Protein 6DZS (pdb70)

Sequence (1712 aa):
DQKPIGVAVLGLGNVGSEVVRIIDESATDLAARIGAPLQLRGIGVRRVSADRGVPVELLTDNIEELVSRDDVDIVVELMGPVEPARKAILTALEQGKSVVTANKALMSVSTGELAQAAEAAHVDLYFEAAVAGAIPVIRPLTQSLAGDTVTRVAGIVNGTTNYILSAMDSTGADYGDALAEASALGYAEADPTADVEGYDAAAKAAILASIAFHTRVTADDVYREGITKVTAADFASARALGCTIKLLAICERLTSDDGHQSVSARVYPALVPLTHPLAAVNGAFNAVVVEAEAAGRLMFYGQGAGGAPTASAVMGDVVMAARNRVQGGRGPRESKYAKLPISPIGDIPTRYYVSMRVADRPGVLAAVATEFGNRSVSIAEVRQEGIDPRGARLVVVTHKATDAALSETVKALASLDVVQSVDSVIRMEGTKPIGVAVLGLGNVGSEVVRIIDESATDLAARIGAPLQLRGIGVRRVSADRGVPVELLTDNIEELVSRDDVDIVVELMGPVEPARKAILTALEQGKSVVTANKALMSVSTGELAQAAEAAHVDLYFEAAVAGAIPVIRPLTQSLAGDTVTRVAGIVNGTTNYILSAMDSTGADYGDALAEASALGYAEADPTADVEGYDAAAKAAILASIAFHTRVTADDVYREGITKVTAADFASARALGCTIKLLAICERLTSDDGHQSVSARVYPALVPLTHPLAAVNGAFNAVVVEAEAAGRLMFYGQGAGGAPTASAVMGDVVMAARNRVQGGRGPRESKYAKLPISPIGDIPTRYYVSMRVADRPGVLAAVATEFGNRSVSIAEVRQEGIDDARLVVVTHKATDAALSETVKALASLDVVQSVDSVIRMEGTKPIGVAVLGLGNVGSEVVRIIDESATDLAARIGAPLQLRGIGVRRVSADRGVPVELLTDNIEELVSRDDVDIVVELMGPVEPARKAILTALEQGKSVVTANKALMSVSTGELAQAAEAAHVDLYFEAAVAGAIPVIRPLTQSLAGDTVTRVAGIVNGTTNYILSAMDSTGADYGDALAEASALGYAEADPTADVEGYDAAAKAAILASIAFHTRVTADDVYREGITKVTAADFASARALGCTIKLLAICERLTSDDGHQSVSARVYPALVPLTHPLAAVNGAFNAVVVEAEAAGRLMFYGQGAGGAPTASAVMGDVVMAARNRVQGGRGPRESKYAKLPISPIGDIPTRYYVSMRVADRPGVLAAVATEFGNRSVSIAEVRQEGIDDGARLVVVTHKATDAALSETVKALASLDVVQSVDSVIRMEGTKPIGVAVLGLGNVGSEVVRIIDESATDLAARIGAPLQLRGIGVRRVSADRGVPVELLTDNIEELVSRDDVDIVVELMGPVEPARKAILTALEQGKSVVTANKALMSVSTGELAQAAEAAHVDLYFEAAVAGAIPVIRPLTQSLAGDTVTRVAGIVNGTTNYILSAMDSTGADYGDALAEASALGYAEADPTADVEGYDAAAKAAILASIAFHTRVTADDVYREGITKVTAADFASARALGCTIKLLAICERLTSDDGHQSVSARVYPALVPLTHPLAAVNGAFNAVVVEAEAAGRLMFYGQGAGGAPTASAVMGDVVMAARNRVQGGRGPRESKYAKLPISPIGDIPTRYYVSMRVADRPGVLAAVATEFGNRSVSIAEVRQEGIGARLVVVTHKATDAALSETVKALASLDVVQSVDSVIRMEGT

InterPro domains:
  IPR001342 Homoserine dehydrogenase, catalytic [PF00742] (139-322)
  IPR002912 ACT domain [PF01842] (355-423)
  IPR002912 ACT domain [PS51671] (356-434)
  IPR005106 Aspartate/homoserine dehydrogenase, NAD-binding [PF03447] (14-131)
  IPR016204 Homoserine dehydrogenase [PIRSF000098] (6-436)
  IPR019811 Homoserine dehydrogenase, conserved site [PS01042] (185-207)
  IPR036291 NAD(P)-binding domain superfamily [SSF51735] (5-160)
  IPR045865 ACT-like domain [SSF55021] (352-429)

Nearest PDB structures (foldseek):
  6dzs-assembly1_B  TM=1.002E+00  e=1.565E-95  Mycolicibacterium hassiacum DSM 44199
  3mtj-assembly1_A  TM=9.420E-01  e=3.955E-48  Thiobacillus denitrificans ATCC 25259
  4pg8-assembly1_A  TM=8.430E-01  e=2.591E-35  Staphylococcus aureus M1064
  4pg8-assembly1_B  TM=8.427E-01  e=1.920E-34  Staphylococcus aureus M1064
  3do5-assembly1_A-2  TM=8.781E-01  e=8.152E-29  Archaeoglobus fulgidus

B-factor: mean 76.74, std 19.99, range [28.53, 183.16]

CATH classification: 3.40.50.720 (+1 more: 3.30.360.10)

Solvent-accessible surface area: 65840 Å² total; per-residue (Å²): 192,129,150,42,14,0,0,0,0,0,10,18,44,126,30,1,47,44,0,12,100,9,7,105,118,25,40,113,46,1,25,47,11,5,21,4,50,10,71,39,49,1,0,0,17,212,161,71,36,85,136,48,84,20,72,52,155,41,12,34,98,69,36,85,107,5,0,34,93,131,62,1,16,0,0,0,1,25,36,58,71,55,112,64,0,54,122,5,0,46,28,0,0,129,82,24,12,1,0,0,0,15,14,80,47,3,4,2,79,44,20,7,77,0,12,106,23,4,55,76,31,129,8,8,25,19,28,8,5,2,0,1,5,4,1,2,2,13,12,4,3,26,5,7,5,0,3,9,28,4,41,48,1,2,2,2,2,9,7,15,0,1,38,0,0,10,20,1,40,96,98,47,22,83,38,46,81,1,37,58,97,0,46,88,112,66,103,9,129,116,103,20,60,57,24,9,62,0,108,21,1,6,12,12,0,0,6,2,0,8,17,2,1,7,4,114,9,41,31,141,54,12,68,96,58,10,0,51,171,3,63,25,70,5,10,65,28,0,126,62,34,33,6,3,0,3,5,4,2,0,0,23,41,32,91,51,163,93,37,36,73,5,1,1,6,2,0,0,7,0,1,1,25,83,133,20,34,2,13,80,4,80,22,35,77,0,0,0,3,0,43,8,131,11,0,20,82,0,22,4,38,0,65,4,64,41,15,33,10,14,0,1,7,0,0,0,3,0,0,14,0,0,11,19,84,65,56,39,31,63,16,44,116,48,26,25,72,32,167,24,61,59,19,82,39,19,87,1,48,4,39,10,3,0,7,0,110,0,16,92,135,144,44,2,65,63,29,0,40,74,37,2,43,115,85,108,6,67,49,41,68,48,101,77,125,48,74,159,153,171,6,3,66,0,10,0,7,0,85,132,18,58,8,45,22,0,33,83,0,26,127,18,0,58,102,44,124,18,7,90,35,39,65,14,52,12,20,14,15,30,102,196,45,12,0,0,0,0,0,8,28,37,117,32,0,53,44,0,17,98,10,7,108,119,29,43,114,51,0,26,53,14,5,62,8,62,11,71,36,48,2,0,0,18,221,128,66,28,78,109,64,90,17,72,61,147,42,14,36,95,71,38,102,106,4,0,36,87,136,56,1,18,0,0,0,0,25,39,61,71,49,110,64,0,38,143,7,0,38,24,0,0,124,88,25,14,1,0,0,0,13,14,63,42,0,6,2,68,35,30,14,75,0,12,111,23,4,52,79,37,135,10,6,27,23,35,8,4,1,0,0,4,4,1,3,1,10,16,3,3,33,8,8,4,0,2,8,20,5,42,58,0,7,1,2,2,6,2,9,0,2,32,0,1,14,12,1,38,96,99,50,27,83,37,48,91,0,36,59,69,0,47,87,107,59,98,7,119,113,105,20,53,56,22,9,64,0,103,16,1,5,9,11,0,0,5,1,0,7,12,2,1,9,1,105,9,45,34,140,46,14,60,90,57,13,0,57,166,3,65,22,72,6,8,67,26,0,116,59,32,37,6,6,1,3,5,7,1,1,0,31,32,50,89,50,154,110,46,127,70,19,1,2,5,5,0,2,6,0,1,2,25,71,132,41,58,9,14,76,5,77,19,18,60,0,0,0,12,0,64,9,127,7,0,24,76,1,15,2,40,0,50,6,40,38,17,28,7,16,0,2,6,0,0,1,3,0,0,14,0,0,12,16,87,66,52,57,24,62,17,35,113,39,24,23,68,33,170,21,85,62,18,75,48,22,93,2,62,5,38,11,3,0,10,0,103,0,11,112,150,144,45,3,73,65,29,1,38,75,37,2,41,125,75,106,8,75,52,42,70,52,104,79,123,50,95,137,201,14,58,0,13,0,8,0,85,142,16,59,11,47,24,1,46,94,0,24,150,14,0,54,95,36,130,24,8,130,38,52,59,16,49,11,16,13,21,40,101,211,47,4,0,0,0,0,0,10,21,43,111,30,1,50,42,0,18,99,14,6,104,122,23,38,112,49,3,25,48,11,0,50,11,61,8,71,40,54,2,0,0,18,220,161,71,36,80,123,53,90,14,83,60,172,43,10,42,94,73,41,90,100,5,0,31,85,136,60,1,28,0,0,0,1,28,34,60,78,47,114,60,0,52,130,5,0,46,28,0,0,119,92,31,13,2,0,0,0,14,14,71,46,0,26,5,69,32,98,10,68,2,19,131,20,3,49,76,37,137,9,9,28,19,40,7,6,1,0,1,3,5,1,2,0,10,12,3,3,28,5,8,4,0,3,9,33,4,40,55,1,6,1,2,3,7,9,16,0,2,44,0,0,11,25,0,36,100,99,51,27,82,38,46,82,4,37,58,119,0,44,88,115,62,91,4,130,107,101,22,66,54,27,8,55,0,111,20,1,5,10,8,0,0,9,4,0,6,18,2,1,7,2,123,14,36,26,136,52,10,60,82,56,11,0,50,172,4,63,24,69,3,10,63,25,0,124,62,28,35,7,3,0,3,6,7,3,0,1,33,47,34,87,56,162,123,49,54,76,19,1,2,6,4,0,2,5,0,0,1,26,70,130,45,56,7,12,78,5,74,19,32,75,0,0,0,8,0,60,10,128,12,0,17,64,1,18,4,48,0,63,2,45,51,20,34,5,13,0,2,6,0,0,0,2,0,0,16,1,0,10,14,86,58,36,30,32,40,9,38,113,53,23,39,67,35,177,28,51,59,16,71,57,22,78,4,54,5,36,8,2,0,8,0,104,0,12,98,142,144,42,3,66,64,30,0,40,80,32,2,41,109,74,105,7,76,50,42,73,48,97,75,125,52,65,146,182,55,0,67,0,9,0,6,0,85,141,18,60,12,39,19,1,30,92,0,18,139,21,0,60,103,38,126,27,9,105,39,45,61,14,52,12,21,14,22,36,100,206,49,11,0,0,0,0,0,10,20,47,128,33,1,50,48,0,13,98,10,6,106,118,27,43,110,57,1,24,53,18,8,55,10,60,9,70,39,48,1,0,0,18,224,158,63,35,89,121,51,80,27,80,75,168,43,9,39,98,77,39,85,103,4,0,32,89,144,61,1,23,0,0,0,1,27,35,58,80,43,116,64,0,47,126,5,0,45,17,0,0,122,91,28,14,2,0,0,0,16,13,79,46,0,19,2,72,38,95,13,71,2,17,128,18,5,56,73,33,125,14,6,27,18,37,8,6,2,0,0,5,6,1,3,2,10,13,3,4,27,7,8,4,0,2,9,28,3,41,55,0,5,1,2,2,7,1,16,1,2,31,0,1,13,13,1,40,93,102,44,26,80,37,46,90,1,34,60,74,0,50,86,113,62,96,6,126,114,102,18,58,51,22,7,66,0,107,16,0,7,10,10,0,0,5,3,0,9,13,1,1,9,1,115,13,34,29,132,48,14,73,95,32,9,0,56,135,5,63,30,72,6,10,64,24,0,118,65,33,33,8,6,1,3,5,7,2,0,0,31,36,44,89,63,166,105,48,124,73,17,0,2,6,4,0,1,6,0,1,1,27,75,132,28,53,7,15,78,5,79,20,24,70,0,0,1,2,1,40,11,128,10,0,20,82,1,31,3,40,0,61,5,60,39,17,36,9,13,0,2,7,0,0,0,2,0,0,9,0,0,12,7,88,67,41,60,13,57,12,44,81,53,26,33,77,29,160,26,89,64,21,79,41,16,88,2,54,6,40,7,3,0,6,0,108,0,18,98,134,143,43,1,66,63,29,0,39,76,34,1,43,124,71,104,5,73,42,42,70,52,99,77,112,51,153,58,3,55,0,13,0,7,0,84,141,15,58,8,40,18,1,42,96,0,22,167,18,0,60,98,37,128,14,9,111,38,39,57,20,45,15,20,14,20,34,108

Radius of gyration: 43.53 Å; Cα contacts (8 Å, |Δi|>4): 4108; chains: 4; bounding box: 102×83×154 Å

Organism: Mycolicibacterium hassiacum (strain DSM 44199 / CIP 105218 / JCM 12690 / 3849) (NCBI:txid1122247)

Secondary structure (DSSP, 8-state):
--PPEEEEEE--SHHHHHHHHHHHHTHHHHHHHHSS-EEEEEEE-SS--S-SSS-GGGEES-HHHHHH-TT--EEEE--S-HHHHHHHHHHHHHTT-EEEE--HHHHHH-SHHHHHHHHHTT--EE-GGGSSTTS--HHIIIIITTTS-EEEEEEE--HHHHHHHHHHHHH---HHHHHHHHHHTTSS-SSTHHHHTSHHHHHHHHHHHHHHHTS---GGGSEE--STT--HHHHHHHHHTTEEEEEEEEEEEEE-TTS-EEEEEEEEEEEEETTSGGGG--TT-EEEEEEETTTEEEEEEE--SSHHHHHHHHHHHHHHHHHHHHH-S-------TT-PPBPPGGGSEEEEEEEEEEES-TTHHHHHHHHHHTTTPPEEEEEEEE----EEEEEEEE-SEEHHHHHHHHHHHHH-SSEEEEEEEEEE---/--EEEEEE--HHHHHHHHHHHHHTHHHHHHHHSS-EEEEEEE-SS--S-SSS-GGGEES-HHHHHH-TT--EEEE--S-HHHHHHHHHHHHHTT-EEEE--HHHHHH--HHHHHHHHHTT--EE-GGGSSTTS--HHIIIIITTTS-EEEEEEE--HHHHHHHHHHHHH---HHHHHHHHHHHTSS-SSTHHHHTSHHHHHHHHHHHHHHHTS---GGGSEE--STT--HHHHHHHHHTTEEEEEEEEEEEEE-TT--EEEEEEEEEEEEETTSGGGG--TTEEEEEEEETTTEEEEEEEE-S-HHHHHHHHHHHHHHHHHHHHHT---PPP-----PPBP-STTSEEEEEEEEEE-SSTTHHHHHHHHHHHTT--EEEEEEEPPP--EEEEEE-SEEHHHHHHHHHHHHT-SSEEEEEEEEEE---/--EEEEEE--SHHHHHHHHHHHHTHHHHHHHHSS-EEEEEEE-SS--S-SSS-GGGEES-HHHHHH-TT--EEEE--S-HHHHHHHHHHHHHTT-EEEE--HHHHHH--SHHHHHHHHTT--EE-GGGSSTTS--HHIIIIITTTS-EEEEEEE--HHHHHHHHHHHHH---HHHHHHHHHHTTSS-SSTHHHHTSHHHHHHHHHHHHHHHTS---GGGSEE--STT--HHHHHHHHHTTEEEEEEEEEEEEE-TTS-EEEEEEEEEEEEETTSGGGG--TTEEEEEEEETTTEEEEEEEE-S-HHHHHHHHHHHHHHHHHHHHH----PPP-----PPBP-STTSEEEEEEEEEE-SSTTHHHHHHHHHHTTT--EEEEEEEE----EEEEEEE-SEEHHHHHHHHHHHHT-SSEEEEEEEEEE---/--EEEEEE--STTHHHHHHHHHHTHHHHHHHHSS-EEEEEEE-SS--SSSSS-TTTEES-HHHHHT-SS--EEEE--S-HHHHHHHHHHHHHTT-EEEE--HHHHHH--SHHHHHHHHTT--EE-GGGSSTTS--HHIIIIITTTS-EEEEEEE--HHHHHHHHHHHHH---HHHHHHHHHHHTSS-SSTHHHHTSHHHHHHHHHHHHHHTTS---GGGSEE--STT--HHHHHHHHHTTEEEEEEEEEEEEE-TTS-EEEEEEEEEEEEETTSGGGG--TTEEEEEEEETTTEEEEEEEE-S-HHHHHHHHHHHHHHHHHHHHHT-------------B--GGGSEEEEEEEEEE--STTHHHHHHHHHHTTT--EEEEEEEE--EEEEEEE-SEEHHHHHHHHHHHHT-SSEEEEEEEEEE---

Structure (mmCIF, N/CA/C/O backbone):
data_6DZS
#
_entry.id   6DZS
#
_cell.length_a   93.800
_cell.length_b   110.320
_cell.length_c   97.530
_cell.angle_alpha   90.000
_cell.angle_beta   91.830
_cell.angle_gamma   90.000
#
_symmetry.space_group_name_H-M   'P 1 21 1'
#
loop_
_entity.id
_entity.type
_entity.pdbx_description
1 polymer 'Homoserine dehydrogenase'
2 non-polymer 'NADP NICOTINAMIDE-ADENINE-DINUCLEOTIDE PHOSPHATE'
3 water water
#
loop_
_atom_site.group_PDB
_atom_site.id
_atom_site.type_symbol
_atom_site.label_atom_id
_atom_site.label_alt_id
_atom_site.label_comp_id
_atom_site.label_asym_id
_atom_site.label_entity_id
_atom_site.label_seq_id
_atom_site.pdbx_PDB_ins_code
_atom_site.Cartn_x
_atom_site.Cartn_y
_atom_site.Cartn_z
_atom_site.occupancy
_atom_site.B_iso_or_equiv
_atom_site.auth_seq_id
_atom_site.auth_comp_id
_atom_site.auth_asym_id
_atom_site.auth_atom_id
_atom_site.pdbx_PDB_model_num
ATOM 1 N N . ASP A 1 5 ? 36.908 -14.779 0.429 1.00 122.04 4 ASP A N 1
ATOM 2 C CA . ASP A 1 5 ? 36.259 -15.959 0.990 1.00 121.34 4 ASP A CA 1
ATOM 3 C C . ASP A 1 5 ? 34.762 -15.941 0.690 1.00 117.76 4 ASP A C 1
ATOM 4 O O . ASP A 1 5 ? 33.994 -15.246 1.358 1.00 118.69 4 ASP A O 1
ATOM 12 N N . GLN A 1 6 ? 34.354 -16.711 -0.316 1.00 111.71 5 GLN A N 1
ATOM 13 C CA . GLN A 1 6 ? 32.968 -16.754 -0.781 1.00 107.01 5 GLN A CA 1
ATOM 14 C C . GLN A 1 6 ? 32.421 -18.159 -0.545 1.00 101.60 5 GLN A C 1
ATOM 15 O O . GLN A 1 6 ? 32.553 -19.045 -1.394 1.00 103.17 5 GLN A O 1
ATOM 29 N N . LYS A 1 7 ? 31.799 -18.352 0.607 1.00 91.63 6 LYS A N 1
ATOM 30 C CA . LYS A 1 7 ? 31.244 -19.655 0.952 1.00 87.33 6 LYS A CA 1
ATOM 31 C C . LYS A 1 7 ? 30.062 -19.975 0.044 1.00 82.90 6 LYS A C 1
ATOM 32 O O . LYS A 1 7 ? 29.172 -19.135 -0.121 1.00 82.22 6 LYS A O 1
ATOM 51 N N . PRO A 1 8 ? 30.007 -21.169 -0.551 1.00 79.87 7 PRO A N 1
ATOM 52 C CA . PRO A 1 8 ? 28.871 -21.496 -1.421 1.00 77.21 7 PRO A CA 1
ATOM 53 C C . PRO A 1 8 ? 27.543 -21.397 -0.685 1.00 74.04 7 PRO A C 1
ATOM 54 O O . PRO A 1 8 ? 27.467 -21.555 0.535 1.00 77.00 7 PRO A O 1
ATOM 65 N N . ILE A 1 9 ? 26.490 -21.128 -1.450 1.00 65.56 8 ILE A N 1
ATOM 66 C CA . ILE A 1 9 ? 25.128 -21.063 -0.933 1.00 62.46 8 ILE A CA 1
ATOM 67 C C . ILE A 1 9 ? 24.418 -22.350 -1.333 1.00 63.94 8 ILE A C 1
ATOM 68 O O . ILE A 1 9 ? 24.270 -22.641 -2.527 1.00 61.06 8 ILE A O 1
ATOM 84 N N . GLY A 1 10 ? 23.976 -23.117 -0.339 1.00 70.33 9 GLY A N 1
ATOM 85 C CA . GLY A 1 10 ? 23.300 -24.378 -0.594 1.00 72.49 9 GLY A CA 1
ATOM 86 C C . GLY A 1 10 ? 21.813 -24.179 -0.841 1.00 71.45 9 GLY A C 1
ATOM 87 O O . GLY A 1 10 ? 21.179 -23.316 -0.238 1.00 70.58 9 GLY A O 1
ATOM 91 N N . VAL A 1 11 ? 21.267 -24.994 -1.743 1.00 71.93 10 VAL A N 1
ATOM 92 C CA . VAL A 1 11 ? 19.858 -24.928 -2.115 1.00 70.45 10 VAL A CA 1
ATOM 93 C C . VAL A 1 11 ? 19.258 -26.321 -1.997 1.00 71.15 10 VAL A C 1
ATOM 94 O O . VAL A 1 11 ? 19.851 -27.300 -2.464 1.00 71.57 10 VAL A O 1
ATOM 107 N N . ALA A 1 12 ? 18.083 -26.402 -1.383 1.00 71.74 11 ALA A N 1
ATOM 108 C CA . ALA A 1 12 ? 17.296 -27.626 -1.321 1.00 71.64 11 ALA A CA 1
ATOM 109 C C . ALA A 1 12 ? 15.971 -27.363 -2.020 1.00 67.82 11 ALA A C 1
ATOM 110 O O . ALA A 1 12 ? 15.221 -26.470 -1.615 1.00 70.32 11 ALA A O 1
ATOM 117 N N . VAL A 1 13 ? 15.691 -28.125 -3.071 1.00 59.60 12 VAL A N 1
ATOM 118 C CA . VAL A 1 13 ? 14.464 -27.973 -3.843 1.00 54.21 12 VAL A CA 1
ATOM 119 C C . VAL A 1 13 ? 13.508 -29.089 -3.447 1.00 53.77 12 VAL A C 1
ATOM 120 O O . VAL A 1 13 ? 13.850 -30.275 -3.534 1.00 53.29 12 VAL A O 1
ATOM 133 N N . LEU A 1 14 ? 12.312 -28.708 -3.008 1.00 54.79 13 LEU A N 1
ATOM 134 C CA . LEU A 1 14 ? 11.274 -29.654 -2.618 1.00 55.81 13 LEU A CA 1
ATOM 135 C C . LEU A 1 14 ? 10.281 -29.764 -3.766 1.00 53.49 13 LEU A C 1
ATOM 136 O O . LEU A 1 14 ? 9.512 -28.833 -4.022 1.00 52.91 13 LEU A O 1
ATOM 152 N N . GLY A 1 15 ? 10.299 -30.894 -4.448 1.00 51.00 14 GLY A N 1
ATOM 153 C CA . GLY A 1 15 ? 9.436 -31.103 -5.595 1.00 48.61 14 GLY A CA 1
ATOM 154 C C . GLY A 1 15 ? 10.254 -31.144 -6.872 1.00 49.32 14 GLY A C 1
ATOM 155 O O . GLY A 1 15 ? 11.186 -30.352 -7.069 1.00 47.71 14 GLY A O 1
ATOM 159 N N . LEU A 1 16 ? 9.904 -32.078 -7.748 1.00 51.65 15 LEU A N 1
ATOM 160 C CA . LEU A 1 16 ? 10.570 -32.256 -9.030 1.00 52.51 15 LEU A CA 1
ATOM 161 C C . LEU A 1 16 ? 9.533 -32.437 -10.123 1.00 51.36 15 LEU A C 1
ATOM 162 O O . LEU A 1 16 ? 9.712 -33.219 -11.062 1.00 52.94 15 LEU A O 1
ATOM 178 N N . GLY A 1 17 ? 8.418 -31.719 -10.000 1.00 47.07 16 GLY A N 1
ATOM 179 C CA . GLY A 1 17 ? 7.349 -31.781 -10.974 1.00 46.08 16 GLY A CA 1
ATOM 180 C C . GLY A 1 17 ? 7.500 -30.756 -12.080 1.00 46.62 16 GLY A C 1
ATOM 181 O O . GLY A 1 17 ? 8.607 -30.527 -12.575 1.00 45.73 16 GLY A O 1
ATOM 185 N N . ASN A 1 18 ? 6.394 -30.125 -12.475 1.00 50.14 17 ASN A N 1
ATOM 186 C CA . ASN A 1 18 ? 6.441 -29.183 -13.589 1.00 52.41 17 ASN A CA 1
ATOM 187 C C . ASN A 1 18 ? 7.395 -28.031 -13.299 1.00 51.23 17 ASN A C 1
ATOM 188 O O . ASN A 1 18 ? 8.211 -27.658 -14.150 1.00 52.24 17 ASN A O 1
ATOM 199 N N . VAL A 1 19 ? 7.303 -27.450 -12.106 1.00 47.64 18 VAL A N 1
ATOM 200 C CA . VAL A 1 19 ? 8.136 -26.304 -11.752 1.00 46.66 18 VAL A CA 1
ATOM 201 C C . VAL A 1 19 ? 9.493 -26.749 -11.227 1.00 48.57 18 VAL A C 1
ATOM 202 O O . VAL A 1 19 ? 10.532 -26.262 -11.679 1.00 48.21 18 VAL A O 1
ATOM 215 N N . GLY A 1 20 ? 9.507 -27.681 -10.272 1.00 51.64 19 GLY A N 1
ATOM 216 C CA . GLY A 1 20 ? 10.762 -28.077 -9.657 1.00 53.64 19 GLY A CA 1
ATOM 217 C C . GLY A 1 20 ? 11.757 -28.639 -10.654 1.00 54.79 19 GLY A C 1
ATOM 218 O O . GLY A 1 20 ? 12.959 -28.375 -10.563 1.00 56.55 19 GLY A O 1
ATOM 222 N N . SER A 1 21 ? 11.277 -29.433 -11.612 1.00 52.18 20 SER A N 1
ATOM 223 C CA . SER A 1 21 ? 12.167 -29.942 -12.649 1.00 51.95 20 SER A CA 1
ATOM 224 C C . SER A 1 21 ? 12.864 -28.796 -13.369 1.00 52.21 20 SER A C 1
ATOM 225 O O . SER A 1 21 ? 14.078 -28.833 -13.592 1.00 51.85 20 SER A O 1
ATOM 233 N N . GLU A 1 22 ? 12.110 -27.753 -13.723 1.00 55.93 21 GLU A N 1
ATOM 234 C CA . GLU A 1 22 ? 12.698 -26.612 -14.416 1.00 57.23 21 GLU A CA 1
ATOM 235 C C . GLU A 1 22 ? 13.653 -25.843 -13.511 1.00 55.74 21 GLU A C 1
ATOM 236 O O . GLU A 1 22 ? 14.708 -25.383 -13.962 1.00 57.74 21 GLU A O 1
ATOM 248 N N . VAL A 1 23 ? 13.302 -25.693 -12.231 1.00 49.94 22 VAL A N 1
ATOM 249 C CA . VAL A 1 23 ? 14.174 -24.994 -11.290 1.00 47.50 22 VAL A CA 1
ATOM 250 C C . VAL A 1 23 ? 15.521 -25.702 -11.188 1.00 49.18 22 VAL A C 1
ATOM 251 O O . VAL A 1 23 ? 16.579 -25.065 -11.244 1.00 50.27 22 VAL A O 1
ATOM 264 N N . VAL A 1 24 ? 15.505 -27.033 -11.051 1.00 49.57 23 VAL A N 1
ATOM 265 C CA . VAL A 1 24 ? 16.757 -27.777 -10.927 1.00 50.28 23 VAL A CA 1
ATOM 266 C C . VAL A 1 24 ? 17.560 -27.696 -12.223 1.00 51.69 23 VAL A C 1
ATOM 267 O O . VAL A 1 24 ? 18.788 -27.551 -12.200 1.00 52.45 23 VAL A O 1
ATOM 280 N N . ARG A 1 25 ? 16.888 -27.790 -13.373 1.00 52.82 24 ARG A N 1
ATOM 281 C CA . ARG A 1 25 ? 17.593 -27.663 -14.646 1.00 54.95 24 ARG A CA 1
ATOM 282 C C . ARG A 1 25 ? 18.320 -26.327 -14.738 1.00 56.30 24 ARG A C 1
ATOM 283 O O . ARG A 1 25 ? 19.450 -26.258 -15.238 1.00 57.54 24 ARG A O 1
ATOM 304 N N . ILE A 1 26 ? 17.688 -25.253 -14.255 1.00 53.96 25 ILE A N 1
ATOM 305 C CA . ILE A 1 26 ? 18.298 -23.928 -14.328 1.00 53.19 25 ILE A CA 1
ATOM 306 C C . ILE A 1 26 ? 19.486 -23.834 -13.375 1.00 53.48 25 ILE A C 1
ATOM 307 O O . ILE A 1 26 ? 20.571 -23.379 -13.758 1.00 53.76 25 ILE A O 1
ATOM 323 N N . ILE A 1 27 ? 19.309 -24.269 -12.122 1.00 52.46 26 ILE A N 1
ATOM 324 C CA . ILE A 1 27 ? 20.421 -24.246 -11.173 1.00 53.70 26 ILE A CA 1
ATOM 325 C C . ILE A 1 27 ? 21.617 -24.980 -11.752 1.00 57.05 26 ILE A C 1
ATOM 326 O O . ILE A 1 27 ? 22.771 -24.650 -11.451 1.00 56.57 26 ILE A O 1
ATOM 342 N N . ASP A 1 28 ? 21.367 -25.991 -12.584 1.00 62.59 27 ASP A N 1
ATOM 343 C CA . ASP A 1 28 ? 22.436 -26.711 -13.261 1.00 66.13 27 ASP A CA 1
ATOM 344 C C . ASP A 1 28 ? 22.969 -25.907 -14.441 1.00 66.09 27 ASP A C 1
ATOM 345 O O . ASP A 1 28 ? 24.122 -25.461 -14.437 1.00 66.86 27 ASP A O 1
ATOM 354 N N . GLU A 1 29 ? 22.126 -25.685 -15.451 1.00 65.61 28 GLU A N 1
ATOM 355 C CA . GLU A 1 29 ? 22.600 -25.167 -16.728 1.00 66.55 28 GLU A CA 1
ATOM 356 C C . GLU A 1 29 ? 23.060 -23.715 -16.657 1.00 65.67 28 GLU A C 1
ATOM 357 O O . GLU A 1 29 ? 23.838 -23.291 -17.517 1.00 69.08 28 GLU A O 1
ATOM 369 N N . SER A 1 30 ? 22.612 -22.945 -15.666 1.00 59.98 29 SER A N 1
ATOM 370 C CA . SER A 1 30 ? 22.998 -21.542 -15.540 1.00 58.92 29 SER A CA 1
ATOM 371 C C . SER A 1 30 ? 23.841 -21.289 -14.294 1.00 57.57 29 SER A C 1
ATOM 372 O O . SER A 1 30 ? 23.850 -20.180 -13.756 1.00 57.62 29 SER A O 1
ATOM 380 N N . ALA A 1 31 ? 24.568 -22.307 -13.834 1.00 54.22 30 ALA A N 1
ATOM 381 C CA . ALA A 1 31 ? 25.307 -22.185 -12.584 1.00 54.06 30 ALA A CA 1
ATOM 382 C C . ALA A 1 31 ? 26.339 -21.065 -12.647 1.00 57.72 30 ALA A C 1
ATOM 383 O O . ALA A 1 31 ? 26.567 -20.368 -11.652 1.00 54.72 30 ALA A O 1
ATOM 390 N N . THR A 1 32 ? 26.983 -20.880 -13.800 1.00 69.77 31 THR A N 1
ATOM 391 C CA . THR A 1 32 ? 28.003 -19.840 -13.901 1.00 74.75 31 THR A CA 1
ATOM 392 C C . THR A 1 32 ? 27.382 -18.457 -13.751 1.00 72.49 31 THR A C 1
ATOM 393 O O . THR A 1 32 ? 27.824 -17.656 -12.919 1.00 74.74 31 THR A O 1
ATOM 404 N N . ASP A 1 33 ? 26.352 -18.158 -14.547 1.00 64.80 32 ASP A N 1
ATOM 405 C CA . ASP A 1 33 ? 25.674 -16.872 -14.418 1.00 61.92 32 ASP A CA 1
ATOM 406 C C . ASP A 1 33 ? 25.118 -16.691 -13.011 1.00 58.61 32 ASP A C 1
ATOM 407 O O . ASP A 1 33 ? 25.331 -15.654 -12.375 1.00 57.94 32 ASP A O 1
ATOM 416 N N . LEU A 1 34 ? 24.401 -17.697 -12.506 1.00 55.88 33 LEU A N 1
ATOM 417 C CA . LEU A 1 34 ? 23.802 -17.586 -11.180 1.00 55.34 33 LEU A CA 1
ATOM 418 C C . LEU A 1 34 ? 24.858 -17.256 -10.135 1.00 58.69 33 LEU A C 1
ATOM 419 O O . LEU A 1 34 ? 24.692 -16.326 -9.337 1.00 57.85 33 LEU A O 1
ATOM 435 N N . ALA A 1 35 ? 25.956 -18.009 -10.125 1.00 65.06 34 ALA A N 1
ATOM 436 C CA . ALA A 1 35 ? 27.022 -17.738 -9.168 1.00 67.37 34 ALA A CA 1
ATOM 437 C C . ALA A 1 35 ? 27.534 -16.310 -9.319 1.00 66.17 34 ALA A C 1
ATOM 438 O O . ALA A 1 35 ? 27.687 -15.582 -8.331 1.00 68.24 34 ALA A O 1
ATOM 445 N N . ALA A 1 36 ? 27.786 -15.884 -10.557 1.00 59.66 35 ALA A N 1
ATOM 446 C CA . ALA A 1 36 ? 28.321 -14.547 -10.781 1.00 57.56 35 ALA A CA 1
ATOM 447 C C . ALA A 1 36 ? 27.349 -13.467 -10.327 1.00 57.61 35 ALA A C 1
ATOM 448 O O . ALA A 1 36 ? 27.775 -12.411 -9.847 1.00 56.89 35 ALA A O 1
ATOM 455 N N . ARG A 1 37 ? 26.046 -13.709 -10.462 1.00 60.42 36 ARG A N 1
ATOM 456 C CA . ARG A 1 37 ? 25.055 -12.722 -10.053 1.00 60.40 36 ARG A CA 1
ATOM 457 C C . ARG A 1 37 ? 24.806 -12.748 -8.550 1.00 60.76 36 ARG A C 1
ATOM 458 O O . ARG A 1 37 ? 24.396 -11.732 -7.976 1.00 59.65 36 ARG A O 1
ATOM 479 N N . ILE A 1 38 ? 25.035 -13.886 -7.902 1.00 61.50 37 ILE A N 1
ATOM 480 C CA . ILE A 1 38 ? 24.816 -13.985 -6.465 1.00 61.85 37 ILE A CA 1
ATOM 481 C C . ILE A 1 38 ? 26.042 -13.531 -5.679 1.00 64.39 37 ILE A C 1
ATOM 482 O O . ILE A 1 38 ? 25.905 -13.036 -4.555 1.00 63.57 37 ILE A O 1
ATOM 498 N N . GLY A 1 39 ? 27.237 -13.679 -6.251 1.00 67.96 38 GLY A N 1
ATOM 499 C CA . GLY A 1 39 ? 28.474 -13.409 -5.553 1.00 69.59 38 GLY A CA 1
ATOM 500 C C . GLY A 1 39 ? 29.169 -14.648 -5.036 1.00 69.17 38 GLY A C 1
ATOM 501 O O . GLY A 1 39 ? 30.342 -14.570 -4.651 1.00 71.72 38 GLY A O 1
ATOM 505 N N . ALA A 1 40 ? 28.482 -15.783 -5.023 1.00 64.62 39 ALA A N 1
ATOM 506 C CA . ALA A 1 40 ? 29.043 -17.042 -4.561 1.00 63.70 39 ALA A CA 1
ATOM 507 C C . ALA A 1 40 ? 28.399 -18.162 -5.359 1.00 62.81 39 ALA A C 1
ATOM 508 O O . ALA A 1 40 ? 27.362 -17.957 -5.999 1.00 61.00 39 ALA A O 1
ATOM 515 N N . PRO A 1 41 ? 28.989 -19.355 -5.352 1.00 64.12 40 PRO A N 1
ATOM 516 C CA . PRO A 1 41 ? 28.369 -20.476 -6.066 1.00 63.76 40 PRO A CA 1
ATOM 517 C C . PRO A 1 41 ? 27.019 -20.841 -5.467 1.00 63.60 40 PRO A C 1
ATOM 518 O O . PRO A 1 41 ? 26.804 -20.746 -4.257 1.00 62.85 40 PRO A O 1
ATOM 529 N N . LEU A 1 42 ? 26.100 -21.258 -6.337 1.00 66.13 41 LEU A N 1
ATOM 530 C CA . LEU A 1 42 ? 24.790 -21.762 -5.933 1.00 66.44 41 LEU A CA 1
ATOM 531 C C . LEU A 1 42 ? 24.784 -23.272 -6.134 1.00 66.24 41 LEU A C 1
ATOM 532 O O . LEU A 1 42 ? 24.679 -23.748 -7.270 1.00 67.27 41 LEU A O 1
ATOM 548 N N . GLN A 1 43 ? 24.874 -24.023 -5.039 1.00 64.24 42 GLN A N 1
ATOM 549 C CA . GLN A 1 43 ? 25.099 -25.463 -5.093 1.00 64.10 42 GLN A CA 1
ATOM 550 C C . GLN A 1 43 ? 23.868 -26.214 -4.604 1.00 63.60 42 GLN A C 1
ATOM 551 O O . GLN A 1 43 ? 23.426 -26.021 -3.465 1.00 61.49 42 GLN A O 1
ATOM 565 N N . LEU A 1 44 ? 23.334 -27.081 -5.461 1.00 66.14 43 LEU A N 1
ATOM 566 C CA . LEU A 1 44 ? 22.180 -27.890 -5.097 1.00 66.20 43 LEU A CA 1
ATOM 567 C C . LEU A 1 44 ? 22.608 -29.001 -4.147 1.00 67.07 43 LEU A C 1
ATOM 568 O O . LEU A 1 44 ? 23.534 -29.763 -4.438 1.00 68.28 43 LEU A O 1
ATOM 584 N N . ARG A 1 45 ? 21.932 -29.088 -3.006 1.00 65.11 44 ARG A N 1
ATOM 585 C CA . ARG A 1 45 ? 22.266 -30.068 -1.982 1.00 64.73 44 ARG A CA 1
ATOM 586 C C . ARG A 1 45 ? 21.412 -31.323 -2.063 1.00 63.54 44 ARG A C 1
ATOM 587 O O . ARG A 1 45 ? 21.923 -32.425 -1.851 1.00 65.24 44 ARG A O 1
ATOM 608 N N . GLY A 1 46 ? 20.130 -31.185 -2.373 1.00 61.19 45 GLY A N 1
ATOM 609 C CA . GLY A 1 46 ? 19.246 -32.331 -2.450 1.00 61.10 45 GLY A CA 1
ATOM 610 C C . GLY A 1 46 ? 17.899 -31.930 -3.003 1.00 59.02 45 GLY A C 1
ATOM 611 O O . GLY A 1 46 ? 17.547 -30.746 -3.037 1.00 58.60 45 GLY A O 1
ATOM 615 N N . ILE A 1 47 ? 17.146 -32.936 -3.437 1.00 57.73 46 ILE A N 1
ATOM 616 C CA . ILE A 1 47 ? 15.843 -32.734 -4.063 1.00 55.94 46 ILE A CA 1
ATOM 617 C C . ILE A 1 47 ? 14.819 -33.552 -3.289 1.00 57.26 46 ILE A C 1
ATOM 618 O O . ILE A 1 47 ? 14.921 -34.784 -3.225 1.00 56.19 46 ILE A O 1
ATOM 634 N N . GLY A 1 48 ? 13.838 -32.868 -2.704 1.00 59.79 47 GLY A N 1
ATOM 635 C CA . GLY A 1 48 ? 12.751 -33.554 -2.026 1.00 60.47 47 GLY A CA 1
ATOM 636 C C . GLY A 1 48 ? 11.731 -34.044 -3.042 1.00 61.54 47 GLY A C 1
ATOM 637 O O . GLY A 1 48 ? 11.349 -33.337 -3.964 1.00 59.00 47 GLY A O 1
ATOM 641 N N . VAL A 1 49 ? 11.294 -35.290 -2.849 1.00 67.30 48 VAL A N 1
ATOM 642 C CA . VAL A 1 49 ? 10.372 -35.943 -3.770 1.00 68.44 48 VAL A CA 1
ATOM 643 C C . VAL A 1 49 ? 9.626 -37.001 -2.969 1.00 69.75 48 VAL A C 1
ATOM 644 O O . VAL A 1 49 ? 9.917 -37.213 -1.787 1.00 70.09 48 VAL A O 1
ATOM 657 N N . ARG A 1 50 ? 8.652 -37.659 -3.594 1.00 71.53 49 ARG A N 1
ATOM 658 C CA . ARG A 1 50 ? 8.040 -38.855 -3.026 1.00 73.26 49 ARG A CA 1
ATOM 659 C C . ARG A 1 50 ? 8.592 -40.133 -3.652 1.00 75.03 49 ARG A C 1
ATOM 660 O O . ARG A 1 50 ? 9.046 -41.022 -2.932 1.00 75.82 49 ARG A O 1
ATOM 681 N N . ARG A 1 51 ? 8.574 -40.231 -4.982 1.00 78.98 50 ARG A N 1
ATOM 682 C CA . ARG A 1 51 ? 9.175 -41.361 -5.680 1.00 81.22 50 ARG A CA 1
ATOM 683 C C . ARG A 1 51 ? 10.661 -41.100 -5.887 1.00 75.20 50 ARG A C 1
ATOM 684 O O . ARG A 1 51 ? 11.049 -40.068 -6.442 1.00 79.36 50 ARG A O 1
ATOM 705 N N . VAL A 1 52 ? 11.492 -42.034 -5.434 1.00 58.42 51 VAL A N 1
ATOM 706 C CA . VAL A 1 52 ? 12.928 -41.999 -5.684 1.00 59.03 51 VAL A CA 1
ATOM 707 C C . VAL A 1 52 ? 13.231 -43.002 -6.789 1.00 60.64 51 VAL A C 1
ATOM 708 O O . VAL A 1 52 ? 12.959 -44.200 -6.643 1.00 62.53 51 VAL A O 1
ATOM 721 N N . SER A 1 53 ? 13.785 -42.517 -7.897 1.00 76.22 52 SER A N 1
ATOM 722 C CA . SER A 1 53 ? 14.125 -43.379 -9.017 1.00 82.19 52 SER A CA 1
ATOM 723 C C . SER A 1 53 ? 15.246 -42.730 -9.811 1.00 80.92 52 SER A C 1
ATOM 724 O O . SER A 1 53 ? 15.506 -41.529 -9.690 1.00 82.85 52 SER A O 1
ATOM 732 N N . ALA A 1 54 ? 15.905 -43.542 -10.631 1.00 74.01 53 ALA A N 1
ATOM 733 C CA . ALA A 1 54 ? 16.971 -43.066 -11.498 1.00 71.50 53 ALA A CA 1
ATOM 734 C C . ALA A 1 54 ? 16.453 -42.520 -12.820 1.00 73.03 53 ALA A C 1
ATOM 735 O O . ALA A 1 54 ? 17.257 -42.102 -13.658 1.00 71.97 53 ALA A O 1
ATOM 742 N N . ASP A 1 55 ? 15.140 -42.502 -13.020 1.00 78.70 54 ASP A N 1
ATOM 743 C CA . ASP A 1 55 ? 14.534 -42.081 -14.277 1.00 81.71 54 ASP A CA 1
ATOM 744 C C . ASP A 1 55 ? 13.900 -40.700 -14.148 1.00 77.39 54 ASP A C 1
ATOM 745 O O . ASP A 1 55 ? 12.845 -40.428 -14.722 1.00 77.58 54 ASP A O 1
ATOM 754 N N . ARG A 1 56 ? 14.541 -39.809 -13.390 1.00 72.95 55 ARG A N 1
ATOM 755 C CA . ARG A 1 56 ? 14.002 -38.480 -13.122 1.00 70.78 55 ARG A CA 1
ATOM 756 C C . ARG A 1 56 ? 14.984 -37.377 -13.512 1.00 69.45 55 ARG A C 1
ATOM 757 O O . ARG A 1 56 ? 14.988 -36.299 -12.917 1.00 67.19 55 ARG A O 1
ATOM 778 N N . GLY A 1 57 ? 15.826 -37.638 -14.506 1.00 71.33 56 GLY A N 1
ATOM 779 C CA . GLY A 1 57 ? 16.744 -36.638 -15.005 1.00 70.86 56 GLY A CA 1
ATOM 780 C C . GLY A 1 57 ? 17.798 -36.172 -14.022 1.00 69.92 56 GLY A C 1
ATOM 781 O O . GLY A 1 57 ? 18.545 -35.245 -14.336 1.00 70.60 56 GLY A O 1
ATOM 785 N N . VAL A 1 58 ? 17.877 -36.788 -12.844 1.00 66.93 57 VAL A N 1
ATOM 786 C CA . VAL A 1 58 ? 18.879 -36.400 -11.847 1.00 66.01 57 VAL A CA 1
ATOM 787 C C . VAL A 1 58 ? 19.484 -37.648 -11.235 1.00 69.94 57 VAL A C 1
ATOM 788 O O . VAL A 1 58 ? 18.865 -38.721 -11.204 1.00 69.11 57 VAL A O 1
ATOM 801 N N . PRO A 1 59 ? 20.713 -37.533 -10.732 1.00 76.97 58 PRO A N 1
ATOM 802 C CA . PRO A 1 59 ? 21.312 -38.660 -10.003 1.00 79.61 58 PRO A CA 1
ATOM 803 C C . PRO A 1 59 ? 20.505 -38.985 -8.756 1.00 77.83 58 PRO A C 1
ATOM 804 O O . PRO A 1 59 ? 20.092 -38.093 -8.012 1.00 77.28 58 PRO A O 1
ATOM 815 N N . VAL A 1 60 ? 20.285 -40.283 -8.528 1.00 74.79 59 VAL A N 1
ATOM 816 C CA . VAL A 1 60 ? 19.371 -40.689 -7.467 1.00 73.32 59 VAL A CA 1
ATOM 817 C C . VAL A 1 60 ? 19.873 -40.231 -6.107 1.00 73.12 59 VAL A C 1
ATOM 818 O O . VAL A 1 60 ? 19.074 -39.943 -5.209 1.00 72.65 59 VAL A O 1
ATOM 831 N N . GLU A 1 61 ? 21.194 -40.165 -5.922 1.00 73.80 60 GLU A N 1
ATOM 832 C CA . GLU A 1 61 ? 21.729 -39.771 -4.625 1.00 74.72 60 GLU A CA 1
ATOM 833 C C . GLU A 1 61 ? 21.226 -38.400 -4.189 1.00 72.36 60 GLU A C 1
ATOM 834 O O . GLU A 1 61 ? 21.232 -38.105 -2.991 1.00 72.34 60 GLU A O 1
ATOM 846 N N . LEU A 1 62 ? 20.782 -37.560 -5.127 1.00 70.43 61 LEU A N 1
ATOM 847 C CA . LEU A 1 62 ? 20.176 -36.288 -4.756 1.00 69.63 61 LEU A CA 1
ATOM 848 C C . LEU A 1 62 ? 18.750 -36.463 -4.254 1.00 68.45 61 LEU A C 1
ATOM 849 O O . LEU A 1 62 ? 18.308 -35.709 -3.380 1.00 68.34 61 LEU A O 1
ATOM 865 N N . LEU A 1 63 ? 18.019 -37.432 -4.797 1.00 67.20 62 LEU A N 1
ATOM 866 C CA . LEU A 1 63 ? 16.615 -37.594 -4.454 1.00 65.26 62 LEU A CA 1
ATOM 867 C C . LEU A 1 63 ? 16.462 -38.121 -3.034 1.00 65.42 62 LEU A C 1
ATOM 868 O O . LEU A 1 63 ? 17.219 -38.987 -2.588 1.00 67.97 62 LEU A O 1
ATOM 884 N N . THR A 1 64 ? 15.470 -37.590 -2.323 1.00 61.73 63 THR A N 1
ATOM 885 C CA . THR A 1 64 ? 15.145 -38.062 -0.987 1.00 61.83 63 THR A CA 1
ATOM 886 C C . THR A 1 64 ? 13.652 -37.894 -0.759 1.00 63.87 63 THR A C 1
ATOM 887 O O . THR A 1 64 ? 13.025 -36.987 -1.316 1.00 59.91 63 THR A O 1
ATOM 898 N N . ASP A 1 65 ? 13.086 -38.778 0.065 1.00 73.36 64 ASP A N 1
ATOM 899 C CA . ASP A 1 65 ? 11.708 -38.619 0.511 1.00 76.14 64 ASP A CA 1
ATOM 900 C C . ASP A 1 65 ? 11.614 -38.089 1.935 1.00 75.17 64 ASP A C 1
ATOM 901 O O . ASP A 1 65 ? 10.509 -37.777 2.391 1.00 76.36 64 ASP A O 1
ATOM 910 N N . ASN A 1 66 ? 12.741 -37.951 2.632 1.00 70.39 65 ASN A N 1
ATOM 911 C CA . ASN A 1 66 ? 12.763 -37.368 3.973 1.00 69.62 65 ASN A CA 1
ATOM 912 C C . ASN A 1 66 ? 12.939 -35.864 3.819 1.00 68.42 65 ASN A C 1
ATOM 913 O O . ASN A 1 66 ? 14.055 -35.355 3.708 1.00 67.51 65 ASN A O 1
ATOM 924 N N . ILE A 1 67 ? 11.817 -35.142 3.812 1.00 70.04 66 ILE A N 1
ATOM 925 C CA . ILE A 1 67 ? 11.859 -33.702 3.576 1.00 69.70 66 ILE A CA 1
ATOM 926 C C . ILE A 1 67 ? 12.416 -32.975 4.792 1.00 73.21 66 ILE A C 1
ATOM 927 O O . ILE A 1 67 ? 13.162 -31.997 4.657 1.00 70.01 66 ILE A O 1
ATOM 943 N N . GLU A 1 68 ? 12.067 -33.436 5.995 1.00 83.46 67 GLU A N 1
ATOM 944 C CA . GLU A 1 68 ? 12.522 -32.754 7.202 1.00 87.32 67 GLU A CA 1
ATOM 945 C C . GLU A 1 68 ? 14.039 -32.806 7.323 1.00 87.47 67 GLU A C 1
ATOM 946 O O . GLU A 1 68 ? 14.667 -31.835 7.760 1.00 87.73 67 GLU A O 1
ATOM 958 N N . GLU A 1 69 ? 14.647 -33.928 6.931 1.00 86.58 68 GLU A N 1
ATOM 959 C CA . GLU A 1 69 ? 16.102 -34.026 6.948 1.00 86.95 68 GLU A CA 1
ATOM 960 C C . GLU A 1 69 ? 16.731 -33.124 5.892 1.00 81.89 68 GLU A C 1
ATOM 961 O O . GLU A 1 69 ? 17.807 -32.556 6.116 1.00 85.74 68 GLU A O 1
ATOM 973 N N . LEU A 1 70 ? 16.081 -32.982 4.734 1.00 68.10 69 LEU A N 1
ATOM 974 C CA . LEU A 1 70 ? 16.667 -32.212 3.642 1.00 62.68 69 LEU A CA 1
ATOM 975 C C . LEU A 1 70 ? 16.677 -30.723 3.958 1.00 64.04 69 LEU A C 1
ATOM 976 O O . LEU A 1 70 ? 17.657 -30.027 3.663 1.00 61.94 69 LEU A O 1
ATOM 992 N N . VAL A 1 71 ? 15.596 -30.210 4.552 1.00 71.27 70 VAL A N 1
ATOM 993 C CA . VAL A 1 71 ? 15.554 -28.794 4.907 1.00 73.44 70 VAL A CA 1
ATOM 994 C C . VAL A 1 71 ? 16.307 -28.502 6.194 1.00 75.86 70 VAL A C 1
ATOM 995 O O . VAL A 1 71 ? 16.485 -27.328 6.543 1.00 76.93 70 VAL A O 1
ATOM 1008 N N . SER A 1 72 ? 16.767 -29.534 6.905 1.00 75.66 71 SER A N 1
ATOM 1009 C CA . SER A 1 72 ? 17.483 -29.345 8.160 1.00 77.17 71 SER A CA 1
ATOM 1010 C C . SER A 1 72 ? 18.998 -29.366 8.004 1.00 79.61 71 SER A C 1
ATOM 1011 O O . SER A 1 72 ? 19.704 -28.923 8.918 1.00 79.85 71 SER A O 1
ATOM 1019 N N . ARG A 1 73 ? 19.510 -29.859 6.876 1.00 81.63 72 ARG A N 1
ATOM 1020 C CA . ARG A 1 73 ? 20.950 -29.907 6.656 1.00 83.75 72 ARG A CA 1
ATOM 1021 C C . ARG A 1 73 ? 21.572 -28.534 6.882 1.00 84.77 72 ARG A C 1
ATOM 1022 O O . ARG A 1 73 ? 20.983 -27.504 6.545 1.00 84.03 72 ARG A O 1
ATOM 1043 N N . ASP A 1 74 ? 22.774 -28.524 7.463 1.00 88.63 73 ASP A N 1
ATOM 1044 C CA . ASP A 1 74 ? 23.447 -27.262 7.750 1.00 88.86 73 ASP A CA 1
ATOM 1045 C C . ASP A 1 74 ? 24.045 -26.632 6.498 1.00 85.21 73 ASP A C 1
ATOM 1046 O O . ASP A 1 74 ? 24.073 -25.402 6.386 1.00 86.92 73 ASP A O 1
ATOM 1055 N N . ASP A 1 75 ? 24.517 -27.438 5.549 1.00 76.43 74 ASP A N 1
ATOM 1056 C CA . ASP A 1 75 ? 25.029 -26.898 4.296 1.00 72.79 74 ASP A CA 1
ATOM 1057 C C . ASP A 1 75 ? 23.914 -26.440 3.356 1.00 69.63 74 ASP A C 1
ATOM 1058 O O . ASP A 1 75 ? 24.196 -26.113 2.198 1.00 70.22 74 ASP A O 1
ATOM 1067 N N . VAL A 1 76 ? 22.668 -26.411 3.826 1.00 65.90 75 VAL A N 1
ATOM 1068 C CA . VAL A 1 76 ? 21.546 -25.856 3.076 1.00 62.97 75 VAL A CA 1
ATOM 1069 C C . VAL A 1 76 ? 21.263 -24.460 3.610 1.00 64.98 75 VAL A C 1
ATOM 1070 O O . VAL A 1 76 ? 21.169 -24.260 4.827 1.00 62.65 75 VAL A O 1
ATOM 1083 N N . ASP A 1 77 ? 21.132 -23.496 2.702 1.00 72.00 76 ASP A N 1
ATOM 1084 C CA . ASP A 1 77 ? 20.849 -22.106 3.044 1.00 73.57 76 ASP A CA 1
ATOM 1085 C C . ASP A 1 77 ? 19.466 -21.656 2.604 1.00 67.39 76 ASP A C 1
ATOM 1086 O O . ASP A 1 77 ? 18.796 -20.925 3.336 1.00 69.56 76 ASP A O 1
ATOM 1095 N N . ILE A 1 78 ? 19.026 -22.080 1.426 1.00 55.67 77 ILE A N 1
ATOM 1096 C CA . ILE A 1 78 ? 17.719 -21.729 0.891 1.00 50.92 77 ILE A CA 1
ATOM 1097 C C . ILE A 1 78 ? 16.937 -23.014 0.670 1.00 51.88 77 ILE A C 1
ATOM 1098 O O . ILE A 1 78 ? 17.504 -24.038 0.273 1.00 49.01 77 ILE A O 1
ATOM 1114 N N . VAL A 1 79 ? 15.637 -22.959 0.943 1.00 58.62 78 VAL A N 1
ATOM 1115 C CA . VAL A 1 79 ? 14.723 -24.070 0.706 1.00 60.66 78 VAL A CA 1
ATOM 1116 C C . VAL A 1 79 ? 13.650 -23.579 -0.255 1.00 57.79 78 VAL A C 1
ATOM 1117 O O . VAL A 1 79 ? 12.987 -22.569 0.011 1.00 57.52 78 VAL A O 1
ATOM 1130 N N . VAL A 1 80 ? 13.491 -24.285 -1.370 1.00 55.03 79 VAL A N 1
ATOM 1131 C CA . VAL A 1 80 ? 12.551 -23.921 -2.423 1.00 53.13 79 VAL A CA 1
ATOM 1132 C C . VAL A 1 80 ? 11.400 -24.917 -2.365 1.00 53.46 79 VAL A C 1
ATOM 1133 O O . VAL A 1 80 ? 11.545 -26.073 -2.782 1.00 54.64 79 VAL A O 1
ATOM 1146 N N . GLU A 1 81 ? 10.255 -24.478 -1.847 1.00 53.66 80 GLU A N 1
ATOM 1147 C CA . GLU A 1 81 ? 9.081 -25.336 -1.703 1.00 53.34 80 GLU A CA 1
ATOM 1148 C C . GLU A 1 81 ? 8.291 -25.310 -3.006 1.00 51.72 80 GLU A C 1
ATOM 1149 O O . GLU A 1 81 ? 7.700 -24.287 -3.363 1.00 50.25 80 GLU A O 1
ATOM 1161 N N . LEU A 1 82 ? 8.275 -26.441 -3.711 1.00 52.57 81 LEU A N 1
ATOM 1162 C CA . LEU A 1 82 ? 7.528 -26.586 -4.954 1.00 52.00 81 LEU A CA 1
ATOM 1163 C C . LEU A 1 82 ? 6.749 -27.896 -4.954 1.00 55.11 81 LEU A C 1
ATOM 1164 O O . LEU A 1 82 ? 6.547 -28.513 -6.006 1.00 54.65 81 LEU A O 1
ATOM 1180 N N . MET A 1 83 ? 6.325 -28.337 -3.773 1.00 59.74 82 MET A N 1
ATOM 1181 C CA . MET A 1 83 ? 5.378 -29.431 -3.632 1.00 60.72 82 MET A CA 1
ATOM 1182 C C . MET A 1 83 ? 3.964 -28.866 -3.677 1.00 61.58 82 MET A C 1
ATOM 1183 O O . MET A 1 83 ? 3.728 -27.700 -3.355 1.00 60.28 82 MET A O 1
ATOM 1197 N N . GLY A 1 84 ? 3.017 -29.705 -4.070 1.00 63.67 83 GLY A N 1
ATOM 1198 C CA . GLY A 1 84 ? 1.642 -29.277 -4.121 1.00 64.45 83 GLY A CA 1
ATOM 1199 C C . GLY A 1 84 ? 1.055 -29.039 -2.742 1.00 63.11 83 GLY A C 1
ATOM 1200 O O . GLY A 1 84 ? 0.803 -27.902 -2.325 1.00 61.56 83 GLY A O 1
ATOM 1204 N N . PRO A 1 85 ? 0.851 -30.126 -2.001 1.00 62.89 84 PRO A N 1
ATOM 1205 C CA . PRO A 1 85 ? 0.008 -30.070 -0.800 1.00 63.09 84 PRO A CA 1
ATOM 1206 C C . PRO A 1 85 ? 0.409 -28.974 0.177 1.00 63.29 84 PRO A C 1
ATOM 1207 O O . PRO A 1 85 ? 1.576 -28.595 0.282 1.00 62.96 84 PRO A O 1
ATOM 1218 N N . VAL A 1 86 ? -0.587 -28.489 0.919 1.00 64.55 85 VAL A N 1
ATOM 1219 C CA . VAL A 1 86 ? -0.399 -27.344 1.799 1.00 65.27 85 VAL A CA 1
ATOM 1220 C C . VAL A 1 86 ? 0.074 -27.749 3.193 1.00 68.62 85 VAL A C 1
ATOM 1221 O O . VAL A 1 86 ? 0.840 -27.011 3.819 1.00 67.40 85 VAL A O 1
ATOM 1234 N N . GLU A 1 87 ? -0.372 -28.898 3.709 1.00 76.29 86 GLU A N 1
ATOM 1235 C CA . GLU A 1 87 ? 0.081 -29.309 5.037 1.00 79.61 86 GLU A CA 1
ATOM 1236 C C . GLU A 1 87 ? 1.543 -29.732 5.008 1.00 74.28 86 GLU A C 1
ATOM 1237 O O . GLU A 1 87 ? 2.321 -29.252 5.852 1.00 77.61 86 GLU A O 1
ATOM 1249 N N . PRO A 1 88 ? 1.988 -30.601 4.096 1.00 59.96 87 PRO A N 1
ATOM 1250 C CA . PRO A 1 88 ? 3.437 -30.806 3.955 1.00 56.20 87 PRO A CA 1
ATOM 1251 C C . PRO A 1 88 ? 4.181 -29.517 3.669 1.00 56.35 87 PRO A C 1
ATOM 1252 O O . PRO A 1 88 ? 5.282 -29.311 4.194 1.00 55.24 87 PRO A O 1
ATOM 1263 N N . ALA A 1 89 ? 3.604 -28.635 2.846 1.00 59.81 88 ALA A N 1
ATOM 1264 C CA . ALA A 1 89 ? 4.271 -27.377 2.530 1.00 60.35 88 ALA A CA 1
ATOM 1265 C C . ALA A 1 89 ? 4.484 -26.544 3.788 1.00 60.93 88 ALA A C 1
ATOM 1266 O O . ALA A 1 89 ? 5.609 -26.133 4.087 1.00 61.33 88 ALA A O 1
ATOM 1273 N N . ARG A 1 90 ? 3.414 -26.305 4.553 1.00 61.80 89 ARG A N 1
ATOM 1274 C CA . ARG A 1 90 ? 3.542 -25.502 5.765 1.00 62.39 89 ARG A CA 1
ATOM 1275 C C . ARG A 1 90 ? 4.551 -26.115 6.730 1.00 63.61 89 ARG A C 1
ATOM 1276 O O . ARG A 1 90 ? 5.370 -25.398 7.315 1.00 64.95 89 ARG A O 1
ATOM 1297 N N . LYS A 1 91 ? 4.515 -27.441 6.909 1.00 62.39 90 LYS A N 1
ATOM 1298 C CA . LYS A 1 91 ? 5.452 -28.075 7.831 1.00 63.12 90 LYS A CA 1
ATOM 1299 C C . LYS A 1 91 ? 6.889 -27.862 7.381 1.00 62.54 90 LYS A C 1
ATOM 1300 O O . LYS A 1 91 ? 7.775 -27.612 8.205 1.00 64.57 90 LYS A O 1
ATOM 1319 N N . ALA A 1 92 ? 7.146 -27.983 6.078 1.00 58.63 91 ALA A N 1
ATOM 1320 C CA . ALA A 1 92 ? 8.497 -27.765 5.575 1.00 57.80 91 ALA A CA 1
ATOM 1321 C C . ALA A 1 92 ? 8.902 -26.304 5.721 1.00 56.83 91 ALA A C 1
ATOM 1322 O O . ALA A 1 92 ? 10.003 -26.000 6.197 1.00 57.97 91 ALA A O 1
ATOM 1329 N N . ILE A 1 93 ? 8.014 -25.382 5.328 1.00 53.26 92 ILE A N 1
ATOM 1330 C CA . ILE A 1 93 ? 8.325 -23.956 5.399 1.00 52.35 92 ILE A CA 1
ATOM 1331 C C . ILE A 1 93 ? 8.704 -23.569 6.825 1.00 55.81 92 ILE A C 1
ATOM 1332 O O . ILE A 1 93 ? 9.690 -22.859 7.056 1.00 53.82 92 ILE A O 1
ATOM 1348 N N . LEU A 1 94 ? 7.923 -24.031 7.804 1.00 62.75 93 LEU A N 1
ATOM 1349 C CA . LEU A 1 94 ? 8.154 -23.627 9.188 1.00 66.91 93 LEU A CA 1
ATOM 1350 C C . LEU A 1 94 ? 9.458 -24.205 9.726 1.00 73.17 93 LEU A C 1
ATOM 1351 O O . LEU A 1 94 ? 10.304 -23.467 10.244 1.00 70.32 93 LEU A O 1
ATOM 1367 N N . THR A 1 95 ? 9.643 -25.525 9.620 1.00 86.88 94 THR A N 1
ATOM 1368 C CA . THR A 1 95 ? 10.871 -26.123 10.134 1.00 92.60 94 THR A CA 1
ATOM 1369 C C . THR A 1 95 ? 12.097 -25.488 9.488 1.00 87.19 94 THR A C 1
ATOM 1370 O O . THR A 1 95 ? 13.129 -25.312 10.148 1.00 93.77 94 THR A O 1
ATOM 1381 N N . ALA A 1 96 ? 11.998 -25.110 8.213 1.00 68.56 95 ALA A N 1
ATOM 1382 C CA . ALA A 1 96 ? 13.144 -24.521 7.528 1.00 62.61 95 ALA A CA 1
ATOM 1383 C C . ALA A 1 96 ? 13.435 -23.118 8.048 1.00 61.29 95 ALA A C 1
ATOM 1384 O O . ALA A 1 96 ? 14.591 -22.777 8.325 1.00 63.68 95 ALA A O 1
ATOM 1391 N N . LEU A 1 97 ? 12.402 -22.284 8.189 1.00 56.90 96 LEU A N 1
ATOM 1392 C CA . LEU A 1 97 ? 12.617 -20.951 8.741 1.00 56.53 96 LEU A CA 1
ATOM 1393 C C . LEU A 1 97 ? 13.166 -21.034 10.159 1.00 64.74 96 LEU A C 1
ATOM 1394 O O . LEU A 1 97 ? 14.101 -20.305 10.515 1.00 60.81 96 LEU A O 1
ATOM 1410 N N . GLU A 1 98 ? 12.601 -21.922 10.981 1.00 84.26 97 GLU A N 1
ATOM 1411 C CA . GLU A 1 98 ? 13.055 -22.051 12.360 1.00 92.92 97 GLU A CA 1
ATOM 1412 C C . GLU A 1 98 ? 14.556 -22.281 12.436 1.00 92.70 97 GLU A C 1
ATOM 1413 O O . GLU A 1 98 ? 15.207 -21.833 13.388 1.00 94.60 97 GLU A O 1
ATOM 1425 N N . GLN A 1 99 ? 15.125 -22.962 11.444 1.00 87.62 98 GLN A N 1
ATOM 1426 C CA . GLN A 1 99 ? 16.551 -23.249 11.412 1.00 87.20 98 GLN A CA 1
ATOM 1427 C C . GLN A 1 99 ? 17.352 -22.185 10.671 1.00 83.76 98 GLN A C 1
ATOM 1428 O O . GLN A 1 99 ? 18.518 -22.424 10.336 1.00 86.52 98 GLN A O 1
ATOM 1442 N N . GLY A 1 100 ? 16.760 -21.020 10.417 1.00 74.31 99 GLY A N 1
ATOM 1443 C CA . GLY A 1 100 ? 17.476 -19.936 9.773 1.00 70.58 99 GLY A CA 1
ATOM 1444 C C . GLY A 1 100 ? 17.709 -20.127 8.293 1.00 69.57 99 GLY A C 1
ATOM 1445 O O . GLY A 1 100 ? 18.733 -19.674 7.773 1.00 68.35 99 GLY A O 1
ATOM 1449 N N . LYS A 1 101 ? 16.784 -20.783 7.597 1.00 72.27 100 LYS A N 1
ATOM 1450 C CA . LYS A 1 101 ? 16.901 -21.045 6.168 1.00 72.30 100 LYS A CA 1
ATOM 1451 C C . LYS A 1 101 ? 15.933 -20.146 5.407 1.00 69.43 100 LYS A C 1
ATOM 1452 O O . LYS A 1 101 ? 14.738 -20.112 5.722 1.00 70.05 100 LYS A O 1
ATOM 1471 N N . SER A 1 102 ? 16.448 -19.419 4.413 1.00 64.00 101 SER A N 1
ATOM 1472 C CA . SER A 1 102 ? 15.590 -18.625 3.541 1.00 60.04 101 SER A CA 1
ATOM 1473 C C . SER A 1 102 ? 14.690 -19.539 2.719 1.00 57.61 101 SER A C 1
ATOM 1474 O O . SER A 1 102 ? 15.105 -20.613 2.281 1.00 57.92 101 SER A O 1
ATOM 1482 N N . VAL A 1 103 ? 13.457 -19.101 2.494 1.00 56.51 102 VAL A N 1
ATOM 1483 C CA . VAL A 1 103 ? 12.438 -19.931 1.866 1.00 55.56 102 VAL A CA 1
ATOM 1484 C C . VAL A 1 103 ? 11.904 -19.223 0.631 1.00 53.87 102 VAL A C 1
ATOM 1485 O O . VAL A 1 103 ? 11.561 -18.038 0.685 1.00 52.37 102 VAL A O 1
ATOM 1498 N N . VAL A 1 104 ? 11.823 -19.959 -0.472 1.00 54.91 103 VAL A N 1
ATOM 1499 C CA . VAL A 1 104 ? 11.196 -19.496 -1.701 1.00 54.47 103 VAL A CA 1
ATOM 1500 C C . VAL A 1 104 ? 10.104 -20.493 -2.056 1.00 55.20 103 VAL A C 1
ATOM 1501 O O . VAL A 1 104 ? 10.349 -21.705 -2.078 1.00 54.86 103 VAL A O 1
ATOM 1514 N N . THR A 1 105 ? 8.902 -19.991 -2.321 1.00 55.04 104 THR A N 1
ATOM 1515 C CA . THR A 1 105 ? 7.771 -20.862 -2.597 1.00 54.26 104 THR A CA 1
ATOM 1516 C C . THR A 1 105 ? 6.939 -20.280 -3.726 1.00 51.87 104 THR A C 1
ATOM 1517 O O . THR A 1 105 ? 7.061 -19.106 -4.079 1.00 53.52 104 THR A O 1
ATOM 1528 N N . ALA A 1 106 ? 6.080 -21.131 -4.289 1.00 46.61 105 ALA A N 1
ATOM 1529 C CA . ALA A 1 106 ? 5.137 -20.729 -5.326 1.00 43.47 105 ALA A CA 1
ATOM 1530 C C . ALA A 1 106 ? 3.717 -21.151 -4.973 1.00 44.77 105 ALA A C 1
ATOM 1531 O O . ALA A 1 106 ? 2.861 -21.234 -5.858 1.00 42.71 105 ALA A O 1
ATOM 1538 N N . ASN A 1 107 ? 3.449 -21.401 -3.694 1.00 51.38 106 ASN A N 1
ATOM 1539 C CA . ASN A 1 107 ? 2.229 -22.077 -3.257 1.00 53.44 106 ASN A CA 1
ATOM 1540 C C . ASN A 1 107 ? 1.105 -21.058 -3.103 1.00 55.44 106 ASN A C 1
ATOM 1541 O O . ASN A 1 107 ? 1.015 -20.364 -2.088 1.00 53.41 106 ASN A O 1
ATOM 1552 N N . LYS A 1 108 ? 0.233 -20.982 -4.116 1.00 62.98 107 LYS A N 1
ATOM 1553 C CA . LYS A 1 108 ? -0.900 -20.061 -4.073 1.00 65.45 107 LYS A CA 1
ATOM 1554 C C . LYS A 1 108 ? -1.751 -20.289 -2.833 1.00 62.03 107 LYS A C 1
ATOM 1555 O O . LYS A 1 108 ? -2.063 -19.349 -2.095 1.00 64.79 107 LYS A O 1
ATOM 1574 N N . ALA A 1 109 ? -2.159 -21.539 -2.605 1.00 53.01 108 ALA A N 1
ATOM 1575 C CA . ALA A 1 109 ? -3.149 -21.820 -1.571 1.00 51.56 108 ALA A CA 1
ATOM 1576 C C . ALA A 1 109 ? -2.588 -21.564 -0.181 1.00 52.67 108 ALA A C 1
ATOM 1577 O O . ALA A 1 109 ? -3.313 -21.107 0.710 1.00 53.54 108 ALA A O 1
ATOM 1584 N N . LEU A 1 110 ? -1.306 -21.859 0.030 1.00 54.13 109 LEU A N 1
ATOM 1585 C CA . LEU A 1 110 ? -0.703 -21.603 1.332 1.00 55.76 109 LEU A CA 1
ATOM 1586 C C . LEU A 1 110 ? -0.639 -20.103 1.609 1.00 56.07 109 LEU A C 1
ATOM 1587 O O . LEU A 1 110 ? -1.035 -19.643 2.687 1.00 55.44 109 LEU A O 1
ATOM 1603 N N . MET A 1 111 ? -0.173 -19.319 0.634 1.00 57.87 110 MET A N 1
ATOM 1604 C CA . MET A 1 111 ? -0.059 -17.879 0.841 1.00 58.92 110 MET A CA 1
ATOM 1605 C C . MET A 1 111 ? -1.430 -17.221 0.944 1.00 56.99 110 MET A C 1
ATOM 1606 O O . MET A 1 111 ? -1.609 -16.267 1.707 1.00 59.22 110 MET A O 1
ATOM 1620 N N . SER A 1 112 ? -2.410 -17.713 0.190 1.00 51.60 111 SER A N 1
ATOM 1621 C CA . SER A 1 112 ? -3.734 -17.107 0.208 1.00 49.20 111 SER A CA 1
ATOM 1622 C C . SER A 1 112 ? -4.487 -17.366 1.506 1.00 51.28 111 SER A C 1
ATOM 1623 O O . SER A 1 112 ? -5.510 -16.714 1.743 1.00 49.43 111 SER A O 1
ATOM 1631 N N . VAL A 1 113 ? -4.017 -18.287 2.342 1.00 56.68 112 VAL A N 1
ATOM 1632 C CA . VAL A 1 113 ? -4.727 -18.673 3.553 1.00 61.09 112 VAL A CA 1
ATOM 1633 C C . VAL A 1 113 ? -4.138 -18.015 4.796 1.00 66.05 112 VAL A C 1
ATOM 1634 O O . VAL A 1 113 ? -4.879 -17.679 5.720 1.00 65.58 112 VAL A O 1
ATOM 1647 N N . SER A 1 114 ? -2.813 -17.866 4.863 1.00 72.73 113 SER A N 1
ATOM 1648 C CA . SER A 1 114 ? -2.197 -17.071 5.922 1.00 78.11 113 SER A CA 1
ATOM 1649 C C . SER A 1 114 ? -0.700 -16.889 5.705 1.00 82.10 113 SER A C 1
ATOM 1650 O O . SER A 1 114 ? 0.092 -17.794 5.993 1.00 79.85 113 SER A O 1
ATOM 1658 N N . THR A 1 115 ? -0.303 -15.718 5.205 1.00 90.62 114 THR A N 1
ATOM 1659 C CA . THR A 1 115 ? 1.099 -15.322 5.237 1.00 94.19 114 THR A CA 1
ATOM 1660 C C . THR A 1 115 ? 1.506 -14.762 6.596 1.00 90.46 114 THR A C 1
ATOM 1661 O O . THR A 1 115 ? 2.702 -14.564 6.834 1.00 95.68 114 THR A O 1
ATOM 1672 N N . GLY A 1 116 ? 0.545 -14.513 7.486 1.00 74.86 115 GLY A N 1
ATOM 1673 C CA . GLY A 1 116 ? 0.828 -13.961 8.795 1.00 69.64 115 GLY A CA 1
ATOM 1674 C C . GLY A 1 116 ? 1.798 -14.800 9.598 1.00 72.36 115 GLY A C 1
ATOM 1675 O O . GLY A 1 116 ? 2.849 -14.304 10.014 1.00 70.78 115 GLY A O 1
ATOM 1679 N N . GLU A 1 117 ? 1.469 -16.078 9.814 1.00 82.51 116 GLU A N 1
ATOM 1680 C CA . GLU A 1 117 ? 2.306 -16.919 10.666 1.00 85.14 116 GLU A CA 1
ATOM 1681 C C . GLU A 1 117 ? 3.662 -17.190 10.027 1.00 79.25 116 GLU A C 1
ATOM 1682 O O . GLU A 1 117 ? 4.678 -17.267 10.726 1.00 83.46 116 GLU A O 1
ATOM 1694 N N . LEU A 1 118 ? 3.703 -17.344 8.702 1.00 63.98 117 LEU A N 1
ATOM 1695 C CA . LEU A 1 118 ? 4.966 -17.655 8.042 1.00 59.24 117 LEU A CA 1
ATOM 1696 C C . LEU A 1 118 ? 5.869 -16.430 7.981 1.00 57.68 117 LEU A C 1
ATOM 1697 O O . LEU A 1 118 ? 7.085 -16.538 8.178 1.00 58.85 117 LEU A O 1
ATOM 1713 N N . ALA A 1 119 ? 5.294 -15.255 7.719 1.00 53.47 118 ALA A N 1
ATOM 1714 C CA . ALA A 1 119 ? 6.097 -14.039 7.683 1.00 52.57 118 ALA A CA 1
ATOM 1715 C C . ALA A 1 119 ? 6.679 -13.729 9.056 1.00 58.49 118 ALA A C 1
ATOM 1716 O O . ALA A 1 119 ? 7.857 -13.376 9.171 1.00 52.94 118 ALA A O 1
ATOM 1723 N N . GLN A 1 120 ? 5.872 -13.862 10.109 1.00 78.46 119 GLN A N 1
ATOM 1724 C CA . GLN A 1 120 ? 6.391 -13.669 11.458 1.00 87.32 119 GLN A CA 1
ATOM 1725 C C . GLN A 1 120 ? 7.542 -14.630 11.745 1.00 83.63 119 GLN A C 1
ATOM 1726 O O . GLN A 1 120 ? 8.551 -14.237 12.341 1.00 90.02 119 GLN A O 1
ATOM 1740 N N . ALA A 1 121 ? 7.420 -15.889 11.306 1.00 66.75 120 ALA A N 1
ATOM 1741 C CA . ALA A 1 121 ? 8.471 -16.874 11.554 1.00 61.45 120 ALA A CA 1
ATOM 1742 C C . ALA A 1 121 ? 9.757 -16.518 10.818 1.00 62.37 120 ALA A C 1
ATOM 1743 O O . ALA A 1 121 ? 10.857 -16.694 11.356 1.00 62.08 120 ALA A O 1
ATOM 1750 N N . ALA A 1 122 ? 9.640 -16.036 9.579 1.00 64.80 121 ALA A N 1
ATOM 1751 C CA . ALA A 1 122 ? 10.822 -15.622 8.832 1.00 66.50 121 ALA A CA 1
ATOM 1752 C C . ALA A 1 122 ? 11.465 -14.393 9.460 1.00 72.50 121 ALA A C 1
ATOM 1753 O O . ALA A 1 122 ? 12.695 -14.277 9.493 1.00 67.98 121 ALA A O 1
ATOM 1760 N N . GLU A 1 123 ? 10.648 -13.462 9.961 1.00 90.09 122 GLU A N 1
ATOM 1761 C CA . GLU A 1 123 ? 11.187 -12.289 10.642 1.00 96.75 122 GLU A CA 1
ATOM 1762 C C . GLU A 1 123 ? 11.939 -12.690 11.905 1.00 93.92 122 GLU A C 1
ATOM 1763 O O . GLU A 1 123 ? 13.018 -12.158 12.192 1.00 98.35 122 GLU A O 1
ATOM 1775 N N . ALA A 1 124 ? 11.385 -13.634 12.668 1.00 80.71 123 ALA A N 1
ATOM 1776 C CA . ALA A 1 124 ? 12.039 -14.090 13.888 1.00 77.25 123 ALA A CA 1
ATOM 1777 C C . ALA A 1 124 ? 13.412 -14.677 13.587 1.00 77.20 123 ALA A C 1
ATOM 1778 O O . ALA A 1 124 ? 14.414 -14.294 14.202 1.00 78.50 123 ALA A O 1
ATOM 1785 N N . ALA A 1 125 ? 13.477 -15.613 12.639 1.00 75.09 124 ALA A N 1
ATOM 1786 C CA . ALA A 1 125 ? 14.738 -16.249 12.283 1.00 75.98 124 ALA A CA 1
ATOM 1787 C C . ALA A 1 125 ? 15.667 -15.322 11.515 1.00 78.59 124 ALA A C 1
ATOM 1788 O O . ALA A 1 125 ? 16.784 -15.735 11.181 1.00 75.63 124 ALA A O 1
ATOM 1795 N N . HIS A 1 126 ? 15.241 -14.091 11.235 1.00 90.18 125 HIS A N 1
ATOM 1796 C CA . HIS A 1 126 ? 16.046 -13.126 10.488 1.00 94.13 125 HIS A CA 1
ATOM 1797 C C . HIS A 1 126 ? 16.470 -13.713 9.139 1.00 89.58 125 HIS A C 1
ATOM 1798 O O . HIS A 1 126 ? 17.653 -13.884 8.840 1.00 92.93 125 HIS A O 1
ATOM 1812 N N . VAL A 1 127 ? 15.462 -13.999 8.313 1.00 76.39 126 VAL A N 1
ATOM 1813 C CA . VAL A 1 127 ? 15.665 -14.702 7.052 1.00 71.54 126 VAL A CA 1
ATOM 1814 C C . VAL A 1 127 ? 14.514 -14.344 6.118 1.00 68.55 126 VAL A C 1
ATOM 1815 O O . VAL A 1 127 ? 13.487 -13.821 6.548 1.00 67.28 126 VAL A O 1
ATOM 1828 N N . ASP A 1 128 ? 14.688 -14.626 4.826 1.00 68.94 127 ASP A N 1
ATOM 1829 C CA . ASP A 1 128 ? 13.751 -14.198 3.795 1.00 67.57 127 ASP A CA 1
ATOM 1830 C C . ASP A 1 128 ? 12.617 -15.200 3.591 1.00 63.88 127 ASP A C 1
ATOM 1831 O O . ASP A 1 128 ? 12.750 -16.396 3.857 1.00 65.79 127 ASP A O 1
ATOM 1840 N N . LEU A 1 129 ? 11.495 -14.690 3.079 1.00 57.99 128 LEU A N 1
ATOM 1841 C CA . LEU A 1 129 ? 10.375 -15.522 2.635 1.00 54.83 128 LEU A CA 1
ATOM 1842 C C . LEU A 1 129 ? 9.795 -14.890 1.370 1.00 55.49 128 LEU A C 1
ATOM 1843 O O . LEU A 1 129 ? 9.057 -13.903 1.444 1.00 55.41 128 LEU A O 1
ATOM 1859 N N . TYR A 1 130 ? 10.119 -15.468 0.218 1.00 57.54 129 TYR A N 1
ATOM 1860 C CA . TYR A 1 130 ? 9.705 -14.942 -1.076 1.00 57.27 129 TYR A CA 1
ATOM 1861 C C . TYR A 1 130 ? 8.693 -15.875 -1.730 1.00 55.43 129 TYR A C 1
ATOM 1862 O O . TYR A 1 130 ? 8.861 -17.099 -1.715 1.00 57.06 129 TYR A O 1
ATOM 1880 N N . PHE A 1 131 ? 7.641 -15.290 -2.307 1.00 50.79 130 PHE A N 1
ATOM 1881 C CA . PHE A 1 131 ? 6.573 -16.059 -2.941 1.00 48.23 130 PHE A CA 1
ATOM 1882 C C . PHE A 1 131 ? 6.072 -15.359 -4.200 1.00 46.87 130 PHE A C 1
ATOM 1883 O O . PHE A 1 131 ? 4.871 -15.351 -4.491 1.00 46.91 130 PHE A O 1
ATOM 1900 N N . GLU A 1 132 ? 6.990 -14.778 -4.979 1.00 44.40 131 GLU A N 1
ATOM 1901 C CA . GLU A 1 132 ? 6.601 -14.125 -6.227 1.00 42.99 131 GLU A CA 1
ATOM 1902 C C . GLU A 1 132 ? 5.933 -15.108 -7.181 1.00 44.24 131 GLU A C 1
ATOM 1903 O O . GLU A 1 132 ? 4.939 -14.774 -7.837 1.00 41.33 131 GLU A O 1
ATOM 1915 N N . ALA A 1 133 ? 6.467 -16.327 -7.276 1.00 52.17 132 ALA A N 1
ATOM 1916 C CA . ALA A 1 133 ? 5.937 -17.315 -8.207 1.00 53.06 132 ALA A CA 1
ATOM 1917 C C . ALA A 1 133 ? 4.510 -17.725 -7.882 1.00 52.68 132 ALA A C 1
ATOM 1918 O O . ALA A 1 133 ? 3.887 -18.430 -8.684 1.00 51.27 132 ALA A O 1
ATOM 1925 N N . ALA A 1 134 ? 3.979 -17.300 -6.734 1.00 54.77 133 ALA A N 1
ATOM 1926 C CA . ALA A 1 134 ? 2.626 -17.676 -6.354 1.00 55.47 133 ALA A CA 1
ATOM 1927 C C . ALA A 1 134 ? 1.584 -16.991 -7.223 1.00 56.43 133 ALA A C 1
ATOM 1928 O O . ALA A 1 134 ? 0.514 -17.557 -7.461 1.00 55.96 133 ALA A O 1
ATOM 1935 N N . VAL A 1 135 ? 1.867 -15.785 -7.704 1.00 58.84 134 VAL A N 1
ATOM 1936 C CA . VAL A 1 135 ? 0.876 -14.998 -8.425 1.00 59.40 134 VAL A CA 1
ATOM 1937 C C . VAL A 1 135 ? 1.460 -14.544 -9.752 1.00 58.70 134 VAL A C 1
ATOM 1938 O O . VAL A 1 135 ? 2.517 -13.898 -9.784 1.00 60.86 134 VAL A O 1
ATOM 1951 N N . ALA A 1 136 ? 0.760 -14.870 -10.839 1.00 53.04 135 ALA A N 1
ATOM 1952 C CA . ALA A 1 136 ? 1.039 -14.398 -12.187 1.00 50.42 135 ALA A CA 1
ATOM 1953 C C . ALA A 1 136 ? 2.194 -15.140 -12.841 1.00 52.30 135 ALA A C 1
ATOM 1954 O O . ALA A 1 136 ? 2.806 -14.621 -13.778 1.00 51.76 135 ALA A O 1
ATOM 1961 N N . GLY A 1 137 ? 2.496 -16.355 -12.389 1.00 58.61 136 GLY A N 1
ATOM 1962 C CA . GLY A 1 137 ? 3.582 -17.123 -12.962 1.00 60.35 136 GLY A CA 1
ATOM 1963 C C . GLY A 1 137 ? 4.827 -16.287 -13.169 1.00 58.62 136 GLY A C 1
ATOM 1964 O O . GLY A 1 137 ? 5.423 -15.806 -12.201 1.00 61.78 136 GLY A O 1
ATOM 1968 N N . ALA A 1 138 ? 5.216 -16.077 -14.428 1.00 49.69 137 ALA A N 1
ATOM 1969 C CA . ALA A 1 138 ? 6.433 -15.329 -14.714 1.00 48.52 137 ALA A CA 1
ATOM 1970 C C . ALA A 1 138 ? 6.245 -13.822 -14.637 1.00 49.31 137 ALA A C 1
ATOM 1971 O O . ALA A 1 138 ? 7.239 -13.094 -14.564 1.00 48.80 137 ALA A O 1
ATOM 1978 N N . ILE A 1 139 ? 5.010 -13.335 -14.664 1.00 53.14 138 ILE A N 1
ATOM 1979 C CA . ILE A 1 139 ? 4.759 -11.897 -14.670 1.00 54.27 138 ILE A CA 1
ATOM 1980 C C . ILE A 1 139 ? 5.149 -11.326 -13.313 1.00 54.01 138 ILE A C 1
ATOM 1981 O O . ILE A 1 139 ? 4.530 -11.680 -12.299 1.00 54.10 138 ILE A O 1
ATOM 1997 N N . PRO A 1 140 ? 6.153 -10.450 -13.235 1.00 53.65 139 PRO A N 1
ATOM 1998 C CA . PRO A 1 140 ? 6.482 -9.828 -11.943 1.00 52.89 139 PRO A CA 1
ATOM 1999 C C . PRO A 1 140 ? 5.357 -8.940 -11.448 1.00 50.19 139 PRO A C 1
ATOM 2000 O O . PRO A 1 140 ? 5.103 -7.888 -12.039 1.00 50.92 139 PRO A O 1
ATOM 2011 N N . VAL A 1 141 ? 4.679 -9.341 -10.376 1.00 47.83 140 VAL A N 1
ATOM 2012 C CA . VAL A 1 141 ? 3.557 -8.568 -9.860 1.00 47.39 140 VAL A CA 1
ATOM 2013 C C . VAL A 1 141 ? 3.772 -8.268 -8.386 1.00 46.91 140 VAL A C 1
ATOM 2014 O O . VAL A 1 141 ? 3.532 -7.144 -7.931 1.00 46.85 140 VAL A O 1
ATOM 2027 N N . ILE A 1 142 ? 4.236 -9.262 -7.628 1.00 46.91 141 ILE A N 1
ATOM 2028 C CA . ILE A 1 142 ? 4.370 -9.074 -6.188 1.00 47.84 141 ILE A CA 1
ATOM 2029 C C . ILE A 1 142 ? 5.513 -8.117 -5.878 1.00 49.72 141 ILE A C 1
ATOM 2030 O O . ILE A 1 142 ? 5.383 -7.239 -5.018 1.00 49.91 141 ILE A O 1
ATOM 2046 N N . ARG A 1 143 ? 6.639 -8.257 -6.571 1.00 52.99 142 ARG A N 1
ATOM 2047 C CA . ARG A 1 143 ? 7.775 -7.396 -6.271 1.00 54.78 142 ARG A CA 1
ATOM 2048 C C . ARG A 1 143 ? 7.459 -5.961 -6.684 1.00 54.27 142 ARG A C 1
ATOM 2049 O O . ARG A 1 143 ? 7.787 -5.030 -5.940 1.00 54.98 142 ARG A O 1
ATOM 2070 N N . PRO A 1 144 ? 6.829 -5.727 -7.844 1.00 53.15 143 PRO A N 1
ATOM 2071 C CA . PRO A 1 144 ? 6.431 -4.344 -8.168 1.00 52.93 143 PRO A CA 1
ATOM 2072 C C . PRO A 1 144 ? 5.457 -3.734 -7.172 1.00 50.55 143 PRO A C 1
ATOM 2073 O O . PRO A 1 144 ? 5.536 -2.529 -6.899 1.00 51.63 143 PRO A O 1
ATOM 2084 N N . LEU A 1 145 ? 4.530 -4.525 -6.627 1.00 45.31 144 LEU A N 1
ATOM 2085 C CA . LEU A 1 145 ? 3.529 -3.973 -5.721 1.00 44.09 144 LEU A CA 1
ATOM 2086 C C . LEU A 1 145 ? 4.075 -3.749 -4.316 1.00 45.17 144 LEU A C 1
ATOM 2087 O O . LEU A 1 145 ? 3.565 -2.882 -3.596 1.00 45.89 144 LEU A O 1
ATOM 2103 N N . THR A 1 146 ? 5.093 -4.513 -3.906 1.00 44.44 145 THR A N 1
ATOM 2104 C CA . THR A 1 146 ? 5.680 -4.364 -2.580 1.00 46.16 145 THR A CA 1
ATOM 2105 C C . THR A 1 146 ? 6.862 -3.406 -2.546 1.00 49.55 145 THR A C 1
ATOM 2106 O O . THR A 1 146 ? 7.173 -2.871 -1.477 1.00 47.25 145 THR A O 1
ATOM 2117 N N . GLN A 1 147 ? 7.535 -3.194 -3.677 1.00 58.03 146 GLN A N 1
ATOM 2118 C CA . GLN A 1 147 ? 8.752 -2.391 -3.710 1.00 62.08 146 GLN A CA 1
ATOM 2119 C C . GLN A 1 147 ? 8.622 -1.195 -4.643 1.00 59.97 146 GLN A C 1
ATOM 2120 O O . GLN A 1 147 ? 8.719 -0.051 -4.185 1.00 61.43 146 GLN A O 1
ATOM 2134 N N . SER A 1 148 ? 8.399 -1.420 -5.939 1.00 54.19 147 SER A N 1
ATOM 2135 C CA . SER A 1 148 ? 8.414 -0.315 -6.891 1.00 53.57 147 SER A CA 1
ATOM 2136 C C . SER A 1 148 ? 7.297 0.684 -6.622 1.00 51.49 147 SER A C 1
ATOM 2137 O O . SER A 1 148 ? 7.476 1.886 -6.844 1.00 51.98 147 SER A O 1
ATOM 2145 N N . LEU A 1 149 ? 6.146 0.210 -6.147 1.00 49.61 148 LEU A N 1
ATOM 2146 C CA . LEU A 1 149 ? 5.010 1.061 -5.825 1.00 49.75 148 LEU A CA 1
ATOM 2147 C C . LEU A 1 149 ? 4.866 1.293 -4.325 1.00 52.75 148 LEU A C 1
ATOM 2148 O O . LEU A 1 149 ? 3.757 1.537 -3.836 1.00 50.62 148 LEU A O 1
ATOM 2164 N N . ALA A 1 150 ? 5.966 1.214 -3.578 1.00 59.78 149 ALA A N 1
ATOM 2165 C CA . ALA A 1 150 ? 5.885 1.415 -2.138 1.00 61.94 149 ALA A CA 1
ATOM 2166 C C . ALA A 1 150 ? 5.743 2.888 -1.785 1.00 61.13 149 ALA A C 1
ATOM 2167 O O . ALA A 1 150 ? 5.193 3.219 -0.729 1.00 63.67 149 ALA A O 1
ATOM 2174 N N . GLY A 1 151 ? 6.220 3.780 -2.645 1.00 54.39 150 GLY A N 1
ATOM 2175 C CA . GLY A 1 151 ? 6.073 5.197 -2.414 1.00 52.23 150 GLY A CA 1
ATOM 2176 C C . GLY A 1 151 ? 4.799 5.792 -2.958 1.00 51.27 150 GLY A C 1
ATOM 2177 O O . GLY A 1 151 ? 4.600 7.008 -2.866 1.00 52.00 150 GLY A O 1
ATOM 2181 N N . ASP A 1 152 ? 3.924 4.969 -3.519 1.00 50.90 151 ASP A N 1
ATOM 2182 C CA . ASP A 1 152 ? 2.699 5.418 -4.162 1.00 50.24 151 ASP A CA 1
ATOM 2183 C C . ASP A 1 152 ? 1.495 4.886 -3.389 1.00 47.84 151 ASP A C 1
ATOM 2184 O O . ASP A 1 152 ? 1.631 4.193 -2.379 1.00 49.61 151 ASP A O 1
ATOM 2193 N N . THR A 1 153 ? 0.306 5.223 -3.878 1.00 43.20 152 THR A N 1
ATOM 2194 C CA . THR A 1 153 ? -0.953 4.757 -3.305 1.00 41.00 152 THR A CA 1
ATOM 2195 C C . THR A 1 153 ? -1.705 3.972 -4.372 1.00 41.09 152 THR A C 1
ATOM 2196 O O . THR A 1 153 ? -2.272 4.560 -5.301 1.00 38.97 152 THR A O 1
ATOM 2207 N N . VAL A 1 154 ? -1.715 2.658 -4.238 1.00 44.23 153 VAL A N 1
ATOM 2208 C CA . VAL A 1 154 ? -2.463 1.807 -5.152 1.00 44.45 153 VAL A CA 1
ATOM 2209 C C . VAL A 1 154 ? -3.934 1.850 -4.764 1.00 43.79 153 VAL A C 1
ATOM 2210 O O . VAL A 1 154 ? -4.280 1.806 -3.577 1.00 46.05 153 VAL A O 1
ATOM 2223 N N . THR A 1 155 ? -4.811 1.966 -5.766 1.00 38.56 154 THR A N 1
ATOM 2224 C CA . THR A 1 155 ? -6.245 2.025 -5.527 1.00 38.69 154 THR A CA 1
ATOM 2225 C C . THR A 1 155 ? -7.012 0.869 -6.141 1.00 41.92 154 THR A C 1
ATOM 2226 O O . THR A 1 155 ? -8.107 0.555 -5.663 1.00 39.05 154 THR A O 1
ATOM 2237 N N . ARG A 1 156 ? -6.475 0.232 -7.175 1.00 52.15 155 ARG A N 1
ATOM 2238 C CA . ARG A 1 156 ? -7.175 -0.826 -7.886 1.00 53.68 155 ARG A CA 1
ATOM 2239 C C . ARG A 1 156 ? -6.137 -1.765 -8.475 1.00 51.89 155 ARG A C 1
ATOM 2240 O O . ARG A 1 156 ? -5.184 -1.317 -9.118 1.00 52.85 155 ARG A O 1
ATOM 2261 N N . VAL A 1 157 ? -6.304 -3.056 -8.224 1.00 46.47 156 VAL A N 1
ATOM 2262 C CA . VAL A 1 157 ? -5.562 -4.095 -8.925 1.00 44.42 156 VAL A CA 1
ATOM 2263 C C . VAL A 1 157 ? -6.599 -4.980 -9.594 1.00 44.68 156 VAL A C 1
ATOM 2264 O O . VAL A 1 157 ? -7.458 -5.560 -8.919 1.00 44.99 156 VAL A O 1
ATOM 2277 N N . ALA A 1 158 ? -6.542 -5.063 -10.916 1.00 45.88 157 ALA A N 1
ATOM 2278 C CA . ALA A 1 158 ? -7.539 -5.822 -11.650 1.00 46.85 157 ALA A CA 1
ATOM 2279 C C . ALA A 1 158 ? -6.890 -6.445 -12.872 1.00 47.04 157 ALA A C 1
ATOM 2280 O O . ALA A 1 158 ? -6.081 -5.806 -13.550 1.00 47.75 157 ALA A O 1
ATOM 2287 N N . GLY A 1 159 ? -7.243 -7.694 -13.148 1.00 44.63 158 GLY A N 1
ATOM 2288 C CA . GLY A 1 159 ? -6.746 -8.323 -14.351 1.00 44.86 158 GLY A CA 1
ATOM 2289 C C . GLY A 1 159 ? -7.125 -9.787 -14.441 1.00 43.70 158 GLY A C 1
ATOM 2290 O O . GLY A 1 159 ? -7.904 -10.315 -13.641 1.00 42.31 158 GLY A O 1
ATOM 2294 N N . ILE A 1 160 ? -6.538 -10.421 -15.449 1.00 42.27 159 ILE A N 1
ATOM 2295 C CA . ILE A 1 160 ? -6.824 -11.796 -15.831 1.00 41.38 159 ILE A CA 1
ATOM 2296 C C . ILE A 1 160 ? -5.711 -12.664 -15.262 1.00 41.28 159 ILE A C 1
ATOM 2297 O O . ILE A 1 160 ? -4.570 -12.610 -15.734 1.00 40.22 159 ILE A O 1
ATOM 2313 N N . VAL A 1 161 ? -6.039 -13.479 -14.261 1.00 42.07 160 VAL A N 1
ATOM 2314 C CA . VAL A 1 161 ? -5.031 -14.215 -13.512 1.00 42.80 160 VAL A CA 1
ATOM 2315 C C . VAL A 1 161 ? -5.258 -15.724 -13.586 1.00 45.18 160 VAL A C 1
ATOM 2316 O O . VAL A 1 161 ? -4.745 -16.470 -12.761 1.00 44.20 160 VAL A O 1
ATOM 2329 N N . ASN A 1 162 ? -6.024 -16.183 -14.570 1.00 50.07 161 ASN A N 1
ATOM 2330 C CA . ASN A 1 162 ? -6.302 -17.605 -14.735 1.00 53.29 161 ASN A CA 1
ATOM 2331 C C . ASN A 1 162 ? -6.302 -17.914 -16.225 1.00 53.70 161 ASN A C 1
ATOM 2332 O O . ASN A 1 162 ? -7.175 -17.439 -16.958 1.00 55.30 161 ASN A O 1
ATOM 2343 N N . GLY A 1 163 ? -5.327 -18.710 -16.670 1.00 50.16 162 GLY A N 1
ATOM 2344 C CA . GLY A 1 163 ? -5.174 -18.952 -18.094 1.00 49.25 162 GLY A CA 1
ATOM 2345 C C . GLY A 1 163 ? -6.276 -19.818 -18.673 1.00 49.57 162 GLY A C 1
ATOM 2346 O O . GLY A 1 163 ? -6.739 -19.584 -19.792 1.00 50.52 162 GLY A O 1
ATOM 2350 N N . THR A 1 164 ? -6.708 -20.835 -17.927 1.00 49.11 163 THR A N 1
ATOM 2351 C CA . THR A 1 164 ? -7.715 -21.755 -18.443 1.00 48.94 163 THR A CA 1
ATOM 2352 C C . THR A 1 164 ? -9.011 -21.022 -18.757 1.00 48.04 163 THR A C 1
ATOM 2353 O O . THR A 1 164 ? -9.581 -21.175 -19.843 1.00 47.95 163 THR A O 1
ATOM 2364 N N . THR A 1 165 ? -9.496 -20.222 -17.807 1.00 48.26 164 THR A N 1
ATOM 2365 C CA . THR A 1 165 ? -10.754 -19.517 -18.010 1.00 48.15 164 THR A CA 1
ATOM 2366 C C . THR A 1 165 ? -10.640 -18.466 -19.108 1.00 46.87 164 THR A C 1
ATOM 2367 O O . THR A 1 165 ? -11.623 -18.200 -19.808 1.00 49.06 164 THR A O 1
ATOM 2378 N N . ASN A 1 166 ? -9.461 -17.869 -19.289 1.00 41.40 165 ASN A N 1
ATOM 2379 C CA . ASN A 1 166 ? -9.308 -16.888 -20.357 1.00 42.02 165 ASN A CA 1
ATOM 2380 C C . ASN A 1 166 ? -9.258 -17.564 -21.723 1.00 44.88 165 ASN A C 1
ATOM 2381 O O . ASN A 1 166 ? -9.779 -17.024 -22.709 1.00 44.55 165 ASN A O 1
ATOM 2392 N N . TYR A 1 167 ? -8.638 -18.746 -21.802 1.00 47.54 166 TYR A N 1
ATOM 2393 C CA . TYR A 1 167 ? -8.622 -19.489 -23.058 1.00 49.02 166 TYR A CA 1
ATOM 2394 C C . TYR A 1 167 ? -10.028 -19.916 -23.459 1.00 48.73 166 TYR A C 1
ATOM 2395 O O . TYR A 1 167 ? -10.406 -19.819 -24.632 1.00 49.82 166 TYR A O 1
ATOM 2413 N N . ILE A 1 168 ? -10.814 -20.402 -22.497 1.00 47.79 167 ILE A N 1
ATOM 2414 C CA . ILE A 1 168 ? -12.178 -20.832 -22.789 1.00 47.40 167 ILE A CA 1
ATOM 2415 C C . ILE A 1 168 ? -13.007 -19.651 -23.277 1.00 46.27 167 ILE A C 1
ATOM 2416 O O . ILE A 1 168 ? -13.677 -19.727 -24.314 1.00 46.96 167 ILE A O 1
ATOM 2432 N N . LEU A 1 169 ? -12.976 -18.541 -22.534 1.00 44.32 168 LEU A N 1
ATOM 2433 C CA . LEU A 1 169 ? -13.776 -17.380 -22.915 1.00 43.68 168 LEU A CA 1
ATOM 2434 C C . LEU A 1 169 ? -13.269 -16.762 -24.212 1.00 43.15 168 LEU A C 1
ATOM 2435 O O . LEU A 1 169 ? -14.067 -16.383 -25.075 1.00 42.91 168 LEU A O 1
ATOM 2451 N N . SER A 1 170 ? -11.949 -16.656 -24.375 1.00 42.76 169 SER A N 1
ATOM 2452 C CA . SER A 1 170 ? -11.416 -16.179 -25.646 1.00 44.21 169 SER A CA 1
ATOM 2453 C C . SER A 1 170 ? -11.913 -17.039 -26.801 1.00 45.27 169 SER A C 1
ATOM 2454 O O . SER A 1 170 ? -12.262 -16.519 -27.868 1.00 44.39 169 SER A O 1
ATOM 2462 N N . ALA A 1 171 ? -11.963 -18.361 -26.601 1.00 47.39 170 ALA A N 1
ATOM 2463 C CA . ALA A 1 171 ? -12.412 -19.266 -27.654 1.00 48.56 170 ALA A CA 1
ATOM 2464 C C . ALA A 1 171 ? -13.899 -19.092 -27.942 1.00 49.96 170 ALA A C 1
ATOM 2465 O O . ALA A 1 171 ? -14.313 -19.073 -29.108 1.00 49.69 170 ALA A O 1
ATOM 2472 N N . MET A 1 172 ? -14.721 -18.975 -26.897 1.00 51.76 171 MET A N 1
ATOM 2473 C CA . MET A 1 172 ? -16.139 -18.707 -27.105 1.00 53.64 171 MET A CA 1
ATOM 2474 C C . MET A 1 172 ? -16.352 -17.393 -27.840 1.00 56.43 171 MET A C 1
ATOM 2475 O O . MET A 1 172 ? -17.307 -17.260 -28.613 1.00 56.62 171 MET A O 1
ATOM 2489 N N . ASP A 1 173 ? -15.475 -16.413 -27.611 1.00 60.62 172 ASP A N 1
ATOM 2490 C CA . ASP A 1 173 ? -15.622 -15.105 -28.240 1.00 62.27 172 ASP A CA 1
ATOM 2491 C C . ASP A 1 173 ? -15.231 -15.155 -29.713 1.00 62.35 172 ASP A C 1
ATOM 2492 O O . ASP A 1 173 ? -15.848 -14.485 -30.547 1.00 63.61 172 ASP A O 1
ATOM 2501 N N . SER A 1 174 ? -14.223 -15.960 -30.056 1.00 60.04 173 SER A N 1
ATOM 2502 C CA . SER A 1 174 ? -13.754 -16.040 -31.434 1.00 60.24 173 SER A CA 1
ATOM 2503 C C . SER A 1 174 ? -14.679 -16.887 -32.295 1.00 62.21 173 SER A C 1
ATOM 2504 O O . SER A 1 174 ? -15.081 -16.470 -33.386 1.00 63.69 173 SER A O 1
ATOM 2512 N N . THR A 1 175 ? -15.014 -18.086 -31.823 1.00 62.41 174 THR A N 1
ATOM 2513 C CA . THR A 1 175 ? -15.698 -19.086 -32.629 1.00 62.84 174 THR A CA 1
ATOM 2514 C C . THR A 1 175 ? -17.192 -19.162 -32.353 1.00 60.78 174 THR A C 1
ATOM 2515 O O . THR A 1 175 ? -17.894 -19.911 -33.042 1.00 63.39 174 THR A O 1
ATOM 2526 N N . GLY A 1 176 ? -17.690 -18.419 -31.369 1.00 54.81 175 GLY A N 1
ATOM 2527 C CA . GLY A 1 176 ? -19.082 -18.509 -30.979 1.00 53.56 175 GLY A CA 1
ATOM 2528 C C . GLY A 1 176 ? -19.445 -19.862 -30.403 1.00 55.68 175 GLY A C 1
ATOM 2529 O O . GLY A 1 176 ? -20.628 -20.189 -30.269 1.00 53.72 175 GLY A O 1
ATOM 2533 N N . ALA A 1 177 ? -18.437 -20.657 -30.053 1.00 62.22 176 ALA A N 1
ATOM 2534 C CA . ALA A 1 177 ? -18.693 -21.974 -29.494 1.00 65.59 176 ALA A CA 1
ATOM 2535 C C . ALA A 1 177 ? -19.472 -21.860 -28.190 1.00 67.00 176 ALA A C 1
ATOM 2536 O O . ALA A 1 177 ? -19.425 -20.841 -27.494 1.00 64.35 176 ALA A O 1
ATOM 2543 N N . ASP A 1 178 ? -20.204 -22.923 -27.870 1.00 72.58 177 ASP A N 1
ATOM 2544 C CA . ASP A 1 178 ? -20.866 -23.018 -26.582 1.00 73.26 177 ASP A CA 1
ATOM 2545 C C . ASP A 1 178 ? -19.838 -23.328 -25.503 1.00 68.77 177 ASP A C 1
ATOM 2546 O O . ASP A 1 178 ? -18.756 -23.856 -25.773 1.00 70.80 177 ASP A O 1
ATOM 2555 N N . TYR A 1 179 ? -20.191 -22.991 -24.264 1.00 59.51 178 TYR A N 1
ATOM 2556 C CA . TYR A 1 179 ? -19.290 -23.244 -23.147 1.00 55.30 178 TYR A CA 1
ATOM 2557 C C . TYR A 1 179 ? -18.802 -24.690 -23.154 1.00 55.24 178 TYR A C 1
ATOM 2558 O O . TYR A 1 179 ? -17.604 -24.956 -23.005 1.00 53.59 178 TYR A O 1
ATOM 2576 N N . GLY A 1 180 ? -19.720 -25.638 -23.360 1.00 57.23 179 GLY A N 1
ATOM 2577 C CA . GLY A 1 180 ? -19.350 -27.044 -23.303 1.00 58.61 179 GLY A CA 1
ATOM 2578 C C . GLY A 1 180 ? -18.343 -27.447 -24.365 1.00 60.36 179 GLY A C 1
ATOM 2579 O O . GLY A 1 180 ? -17.400 -28.193 -24.088 1.00 59.48 179 GLY A O 1
ATOM 2583 N N . ASP A 1 181 ? -18.539 -26.979 -25.600 1.00 64.48 180 ASP A N 1
ATOM 2584 C CA . ASP A 1 181 ? -17.612 -27.325 -26.673 1.00 65.37 180 ASP A CA 1
ATOM 2585 C C . ASP A 1 181 ? -16.269 -26.635 -26.480 1.00 61.89 180 ASP A C 1
ATOM 2586 O O . ASP A 1 181 ? -15.218 -27.211 -26.786 1.00 63.43 180 ASP A O 1
ATOM 2595 N N . ALA A 1 182 ? -16.284 -25.404 -25.966 1.00 54.76 181 ALA A N 1
ATOM 2596 C CA . ALA A 1 182 ? -15.041 -24.692 -25.695 1.00 52.18 181 ALA A CA 1
ATOM 2597 C C . ALA A 1 182 ? -14.251 -25.364 -24.580 1.00 52.02 181 ALA A C 1
ATOM 2598 O O . ALA A 1 182 ? -13.029 -25.523 -24.687 1.00 51.15 181 ALA A O 1
ATOM 2605 N N . LEU A 1 183 ? -14.927 -25.758 -23.497 1.00 54.66 182 LEU A N 1
ATOM 2606 C CA . LEU A 1 183 ? -14.248 -26.472 -22.420 1.00 54.82 182 LEU A CA 1
ATOM 2607 C C . LEU A 1 183 ? -13.674 -27.791 -22.917 1.00 55.79 182 LEU A C 1
ATOM 2608 O O . LEU A 1 183 ? -12.536 -28.149 -22.586 1.00 55.94 182 LEU A O 1
ATOM 2624 N N . ALA A 1 184 ? -14.451 -28.530 -23.710 1.00 55.79 183 ALA A N 1
ATOM 2625 C CA . ALA A 1 184 ? -13.954 -29.769 -24.296 1.00 56.82 183 ALA A CA 1
ATOM 2626 C C . ALA A 1 184 ? -12.671 -29.526 -25.081 1.00 60.60 183 ALA A C 1
ATOM 2627 O O . ALA A 1 184 ? -11.651 -30.182 -24.842 1.00 57.24 183 ALA A O 1
ATOM 2634 N N . GLU A 1 185 ? -12.704 -28.585 -26.029 1.00 73.03 184 GLU A N 1
ATOM 2635 C CA . GLU A 1 185 ? -11.504 -28.274 -26.799 1.00 78.00 184 GLU A CA 1
ATOM 2636 C C . GLU A 1 185 ? -10.360 -27.867 -25.882 1.00 74.84 184 GLU A C 1
ATOM 2637 O O . GLU A 1 185 ? -9.211 -28.276 -26.090 1.00 77.48 184 GLU A O 1
ATOM 2649 N N . ALA A 1 186 ? -10.655 -27.067 -24.856 1.00 65.44 185 ALA A N 1
ATOM 2650 C CA . ALA A 1 186 ? -9.628 -26.669 -23.902 1.00 61.40 185 ALA A CA 1
ATOM 2651 C C . ALA A 1 186 ? -8.996 -27.888 -23.240 1.00 61.43 185 ALA A C 1
ATOM 2652 O O . ALA A 1 186 ? -7.766 -28.008 -23.177 1.00 61.33 185 ALA A O 1
ATOM 2659 N N . SER A 1 187 ? -9.828 -28.804 -22.734 1.00 62.38 186 SER A N 1
ATOM 2660 C CA . SER A 1 187 ? -9.307 -30.014 -22.104 1.00 62.71 186 SER A CA 1
ATOM 2661 C C . SER A 1 187 ? -8.479 -30.835 -23.086 1.00 65.30 186 SER A C 1
ATOM 2662 O O . SER A 1 187 ? -7.401 -31.333 -22.738 1.00 63.75 186 SER A O 1
ATOM 2670 N N . ALA A 1 188 ? -8.966 -30.985 -24.320 1.00 70.95 187 ALA A N 1
ATOM 2671 C CA . ALA A 1 188 ? -8.279 -31.831 -25.291 1.00 74.53 187 ALA A CA 1
ATOM 2672 C C . ALA A 1 188 ? -6.899 -31.282 -25.631 1.00 74.81 187 ALA A C 1
ATOM 2673 O O . ALA A 1 188 ? -5.928 -32.042 -25.728 1.00 75.87 187 ALA A O 1
ATOM 2680 N N . LEU A 1 189 ? -6.790 -29.968 -25.813 1.00 74.43 188 LEU A N 1
ATOM 2681 C CA . LEU A 1 189 ? -5.533 -29.337 -26.196 1.00 74.83 188 LEU A CA 1
ATOM 2682 C C . LEU A 1 189 ? -4.601 -29.091 -25.012 1.00 76.50 188 LEU A C 1
ATOM 2683 O O . LEU A 1 189 ? -3.593 -28.397 -25.174 1.00 73.60 188 LEU A O 1
ATOM 2699 N N . GLY A 1 190 ? -4.904 -29.634 -23.836 1.00 85.03 189 GLY A N 1
ATOM 2700 C CA . GLY A 1 190 ? -4.006 -29.526 -22.706 1.00 87.85 189 GLY A CA 1
ATOM 2701 C C . GLY A 1 190 ? -4.047 -28.214 -21.957 1.00 85.26 189 GLY A C 1
ATOM 2702 O O . GLY A 1 190 ? -3.179 -27.981 -21.107 1.00 87.99 189 GLY A O 1
ATOM 2706 N N . TYR A 1 191 ? -5.017 -27.344 -22.240 1.00 76.14 190 TYR A N 1
ATOM 2707 C CA . TYR A 1 191 ? -5.146 -26.096 -21.497 1.00 72.27 190 TYR A CA 1
ATOM 2708 C C . TYR A 1 191 ? -5.973 -26.252 -20.228 1.00 72.94 190 TYR A C 1
ATOM 2709 O O . TYR A 1 191 ? -5.778 -25.490 -19.274 1.00 71.37 190 TYR A O 1
ATOM 2727 N N . ALA A 1 192 ? -6.892 -27.212 -20.200 1.00 79.08 191 ALA A N 1
ATOM 2728 C CA . ALA A 1 192 ? -7.675 -27.528 -19.016 1.00 80.07 191 ALA A CA 1
ATOM 2729 C C . ALA A 1 192 ? -7.360 -28.946 -18.557 1.00 82.76 191 ALA A C 1
ATOM 2730 O O . ALA A 1 192 ? -6.873 -29.778 -19.327 1.00 82.57 191 ALA A O 1
ATOM 2737 N N . GLU A 1 193 ? -7.660 -29.219 -17.295 1.00 87.12 192 GLU A N 1
ATOM 2738 C CA . GLU A 1 193 ? -7.405 -30.525 -16.710 1.00 89.85 192 GLU A CA 1
ATOM 2739 C C . GLU A 1 193 ? -8.684 -31.353 -16.650 1.00 86.32 192 GLU A C 1
ATOM 2740 O O . GLU A 1 193 ? -9.790 -30.869 -16.904 1.00 89.22 192 GLU A O 1
ATOM 2752 N N . ALA A 1 194 ? -8.510 -32.636 -16.317 1.00 74.27 193 ALA A N 1
ATOM 2753 C CA . ALA A 1 194 ? -9.644 -33.551 -16.260 1.00 70.69 193 ALA A CA 1
ATOM 2754 C C . ALA A 1 194 ? -10.722 -33.037 -15.317 1.00 70.10 193 ALA A C 1
ATOM 2755 O O . ALA A 1 194 ? -11.919 -33.227 -15.565 1.00 69.07 193 ALA A O 1
ATOM 2762 N N . ASP A 1 195 ? -10.317 -32.401 -14.217 1.00 73.06 194 ASP A N 1
ATOM 2763 C CA . ASP A 1 195 ? -11.236 -31.732 -13.298 1.00 73.51 194 ASP A CA 1
ATOM 2764 C C . ASP A 1 195 ? -10.856 -30.259 -13.282 1.00 69.23 194 ASP A C 1
ATOM 2765 O O . ASP A 1 195 ? -10.016 -29.834 -12.474 1.00 70.65 194 ASP A O 1
ATOM 2774 N N . PRO A 1 196 ? -11.438 -29.445 -14.159 1.00 62.25 195 PRO A N 1
ATOM 2775 C CA . PRO A 1 196 ? -11.052 -28.030 -14.217 1.00 58.44 195 PRO A CA 1
ATOM 2776 C C . PRO A 1 196 ? -11.773 -27.174 -13.189 1.00 56.40 195 PRO A C 1
ATOM 2777 O O . PRO A 1 196 ? -11.787 -25.947 -13.308 1.00 57.15 195 PRO A O 1
ATOM 2788 N N . THR A 1 197 ? -12.361 -27.809 -12.170 1.00 54.49 196 THR A N 1
ATOM 2789 C CA . THR A 1 197 ? -13.196 -27.083 -11.216 1.00 51.91 196 THR A CA 1
ATOM 2790 C C . THR A 1 197 ? -12.455 -25.903 -10.597 1.00 49.20 196 THR A C 1
ATOM 2791 O O . THR A 1 197 ? -13.011 -24.804 -10.486 1.00 50.19 196 THR A O 1
ATOM 2802 N N . ALA A 1 198 ? -11.200 -26.104 -10.187 1.00 43.79 197 ALA A N 1
ATOM 2803 C CA . ALA A 1 198 ? -10.460 -25.022 -9.544 1.00 42.06 197 ALA A CA 1
ATOM 2804 C C . ALA A 1 198 ? -10.364 -23.788 -10.430 1.00 43.70 197 ALA A C 1
ATOM 2805 O O . ALA A 1 198 ? -10.201 -22.676 -9.913 1.00 39.58 197 ALA A O 1
ATOM 2812 N N . ASP A 1 199 ? -10.475 -23.957 -11.746 1.00 52.16 198 ASP A N 1
ATOM 2813 C CA . ASP A 1 199 ? -10.405 -22.838 -12.676 1.00 55.05 198 ASP A CA 1
ATOM 2814 C C . ASP A 1 199 ? -11.790 -22.287 -13.012 1.00 54.49 198 ASP A C 1
ATOM 2815 O O . ASP A 1 199 ? -12.097 -21.130 -12.708 1.00 54.11 198 ASP A O 1
ATOM 2824 N N . VAL A 1 200 ? -12.641 -23.109 -13.630 1.00 52.60 199 VAL A N 1
ATOM 2825 C CA . VAL A 1 200 ? -13.898 -22.613 -14.173 1.00 51.68 199 VAL A CA 1
ATOM 2826 C C . VAL A 1 200 ? -14.819 -22.077 -13.087 1.00 51.88 199 VAL A C 1
ATOM 2827 O O . VAL A 1 200 ? -15.725 -21.289 -13.381 1.00 51.18 199 VAL A O 1
ATOM 2840 N N . GLU A 1 201 ? -14.626 -22.498 -11.840 1.00 53.87 200 GLU A N 1
ATOM 2841 C CA . GLU A 1 201 ? -15.412 -21.984 -10.729 1.00 54.95 200 GLU A CA 1
ATOM 2842 C C . GLU A 1 201 ? -14.754 -20.796 -10.042 1.00 53.03 200 GLU A C 1
ATOM 2843 O O . GLU A 1 201 ? -15.405 -20.133 -9.229 1.00 53.74 200 GLU A O 1
ATOM 2855 N N . GLY A 1 202 ? -13.483 -20.527 -10.333 1.00 50.29 201 GLY A N 1
ATOM 2856 C CA . GLY A 1 202 ? -12.830 -19.316 -9.884 1.00 49.04 201 GLY A CA 1
ATOM 2857 C C . GLY A 1 202 ? -12.040 -19.424 -8.602 1.00 48.71 201 GLY A C 1
ATOM 2858 O O . GLY A 1 202 ? -11.604 -18.390 -8.082 1.00 49.04 201 GLY A O 1
ATOM 2862 N N . TYR A 1 203 ? -11.837 -20.637 -8.076 1.00 47.37 202 TYR A N 1
ATOM 2863 C CA . TYR A 1 203 ? -11.066 -20.795 -6.847 1.00 45.62 202 TYR A CA 1
ATOM 2864 C C . TYR A 1 203 ? -9.627 -20.332 -7.034 1.00 44.51 202 TYR A C 1
ATOM 2865 O O . TYR A 1 203 ? -9.077 -19.640 -6.171 1.00 44.64 202 TYR A O 1
ATOM 2883 N N . ASP A 1 204 ? -8.994 -20.713 -8.147 1.00 44.91 203 ASP A N 1
ATOM 2884 C CA . ASP A 1 204 ? -7.626 -20.271 -8.398 1.00 45.48 203 ASP A CA 1
ATOM 2885 C C . ASP A 1 204 ? -7.544 -18.752 -8.440 1.00 44.12 203 ASP A C 1
ATOM 2886 O O . ASP A 1 204 ? -6.615 -18.157 -7.884 1.00 43.98 203 ASP A O 1
ATOM 2895 N N . ALA A 1 205 ? -8.511 -18.109 -9.101 1.00 42.19 204 ALA A N 1
ATOM 2896 C CA . ALA A 1 205 ? -8.520 -16.655 -9.192 1.00 40.98 204 ALA A CA 1
ATOM 2897 C C . ALA A 1 205 ? -8.700 -16.017 -7.823 1.00 40.02 204 ALA A C 1
ATOM 2898 O O . ALA A 1 205 ? -8.030 -15.030 -7.496 1.00 39.06 204 ALA A O 1
ATOM 2905 N N . ALA A 1 206 ? -9.606 -16.565 -7.010 1.00 39.17 205 ALA A N 1
ATOM 2906 C CA . ALA A 1 206 ? -9.888 -15.971 -5.709 1.00 39.27 205 ALA A CA 1
ATOM 2907 C C . ALA A 1 206 ? -8.653 -15.978 -4.816 1.00 40.64 205 ALA A C 1
ATOM 2908 O O . ALA A 1 206 ? -8.351 -14.976 -4.154 1.00 40.32 205 ALA A O 1
ATOM 2915 N N . ALA A 1 207 ? -7.922 -17.095 -4.785 1.00 41.10 206 ALA A N 1
ATOM 2916 C CA . ALA A 1 207 ? -6.704 -17.153 -3.983 1.00 42.75 206 ALA A CA 1
ATOM 2917 C C . ALA A 1 207 ? -5.705 -16.094 -4.431 1.00 43.55 206 ALA A C 1
ATOM 2918 O O . ALA A 1 207 ? -5.146 -15.361 -3.607 1.00 43.76 206 ALA A O 1
ATOM 2925 N N . LYS A 1 208 ? -5.460 -16.002 -5.739 1.00 45.88 207 LYS A N 1
ATOM 2926 C CA . LYS A 1 208 ? -4.535 -14.992 -6.242 1.00 47.35 207 LYS A CA 1
ATOM 2927 C C . LYS A 1 208 ? -5.020 -13.586 -5.900 1.00 44.58 207 LYS A C 1
ATOM 2928 O O . LYS A 1 208 ? -4.215 -12.706 -5.576 1.00 45.75 207 LYS A O 1
ATOM 2947 N N . ALA A 1 209 ? -6.336 -13.361 -5.948 1.00 37.58 208 ALA A N 1
ATOM 2948 C CA . ALA A 1 209 ? -6.873 -12.041 -5.639 1.00 35.55 208 ALA A CA 1
ATOM 2949 C C . ALA A 1 209 ? -6.644 -11.682 -4.177 1.00 37.76 208 ALA A C 1
ATOM 2950 O O . ALA A 1 209 ? -6.322 -10.532 -3.858 1.00 36.52 208 ALA A O 1
ATOM 2957 N N . ALA A 1 210 ? -6.810 -12.648 -3.273 1.00 44.94 209 ALA A N 1
ATOM 2958 C CA . ALA A 1 210 ? -6.510 -12.398 -1.868 1.00 47.96 209 ALA A CA 1
ATOM 2959 C C . ALA A 1 210 ? -5.060 -11.968 -1.687 1.00 47.25 209 ALA A C 1
ATOM 2960 O O . ALA A 1 210 ? -4.773 -11.023 -0.943 1.00 48.17 209 ALA A O 1
ATOM 2967 N N . ILE A 1 211 ? -4.129 -12.646 -2.364 1.00 43.58 210 ILE A N 1
ATOM 2968 C CA . ILE A 1 211 ? -2.717 -12.294 -2.239 1.00 42.15 210 ILE A CA 1
ATOM 2969 C C . ILE A 1 211 ? -2.474 -10.895 -2.792 1.00 42.12 210 ILE A C 1
ATOM 2970 O O . ILE A 1 211 ? -1.814 -10.064 -2.156 1.00 40.61 210 ILE A O 1
ATOM 2986 N N . LEU A 1 212 ? -3.005 -10.615 -3.988 1.00 42.64 211 LEU A N 1
ATOM 2987 C CA . LEU A 1 212 ? -2.796 -9.309 -4.606 1.00 43.12 211 LEU A CA 1
ATOM 2988 C C . LEU A 1 212 ? -3.374 -8.191 -3.749 1.00 43.67 211 LEU A C 1
ATOM 2989 O O . LEU A 1 212 ? -2.740 -7.146 -3.565 1.00 43.50 211 LEU A O 1
ATOM 3005 N N . ALA A 1 213 ? -4.582 -8.384 -3.222 1.00 43.53 212 ALA A N 1
ATOM 3006 C CA . ALA A 1 213 ? -5.184 -7.357 -2.383 1.00 45.36 212 ALA A CA 1
ATOM 3007 C C . ALA A 1 213 ? -4.321 -7.090 -1.161 1.00 49.18 212 ALA A C 1
ATOM 3008 O O . ALA A 1 213 ? -4.045 -5.935 -0.819 1.00 49.47 212 ALA A O 1
ATOM 3015 N N . SER A 1 214 ? -3.882 -8.155 -0.490 1.00 54.69 213 SER A N 1
ATOM 3016 C CA . SER A 1 214 ? -3.042 -7.994 0.691 1.00 57.85 213 SER A CA 1
ATOM 3017 C C . SER A 1 214 ? -1.789 -7.194 0.366 1.00 58.90 213 SER A C 1
ATOM 3018 O O . SER A 1 214 ? -1.405 -6.289 1.115 1.00 59.10 213 SER A O 1
ATOM 3026 N N . ILE A 1 215 ? -1.144 -7.516 -0.752 1.00 59.77 214 ILE A N 1
ATOM 3027 C CA . ILE A 1 215 ? 0.115 -6.882 -1.113 1.00 59.88 214 ILE A CA 1
ATOM 3028 C C . ILE A 1 215 ? -0.112 -5.433 -1.514 1.00 58.61 214 ILE A C 1
ATOM 3029 O O . ILE A 1 215 ? 0.693 -4.550 -1.193 1.00 60.81 214 ILE A O 1
ATOM 3045 N N . ALA A 1 216 ? -1.214 -5.162 -2.210 1.00 54.41 215 ALA A N 1
ATOM 3046 C CA . ALA A 1 216 ? -1.415 -3.852 -2.809 1.00 51.96 215 ALA A CA 1
ATOM 3047 C C . ALA A 1 216 ? -1.854 -2.824 -1.779 1.00 52.41 215 ALA A C 1
ATOM 3048 O O . ALA A 1 216 ? -1.442 -1.661 -1.845 1.00 53.28 215 ALA A O 1
ATOM 3055 N N . PHE A 1 217 ? -2.685 -3.234 -0.823 1.00 50.08 216 PHE A N 1
ATOM 3056 C CA . PHE A 1 217 ? -3.290 -2.314 0.127 1.00 48.95 216 PHE A CA 1
ATOM 3057 C C . PHE A 1 217 ? -2.751 -2.471 1.539 1.00 50.20 216 PHE A C 1
ATOM 3058 O O . PHE A 1 217 ? -3.251 -1.810 2.452 1.00 52.30 216 PHE A O 1
ATOM 3075 N N . HIS A 1 218 ? -1.748 -3.323 1.746 1.00 50.75 217 HIS A N 1
ATOM 3076 C CA . HIS A 1 218 ? -1.062 -3.412 3.034 1.00 53.21 217 HIS A CA 1
ATOM 3077 C C . HIS A 1 218 ? -2.001 -3.904 4.136 1.00 57.32 217 HIS A C 1
ATOM 3078 O O . HIS A 1 218 ? -1.930 -3.457 5.280 1.00 55.86 217 HIS A O 1
ATOM 3092 N N . THR A 1 219 ? -2.888 -4.839 3.794 1.00 67.04 218 THR A N 1
ATOM 3093 C CA . THR A 1 219 ? -3.833 -5.417 4.741 1.00 71.53 218 THR A CA 1
ATOM 3094 C C . THR A 1 219 ? -3.827 -6.929 4.580 1.00 69.32 218 THR A C 1
ATOM 3095 O O . THR A 1 219 ? -3.437 -7.458 3.538 1.00 70.22 218 THR A O 1
ATOM 3106 N N . ARG A 1 220 ? -4.245 -7.629 5.630 1.00 64.85 219 ARG A N 1
ATOM 3107 C CA . ARG A 1 220 ? -4.394 -9.075 5.557 1.00 61.16 219 ARG A CA 1
ATOM 3108 C C . ARG A 1 220 ? -5.717 -9.404 4.885 1.00 56.99 219 ARG A C 1
ATOM 3109 O O . ARG A 1 220 ? -6.782 -8.989 5.352 1.00 57.89 219 ARG A O 1
ATOM 3130 N N . VAL A 1 221 ? -5.643 -10.128 3.774 1.00 50.72 220 VAL A N 1
ATOM 3131 C CA . VAL A 1 221 ? -6.811 -10.639 3.074 1.00 47.28 220 VAL A CA 1
ATOM 3132 C C . VAL A 1 221 ? -6.559 -12.108 2.782 1.00 47.74 220 VAL A C 1
ATOM 3133 O O . VAL A 1 221 ? -5.474 -12.470 2.312 1.00 46.57 220 VAL A O 1
ATOM 3146 N N . THR A 1 222 ? -7.551 -12.951 3.058 1.00 51.54 221 THR A N 1
ATOM 3147 C CA . THR A 1 222 ? -7.438 -14.381 2.817 1.00 52.72 221 THR A CA 1
ATOM 3148 C C . THR A 1 222 ? -8.455 -14.812 1.770 1.00 50.35 221 THR A C 1
ATOM 3149 O O . THR A 1 222 ? -9.420 -14.100 1.479 1.00 50.22 221 THR A O 1
ATOM 3160 N N . ALA A 1 223 ? -8.223 -16.006 1.216 1.00 47.04 222 ALA A N 1
ATOM 3161 C CA . ALA A 1 223 ? -9.123 -16.553 0.208 1.00 45.32 222 ALA A CA 1
ATOM 3162 C C . ALA A 1 223 ? -10.566 -16.565 0.684 1.00 45.75 222 ALA A C 1
ATOM 3163 O O . ALA A 1 223 ? -11.487 -16.414 -0.127 1.00 46.30 222 ALA A O 1
ATOM 3170 N N . ASP A 1 224 ? -10.790 -16.744 1.986 1.00 46.02 223 ASP A N 1
ATOM 3171 C CA . ASP A 1 224 ? -12.149 -16.740 2.507 1.00 46.97 223 ASP A CA 1
ATOM 3172 C C . ASP A 1 224 ? -12.791 -15.358 2.471 1.00 47.48 223 ASP A C 1
ATOM 3173 O O . ASP A 1 224 ? -14.005 -15.253 2.671 1.00 48.20 223 ASP A O 1
ATOM 3182 N N . ASP A 1 225 ? -12.022 -14.303 2.227 1.00 48.47 224 ASP A N 1
ATOM 3183 C CA . ASP A 1 225 ? -12.582 -12.961 2.151 1.00 50.62 224 ASP A CA 1
ATOM 3184 C C . ASP A 1 225 ? -13.033 -12.583 0.744 1.00 49.96 224 ASP A C 1
ATOM 3185 O O . ASP A 1 225 ? -13.670 -11.538 0.580 1.00 49.92 224 ASP A O 1
ATOM 3194 N N . VAL A 1 226 ? -12.746 -13.411 -0.260 1.00 48.06 225 VAL A N 1
ATOM 3195 C CA . VAL A 1 226 ? -12.911 -13.048 -1.664 1.00 45.63 225 VAL A CA 1
ATOM 3196 C C . VAL A 1 226 ? -14.223 -13.620 -2.181 1.00 45.55 225 VAL A C 1
ATOM 3197 O O . VAL A 1 226 ? -14.444 -14.833 -2.124 1.00 45.95 225 VAL A O 1
ATOM 3210 N N . TYR A 1 227 ? -15.084 -12.754 -2.714 1.00 47.38 226 TYR A N 1
ATOM 3211 C CA . TYR A 1 227 ? -16.285 -13.217 -3.397 1.00 48.09 226 TYR A CA 1
ATOM 3212 C C . TYR A 1 227 ? -15.902 -13.948 -4.680 1.00 49.16 226 TYR A C 1
ATOM 3213 O O . TYR A 1 227 ? -15.115 -13.438 -5.483 1.00 47.60 226 TYR A O 1
ATOM 3231 N N . ARG A 1 228 ? -16.475 -15.134 -4.881 1.00 53.65 227 ARG A N 1
ATOM 3232 C CA . ARG A 1 228 ? -16.091 -16.014 -5.977 1.00 54.39 227 ARG A CA 1
ATOM 3233 C C . ARG A 1 228 ? -17.296 -16.377 -6.832 1.00 53.10 227 ARG A C 1
ATOM 3234 O O . ARG A 1 228 ? -18.300 -16.881 -6.319 1.00 53.95 227 ARG A O 1
ATOM 3255 N N . GLU A 1 229 ? -17.175 -16.148 -8.138 1.00 49.79 228 GLU A N 1
ATOM 3256 C CA . GLU A 1 229 ? -18.136 -16.628 -9.123 1.00 49.80 228 GLU A CA 1
ATOM 3257 C C . GLU A 1 229 ? -17.365 -17.037 -10.368 1.00 49.61 228 GLU A C 1
ATOM 3258 O O . GLU A 1 229 ? -16.465 -16.313 -10.804 1.00 48.09 228 GLU A O 1
ATOM 3270 N N . GLY A 1 230 ? -17.704 -18.198 -10.925 1.00 52.66 229 GLY A N 1
ATOM 3271 C CA . GLY A 1 230 ? -17.011 -18.759 -12.067 1.00 52.74 229 GLY A CA 1
ATOM 3272 C C . GLY A 1 230 ? -17.673 -18.427 -13.391 1.00 51.79 229 GLY A C 1
ATOM 3273 O O . GLY A 1 230 ? -18.519 -17.531 -13.491 1.00 52.75 229 GLY A O 1
ATOM 3277 N N . ILE A 1 231 ? -17.296 -19.182 -14.426 1.00 47.86 230 ILE A N 1
ATOM 3278 C CA . ILE A 1 231 ? -17.730 -18.910 -15.793 1.00 46.17 230 ILE A CA 1
ATOM 3279 C C . ILE A 1 231 ? -18.733 -19.924 -16.313 1.00 46.52 230 ILE A C 1
ATOM 3280 O O . ILE A 1 231 ? -19.116 -19.843 -17.488 1.00 47.54 230 ILE A O 1
ATOM 3296 N N . THR A 1 232 ? -19.174 -20.880 -15.494 1.00 47.08 231 THR A N 1
ATOM 3297 C CA . THR A 1 232 ? -19.984 -21.966 -16.037 1.00 49.30 231 THR A CA 1
ATOM 3298 C C . THR A 1 232 ? -21.350 -21.496 -16.524 1.00 51.09 231 THR A C 1
ATOM 3299 O O . THR A 1 232 ? -21.976 -22.192 -17.330 1.00 51.99 231 THR A O 1
ATOM 3310 N N . LYS A 1 233 ? -21.824 -20.339 -16.072 1.00 53.33 232 LYS A N 1
ATOM 3311 C CA . LYS A 1 233 ? -23.104 -19.814 -16.531 1.00 54.96 232 LYS A CA 1
ATOM 3312 C C . LYS A 1 233 ? -22.958 -18.873 -17.720 1.00 52.58 232 LYS A C 1
ATOM 3313 O O . LYS A 1 233 ? -23.956 -18.293 -18.161 1.00 55.00 232 LYS A O 1
ATOM 3332 N N . VAL A 1 234 ? -21.754 -18.715 -18.254 1.00 46.25 233 VAL A N 1
ATOM 3333 C CA . VAL A 1 234 ? -21.547 -17.867 -19.422 1.00 45.83 233 VAL A CA 1
ATOM 3334 C C . VAL A 1 234 ? -21.868 -18.671 -20.673 1.00 48.73 233 VAL A C 1
ATOM 3335 O O . VAL A 1 234 ? -21.346 -19.775 -20.869 1.00 48.21 233 VAL A O 1
ATOM 3348 N N . THR A 1 235 ? -22.726 -18.118 -21.522 1.00 54.51 234 THR A N 1
ATOM 3349 C CA . THR A 1 235 ? -23.213 -18.797 -22.713 1.00 56.83 234 THR A CA 1
ATOM 3350 C C . THR A 1 235 ? -22.712 -18.091 -23.965 1.00 54.50 234 THR A C 1
ATOM 3351 O O . THR A 1 235 ? -22.163 -16.990 -23.914 1.00 55.02 234 THR A O 1
ATOM 3362 N N . ALA A 1 236 ? -22.909 -18.747 -25.107 1.00 51.23 235 ALA A N 1
ATOM 3363 C CA . ALA A 1 236 ? -22.602 -18.101 -26.376 1.00 50.44 235 ALA A CA 1
ATOM 3364 C C . ALA A 1 236 ? -23.548 -16.942 -26.639 1.00 51.11 235 ALA A C 1
ATOM 3365 O O . ALA A 1 236 ? -23.166 -15.965 -27.292 1.00 50.82 235 ALA A O 1
ATOM 3372 N N . ALA A 1 237 ? -24.784 -17.037 -26.141 1.00 53.34 236 ALA A N 1
ATOM 3373 C CA . ALA A 1 237 ? -25.721 -15.926 -26.251 1.00 54.20 236 ALA A CA 1
ATOM 3374 C C . ALA A 1 237 ? -25.217 -14.710 -25.490 1.00 53.55 236 ALA A C 1
ATOM 3375 O O . ALA A 1 237 ? -25.369 -13.573 -25.952 1.00 54.22 236 ALA A O 1
ATOM 3382 N N . ASP A 1 238 ? -24.627 -14.929 -24.312 1.00 52.91 237 ASP A N 1
ATOM 3383 C CA . ASP A 1 238 ? -24.027 -13.830 -23.563 1.00 52.22 237 ASP A CA 1
ATOM 3384 C C . ASP A 1 238 ? -22.995 -13.093 -24.411 1.00 51.25 237 ASP A C 1
ATOM 3385 O O . ASP A 1 238 ? -22.995 -11.859 -24.475 1.00 51.89 237 ASP A O 1
ATOM 3394 N N . PHE A 1 239 ? -22.112 -13.835 -25.082 1.00 49.66 238 PHE A N 1
ATOM 3395 C CA . PHE A 1 239 ? -21.095 -13.192 -25.908 1.00 49.79 238 PHE A CA 1
ATOM 3396 C C . PHE A 1 239 ? -21.723 -12.430 -27.069 1.00 51.59 238 PHE A C 1
ATOM 3397 O O . PHE A 1 239 ? -21.227 -11.368 -27.464 1.00 51.23 238 PHE A O 1
ATOM 3414 N N . ALA A 1 240 ? -22.814 -12.951 -27.629 1.00 53.83 239 ALA A N 1
ATOM 3415 C CA . ALA A 1 240 ? -23.492 -12.247 -28.713 1.00 55.15 239 ALA A CA 1
ATOM 3416 C C . ALA A 1 240 ? -24.060 -10.918 -28.228 1.00 54.50 239 ALA A C 1
ATOM 3417 O O . ALA A 1 240 ? -23.914 -9.887 -28.895 1.00 54.30 239 ALA A O 1
ATOM 3424 N N . SER A 1 241 ? -24.728 -10.924 -27.071 1.00 53.83 240 SER A N 1
ATOM 3425 C CA . SER A 1 241 ? -25.228 -9.676 -26.506 1.00 53.65 240 SER A CA 1
ATOM 3426 C C . SER A 1 241 ? -24.080 -8.746 -26.148 1.00 51.40 240 SER A C 1
ATOM 3427 O O . SER A 1 241 ? -24.150 -7.538 -26.396 1.00 52.90 240 SER A O 1
ATOM 3435 N N . ALA A 1 242 ? -23.015 -9.291 -25.561 1.00 47.16 241 ALA A N 1
ATOM 3436 C CA . ALA A 1 242 ? -21.863 -8.472 -25.207 1.00 45.87 241 ALA A CA 1
ATOM 3437 C C . ALA A 1 242 ? -21.302 -7.770 -26.435 1.00 49.04 241 ALA A C 1
ATOM 3438 O O . ALA A 1 242 ? -21.072 -6.555 -26.422 1.00 45.26 241 ALA A O 1
ATOM 3445 N N . ARG A 1 243 ? -21.077 -8.525 -27.511 1.00 60.71 242 ARG A N 1
ATOM 3446 C CA . ARG A 1 243 ? -20.591 -7.933 -28.753 1.00 65.39 242 ARG A CA 1
ATOM 3447 C C . ARG A 1 243 ? -21.521 -6.821 -29.221 1.00 63.34 242 ARG A C 1
ATOM 3448 O O . ARG A 1 243 ? -21.068 -5.732 -29.592 1.00 63.60 242 ARG A O 1
ATOM 3469 N N . ALA A 1 244 ? -22.834 -7.073 -29.188 1.00 58.83 243 ALA A N 1
ATOM 3470 C CA . ALA A 1 244 ? -23.809 -6.053 -29.560 1.00 56.71 243 ALA A CA 1
ATOM 3471 C C . ALA A 1 244 ? -23.683 -4.804 -28.693 1.00 55.25 243 ALA A C 1
ATOM 3472 O O . ALA A 1 244 ? -24.029 -3.702 -29.136 1.00 56.28 243 ALA A O 1
ATOM 3479 N N . LEU A 1 245 ? -23.200 -4.954 -27.462 1.00 52.05 244 LEU A N 1
ATOM 3480 C CA . LEU A 1 245 ? -23.012 -3.839 -26.546 1.00 49.24 244 LEU A CA 1
ATOM 3481 C C . LEU A 1 245 ? -21.579 -3.323 -26.546 1.00 47.32 244 LEU A C 1
ATOM 3482 O O . LEU A 1 245 ? -21.236 -2.474 -25.718 1.00 48.07 244 LEU A O 1
ATOM 3498 N N . GLY A 1 246 ? -20.739 -3.815 -27.454 1.00 43.41 245 GLY A N 1
ATOM 3499 C CA . GLY A 1 246 ? -19.364 -3.367 -27.532 1.00 40.81 245 GLY A CA 1
ATOM 3500 C C . GLY A 1 246 ? -18.449 -3.960 -26.489 1.00 42.90 245 GLY A C 1
ATOM 3501 O O . GLY A 1 246 ? -17.509 -3.292 -26.048 1.00 39.89 245 GLY A O 1
ATOM 3505 N N . CYS A 1 247 ? -18.684 -5.205 -26.086 1.00 52.70 246 CYS A N 1
ATOM 3506 C CA . CYS A 1 247 ? -17.915 -5.808 -25.012 1.00 55.16 246 CYS A CA 1
ATOM 3507 C C . CYS A 1 247 ? -17.539 -7.237 -25.361 1.00 53.82 246 CYS A C 1
ATOM 3508 O O . CYS A 1 247 ? -18.114 -7.860 -26.255 1.00 56.05 246 CYS A O 1
ATOM 3516 N N . THR A 1 248 ? -16.538 -7.733 -24.650 1.00 48.60 247 THR A N 1
ATOM 3517 C CA . THR A 1 248 ? -16.264 -9.153 -24.518 1.00 47.58 247 THR A CA 1
ATOM 3518 C C . THR A 1 248 ? -16.491 -9.520 -23.058 1.00 47.78 247 THR A C 1
ATOM 3519 O O . THR A 1 248 ? -16.858 -8.677 -22.235 1.00 47.49 247 THR A O 1
ATOM 3530 N N . ILE A 1 249 ? -16.265 -10.784 -22.730 1.00 49.56 248 ILE A N 1
ATOM 3531 C CA . ILE A 1 249 ? -16.457 -11.276 -21.373 1.00 49.09 248 ILE A CA 1
ATOM 3532 C C . ILE A 1 249 ? -15.142 -11.873 -20.899 1.00 47.28 248 ILE A C 1
ATOM 3533 O O . ILE A 1 249 ? -14.481 -12.609 -21.642 1.00 48.46 248 ILE A O 1
ATOM 3549 N N . LYS A 1 250 ? -14.761 -11.540 -19.670 1.00 44.03 249 LYS A N 1
ATOM 3550 C CA . LYS A 1 250 ? -13.516 -11.998 -19.079 1.00 41.94 249 LYS A CA 1
ATOM 3551 C C . LYS A 1 250 ? -13.781 -12.369 -17.630 1.00 41.39 249 LYS A C 1
ATOM 3552 O O . LYS A 1 250 ? -14.701 -11.838 -17.002 1.00 41.49 249 LYS A O 1
ATOM 3571 N N . LEU A 1 251 ? -12.983 -13.302 -17.109 1.00 41.52 250 LEU A N 1
ATOM 3572 C CA . LEU A 1 251 ? -13.024 -13.650 -15.688 1.00 41.25 250 LEU A CA 1
ATOM 3573 C C . LEU A 1 251 ? -12.003 -12.773 -14.976 1.00 40.81 250 LEU A C 1
ATOM 3574 O O . LEU A 1 251 ? -10.797 -13.029 -15.031 1.00 40.96 250 LEU A O 1
ATOM 3590 N N . LEU A 1 252 ? -12.485 -11.746 -14.294 1.00 40.94 251 LEU A N 1
ATOM 3591 C CA . LEU A 1 252 ? -11.619 -10.742 -13.700 1.00 40.57 251 LEU A CA 1
ATOM 3592 C C . LEU A 1 252 ? -11.410 -11.006 -12.215 1.00 39.80 251 LEU A C 1
ATOM 3593 O O . LEU A 1 252 ? -12.322 -11.446 -11.511 1.00 38.23 251 LEU A O 1
ATOM 3609 N N . ALA A 1 253 ? -10.197 -10.746 -11.750 1.00 41.65 252 ALA A N 1
ATOM 3610 C CA . ALA A 1 253 ? -9.927 -10.575 -10.331 1.00 41.90 252 ALA A CA 1
ATOM 3611 C C . ALA A 1 253 ? -9.787 -9.085 -10.073 1.00 39.93 252 ALA A C 1
ATOM 3612 O O . ALA A 1 253 ? -9.018 -8.412 -10.763 1.00 40.78 252 ALA A O 1
ATOM 3619 N N . ILE A 1 254 ? -10.543 -8.568 -9.109 1.00 39.38 253 ILE A N 1
ATOM 3620 C CA . ILE A 1 254 ? -10.575 -7.137 -8.834 1.00 40.35 253 ILE A CA 1
ATOM 3621 C C . ILE A 1 254 ? -10.291 -6.898 -7.359 1.00 42.20 253 ILE A C 1
ATOM 3622 O O . ILE A 1 254 ? -10.933 -7.497 -6.489 1.00 41.25 253 ILE A O 1
ATOM 3638 N N . CYS A 1 255 ? -9.346 -6.004 -7.084 1.00 47.66 254 CYS A N 1
ATOM 3639 C CA . CYS A 1 255 ? -9.017 -5.585 -5.727 1.00 50.31 254 CYS A CA 1
ATOM 3640 C C . CYS A 1 255 ? -9.074 -4.068 -5.679 1.00 51.21 254 CYS A C 1
ATOM 3641 O O . CYS A 1 255 ? -8.294 -3.399 -6.363 1.00 50.52 254 CYS A O 1
ATOM 3649 N N . GLU A 1 256 ? -9.993 -3.527 -4.885 1.00 54.65 255 GLU A N 1
ATOM 3650 C CA . GLU A 1 256 ? -10.222 -2.090 -4.828 1.00 56.77 255 GLU A CA 1
ATOM 3651 C C . GLU A 1 256 ? -10.068 -1.578 -3.404 1.00 57.44 255 GLU A C 1
ATOM 3652 O O . GLU A 1 256 ? -10.486 -2.233 -2.444 1.00 57.53 255 GLU A O 1
ATOM 3664 N N . ARG A 1 257 ? -9.458 -0.405 -3.284 1.00 58.40 256 ARG A N 1
ATOM 3665 C CA . ARG A 1 257 ? -9.476 0.379 -2.054 1.00 58.11 256 ARG A CA 1
ATOM 3666 C C . ARG A 1 257 ? -10.693 1.290 -2.132 1.00 55.05 256 ARG A C 1
ATOM 3667 O O . ARG A 1 257 ? -10.724 2.214 -2.947 1.00 58.44 256 ARG A O 1
ATOM 3688 N N . LEU A 1 258 ? -11.702 1.020 -1.313 1.00 48.57 257 LEU A N 1
ATOM 3689 C CA . LEU A 1 258 ? -12.942 1.781 -1.342 1.00 47.42 257 LEU A CA 1
ATOM 3690 C C . LEU A 1 258 ? -12.972 2.817 -0.227 1.00 50.39 257 LEU A C 1
ATOM 3691 O O . LEU A 1 258 ? -12.337 2.651 0.817 1.00 49.56 257 LEU A O 1
ATOM 3707 N N . THR A 1 259 ? -13.737 3.884 -0.458 1.00 57.33 258 THR A N 1
ATOM 3708 C CA . THR A 1 259 ? -13.958 4.937 0.526 1.00 59.87 258 THR A CA 1
ATOM 3709 C C . THR A 1 259 ? -15.452 5.193 0.649 1.00 60.47 258 THR A C 1
ATOM 3710 O O . THR A 1 259 ? -16.134 5.409 -0.356 1.00 59.30 258 THR A O 1
ATOM 3721 N N . SER A 1 260 ? -15.954 5.165 1.877 1.00 62.74 259 SER A N 1
ATOM 3722 C CA . SER A 1 260 ? -17.366 5.386 2.133 1.00 65.75 259 SER A CA 1
ATOM 3723 C C . SER A 1 260 ? -17.660 6.876 2.274 1.00 71.77 259 SER A C 1
ATOM 3724 O O . SER A 1 260 ? -16.761 7.716 2.345 1.00 68.29 259 SER A O 1
ATOM 3732 N N . ASP A 1 261 ? -18.953 7.200 2.323 1.00 86.44 260 ASP A N 1
ATOM 3733 C CA . ASP A 1 261 ? -19.354 8.593 2.470 1.00 92.09 260 ASP A CA 1
ATOM 3734 C C . ASP A 1 261 ? -18.840 9.177 3.780 1.00 88.57 260 ASP A C 1
ATOM 3735 O O . ASP A 1 261 ? -18.446 10.349 3.832 1.00 94.02 260 ASP A O 1
ATOM 3744 N N . ASP A 1 262 ? -18.823 8.382 4.851 1.00 73.90 261 ASP A N 1
ATOM 3745 C CA . ASP A 1 262 ? -18.294 8.868 6.120 1.00 68.97 261 ASP A CA 1
ATOM 3746 C C . ASP A 1 262 ? -16.768 8.936 6.139 1.00 65.22 261 ASP A C 1
ATOM 3747 O O . ASP A 1 262 ? -16.194 9.337 7.158 1.00 66.82 261 ASP A O 1
ATOM 3756 N N . GLY A 1 263 ? -16.103 8.555 5.045 1.00 59.20 262 GLY A N 1
ATOM 3757 C CA . GLY A 1 263 ? -14.677 8.750 4.891 1.00 57.65 262 GLY A CA 1
ATOM 3758 C C . GLY A 1 263 ? -13.816 7.538 5.175 1.00 58.14 262 GLY A C 1
ATOM 3759 O O . GLY A 1 263 ? -12.635 7.538 4.798 1.00 55.85 262 GLY A O 1
ATOM 3763 N N . HIS A 1 264 ? -14.355 6.509 5.820 1.00 62.06 263 HIS A N 1
ATOM 3764 C CA . HIS A 1 264 ? -13.524 5.381 6.212 1.00 63.08 263 HIS A CA 1
ATOM 3765 C C . HIS A 1 264 ? -13.177 4.535 4.993 1.00 60.98 263 HIS A C 1
ATOM 3766 O O . HIS A 1 264 ? -13.956 4.421 4.045 1.00 59.09 263 HIS A O 1
ATOM 3780 N N . GLN A 1 265 ? -11.976 3.969 5.013 1.00 62.96 264 GLN A N 1
ATOM 3781 C CA . GLN A 1 265 ? -11.486 3.143 3.922 1.00 62.40 264 GLN A CA 1
ATOM 3782 C C . GLN A 1 265 ? -11.713 1.668 4.225 1.00 58.60 264 GLN A C 1
ATOM 3783 O O . GLN A 1 265 ? -11.739 1.244 5.384 1.00 61.11 264 GLN A O 1
ATOM 3797 N N . SER A 1 266 ? -11.887 0.893 3.159 1.00 50.01 265 SER A N 1
ATOM 3798 C CA . SER A 1 266 ? -12.035 -0.550 3.250 1.00 47.46 265 SER A CA 1
ATOM 3799 C C . SER A 1 266 ? -11.431 -1.156 1.993 1.00 46.46 265 SER A C 1
ATOM 3800 O O . SER A 1 266 ? -11.023 -0.444 1.073 1.00 44.17 265 SER A O 1
ATOM 3808 N N . VAL A 1 267 ? -11.389 -2.481 1.946 1.00 49.98 266 VAL A N 1
ATOM 3809 C CA . VAL A 1 267 ? -10.793 -3.187 0.822 1.00 51.15 266 VAL A CA 1
ATOM 3810 C C . VAL A 1 267 ? -11.783 -4.213 0.292 1.00 51.37 266 VAL A C 1
ATOM 3811 O O . VAL A 1 267 ? -12.475 -4.885 1.065 1.00 51.48 266 VAL A O 1
ATOM 3824 N N . SER A 1 268 ? -11.849 -4.325 -1.030 1.00 52.85 267 SER A N 1
ATOM 3825 C CA . SER A 1 268 ? -12.679 -5.306 -1.709 1.00 53.43 267 SER A CA 1
ATOM 3826 C C . SER A 1 268 ? -11.795 -6.224 -2.539 1.00 49.49 267 SER A C 1
ATOM 3827 O O . SER A 1 268 ? -10.842 -5.772 -3.181 1.00 50.74 267 SER A O 1
ATOM 3835 N N . ALA A 1 269 ? -12.112 -7.514 -2.517 1.00 40.75 268 ALA A N 1
ATOM 3836 C CA . ALA A 1 269 ? -11.416 -8.502 -3.331 1.00 38.61 268 ALA A CA 1
ATOM 3837 C C . ALA A 1 269 ? -12.451 -9.487 -3.847 1.00 40.50 268 ALA A C 1
ATOM 3838 O O . ALA A 1 269 ? -13.126 -10.151 -3.054 1.00 39.69 268 ALA A O 1
ATOM 3845 N N . ARG A 1 270 ? -12.576 -9.580 -5.169 1.00 43.78 269 ARG A N 1
ATOM 3846 C CA . ARG A 1 270 ? -13.662 -10.330 -5.775 1.00 45.53 269 ARG A CA 1
ATOM 3847 C C . ARG A 1 270 ? -13.231 -10.827 -7.144 1.00 46.15 269 ARG A C 1
ATOM 3848 O O . ARG A 1 270 ? -12.416 -10.196 -7.822 1.00 44.94 269 ARG A O 1
ATOM 3869 N N . VAL A 1 271 ? -13.774 -11.980 -7.534 1.00 48.83 270 VAL A N 1
ATOM 3870 C CA . VAL A 1 271 ? -13.584 -12.540 -8.866 1.00 49.25 270 VAL A CA 1
ATOM 3871 C C . VAL A 1 271 ? -14.957 -12.902 -9.412 1.00 45.84 270 VAL A C 1
ATOM 3872 O O . VAL A 1 271 ? -15.785 -13.467 -8.690 1.00 48.22 270 VAL A O 1
ATOM 3885 N N . TYR A 1 272 ? -15.206 -12.572 -10.673 1.00 37.90 271 TYR A N 1
ATOM 3886 C CA . TYR A 1 272 ? -16.453 -12.955 -11.320 1.00 35.30 271 TYR A CA 1
ATOM 3887 C C . TYR A 1 272 ? -16.353 -12.642 -12.808 1.00 36.66 271 TYR A C 1
ATOM 3888 O O . TYR A 1 272 ? -15.488 -11.869 -13.225 1.00 33.29 271 TYR A O 1
ATOM 3906 N N . PRO A 1 273 ? -17.217 -13.253 -13.620 1.00 45.48 272 PRO A N 1
ATOM 3907 C CA . PRO A 1 273 ? -17.313 -12.859 -15.028 1.00 47.95 272 PRO A CA 1
ATOM 3908 C C . PRO A 1 273 ? -17.752 -11.413 -15.141 1.00 47.91 272 PRO A C 1
ATOM 3909 O O . PRO A 1 273 ? -18.593 -10.940 -14.373 1.00 48.79 272 PRO A O 1
ATOM 3920 N N . ALA A 1 274 ? -17.190 -10.714 -16.117 1.00 45.44 273 ALA A N 1
ATOM 3921 C CA . ALA A 1 274 ? -17.495 -9.307 -16.299 1.00 45.94 273 ALA A CA 1
ATOM 3922 C C . ALA A 1 274 ? -17.497 -8.974 -17.778 1.00 46.40 273 ALA A C 1
ATOM 3923 O O . ALA A 1 274 ? -16.588 -9.374 -18.512 1.00 47.56 273 ALA A O 1
ATOM 3930 N N . LEU A 1 275 ? -18.520 -8.252 -18.215 1.00 43.45 274 LEU A N 1
ATOM 3931 C CA . LEU A 1 275 ? -18.463 -7.624 -19.522 1.00 42.54 274 LEU A CA 1
ATOM 3932 C C . LEU A 1 275 ? -17.411 -6.525 -19.481 1.00 42.79 274 LEU A C 1
ATOM 3933 O O . LEU A 1 275 ? -17.435 -5.667 -18.595 1.00 41.43 274 LEU A O 1
ATOM 3949 N N . VAL A 1 276 ? -16.462 -6.578 -20.408 1.00 46.37 275 VAL A N 1
ATOM 3950 C CA . VAL A 1 276 ? -15.377 -5.609 -20.493 1.00 47.32 275 VAL A CA 1
ATOM 3951 C C . VAL A 1 276 ? -15.431 -4.985 -21.880 1.00 49.42 275 VAL A C 1
ATOM 3952 O O . VAL A 1 276 ? -15.428 -5.713 -22.873 1.00 50.11 275 VAL A O 1
ATOM 3965 N N . PRO A 1 277 ? -15.487 -3.662 -21.998 1.00 51.44 276 PRO A N 1
ATOM 3966 C CA . PRO A 1 277 ? -15.550 -3.053 -23.330 1.00 53.78 276 PRO A CA 1
ATOM 3967 C C . PRO A 1 277 ? -14.322 -3.387 -24.161 1.00 52.87 276 PRO A C 1
ATOM 3968 O O . PRO A 1 277 ? -13.205 -3.494 -23.652 1.00 52.88 276 PRO A O 1
ATOM 3979 N N . LEU A 1 278 ? -14.546 -3.539 -25.467 1.00 52.39 277 LEU A N 1
ATOM 3980 C CA . LEU A 1 278 ? -13.480 -3.936 -26.376 1.00 51.87 277 LEU A CA 1
ATOM 3981 C C . LEU A 1 278 ? -12.323 -2.949 -26.386 1.00 51.14 277 LEU A C 1
ATOM 3982 O O . LEU A 1 278 ? -11.206 -3.324 -26.759 1.00 51.99 277 LEU A O 1
ATOM 3998 N N . THR A 1 279 ? -12.557 -1.702 -25.984 1.00 49.13 278 THR A N 1
ATOM 3999 C CA . THR A 1 279 ? -11.486 -0.717 -25.930 1.00 49.03 278 THR A CA 1
ATOM 4000 C C . THR A 1 279 ? -10.563 -0.924 -24.737 1.00 50.82 278 THR A C 1
ATOM 4001 O O . THR A 1 279 ? -9.431 -0.430 -24.754 1.00 49.44 278 THR A O 1
ATOM 4012 N N . HIS A 1 280 ? -11.020 -1.636 -23.709 1.00 54.35 279 HIS A N 1
ATOM 4013 C CA . HIS A 1 280 ? -10.215 -1.829 -22.516 1.00 54.29 279 HIS A CA 1
ATOM 4014 C C . HIS A 1 280 ? -8.996 -2.692 -22.840 1.00 54.42 279 HIS A C 1
ATOM 4015 O O . HIS A 1 280 ? -9.059 -3.568 -23.706 1.00 54.50 279 HIS A O 1
ATOM 4029 N N . PRO A 1 281 ? -7.866 -2.457 -22.167 1.00 56.04 280 PRO A N 1
ATOM 4030 C CA . PRO A 1 281 ? -6.681 -3.287 -22.451 1.00 56.58 280 PRO A CA 1
ATOM 4031 C C . PRO A 1 281 ? -6.896 -4.768 -22.186 1.00 54.18 280 PRO A C 1
ATOM 4032 O O . PRO A 1 281 ? -6.383 -5.609 -22.935 1.00 56.64 280 PRO A O 1
ATOM 4043 N N . LEU A 1 282 ? -7.634 -5.115 -21.131 1.00 46.20 281 LEU A N 1
ATOM 4044 C CA . LEU A 1 282 ? -7.826 -6.518 -20.794 1.00 44.41 281 LEU A CA 1
ATOM 4045 C C . LEU A 1 282 ? -8.603 -7.266 -21.868 1.00 45.82 281 LEU A C 1
ATOM 4046 O O . LEU A 1 282 ? -8.498 -8.494 -21.954 1.00 46.11 281 LEU A O 1
ATOM 4062 N N . ALA A 1 283 ? -9.371 -6.557 -22.696 1.00 47.11 282 ALA A N 1
ATOM 4063 C CA . ALA A 1 283 ? -10.163 -7.233 -23.715 1.00 47.95 282 ALA A CA 1
ATOM 4064 C C . ALA A 1 283 ? -9.282 -7.860 -24.786 1.00 47.57 282 ALA A C 1
ATOM 4065 O O . ALA A 1 283 ? -9.684 -8.843 -25.418 1.00 49.66 282 ALA A O 1
ATOM 4072 N N . ALA A 1 284 ? -8.086 -7.315 -24.999 1.00 44.29 283 ALA A N 1
ATOM 4073 C CA . ALA A 1 284 ? -7.167 -7.804 -26.018 1.00 43.69 283 ALA A CA 1
ATOM 4074 C C . ALA A 1 284 ? -6.298 -8.954 -25.532 1.00 44.26 283 ALA A C 1
ATOM 4075 O O . ALA A 1 284 ? -5.531 -9.509 -26.323 1.00 44.14 283 ALA A O 1
ATOM 4082 N N . VAL A 1 285 ? -6.392 -9.315 -24.256 1.00 47.33 284 VAL A N 1
ATOM 4083 C CA . VAL A 1 285 ? -5.630 -10.426 -23.694 1.00 49.24 284 VAL A CA 1
ATOM 4084 C C . VAL A 1 285 ? -6.403 -11.714 -23.963 1.00 49.61 284 VAL A C 1
ATOM 4085 O O . VAL A 1 285 ? -7.461 -11.945 -23.375 1.00 49.18 284 VAL A O 1
ATOM 4098 N N . ASN A 1 286 ? -5.872 -12.559 -24.837 1.00 52.05 285 ASN A N 1
ATOM 4099 C CA . ASN A 1 286 ? -6.570 -13.764 -25.265 1.00 53.81 285 ASN A CA 1
ATOM 4100 C C . ASN A 1 286 ? -5.757 -15.008 -24.919 1.00 53.35 285 ASN A C 1
ATOM 4101 O O . ASN A 1 286 ? -4.689 -14.942 -24.308 1.00 51.90 285 ASN A O 1
ATOM 4112 N N . GLY A 1 287 ? -6.292 -16.159 -25.310 1.00 54.72 286 GLY A N 1
ATOM 4113 C CA . GLY A 1 287 ? -5.600 -17.408 -25.058 1.00 55.49 286 GLY A CA 1
ATOM 4114 C C . GLY A 1 287 ? -5.437 -17.653 -23.576 1.00 56.02 286 GLY A C 1
ATOM 4115 O O . GLY A 1 287 ? -6.310 -17.327 -22.765 1.00 54.47 286 GLY A O 1
ATOM 4119 N N . ALA A 1 288 ? -4.298 -18.235 -23.211 1.00 60.85 287 ALA A N 1
ATOM 4120 C CA . ALA A 1 288 ? -4.008 -18.582 -21.829 1.00 61.51 287 ALA A CA 1
ATOM 4121 C C . ALA A 1 288 ? -3.112 -17.561 -21.140 1.00 59.89 287 ALA A C 1
ATOM 4122 O O . ALA A 1 288 ? -2.585 -17.842 -20.061 1.00 62.12 287 ALA A O 1
ATOM 4129 N N . PHE A 1 289 ? -2.930 -16.386 -21.726 1.00 54.71 288 PHE A N 1
ATOM 4130 C CA . PHE A 1 289 ? -2.043 -15.405 -21.124 1.00 52.96 288 PHE A CA 1
ATOM 4131 C C . PHE A 1 289 ? -2.735 -14.692 -19.965 1.00 50.86 288 PHE A C 1
ATOM 4132 O O . PHE A 1 289 ? -3.953 -14.770 -19.791 1.00 51.02 288 PHE A O 1
ATOM 4149 N N . ASN A 1 290 ? -1.932 -14.010 -19.153 1.00 49.74 289 ASN A N 1
ATOM 4150 C CA . ASN A 1 290 ? -2.436 -13.231 -18.034 1.00 48.84 289 ASN A CA 1
ATOM 4151 C C . ASN A 1 290 ? -2.024 -11.772 -18.191 1.00 46.43 289 ASN A C 1
ATOM 4152 O O . ASN A 1 290 ? -1.053 -11.441 -18.877 1.00 46.23 289 ASN A O 1
ATOM 4163 N N . ALA A 1 291 ? -2.784 -10.896 -17.547 1.00 44.28 290 ALA A N 1
ATOM 4164 C CA . ALA A 1 291 ? -2.451 -9.480 -17.508 1.00 44.79 290 ALA A CA 1
ATOM 4165 C C . ALA A 1 291 ? -3.004 -8.899 -16.219 1.00 44.00 290 ALA A C 1
ATOM 4166 O O . ALA A 1 291 ? -4.097 -9.267 -15.781 1.00 43.77 290 ALA A O 1
ATOM 4173 N N . VAL A 1 292 ? -2.239 -7.997 -15.616 1.00 43.88 291 VAL A N 1
ATOM 4174 C CA . VAL A 1 292 ? -2.599 -7.382 -14.346 1.00 43.98 291 VAL A CA 1
ATOM 4175 C C . VAL A 1 292 ? -2.563 -5.870 -14.518 1.00 44.17 291 VAL A C 1
ATOM 4176 O O . VAL A 1 292 ? -1.546 -5.313 -14.947 1.00 44.97 291 VAL A O 1
ATOM 4189 N N . VAL A 1 293 ? -3.672 -5.211 -14.189 1.00 43.68 292 VAL A N 1
ATOM 4190 C CA . VAL A 1 293 ? -3.778 -3.755 -14.257 1.00 43.31 292 VAL A CA 1
ATOM 4191 C C . VAL A 1 293 ? -3.702 -3.190 -12.845 1.00 41.65 292 VAL A C 1
ATOM 4192 O O . VAL A 1 293 ? -4.406 -3.656 -11.940 1.00 41.58 292 VAL A O 1
ATOM 4205 N N . VAL A 1 294 ? -2.858 -2.181 -12.656 1.00 41.18 293 VAL A N 1
ATOM 4206 C CA . VAL A 1 294 ? -2.662 -1.543 -11.357 1.00 41.12 293 VAL A CA 1
ATOM 4207 C C . VAL A 1 294 ? -2.913 -0.050 -11.521 1.00 43.46 293 VAL A C 1
ATOM 4208 O O . VAL A 1 294 ? -2.264 0.607 -12.343 1.00 41.50 293 VAL A O 1
ATOM 4221 N N . GLU A 1 295 ? -3.862 0.478 -10.750 1.00 51.23 294 GLU A N 1
ATOM 4222 C CA . GLU A 1 295 ? -4.142 1.909 -10.706 1.00 54.65 294 GLU A CA 1
ATOM 4223 C C . GLU A 1 295 ? -3.504 2.490 -9.449 1.00 53.21 294 GLU A C 1
ATOM 4224 O O . GLU A 1 295 ? -3.823 2.066 -8.333 1.00 53.57 294 GLU A O 1
ATOM 4236 N N . ALA A 1 296 ? -2.609 3.451 -9.629 1.00 50.65 295 ALA A N 1
ATOM 4237 C CA . ALA A 1 296 ? -2.043 4.200 -8.518 1.00 51.00 295 ALA A CA 1
ATOM 4238 C C . ALA A 1 296 ? -2.254 5.684 -8.775 1.00 52.68 295 ALA A C 1
ATOM 4239 O O . ALA A 1 296 ? -2.547 6.106 -9.898 1.00 51.66 295 ALA A O 1
ATOM 4246 N N . GLU A 1 297 ? -2.093 6.478 -7.716 1.00 56.48 296 GLU A N 1
ATOM 4247 C CA . GLU A 1 297 ? -2.465 7.886 -7.787 1.00 57.98 296 GLU A CA 1
ATOM 4248 C C . GLU A 1 297 ? -1.434 8.702 -8.555 1.00 54.93 296 GLU A C 1
ATOM 4249 O O . GLU A 1 297 ? -1.795 9.505 -9.420 1.00 57.11 296 GLU A O 1
ATOM 4261 N N . ALA A 1 298 ? -0.151 8.505 -8.271 1.00 47.61 297 ALA A N 1
ATOM 4262 C CA . ALA A 1 298 ? 0.880 9.256 -8.977 1.00 46.87 297 ALA A CA 1
ATOM 4263 C C . ALA A 1 298 ? 1.271 8.613 -10.300 1.00 46.28 297 ALA A C 1
ATOM 4264 O O . ALA A 1 298 ? 1.588 9.325 -11.263 1.00 46.44 297 ALA A O 1
ATOM 4271 N N . ALA A 1 299 ? 1.263 7.286 -10.368 1.00 46.49 298 ALA A N 1
ATOM 4272 C CA . ALA A 1 299 ? 1.740 6.576 -11.544 1.00 47.00 298 ALA A CA 1
ATOM 4273 C C . ALA A 1 299 ? 0.661 6.377 -12.592 1.00 46.55 298 ALA A C 1
ATOM 4274 O O . ALA A 1 299 ? 0.988 6.173 -13.766 1.00 47.74 298 ALA A O 1
ATOM 4281 N N . GLY A 1 300 ? -0.607 6.420 -12.200 1.00 44.75 299 GLY A N 1
ATOM 4282 C CA . GLY A 1 300 ? -1.680 6.189 -13.138 1.00 43.91 299 GLY A CA 1
ATOM 4283 C C . GLY A 1 300 ? -1.892 4.713 -13.377 1.00 44.77 299 GLY A C 1
ATOM 4284 O O . GLY A 1 300 ? -1.851 3.914 -12.436 1.00 42.75 299 GLY A O 1
ATOM 4288 N N . ARG A 1 301 ? -2.100 4.339 -14.634 1.00 49.26 300 ARG A N 1
ATOM 4289 C CA . ARG A 1 301 ? -2.435 2.971 -14.999 1.00 49.67 300 ARG A CA 1
ATOM 4290 C C . ARG A 1 301 ? -1.200 2.244 -15.514 1.00 47.93 300 ARG A C 1
ATOM 4291 O O . ARG A 1 301 ? -0.533 2.715 -16.439 1.00 50.52 300 ARG A O 1
ATOM 4312 N N . LEU A 1 302 ? -0.906 1.098 -14.910 1.00 42.93 301 LEU A N 1
ATOM 4313 C CA . LEU A 1 302 ? 0.155 0.205 -15.349 1.00 41.07 301 LEU A CA 1
ATOM 4314 C C . LEU A 1 302 ? -0.455 -1.138 -15.724 1.00 41.00 301 LEU A C 1
ATOM 4315 O O . LEU A 1 302 ? -1.457 -1.560 -15.139 1.00 39.38 301 LEU A O 1
ATOM 4331 N N . MET A 1 303 ? 0.145 -1.812 -16.704 1.00 45.72 302 MET A N 1
ATOM 4332 C CA . MET A 1 303 ? -0.298 -3.153 -17.071 1.00 47.58 302 MET A CA 1
ATOM 4333 C C . MET A 1 303 ? 0.907 -4.065 -17.248 1.00 45.37 302 MET A C 1
ATOM 4334 O O . MET A 1 303 ? 1.870 -3.707 -17.932 1.00 45.50 302 MET A O 1
ATOM 4348 N N . PHE A 1 304 ? 0.838 -5.244 -16.633 1.00 42.39 303 PHE A N 1
ATOM 4349 C CA . PHE A 1 304 ? 1.878 -6.263 -16.723 1.00 41.90 303 PHE A CA 1
ATOM 4350 C C . PHE A 1 304 ? 1.288 -7.480 -17.425 1.00 44.22 303 PHE A C 1
ATOM 4351 O O . PHE A 1 304 ? 0.301 -8.050 -16.949 1.00 43.36 303 PHE A O 1
ATOM 4368 N N . TYR A 1 305 ? 1.897 -7.885 -18.542 1.00 48.30 304 TYR A N 1
ATOM 4369 C CA . TYR A 1 305 ? 1.370 -8.945 -19.394 1.00 49.91 304 TYR A CA 1
ATOM 4370 C C . TYR A 1 305 ? 2.396 -10.053 -19.591 1.00 51.11 304 TYR A C 1
ATOM 4371 O O . TYR A 1 305 ? 3.596 -9.790 -19.705 1.00 49.43 304 TYR A O 1
ATOM 4389 N N . GLY A 1 306 ? 1.914 -11.293 -19.650 1.00 55.80 305 GLY A N 1
ATOM 4390 C CA . GLY A 1 306 ? 2.778 -12.417 -19.963 1.00 57.68 305 GLY A CA 1
ATOM 4391 C C . GLY A 1 306 ? 2.081 -13.740 -19.697 1.00 56.81 305 GLY A C 1
ATOM 4392 O O . GLY A 1 306 ? 0.851 -13.826 -19.712 1.00 57.17 305 GLY A O 1
ATOM 4396 N N . GLN A 1 307 ? 2.893 -14.770 -19.459 1.00 53.64 306 GLN A N 1
ATOM 4397 C CA . GLN A 1 307 ? 2.389 -16.096 -19.124 1.00 52.62 306 GLN A CA 1
ATOM 4398 C C . GLN A 1 307 ? 2.291 -16.230 -17.610 1.00 51.87 306 GLN A C 1
ATOM 4399 O O . GLN A 1 307 ? 3.287 -16.049 -16.900 1.00 51.24 306 GLN A O 1
ATOM 4413 N N . GLY A 1 308 ? 1.101 -16.555 -17.117 1.00 52.82 307 GLY A N 1
ATOM 4414 C CA . GLY A 1 308 ? 0.896 -16.645 -15.686 1.00 52.73 307 GLY A CA 1
ATOM 4415 C C . GLY A 1 308 ? 0.665 -18.068 -15.235 1.00 52.73 307 GLY A C 1
ATOM 4416 O O . GLY A 1 308 ? -0.087 -18.323 -14.289 1.00 53.06 307 GLY A O 1
ATOM 4420 N N . ALA A 1 309 ? 1.310 -19.005 -15.921 1.00 51.45 308 ALA A N 1
ATOM 4421 C CA . ALA A 1 309 ? 1.222 -20.418 -15.589 1.00 50.88 308 ALA A CA 1
ATOM 4422 C C . ALA A 1 309 ? 2.217 -21.166 -16.460 1.00 50.95 308 ALA A C 1
ATOM 4423 O O . ALA A 1 309 ? 2.616 -20.687 -17.527 1.00 50.26 308 ALA A O 1
ATOM 4430 N N . GLY A 1 310 ? 2.617 -22.344 -15.986 1.00 51.31 309 GLY A N 1
ATOM 4431 C CA . GLY A 1 310 ? 3.562 -23.177 -16.703 1.00 51.95 309 GLY A CA 1
ATOM 4432 C C . GLY A 1 310 ? 4.847 -23.397 -15.936 1.00 52.74 309 GLY A C 1
ATOM 4433 O O . GLY A 1 310 ? 5.251 -22.553 -15.132 1.00 53.91 309 GLY A O 1
ATOM 4437 N N . GLY A 1 311 ? 5.506 -24.529 -16.181 1.00 53.69 310 GLY A N 1
ATOM 4438 C CA . GLY A 1 311 ? 6.724 -24.836 -15.449 1.00 53.78 310 GLY A CA 1
ATOM 4439 C C . GLY A 1 311 ? 7.825 -23.822 -15.691 1.00 53.15 310 GLY A C 1
ATOM 4440 O O . GLY A 1 311 ? 8.445 -23.323 -14.748 1.00 53.66 310 GLY A O 1
ATOM 4444 N N . ALA A 1 312 ? 8.079 -23.499 -16.964 1.00 50.37 311 ALA A N 1
ATOM 4445 C CA . ALA A 1 312 ? 9.201 -22.620 -17.289 1.00 50.02 311 ALA A CA 1
ATOM 4446 C C . ALA A 1 312 ? 8.979 -21.198 -16.794 1.00 49.64 311 ALA A C 1
ATOM 4447 O O . ALA A 1 312 ? 9.894 -20.633 -16.167 1.00 48.53 311 ALA A O 1
ATOM 4454 N N . PRO A 1 313 ? 7.835 -20.553 -17.048 1.00 49.96 312 PRO A N 1
ATOM 4455 C CA . PRO A 1 313 ? 7.663 -19.178 -16.551 1.00 49.74 312 PRO A CA 1
ATOM 4456 C C . PRO A 1 313 ? 7.581 -19.083 -15.038 1.00 49.73 312 PRO A C 1
ATOM 4457 O O . PRO A 1 313 ? 8.117 -18.130 -14.456 1.00 49.82 312 PRO A O 1
ATOM 4468 N N . THR A 1 314 ? 6.920 -20.037 -14.378 1.00 49.89 313 THR A N 1
ATOM 4469 C CA . THR A 1 314 ? 6.915 -20.047 -12.919 1.00 48.97 313 THR A CA 1
ATOM 4470 C C . THR A 1 314 ? 8.331 -20.196 -12.374 1.00 48.75 313 THR A C 1
ATOM 4471 O O . THR A 1 314 ? 8.718 -19.498 -11.428 1.00 49.98 313 THR A O 1
ATOM 4482 N N . ALA A 1 315 ? 9.125 -21.092 -12.969 1.00 43.82 314 ALA A N 1
ATOM 4483 C CA . ALA A 1 315 ? 10.504 -21.274 -12.529 1.00 42.78 314 ALA A CA 1
ATOM 4484 C C . ALA A 1 315 ? 11.302 -19.985 -12.661 1.00 43.63 314 ALA A C 1
ATOM 4485 O O . ALA A 1 315 ? 12.125 -19.663 -11.796 1.00 43.70 314 ALA A O 1
ATOM 4492 N N . SER A 1 316 ? 11.091 -19.247 -13.753 1.00 46.34 315 SER A N 1
ATOM 4493 C CA . SER A 1 316 ? 11.719 -17.940 -13.905 1.00 47.41 315 SER A CA 1
ATOM 4494 C C . SER A 1 316 ? 11.514 -17.097 -12.654 1.00 46.32 315 SER A C 1
ATOM 4495 O O . SER A 1 316 ? 12.458 -16.494 -12.130 1.00 46.79 315 SER A O 1
ATOM 4503 N N . ALA A 1 317 ? 10.276 -17.061 -12.153 1.00 44.20 316 ALA A N 1
ATOM 4504 C CA . ALA A 1 317 ? 9.967 -16.262 -10.971 1.00 43.53 316 ALA A CA 1
ATOM 4505 C C . ALA A 1 317 ? 10.613 -16.845 -9.722 1.00 44.09 316 ALA A C 1
ATOM 4506 O O . ALA A 1 317 ? 11.162 -16.103 -8.898 1.00 45.53 316 ALA A O 1
ATOM 4513 N N . VAL A 1 318 ? 10.542 -18.170 -9.555 1.00 41.48 317 VAL A N 1
ATOM 4514 C CA . VAL A 1 318 ? 11.209 -18.824 -8.431 1.00 40.44 317 VAL A CA 1
ATOM 4515 C C . VAL A 1 318 ? 12.684 -18.446 -8.409 1.00 42.92 317 VAL A C 1
ATOM 4516 O O . VAL A 1 318 ? 13.229 -18.039 -7.375 1.00 41.20 317 VAL A O 1
ATOM 4529 N N . MET A 1 319 ? 13.350 -18.568 -9.560 1.00 48.67 318 MET A N 1
ATOM 4530 C CA . MET A 1 319 ? 14.791 -18.349 -9.613 1.00 52.12 318 MET A CA 1
ATOM 4531 C C . MET A 1 319 ? 15.149 -16.900 -9.313 1.00 51.76 318 MET A C 1
ATOM 4532 O O . MET A 1 319 ? 16.198 -16.633 -8.714 1.00 53.04 318 MET A O 1
ATOM 4546 N N . GLY A 1 320 ? 14.310 -15.955 -9.732 1.00 48.49 319 GLY A N 1
ATOM 4547 C CA . GLY A 1 320 ? 14.522 -14.577 -9.330 1.00 47.35 319 GLY A CA 1
ATOM 4548 C C . GLY A 1 320 ? 14.503 -14.428 -7.823 1.00 49.37 319 GLY A C 1
ATOM 4549 O O . GLY A 1 320 ? 15.369 -13.776 -7.235 1.00 48.62 319 GLY A O 1
ATOM 4553 N N . ASP A 1 321 ? 13.517 -15.053 -7.176 1.00 53.61 320 ASP A N 1
ATOM 4554 C CA . ASP A 1 321 ? 13.468 -15.046 -5.719 1.00 56.41 320 ASP A CA 1
ATOM 4555 C C . ASP A 1 321 ? 14.685 -15.743 -5.121 1.00 56.24 320 ASP A C 1
ATOM 4556 O O . ASP A 1 321 ? 15.228 -15.294 -4.105 1.00 57.74 320 ASP A O 1
ATOM 4565 N N . VAL A 1 322 ? 15.128 -16.845 -5.731 1.00 52.49 321 VAL A N 1
ATOM 4566 C CA . VAL A 1 322 ? 16.275 -17.575 -5.197 1.00 52.58 321 VAL A CA 1
ATOM 4567 C C . VAL A 1 322 ? 17.530 -16.717 -5.271 1.00 53.98 321 VAL A C 1
ATOM 4568 O O . VAL A 1 322 ? 18.296 -16.621 -4.305 1.00 55.39 321 VAL A O 1
ATOM 4581 N N . VAL A 1 323 ? 17.766 -16.086 -6.424 1.00 55.09 322 VAL A N 1
ATOM 4582 C CA . VAL A 1 323 ? 18.949 -15.244 -6.577 1.00 56.12 322 VAL A CA 1
ATOM 4583 C C . VAL A 1 323 ? 18.934 -14.119 -5.552 1.00 57.74 322 VAL A C 1
ATOM 4584 O O . VAL A 1 323 ? 19.961 -13.803 -4.939 1.00 57.42 322 VAL A O 1
ATOM 4597 N N . MET A 1 324 ? 17.772 -13.496 -5.347 1.00 60.50 323 MET A N 1
ATOM 4598 C CA . MET A 1 324 ? 17.682 -12.428 -4.359 1.00 63.21 323 MET A CA 1
ATOM 4599 C C . MET A 1 324 ? 17.955 -12.959 -2.958 1.00 64.93 323 MET A C 1
ATOM 4600 O O . MET A 1 324 ? 18.704 -12.345 -2.189 1.00 65.64 323 MET A O 1
ATOM 4614 N N . ALA A 1 325 ? 17.372 -14.109 -2.613 1.00 65.76 324 ALA A N 1
ATOM 4615 C CA . ALA A 1 325 ? 17.593 -14.677 -1.289 1.00 66.72 324 ALA A CA 1
ATOM 4616 C C . ALA A 1 325 ? 19.059 -15.020 -1.079 1.00 67.92 324 ALA A C 1
ATOM 4617 O O . ALA A 1 325 ? 19.602 -14.821 0.016 1.00 70.02 324 ALA A O 1
ATOM 4624 N N . ALA A 1 326 ? 19.718 -15.544 -2.115 1.00 65.75 325 ALA A N 1
ATOM 4625 C CA . ALA A 1 326 ? 21.142 -15.835 -2.009 1.00 65.94 325 ALA A CA 1
ATOM 4626 C C . ALA A 1 326 ? 21.956 -14.552 -1.887 1.00 64.71 325 ALA A C 1
ATOM 4627 O O . ALA A 1 326 ? 22.876 -14.471 -1.065 1.00 67.19 325 ALA A O 1
ATOM 4634 N N . ARG A 1 327 ? 21.626 -13.535 -2.689 1.00 59.16 326 ARG A N 1
ATOM 4635 C CA . ARG A 1 327 ? 22.310 -12.250 -2.585 1.00 58.19 326 ARG A CA 1
ATOM 4636 C C . ARG A 1 327 ? 22.207 -11.688 -1.172 1.00 57.32 326 ARG A C 1
ATOM 4637 O O . ARG A 1 327 ? 23.196 -11.203 -0.610 1.00 57.80 326 ARG A O 1
ATOM 4658 N N . ASN A 1 328 ? 21.010 -11.738 -0.582 1.00 56.28 327 ASN A N 1
ATOM 4659 C CA . ASN A 1 328 ? 20.827 -11.189 0.756 1.00 58.06 327 ASN A CA 1
ATOM 4660 C C . ASN A 1 328 ? 21.685 -11.926 1.775 1.00 63.71 327 ASN A C 1
ATOM 4661 O O . ASN A 1 328 ? 22.227 -11.311 2.701 1.00 63.07 327 ASN A O 1
ATOM 4672 N N . ARG A 1 329 ? 21.824 -13.244 1.626 1.00 73.85 328 ARG A N 1
ATOM 4673 C CA . ARG A 1 329 ? 22.656 -13.997 2.558 1.00 78.80 328 ARG A CA 1
ATOM 4674 C C . ARG A 1 329 ? 24.132 -13.684 2.353 1.00 80.21 328 ARG A C 1
ATOM 4675 O O . ARG A 1 329 ? 24.900 -13.634 3.320 1.00 82.96 328 ARG A O 1
ATOM 4696 N N . VAL A 1 330 ? 24.549 -13.454 1.106 1.00 76.12 329 VAL A N 1
ATOM 4697 C CA . VAL A 1 330 ? 25.943 -13.112 0.844 1.00 77.05 329 VAL A CA 1
ATOM 4698 C C . VAL A 1 330 ? 26.287 -11.769 1.476 1.00 82.65 329 VAL A C 1
ATOM 4699 O O . VAL A 1 330 ? 27.245 -11.654 2.248 1.00 80.90 329 VAL A O 1
ATOM 4712 N N . GLN A 1 331 ? 25.510 -10.734 1.160 1.00 96.08 330 GLN A N 1
ATOM 4713 C CA . GLN A 1 331 ? 25.779 -9.392 1.658 1.00 101.72 330 GLN A CA 1
ATOM 4714 C C . GLN A 1 331 ? 25.215 -9.140 3.049 1.00 95.80 330 GLN A C 1
ATOM 4715 O O . GLN A 1 331 ? 25.442 -8.057 3.600 1.00 102.59 330 GLN A O 1
ATOM 4729 N N . GLY A 1 332 ? 24.492 -10.090 3.631 1.00 122.84 331 GLY A N 1
ATOM 4730 C CA . GLY A 1 332 ? 23.815 -9.833 4.886 1.00 114.12 331 GLY A CA 1
ATOM 4731 C C . GLY A 1 332 ? 22.671 -8.856 4.703 1.00 109.79 331 GLY A C 1
ATOM 4732 O O . GLY A 1 332 ? 22.583 -8.181 3.671 1.00 111.02 331 GLY A O 1
ATOM 4736 N N . GLY A 1 333 ? 21.790 -8.762 5.694 1.00 101.80 332 GLY A N 1
ATOM 4737 C CA . GLY A 1 333 ? 20.604 -7.940 5.560 1.00 97.96 332 GLY A CA 1
ATOM 4738 C C . GLY A 1 333 ? 19.541 -8.618 4.721 1.00 104.27 332 GLY A C 1
ATOM 4739 O O . GLY A 1 333 ? 19.836 -9.161 3.652 1.00 96.94 332 GLY A O 1
ATOM 4743 N N . ARG A 1 334 ? 18.298 -8.592 5.195 1.00 127.47 333 ARG A N 1
ATOM 4744 C CA . ARG A 1 334 ? 17.207 -9.287 4.529 1.00 134.70 333 ARG A CA 1
ATOM 4745 C C . ARG A 1 334 ? 16.657 -8.435 3.387 1.00 128.26 333 ARG A C 1
ATOM 4746 O O . ARG A 1 334 ? 17.239 -7.421 2.992 1.00 135.59 333 ARG A O 1
ATOM 4767 N N . GLY A 1 335 ? 15.516 -8.852 2.845 1.00 104.77 334 GLY A N 1
ATOM 4768 C CA . GLY A 1 335 ? 14.805 -8.083 1.855 1.00 97.54 334 GLY A CA 1
ATOM 4769 C C . GLY A 1 335 ? 13.684 -7.306 2.508 1.00 105.16 334 GLY A C 1
ATOM 4770 O O . GLY A 1 335 ? 13.803 -6.861 3.655 1.00 95.97 334 GLY A O 1
ATOM 4774 N N . PRO A 1 336 ? 12.556 -7.136 1.801 1.00 136.21 335 PRO A N 1
ATOM 4775 C CA . PRO A 1 336 ? 11.436 -6.383 2.385 1.00 140.26 335 PRO A CA 1
ATOM 4776 C C . PRO A 1 336 ? 10.900 -7.035 3.650 1.00 133.89 335 PRO A C 1
ATOM 4777 O O . PRO A 1 336 ? 11.350 -8.117 4.039 1.00 141.59 335 PRO A O 1
ATOM 4788 N N . ARG A 1 337 ? 9.942 -6.381 4.301 1.00 112.45 336 ARG A N 1
ATOM 4789 C CA . ARG A 1 337 ? 9.287 -6.918 5.485 1.00 103.84 336 ARG A CA 1
ATOM 4790 C C . ARG A 1 337 ? 7.780 -6.821 5.300 1.00 102.52 336 ARG A C 1
ATOM 4791 O O . ARG A 1 337 ? 7.279 -5.897 4.654 1.00 98.31 336 ARG A O 1
ATOM 4812 N N . GLU A 1 338 ? 7.061 -7.788 5.868 1.00 108.65 337 GLU A N 1
ATOM 4813 C CA . GLU A 1 338 ? 5.608 -7.811 5.750 1.00 108.95 337 GLU A CA 1
ATOM 4814 C C . GLU A 1 338 ? 5.020 -6.472 6.181 1.00 104.87 337 GLU A C 1
ATOM 4815 O O . GLU A 1 338 ? 5.312 -5.973 7.271 1.00 108.02 337 GLU A O 1
ATOM 4827 N N . SER A 1 339 ? 4.194 -5.890 5.313 1.00 94.57 338 SER A N 1
ATOM 4828 C CA . SER A 1 339 ? 3.555 -4.598 5.561 1.00 88.91 338 SER A CA 1
ATOM 4829 C C . SER A 1 339 ? 2.043 -4.810 5.544 1.00 85.90 338 SER A C 1
ATOM 4830 O O . SER A 1 339 ? 1.395 -4.673 4.505 1.00 83.93 338 SER A O 1
ATOM 4838 N N . LYS A 1 340 ? 1.489 -5.157 6.703 1.00 87.69 339 LYS A N 1
ATOM 4839 C CA . LYS A 1 340 ? 0.051 -5.300 6.898 1.00 85.72 339 LYS A CA 1
ATOM 4840 C C . LYS A 1 340 ? -0.443 -4.256 7.895 1.00 81.20 339 LYS A C 1
ATOM 4841 O O . LYS A 1 340 ? -1.341 -4.507 8.700 1.00 81.44 339 LYS A O 1
ATOM 4860 N N . TYR A 1 341 ? 0.144 -3.058 7.834 1.00 75.90 340 TYR A N 1
ATOM 4861 C CA . TYR A 1 341 ? -0.057 -2.052 8.870 1.00 72.58 340 TYR A CA 1
ATOM 4862 C C . TYR A 1 341 ? -1.444 -1.422 8.838 1.00 70.17 340 TYR A C 1
ATOM 4863 O O . TYR A 1 341 ? -1.845 -0.801 9.827 1.00 69.16 340 TYR A O 1
ATOM 4881 N N . ALA A 1 342 ? -2.192 -1.579 7.744 1.00 68.81 341 ALA A N 1
ATOM 4882 C CA . ALA A 1 342 ? -3.391 -0.770 7.542 1.00 66.98 341 ALA A CA 1
ATOM 4883 C C . ALA A 1 342 ? -4.612 -1.312 8.279 1.00 66.95 341 ALA A C 1
ATOM 4884 O O . ALA A 1 342 ? -5.466 -0.524 8.702 1.00 64.41 341 ALA A O 1
ATOM 4891 N N . LYS A 1 343 ? -4.728 -2.632 8.428 1.00 70.70 342 LYS A N 1
ATOM 4892 C CA . LYS A 1 343 ? -5.847 -3.244 9.145 1.00 70.26 342 LYS A CA 1
ATOM 4893 C C . LYS A 1 343 ? -7.187 -2.757 8.596 1.00 66.42 342 LYS A C 1
ATOM 4894 O O . LYS A 1 343 ? -8.099 -2.389 9.342 1.00 66.23 342 LYS A O 1
ATOM 4913 N N . LEU A 1 344 ? -7.304 -2.765 7.273 1.00 61.15 343 LEU A N 1
ATOM 4914 C CA . LEU A 1 344 ? -8.526 -2.284 6.644 1.00 56.99 343 LEU A CA 1
ATOM 4915 C C . LEU A 1 344 ? -9.636 -3.326 6.769 1.00 56.45 343 LEU A C 1
ATOM 4916 O O . LEU A 1 344 ? -9.390 -4.521 6.588 1.00 56.86 343 LEU A O 1
ATOM 4932 N N . PRO A 1 345 ? -10.862 -2.904 7.067 1.00 55.91 344 PRO A N 1
ATOM 4933 C CA . PRO A 1 345 ? -11.983 -3.847 7.054 1.00 54.23 344 PRO A CA 1
ATOM 4934 C C . PRO A 1 345 ? -12.293 -4.306 5.640 1.00 52.44 344 PRO A C 1
ATOM 4935 O O . PRO A 1 345 ? -12.000 -3.628 4.654 1.00 53.66 344 PRO A O 1
ATOM 4946 N N . ILE A 1 346 ? -12.900 -5.483 5.558 1.00 48.21 345 ILE A N 1
ATOM 4947 C CA . ILE A 1 346 ? -13.226 -6.109 4.284 1.00 46.13 345 ILE A CA 1
ATOM 4948 C C . ILE A 1 346 ? -14.651 -5.736 3.908 1.00 46.01 345 ILE A C 1
ATOM 4949 O O . ILE A 1 346 ? -15.579 -5.911 4.706 1.00 44.43 345 ILE A O 1
ATOM 4965 N N . SER A 1 347 ? -14.831 -5.227 2.691 1.00 52.23 346 SER A N 1
ATOM 4966 C CA . SER A 1 347 ? -16.166 -4.918 2.192 1.00 53.72 346 SER A CA 1
ATOM 4967 C C . SER A 1 347 ? -16.770 -6.157 1.549 1.00 53.32 346 SER A C 1
ATOM 4968 O O . SER A 1 347 ? -16.176 -6.704 0.609 1.00 55.24 346 SER A O 1
ATOM 4976 N N . PRO A 1 348 ? -17.926 -6.628 2.002 1.00 48.53 347 PRO A N 1
ATOM 4977 C CA . PRO A 1 348 ? -18.581 -7.747 1.319 1.00 48.21 347 PRO A CA 1
ATOM 4978 C C . PRO A 1 348 ? -19.099 -7.312 -0.043 1.00 47.77 347 PRO A C 1
ATOM 4979 O O . PRO A 1 348 ? -19.143 -6.126 -0.381 1.00 47.86 347 PRO A O 1
ATOM 4990 N N . ILE A 1 349 ? -19.510 -8.309 -0.829 1.00 45.02 348 ILE A N 1
ATOM 4991 C CA . ILE A 1 349 ? -19.858 -8.062 -2.224 1.00 44.39 348 ILE A CA 1
ATOM 4992 C C . ILE A 1 349 ? -21.051 -7.121 -2.340 1.00 45.09 348 ILE A C 1
ATOM 4993 O O . ILE A 1 349 ? -21.136 -6.333 -3.287 1.00 43.54 348 ILE A O 1
ATOM 5009 N N . GLY A 1 350 ? -21.985 -7.174 -1.389 1.00 49.24 349 GLY A N 1
ATOM 5010 C CA . GLY A 1 350 ? -23.193 -6.376 -1.494 1.00 50.63 349 GLY A CA 1
ATOM 5011 C C . GLY A 1 350 ? -22.969 -4.884 -1.365 1.00 53.62 349 GLY A C 1
ATOM 5012 O O . GLY A 1 350 ? -23.779 -4.100 -1.872 1.00 51.45 349 GLY A O 1
ATOM 5016 N N . ASP A 1 351 ? -21.894 -4.472 -0.693 1.00 60.68 350 ASP A N 1
ATOM 5017 C CA . ASP A 1 351 ? -21.576 -3.059 -0.549 1.00 62.79 350 ASP A CA 1
ATOM 5018 C C . ASP A 1 351 ? -20.824 -2.493 -1.748 1.00 61.60 350 ASP A C 1
ATOM 5019 O O . ASP A 1 351 ? -20.600 -1.280 -1.801 1.00 63.78 350 ASP A O 1
ATOM 5028 N N . ILE A 1 352 ? -20.438 -3.324 -2.703 1.00 56.34 351 ILE A N 1
ATOM 5029 C CA . ILE A 1 352 ? -19.524 -2.888 -3.760 1.00 54.34 351 ILE A CA 1
ATOM 5030 C C . ILE A 1 352 ? -20.328 -2.198 -4.858 1.00 52.33 351 ILE A C 1
ATOM 5031 O O . ILE A 1 352 ? -21.336 -2.754 -5.319 1.00 52.18 351 ILE A O 1
ATOM 5047 N N . PRO A 1 353 ? -19.923 -1.009 -5.307 1.00 50.94 352 PRO A N 1
ATOM 5048 C CA . PRO A 1 353 ? -20.567 -0.414 -6.488 1.00 49.82 352 PRO A CA 1
ATOM 5049 C C . PRO A 1 353 ? -20.093 -1.094 -7.767 1.00 49.69 352 PRO A C 1
ATOM 5050 O O . PRO A 1 353 ? -18.890 -1.206 -8.018 1.00 50.60 352 PRO A O 1
ATOM 5061 N N . THR A 1 354 ? -21.051 -1.553 -8.571 1.00 46.94 353 THR A N 1
ATOM 5062 C CA . THR A 1 354 ? -20.781 -2.233 -9.835 1.00 46.14 353 THR A CA 1
ATOM 5063 C C . THR A 1 354 ? -21.944 -1.943 -10.784 1.00 47.80 353 THR A C 1
ATOM 5064 O O . THR A 1 354 ? -22.821 -1.127 -10.483 1.00 43.89 353 THR A O 1
ATOM 5075 N N . ARG A 1 355 ? -21.954 -2.621 -11.933 1.00 51.09 354 ARG A N 1
ATOM 5076 C CA . ARG A 1 355 ? -23.017 -2.491 -12.922 1.00 52.22 354 ARG A CA 1
ATOM 5077 C C . ARG A 1 355 ? -23.479 -3.878 -13.349 1.00 50.64 354 ARG A C 1
ATOM 5078 O O . ARG A 1 355 ? -22.678 -4.811 -13.429 1.00 50.43 354 ARG A O 1
ATOM 5099 N N . TYR A 1 356 ? -24.773 -4.003 -13.642 1.00 49.91 355 TYR A N 1
ATOM 5100 C CA . TYR A 1 356 ? -25.373 -5.279 -14.012 1.00 49.31 355 TYR A CA 1
ATOM 5101 C C . TYR A 1 356 ? -25.832 -5.263 -15.464 1.00 48.51 355 TYR A C 1
ATOM 5102 O O . TYR A 1 356 ? -26.510 -4.325 -15.895 1.00 48.25 355 TYR A O 1
ATOM 5120 N N . TYR A 1 357 ? -25.455 -6.304 -16.205 1.00 49.03 356 TYR A N 1
ATOM 5121 C CA . TYR A 1 357 ? -26.135 -6.697 -17.432 1.00 48.51 356 TYR A CA 1
ATOM 5122 C C . TYR A 1 357 ? -27.147 -7.778 -17.076 1.00 47.39 356 TYR A C 1
ATOM 5123 O O . TYR A 1 357 ? -26.804 -8.758 -16.406 1.00 48.77 356 TYR A O 1
ATOM 5141 N N . VAL A 1 358 ? -28.392 -7.587 -17.504 1.00 43.71 357 VAL A N 1
ATOM 5142 C CA . VAL A 1 358 ? -29.478 -8.512 -17.210 1.00 42.94 357 VAL A CA 1
ATOM 5143 C C . VAL A 1 358 ? -30.192 -8.844 -18.509 1.00 44.37 357 VAL A C 1
ATOM 5144 O O . VAL A 1 358 ? -30.615 -7.939 -19.237 1.00 43.85 357 VAL A O 1
ATOM 5157 N N . SER A 1 359 ? -30.327 -10.137 -18.797 1.00 47.99 358 SER A N 1
ATOM 5158 C CA . SER A 1 359 ? -31.032 -10.615 -19.981 1.00 50.47 358 SER A CA 1
ATOM 5159 C C . SER A 1 359 ? -32.242 -11.417 -19.525 1.00 53.52 358 SER A C 1
ATOM 5160 O O . SER A 1 359 ? -32.100 -12.371 -18.754 1.00 54.52 358 SER A O 1
ATOM 5168 N N . MET A 1 360 ? -33.427 -11.027 -19.994 1.00 55.87 359 MET A N 1
ATOM 5169 C CA . MET A 1 360 ? -34.669 -11.669 -19.594 1.00 58.59 359 MET A CA 1
ATOM 5170 C C . MET A 1 360 ? -35.507 -12.016 -20.816 1.00 62.11 359 MET A C 1
ATOM 5171 O O . MET A 1 360 ? -35.344 -11.439 -21.895 1.00 60.62 359 MET A O 1
ATOM 5185 N N . ARG A 1 361 ? -36.415 -12.969 -20.624 1.00 68.32 360 ARG A N 1
ATOM 5186 C CA . ARG A 1 361 ? -37.507 -13.233 -21.551 1.00 71.17 360 ARG A CA 1
ATOM 5187 C C . ARG A 1 361 ? -38.791 -12.731 -20.907 1.00 70.00 360 ARG A C 1
ATOM 5188 O O . ARG A 1 361 ? -39.109 -13.107 -19.774 1.00 72.02 360 ARG A O 1
ATOM 5209 N N . VAL A 1 362 ? -39.513 -11.864 -21.616 1.00 65.46 361 VAL A N 1
ATOM 5210 C CA . VAL A 1 362 ? -40.665 -11.175 -21.056 1.00 64.72 361 VAL A CA 1
ATOM 5211 C C . VAL A 1 362 ? -41.829 -11.266 -22.032 1.00 66.40 361 VAL A C 1
ATOM 5212 O O . VAL A 1 362 ? -41.661 -11.568 -23.215 1.00 67.60 361 VAL A O 1
ATOM 5225 N N . ALA A 1 363 ? -43.024 -10.993 -21.516 1.00 66.49 362 ALA A N 1
ATOM 5226 C CA . ALA A 1 363 ? -44.198 -10.904 -22.369 1.00 68.77 362 ALA A CA 1
ATOM 5227 C C . ALA A 1 363 ? -44.012 -9.798 -23.400 1.00 69.94 362 ALA A C 1
ATOM 5228 O O . ALA A 1 363 ? -43.372 -8.776 -23.139 1.00 66.82 362 ALA A O 1
ATOM 5235 N N . ASP A 1 364 ? -44.582 -10.007 -24.584 1.00 77.07 363 ASP A N 1
ATOM 5236 C CA . ASP A 1 364 ? -44.461 -9.035 -25.669 1.00 78.74 363 ASP A CA 1
ATOM 5237 C C . ASP A 1 364 ? -45.624 -8.041 -25.622 1.00 81.30 363 ASP A C 1
ATOM 5238 O O . ASP A 1 364 ? -46.447 -7.947 -26.531 1.00 82.18 363 ASP A O 1
ATOM 5247 N N . ARG A 1 365 ? -45.674 -7.291 -24.521 1.00 84.03 364 ARG A N 1
ATOM 5248 C CA . ARG A 1 365 ? -46.669 -6.253 -24.308 1.00 87.39 364 ARG A CA 1
ATOM 5249 C C . ARG A 1 365 ? -45.989 -4.900 -24.114 1.00 88.80 364 ARG A C 1
ATOM 5250 O O . ARG A 1 365 ? -44.845 -4.834 -23.654 1.00 84.28 364 ARG A O 1
ATOM 5271 N N . PRO A 1 366 ? -46.673 -3.802 -24.449 1.00 97.39 365 PRO A N 1
ATOM 5272 C CA . PRO A 1 366 ? -46.014 -2.485 -24.432 1.00 98.37 365 PRO A CA 1
ATOM 5273 C C . PRO A 1 366 ? -45.769 -1.915 -23.039 1.00 92.59 365 PRO A C 1
ATOM 5274 O O . PRO A 1 366 ? -45.125 -0.863 -22.934 1.00 96.62 365 PRO A O 1
ATOM 5285 N N . GLY A 1 367 ? -46.241 -2.563 -21.978 1.00 76.77 366 GLY A N 1
ATOM 5286 C CA . GLY A 1 367 ? -46.085 -2.024 -20.641 1.00 69.62 366 GLY A CA 1
ATOM 5287 C C . GLY A 1 367 ? -45.016 -2.707 -19.811 1.00 68.88 366 GLY A C 1
ATOM 5288 O O . GLY A 1 367 ? -44.717 -2.261 -18.698 1.00 65.46 366 GLY A O 1
ATOM 5292 N N . VAL A 1 368 ? -44.422 -3.782 -20.335 1.00 76.37 367 VAL A N 1
ATOM 5293 C CA . VAL A 1 368 ? -43.476 -4.557 -19.538 1.00 77.76 367 VAL A CA 1
ATOM 5294 C C . VAL A 1 368 ? -42.231 -3.734 -19.231 1.00 73.85 367 VAL A C 1
ATOM 5295 O O . VAL A 1 368 ? -41.686 -3.801 -18.122 1.00 76.08 367 VAL A O 1
ATOM 5308 N N . LEU A 1 369 ? -41.757 -2.951 -20.201 1.00 64.11 368 LEU A N 1
ATOM 5309 C CA . LEU A 1 369 ? -40.544 -2.175 -19.976 1.00 58.60 368 LEU A CA 1
ATOM 5310 C C . LEU A 1 369 ? -40.742 -1.174 -18.847 1.00 59.78 368 LEU A C 1
ATOM 5311 O O . LEU A 1 369 ? -39.816 -0.909 -18.072 1.00 56.89 368 LEU A O 1
ATOM 5327 N N . ALA A 1 370 ? -41.943 -0.603 -18.737 1.00 66.76 369 ALA A N 1
ATOM 5328 C CA . ALA A 1 370 ? -42.224 0.300 -17.627 1.00 68.99 369 ALA A CA 1
ATOM 5329 C C . ALA A 1 370 ? -42.164 -0.442 -16.299 1.00 68.79 369 ALA A C 1
ATOM 5330 O O . ALA A 1 370 ? -41.668 0.091 -15.298 1.00 68.34 369 ALA A O 1
ATOM 5337 N N . ALA A 1 371 ? -42.656 -1.682 -16.274 1.00 67.61 370 ALA A N 1
ATOM 5338 C CA . ALA A 1 371 ? -42.648 -2.460 -15.041 1.00 67.68 370 ALA A CA 1
ATOM 5339 C C . ALA A 1 371 ? -41.225 -2.712 -14.560 1.00 67.03 370 ALA A C 1
ATOM 5340 O O . ALA A 1 371 ? -40.895 -2.445 -13.399 1.00 67.64 370 ALA A O 1
ATOM 5347 N N . VAL A 1 372 ? -40.363 -3.231 -15.437 1.00 66.32 371 VAL A N 1
ATOM 5348 C CA . VAL A 1 372 ? -38.988 -3.497 -15.027 1.00 65.53 371 VAL A CA 1
ATOM 5349 C C . VAL A 1 372 ? -38.282 -2.195 -14.662 1.00 64.06 371 VAL A C 1
ATOM 5350 O O . VAL A 1 372 ? -37.499 -2.147 -13.706 1.00 65.12 371 VAL A O 1
ATOM 5363 N N . ALA A 1 373 ? -38.557 -1.115 -15.400 1.00 60.42 372 ALA A N 1
ATOM 5364 C CA . ALA A 1 373 ? -37.926 0.167 -15.093 1.00 58.83 372 ALA A CA 1
ATOM 5365 C C . ALA A 1 373 ? -38.265 0.610 -13.676 1.00 60.20 372 ALA A C 1
ATOM 5366 O O . ALA A 1 373 ? -37.388 1.044 -12.920 1.00 59.02 372 ALA A O 1
ATOM 5373 N N . THR A 1 374 ? -39.541 0.504 -13.297 1.00 63.90 373 THR A N 1
ATOM 5374 C CA . THR A 1 374 ? -39.938 0.855 -11.939 1.00 66.37 373 THR A CA 1
ATOM 5375 C C . THR A 1 374 ? -39.193 0.008 -10.911 1.00 65.44 373 THR A C 1
ATOM 5376 O O . THR A 1 374 ? -38.765 0.519 -9.869 1.00 65.51 373 THR A O 1
ATOM 5387 N N . GLU A 1 375 ? -39.016 -1.286 -11.189 1.00 65.19 374 GLU A N 1
ATOM 5388 C CA . GLU A 1 375 ? -38.329 -2.158 -10.239 1.00 65.97 374 GLU A CA 1
ATOM 5389 C C . GLU A 1 375 ? -36.889 -1.709 -10.022 1.00 63.65 374 GLU A C 1
ATOM 5390 O O . GLU A 1 375 ? -36.356 -1.817 -8.911 1.00 64.99 374 GLU A O 1
ATOM 5402 N N . PHE A 1 376 ? -36.237 -1.211 -11.074 1.00 58.22 375 PHE A N 1
ATOM 5403 C CA . PHE A 1 376 ? -34.889 -0.675 -10.922 1.00 56.58 375 PHE A CA 1
ATOM 5404 C C . PHE A 1 376 ? -34.915 0.650 -10.168 1.00 59.54 375 PHE A C 1
ATOM 5405 O O . PHE A 1 376 ? -34.117 0.871 -9.248 1.00 58.12 375 PHE A O 1
ATOM 5422 N N . GLY A 1 377 ? -35.833 1.543 -10.545 1.00 64.48 376 GLY A N 1
ATOM 5423 C CA . GLY A 1 377 ? -35.877 2.858 -9.933 1.00 67.15 376 GLY A CA 1
ATOM 5424 C C . GLY A 1 377 ? -36.299 2.834 -8.478 1.00 67.89 376 GLY A C 1
ATOM 5425 O O . GLY A 1 377 ? -35.811 3.636 -7.676 1.00 70.96 376 GLY A O 1
ATOM 5429 N N . ASN A 1 378 ? -37.205 1.923 -8.111 1.00 63.03 377 ASN A N 1
ATOM 5430 C CA . ASN A 1 378 ? -37.665 1.855 -6.729 1.00 62.32 377 ASN A CA 1
ATOM 5431 C C . ASN A 1 378 ? -36.542 1.513 -5.761 1.00 61.84 377 ASN A C 1
ATOM 5432 O O . ASN A 1 378 ? -36.710 1.688 -4.551 1.00 63.07 377 ASN A O 1
ATOM 5443 N N . ARG A 1 379 ? -35.409 1.024 -6.261 1.00 61.86 378 ARG A N 1
ATOM 5444 C CA . ARG A 1 379 ? -34.229 0.785 -5.441 1.00 62.47 378 ARG A CA 1
ATOM 5445 C C . ARG A 1 379 ? -33.095 1.738 -5.803 1.00 60.71 378 ARG A C 1
ATOM 5446 O O . ARG A 1 379 ? -31.931 1.465 -5.495 1.00 60.39 378 ARG A O 1
ATOM 5467 N N . SER A 1 380 ? -33.429 2.861 -6.446 1.00 57.79 379 SER A N 1
ATOM 5468 C CA . SER A 1 380 ? -32.490 3.940 -6.746 1.00 56.33 379 SER A CA 1
ATOM 5469 C C . SER A 1 380 ? -31.424 3.515 -7.747 1.00 52.77 379 SER A C 1
ATOM 5470 O O . SER A 1 380 ? -30.315 4.049 -7.748 1.00 54.58 379 SER A O 1
ATOM 5478 N N . VAL A 1 381 ? -31.754 2.566 -8.613 1.00 47.65 380 VAL A N 1
ATOM 5479 C CA . VAL A 1 381 ? -30.859 2.117 -9.670 1.00 46.19 380 VAL A CA 1
ATOM 5480 C C . VAL A 1 381 ? -31.295 2.774 -10.972 1.00 48.27 380 VAL A C 1
ATOM 5481 O O . VAL A 1 381 ? -32.471 2.706 -11.351 1.00 47.08 380 VAL A O 1
ATOM 5494 N N . SER A 1 382 ? -30.351 3.413 -11.650 1.00 53.05 381 SER A N 1
ATOM 5495 C CA . SER A 1 382 ? -30.607 4.075 -12.918 1.00 54.66 381 SER A CA 1
ATOM 5496 C C . SER A 1 382 ? -30.195 3.157 -14.060 1.00 52.24 381 SER A C 1
ATOM 5497 O O . SER A 1 382 ? -29.201 2.432 -13.959 1.00 52.28 381 SER A O 1
ATOM 5505 N N . ILE A 1 383 ? -30.963 3.195 -15.145 1.00 49.11 382 ILE A N 1
ATOM 5506 C CA . ILE A 1 383 ? -30.728 2.345 -16.305 1.00 45.95 382 ILE A CA 1
ATOM 5507 C C . ILE A 1 383 ? -29.952 3.131 -17.352 1.00 45.43 382 ILE A C 1
ATOM 5508 O O . ILE A 1 383 ? -30.288 4.281 -17.658 1.00 47.33 382 ILE A O 1
ATOM 5524 N N . ALA A 1 384 ? -28.918 2.500 -17.905 1.00 42.02 383 ALA A N 1
ATOM 5525 C CA . ALA A 1 384 ? -28.054 3.097 -18.912 1.00 42.01 383 ALA A CA 1
ATOM 5526 C C . ALA A 1 384 ? -28.417 2.673 -20.325 1.00 44.90 383 ALA A C 1
ATOM 5527 O O . ALA A 1 384 ? -28.300 3.474 -21.258 1.00 44.69 383 ALA A O 1
ATOM 5534 N N . GLU A 1 385 ? -28.847 1.431 -20.511 1.00 50.50 384 GLU A N 1
ATOM 5535 C CA . GLU A 1 385 ? -29.151 0.948 -21.847 1.00 53.56 384 GLU A CA 1
ATOM 5536 C C . GLU A 1 385 ? -30.184 -0.165 -21.765 1.00 49.03 384 GLU A C 1
ATOM 5537 O O . GLU A 1 385 ? -30.244 -0.910 -20.785 1.00 49.19 384 GLU A O 1
ATOM 5549 N N . VAL A 1 386 ? -31.005 -0.256 -22.806 1.00 43.34 385 VAL A N 1
ATOM 5550 C CA . VAL A 1 386 ? -32.053 -1.264 -22.904 1.00 41.85 385 VAL A CA 1
ATOM 5551 C C . VAL A 1 386 ? -32.165 -1.693 -24.360 1.00 45.04 385 VAL A C 1
ATOM 5552 O O . VAL A 1 386 ? -32.016 -0.875 -25.273 1.00 43.72 385 VAL A O 1
ATOM 5565 N N . ARG A 1 387 ? -32.417 -2.985 -24.570 1.00 53.02 386 ARG A N 1
ATOM 5566 C CA . ARG A 1 387 ? -32.602 -3.557 -25.900 1.00 56.76 386 ARG A CA 1
ATOM 5567 C C . ARG A 1 387 ? -33.749 -4.554 -25.816 1.00 56.07 386 ARG A C 1
ATOM 5568 O O . ARG A 1 387 ? -33.690 -5.490 -25.013 1.00 56.97 386 ARG A O 1
ATOM 5589 N N . GLN A 1 388 ? -34.780 -4.369 -26.640 1.00 54.04 387 GLN A N 1
ATOM 5590 C CA . GLN A 1 388 ? -35.974 -5.208 -26.577 1.00 55.09 387 GLN A CA 1
ATOM 5591 C C . GLN A 1 388 ? -36.408 -5.603 -27.981 1.00 59.39 387 GLN A C 1
ATOM 5592 O O . GLN A 1 388 ? -36.506 -4.748 -28.864 1.00 57.63 387 GLN A O 1
ATOM 5606 N N . GLU A 1 389 ? -36.668 -6.895 -28.183 1.00 70.51 388 GLU A N 1
ATOM 5607 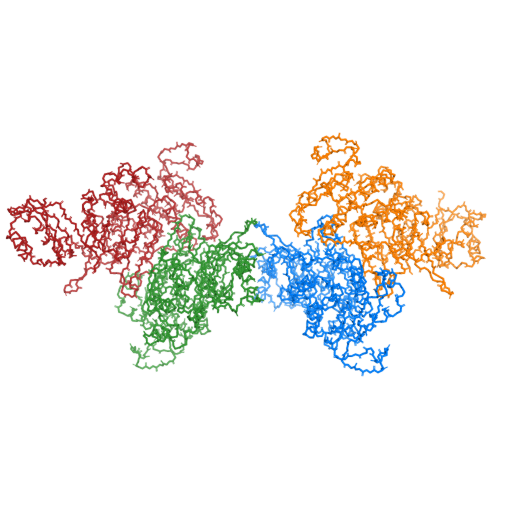C CA . GLU A 1 389 ? -37.149 -7.387 -29.469 1.00 77.45 388 GLU A CA 1
ATOM 5608 C C . GLU A 1 389 ? -37.835 -8.731 -29.263 1.00 77.98 388 GLU A C 1
ATOM 5609 O O . GLU A 1 389 ? -37.637 -9.404 -28.249 1.00 77.40 388 GLU A O 1
ATOM 5621 N N . GLY A 1 390 ? -38.642 -9.115 -30.255 1.00 77.99 389 GLY A N 1
ATOM 5622 C CA . GLY A 1 390 ? -39.439 -10.319 -30.160 1.00 79.78 389 GLY A CA 1
ATOM 5623 C C . GLY A 1 390 ? -38.661 -11.584 -30.472 1.00 81.78 389 GLY A C 1
ATOM 5624 O O . GLY A 1 390 ? -37.490 -11.560 -30.852 1.00 80.31 389 GLY A O 1
ATOM 5628 N N . ILE A 1 391 ? -39.344 -12.716 -30.292 1.00 85.80 390 ILE A N 1
ATOM 5629 C CA . ILE A 1 391 ? -38.807 -14.032 -30.614 1.00 88.39 390 ILE A CA 1
ATOM 5630 C C . ILE A 1 391 ? -39.831 -14.766 -31.469 1.00 94.70 390 ILE A C 1
ATOM 5631 O O . ILE A 1 391 ? -41.035 -14.502 -31.391 1.00 94.12 390 ILE A O 1
ATOM 5647 N N . ASP A 1 392 ? -39.342 -15.692 -32.293 1.00 104.65 391 ASP A N 1
ATOM 5648 C CA . ASP A 1 392 ? -40.208 -16.540 -33.108 1.00 110.00 391 ASP A CA 1
ATOM 5649 C C . ASP A 1 392 ? -40.161 -17.996 -32.650 1.00 110.98 391 ASP A C 1
ATOM 5650 O O . ASP A 1 392 ? -39.605 -18.313 -31.599 1.00 109.07 391 ASP A O 1
ATOM 5659 N N . PRO A 1 397 ? -44.208 -14.495 -32.513 1.00 110.44 396 PRO A N 1
ATOM 5660 C CA . PRO A 1 397 ? -45.475 -14.004 -31.953 1.00 111.48 396 PRO A CA 1
ATOM 5661 C C . PRO A 1 397 ? -45.729 -14.535 -30.548 1.00 114.46 396 PRO A C 1
ATOM 5662 O O . PRO A 1 397 ? -46.881 -14.679 -30.133 1.00 112.18 396 PRO A O 1
ATOM 5673 N N . ARG A 1 398 ? -44.648 -14.814 -29.821 1.00 124.49 397 ARG A N 1
ATOM 5674 C CA . ARG A 1 398 ? -44.729 -15.447 -28.511 1.00 127.90 397 ARG A CA 1
ATOM 5675 C C . ARG A 1 398 ? -44.274 -14.518 -27.393 1.00 118.34 397 ARG A C 1
ATOM 5676 O O . ARG A 1 398 ? -45.064 -14.185 -26.505 1.00 123.80 397 ARG A O 1
ATOM 5697 N N . GLY A 1 399 ? -43.016 -14.083 -27.412 1.00 97.22 398 GLY A N 1
ATOM 5698 C CA . GLY A 1 399 ? -42.485 -13.276 -26.333 1.00 87.26 398 GLY A CA 1
ATOM 5699 C C . GLY A 1 399 ? -41.443 -12.280 -26.795 1.00 82.73 398 GLY A C 1
ATOM 5700 O O . GLY A 1 399 ? -41.340 -11.995 -27.991 1.00 84.60 398 GLY A O 1
ATOM 5704 N N . ALA A 1 400 ? -40.657 -11.751 -25.857 1.00 75.19 399 ALA A N 1
ATOM 5705 C CA . ALA A 1 400 ? -39.688 -10.709 -26.155 1.00 70.42 399 ALA A CA 1
ATOM 5706 C C . ALA A 1 400 ? -38.407 -10.950 -25.372 1.00 65.77 399 ALA A C 1
ATOM 5707 O O . ALA A 1 400 ? -38.427 -11.495 -24.266 1.00 66.21 399 ALA A O 1
ATOM 5714 N N . ARG A 1 401 ? -37.289 -10.547 -25.971 1.00 60.28 400 ARG A N 1
ATOM 5715 C CA . ARG A 1 401 ? -35.980 -10.592 -25.329 1.00 55.77 400 ARG A CA 1
ATOM 5716 C C . ARG A 1 401 ? -35.641 -9.195 -24.828 1.00 55.32 400 ARG A C 1
ATOM 5717 O O . ARG A 1 401 ? -35.518 -8.261 -25.628 1.00 53.64 400 ARG A O 1
ATOM 5738 N N . LEU A 1 402 ? -35.481 -9.054 -23.515 1.00 58.76 401 LEU A N 1
ATOM 5739 C CA . LEU A 1 402 ? -35.261 -7.756 -22.884 1.00 59.23 401 LEU A CA 1
ATOM 5740 C C . LEU A 1 402 ? -33.903 -7.764 -22.194 1.00 56.50 401 LEU A C 1
ATOM 5741 O O . LEU A 1 402 ? -33.705 -8.487 -21.211 1.00 57.69 401 LEU A O 1
ATOM 5757 N N . VAL A 1 403 ? -32.974 -6.963 -22.712 1.00 51.18 402 VAL A N 1
ATOM 5758 C CA . VAL A 1 403 ? -31.651 -6.789 -22.126 1.00 48.53 402 VAL A CA 1
ATOM 5759 C C . VAL A 1 403 ? -31.610 -5.426 -21.455 1.00 47.83 402 VAL A C 1
ATOM 5760 O O . VAL A 1 403 ? -32.154 -4.448 -21.981 1.00 47.88 402 VAL A O 1
ATOM 5773 N N . VAL A 1 404 ? -30.963 -5.362 -20.296 1.00 48.50 403 VAL A N 1
ATOM 5774 C CA . VAL A 1 404 ? -30.873 -4.131 -19.518 1.00 48.04 403 VAL A CA 1
ATOM 5775 C C . VAL A 1 404 ? -29.459 -4.008 -18.974 1.00 46.90 403 VAL A C 1
ATOM 5776 O O . VAL A 1 404 ? -28.906 -4.977 -18.444 1.00 47.01 403 VAL A O 1
ATOM 5789 N N . VAL A 1 405 ? -28.877 -2.819 -19.107 1.00 44.75 404 VAL A N 1
ATOM 5790 C CA . VAL A 1 405 ? -27.572 -2.501 -18.539 1.00 44.05 404 VAL A CA 1
ATOM 5791 C C . VAL A 1 405 ? -27.761 -1.329 -17.592 1.00 45.39 404 VAL A C 1
ATOM 5792 O O . VAL A 1 405 ? -28.246 -0.269 -18.005 1.00 46.13 404 VAL A O 1
ATOM 5805 N N . THR A 1 406 ? -27.361 -1.503 -16.341 1.00 47.17 405 THR A N 1
ATOM 5806 C CA . THR A 1 406 ? -27.547 -0.457 -15.349 1.00 49.25 405 THR A CA 1
ATOM 5807 C C . THR A 1 406 ? -26.332 0.465 -15.292 1.00 48.73 405 THR A C 1
ATOM 5808 O O . THR A 1 406 ? -25.253 0.152 -15.800 1.00 51.28 405 THR A O 1
ATOM 5819 N N . HIS A 1 407 ? -26.533 1.631 -14.686 1.00 42.20 406 HIS A N 1
ATOM 5820 C CA . HIS A 1 407 ? -25.416 2.435 -14.221 1.00 41.24 406 HIS A CA 1
ATOM 5821 C C . HIS A 1 407 ? -24.924 1.867 -12.893 1.00 44.03 406 HIS A C 1
ATOM 5822 O O . HIS A 1 407 ? -25.450 0.875 -12.380 1.00 40.64 406 HIS A O 1
ATOM 5836 N N . LYS A 1 408 ? -23.917 2.508 -12.310 1.00 54.12 407 LYS A N 1
ATOM 5837 C CA . LYS A 1 408 ? -23.314 1.966 -11.101 1.00 58.76 407 LYS A CA 1
ATOM 5838 C C . LYS A 1 408 ? -24.278 2.066 -9.923 1.00 57.07 407 LYS A C 1
ATOM 5839 O O . LYS A 1 408 ? -25.059 3.014 -9.806 1.00 58.28 407 LYS A O 1
ATOM 5858 N N . ALA A 1 409 ? -24.231 1.048 -9.068 1.00 53.40 408 ALA A N 1
ATOM 5859 C CA . ALA A 1 409 ? -25.005 0.963 -7.836 1.00 51.51 408 ALA A CA 1
ATOM 5860 C C . ALA A 1 409 ? -24.401 -0.184 -7.039 1.00 50.35 408 ALA A C 1
ATOM 5861 O O . ALA A 1 409 ? -23.583 -0.950 -7.555 1.00 51.39 408 ALA A O 1
ATOM 5868 N N . THR A 1 410 ? -24.803 -0.297 -5.775 1.00 47.58 409 THR A N 1
ATOM 5869 C CA . THR A 1 410 ? -24.283 -1.373 -4.940 1.00 47.61 409 THR A CA 1
ATOM 5870 C C . THR A 1 410 ? -24.774 -2.720 -5.457 1.00 46.66 409 THR A C 1
ATOM 5871 O O . THR A 1 410 ? -25.901 -2.844 -5.946 1.00 45.10 409 THR A O 1
ATOM 5882 N N . ASP A 1 411 ? -23.915 -3.736 -5.360 1.00 52.32 410 ASP A N 1
ATOM 5883 C CA . ASP A 1 411 ? -24.330 -5.074 -5.757 1.00 53.97 410 ASP A CA 1
ATOM 5884 C C . ASP A 1 411 ? -25.582 -5.495 -5.007 1.00 54.92 410 ASP A C 1
ATOM 5885 O O . ASP A 1 411 ? -26.419 -6.224 -5.549 1.00 54.29 410 ASP A O 1
ATOM 5894 N N . ALA A 1 412 ? -25.728 -5.039 -3.762 1.00 57.04 411 ALA A N 1
ATOM 5895 C CA . ALA A 1 412 ? -26.918 -5.358 -2.985 1.00 56.75 411 ALA A CA 1
ATOM 5896 C C . ALA A 1 412 ? -28.178 -4.897 -3.706 1.00 55.18 411 ALA A C 1
ATOM 5897 O O . ALA A 1 412 ? -29.092 -5.692 -3.952 1.00 55.53 411 ALA A O 1
ATOM 5904 N N . ALA A 1 413 ? -28.237 -3.612 -4.069 1.00 52.08 412 ALA A N 1
ATOM 5905 C CA . ALA A 1 413 ? -29.428 -3.079 -4.721 1.00 51.99 412 ALA A CA 1
ATOM 5906 C C . ALA A 1 413 ? -29.719 -3.807 -6.026 1.00 53.51 412 ALA A C 1
ATOM 5907 O O . ALA A 1 413 ? -30.881 -4.076 -6.350 1.00 51.95 412 ALA A O 1
ATOM 5914 N N . LEU A 1 414 ? -28.677 -4.130 -6.791 1.00 61.05 413 LEU A N 1
ATOM 5915 C CA . LEU A 1 414 ? -28.881 -4.801 -8.070 1.00 62.63 413 LEU A CA 1
ATOM 5916 C C . LEU A 1 414 ? -29.276 -6.261 -7.870 1.00 62.42 413 LEU A C 1
ATOM 5917 O O . LEU A 1 414 ? -30.097 -6.797 -8.623 1.00 63.84 413 LEU A O 1
ATOM 5933 N N . SER A 1 415 ? -28.711 -6.920 -6.857 1.00 59.56 414 SER A N 1
ATOM 5934 C CA . SER A 1 415 ? -29.132 -8.277 -6.534 1.00 59.01 414 SER A CA 1
ATOM 5935 C C . SER A 1 415 ? -30.607 -8.319 -6.154 1.00 60.61 414 SER A C 1
ATOM 5936 O O . SER A 1 415 ? -31.347 -9.202 -6.603 1.00 59.70 414 SER A O 1
ATOM 5944 N N . GLU A 1 416 ? -31.050 -7.375 -5.319 1.00 65.23 415 GLU A N 1
ATOM 5945 C CA . GLU A 1 416 ? -32.452 -7.336 -4.920 1.00 67.73 415 GLU A CA 1
ATOM 5946 C C . GLU A 1 416 ? -33.349 -6.998 -6.102 1.00 66.33 415 GLU A C 1
ATOM 5947 O O . GLU A 1 416 ? -34.474 -7.501 -6.197 1.00 68.84 415 GLU A O 1
ATOM 5959 N N . THR A 1 417 ? -32.875 -6.144 -7.011 1.00 61.45 416 THR A N 1
ATOM 5960 C CA . THR A 1 417 ? -33.657 -5.849 -8.205 1.00 59.61 416 THR A CA 1
ATOM 5961 C C . THR A 1 417 ? -33.866 -7.110 -9.033 1.00 58.28 416 THR A C 1
ATOM 5962 O O . THR A 1 417 ? -34.969 -7.359 -9.532 1.00 60.94 416 THR A O 1
ATOM 5973 N N . VAL A 1 418 ? -32.820 -7.925 -9.177 1.00 52.67 417 VAL A N 1
ATOM 5974 C CA . VAL A 1 418 ? -32.931 -9.140 -9.978 1.00 50.79 417 VAL A CA 1
ATOM 5975 C C . VAL A 1 418 ? -33.959 -10.080 -9.365 1.00 54.34 417 VAL A C 1
ATOM 5976 O O . VAL A 1 418 ? -34.856 -10.583 -10.051 1.00 52.80 417 VAL A O 1
ATOM 5989 N N . LYS A 1 419 ? -33.839 -10.336 -8.061 1.00 61.38 418 LYS A N 1
ATOM 5990 C CA . LYS A 1 419 ? -34.832 -11.152 -7.376 1.00 66.25 418 LYS A CA 1
ATOM 5991 C C . LYS A 1 419 ? -36.236 -10.640 -7.653 1.00 65.79 418 LYS A C 1
ATOM 5992 O O . LYS A 1 419 ? -37.152 -11.424 -7.928 1.00 68.48 418 LYS A O 1
ATOM 6011 N N . ALA A 1 420 ? -36.422 -9.321 -7.599 1.00 61.21 419 ALA A N 1
ATOM 6012 C CA . ALA A 1 420 ? -37.734 -8.744 -7.870 1.00 60.63 419 ALA A CA 1
ATOM 6013 C C . ALA A 1 420 ? -38.185 -9.051 -9.294 1.00 62.11 419 ALA A C 1
ATOM 6014 O O . ALA A 1 420 ? -39.315 -9.501 -9.518 1.00 61.88 419 ALA A O 1
ATOM 6021 N N . LEU A 1 421 ? -37.308 -8.815 -10.274 1.00 66.42 420 LEU A N 1
ATOM 6022 C CA . LEU A 1 421 ? -37.665 -9.072 -11.665 1.00 67.94 420 LEU A CA 1
ATOM 6023 C C . LEU A 1 421 ? -38.090 -10.519 -11.869 1.00 68.08 420 LEU A C 1
ATOM 6024 O O . LEU A 1 421 ? -39.026 -10.799 -12.627 1.00 71.30 420 LEU A O 1
ATOM 6040 N N . ALA A 1 422 ? -37.417 -11.456 -11.200 1.00 62.08 421 ALA A N 1
ATOM 6041 C CA . ALA A 1 422 ? -37.775 -12.863 -11.347 1.00 61.50 421 ALA A CA 1
ATOM 6042 C C . ALA A 1 422 ? -39.217 -13.113 -10.920 1.00 65.18 421 ALA A C 1
ATOM 6043 O O . ALA A 1 422 ? -39.925 -13.918 -11.538 1.00 63.40 421 ALA A O 1
ATOM 6050 N N . SER A 1 423 ? -39.674 -12.424 -9.871 1.00 73.62 422 SER A N 1
ATOM 6051 C CA . SER A 1 423 ? -41.006 -12.646 -9.320 1.00 77.90 422 SER A CA 1
ATOM 6052 C C . SER A 1 423 ? -42.110 -11.945 -10.101 1.00 76.38 422 SER A C 1
ATOM 6053 O O . SER A 1 423 ? -43.290 -12.186 -9.818 1.00 79.90 422 SER A O 1
ATOM 6061 N N . LEU A 1 424 ? -41.768 -11.095 -11.066 1.00 68.52 423 LEU A N 1
ATOM 6062 C CA . LEU A 1 424 ? -42.782 -10.420 -11.862 1.00 67.58 423 LEU A CA 1
ATOM 6063 C C . LEU A 1 424 ? -43.487 -11.400 -12.793 1.00 73.84 423 LEU A C 1
ATOM 6064 O O . LEU A 1 424 ? -42.914 -12.393 -13.250 1.00 69.66 423 LEU A O 1
ATOM 6080 N N . ASP A 1 425 ? -44.753 -11.096 -13.082 1.00 91.03 424 ASP A N 1
ATOM 6081 C CA . ASP A 1 425 ? -45.541 -11.937 -13.973 1.00 98.01 424 ASP A CA 1
ATOM 6082 C C . ASP A 1 425 ? -45.110 -11.764 -15.424 1.00 91.66 424 ASP A C 1
ATOM 6083 O O . ASP A 1 425 ? -45.026 -12.744 -16.174 1.00 96.51 424 ASP A O 1
ATOM 6092 N N . VAL A 1 426 ? -44.833 -10.523 -15.836 1.00 74.35 425 VAL A N 1
ATOM 6093 C CA . VAL A 1 426 ? -44.440 -10.256 -17.213 1.00 67.16 425 VAL A CA 1
ATOM 6094 C C . VAL A 1 426 ? -43.064 -10.820 -17.531 1.00 63.69 425 VAL A C 1
ATOM 6095 O O . VAL A 1 426 ? -42.704 -10.936 -18.708 1.00 63.49 425 VAL A O 1
ATOM 6108 N N . VAL A 1 427 ? -42.277 -11.159 -16.514 1.00 61.10 426 VAL A N 1
ATOM 6109 C CA . VAL A 1 427 ? -40.944 -11.715 -16.714 1.00 58.88 426 VAL A CA 1
ATOM 6110 C C . VAL A 1 427 ? -41.068 -13.233 -16.676 1.00 62.46 426 VAL A C 1
ATOM 6111 O O . VAL A 1 427 ? -41.381 -13.814 -15.634 1.00 61.26 426 VAL A O 1
ATOM 6124 N N . GLN A 1 428 ? -40.820 -13.875 -17.817 1.00 72.20 427 GLN A N 1
ATOM 6125 C CA . GLN A 1 428 ? -40.895 -15.330 -17.874 1.00 77.90 427 GLN A CA 1
ATOM 6126 C C . GLN A 1 428 ? -39.700 -15.969 -17.182 1.00 73.81 427 GLN A C 1
ATOM 6127 O O . GLN A 1 428 ? -39.840 -17.004 -16.519 1.00 78.43 427 GLN A O 1
ATOM 6141 N N . SER A 1 429 ? -38.522 -15.366 -17.315 1.00 60.93 428 SER A N 1
ATOM 6142 C CA . SER A 1 429 ? -37.311 -15.894 -16.703 1.00 57.10 428 SER A CA 1
ATOM 6143 C C . SER A 1 429 ? -36.207 -14.857 -16.818 1.00 55.44 428 SER A C 1
ATOM 6144 O O . SER A 1 429 ? -36.216 -14.024 -17.728 1.00 53.12 428 SER A O 1
ATOM 6152 N N . VAL A 1 430 ? -35.259 -14.921 -15.890 1.00 58.51 429 VAL A N 1
ATOM 6153 C CA . VAL A 1 430 ? -34.040 -14.126 -15.957 1.00 57.83 429 VAL A CA 1
ATOM 6154 C C . VAL A 1 430 ? -32.947 -15.075 -16.428 1.00 57.35 429 VAL A C 1
ATOM 6155 O O . VAL A 1 430 ? -32.438 -15.892 -15.656 1.00 59.16 429 VAL A O 1
ATOM 6168 N N . ASP A 1 431 ? -32.582 -14.967 -17.701 1.00 55.62 430 ASP A N 1
ATOM 6169 C CA . ASP A 1 431 ? -31.685 -15.945 -18.298 1.00 55.62 430 ASP A CA 1
ATOM 6170 C C . ASP A 1 431 ? -30.225 -15.670 -17.960 1.00 53.40 430 ASP A C 1
ATOM 6171 O O . ASP A 1 431 ? -29.449 -16.612 -17.763 1.00 53.38 430 ASP A O 1
ATOM 6180 N N . SER A 1 432 ? -29.822 -14.403 -17.879 1.00 50.62 431 SER A N 1
ATOM 6181 C CA . SER A 1 432 ? -28.427 -14.087 -17.615 1.00 48.57 431 SER A CA 1
ATOM 6182 C C . SER A 1 432 ? -28.304 -12.857 -16.733 1.00 45.28 431 SER A C 1
ATOM 6183 O O . SER A 1 432 ? -29.081 -11.907 -16.856 1.00 44.32 431 SER A O 1
ATOM 6191 N N . VAL A 1 433 ? -27.311 -12.889 -15.848 1.00 42.38 432 VAL A N 1
ATOM 6192 C CA . VAL A 1 433 ? -26.934 -11.742 -15.032 1.00 40.81 432 VAL A CA 1
ATOM 6193 C C . VAL A 1 433 ? -25.417 -11.749 -14.917 1.00 42.27 432 VAL A C 1
ATOM 6194 O O . VAL A 1 433 ? -24.838 -12.700 -14.378 1.00 41.23 432 VAL A O 1
ATOM 6207 N N . ILE A 1 434 ? -24.773 -10.707 -15.438 1.00 46.10 433 ILE A N 1
ATOM 6208 C CA . ILE A 1 434 ? -23.317 -10.609 -15.464 1.00 47.38 433 ILE A CA 1
ATOM 6209 C C . ILE A 1 434 ? -22.934 -9.178 -15.123 1.00 46.21 433 ILE A C 1
ATOM 6210 O O . ILE A 1 434 ? -23.523 -8.230 -15.651 1.00 45.92 433 ILE A O 1
ATOM 6226 N N . ARG A 1 435 ? -21.950 -9.016 -14.246 1.00 44.87 434 ARG A N 1
ATOM 6227 C CA . ARG A 1 435 ? -21.497 -7.682 -13.897 1.00 45.04 434 ARG A CA 1
ATOM 6228 C C . ARG A 1 435 ? -20.724 -7.066 -15.058 1.00 46.99 434 ARG A C 1
ATOM 6229 O O . ARG A 1 435 ? -20.308 -7.748 -15.998 1.00 46.03 434 ARG A O 1
ATOM 6250 N N . MET A 1 436 ? -20.534 -5.753 -14.983 1.00 50.28 435 MET A N 1
ATOM 6251 C CA . MET A 1 436 ? -19.832 -5.015 -16.019 1.00 52.61 435 MET A CA 1
ATOM 6252 C C . MET A 1 436 ? -18.774 -4.138 -15.374 1.00 52.48 435 MET A C 1
ATOM 6253 O O . MET A 1 436 ? -19.067 -3.388 -14.439 1.00 54.68 435 MET A O 1
ATOM 6267 N N . GLU A 1 437 ? -17.548 -4.242 -15.875 1.00 48.77 436 GLU A N 1
ATOM 6268 C CA . GLU A 1 437 ? -16.401 -3.526 -15.344 1.00 49.76 436 GLU A CA 1
ATOM 6269 C C . GLU A 1 437 ? -15.699 -2.820 -16.494 1.00 52.48 436 GLU A C 1
ATOM 6270 O O . GLU A 1 437 ? -16.042 -3.005 -17.664 1.00 50.80 436 GLU A O 1
ATOM 6282 N N . GLY A 1 438 ? -14.711 -2.013 -16.158 1.00 59.24 437 GLY A N 1
ATOM 6283 C CA . GLY A 1 438 ? -14.049 -1.169 -17.153 1.00 63.36 437 GLY A CA 1
ATOM 6284 C C . GLY A 1 438 ? -14.777 0.166 -17.321 1.00 65.73 437 GLY A C 1
ATOM 6285 O O . GLY A 1 438 ? -14.780 0.984 -16.408 1.00 68.83 437 GLY A O 1
ATOM 6289 N N . THR A 1 439 ? -15.391 0.361 -18.482 1.00 66.06 438 THR A N 1
ATOM 6290 C CA . THR A 1 439 ? -16.238 1.529 -18.717 1.00 67.56 438 THR A CA 1
ATOM 6291 C C . THR A 1 439 ? -15.491 2.832 -18.450 1.00 69.02 438 THR A C 1
ATOM 6292 O O . THR A 1 439 ? -15.904 3.628 -17.609 1.00 68.93 438 THR A O 1
ATOM 6303 N N . LYS B 1 7 ? 14.561 6.245 14.836 1.00 79.78 6 LYS B N 1
ATOM 6304 C CA . LYS B 1 7 ? 15.069 7.556 14.445 1.00 79.46 6 LYS B CA 1
ATOM 6305 C C . LYS B 1 7 ? 14.579 7.959 13.052 1.00 77.46 6 LYS B C 1
ATOM 6306 O O . LYS B 1 7 ? 14.433 7.110 12.179 1.00 77.42 6 LYS B O 1
ATOM 6324 N N . PRO B 1 8 ? 14.340 9.254 12.835 1.00 75.35 7 PRO B N 1
ATOM 6325 C CA . PRO B 1 8 ? 13.881 9.702 11.513 1.00 73.02 7 PRO B CA 1
ATOM 6326 C C . PRO B 1 8 ? 14.913 9.460 10.420 1.00 71.37 7 PRO B C 1
ATOM 6327 O O . PRO B 1 8 ? 16.107 9.287 10.671 1.00 72.76 7 PRO B O 1
ATOM 6338 N N . ILE B 1 9 ? 14.424 9.454 9.181 1.00 68.33 8 ILE B N 1
ATOM 6339 C CA . ILE B 1 9 ? 15.258 9.335 7.988 1.00 67.13 8 ILE B CA 1
ATOM 6340 C C . ILE B 1 9 ? 15.183 10.658 7.236 1.00 67.02 8 ILE B C 1
ATOM 6341 O O . ILE B 1 9 ? 14.095 11.090 6.831 1.00 65.73 8 ILE B O 1
ATOM 6357 N N . GLY B 1 10 ? 16.336 11.292 7.035 1.00 68.20 9 GLY B N 1
ATOM 6358 C CA . GLY B 1 10 ? 16.383 12.603 6.415 1.00 67.78 9 GLY B CA 1
ATOM 6359 C C . GLY B 1 10 ? 16.482 12.510 4.907 1.00 65.40 9 GLY B C 1
ATOM 6360 O O . GLY B 1 10 ? 17.284 11.739 4.374 1.00 65.63 9 GLY B O 1
ATOM 6364 N N . VAL B 1 11 ? 15.669 13.310 4.221 1.00 62.55 10 VAL B N 1
ATOM 6365 C CA . VAL B 1 11 ? 15.647 13.356 2.766 1.00 60.06 10 VAL B CA 1
ATOM 6366 C C . VAL B 1 11 ? 16.097 14.736 2.319 1.00 58.75 10 VAL B C 1
ATOM 6367 O O . VAL B 1 11 ? 15.711 15.751 2.910 1.00 58.41 10 VAL B O 1
ATOM 6380 N N . ALA B 1 12 ? 16.912 14.765 1.271 1.00 58.07 11 ALA B N 1
ATOM 6381 C CA . ALA B 1 12 ? 17.352 15.997 0.633 1.00 58.33 11 ALA B CA 1
ATOM 6382 C C . ALA B 1 12 ? 17.086 15.862 -0.857 1.00 58.86 11 ALA B C 1
ATOM 6383 O O . ALA B 1 12 ? 17.663 14.990 -1.516 1.00 58.00 11 ALA B O 1
ATOM 6390 N N . VAL B 1 13 ? 16.208 16.705 -1.383 1.00 62.87 12 VAL B N 1
ATOM 6391 C CA . VAL B 1 13 ? 15.829 16.663 -2.789 1.00 63.08 12 VAL B CA 1
ATOM 6392 C C . VAL B 1 13 ? 16.640 17.723 -3.518 1.00 63.24 12 VAL B C 1
ATOM 6393 O O . VAL B 1 13 ? 16.442 18.924 -3.310 1.00 64.48 12 VAL B O 1
ATOM 6406 N N . LEU B 1 14 ? 17.560 17.283 -4.370 1.00 61.20 13 LEU B N 1
ATOM 6407 C CA . LEU B 1 14 ? 18.311 18.184 -5.235 1.00 61.19 13 LEU B CA 1
ATOM 6408 C C . LEU B 1 14 ? 17.486 18.406 -6.494 1.00 61.12 13 LEU B C 1
ATOM 6409 O O . LEU B 1 14 ? 17.284 17.479 -7.282 1.00 59.72 13 LEU B O 1
ATOM 6425 N N . GLY B 1 15 ? 16.998 19.615 -6.673 1.00 65.19 14 GLY B N 1
ATOM 6426 C CA . GLY B 1 15 ? 16.236 19.932 -7.860 1.00 66.08 14 GLY B CA 1
ATOM 6427 C C . GLY B 1 15 ? 14.752 20.046 -7.565 1.00 65.30 14 GLY B C 1
ATOM 6428 O O . GLY B 1 15 ? 14.201 19.351 -6.700 1.00 66.04 14 GLY B O 1
ATOM 6432 N N . LEU B 1 16 ? 14.093 20.936 -8.300 1.00 62.36 15 LEU B N 1
ATOM 6433 C CA . LEU B 1 16 ? 12.653 21.126 -8.184 1.00 62.03 15 LEU B CA 1
ATOM 6434 C C . LEU B 1 16 ? 12.037 20.924 -9.564 1.00 65.03 15 LEU B C 1
ATOM 6435 O O . LEU B 1 16 ? 12.548 20.130 -10.363 1.00 65.58 15 LEU B O 1
ATOM 6451 N N . GLY B 1 17 ? 10.940 21.614 -9.858 1.00 67.00 16 GLY B N 1
ATOM 6452 C CA . GLY B 1 17 ? 10.322 21.467 -11.162 1.00 68.12 16 GLY B CA 1
ATOM 6453 C C . GLY B 1 17 ? 9.406 20.256 -11.246 1.00 67.92 16 GLY B C 1
ATOM 6454 O O . GLY B 1 17 ? 8.849 19.793 -10.249 1.00 67.50 16 GLY B O 1
ATOM 6458 N N . ASN B 1 18 ? 9.258 19.736 -12.469 1.00 69.92 17 ASN B N 1
ATOM 6459 C CA . ASN B 1 18 ? 8.251 18.715 -12.743 1.00 70.19 17 ASN B CA 1
ATOM 6460 C C . ASN B 1 18 ? 8.350 17.555 -11.761 1.00 65.66 17 ASN B C 1
ATOM 6461 O O . ASN B 1 18 ? 7.381 17.216 -11.074 1.00 66.69 17 ASN B O 1
ATOM 6472 N N . VAL B 1 19 ? 9.527 16.939 -11.675 1.00 58.28 18 VAL B N 1
ATOM 6473 C CA . VAL B 1 19 ? 9.697 15.779 -10.809 1.00 54.98 18 VAL B CA 1
ATOM 6474 C C . VAL B 1 19 ? 9.858 16.209 -9.357 1.00 53.94 18 VAL B C 1
ATOM 6475 O O . VAL B 1 19 ? 9.175 15.695 -8.463 1.00 54.06 18 VAL B O 1
ATOM 6488 N N . GLY B 1 20 ? 10.755 17.164 -9.102 1.00 52.00 19 GLY B N 1
ATOM 6489 C CA . GLY B 1 20 ? 11.055 17.541 -7.730 1.00 51.60 19 GLY B CA 1
ATOM 6490 C C . GLY B 1 20 ? 9.846 18.063 -6.979 1.00 50.78 19 GLY B C 1
ATOM 6491 O O . GLY B 1 20 ? 9.690 17.811 -5.782 1.00 51.73 19 GLY B O 1
ATOM 6495 N N . SER B 1 21 ? 8.976 18.804 -7.664 1.00 49.56 20 SER B N 1
ATOM 6496 C CA . SER B 1 21 ? 7.774 19.311 -7.011 1.00 49.91 20 SER B CA 1
ATOM 6497 C C . SER B 1 21 ? 6.882 18.167 -6.554 1.00 50.58 20 SER B C 1
ATOM 6498 O O . SER B 1 21 ? 6.394 18.156 -5.418 1.00 49.60 20 SER B O 1
ATOM 6506 N N . GLU B 1 22 ? 6.656 17.190 -7.432 1.00 55.15 21 GLU B N 1
ATOM 6507 C CA . GLU B 1 22 ? 5.807 16.062 -7.069 1.00 56.13 21 GLU B CA 1
ATOM 6508 C C . GLU B 1 22 ? 6.431 15.249 -5.942 1.00 53.32 21 GLU B C 1
ATOM 6509 O O . GLU B 1 22 ? 5.734 14.834 -5.010 1.00 54.74 21 GLU B O 1
ATOM 6521 N N . VAL B 1 23 ? 7.746 15.027 -5.998 1.00 48.00 22 VAL B N 1
ATOM 6522 C CA . VAL B 1 23 ? 8.430 14.303 -4.929 1.00 47.98 22 VAL B CA 1
ATOM 6523 C C . VAL B 1 23 ? 8.172 14.975 -3.584 1.00 50.82 22 VAL B C 1
ATOM 6524 O O . VAL B 1 23 ? 7.701 14.341 -2.632 1.00 50.67 22 VAL B O 1
ATOM 6537 N N . VAL B 1 24 ? 8.480 16.273 -3.484 1.00 53.38 23 VAL B N 1
ATOM 6538 C CA . VAL B 1 24 ? 8.263 16.994 -2.231 1.00 54.77 23 VAL B CA 1
ATOM 6539 C C . VAL B 1 24 ? 6.803 16.890 -1.804 1.00 55.23 23 VAL B C 1
ATOM 6540 O O . VAL B 1 24 ? 6.499 16.648 -0.630 1.00 57.12 23 VAL B O 1
ATOM 6553 N N . ARG B 1 25 ? 5.876 17.084 -2.746 1.00 52.18 24 ARG B N 1
ATOM 6554 C CA . ARG B 1 25 ? 4.461 17.055 -2.392 1.00 52.77 24 ARG B CA 1
ATOM 6555 C C . ARG B 1 25 ? 4.076 15.704 -1.806 1.00 52.87 24 ARG B C 1
ATOM 6556 O O . ARG B 1 25 ? 3.264 15.629 -0.877 1.00 54.79 24 ARG B O 1
ATOM 6577 N N . ILE B 1 26 ? 4.659 14.623 -2.328 1.00 51.14 25 ILE B N 1
ATOM 6578 C CA . ILE B 1 26 ? 4.318 13.287 -1.851 1.00 51.25 25 ILE B CA 1
ATOM 6579 C C . ILE B 1 26 ? 4.913 13.046 -0.470 1.00 52.27 25 ILE B C 1
ATOM 6580 O O . ILE B 1 26 ? 4.262 12.469 0.409 1.00 52.67 25 ILE B O 1
ATOM 6596 N N . ILE B 1 27 ? 6.158 13.478 -0.257 1.00 53.81 26 ILE B N 1
ATOM 6597 C CA . ILE B 1 27 ? 6.784 13.334 1.053 1.00 54.58 26 ILE B CA 1
ATOM 6598 C C . ILE B 1 27 ? 5.943 14.014 2.127 1.00 56.23 26 ILE B C 1
ATOM 6599 O O . ILE B 1 27 ? 5.899 13.555 3.275 1.00 57.12 26 ILE B O 1
ATOM 6615 N N . ASP B 1 28 ? 5.255 15.102 1.775 1.00 56.73 27 ASP B N 1
ATOM 6616 C CA . ASP B 1 28 ? 4.444 15.831 2.743 1.00 59.57 27 ASP B CA 1
ATOM 6617 C C . ASP B 1 28 ? 3.063 15.206 2.904 1.00 61.87 27 ASP B C 1
ATOM 6618 O O . ASP B 1 28 ? 2.634 14.916 4.026 1.00 62.16 27 ASP B O 1
ATOM 6627 N N . GLU B 1 29 ? 2.356 14.984 1.794 1.00 65.30 28 GLU B N 1
ATOM 6628 C CA . GLU B 1 29 ? 0.970 14.531 1.871 1.00 68.38 28 GLU B CA 1
ATOM 6629 C C . GLU B 1 29 ? 0.849 13.056 2.249 1.00 66.61 28 GLU B C 1
ATOM 6630 O O . GLU B 1 29 ? -0.171 12.654 2.821 1.00 69.24 28 GLU B O 1
ATOM 6642 N N . SER B 1 30 ? 1.862 12.237 1.959 1.00 60.03 29 SER B N 1
ATOM 6643 C CA . SER B 1 30 ? 1.828 10.812 2.272 1.00 58.29 29 SER B CA 1
ATOM 6644 C C . SER B 1 30 ? 2.713 10.467 3.467 1.00 59.46 29 SER B C 1
ATOM 6645 O O . SER B 1 30 ? 3.207 9.343 3.578 1.00 57.26 29 SER B O 1
ATOM 6653 N N . ALA B 1 31 ? 2.899 11.423 4.379 1.00 64.88 30 ALA B N 1
ATOM 6654 C CA . ALA B 1 31 ? 3.851 11.245 5.471 1.00 66.51 30 ALA B CA 1
ATOM 6655 C C . ALA B 1 31 ? 3.517 10.020 6.314 1.00 67.23 30 ALA B C 1
ATOM 6656 O O . ALA B 1 31 ? 4.401 9.224 6.651 1.00 67.78 30 ALA B O 1
ATOM 6663 N N . THR B 1 32 ? 2.244 9.855 6.676 1.00 66.89 31 THR B N 1
ATOM 6664 C CA . THR B 1 32 ? 1.862 8.750 7.550 1.00 67.60 31 THR B CA 1
ATOM 6665 C C . THR B 1 32 ? 2.145 7.404 6.891 1.00 66.66 31 THR B C 1
ATOM 6666 O O . THR B 1 32 ? 2.799 6.537 7.483 1.00 66.08 31 THR B O 1
ATOM 6677 N N . ASP B 1 33 ? 1.661 7.208 5.661 1.00 67.39 32 ASP B N 1
ATOM 6678 C CA . ASP B 1 33 ? 1.865 5.929 4.988 1.00 67.04 32 ASP B CA 1
ATOM 6679 C C . ASP B 1 33 ? 3.345 5.667 4.739 1.00 63.53 32 ASP B C 1
ATOM 6680 O O . ASP B 1 33 ? 3.830 4.549 4.952 1.00 64.55 32 ASP B O 1
ATOM 6689 N N . LEU B 1 34 ? 4.083 6.686 4.292 1.00 57.73 33 LEU B N 1
ATOM 6690 C CA . LEU B 1 34 ? 5.507 6.501 4.032 1.00 55.22 33 LEU B CA 1
ATOM 6691 C C . LEU B 1 34 ? 6.248 6.101 5.301 1.00 57.75 33 LEU B C 1
ATOM 6692 O O . LEU B 1 34 ? 7.077 5.185 5.282 1.00 55.78 33 LEU B O 1
ATOM 6708 N N . ALA B 1 35 ? 5.957 6.770 6.419 1.00 65.59 34 ALA B N 1
ATOM 6709 C CA . ALA B 1 35 ? 6.622 6.434 7.674 1.00 69.78 34 ALA B CA 1
ATOM 6710 C C . ALA B 1 35 ? 6.286 5.014 8.116 1.00 69.66 34 ALA B C 1
ATOM 6711 O O . ALA B 1 35 ? 7.150 4.295 8.634 1.00 72.31 34 ALA B O 1
ATOM 6718 N N . ALA B 1 36 ? 5.034 4.593 7.925 1.00 62.60 35 ALA B N 1
ATOM 6719 C CA . ALA B 1 36 ? 4.612 3.265 8.353 1.00 61.16 35 ALA B CA 1
ATOM 6720 C C . ALA B 1 36 ? 5.066 2.167 7.402 1.00 58.83 35 ALA B C 1
ATOM 6721 O O . ALA B 1 36 ? 5.127 1.004 7.811 1.00 58.92 35 ALA B O 1
ATOM 6728 N N . ARG B 1 37 ? 5.378 2.504 6.151 1.00 58.83 36 ARG B N 1
ATOM 6729 C CA . ARG B 1 37 ? 5.958 1.544 5.225 1.00 58.28 36 ARG B CA 1
ATOM 6730 C C . ARG B 1 37 ? 7.470 1.443 5.351 1.00 58.39 36 ARG B C 1
ATOM 6731 O O . ARG B 1 37 ? 8.047 0.430 4.939 1.00 58.34 36 ARG B O 1
ATOM 6752 N N . ILE B 1 38 ? 8.119 2.464 5.904 1.00 58.10 37 ILE B N 1
ATOM 6753 C CA . ILE B 1 38 ? 9.565 2.444 6.085 1.00 57.68 37 ILE B CA 1
ATOM 6754 C C . ILE B 1 38 ? 9.942 1.897 7.453 1.00 60.38 37 ILE B C 1
ATOM 6755 O O . ILE B 1 38 ? 10.938 1.185 7.586 1.00 58.98 37 ILE B O 1
ATOM 6771 N N . GLY B 1 39 ? 9.159 2.228 8.479 1.00 67.59 38 GLY B N 1
ATOM 6772 C CA . GLY B 1 39 ? 9.492 1.911 9.849 1.00 72.00 38 GLY B CA 1
ATOM 6773 C C . GLY B 1 39 ? 9.991 3.090 10.656 1.00 72.43 38 GLY B C 1
ATOM 6774 O O . GLY B 1 39 ? 10.206 2.947 11.867 1.00 75.52 38 GLY B O 1
ATOM 6778 N N . ALA B 1 40 ? 10.184 4.243 10.022 1.00 66.70 39 ALA B N 1
ATOM 6779 C CA . ALA B 1 40 ? 10.632 5.455 10.688 1.00 65.61 39 ALA B CA 1
ATOM 6780 C C . ALA B 1 40 ? 10.116 6.642 9.894 1.00 64.87 39 ALA B C 1
ATOM 6781 O O . ALA B 1 40 ? 9.861 6.512 8.690 1.00 62.71 39 ALA B O 1
ATOM 6788 N N . PRO B 1 41 ? 9.935 7.801 10.530 1.00 67.15 40 PRO B N 1
ATOM 6789 C CA . PRO B 1 41 ? 9.431 8.966 9.793 1.00 65.70 40 PRO B CA 1
ATOM 6790 C C . PRO B 1 41 ? 10.388 9.405 8.694 1.00 62.93 40 PRO B C 1
ATOM 6791 O O . PRO B 1 41 ? 11.610 9.288 8.815 1.00 63.97 40 PRO B O 1
ATOM 6802 N N . LEU B 1 42 ? 9.811 9.906 7.603 1.00 57.50 41 LEU B N 1
ATOM 6803 C CA . LEU B 1 42 ? 10.565 10.428 6.467 1.00 55.97 41 LEU B CA 1
ATOM 6804 C C . LEU B 1 42 ? 10.419 11.944 6.475 1.00 59.41 41 LEU B C 1
ATOM 6805 O O . LEU B 1 42 ? 9.329 12.467 6.222 1.00 58.12 41 LEU B O 1
ATOM 6821 N N . GLN B 1 43 ? 11.508 12.650 6.758 1.00 68.46 42 GLN B N 1
ATOM 6822 C CA . GLN B 1 43 ? 11.462 14.089 6.973 1.00 72.18 42 GLN B CA 1
ATOM 6823 C C . GLN B 1 43 ? 12.347 14.802 5.965 1.00 67.83 42 GLN B C 1
ATOM 6824 O O . GLN B 1 43 ? 13.536 14.492 5.841 1.00 70.89 42 GLN B O 1
ATOM 6838 N N . LEU B 1 44 ? 11.761 15.762 5.257 1.00 56.02 43 LEU B N 1
ATOM 6839 C CA . LEU B 1 44 ? 12.496 16.559 4.289 1.00 52.11 43 LEU B CA 1
ATOM 6840 C C . LEU B 1 44 ? 13.357 17.590 5.010 1.00 56.07 43 LEU B C 1
ATOM 6841 O O . LEU B 1 44 ? 12.856 18.376 5.823 1.00 53.57 43 LEU B O 1
ATOM 6857 N N . ARG B 1 45 ? 14.654 17.580 4.711 1.00 64.94 44 ARG B N 1
ATOM 6858 C CA . ARG B 1 45 ? 15.622 18.458 5.352 1.00 68.98 44 ARG B CA 1
ATOM 6859 C C . ARG B 1 45 ? 15.915 19.714 4.546 1.00 67.71 44 ARG B C 1
ATOM 6860 O O . ARG B 1 45 ? 16.132 20.781 5.130 1.00 72.29 44 ARG B O 1
ATOM 6881 N N . GLY B 1 46 ? 15.931 19.615 3.222 1.00 57.26 45 GLY B N 1
ATOM 6882 C CA . GLY B 1 46 ? 16.231 20.762 2.390 1.00 53.79 45 GLY B CA 1
ATOM 6883 C C . GLY B 1 46 ? 16.029 20.432 0.930 1.00 51.87 45 GLY B C 1
ATOM 6884 O O . GLY B 1 46 ? 15.971 19.261 0.538 1.00 49.87 45 GLY B O 1
ATOM 6888 N N . ILE B 1 47 ? 15.927 21.490 0.127 1.00 52.05 46 ILE B N 1
ATOM 6889 C CA . ILE B 1 47 ? 15.719 21.373 -1.311 1.00 51.21 46 ILE B CA 1
ATOM 6890 C C . ILE B 1 47 ? 16.825 22.149 -2.010 1.00 52.97 46 ILE B C 1
ATOM 6891 O O . ILE B 1 47 ? 16.935 23.370 -1.839 1.00 53.03 46 ILE B O 1
ATOM 6907 N N . GLY B 1 48 ? 17.635 21.445 -2.797 1.00 55.02 47 GLY B N 1
ATOM 6908 C CA . GLY B 1 48 ? 18.669 22.098 -3.576 1.00 56.43 47 GLY B CA 1
ATOM 6909 C C . GLY B 1 48 ? 18.090 22.727 -4.831 1.00 57.22 47 GLY B C 1
ATOM 6910 O O . GLY B 1 48 ? 17.200 22.177 -5.477 1.00 53.87 47 GLY B O 1
ATOM 6914 N N . VAL B 1 49 ? 18.608 23.902 -5.170 1.00 64.32 48 VAL B N 1
ATOM 6915 C CA . VAL B 1 49 ? 18.132 24.644 -6.332 1.00 65.76 48 VAL B CA 1
ATOM 6916 C C . VAL B 1 49 ? 19.204 25.664 -6.691 1.00 67.20 48 VAL B C 1
ATOM 6917 O O . VAL B 1 49 ? 20.167 25.848 -5.940 1.00 67.13 48 VAL B O 1
ATOM 6930 N N . ARG B 1 50 ? 19.072 26.308 -7.849 1.00 70.99 49 ARG B N 1
ATOM 6931 C CA . ARG B 1 50 ? 19.987 27.379 -8.231 1.00 74.35 49 ARG B CA 1
ATOM 6932 C C . ARG B 1 50 ? 19.447 28.752 -7.845 1.00 73.63 49 ARG B C 1
ATOM 6933 O O . ARG B 1 50 ? 20.150 29.544 -7.214 1.00 76.20 49 ARG B O 1
ATOM 6954 N N . ARG B 1 51 ? 18.208 29.045 -8.236 1.00 70.60 50 ARG B N 1
ATOM 6955 C CA . ARG B 1 51 ? 17.552 30.310 -7.932 1.00 70.00 50 ARG B CA 1
ATOM 6956 C C . ARG B 1 51 ? 16.690 30.116 -6.692 1.00 66.15 50 ARG B C 1
ATOM 6957 O O . ARG B 1 51 ? 15.667 29.424 -6.741 1.00 66.34 50 ARG B O 1
ATOM 6978 N N . VAL B 1 52 ? 17.102 30.721 -5.584 1.00 60.13 51 VAL B N 1
ATOM 6979 C CA . VAL B 1 52 ? 16.336 30.672 -4.345 1.00 57.92 51 VAL B CA 1
ATOM 6980 C C . VAL B 1 52 ? 15.362 31.840 -4.354 1.00 60.33 51 VAL B C 1
ATOM 6981 O O . VAL B 1 52 ? 15.772 32.997 -4.493 1.00 60.81 51 VAL B O 1
ATOM 6994 N N . SER B 1 53 ? 14.073 31.543 -4.219 1.00 66.13 52 SER B N 1
ATOM 6995 C CA . SER B 1 53 ? 13.066 32.591 -4.139 1.00 70.24 52 SER B CA 1
ATOM 6996 C C . SER B 1 53 ? 11.810 32.009 -3.512 1.00 66.75 52 SER B C 1
ATOM 6997 O O . SER B 1 53 ? 11.679 30.795 -3.340 1.00 67.55 52 SER B O 1
ATOM 7005 N N . ALA B 1 54 ? 10.881 32.903 -3.181 1.00 59.13 53 ALA B N 1
ATOM 7006 C CA . ALA B 1 54 ? 9.646 32.545 -2.502 1.00 58.33 53 ALA B CA 1
ATOM 7007 C C . ALA B 1 54 ? 8.493 32.278 -3.454 1.00 59.70 53 ALA B C 1
ATOM 7008 O O . ALA B 1 54 ? 7.383 32.017 -2.984 1.00 57.34 53 ALA B O 1
ATOM 7015 N N . ASP B 1 55 ? 8.715 32.345 -4.767 1.00 74.67 54 ASP B N 1
ATOM 7016 C CA . ASP B 1 55 ? 7.674 32.088 -5.758 1.00 80.44 54 ASP B CA 1
ATOM 7017 C C . ASP B 1 55 ? 7.867 30.731 -6.430 1.00 74.94 54 ASP B C 1
ATOM 7018 O O . ASP B 1 55 ? 7.746 30.603 -7.648 1.00 78.52 54 ASP B O 1
ATOM 7027 N N . ARG B 1 56 ? 8.175 29.702 -5.642 1.00 63.27 55 ARG B N 1
ATOM 7028 C CA . ARG B 1 56 ? 8.439 28.375 -6.184 1.00 59.80 55 ARG B CA 1
ATOM 7029 C C . ARG B 1 56 ? 7.566 27.320 -5.519 1.00 58.87 55 ARG B C 1
ATOM 7030 O O . ARG B 1 56 ? 7.970 26.163 -5.398 1.00 59.07 55 ARG B O 1
ATOM 7051 N N . GLY B 1 57 ? 6.375 27.704 -5.070 1.00 58.11 56 GLY B N 1
ATOM 7052 C CA . GLY B 1 57 ? 5.402 26.752 -4.574 1.00 56.46 56 GLY B CA 1
ATOM 7053 C C . GLY B 1 57 ? 5.842 25.922 -3.386 1.00 57.23 56 GLY B C 1
ATOM 7054 O O . GLY B 1 57 ? 5.194 24.925 -3.065 1.00 55.35 56 GLY B O 1
ATOM 7058 N N . VAL B 1 58 ? 6.923 26.313 -2.717 1.00 62.06 57 VAL B N 1
ATOM 7059 C CA . VAL B 1 58 ? 7.449 25.521 -1.598 1.00 64.32 57 VAL B CA 1
ATOM 7060 C C . VAL B 1 58 ? 8.006 26.477 -0.546 1.00 64.00 57 VAL B C 1
ATOM 7061 O O . VAL B 1 58 ? 8.490 27.554 -0.866 1.00 66.64 57 VAL B O 1
ATOM 7074 N N . PRO B 1 59 ? 7.902 26.099 0.743 1.00 59.77 58 PRO B N 1
ATOM 7075 C CA . PRO B 1 59 ? 8.446 26.984 1.796 1.00 58.65 58 PRO B CA 1
ATOM 7076 C C . PRO B 1 59 ? 9.892 27.381 1.532 1.00 61.33 58 PRO B C 1
ATOM 7077 O O . PRO B 1 59 ? 10.726 26.555 1.152 1.00 59.80 58 PRO B O 1
ATOM 7088 N N . VAL B 1 60 ? 10.185 28.663 1.764 1.00 68.68 59 VAL B N 1
ATOM 7089 C CA . VAL B 1 60 ? 11.457 29.244 1.348 1.00 71.16 59 VAL B CA 1
ATOM 7090 C C . VAL B 1 60 ? 12.590 28.781 2.253 1.00 71.16 59 VAL B C 1
ATOM 7091 O O . VAL B 1 60 ? 13.726 28.594 1.800 1.00 71.57 59 VAL B O 1
ATOM 7104 N N . GLU B 1 61 ? 12.313 28.612 3.550 1.00 71.49 60 GLU B N 1
ATOM 7105 C CA . GLU B 1 61 ? 13.354 28.181 4.476 1.00 71.91 60 GLU B CA 1
ATOM 7106 C C . GLU B 1 61 ? 14.009 26.883 4.019 1.00 69.44 60 GLU B C 1
ATOM 7107 O O . GLU B 1 61 ? 15.178 26.631 4.333 1.00 70.76 60 GLU B O 1
ATOM 7119 N N . LEU B 1 62 ? 13.279 26.055 3.268 1.00 64.34 61 LEU B N 1
ATOM 7120 C CA . LEU B 1 62 ? 13.840 24.806 2.774 1.00 62.10 61 LEU B CA 1
ATOM 7121 C C . LEU B 1 62 ? 14.817 25.031 1.628 1.00 60.91 61 LEU B C 1
ATOM 7122 O O . LEU B 1 62 ? 15.737 24.228 1.438 1.00 60.44 61 LEU B O 1
ATOM 7138 N N . LEU B 1 63 ? 14.640 26.101 0.858 1.00 60.07 62 LEU B N 1
ATOM 7139 C CA . LEU B 1 63 ? 15.459 26.303 -0.328 1.00 59.24 62 LEU B CA 1
ATOM 7140 C C . LEU B 1 63 ? 16.883 26.694 0.048 1.00 60.03 62 LEU B C 1
ATOM 7141 O O . LEU B 1 63 ? 17.125 27.384 1.041 1.00 61.28 62 LEU B O 1
ATOM 7157 N N . THR B 1 64 ? 17.830 26.234 -0.767 1.00 61.18 63 THR B N 1
ATOM 7158 C CA . THR B 1 64 ? 19.246 26.495 -0.562 1.00 62.58 63 THR B CA 1
ATOM 7159 C C . THR B 1 64 ? 19.964 26.285 -1.886 1.00 63.50 63 THR B C 1
ATOM 7160 O O . THR B 1 64 ? 19.628 25.363 -2.636 1.00 62.01 63 THR B O 1
ATOM 7171 N N . ASP B 1 65 ? 20.946 27.137 -2.168 1.00 68.64 64 ASP B N 1
ATOM 7172 C CA . ASP B 1 65 ? 21.742 27.013 -3.382 1.00 70.58 64 ASP B CA 1
ATOM 7173 C C . ASP B 1 65 ? 23.096 26.353 -3.142 1.00 71.62 64 ASP B C 1
ATOM 7174 O O . ASP B 1 65 ? 23.839 26.137 -4.105 1.00 72.79 64 ASP B O 1
ATOM 7183 N N . ASN B 1 66 ? 23.426 26.009 -1.896 1.00 71.11 65 ASN B N 1
ATOM 7184 C CA . ASN B 1 66 ? 24.673 25.307 -1.587 1.00 71.44 65 ASN B CA 1
ATOM 7185 C C . ASN B 1 66 ? 24.382 23.811 -1.569 1.00 69.62 65 ASN B C 1
ATOM 7186 O O . ASN B 1 66 ? 24.000 23.239 -0.547 1.00 69.27 65 ASN B O 1
ATOM 7197 N N . ILE B 1 67 ? 24.577 23.167 -2.721 1.00 68.02 66 ILE B N 1
ATOM 7198 C CA . ILE B 1 67 ? 24.246 21.753 -2.852 1.00 66.82 66 ILE B CA 1
ATOM 7199 C C . ILE B 1 67 ? 25.166 20.902 -1.985 1.00 68.96 66 ILE B C 1
ATOM 7200 O O . ILE B 1 67 ? 24.732 19.916 -1.378 1.00 65.78 66 ILE B O 1
ATOM 7216 N N . GLU B 1 68 ? 26.450 21.260 -1.922 1.00 76.68 67 GLU B N 1
ATOM 7217 C CA . GLU B 1 68 ? 27.406 20.439 -1.188 1.00 80.30 67 GLU B CA 1
ATOM 7218 C C . GLU B 1 68 ? 27.098 20.434 0.304 1.00 83.78 67 GLU B C 1
ATOM 7219 O O . GLU B 1 68 ? 27.217 19.395 0.963 1.00 81.17 67 GLU B O 1
ATOM 7231 N N . GLU B 1 69 ? 26.698 21.583 0.856 1.00 93.64 68 GLU B N 1
ATOM 7232 C CA . GLU B 1 69 ? 26.294 21.620 2.256 1.00 97.96 68 GLU B CA 1
ATOM 7233 C C . GLU B 1 69 ? 25.064 20.751 2.493 1.00 92.67 68 GLU B C 1
ATOM 7234 O O . GLU B 1 69 ? 24.986 20.033 3.496 1.00 96.71 68 GLU B O 1
ATOM 7246 N N . LEU B 1 70 ? 24.093 20.797 1.577 1.00 77.62 69 LEU B N 1
ATOM 7247 C CA . LEU B 1 70 ? 22.848 20.063 1.785 1.00 71.34 69 LEU B CA 1
ATOM 7248 C C . LEU B 1 70 ? 23.084 18.557 1.791 1.00 69.61 69 LEU B C 1
ATOM 7249 O O . LEU B 1 70 ? 22.534 17.843 2.636 1.00 70.12 69 LEU B O 1
ATOM 7265 N N . VAL B 1 71 ? 23.899 18.050 0.860 1.00 67.43 70 VAL B N 1
ATOM 7266 C CA . VAL B 1 71 ? 24.136 16.610 0.791 1.00 65.92 70 VAL B CA 1
ATOM 7267 C C . VAL B 1 71 ? 25.059 16.112 1.892 1.00 67.71 70 VAL B C 1
ATOM 7268 O O . VAL B 1 71 ? 25.163 14.896 2.094 1.00 67.49 70 VAL B O 1
ATOM 7281 N N . SER B 1 72 ? 25.725 17.011 2.617 1.00 70.87 71 SER B N 1
ATOM 7282 C CA . SER B 1 72 ? 26.671 16.621 3.655 1.00 73.62 71 SER B CA 1
ATOM 7283 C C . SER B 1 72 ? 26.089 16.684 5.063 1.00 76.62 71 SER B C 1
ATOM 7284 O O . SER B 1 72 ? 26.762 16.262 6.011 1.00 76.61 71 SER B O 1
ATOM 7292 N N . ARG B 1 73 ? 24.868 17.191 5.226 1.00 80.73 72 ARG B N 1
ATOM 7293 C CA . ARG B 1 73 ? 24.273 17.309 6.552 1.00 82.64 72 ARG B CA 1
ATOM 7294 C C . ARG B 1 73 ? 24.181 15.946 7.229 1.00 80.81 72 ARG B C 1
ATOM 7295 O O . ARG B 1 73 ? 23.973 14.915 6.582 1.00 81.70 72 ARG B O 1
ATOM 7316 N N . ASP B 1 74 ? 24.333 15.950 8.557 1.00 77.65 73 ASP B N 1
ATOM 7317 C CA . ASP B 1 74 ? 24.227 14.712 9.323 1.00 76.66 73 ASP B CA 1
ATOM 7318 C C . ASP B 1 74 ? 22.793 14.195 9.351 1.00 76.03 73 ASP B C 1
ATOM 7319 O O . ASP B 1 74 ? 22.561 12.986 9.226 1.00 74.15 73 ASP B O 1
ATOM 7328 N N . ASP B 1 75 ? 21.817 15.090 9.516 1.00 78.30 74 ASP B N 1
ATOM 7329 C CA . ASP B 1 75 ? 20.415 14.697 9.598 1.00 78.34 74 ASP B CA 1
ATOM 7330 C C . ASP B 1 75 ? 19.807 14.395 8.237 1.00 75.21 74 ASP B C 1
ATOM 7331 O O . ASP B 1 75 ? 18.584 14.257 8.136 1.00 75.35 74 ASP B O 1
ATOM 7340 N N . VAL B 1 76 ? 20.627 14.314 7.201 1.00 69.87 75 VAL B N 1
ATOM 7341 C CA . VAL B 1 76 ? 20.217 13.790 5.906 1.00 67.27 75 VAL B CA 1
ATOM 7342 C C . VAL B 1 76 ? 20.612 12.321 5.872 1.00 69.61 75 VAL B C 1
ATOM 7343 O O . VAL B 1 76 ? 21.517 11.879 6.588 1.00 68.64 75 VAL B O 1
ATOM 7356 N N . ASP B 1 77 ? 19.881 11.546 5.084 1.00 75.23 76 ASP B N 1
ATOM 7357 C CA . ASP B 1 77 ? 20.179 10.131 4.892 1.00 77.50 76 ASP B CA 1
ATOM 7358 C C . ASP B 1 77 ? 20.064 9.693 3.444 1.00 73.85 76 ASP B C 1
ATOM 7359 O O . ASP B 1 77 ? 20.812 8.805 3.024 1.00 76.32 76 ASP B O 1
ATOM 7368 N N . ILE B 1 78 ? 19.167 10.292 2.674 1.00 65.09 77 ILE B N 1
ATOM 7369 C CA . ILE B 1 78 ? 18.969 9.973 1.272 1.00 60.39 77 ILE B CA 1
ATOM 7370 C C . ILE B 1 78 ? 19.044 11.275 0.495 1.00 57.77 77 ILE B C 1
ATOM 7371 O O . ILE B 1 78 ? 18.498 12.298 0.923 1.00 57.89 77 ILE B O 1
ATOM 7387 N N . VAL B 1 79 ? 19.734 11.239 -0.637 1.00 54.22 78 VAL B N 1
ATOM 7388 C CA . VAL B 1 79 ? 19.868 12.384 -1.526 1.00 52.81 78 VAL B CA 1
ATOM 7389 C C . VAL B 1 79 ? 19.145 12.044 -2.817 1.00 53.51 78 VAL B C 1
ATOM 7390 O O . VAL B 1 79 ? 19.520 11.093 -3.514 1.00 54.02 78 VAL B O 1
ATOM 7403 N N . VAL B 1 80 ? 18.113 12.813 -3.134 1.00 54.36 79 VAL B N 1
ATOM 7404 C CA . VAL B 1 80 ? 17.298 12.580 -4.318 1.00 54.37 79 VAL B CA 1
ATOM 7405 C C . VAL B 1 80 ? 17.781 13.561 -5.378 1.00 57.52 79 VAL B C 1
ATOM 7406 O O . VAL B 1 80 ? 17.399 14.733 -5.377 1.00 57.17 79 VAL B O 1
ATOM 7419 N N . GLU B 1 81 ? 18.627 13.084 -6.286 1.00 62.82 80 GLU B N 1
ATOM 7420 C CA . GLU B 1 81 ? 19.176 13.929 -7.339 1.00 65.87 80 GLU B CA 1
ATOM 7421 C C . GLU B 1 81 ? 18.180 14.025 -8.490 1.00 63.54 80 GLU B C 1
ATOM 7422 O O . GLU B 1 81 ? 17.857 13.017 -9.128 1.00 65.57 80 GLU B O 1
ATOM 7434 N N . LEU B 1 82 ? 17.694 15.237 -8.751 1.00 57.83 81 LEU B N 1
ATOM 7435 C CA . LEU B 1 82 ? 16.725 15.497 -9.812 1.00 55.19 81 LEU B CA 1
ATOM 7436 C C . LEU B 1 82 ? 17.077 16.790 -10.540 1.00 58.95 81 LEU B C 1
ATOM 7437 O O . LEU B 1 82 ? 16.198 17.558 -10.946 1.00 55.95 81 LEU B O 1
ATOM 7453 N N . MET B 1 83 ? 18.374 17.045 -10.704 1.00 68.86 82 MET B N 1
ATOM 7454 C CA . MET B 1 83 ? 18.876 18.154 -11.502 1.00 73.38 82 MET B CA 1
ATOM 7455 C C . MET B 1 83 ? 19.155 17.684 -12.927 1.00 76.64 82 MET B C 1
ATOM 7456 O O . MET B 1 83 ? 19.442 16.509 -13.170 1.00 77.08 82 MET B O 1
ATOM 7470 N N . GLY B 1 84 ? 19.082 18.616 -13.871 1.00 80.05 83 GLY B N 1
ATOM 7471 C CA . GLY B 1 84 ? 19.258 18.289 -15.267 1.00 82.55 83 GLY B CA 1
ATOM 7472 C C . GLY B 1 84 ? 20.673 17.886 -15.647 1.00 83.25 83 GLY B C 1
ATOM 7473 O O . GLY B 1 84 ? 20.946 16.727 -15.982 1.00 83.40 83 GLY B O 1
ATOM 7477 N N . PRO B 1 85 ? 21.602 18.841 -15.592 1.00 82.62 84 PRO B N 1
ATOM 7478 C CA . PRO B 1 85 ? 22.921 18.635 -16.204 1.00 83.19 84 PRO B CA 1
ATOM 7479 C C . PRO B 1 85 ? 23.715 17.516 -15.547 1.00 81.88 84 PRO B C 1
ATOM 7480 O O . PRO B 1 85 ? 23.529 17.178 -14.376 1.00 81.99 84 PRO B O 1
ATOM 7491 N N . VAL B 1 86 ? 24.645 16.961 -16.326 1.00 78.73 85 VAL B N 1
ATOM 7492 C CA . VAL B 1 86 ? 25.310 15.721 -15.944 1.00 77.59 85 VAL B CA 1
ATOM 7493 C C . VAL B 1 86 ? 26.496 15.984 -15.021 1.00 79.96 85 VAL B C 1
ATOM 7494 O O . VAL B 1 86 ? 26.764 15.196 -14.108 1.00 76.83 85 VAL B O 1
ATOM 7507 N N . GLU B 1 87 ? 27.224 17.079 -15.232 1.00 89.65 86 GLU B N 1
ATOM 7508 C CA . GLU B 1 87 ? 28.440 17.310 -14.456 1.00 92.98 86 GLU B CA 1
ATOM 7509 C C . GLU B 1 87 ? 28.114 17.759 -13.035 1.00 86.76 86 GLU B C 1
ATOM 7510 O O . GLU B 1 87 ? 28.709 17.242 -12.081 1.00 90.42 86 GLU B O 1
ATOM 7522 N N . PRO B 1 88 ? 27.194 18.707 -12.837 1.00 71.95 87 PRO B N 1
ATOM 7523 C CA . PRO B 1 88 ? 26.751 18.992 -11.464 1.00 67.25 87 PRO B CA 1
ATOM 7524 C C . PRO B 1 88 ? 26.067 17.804 -10.817 1.00 66.44 87 PRO B C 1
ATOM 7525 O O . PRO B 1 88 ? 26.159 17.632 -9.595 1.00 65.34 87 PRO B O 1
ATOM 7536 N N . ALA B 1 89 ? 25.378 16.978 -11.607 1.00 68.68 88 ALA B N 1
ATOM 7537 C CA . ALA B 1 89 ? 24.773 15.766 -11.069 1.00 68.74 88 ALA B CA 1
ATOM 7538 C C . ALA B 1 89 ? 25.839 14.787 -10.591 1.00 68.99 88 ALA B C 1
ATOM 7539 O O . ALA B 1 89 ? 25.792 14.313 -9.450 1.00 68.81 88 ALA B O 1
ATOM 7546 N N . ARG B 1 90 ? 26.816 14.474 -11.447 1.00 69.70 89 ARG B N 1
ATOM 7547 C CA . ARG B 1 90 ? 27.873 13.548 -11.048 1.00 69.75 89 ARG B CA 1
ATOM 7548 C C . ARG B 1 90 ? 28.579 14.037 -9.792 1.00 68.60 89 ARG B C 1
ATOM 7549 O O . ARG B 1 90 ? 28.872 13.249 -8.886 1.00 67.49 89 ARG B O 1
ATOM 7570 N N . LYS B 1 91 ? 28.859 15.339 -9.721 1.00 71.07 90 LYS B N 1
ATOM 7571 C CA . LYS B 1 91 ? 29.543 15.895 -8.560 1.00 72.33 90 LYS B CA 1
ATOM 7572 C C . LYS B 1 91 ? 28.720 15.685 -7.294 1.00 68.68 90 LYS B C 1
ATOM 7573 O O . LYS B 1 91 ? 29.222 15.166 -6.290 1.00 71.17 90 LYS B O 1
ATOM 7592 N N . ALA B 1 92 ? 27.443 16.069 -7.327 1.00 59.80 91 ALA B N 1
ATOM 7593 C CA . ALA B 1 92 ? 26.606 15.941 -6.139 1.00 57.59 91 ALA B CA 1
ATOM 7594 C C . ALA B 1 92 ? 26.415 14.479 -5.750 1.00 58.67 91 ALA B C 1
ATOM 7595 O O . ALA B 1 92 ? 26.480 14.134 -4.564 1.00 57.62 91 ALA B O 1
ATOM 7602 N N . ILE B 1 93 ? 26.172 13.606 -6.731 1.00 62.04 92 ILE B N 1
ATOM 7603 C CA . ILE B 1 93 ? 26.025 12.181 -6.444 1.00 63.86 92 ILE B CA 1
ATOM 7604 C C . ILE B 1 93 ? 27.257 11.663 -5.709 1.00 67.11 92 ILE B C 1
ATOM 7605 O O . ILE B 1 93 ? 27.154 11.016 -4.659 1.00 67.35 92 ILE B O 1
ATOM 7621 N N . LEU B 1 94 ? 28.446 11.940 -6.252 1.00 69.35 93 LEU B N 1
ATOM 7622 C CA . LEU B 1 94 ? 29.670 11.406 -5.666 1.00 71.65 93 LEU B CA 1
ATOM 7623 C C . LEU B 1 94 ? 29.878 11.933 -4.254 1.00 74.22 93 LEU B C 1
ATOM 7624 O O . LEU B 1 94 ? 30.217 11.173 -3.339 1.00 73.88 93 LEU B O 1
ATOM 7640 N N . THR B 1 95 ? 29.688 13.239 -4.057 1.00 79.42 94 THR B N 1
ATOM 7641 C CA . THR B 1 95 ? 29.850 13.812 -2.726 1.00 81.33 94 THR B CA 1
ATOM 7642 C C . THR B 1 95 ? 28.860 13.198 -1.743 1.00 78.60 94 THR B C 1
ATOM 7643 O O . THR B 1 95 ? 29.222 12.873 -0.607 1.00 81.45 94 THR B O 1
ATOM 7654 N N . ALA B 1 96 ? 27.606 13.018 -2.164 1.00 70.46 95 ALA B N 1
ATOM 7655 C CA . ALA B 1 96 ? 26.614 12.425 -1.274 1.00 67.04 95 ALA B CA 1
ATOM 7656 C C . ALA B 1 96 ? 27.001 11.002 -0.892 1.00 67.58 95 ALA B C 1
ATOM 7657 O O . ALA B 1 96 ? 26.909 10.617 0.280 1.00 68.69 95 ALA B O 1
ATOM 7664 N N . LEU B 1 97 ? 27.437 10.204 -1.869 1.00 65.38 96 LEU B N 1
ATOM 7665 C CA . LEU B 1 97 ? 27.840 8.834 -1.574 1.00 65.61 96 LEU B CA 1
ATOM 7666 C C . LEU B 1 97 ? 29.044 8.817 -0.642 1.00 73.70 96 LEU B C 1
ATOM 7667 O O . LEU B 1 97 ? 29.074 8.068 0.342 1.00 68.89 96 LEU B O 1
ATOM 7683 N N . GLU B 1 98 ? 30.043 9.657 -0.928 1.00 93.38 97 GLU B N 1
ATOM 7684 C CA . GLU B 1 98 ? 31.232 9.737 -0.086 1.00 102.19 97 GLU B CA 1
ATOM 7685 C C . GLU B 1 98 ? 30.913 10.210 1.328 1.00 99.25 97 GLU B C 1
ATOM 7686 O O . GLU B 1 98 ? 31.697 9.951 2.247 1.00 104.16 97 GLU B O 1
ATOM 7698 N N . GLN B 1 99 ? 29.789 10.895 1.523 1.00 87.22 98 GLN B N 1
ATOM 7699 C CA . GLN B 1 99 ? 29.328 11.289 2.847 1.00 83.61 98 GLN B CA 1
ATOM 7700 C C . GLN B 1 99 ? 28.450 10.225 3.498 1.00 83.30 98 GLN B C 1
ATOM 7701 O O . GLN B 1 99 ? 27.875 10.479 4.562 1.00 83.05 98 GLN B O 1
ATOM 7715 N N . GLY B 1 100 ? 28.328 9.052 2.883 1.00 83.52 99 GLY B N 1
ATOM 7716 C CA . GLY B 1 100 ? 27.518 7.984 3.441 1.00 82.44 99 GLY B CA 1
ATOM 7717 C C . GLY B 1 100 ? 26.030 8.217 3.312 1.00 79.15 99 GLY B C 1
ATOM 7718 O O . GLY B 1 100 ? 25.272 7.876 4.229 1.00 79.75 99 GLY B O 1
ATOM 7722 N N . LYS B 1 101 ? 25.592 8.790 2.196 1.00 75.03 100 LYS B N 1
ATOM 7723 C CA . LYS B 1 101 ? 24.185 9.061 1.942 1.00 72.55 100 LYS B CA 1
ATOM 7724 C C . LYS B 1 101 ? 23.698 8.188 0.794 1.00 70.61 100 LYS B C 1
ATOM 7725 O O . LYS B 1 101 ? 24.340 8.131 -0.261 1.00 72.02 100 LYS B O 1
ATOM 7744 N N . SER B 1 102 ? 22.580 7.499 0.998 1.00 66.41 101 SER B N 1
ATOM 7745 C CA . SER B 1 102 ? 21.946 6.796 -0.107 1.00 64.15 101 SER B CA 1
ATOM 7746 C C . SER B 1 102 ? 21.458 7.802 -1.141 1.00 62.40 101 SER B C 1
ATOM 7747 O O . SER B 1 102 ? 21.044 8.917 -0.811 1.00 61.72 101 SER B O 1
ATOM 7755 N N . VAL B 1 103 ? 21.518 7.401 -2.407 1.00 61.31 102 VAL B N 1
ATOM 7756 C CA . VAL B 1 103 ? 21.227 8.286 -3.527 1.00 59.91 102 VAL B CA 1
ATOM 7757 C C . VAL B 1 103 ? 20.134 7.666 -4.383 1.00 59.04 102 VAL B C 1
ATOM 7758 O O . VAL B 1 103 ? 20.206 6.485 -4.741 1.00 59.00 102 VAL B O 1
ATOM 7771 N N . VAL B 1 104 ? 19.131 8.473 -4.711 1.00 58.40 103 VAL B N 1
ATOM 7772 C CA . VAL B 1 104 ? 18.093 8.130 -5.674 1.00 56.28 103 VAL B CA 1
ATOM 7773 C C . VAL B 1 104 ? 18.160 9.165 -6.785 1.00 54.65 103 VAL B C 1
ATOM 7774 O O . VAL B 1 104 ? 18.114 10.370 -6.514 1.00 55.94 103 VAL B O 1
ATOM 7787 N N . THR B 1 105 ? 18.287 8.706 -8.027 1.00 50.38 104 THR B N 1
ATOM 7788 C CA . THR B 1 105 ? 18.415 9.611 -9.159 1.00 48.77 104 THR B CA 1
ATOM 7789 C C . THR B 1 105 ? 17.466 9.197 -10.274 1.00 47.75 104 THR B C 1
ATOM 7790 O O . THR B 1 105 ? 16.918 8.092 -10.286 1.00 48.26 104 THR B O 1
ATOM 7801 N N . ALA B 1 106 ? 17.279 10.117 -11.221 1.00 45.79 105 ALA B N 1
ATOM 7802 C CA . ALA B 1 106 ? 16.491 9.860 -12.419 1.00 45.44 105 ALA B CA 1
ATOM 7803 C C . ALA B 1 106 ? 17.236 10.283 -13.680 1.00 49.50 105 ALA B C 1
ATOM 7804 O O . ALA B 1 106 ? 16.624 10.384 -14.745 1.00 46.12 105 ALA B O 1
ATOM 7811 N N . ASN B 1 107 ? 18.543 10.514 -13.580 1.00 60.99 106 ASN B N 1
ATOM 7812 C CA . ASN B 1 107 ? 19.316 11.105 -14.668 1.00 66.22 106 ASN B CA 1
ATOM 7813 C C . ASN B 1 107 ? 19.686 10.030 -15.682 1.00 69.20 106 ASN B C 1
ATOM 7814 O O . ASN B 1 107 ? 20.539 9.177 -15.415 1.00 69.03 106 ASN B O 1
ATOM 7825 N N . LYS B 1 108 ? 19.054 10.081 -16.857 1.00 73.34 107 LYS B N 1
ATOM 7826 C CA . LYS B 1 108 ? 19.363 9.130 -17.920 1.00 75.73 107 LYS B CA 1
ATOM 7827 C C . LYS B 1 108 ? 20.779 9.322 -18.441 1.00 74.07 107 LYS B C 1
ATOM 7828 O O . LYS B 1 108 ? 21.519 8.351 -18.633 1.00 77.71 107 LYS B O 1
ATOM 7847 N N . ALA B 1 109 ? 21.165 10.573 -18.700 1.00 64.41 108 ALA B N 1
ATOM 7848 C CA . ALA B 1 109 ? 22.455 10.827 -19.326 1.00 63.54 108 ALA B CA 1
ATOM 7849 C C . ALA B 1 109 ? 23.608 10.456 -18.408 1.00 66.29 108 ALA B C 1
ATOM 7850 O O . ALA B 1 109 ? 24.655 10.006 -18.886 1.00 67.38 108 ALA B O 1
ATOM 7857 N N . LEU B 1 110 ? 23.445 10.638 -17.095 1.00 69.16 109 LEU B N 1
ATOM 7858 C CA . LEU B 1 110 ? 24.516 10.286 -16.169 1.00 70.81 109 LEU B CA 1
ATOM 7859 C C . LEU B 1 110 ? 24.689 8.775 -16.080 1.00 70.96 109 LEU B C 1
ATOM 7860 O O . LEU B 1 110 ? 25.818 8.271 -16.100 1.00 72.68 109 LEU B O 1
ATOM 7876 N N . MET B 1 111 ? 23.583 8.032 -15.993 1.00 69.41 110 MET B N 1
ATOM 7877 C CA . MET B 1 111 ? 23.679 6.580 -15.907 1.00 69.82 110 MET B CA 1
ATOM 7878 C C . MET B 1 111 ? 24.129 5.960 -17.226 1.00 67.89 110 MET B C 1
ATOM 7879 O O . MET B 1 111 ? 24.786 4.914 -17.222 1.00 72.01 110 MET B O 1
ATOM 7893 N N . SER B 1 112 ? 23.799 6.583 -18.357 1.00 57.37 111 SER B N 1
ATOM 7894 C CA . SER B 1 112 ? 24.113 5.986 -19.648 1.00 56.52 111 SER B CA 1
ATOM 7895 C C . SER B 1 112 ? 25.552 6.225 -20.090 1.00 61.69 111 SER B C 1
ATOM 7896 O O . SER B 1 112 ? 26.024 5.535 -21.001 1.00 60.68 111 SER B O 1
ATOM 7904 N N . VAL B 1 113 ? 26.259 7.173 -19.482 1.00 72.99 112 VAL B N 1
ATOM 7905 C CA . VAL B 1 113 ? 27.621 7.498 -19.889 1.00 80.36 112 VAL B CA 1
ATOM 7906 C C . VAL B 1 113 ? 28.654 6.817 -18.999 1.00 89.97 112 VAL B C 1
ATOM 7907 O O . VAL B 1 113 ? 29.682 6.348 -19.489 1.00 84.65 112 VAL B O 1
ATOM 7920 N N . SER B 1 114 ? 28.408 6.755 -17.691 1.00 112.80 113 SER B N 1
ATOM 7921 C CA . SER B 1 114 ? 29.365 6.130 -16.782 1.00 123.84 113 SER B CA 1
ATOM 7922 C C . SER B 1 114 ? 28.633 5.691 -15.523 1.00 125.67 113 SER B C 1
ATOM 7923 O O . SER B 1 114 ? 28.282 6.529 -14.686 1.00 123.32 113 SER B O 1
ATOM 7931 N N . THR B 1 115 ? 28.412 4.384 -15.393 1.00 131.35 114 THR B N 1
ATOM 7932 C CA . THR B 1 115 ? 27.939 3.808 -14.144 1.00 131.57 114 THR B CA 1
ATOM 7933 C C . THR B 1 115 ? 29.076 3.294 -13.273 1.00 125.09 114 THR B C 1
ATOM 7934 O O . THR B 1 115 ? 28.888 3.141 -12.060 1.00 131.83 114 THR B O 1
ATOM 7945 N N . GLY B 1 116 ? 30.247 3.040 -13.859 1.00 101.59 115 GLY B N 1
ATOM 7946 C CA . GLY B 1 116 ? 31.350 2.415 -13.157 1.00 93.48 115 GLY B CA 1
ATOM 7947 C C . GLY B 1 116 ? 31.761 3.113 -11.878 1.00 93.61 115 GLY B C 1
ATOM 7948 O O . GLY B 1 116 ? 31.703 2.517 -10.799 1.00 90.04 115 GLY B O 1
ATOM 7952 N N . GLU B 1 117 ? 32.175 4.379 -11.981 1.00 103.32 116 GLU B N 1
ATOM 7953 C CA . GLU B 1 117 ? 32.683 5.083 -10.807 1.00 105.36 116 GLU B CA 1
ATOM 7954 C C . GLU B 1 117 ? 31.591 5.278 -9.760 1.00 98.79 116 GLU B C 1
ATOM 7955 O O . GLU B 1 117 ? 31.832 5.089 -8.562 1.00 102.05 116 GLU B O 1
ATOM 7967 N N . LEU B 1 118 ? 30.381 5.642 -10.191 1.00 84.37 117 LEU B N 1
ATOM 7968 C CA . LEU B 1 118 ? 29.311 5.929 -9.240 1.00 77.95 117 LEU B CA 1
ATOM 7969 C C . LEU B 1 118 ? 28.943 4.689 -8.435 1.00 77.51 117 LEU B C 1
ATOM 7970 O O . LEU B 1 118 ? 28.858 4.737 -7.202 1.00 75.79 117 LEU B O 1
ATOM 7986 N N . ALA B 1 119 ? 28.713 3.566 -9.119 1.00 80.55 118 ALA B N 1
ATOM 7987 C CA . ALA B 1 119 ? 28.348 2.335 -8.426 1.00 80.80 118 ALA B CA 1
ATOM 7988 C C . ALA B 1 119 ? 29.462 1.878 -7.494 1.00 82.14 118 ALA B C 1
ATOM 7989 O O . ALA B 1 119 ? 29.197 1.402 -6.383 1.00 80.31 118 ALA B O 1
ATOM 7996 N N . GLN B 1 120 ? 30.716 2.007 -7.930 1.00 87.82 119 GLN B N 1
ATOM 7997 C CA . GLN B 1 120 ? 31.833 1.636 -7.070 1.00 90.93 119 GLN B CA 1
ATOM 7998 C C . GLN B 1 120 ? 31.880 2.522 -5.832 1.00 90.37 119 GLN B C 1
ATOM 7999 O O . GLN B 1 120 ? 32.133 2.040 -4.722 1.00 91.50 119 GLN B O 1
ATOM 8013 N N . ALA B 1 121 ? 31.628 3.823 -6.000 1.00 87.88 120 ALA B N 1
ATOM 8014 C CA . ALA B 1 121 ? 31.614 4.723 -4.853 1.00 87.43 120 ALA B CA 1
ATOM 8015 C C . ALA B 1 121 ? 30.479 4.387 -3.895 1.00 84.90 120 ALA B C 1
ATOM 8016 O O . ALA B 1 121 ? 30.628 4.547 -2.678 1.00 86.13 120 ALA B O 1
ATOM 8023 N N . ALA B 1 122 ? 29.345 3.920 -4.418 1.00 79.31 121 ALA B N 1
ATOM 8024 C CA . ALA B 1 122 ? 28.228 3.556 -3.555 1.00 77.34 121 ALA B CA 1
ATOM 8025 C C . ALA B 1 122 ? 28.485 2.231 -2.842 1.00 81.35 121 ALA B C 1
ATOM 8026 O O . ALA B 1 122 ? 28.154 2.081 -1.660 1.00 78.17 121 ALA B O 1
ATOM 8033 N N . GLU B 1 123 ? 29.073 1.258 -3.539 1.00 92.66 122 GLU B N 1
ATOM 8034 C CA . GLU B 1 123 ? 29.363 -0.022 -2.904 1.00 97.43 122 GLU B CA 1
ATOM 8035 C C . GLU B 1 123 ? 30.425 0.121 -1.823 1.00 97.01 122 GLU B C 1
ATOM 8036 O O . GLU B 1 123 ? 30.394 -0.606 -0.823 1.00 99.61 122 GLU B O 1
ATOM 8048 N N . ALA B 1 124 ? 31.365 1.052 -2.001 1.00 90.39 123 ALA B N 1
ATOM 8049 C CA . ALA B 1 124 ? 32.412 1.260 -1.007 1.00 89.25 123 ALA B CA 1
ATOM 8050 C C . ALA B 1 124 ? 31.839 1.828 0.285 1.00 86.55 123 ALA B C 1
ATOM 8051 O O . ALA B 1 124 ? 32.156 1.352 1.381 1.00 90.05 123 ALA B O 1
ATOM 8058 N N . ALA B 1 125 ? 30.994 2.849 0.177 1.00 78.24 124 ALA B N 1
ATOM 8059 C CA . ALA B 1 125 ? 30.385 3.478 1.339 1.00 76.02 124 ALA B CA 1
ATOM 8060 C C . ALA B 1 125 ? 29.234 2.665 1.923 1.00 79.64 124 ALA B C 1
ATOM 8061 O O . ALA B 1 125 ? 28.490 3.197 2.756 1.00 74.11 124 ALA B O 1
ATOM 8068 N N . HIS B 1 126 ? 29.077 1.402 1.517 1.00 95.73 125 HIS B N 1
ATOM 8069 C CA . HIS B 1 126 ? 27.970 0.567 1.974 1.00 100.83 125 HIS B CA 1
ATOM 8070 C C . HIS B 1 126 ? 26.676 1.365 1.928 1.00 98.02 125 HIS B C 1
ATOM 8071 O O . HIS B 1 126 ? 26.101 1.690 2.972 1.00 98.66 125 HIS B O 1
ATOM 8085 N N . VAL B 1 127 ? 26.218 1.687 0.719 1.00 92.24 126 VAL B N 1
ATOM 8086 C CA . VAL B 1 127 ? 25.107 2.611 0.528 1.00 88.97 126 VAL B CA 1
ATOM 8087 C C . VAL B 1 127 ? 24.430 2.294 -0.799 1.00 85.36 126 VAL B C 1
ATOM 8088 O O . VAL B 1 127 ? 25.017 1.675 -1.688 1.00 87.12 126 VAL B O 1
ATOM 8101 N N . ASP B 1 128 ? 23.172 2.719 -0.923 1.00 78.63 127 ASP B N 1
ATOM 8102 C CA . ASP B 1 128 ? 22.368 2.439 -2.104 1.00 75.02 127 ASP B CA 1
ATOM 8103 C C . ASP B 1 128 ? 22.555 3.510 -3.171 1.00 70.96 127 ASP B C 1
ATOM 8104 O O . ASP B 1 128 ? 22.878 4.665 -2.878 1.00 71.75 127 ASP B O 1
ATOM 8113 N N . LEU B 1 129 ? 22.323 3.111 -4.424 1.00 64.79 128 LEU B N 1
ATOM 8114 C CA . LEU B 1 129 ? 22.320 4.022 -5.574 1.00 62.62 128 LEU B CA 1
ATOM 8115 C C . LEU B 1 129 ? 21.217 3.532 -6.510 1.00 62.98 128 LEU B C 1
ATOM 8116 O O . LEU B 1 129 ? 21.474 2.742 -7.421 1.00 62.78 128 LEU B O 1
ATOM 8132 N N . TYR B 1 130 ? 19.997 4.000 -6.278 1.00 66.60 129 TYR B N 1
ATOM 8133 C CA . TYR B 1 130 ? 18.843 3.580 -7.058 1.00 67.37 129 TYR B CA 1
ATOM 8134 C C . TYR B 1 130 ? 18.561 4.588 -8.166 1.00 64.26 129 TYR B C 1
ATOM 8135 O O . TYR B 1 130 ? 18.786 5.790 -8.007 1.00 65.64 129 TYR B O 1
ATOM 8153 N N . PHE B 1 131 ? 18.064 4.080 -9.299 1.00 57.20 130 PHE B N 1
ATOM 8154 C CA . PHE B 1 131 ? 17.821 4.921 -10.468 1.00 54.77 130 PHE B CA 1
ATOM 8155 C C . PHE B 1 131 ? 16.690 4.347 -11.321 1.00 54.91 130 PHE B C 1
ATOM 8156 O O . PHE B 1 131 ? 16.760 4.351 -12.554 1.00 55.51 130 PHE B O 1
ATOM 8173 N N . GLU B 1 132 ? 15.623 3.867 -10.673 1.00 54.52 131 GLU B N 1
ATOM 8174 C CA . GLU B 1 132 ? 14.479 3.345 -11.416 1.00 53.24 131 GLU B CA 1
ATOM 8175 C C . GLU B 1 132 ? 13.854 4.417 -12.299 1.00 53.37 131 GLU B C 1
ATOM 8176 O O . GLU B 1 132 ? 13.467 4.143 -13.442 1.00 53.07 131 GLU B O 1
ATOM 8188 N N . ALA B 1 133 ? 13.733 5.641 -11.781 1.00 54.82 132 ALA B N 1
ATOM 8189 C CA . ALA B 1 133 ? 13.038 6.699 -12.502 1.00 54.88 132 ALA B CA 1
ATOM 8190 C C . ALA B 1 133 ? 13.738 7.095 -13.792 1.00 55.69 132 ALA B C 1
ATOM 8191 O O . ALA B 1 133 ? 13.165 7.860 -14.576 1.00 55.42 132 ALA B O 1
ATOM 8198 N N . ALA B 1 134 ? 14.948 6.593 -14.036 1.00 57.91 133 ALA B N 1
ATOM 8199 C CA . ALA B 1 134 ? 15.666 6.954 -15.250 1.00 60.05 133 ALA B CA 1
ATOM 8200 C C . ALA B 1 134 ? 15.041 6.334 -16.492 1.00 59.01 133 ALA B C 1
ATOM 8201 O O . ALA B 1 134 ? 15.171 6.893 -17.586 1.00 63.24 133 ALA B O 1
ATOM 8208 N N . VAL B 1 135 ? 14.366 5.196 -16.363 1.00 51.35 134 VAL B N 1
ATOM 8209 C CA . VAL B 1 135 ? 13.893 4.457 -17.526 1.00 49.69 134 VAL B CA 1
ATOM 8210 C C . VAL B 1 135 ? 12.419 4.119 -17.355 1.00 54.37 134 VAL B C 1
ATOM 8211 O O . VAL B 1 135 ? 12.040 3.434 -16.397 1.00 48.85 134 VAL B O 1
ATOM 8224 N N . ALA B 1 136 ? 11.597 4.609 -18.290 1.00 69.01 135 ALA B N 1
ATOM 8225 C CA . ALA B 1 136 ? 10.205 4.217 -18.474 1.00 73.62 135 ALA B CA 1
ATOM 8226 C C . ALA B 1 136 ? 9.262 4.959 -17.537 1.00 72.80 135 ALA B C 1
ATOM 8227 O O . ALA B 1 136 ? 8.180 4.456 -17.223 1.00 72.30 135 ALA B O 1
ATOM 8234 N N . GLY B 1 137 ? 9.649 6.154 -17.103 1.00 73.38 136 GLY B N 1
ATOM 8235 C CA . GLY B 1 137 ? 8.795 6.945 -16.243 1.00 72.40 136 GLY B CA 1
ATOM 8236 C C . GLY B 1 137 ? 8.248 6.123 -15.099 1.00 69.32 136 GLY B C 1
ATOM 8237 O O . GLY B 1 137 ? 9.013 5.635 -14.262 1.00 72.82 136 GLY B O 1
ATOM 8241 N N . ALA B 1 138 ? 6.930 5.927 -15.069 1.00 57.88 137 ALA B N 1
ATOM 8242 C CA . ALA B 1 138 ? 6.307 5.207 -13.966 1.00 53.89 137 ALA B CA 1
ATOM 8243 C C . ALA B 1 138 ? 6.375 3.695 -14.115 1.00 52.56 137 ALA B C 1
ATOM 8244 O O . ALA B 1 138 ? 6.108 2.985 -13.139 1.00 51.35 137 ALA B O 1
ATOM 8251 N N . ILE B 1 139 ? 6.709 3.186 -15.295 1.00 54.25 138 ILE B N 1
ATOM 8252 C CA . ILE B 1 139 ? 6.740 1.745 -15.522 1.00 55.25 138 ILE B CA 1
ATOM 8253 C C . ILE B 1 139 ? 7.914 1.148 -14.755 1.00 55.48 138 ILE B C 1
ATOM 8254 O O . ILE B 1 139 ? 9.072 1.473 -15.055 1.00 55.67 138 ILE B O 1
ATOM 8270 N N . PRO B 1 140 ? 7.682 0.280 -13.773 1.00 56.13 139 PRO B N 1
ATOM 8271 C CA . PRO B 1 140 ? 8.810 -0.413 -13.140 1.00 56.63 139 PRO B CA 1
ATOM 8272 C C . PRO B 1 140 ? 9.490 -1.348 -14.124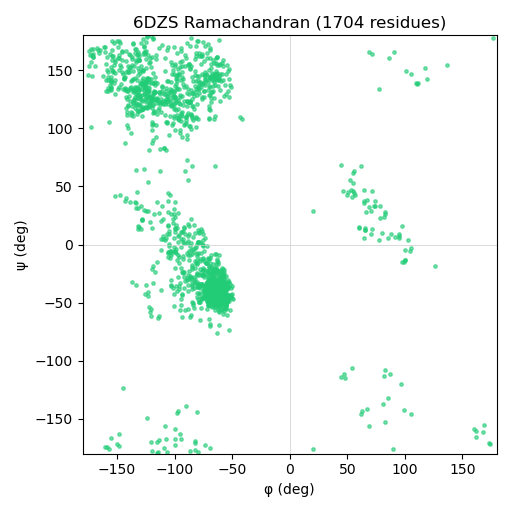 1.00 55.53 139 PRO B C 1
ATOM 8273 O O . PRO B 1 140 ? 8.920 -2.379 -14.485 1.00 56.00 139 PRO B O 1
ATOM 8284 N N . VAL B 1 141 ? 10.695 -0.996 -14.579 1.00 54.84 140 VAL B N 1
ATOM 8285 C CA . VAL B 1 141 ? 11.412 -1.768 -15.583 1.00 56.21 140 VAL B CA 1
ATOM 8286 C C . VAL B 1 141 ? 12.789 -2.196 -15.094 1.00 58.85 140 VAL B C 1
ATOM 8287 O O . VAL B 1 141 ? 13.213 -3.331 -15.338 1.00 58.91 140 VAL B O 1
ATOM 8300 N N . ILE B 1 142 ? 13.504 -1.311 -14.399 1.00 55.52 141 ILE B N 1
ATOM 8301 C CA . ILE B 1 142 ? 14.855 -1.641 -13.961 1.00 58.31 141 ILE B CA 1
ATOM 8302 C C . ILE B 1 142 ? 14.818 -2.669 -12.839 1.00 59.41 141 ILE B C 1
ATOM 8303 O O . ILE B 1 142 ? 15.625 -3.607 -12.818 1.00 60.48 141 ILE B O 1
ATOM 8319 N N . ARG B 1 143 ? 13.902 -2.514 -11.882 1.00 57.89 142 ARG B N 1
ATOM 8320 C CA . ARG B 1 143 ? 13.845 -3.478 -10.788 1.00 58.81 142 ARG B CA 1
ATOM 8321 C C . ARG B 1 143 ? 13.474 -4.863 -11.300 1.00 60.01 142 ARG B C 1
ATOM 8322 O O . ARG B 1 143 ? 14.131 -5.841 -10.908 1.00 58.76 142 ARG B O 1
ATOM 8343 N N . PRO B 1 144 ? 12.469 -5.021 -12.169 1.00 65.02 143 PRO B N 1
ATOM 8344 C CA . PRO B 1 144 ? 12.217 -6.349 -12.758 1.00 65.36 143 PRO B CA 1
ATOM 8345 C C . PRO B 1 144 ? 13.427 -6.964 -13.440 1.00 64.15 143 PRO B C 1
ATOM 8346 O O . PRO B 1 144 ? 13.669 -8.167 -13.284 1.00 65.74 143 PRO B O 1
ATOM 8357 N N . LEU B 1 145 ? 14.195 -6.178 -14.199 1.00 60.71 144 LEU B N 1
ATOM 8358 C CA . LEU B 1 145 ? 15.328 -6.744 -14.922 1.00 58.33 144 LEU B CA 1
ATOM 8359 C C . LEU B 1 145 ? 16.499 -7.053 -13.997 1.00 58.29 144 LEU B C 1
ATOM 8360 O O . LEU B 1 145 ? 17.307 -7.933 -14.308 1.00 61.18 144 LEU B O 1
ATOM 8376 N N . THR B 1 146 ? 16.615 -6.347 -12.869 1.00 53.27 145 THR B N 1
ATOM 8377 C CA . THR B 1 146 ? 17.733 -6.558 -11.958 1.00 53.54 145 THR B CA 1
ATOM 8378 C C . THR B 1 146 ? 17.441 -7.568 -10.860 1.00 56.50 145 THR B C 1
ATOM 8379 O O . THR B 1 146 ? 18.383 -8.151 -10.316 1.00 57.51 145 THR B O 1
ATOM 8390 N N . GLN B 1 147 ? 16.174 -7.770 -10.505 1.00 60.70 146 GLN B N 1
ATOM 8391 C CA . GLN B 1 147 ? 15.820 -8.647 -9.396 1.00 64.27 146 GLN B CA 1
ATOM 8392 C C . GLN B 1 147 ? 14.885 -9.770 -9.811 1.00 62.51 146 GLN B C 1
ATOM 8393 O O . GLN B 1 147 ? 15.187 -10.943 -9.561 1.00 65.29 146 GLN B O 1
ATOM 8407 N N . SER B 1 148 ? 13.755 -9.452 -10.446 1.00 55.17 147 SER B N 1
ATOM 8408 C CA . SER B 1 148 ? 12.781 -10.488 -10.772 1.00 52.24 147 SER B CA 1
ATOM 8409 C C . SER B 1 148 ? 13.297 -11.450 -11.835 1.00 49.26 147 SER B C 1
ATOM 8410 O O . SER B 1 148 ? 12.962 -12.640 -11.805 1.00 49.59 147 SER B O 1
ATOM 8418 N N . LEU B 1 149 ? 14.100 -10.964 -12.775 1.00 48.32 148 LEU B N 1
ATOM 8419 C CA . LEU B 1 149 ? 14.621 -11.783 -13.858 1.00 48.60 148 LEU B CA 1
ATOM 8420 C C . LEU B 1 149 ? 16.087 -12.143 -13.661 1.00 49.33 148 LEU B C 1
ATOM 8421 O O . LEU B 1 149 ? 16.721 -12.650 -14.592 1.00 48.89 148 LEU B O 1
ATOM 8437 N N . ALA B 1 150 ? 16.637 -11.897 -12.470 1.00 50.65 149 ALA B N 1
ATOM 8438 C CA . ALA B 1 150 ? 18.052 -12.159 -12.226 1.00 51.81 149 ALA B CA 1
ATOM 8439 C C . ALA B 1 150 ? 18.387 -13.641 -12.339 1.00 54.51 149 ALA B C 1
ATOM 8440 O O . ALA B 1 150 ? 19.539 -13.998 -12.612 1.00 52.16 149 ALA B O 1
ATOM 8447 N N . GLY B 1 151 ? 17.411 -14.513 -12.120 1.00 62.84 150 GLY B N 1
ATOM 8448 C CA . GLY B 1 151 ? 17.624 -15.937 -12.243 1.00 65.41 150 GLY B CA 1
ATOM 8449 C C . GLY B 1 151 ? 17.344 -16.482 -13.621 1.00 61.21 150 GLY B C 1
ATOM 8450 O O . GLY B 1 151 ? 17.334 -17.703 -13.811 1.00 63.96 150 GLY B O 1
ATOM 8454 N N . ASP B 1 152 ? 17.116 -15.610 -14.590 1.00 50.44 151 ASP B N 1
ATOM 8455 C CA . ASP B 1 152 ? 16.749 -15.986 -15.944 1.00 46.96 151 ASP B CA 1
ATOM 8456 C C . ASP B 1 152 ? 17.818 -15.470 -16.901 1.00 47.31 151 ASP B C 1
ATOM 8457 O O . ASP B 1 152 ? 18.777 -14.805 -16.500 1.00 46.28 151 ASP B O 1
ATOM 8466 N N . THR B 1 153 ? 17.648 -15.794 -18.177 1.00 50.96 152 THR B N 1
ATOM 8467 C CA . THR B 1 153 ? 18.540 -15.334 -19.236 1.00 53.00 152 THR B CA 1
ATOM 8468 C C . THR B 1 153 ? 17.705 -14.503 -20.206 1.00 53.77 152 THR B C 1
ATOM 8469 O O . THR B 1 153 ? 16.936 -15.048 -21.006 1.00 52.60 152 THR B O 1
ATOM 8480 N N . VAL B 1 154 ? 17.850 -13.187 -20.119 1.00 57.01 153 VAL B N 1
ATOM 8481 C CA . VAL B 1 154 ? 17.167 -12.270 -21.021 1.00 57.60 153 VAL B CA 1
ATOM 8482 C C . VAL B 1 154 ? 17.918 -12.233 -22.343 1.00 56.99 153 VAL B C 1
ATOM 8483 O O . VAL B 1 154 ? 19.155 -12.224 -22.373 1.00 59.64 153 VAL B O 1
ATOM 8496 N N . THR B 1 155 ? 17.169 -12.211 -23.448 1.00 51.91 154 THR B N 1
ATOM 8497 C CA . THR B 1 155 ? 17.759 -12.192 -24.777 1.00 51.31 154 THR B CA 1
ATOM 8498 C C . THR B 1 155 ? 17.395 -10.964 -25.594 1.00 51.34 154 THR B C 1
ATOM 8499 O O . THR B 1 155 ? 18.091 -10.663 -26.569 1.00 51.25 154 THR B O 1
ATOM 8510 N N . ARG B 1 156 ? 16.335 -10.251 -25.231 1.00 53.34 155 ARG B N 1
ATOM 8511 C CA . ARG B 1 156 ? 15.865 -9.126 -26.026 1.00 52.85 155 ARG B CA 1
ATOM 8512 C C . ARG B 1 156 ? 15.043 -8.219 -25.129 1.00 50.27 155 ARG B C 1
ATOM 8513 O O . ARG B 1 156 ? 14.221 -8.698 -24.339 1.00 50.51 155 ARG B O 1
ATOM 8534 N N . VAL B 1 157 ? 15.288 -6.916 -25.232 1.00 45.36 156 VAL B N 1
ATOM 8535 C CA . VAL B 1 157 ? 14.473 -5.899 -24.576 1.00 44.44 156 VAL B CA 1
ATOM 8536 C C . VAL B 1 157 ? 14.232 -4.798 -25.599 1.00 45.04 156 VAL B C 1
ATOM 8537 O O . VAL B 1 157 ? 15.188 -4.256 -26.166 1.00 43.89 156 VAL B O 1
ATOM 8550 N N . ALA B 1 158 ? 12.965 -4.476 -25.850 1.00 46.89 157 ALA B N 1
ATOM 8551 C CA . ALA B 1 158 ? 12.644 -3.543 -26.920 1.00 48.68 157 ALA B CA 1
ATOM 8552 C C . ALA B 1 158 ? 11.273 -2.933 -26.687 1.00 48.16 157 ALA B C 1
ATOM 8553 O O . ALA B 1 158 ? 10.392 -3.559 -26.091 1.00 47.24 157 ALA B O 1
ATOM 8560 N N . GLY B 1 159 ? 11.103 -1.704 -27.166 1.00 48.20 158 GLY B N 1
ATOM 8561 C CA . GLY B 1 159 ? 9.795 -1.081 -27.136 1.00 48.13 158 GLY B CA 1
ATOM 8562 C C . GLY B 1 159 ? 9.889 0.431 -27.258 1.00 47.40 158 GLY B C 1
ATOM 8563 O O . GLY B 1 159 ? 10.874 0.975 -27.756 1.00 47.20 158 GLY B O 1
ATOM 8567 N N . ILE B 1 160 ? 8.825 1.075 -26.794 1.00 45.65 159 ILE B N 1
ATOM 8568 C CA . ILE B 1 160 ? 8.664 2.522 -26.851 1.00 46.36 159 ILE B CA 1
ATOM 8569 C C . ILE B 1 160 ? 9.020 3.069 -25.478 1.00 46.79 159 ILE B C 1
ATOM 8570 O O . ILE B 1 160 ? 8.414 2.675 -24.474 1.00 47.97 159 ILE B O 1
ATOM 8586 N N . VAL B 1 161 ? 10.005 3.967 -25.424 1.00 45.97 160 VAL B N 1
ATOM 8587 C CA . VAL B 1 161 ? 10.534 4.426 -24.145 1.00 46.33 160 VAL B CA 1
ATOM 8588 C C . VAL B 1 161 ? 10.627 5.941 -24.108 1.00 50.07 160 VAL B C 1
ATOM 8589 O O . VAL B 1 161 ? 11.307 6.507 -23.246 1.00 49.20 160 VAL B O 1
ATOM 8602 N N . ASN B 1 162 ? 9.952 6.612 -25.031 1.00 58.81 161 ASN B N 1
ATOM 8603 C CA . ASN B 1 162 ? 9.975 8.067 -25.094 1.00 63.93 161 ASN B CA 1
ATOM 8604 C C . ASN B 1 162 ? 8.553 8.557 -25.296 1.00 64.73 161 ASN B C 1
ATOM 8605 O O . ASN B 1 162 ? 7.925 8.237 -26.311 1.00 65.85 161 ASN B O 1
ATOM 8616 N N . GLY B 1 163 ? 8.045 9.319 -24.328 1.00 63.29 162 GLY B N 1
ATOM 8617 C CA . GLY B 1 163 ? 6.668 9.777 -24.405 1.00 63.61 162 GLY B CA 1
ATOM 8618 C C . GLY B 1 163 ? 6.460 10.863 -25.443 1.00 64.12 162 GLY B C 1
ATOM 8619 O O . GLY B 1 163 ? 5.466 10.852 -26.173 1.00 66.31 162 GLY B O 1
ATOM 8623 N N . THR B 1 164 ? 7.393 11.813 -25.529 1.00 61.53 163 THR B N 1
ATOM 8624 C CA . THR B 1 164 ? 7.240 12.930 -26.457 1.00 60.89 163 THR B CA 1
ATOM 8625 C C . THR B 1 164 ? 7.174 12.444 -27.900 1.00 59.72 163 THR B C 1
ATOM 8626 O O . THR B 1 164 ? 6.205 12.717 -28.618 1.00 58.64 163 THR B O 1
ATOM 8637 N N . THR B 1 165 ? 8.212 11.735 -28.352 1.00 60.74 164 THR B N 1
ATOM 8638 C CA . THR B 1 165 ? 8.216 11.237 -29.723 1.00 60.31 164 THR B CA 1
ATOM 8639 C C . THR B 1 165 ? 6.978 10.397 -30.006 1.00 58.74 164 THR B C 1
ATOM 8640 O O . THR B 1 165 ? 6.396 10.483 -31.094 1.00 60.34 164 THR B O 1
ATOM 8651 N N . ASN B 1 166 ? 6.550 9.588 -29.035 1.00 54.71 165 ASN B N 1
ATOM 8652 C CA . ASN B 1 166 ? 5.402 8.721 -29.265 1.00 54.02 165 ASN B CA 1
ATOM 8653 C C . ASN B 1 166 ? 4.113 9.518 -29.395 1.00 55.66 165 ASN B C 1
ATOM 8654 O O . ASN B 1 166 ? 3.211 9.120 -30.141 1.00 56.83 165 ASN B O 1
ATOM 8665 N N . TYR B 1 167 ? 4.000 10.637 -28.678 1.00 55.80 166 TYR B N 1
ATOM 8666 C CA . TYR B 1 167 ? 2.818 11.480 -28.816 1.00 56.23 166 TYR B CA 1
ATOM 8667 C C . TYR B 1 167 ? 2.803 12.180 -30.169 1.00 56.40 166 TYR B C 1
ATOM 8668 O O . TYR B 1 167 ? 1.740 12.339 -30.782 1.00 56.79 166 TYR B O 1
ATOM 8686 N N . ILE B 1 168 ? 3.975 12.601 -30.650 1.00 55.55 167 ILE B N 1
ATOM 8687 C CA . ILE B 1 168 ? 4.056 13.264 -31.947 1.00 56.22 167 ILE B CA 1
ATOM 8688 C C . ILE B 1 168 ? 3.649 12.302 -33.053 1.00 56.28 167 ILE B C 1
ATOM 8689 O O . ILE B 1 168 ? 2.793 12.612 -33.890 1.00 57.02 167 ILE B O 1
ATOM 8705 N N . LEU B 1 169 ? 4.257 11.115 -33.071 1.00 56.25 168 LEU B N 1
ATOM 8706 C CA . LEU B 1 169 ? 3.952 10.139 -34.111 1.00 56.21 168 LEU B CA 1
ATOM 8707 C C . LEU B 1 169 ? 2.488 9.719 -34.058 1.00 56.52 168 LEU B C 1
ATOM 8708 O O . LEU B 1 169 ? 1.812 9.661 -35.091 1.00 58.28 168 LEU B O 1
ATOM 8724 N N . SER B 1 170 ? 1.976 9.420 -32.861 1.00 54.17 169 SER B N 1
ATOM 8725 C CA . SER B 1 170 ? 0.569 9.051 -32.740 1.00 54.65 169 SER B CA 1
ATOM 8726 C C . SER B 1 170 ? -0.330 10.146 -33.297 1.00 58.05 169 SER B C 1
ATOM 8727 O O . SER B 1 170 ? -1.332 9.860 -33.960 1.00 59.02 169 SER B O 1
ATOM 8735 N N . ALA B 1 171 ? 0.013 11.411 -33.035 1.00 61.83 170 ALA B N 1
ATOM 8736 C CA . ALA B 1 171 ? -0.755 12.519 -33.593 1.00 63.80 170 ALA B CA 1
ATOM 8737 C C . ALA B 1 171 ? -0.666 12.533 -35.111 1.00 64.79 170 ALA B C 1
ATOM 8738 O O . ALA B 1 171 ? -1.666 12.771 -35.799 1.00 64.99 170 ALA B O 1
ATOM 8745 N N . MET B 1 172 ? 0.528 12.284 -35.651 1.00 66.19 171 MET B N 1
ATOM 8746 C CA . MET B 1 172 ? 0.693 12.248 -37.099 1.00 68.16 171 MET B CA 1
ATOM 8747 C C . MET B 1 172 ? -0.101 11.105 -37.718 1.00 70.51 171 MET B C 1
ATOM 8748 O O . MET B 1 172 ? -0.565 11.218 -38.857 1.00 69.47 171 MET B O 1
ATOM 8762 N N . ASP B 1 173 ? -0.287 10.011 -36.980 1.00 77.30 172 ASP B N 1
ATOM 8763 C CA . ASP B 1 173 ? -1.027 8.865 -37.496 1.00 80.89 172 ASP B CA 1
ATOM 8764 C C . ASP B 1 173 ? -2.535 9.069 -37.410 1.00 80.84 172 ASP B C 1
ATOM 8765 O O . ASP B 1 173 ? -3.269 8.605 -38.290 1.00 83.45 172 ASP B O 1
ATOM 8774 N N . SER B 1 174 ? -3.010 9.763 -36.372 1.00 76.34 173 SER B N 1
ATOM 8775 C CA . SER B 1 174 ? -4.442 9.957 -36.174 1.00 75.53 173 SER B CA 1
ATOM 8776 C C . SER B 1 174 ? -5.006 11.031 -37.095 1.00 76.95 173 SER B C 1
ATOM 8777 O O . SER B 1 174 ? -6.095 10.862 -37.657 1.00 79.48 173 SER B O 1
ATOM 8785 N N . THR B 1 175 ? -4.284 12.141 -37.252 1.00 74.60 174 THR B N 1
ATOM 8786 C CA . THR B 1 175 ? -4.793 13.323 -37.931 1.00 74.13 174 THR B CA 1
ATOM 8787 C C . THR B 1 175 ? -4.210 13.535 -39.321 1.00 74.77 174 THR B C 1
ATOM 8788 O O . THR B 1 175 ? -4.719 14.380 -40.063 1.00 75.29 174 THR B O 1
ATOM 8799 N N . GLY B 1 176 ? -3.170 12.796 -39.697 1.00 77.23 175 GLY B N 1
ATOM 8800 C CA . GLY B 1 176 ? -2.487 13.063 -40.944 1.00 78.87 175 GLY B CA 1
ATOM 8801 C C . GLY B 1 176 ? -1.665 14.328 -40.943 1.00 79.79 175 GLY B C 1
ATOM 8802 O O . GLY B 1 176 ? -1.246 14.781 -42.012 1.00 80.78 175 GLY B O 1
ATOM 8806 N N . ALA B 1 177 ? -1.416 14.908 -39.772 1.00 77.75 176 ALA B N 1
ATOM 8807 C CA . ALA B 1 177 ? -0.690 16.162 -39.677 1.00 79.19 176 ALA B CA 1
ATOM 8808 C C . ALA B 1 177 ? 0.763 15.990 -40.110 1.00 80.48 176 ALA B C 1
ATOM 8809 O O . ALA B 1 177 ? 1.317 14.887 -40.115 1.00 76.15 176 ALA B O 1
ATOM 8816 N N . ASP B 1 178 ? 1.380 17.109 -40.479 1.00 92.58 177 ASP B N 1
ATOM 8817 C CA . ASP B 1 178 ? 2.797 17.134 -40.798 1.00 94.94 177 ASP B CA 1
ATOM 8818 C C . ASP B 1 178 ? 3.625 17.147 -39.514 1.00 91.29 177 ASP B C 1
ATOM 8819 O O . ASP B 1 178 ? 3.131 17.458 -38.426 1.00 92.61 177 ASP B O 1
ATOM 8828 N N . TYR B 1 179 ? 4.908 16.807 -39.655 1.00 83.07 178 TYR B N 1
ATOM 8829 C CA . TYR B 1 179 ? 5.779 16.732 -38.486 1.00 78.42 178 TYR B CA 1
ATOM 8830 C C . TYR B 1 179 ? 5.840 18.066 -37.753 1.00 77.31 178 TYR B C 1
ATOM 8831 O O . TYR B 1 179 ? 5.820 18.105 -36.517 1.00 78.03 178 TYR B O 1
ATOM 8849 N N . GLY B 1 180 ? 5.916 19.172 -38.495 1.00 73.07 179 GLY B N 1
ATOM 8850 C CA . GLY B 1 180 ? 6.023 20.474 -37.856 1.00 72.55 179 GLY B CA 1
ATOM 8851 C C . GLY B 1 180 ? 4.797 20.833 -37.039 1.00 75.72 179 GLY B C 1
ATOM 8852 O O . GLY B 1 180 ? 4.911 21.358 -35.929 1.00 73.27 179 GLY B O 1
ATOM 8856 N N . ASP B 1 181 ? 3.607 20.562 -37.575 1.00 86.13 180 ASP B N 1
ATOM 8857 C CA . ASP B 1 181 ? 2.381 20.889 -36.855 1.00 90.10 180 ASP B CA 1
ATOM 8858 C C . ASP B 1 181 ? 2.229 20.020 -35.611 1.00 87.18 180 ASP B C 1
ATOM 8859 O O . ASP B 1 181 ? 1.907 20.521 -34.527 1.00 88.02 180 ASP B O 1
ATOM 8868 N N . ALA B 1 182 ? 2.457 18.711 -35.747 1.00 81.45 181 ALA B N 1
ATOM 8869 C CA . ALA B 1 182 ? 2.347 17.820 -34.598 1.00 78.80 181 ALA B CA 1
ATOM 8870 C C . ALA B 1 182 ? 3.315 18.233 -33.496 1.00 77.47 181 ALA B C 1
ATOM 8871 O O . ALA B 1 182 ? 2.931 18.350 -32.326 1.00 78.80 181 ALA B O 1
ATOM 8878 N N . LEU B 1 183 ? 4.581 18.466 -33.854 1.00 74.73 182 LEU B N 1
ATOM 8879 C CA . LEU B 1 183 ? 5.567 18.890 -32.865 1.00 73.32 182 LEU B CA 1
ATOM 8880 C C . LEU B 1 183 ? 5.134 20.177 -32.173 1.00 75.33 182 LEU B C 1
ATOM 8881 O O . LEU B 1 183 ? 5.389 20.366 -30.978 1.00 75.83 182 LEU B O 1
ATOM 8897 N N . ALA B 1 184 ? 4.478 21.077 -32.909 1.00 75.51 183 ALA B N 1
ATOM 8898 C CA . ALA B 1 184 ? 3.992 22.313 -32.306 1.00 78.37 183 ALA B CA 1
ATOM 8899 C C . ALA B 1 184 ? 2.841 22.033 -31.349 1.00 82.92 183 ALA B C 1
ATOM 8900 O O . ALA B 1 184 ? 2.796 22.585 -30.241 1.00 78.92 183 ALA B O 1
ATOM 8907 N N . GLU B 1 185 ? 1.896 21.188 -31.764 1.00 97.07 184 GLU B N 1
ATOM 8908 C CA . GLU B 1 185 ? 0.835 20.754 -30.864 1.00 102.78 184 GLU B CA 1
ATOM 8909 C C . GLU B 1 185 ? 1.417 20.158 -29.589 1.00 98.34 184 GLU B C 1
ATOM 8910 O O . GLU B 1 185 ? 0.957 20.464 -28.483 1.00 102.45 184 GLU B O 1
ATOM 8922 N N . ALA B 1 186 ? 2.440 19.310 -29.722 1.00 84.53 185 ALA B N 1
ATOM 8923 C CA . ALA B 1 186 ? 3.038 18.674 -28.552 1.00 78.69 185 ALA B CA 1
ATOM 8924 C C . ALA B 1 186 ? 3.638 19.712 -27.611 1.00 77.29 185 ALA B C 1
ATOM 8925 O O . ALA B 1 186 ? 3.331 19.731 -26.414 1.00 78.91 185 ALA B O 1
ATOM 8932 N N . SER B 1 187 ? 4.505 20.583 -28.134 1.00 75.10 186 SER B N 1
ATOM 8933 C CA . SER B 1 187 ? 5.106 21.617 -27.297 1.00 74.66 186 SER B CA 1
ATOM 8934 C C . SER B 1 187 ? 4.038 22.474 -26.628 1.00 76.38 186 SER B C 1
ATOM 8935 O O . SER B 1 187 ? 4.129 22.771 -25.431 1.00 76.29 186 SER B O 1
ATOM 8943 N N . ALA B 1 188 ? 3.011 22.872 -27.385 1.00 77.35 187 ALA B N 1
ATOM 8944 C CA . ALA B 1 188 ? 1.975 23.747 -26.842 1.00 80.61 187 ALA B CA 1
ATOM 8945 C C . ALA B 1 188 ? 1.200 23.069 -25.718 1.00 82.91 187 ALA B C 1
ATOM 8946 O O . ALA B 1 188 ? 0.925 23.686 -24.683 1.00 81.42 187 ALA B O 1
ATOM 8953 N N . LEU B 1 189 ? 0.832 21.804 -25.905 1.00 91.12 188 LEU B N 1
ATOM 8954 C CA . LEU B 1 189 ? 0.064 21.078 -24.902 1.00 94.31 188 LEU B CA 1
ATOM 8955 C C . LEU B 1 189 ? 0.923 20.549 -23.760 1.00 93.66 188 LEU B C 1
ATOM 8956 O O . LEU B 1 189 ? 0.389 19.887 -22.864 1.00 93.50 188 LEU B O 1
ATOM 8972 N N . GLY B 1 190 ? 2.225 20.818 -23.763 1.00 92.84 189 GLY B N 1
ATOM 8973 C CA . GLY B 1 190 ? 3.086 20.405 -22.676 1.00 92.64 189 GLY B CA 1
ATOM 8974 C C . GLY B 1 190 ? 3.630 18.998 -22.770 1.00 91.55 189 GLY B C 1
ATOM 8975 O O . GLY B 1 190 ? 4.289 18.546 -21.824 1.00 90.28 189 GLY B O 1
ATOM 8979 N N . TYR B 1 191 ? 3.380 18.287 -23.873 1.00 93.02 190 TYR B N 1
ATOM 8980 C CA . TYR B 1 191 ? 3.922 16.944 -24.041 1.00 91.12 190 TYR B CA 1
ATOM 8981 C C . TYR B 1 191 ? 5.373 16.953 -24.504 1.00 88.69 190 TYR B C 1
ATOM 8982 O O . TYR B 1 191 ? 6.093 15.979 -24.261 1.00 88.24 190 TYR B O 1
ATOM 9000 N N . ALA B 1 192 ? 5.812 18.019 -25.164 1.00 86.35 191 ALA B N 1
ATOM 9001 C CA . ALA B 1 192 ? 7.207 18.236 -25.512 1.00 84.95 191 ALA B CA 1
ATOM 9002 C C . ALA B 1 192 ? 7.734 19.440 -24.727 1.00 88.53 191 ALA B C 1
ATOM 9003 O O . ALA B 1 192 ? 7.087 19.933 -23.796 1.00 87.77 191 ALA B O 1
ATOM 9010 N N . GLU B 1 193 ? 8.916 19.924 -25.107 1.00 95.53 192 GLU B N 1
ATOM 9011 C CA . GLU B 1 193 ? 9.547 21.038 -24.414 1.00 99.39 192 GLU B CA 1
ATOM 9012 C C . GLU B 1 193 ? 10.115 22.017 -25.433 1.00 100.48 192 GLU B C 1
ATOM 9013 O O . GLU B 1 193 ? 10.105 21.769 -26.642 1.00 99.83 192 GLU B O 1
ATOM 9025 N N . ALA B 1 194 ? 10.606 23.151 -24.923 1.00 102.10 193 ALA B N 1
ATOM 9026 C CA . ALA B 1 194 ? 11.092 24.220 -25.789 1.00 103.31 193 ALA B CA 1
ATOM 9027 C C . ALA B 1 194 ? 12.149 23.711 -26.759 1.00 101.14 193 ALA B C 1
ATOM 9028 O O . ALA B 1 194 ? 12.081 23.970 -27.966 1.00 103.48 193 ALA B O 1
ATOM 9035 N N . ASP B 1 195 ? 13.145 23.002 -26.243 1.00 95.66 194 ASP B N 1
ATOM 9036 C CA . ASP B 1 195 ? 14.159 22.373 -27.077 1.00 92.91 194 ASP B CA 1
ATOM 9037 C C . ASP B 1 195 ? 13.954 20.865 -27.042 1.00 89.26 194 ASP B C 1
ATOM 9038 O O . ASP B 1 195 ? 14.617 20.166 -26.262 1.00 88.75 194 ASP B O 1
ATOM 9047 N N . PRO B 1 196 ? 13.054 20.314 -27.858 1.00 86.78 195 PRO B N 1
ATOM 9048 C CA . PRO B 1 196 ? 12.770 18.878 -27.790 1.00 84.20 195 PRO B CA 1
ATOM 9049 C C . PRO B 1 196 ? 13.839 18.011 -28.434 1.00 81.72 195 PRO B C 1
ATOM 9050 O O . PRO B 1 196 ? 13.616 16.812 -28.634 1.00 79.72 195 PRO B O 1
ATOM 9061 N N . THR B 1 197 ? 14.993 18.597 -28.758 1.00 81.74 196 THR B N 1
ATOM 9062 C CA . THR B 1 197 ? 16.028 17.860 -29.473 1.00 80.09 196 THR B CA 1
ATOM 9063 C C . THR B 1 197 ? 16.352 16.543 -28.776 1.00 76.71 196 THR B C 1
ATOM 9064 O O . THR B 1 197 ? 16.489 15.503 -29.431 1.00 78.08 196 THR B O 1
ATOM 9075 N N . ALA B 1 198 ? 16.462 16.563 -27.444 1.00 69.44 197 ALA B N 1
ATOM 9076 C CA . ALA B 1 198 ? 16.779 15.338 -26.717 1.00 64.17 197 ALA B CA 1
ATOM 9077 C C . ALA B 1 198 ? 15.791 14.230 -27.046 1.00 63.64 197 ALA B C 1
ATOM 9078 O O . ALA B 1 198 ? 16.165 13.053 -27.080 1.00 59.90 197 ALA B O 1
ATOM 9085 N N . ASP B 1 199 ? 14.534 14.587 -27.298 1.00 68.97 198 ASP B N 1
ATOM 9086 C CA . ASP B 1 199 ? 13.507 13.608 -27.625 1.00 69.87 198 ASP B CA 1
ATOM 9087 C C . ASP B 1 199 ? 13.494 13.286 -29.119 1.00 68.57 198 ASP B C 1
ATOM 9088 O O . ASP B 1 199 ? 13.727 12.141 -29.515 1.00 69.04 198 ASP B O 1
ATOM 9097 N N . VAL B 1 200 ? 13.249 14.295 -29.959 1.00 65.63 199 VAL B N 1
ATOM 9098 C CA . VAL B 1 200 ? 12.954 14.046 -31.364 1.00 64.79 199 VAL B CA 1
ATOM 9099 C C . VAL B 1 200 ? 14.151 13.512 -32.141 1.00 68.99 199 VAL B C 1
ATOM 9100 O O . VAL B 1 200 ? 13.968 12.941 -33.224 1.00 65.15 199 VAL B O 1
ATOM 9113 N N . GLU B 1 201 ? 15.373 13.694 -31.642 1.00 83.46 200 GLU B N 1
ATOM 9114 C CA . GLU B 1 201 ? 16.553 13.178 -32.328 1.00 87.68 200 GLU B CA 1
ATOM 9115 C C . GLU B 1 201 ? 17.054 11.861 -31.749 1.00 82.83 200 GLU B C 1
ATOM 9116 O O . GLU B 1 201 ? 17.959 11.254 -32.331 1.00 85.77 200 GLU B O 1
ATOM 9128 N N . GLY B 1 202 ? 16.495 11.410 -30.625 1.00 71.14 201 GLY B N 1
ATOM 9129 C CA . GLY B 1 202 ? 16.733 10.075 -30.119 1.00 65.44 201 GLY B CA 1
ATOM 9130 C C . GLY B 1 202 ? 17.704 9.961 -28.965 1.00 63.48 201 GLY B C 1
ATOM 9131 O O . GLY B 1 202 ? 17.996 8.837 -28.540 1.00 62.85 201 GLY B O 1
ATOM 9135 N N . TYR B 1 203 ? 18.215 11.075 -28.438 1.00 62.20 202 TYR B N 1
ATOM 9136 C CA . TYR B 1 203 ? 19.166 10.984 -27.335 1.00 61.54 202 TYR B CA 1
ATOM 9137 C C . TYR B 1 203 ? 18.521 10.355 -26.106 1.00 62.29 202 TYR B C 1
ATOM 9138 O O . TYR B 1 203 ? 19.118 9.486 -25.459 1.00 60.62 202 TYR B O 1
ATOM 9156 N N . ASP B 1 204 ? 17.300 10.779 -25.776 1.00 65.63 203 ASP B N 1
ATOM 9157 C CA . ASP B 1 204 ? 16.572 10.184 -24.660 1.00 66.19 203 ASP B CA 1
ATOM 9158 C C . ASP B 1 204 ? 16.450 8.674 -24.832 1.00 63.87 203 ASP B C 1
ATOM 9159 O O . ASP B 1 204 ? 16.804 7.901 -23.932 1.00 64.05 203 ASP B O 1
ATOM 9168 N N . ALA B 1 205 ? 15.960 8.234 -25.991 1.00 59.09 204 ALA B N 1
ATOM 9169 C CA . ALA B 1 205 ? 15.745 6.809 -26.204 1.00 55.15 204 ALA B CA 1
ATOM 9170 C C . ALA B 1 205 ? 17.062 6.045 -26.194 1.00 55.23 204 ALA B C 1
ATOM 9171 O O . ALA B 1 205 ? 17.140 4.933 -25.657 1.00 54.20 204 ALA B O 1
ATOM 9178 N N . ALA B 1 206 ? 18.110 6.624 -26.782 1.00 56.13 205 ALA B N 1
ATOM 9179 C CA . ALA B 1 206 ? 19.378 5.913 -26.885 1.00 56.06 205 ALA B CA 1
ATOM 9180 C C . ALA B 1 206 ? 20.031 5.750 -25.520 1.00 56.89 205 ALA B C 1
ATOM 9181 O O . ALA B 1 206 ? 20.648 4.715 -25.241 1.00 57.55 205 ALA B O 1
ATOM 9188 N N . ALA B 1 207 ? 19.914 6.760 -24.656 1.00 57.89 206 ALA B N 1
ATOM 9189 C CA . ALA B 1 207 ? 20.427 6.627 -23.298 1.00 58.67 206 ALA B CA 1
ATOM 9190 C C . ALA B 1 207 ? 19.653 5.564 -22.530 1.00 59.00 206 ALA B C 1
ATOM 9191 O O . ALA B 1 207 ? 20.246 4.739 -21.825 1.00 57.99 206 ALA B O 1
ATOM 9198 N N . LYS B 1 208 ? 18.326 5.570 -22.659 1.00 62.04 207 LYS B N 1
ATOM 9199 C CA . LYS B 1 208 ? 17.514 4.552 -22.005 1.00 61.65 207 LYS B CA 1
ATOM 9200 C C . LYS B 1 208 ? 17.849 3.163 -22.534 1.00 58.67 207 LYS B C 1
ATOM 9201 O O . LYS B 1 208 ? 17.879 2.193 -21.769 1.00 60.40 207 LYS B O 1
ATOM 9220 N N . ALA B 1 209 ? 18.107 3.046 -23.839 1.00 52.98 208 ALA B N 1
ATOM 9221 C CA . ALA B 1 209 ? 18.433 1.742 -24.408 1.00 50.25 208 ALA B CA 1
ATOM 9222 C C . ALA B 1 209 ? 19.773 1.239 -23.889 1.00 50.93 208 ALA B C 1
ATOM 9223 O O . ALA B 1 209 ? 19.930 0.046 -23.605 1.00 49.02 208 ALA B O 1
ATOM 9230 N N . ALA B 1 210 ? 20.753 2.133 -23.762 1.00 54.29 209 ALA B N 1
ATOM 9231 C CA . ALA B 1 210 ? 22.020 1.748 -23.154 1.00 56.07 209 ALA B CA 1
ATOM 9232 C C . ALA B 1 210 ? 21.803 1.181 -21.759 1.00 54.23 209 ALA B C 1
ATOM 9233 O O . ALA B 1 210 ? 22.394 0.159 -21.395 1.00 54.57 209 ALA B O 1
ATOM 9240 N N . ILE B 1 211 ? 20.959 1.837 -20.961 1.00 51.41 210 ILE B N 1
ATOM 9241 C CA . ILE B 1 211 ? 20.707 1.374 -19.602 1.00 50.54 210 ILE B CA 1
ATOM 9242 C C . ILE B 1 211 ? 19.996 0.029 -19.625 1.00 50.73 210 ILE B C 1
ATOM 9243 O O . ILE B 1 211 ? 20.341 -0.883 -18.865 1.00 49.98 210 ILE B O 1
ATOM 9259 N N . LEU B 1 212 ? 19.001 -0.121 -20.500 1.00 52.65 211 LEU B N 1
ATOM 9260 C CA . LEU B 1 212 ? 18.258 -1.374 -20.578 1.00 52.56 211 LEU B CA 1
ATOM 9261 C C . LEU B 1 212 ? 19.175 -2.539 -20.941 1.00 53.17 211 LEU B C 1
ATOM 9262 O O . LEU B 1 212 ? 19.152 -3.588 -20.287 1.00 53.85 211 LEU B O 1
ATOM 9278 N N . ALA B 1 213 ? 19.998 -2.368 -21.978 1.00 52.39 212 ALA B N 1
ATOM 9279 C CA . ALA B 1 213 ? 20.872 -3.450 -22.421 1.00 52.51 212 ALA B CA 1
ATOM 9280 C C . ALA B 1 213 ? 21.836 -3.869 -21.316 1.00 55.71 212 ALA B C 1
ATOM 9281 O O . ALA B 1 213 ? 22.017 -5.063 -21.053 1.00 55.24 212 ALA B O 1
ATOM 9288 N N . SER B 1 214 ? 22.469 -2.899 -20.658 1.00 60.89 213 SER B N 1
ATOM 9289 C CA . SER B 1 214 ? 23.429 -3.229 -19.611 1.00 64.94 213 SER B CA 1
ATOM 9290 C C . SER B 1 214 ? 22.751 -3.904 -18.425 1.00 67.11 213 SER B C 1
ATOM 9291 O O . SER B 1 214 ? 23.355 -4.762 -17.772 1.00 65.78 213 SER B O 1
ATOM 9299 N N . ILE B 1 215 ? 21.502 -3.537 -18.138 1.00 73.04 214 ILE B N 1
ATOM 9300 C CA . ILE B 1 215 ? 20.778 -4.140 -17.024 1.00 75.41 214 ILE B CA 1
ATOM 9301 C C . ILE B 1 215 ? 20.347 -5.559 -17.374 1.00 70.83 214 ILE B C 1
ATOM 9302 O O . ILE B 1 215 ? 20.348 -6.452 -16.519 1.00 76.02 214 ILE B O 1
ATOM 9318 N N . ALA B 1 216 ? 19.984 -5.796 -18.633 1.00 57.31 215 ALA B N 1
ATOM 9319 C CA . ALA B 1 216 ? 19.405 -7.073 -19.032 1.00 52.25 215 ALA B CA 1
ATOM 9320 C C . ALA B 1 216 ? 20.447 -8.121 -19.397 1.00 52.57 215 ALA B C 1
ATOM 9321 O O . ALA B 1 216 ? 20.191 -9.320 -19.231 1.00 51.68 215 ALA B O 1
ATOM 9328 N N . PHE B 1 217 ? 21.609 -7.703 -19.893 1.00 55.57 216 PHE B N 1
ATOM 9329 C CA . PHE B 1 217 ? 22.637 -8.621 -20.366 1.00 56.87 216 PHE B CA 1
ATOM 9330 C C . PHE B 1 217 ? 23.854 -8.649 -19.455 1.00 57.87 216 PHE B C 1
ATOM 9331 O O . PHE B 1 217 ? 24.857 -9.288 -19.793 1.00 59.53 216 PHE B O 1
ATOM 9348 N N . HIS B 1 218 ? 23.784 -7.979 -18.305 1.00 54.34 217 HIS B N 1
ATOM 9349 C CA . HIS B 1 218 ? 24.824 -8.069 -17.280 1.00 54.83 217 HIS B CA 1
ATOM 9350 C C . HIS B 1 218 ? 26.197 -7.709 -17.846 1.00 57.00 217 HIS B C 1
ATOM 9351 O O . HIS B 1 218 ? 27.197 -8.378 -17.581 1.00 56.60 217 HIS B O 1
ATOM 9365 N N . THR B 1 219 ? 26.242 -6.638 -18.633 1.00 62.12 218 THR B N 1
ATOM 9366 C CA . THR B 1 219 ? 27.485 -6.134 -19.196 1.00 64.73 218 THR B CA 1
ATOM 9367 C C . THR B 1 219 ? 27.380 -4.618 -19.260 1.00 65.28 218 THR B C 1
ATOM 9368 O O . THR B 1 219 ? 26.299 -4.047 -19.115 1.00 63.46 218 THR B O 1
ATOM 9379 N N . ARG B 1 220 ? 28.511 -3.965 -19.490 1.00 69.71 219 ARG B N 1
ATOM 9380 C CA . ARG B 1 220 ? 28.538 -2.513 -19.579 1.00 71.58 219 ARG B CA 1
ATOM 9381 C C . ARG B 1 220 ? 28.228 -2.079 -21.006 1.00 71.40 219 ARG B C 1
ATOM 9382 O O . ARG B 1 220 ? 28.917 -2.480 -21.951 1.00 71.42 219 ARG B O 1
ATOM 9403 N N . VAL B 1 221 ? 27.183 -1.269 -21.153 1.00 71.93 220 VAL B N 1
ATOM 9404 C CA . VAL B 1 221 ? 26.787 -0.687 -22.430 1.00 71.53 220 VAL B CA 1
ATOM 9405 C C . VAL B 1 221 ? 26.528 0.794 -22.191 1.00 69.84 220 VAL B C 1
ATOM 9406 O O . VAL B 1 221 ? 25.665 1.152 -21.380 1.00 70.96 220 VAL B O 1
ATOM 9419 N N . THR B 1 222 ? 27.270 1.650 -22.888 1.00 65.77 221 THR B N 1
ATOM 9420 C CA . THR B 1 222 ? 27.144 3.091 -22.740 1.00 64.33 221 THR B CA 1
ATOM 9421 C C . THR B 1 222 ? 26.450 3.691 -23.955 1.00 63.05 221 THR B C 1
ATOM 9422 O O . THR B 1 222 ? 26.287 3.050 -24.996 1.00 62.26 221 THR B O 1
ATOM 9433 N N . ALA B 1 223 ? 26.058 4.959 -23.810 1.00 63.34 222 ALA B N 1
ATOM 9434 C CA . ALA B 1 223 ? 25.379 5.656 -24.895 1.00 62.66 222 ALA B CA 1
ATOM 9435 C C . ALA B 1 223 ? 26.228 5.688 -26.159 1.00 65.79 222 ALA B C 1
ATOM 9436 O O . ALA B 1 223 ? 25.687 5.653 -27.272 1.00 62.07 222 ALA B O 1
ATOM 9443 N N . ASP B 1 224 ? 27.554 5.745 -26.013 1.00 77.88 223 ASP B N 1
ATOM 9444 C CA . ASP B 1 224 ? 28.442 5.753 -27.168 1.00 82.66 223 ASP B CA 1
ATOM 9445 C C . ASP B 1 224 ? 28.352 4.471 -27.990 1.00 78.68 223 ASP B C 1
ATOM 9446 O O . ASP B 1 224 ? 28.872 4.440 -29.111 1.00 81.96 223 ASP B O 1
ATOM 9455 N N . ASP B 1 225 ? 27.705 3.425 -27.470 1.00 66.79 224 ASP B N 1
ATOM 9456 C CA . ASP B 1 225 ? 27.578 2.151 -28.164 1.00 62.84 224 ASP B CA 1
ATOM 9457 C C . ASP B 1 225 ? 26.230 1.972 -28.853 1.00 59.61 224 ASP B C 1
ATOM 9458 O O . ASP B 1 225 ? 26.040 0.972 -29.553 1.00 59.11 224 ASP B O 1
ATOM 9467 N N . VAL B 1 226 ? 25.295 2.899 -28.672 1.00 57.07 225 VAL B N 1
ATOM 9468 C CA . VAL B 1 226 ? 23.930 2.746 -29.164 1.00 54.70 225 VAL B CA 1
ATOM 9469 C C . VAL B 1 226 ? 23.773 3.529 -30.458 1.00 56.78 225 VAL B C 1
ATOM 9470 O O . VAL B 1 226 ? 24.086 4.726 -30.515 1.00 58.09 225 VAL B O 1
ATOM 9483 N N . TYR B 1 227 ? 23.287 2.857 -31.496 1.00 58.94 226 TYR B N 1
ATOM 9484 C CA . TYR B 1 227 ? 22.916 3.545 -32.721 1.00 60.19 226 TYR B CA 1
ATOM 9485 C C . TYR B 1 227 ? 21.684 4.402 -32.473 1.00 59.70 226 TYR B C 1
ATOM 9486 O O . TYR B 1 227 ? 20.716 3.957 -31.849 1.00 58.96 226 TYR B O 1
ATOM 9504 N N . ARG B 1 228 ? 21.718 5.633 -32.975 1.00 60.55 227 ARG B N 1
ATOM 9505 C CA . ARG B 1 228 ? 20.719 6.640 -32.642 1.00 60.25 227 ARG B CA 1
ATOM 9506 C C . ARG B 1 228 ? 20.200 7.301 -33.910 1.00 62.45 227 ARG B C 1
ATOM 9507 O O . ARG B 1 228 ? 20.973 7.904 -34.661 1.00 62.80 227 ARG B O 1
ATOM 9528 N N . GLU B 1 229 ? 18.890 7.206 -34.130 1.00 64.95 228 GLU B N 1
ATOM 9529 C CA . GLU B 1 229 ? 18.220 7.889 -35.231 1.00 66.72 228 GLU B CA 1
ATOM 9530 C C . GLU B 1 229 ? 16.867 8.379 -34.738 1.00 63.68 228 GLU B C 1
ATOM 9531 O O . GLU B 1 229 ? 16.138 7.627 -34.085 1.00 63.79 228 GLU B O 1
ATOM 9543 N N . GLY B 1 230 ? 16.534 9.632 -35.052 1.00 57.84 229 GLY B N 1
ATOM 9544 C CA . GLY B 1 230 ? 15.333 10.264 -34.553 1.00 56.29 229 GLY B CA 1
ATOM 9545 C C . GLY B 1 230 ? 14.191 10.254 -35.554 1.00 58.71 229 GLY B C 1
ATOM 9546 O O . GLY B 1 230 ? 14.224 9.578 -36.584 1.00 58.16 229 GLY B O 1
ATOM 9550 N N . ILE B 1 231 ? 13.164 11.046 -35.240 1.00 65.74 230 ILE B N 1
ATOM 9551 C CA . ILE B 1 231 ? 11.926 11.087 -36.010 1.00 67.33 230 ILE B CA 1
ATOM 9552 C C . ILE B 1 231 ? 11.799 12.365 -36.833 1.00 66.44 230 ILE B C 1
ATOM 9553 O O . ILE B 1 231 ? 10.728 12.628 -37.393 1.00 68.99 230 ILE B O 1
ATOM 9569 N N . THR B 1 232 ? 12.854 13.179 -36.913 1.00 58.40 231 THR B N 1
ATOM 9570 C CA . THR B 1 232 ? 12.719 14.472 -37.579 1.00 57.53 231 THR B CA 1
ATOM 9571 C C . THR B 1 232 ? 12.437 14.312 -39.067 1.00 59.61 231 THR B C 1
ATOM 9572 O O . THR B 1 232 ? 11.818 15.192 -39.676 1.00 58.95 231 THR B O 1
ATOM 9583 N N . LYS B 1 233 ? 12.869 13.200 -39.661 1.00 65.71 232 LYS B N 1
ATOM 9584 C CA . LYS B 1 233 ? 12.670 12.929 -41.078 1.00 69.24 232 LYS B CA 1
ATOM 9585 C C . LYS B 1 233 ? 11.415 12.109 -41.353 1.00 67.41 232 LYS B C 1
ATOM 9586 O O . LYS B 1 233 ? 11.238 11.621 -42.474 1.00 68.59 232 LYS B O 1
ATOM 9605 N N . VAL B 1 234 ? 10.553 11.935 -40.361 1.00 62.89 233 VAL B N 1
ATOM 9606 C CA . VAL B 1 234 ? 9.293 11.227 -40.545 1.00 62.04 233 VAL B CA 1
ATOM 9607 C C . VAL B 1 234 ? 8.249 12.246 -40.983 1.00 64.17 233 VAL B C 1
ATOM 9608 O O . VAL B 1 234 ? 8.009 13.240 -40.289 1.00 64.20 233 VAL B O 1
ATOM 9621 N N . THR B 1 235 ? 7.634 12.005 -42.132 1.00 67.37 234 THR B N 1
ATOM 9622 C CA . THR B 1 235 ? 6.688 12.936 -42.722 1.00 71.17 234 THR B CA 1
ATOM 9623 C C . THR B 1 235 ? 5.280 12.362 -42.675 1.00 72.41 234 THR B C 1
ATOM 9624 O O . THR B 1 235 ? 5.062 11.198 -42.329 1.00 70.45 234 THR B O 1
ATOM 9635 N N . ALA B 1 236 ? 4.310 13.208 -43.027 1.00 76.60 235 ALA B N 1
ATOM 9636 C CA . ALA B 1 236 ? 2.935 12.738 -43.134 1.00 77.54 235 ALA B CA 1
ATOM 9637 C C . ALA B 1 236 ? 2.779 11.771 -44.296 1.00 76.53 235 ALA B C 1
ATOM 9638 O O . ALA B 1 236 ? 1.966 10.843 -44.225 1.00 76.98 235 ALA B O 1
ATOM 9645 N N . ALA B 1 237 ? 3.550 11.972 -45.369 1.00 74.07 236 ALA B N 1
ATOM 9646 C CA . ALA B 1 237 ? 3.522 11.041 -46.489 1.00 73.67 236 ALA B CA 1
ATOM 9647 C C . ALA B 1 237 ? 4.076 9.683 -46.090 1.00 72.76 236 ALA B C 1
ATOM 9648 O O . ALA B 1 237 ? 3.671 8.660 -46.653 1.00 71.41 236 ALA B O 1
ATOM 9655 N N . ASP B 1 238 ? 5.004 9.652 -45.132 1.00 75.97 237 ASP B N 1
ATOM 9656 C CA . ASP B 1 238 ? 5.462 8.376 -44.594 1.00 75.52 237 ASP B CA 1
ATOM 9657 C C . ASP B 1 238 ? 4.313 7.630 -43.926 1.00 72.15 237 ASP B C 1
ATOM 9658 O O . ASP B 1 238 ? 4.093 6.443 -44.189 1.00 74.40 237 ASP B O 1
ATOM 9667 N N . PHE B 1 239 ? 3.555 8.316 -43.064 1.00 64.69 238 PHE B N 1
ATOM 9668 C CA . PHE B 1 239 ? 2.432 7.666 -42.396 1.00 61.61 238 PHE B CA 1
ATOM 9669 C C . PHE B 1 239 ? 1.348 7.254 -43.382 1.00 62.80 238 PHE B C 1
ATOM 9670 O O . PHE B 1 239 ? 0.641 6.268 -43.148 1.00 62.47 238 PHE B O 1
ATOM 9687 N N . ALA B 1 240 ? 1.187 7.992 -44.481 1.00 65.59 239 ALA B N 1
ATOM 9688 C CA . ALA B 1 240 ? 0.221 7.587 -45.495 1.00 67.81 239 ALA B CA 1
ATOM 9689 C C . ALA B 1 240 ? 0.634 6.272 -46.143 1.00 69.82 239 ALA B C 1
ATOM 9690 O O . ALA B 1 240 ? -0.199 5.378 -46.333 1.00 68.64 239 ALA B O 1
ATOM 9697 N N . SER B 1 241 ? 1.918 6.136 -46.487 1.00 74.97 240 SER B N 1
ATOM 9698 C CA . SER B 1 241 ? 2.411 4.871 -47.024 1.00 76.66 240 SER B CA 1
ATOM 9699 C C . SER B 1 241 ? 2.293 3.755 -45.994 1.00 73.31 240 SER B C 1
ATOM 9700 O O . SER B 1 241 ? 1.851 2.647 -46.316 1.00 75.62 240 SER B O 1
ATOM 9708 N N . ALA B 1 242 ? 2.683 4.030 -44.747 1.00 65.44 241 ALA B N 1
ATOM 9709 C CA . ALA B 1 242 ? 2.630 3.006 -43.710 1.00 63.21 241 ALA B CA 1
ATOM 9710 C C . ALA B 1 242 ? 1.211 2.478 -43.535 1.00 68.33 241 ALA B C 1
ATOM 9711 O O . ALA B 1 242 ? 0.994 1.264 -43.449 1.00 64.61 241 ALA B O 1
ATOM 9718 N N . ARG B 1 243 ? 0.229 3.380 -43.468 1.00 82.69 242 ARG B N 1
ATOM 9719 C CA . ARG B 1 243 ? -1.164 2.950 -43.411 1.00 87.68 242 ARG B CA 1
ATOM 9720 C C . ARG B 1 243 ? -1.502 2.076 -44.610 1.00 84.65 242 ARG B C 1
ATOM 9721 O O . ARG B 1 243 ? -2.119 1.014 -44.469 1.00 88.22 242 ARG B O 1
ATOM 9742 N N . ALA B 1 244 ? -1.092 2.508 -45.805 1.00 73.61 243 ALA B N 1
ATOM 9743 C CA . ALA B 1 244 ? -1.341 1.724 -47.009 1.00 70.71 243 ALA B CA 1
ATOM 9744 C C . ALA B 1 244 ? -0.702 0.345 -46.920 1.00 69.23 243 ALA B C 1
ATOM 9745 O O . ALA B 1 244 ? -1.239 -0.625 -47.469 1.00 70.63 243 ALA B O 1
ATOM 9752 N N . LEU B 1 245 ? 0.434 0.236 -46.235 1.00 66.95 244 LEU B N 1
ATOM 9753 C CA . LEU B 1 245 ? 1.144 -1.026 -46.077 1.00 65.08 244 LEU B CA 1
ATOM 9754 C C . LEU B 1 245 ? 0.731 -1.787 -44.819 1.00 60.06 244 LEU B C 1
ATOM 9755 O O . LEU B 1 245 ? 1.431 -2.722 -44.417 1.00 61.54 244 LEU B O 1
ATOM 9771 N N . GLY B 1 246 ? -0.380 -1.410 -44.190 1.00 49.70 245 GLY B N 1
ATOM 9772 C CA . GLY B 1 246 ? -0.826 -2.084 -42.985 1.00 47.47 245 GLY B CA 1
ATOM 9773 C C . GLY B 1 246 ? 0.056 -1.861 -41.779 1.00 47.56 245 GLY B C 1
ATOM 9774 O O . GLY B 1 246 ? 0.164 -2.748 -40.926 1.00 44.38 245 GLY B O 1
ATOM 9778 N N . CYS B 1 247 ? 0.677 -0.689 -41.675 1.00 61.11 246 CYS B N 1
ATOM 9779 C CA . CYS B 1 247 ? 1.617 -0.390 -40.608 1.00 64.22 246 CYS B CA 1
ATOM 9780 C C . CYS B 1 247 ? 1.323 0.980 -40.015 1.00 62.43 246 CYS B C 1
ATOM 9781 O O . CYS B 1 247 ? 0.544 1.770 -40.553 1.00 64.06 246 CYS B O 1
ATOM 9789 N N . THR B 1 248 ? 1.961 1.240 -38.881 1.00 58.97 247 THR B N 1
ATOM 9790 C CA . THR B 1 248 ? 2.149 2.575 -38.333 1.00 57.62 247 THR B CA 1
ATOM 9791 C C . THR B 1 248 ? 3.658 2.806 -38.213 1.00 55.37 247 THR B C 1
ATOM 9792 O O . THR B 1 248 ? 4.464 2.019 -38.718 1.00 55.37 247 THR B O 1
ATOM 9803 N N . ILE B 1 249 ? 4.041 3.886 -37.540 1.00 53.70 248 ILE B N 1
ATOM 9804 C CA . ILE B 1 249 ? 5.446 4.218 -37.324 1.00 52.43 248 ILE B CA 1
ATOM 9805 C C . ILE B 1 249 ? 5.649 4.504 -35.844 1.00 51.61 248 ILE B C 1
ATOM 9806 O O . ILE B 1 249 ? 4.810 5.150 -35.205 1.00 51.81 248 ILE B O 1
ATOM 9822 N N . LYS B 1 250 ? 6.766 4.017 -35.301 1.00 50.96 249 LYS B N 1
ATOM 9823 C CA . LYS B 1 250 ? 7.067 4.135 -33.882 1.00 50.27 249 LYS B CA 1
ATOM 9824 C C . LYS B 1 250 ? 8.569 4.297 -33.704 1.00 50.60 249 LYS B C 1
ATOM 9825 O O . LYS B 1 250 ? 9.359 3.764 -34.488 1.00 50.65 249 LYS B O 1
ATOM 9844 N N . LEU B 1 251 ? 8.961 5.032 -32.664 1.00 51.31 250 LEU B N 1
ATOM 9845 C CA . LEU B 1 251 ? 10.376 5.175 -32.316 1.00 51.77 250 LEU B CA 1
ATOM 9846 C C . LEU B 1 251 ? 10.751 4.010 -31.408 1.00 51.43 250 LEU B C 1
ATOM 9847 O O . LEU B 1 251 ? 10.449 4.017 -30.211 1.00 50.22 250 LEU B O 1
ATOM 9863 N N . LEU B 1 252 ? 11.422 3.012 -31.975 1.00 53.26 251 LEU B N 1
ATOM 9864 C CA . LEU B 1 252 ? 11.712 1.769 -31.275 1.00 53.45 251 LEU B CA 1
ATOM 9865 C C . LEU B 1 252 ? 13.126 1.788 -30.713 1.00 54.32 251 LEU B C 1
ATOM 9866 O O . LEU B 1 252 ? 14.071 2.185 -31.404 1.00 55.20 251 LEU B O 1
ATOM 9882 N N . ALA B 1 253 ? 13.257 1.363 -29.460 1.00 53.10 252 ALA B N 1
ATOM 9883 C CA . ALA B 1 253 ? 14.539 0.995 -28.877 1.00 52.69 252 ALA B CA 1
ATOM 9884 C C . ALA B 1 253 ? 14.613 -0.523 -28.850 1.00 51.58 252 ALA B C 1
ATOM 9885 O O . ALA B 1 253 ? 13.648 -1.182 -28.450 1.00 52.02 252 ALA B O 1
ATOM 9892 N N . ILE B 1 254 ? 15.737 -1.079 -29.293 1.00 49.89 253 ILE B N 1
ATOM 9893 C CA . ILE B 1 254 ? 15.908 -2.525 -29.352 1.00 49.08 253 ILE B CA 1
ATOM 9894 C C . ILE B 1 254 ? 17.254 -2.890 -28.745 1.00 52.29 253 ILE B C 1
ATOM 9895 O O . ILE B 1 254 ? 18.270 -2.240 -29.017 1.00 50.48 253 ILE B O 1
ATOM 9911 N N . CYS B 1 255 ? 17.251 -3.932 -27.917 1.00 59.66 254 CYS B N 1
ATOM 9912 C CA . CYS B 1 255 ? 18.449 -4.409 -27.233 1.00 63.16 254 CYS B CA 1
ATOM 9913 C C . CYS B 1 255 ? 18.432 -5.931 -27.288 1.00 62.95 254 CYS B C 1
ATOM 9914 O O . CYS B 1 255 ? 17.581 -6.564 -26.655 1.00 64.43 254 CYS B O 1
ATOM 9922 N N . GLU B 1 256 ? 19.359 -6.513 -28.045 1.00 58.77 255 GLU B N 1
ATOM 9923 C CA . GLU B 1 256 ? 19.374 -7.944 -28.314 1.00 57.90 255 GLU B CA 1
ATOM 9924 C C . GLU B 1 256 ? 20.676 -8.567 -27.832 1.00 57.49 255 GLU B C 1
ATOM 9925 O O . GLU B 1 256 ? 21.754 -7.993 -28.009 1.00 59.32 255 GLU B O 1
ATOM 9937 N N . ARG B 1 257 ? 20.569 -9.750 -27.232 1.00 54.98 256 ARG B N 1
ATOM 9938 C CA . ARG B 1 257 ? 21.724 -10.609 -26.983 1.00 54.79 256 ARG B CA 1
ATOM 9939 C C . ARG B 1 257 ? 21.897 -11.502 -28.207 1.00 56.10 256 ARG B C 1
ATOM 9940 O O . ARG B 1 257 ? 21.062 -12.373 -28.471 1.00 55.73 256 ARG B O 1
ATOM 9961 N N . LEU B 1 258 ? 22.968 -11.279 -28.957 1.00 59.70 257 LEU B N 1
ATOM 9962 C CA . LEU B 1 258 ? 23.232 -12.025 -30.177 1.00 62.75 257 LEU B CA 1
ATOM 9963 C C . LEU B 1 258 ? 24.229 -13.139 -29.895 1.00 67.59 257 LEU B C 1
ATOM 9964 O O . LEU B 1 258 ? 25.210 -12.942 -29.172 1.00 67.42 257 LEU B O 1
ATOM 9980 N N . THR B 1 259 ? 23.968 -14.308 -30.470 1.00 74.47 258 THR B N 1
ATOM 9981 C CA . THR B 1 259 ? 24.807 -15.484 -30.285 1.00 78.52 258 THR B CA 1
ATOM 9982 C C . THR B 1 259 ? 25.229 -15.994 -31.654 1.00 81.88 258 THR B C 1
ATOM 9983 O O . THR B 1 259 ? 24.383 -16.182 -32.535 1.00 82.68 258 THR B O 1
ATOM 9994 N N . SER B 1 260 ? 26.531 -16.208 -31.832 1.00 83.75 259 SER B N 1
ATOM 9995 C CA . SER B 1 260 ? 27.068 -16.642 -33.110 1.00 86.14 259 SER B CA 1
ATOM 9996 C C . SER B 1 260 ? 26.991 -18.162 -33.235 1.00 88.75 259 SER B C 1
ATOM 9997 O O . SER B 1 260 ? 26.572 -18.872 -32.318 1.00 87.49 259 SER B O 1
ATOM 10005 N N . ASP B 1 261 ? 27.417 -18.668 -34.393 1.00 94.48 260 ASP B N 1
ATOM 10006 C CA . ASP B 1 261 ? 27.429 -20.109 -34.615 1.00 98.20 260 ASP B CA 1
ATOM 10007 C C . ASP B 1 261 ? 28.480 -20.797 -33.752 1.00 103.75 260 ASP B C 1
ATOM 10008 O O . ASP B 1 261 ? 28.289 -21.949 -33.345 1.00 101.36 260 ASP B O 1
ATOM 10017 N N . ASP B 1 262 ? 29.586 -20.107 -33.451 1.00 114.96 261 ASP B N 1
ATOM 10018 C CA . ASP B 1 262 ? 30.640 -20.673 -32.620 1.00 119.35 261 ASP B CA 1
ATOM 10019 C C . ASP B 1 262 ? 30.368 -20.507 -31.130 1.00 111.67 261 ASP B C 1
ATOM 10020 O O . ASP B 1 262 ? 31.108 -21.067 -30.314 1.00 117.66 261 ASP B O 1
ATOM 10029 N N . GLY B 1 263 ? 29.336 -19.749 -30.762 1.00 91.55 262 GLY B N 1
ATOM 10030 C CA . GLY B 1 263 ? 29.007 -19.504 -29.372 1.00 83.50 262 GLY B CA 1
ATOM 10031 C C . GLY B 1 263 ? 29.363 -18.124 -28.869 1.00 82.57 262 GLY B C 1
ATOM 10032 O O . GLY B 1 263 ? 29.057 -17.811 -27.710 1.00 79.46 262 GLY B O 1
ATOM 10036 N N . HIS B 1 264 ? 29.993 -17.286 -29.688 1.00 88.57 263 HIS B N 1
ATOM 10037 C CA . HIS B 1 264 ? 30.368 -15.951 -29.248 1.00 88.50 263 HIS B CA 1
ATOM 10038 C C . HIS B 1 264 ? 29.117 -15.124 -28.979 1.00 82.76 263 HIS B C 1
ATOM 10039 O O . HIS B 1 264 ? 28.239 -15.009 -29.840 1.00 84.21 263 HIS B O 1
ATOM 10053 N N . GLN B 1 265 ? 29.035 -14.552 -27.785 1.00 72.45 264 GLN B N 1
ATOM 10054 C CA . GLN B 1 265 ? 27.932 -13.675 -27.430 1.00 66.59 264 GLN B CA 1
ATOM 10055 C C . GLN B 1 265 ? 28.330 -12.217 -27.621 1.00 64.85 264 GLN B C 1
ATOM 10056 O O . GLN B 1 265 ? 29.484 -11.830 -27.412 1.00 65.60 264 GLN B O 1
ATOM 10070 N N . SER B 1 266 ? 27.353 -11.413 -28.029 1.00 61.27 265 SER B N 1
ATOM 10071 C CA . SER B 1 266 ? 27.536 -9.980 -28.187 1.00 59.32 265 SER B CA 1
ATOM 10072 C C . SER B 1 266 ? 26.205 -9.304 -27.904 1.00 57.62 265 SER B C 1
ATOM 10073 O O . SER B 1 266 ? 25.165 -9.959 -27.797 1.00 56.84 265 SER B O 1
ATOM 10081 N N . VAL B 1 267 ? 26.244 -7.978 -27.794 1.00 58.30 266 VAL B N 1
ATOM 10082 C CA . VAL B 1 267 ? 25.060 -7.182 -27.493 1.00 56.24 266 VAL B CA 1
ATOM 10083 C C . VAL B 1 267 ? 24.893 -6.123 -28.572 1.00 55.89 266 VAL B C 1
ATOM 10084 O O . VAL B 1 267 ? 25.874 -5.523 -29.025 1.00 55.98 266 VAL B O 1
ATOM 10097 N N . SER B 1 268 ? 23.649 -5.903 -28.990 1.00 57.14 267 SER B N 1
ATOM 10098 C CA . SER B 1 268 ? 23.302 -4.837 -29.919 1.00 57.68 267 SER B CA 1
ATOM 10099 C C . SER B 1 268 ? 22.266 -3.940 -29.265 1.00 54.72 267 SER B C 1
ATOM 10100 O O . SER B 1 268 ? 21.277 -4.433 -28.715 1.00 55.60 267 SER B O 1
ATOM 10108 N N . ALA B 1 269 ? 22.491 -2.631 -29.329 1.00 50.11 268 ALA B N 1
ATOM 10109 C CA . ALA B 1 269 ? 21.556 -1.653 -28.791 1.00 47.82 268 ALA B CA 1
ATOM 10110 C C . ALA B 1 269 ? 21.388 -0.536 -29.806 1.00 49.05 268 ALA B C 1
ATOM 10111 O O . ALA B 1 269 ? 22.374 0.068 -30.238 1.00 49.44 268 ALA B O 1
ATOM 10118 N N . ARG B 1 270 ? 20.143 -0.262 -30.180 1.00 50.44 269 ARG B N 1
ATOM 10119 C CA . ARG B 1 270 ? 19.876 0.637 -31.289 1.00 52.56 269 ARG B CA 1
ATOM 10120 C C . ARG B 1 270 ? 18.491 1.238 -31.123 1.00 52.20 269 ARG B C 1
ATOM 10121 O O . ARG B 1 270 ? 17.565 0.556 -30.676 1.00 51.09 269 ARG B O 1
ATOM 10142 N N . VAL B 1 271 ? 18.365 2.518 -31.469 1.00 55.01 270 VAL B N 1
ATOM 10143 C CA . VAL B 1 271 ? 17.081 3.208 -31.496 1.00 54.61 270 VAL B CA 1
ATOM 10144 C C . VAL B 1 271 ? 16.912 3.820 -32.879 1.00 55.94 270 VAL B C 1
ATOM 10145 O O . VAL B 1 271 ? 17.849 4.428 -33.410 1.00 57.31 270 VAL B O 1
ATOM 10158 N N . TYR B 1 272 ? 15.727 3.654 -33.466 1.00 54.49 271 TYR B N 1
ATOM 10159 C CA . TYR B 1 272 ? 15.434 4.305 -34.735 1.00 54.98 271 TYR B CA 1
ATOM 10160 C C . TYR B 1 272 ? 13.941 4.280 -35.029 1.00 53.88 271 TYR B C 1
ATOM 10161 O O . TYR B 1 272 ? 13.181 3.569 -34.355 1.00 53.12 271 TYR B O 1
ATOM 10179 N N . PRO B 1 273 ? 13.485 5.050 -36.013 1.00 53.82 272 PRO B N 1
ATOM 10180 C CA . PRO B 1 273 ? 12.103 4.903 -36.479 1.00 53.47 272 PRO B CA 1
ATOM 10181 C C . PRO B 1 273 ? 11.919 3.570 -37.179 1.00 53.15 272 PRO B C 1
ATOM 10182 O O . PRO B 1 273 ? 12.858 3.007 -37.751 1.00 55.40 272 PRO B O 1
ATOM 10193 N N . ALA B 1 274 ? 10.691 3.063 -37.132 1.00 48.06 273 ALA B N 1
ATOM 10194 C CA . ALA B 1 274 ? 10.412 1.761 -37.714 1.00 47.35 273 ALA B CA 1
ATOM 10195 C C . ALA B 1 274 ? 8.941 1.662 -38.078 1.00 49.25 273 ALA B C 1
ATOM 10196 O O . ALA B 1 274 ? 8.075 2.057 -37.295 1.00 47.69 273 ALA B O 1
ATOM 10203 N N . LEU B 1 275 ? 8.670 1.135 -39.267 1.00 55.21 274 LEU B N 1
ATOM 10204 C CA . LEU B 1 275 ? 7.322 0.694 -39.587 1.00 58.11 274 LEU B CA 1
ATOM 10205 C C . LEU B 1 275 ? 6.993 -0.550 -38.770 1.00 59.23 274 LEU B C 1
ATOM 10206 O O . LEU B 1 275 ? 7.762 -1.518 -38.753 1.00 58.88 274 LEU B O 1
ATOM 10222 N N . VAL B 1 276 ? 5.855 -0.520 -38.087 1.00 59.25 275 VAL B N 1
ATOM 10223 C CA . VAL B 1 276 ? 5.397 -1.651 -37.283 1.00 58.25 275 VAL B CA 1
ATOM 10224 C C . VAL B 1 276 ? 3.989 -1.991 -37.756 1.00 58.09 275 VAL B C 1
ATOM 10225 O O . VAL B 1 276 ? 3.190 -1.077 -38.001 1.00 59.97 275 VAL B O 1
ATOM 10238 N N . PRO B 1 277 ? 3.640 -3.264 -37.919 1.00 56.77 276 PRO B N 1
ATOM 10239 C CA . PRO B 1 277 ? 2.286 -3.593 -38.383 1.00 57.33 276 PRO B CA 1
ATOM 10240 C C . PRO B 1 277 ? 1.224 -3.209 -37.361 1.00 55.41 276 PRO B C 1
ATOM 10241 O O . PRO B 1 277 ? 1.441 -3.266 -36.149 1.00 54.09 276 PRO B O 1
ATOM 10252 N N . LEU B 1 278 ? 0.055 -2.811 -37.876 1.00 55.24 277 LEU B N 1
ATOM 10253 C CA . LEU B 1 278 ? -1.009 -2.312 -37.010 1.00 54.76 277 LEU B CA 1
ATOM 10254 C C . LEU B 1 278 ? -1.472 -3.367 -36.013 1.00 54.82 277 LEU B C 1
ATOM 10255 O O . LEU B 1 278 ? -1.978 -3.024 -34.939 1.00 54.45 277 LEU B O 1
ATOM 10271 N N . THR B 1 279 ? -1.310 -4.647 -36.345 1.00 54.87 278 THR B N 1
ATOM 10272 C CA . THR B 1 279 ? -1.687 -5.730 -35.446 1.00 54.73 278 THR B CA 1
ATOM 10273 C C . THR B 1 279 ? -0.670 -5.968 -34.336 1.00 54.56 278 THR B C 1
ATOM 10274 O O . THR B 1 279 ? -0.987 -6.666 -33.367 1.00 52.29 278 THR B O 1
ATOM 10285 N N . HIS B 1 280 ? 0.532 -5.413 -34.453 1.00 59.91 279 HIS B N 1
ATOM 10286 C CA . HIS B 1 280 ? 1.544 -5.576 -33.423 1.00 60.75 279 HIS B CA 1
ATOM 10287 C C . HIS B 1 280 ? 1.082 -4.911 -32.126 1.00 60.19 279 HIS B C 1
ATOM 10288 O O . HIS B 1 280 ? 0.379 -3.897 -32.157 1.00 61.15 279 HIS B O 1
ATOM 10302 N N . PRO B 1 281 ? 1.454 -5.467 -30.966 1.00 57.98 280 PRO B N 1
ATOM 10303 C CA . PRO B 1 281 ? 1.036 -4.838 -29.700 1.00 56.29 280 PRO B CA 1
ATOM 10304 C C . PRO B 1 281 ? 1.557 -3.426 -29.516 1.00 55.37 280 PRO B C 1
ATOM 10305 O O . PRO B 1 281 ? 0.834 -2.566 -28.998 1.00 56.16 280 PRO B O 1
ATOM 10316 N N . LEU B 1 282 ? 2.810 -3.167 -29.898 1.00 53.12 281 LEU B N 1
ATOM 10317 C CA . LEU B 1 282 ? 3.358 -1.823 -29.777 1.00 52.06 281 LEU B CA 1
ATOM 10318 C C . LEU B 1 282 ? 2.591 -0.814 -30.616 1.00 52.78 281 LEU B C 1
ATOM 10319 O O . LEU B 1 282 ? 2.638 0.383 -30.319 1.00 53.86 281 LEU B O 1
ATOM 10335 N N . ALA B 1 283 ? 1.888 -1.268 -31.656 1.00 52.27 282 ALA B N 1
ATOM 10336 C CA . ALA B 1 283 ? 1.098 -0.360 -32.475 1.00 53.13 282 ALA B CA 1
ATOM 10337 C C . ALA B 1 283 ? -0.058 0.252 -31.697 1.00 54.87 282 ALA B C 1
ATOM 10338 O O . ALA B 1 283 ? -0.563 1.310 -32.089 1.00 54.74 282 ALA B O 1
ATOM 10345 N N . ALA B 1 284 ? -0.483 -0.385 -30.609 1.00 58.23 283 ALA B N 1
ATOM 10346 C CA . ALA B 1 284 ? -1.572 0.113 -29.783 1.00 60.86 283 ALA B CA 1
ATOM 10347 C C . ALA B 1 284 ? -1.094 1.003 -28.643 1.00 59.77 283 ALA B C 1
ATOM 10348 O O . ALA B 1 284 ? -1.921 1.459 -27.847 1.00 62.90 283 ALA B O 1
ATOM 10355 N N . VAL B 1 285 ? 0.208 1.255 -28.539 1.00 54.01 284 VAL B N 1
ATOM 10356 C CA . VAL B 1 285 ? 0.762 2.118 -27.499 1.00 53.45 284 VAL B CA 1
ATOM 10357 C C . VAL B 1 285 ? 0.800 3.534 -28.066 1.00 55.95 284 VAL B C 1
ATOM 10358 O O . VAL B 1 285 ? 1.673 3.870 -28.866 1.00 55.14 284 VAL B O 1
ATOM 10371 N N . ASN B 1 286 ? -0.140 4.372 -27.641 1.00 62.11 285 ASN B N 1
ATOM 10372 C CA . ASN B 1 286 ? -0.322 5.701 -28.217 1.00 65.36 285 ASN B CA 1
ATOM 10373 C C . ASN B 1 286 ? -0.119 6.781 -27.156 1.00 65.56 285 ASN B C 1
ATOM 10374 O O . ASN B 1 286 ? 0.126 6.499 -25.981 1.00 65.92 285 ASN B O 1
ATOM 10385 N N . GLY B 1 287 ? -0.216 8.035 -27.590 1.00 63.82 286 GLY B N 1
ATOM 10386 C CA . GLY B 1 287 ? -0.055 9.161 -26.693 1.00 64.16 286 GLY B CA 1
ATOM 10387 C C . GLY B 1 287 ? 1.323 9.198 -26.061 1.00 63.85 286 GLY B C 1
ATOM 10388 O O . GLY B 1 287 ? 2.335 8.834 -26.669 1.00 62.22 286 GLY B O 1
ATOM 10392 N N . ALA B 1 288 ? 1.362 9.656 -24.810 1.00 67.34 287 ALA B N 1
ATOM 10393 C CA . ALA B 1 288 ? 2.596 9.730 -24.044 1.00 67.27 287 ALA B CA 1
ATOM 10394 C C . ALA B 1 288 ? 2.900 8.442 -23.295 1.00 64.80 287 ALA B C 1
ATOM 10395 O O . ALA B 1 288 ? 3.726 8.450 -22.376 1.00 67.54 287 ALA B O 1
ATOM 10402 N N . PHE B 1 289 ? 2.254 7.340 -23.657 1.00 57.72 288 PHE B N 1
ATOM 10403 C CA . PHE B 1 289 ? 2.505 6.088 -22.965 1.00 54.86 288 PHE B CA 1
ATOM 10404 C C . PHE B 1 289 ? 3.752 5.417 -23.525 1.00 52.94 288 PHE B C 1
ATOM 10405 O O . PHE B 1 289 ? 4.195 5.699 -24.640 1.00 53.06 288 PHE B O 1
ATOM 10422 N N . ASN B 1 290 ? 4.320 4.523 -22.725 1.00 52.26 289 ASN B N 1
ATOM 10423 C CA . ASN B 1 290 ? 5.464 3.721 -23.123 1.00 51.14 289 ASN B CA 1
ATOM 10424 C C . ASN B 1 290 ? 5.129 2.245 -22.945 1.00 51.70 289 ASN B C 1
ATOM 10425 O O . ASN B 1 290 ? 4.131 1.877 -22.316 1.00 50.32 289 ASN B O 1
ATOM 10436 N N . ALA B 1 291 ? 5.973 1.394 -23.523 1.00 53.32 290 ALA B N 1
ATOM 10437 C CA . ALA B 1 291 ? 5.799 -0.047 -23.399 1.00 53.45 290 ALA B CA 1
ATOM 10438 C C . ALA B 1 291 ? 7.134 -0.728 -23.650 1.00 52.80 290 ALA B C 1
ATOM 10439 O O . ALA B 1 291 ? 7.816 -0.417 -24.630 1.00 51.89 290 ALA B O 1
ATOM 10446 N N . VAL B 1 292 ? 7.495 -1.654 -22.767 1.00 54.16 291 VAL B N 1
ATOM 10447 C CA . VAL B 1 292 ? 8.770 -2.358 -22.830 1.00 53.76 291 VAL B CA 1
ATOM 10448 C C . VAL B 1 292 ? 8.487 -3.851 -22.898 1.00 52.72 291 VAL B C 1
ATOM 10449 O O . VAL B 1 292 ? 7.754 -4.388 -22.059 1.00 53.22 291 VAL B O 1
ATOM 10462 N N . VAL B 1 293 ? 9.069 -4.513 -23.894 1.00 51.16 292 VAL B N 1
ATOM 10463 C CA . VAL B 1 293 ? 8.908 -5.946 -24.111 1.00 49.91 292 VAL B CA 1
ATOM 10464 C C . VAL B 1 293 ? 10.215 -6.631 -23.740 1.00 49.07 292 VAL B C 1
ATOM 10465 O O . VAL B 1 293 ? 11.287 -6.224 -24.203 1.00 50.02 292 VAL B O 1
ATOM 10478 N N . VAL B 1 294 ? 10.128 -7.669 -22.910 1.00 45.77 293 VAL B N 1
ATOM 10479 C CA . VAL B 1 294 ? 11.290 -8.437 -22.475 1.00 45.91 293 VAL B CA 1
ATOM 10480 C C . VAL B 1 294 ? 11.077 -9.894 -22.871 1.00 48.65 293 VAL B C 1
ATOM 10481 O O . VAL B 1 294 ? 10.033 -10.481 -22.563 1.00 47.47 293 VAL B O 1
ATOM 10494 N N . GLU B 1 295 ? 12.063 -10.470 -23.557 1.00 53.26 294 GLU B N 1
ATOM 10495 C CA . GLU B 1 295 ? 12.048 -11.878 -23.934 1.00 55.28 294 GLU B CA 1
ATOM 10496 C C . GLU B 1 295 ? 13.161 -12.591 -23.179 1.00 54.73 294 GLU B C 1
ATOM 10497 O O . GLU B 1 295 ? 14.333 -12.217 -23.292 1.00 54.92 294 GLU B O 1
ATOM 10509 N N . ALA B 1 296 ? 12.793 -13.613 -22.415 1.00 53.89 295 ALA B N 1
ATOM 10510 C CA . ALA B 1 296 ? 13.738 -14.394 -21.630 1.00 54.84 295 ALA B CA 1
ATOM 10511 C C . ALA B 1 296 ? 13.491 -15.875 -21.885 1.00 55.83 295 ALA B C 1
ATOM 10512 O O . ALA B 1 296 ? 12.431 -16.274 -22.375 1.00 55.81 295 ALA B O 1
ATOM 10519 N N . GLU B 1 297 ? 14.489 -16.693 -21.537 1.00 56.35 296 GLU B N 1
ATOM 10520 C CA . GLU B 1 297 ? 14.450 -18.108 -21.901 1.00 56.67 296 GLU B CA 1
ATOM 10521 C C . GLU B 1 297 ? 13.377 -18.855 -21.119 1.00 55.34 296 GLU B C 1
ATOM 10522 O O . GLU B 1 297 ? 12.534 -19.542 -21.706 1.00 54.90 296 GLU B O 1
ATOM 10534 N N . ALA B 1 298 ? 13.386 -18.731 -19.792 1.00 54.38 297 ALA B N 1
ATOM 10535 C CA . ALA B 1 298 ? 12.356 -19.371 -18.984 1.00 55.22 297 ALA B CA 1
ATOM 10536 C C . ALA B 1 298 ? 11.055 -18.573 -19.005 1.00 54.13 297 ALA B C 1
ATOM 10537 O O . ALA B 1 298 ? 9.980 -19.131 -19.250 1.00 54.11 297 ALA B O 1
ATOM 10544 N N . ALA B 1 299 ? 11.134 -17.263 -18.763 1.00 55.50 298 ALA B N 1
ATOM 10545 C CA . ALA B 1 299 ? 9.922 -16.466 -18.606 1.00 55.40 298 ALA B CA 1
ATOM 10546 C C . ALA B 1 299 ? 9.136 -16.348 -19.907 1.00 52.97 298 ALA B C 1
ATOM 10547 O O . ALA B 1 299 ? 7.914 -16.186 -19.875 1.00 53.58 298 ALA B O 1
ATOM 10554 N N . GLY B 1 300 ? 9.815 -16.410 -21.043 1.00 47.55 299 GLY B N 1
ATOM 10555 C CA . GLY B 1 300 ? 9.145 -16.182 -22.315 1.00 46.53 299 GLY B CA 1
ATOM 10556 C C . GLY B 1 300 ? 9.083 -14.705 -22.623 1.00 47.36 299 GLY B C 1
ATOM 10557 O O . GLY B 1 300 ? 10.079 -13.992 -22.498 1.00 46.05 299 GLY B O 1
ATOM 10561 N N . ARG B 1 301 ? 7.905 -14.227 -23.014 1.00 52.87 300 ARG B N 1
ATOM 10562 C CA . ARG B 1 301 ? 7.706 -12.835 -23.396 1.00 53.59 300 ARG B CA 1
ATOM 10563 C C . ARG B 1 301 ? 6.911 -12.111 -22.318 1.00 51.80 300 ARG B C 1
ATOM 10564 O O . ARG B 1 301 ? 5.886 -12.615 -21.849 1.00 53.84 300 ARG B O 1
ATOM 10585 N N . LEU B 1 302 ? 7.394 -10.934 -21.925 1.00 45.95 301 LEU B N 1
ATOM 10586 C CA . LEU B 1 302 ? 6.699 -10.057 -20.995 1.00 43.84 301 LEU B CA 1
ATOM 10587 C C . LEU B 1 302 ? 6.539 -8.685 -21.636 1.00 44.80 301 LEU B C 1
ATOM 10588 O O . LEU B 1 302 ? 7.348 -8.283 -22.477 1.00 43.10 301 LEU B O 1
ATOM 10604 N N . MET B 1 303 ? 5.490 -7.967 -21.231 1.00 51.05 302 MET B N 1
ATOM 10605 C CA . MET B 1 303 ? 5.299 -6.581 -21.643 1.00 52.32 302 MET B CA 1
ATOM 10606 C C . MET B 1 303 ? 4.888 -5.739 -20.443 1.00 51.12 302 MET B C 1
ATOM 10607 O O . MET B 1 303 ? 4.001 -6.127 -19.676 1.00 51.12 302 MET B O 1
ATOM 10621 N N . PHE B 1 304 ? 5.534 -4.585 -20.298 1.00 48.04 303 PHE B N 1
ATOM 10622 C CA . PHE B 1 304 ? 5.231 -3.611 -19.258 1.00 48.04 303 PHE B CA 1
ATOM 10623 C C . PHE B 1 304 ? 4.710 -2.343 -19.922 1.00 48.28 303 PHE B C 1
ATOM 10624 O O . PHE B 1 304 ? 5.381 -1.784 -20.794 1.00 47.64 303 PHE B O 1
ATOM 10641 N N . TYR B 1 305 ? 3.520 -1.892 -19.512 1.00 50.64 304 TYR B N 1
ATOM 10642 C CA . TYR B 1 305 ? 2.836 -0.760 -20.129 1.00 52.10 304 TYR B CA 1
ATOM 10643 C C . TYR B 1 305 ? 2.494 0.284 -19.073 1.00 52.85 304 TYR B C 1
ATOM 10644 O O . TYR B 1 305 ? 2.093 -0.053 -17.955 1.00 54.42 304 TYR B O 1
ATOM 10662 N N . GLY B 1 306 ? 2.662 1.552 -19.434 1.00 49.81 305 GLY B N 1
ATOM 10663 C CA . GLY B 1 306 ? 2.316 2.642 -18.546 1.00 50.86 305 GLY B CA 1
ATOM 10664 C C . GLY B 1 306 ? 2.761 3.971 -19.126 1.00 53.18 305 GLY B C 1
ATOM 10665 O O . GLY B 1 306 ? 3.184 4.058 -20.280 1.00 51.40 305 GLY B O 1
ATOM 10669 N N . GLN B 1 307 ? 2.661 5.005 -18.296 1.00 59.04 306 GLN B N 1
ATOM 10670 C CA . GLN B 1 307 ? 3.109 6.336 -18.687 1.00 62.63 306 GLN B CA 1
ATOM 10671 C C . GLN B 1 307 ? 4.620 6.455 -18.538 1.00 67.76 306 GLN B C 1
ATOM 10672 O O . GLN B 1 307 ? 5.176 6.152 -17.477 1.00 63.19 306 GLN B O 1
ATOM 10686 N N . GLY B 1 308 ? 5.280 6.911 -19.599 1.00 83.65 307 GLY B N 1
ATOM 10687 C CA . GLY B 1 308 ? 6.726 6.995 -19.602 1.00 88.92 307 GLY B CA 1
ATOM 10688 C C . GLY B 1 308 ? 7.255 8.405 -19.448 1.00 89.33 307 GLY B C 1
ATOM 10689 O O . GLY B 1 308 ? 8.464 8.617 -19.317 1.00 91.31 307 GLY B O 1
ATOM 10693 N N . ALA B 1 309 ? 6.355 9.381 -19.473 1.00 84.89 308 ALA B N 1
ATOM 10694 C CA . ALA B 1 309 ? 6.722 10.774 -19.293 1.00 84.26 308 ALA B CA 1
ATOM 10695 C C . ALA B 1 309 ? 5.722 11.410 -18.345 1.00 80.87 308 ALA B C 1
ATOM 10696 O O . ALA B 1 309 ? 4.554 11.018 -18.299 1.00 85.80 308 ALA B O 1
ATOM 10703 N N . GLY B 1 310 ? 6.189 12.384 -17.587 1.00 67.31 309 GLY B N 1
ATOM 10704 C CA . GLY B 1 310 ? 5.333 13.122 -16.676 1.00 63.75 309 GLY B CA 1
ATOM 10705 C C . GLY B 1 310 ? 5.996 13.326 -15.332 1.00 63.06 309 GLY B C 1
ATOM 10706 O O . GLY B 1 310 ? 6.858 12.555 -14.907 1.00 61.86 309 GLY B O 1
ATOM 10710 N N . GLY B 1 311 ? 5.583 14.387 -14.642 1.00 51.40 310 GLY B N 1
ATOM 10711 C CA . GLY B 1 311 ? 6.154 14.677 -13.342 1.00 50.67 310 GLY B CA 1
ATOM 10712 C C . GLY B 1 311 ? 5.646 13.741 -12.267 1.00 50.71 310 GLY B C 1
ATOM 10713 O O . GLY B 1 311 ? 6.420 13.261 -11.434 1.00 50.68 310 GLY B O 1
ATOM 10717 N N . ALA B 1 312 ? 4.336 13.465 -12.265 1.00 51.33 311 ALA B N 1
ATOM 10718 C CA . ALA B 1 312 ? 3.788 12.560 -11.257 1.00 51.32 311 ALA B CA 1
ATOM 10719 C C . ALA B 1 312 ? 4.200 11.115 -11.514 1.00 53.15 311 ALA B C 1
ATOM 10720 O O . ALA B 1 312 ? 4.662 10.450 -10.569 1.00 51.58 311 ALA B O 1
ATOM 10727 N N . PRO B 1 313 ? 4.065 10.565 -12.730 1.00 56.08 312 PRO B N 1
ATOM 10728 C CA . PRO B 1 313 ? 4.569 9.201 -12.968 1.00 55.95 312 PRO B CA 1
ATOM 10729 C C . PRO B 1 313 ? 6.028 9.013 -12.592 1.00 55.58 312 PRO B C 1
ATOM 10730 O O . PRO B 1 313 ? 6.371 8.030 -11.924 1.00 58.15 312 PRO B O 1
ATOM 10741 N N . THR B 1 314 ? 6.908 9.920 -13.018 1.00 51.44 313 THR B N 1
ATOM 10742 C CA . THR B 1 314 ? 8.320 9.770 -12.685 1.00 51.12 313 THR B CA 1
ATOM 10743 C C . THR B 1 314 ? 8.538 9.906 -11.183 1.00 51.68 313 THR B C 1
ATOM 10744 O O . THR B 1 314 ? 9.371 9.199 -10.606 1.00 51.95 313 THR B O 1
ATOM 10755 N N . ALA B 1 315 ? 7.792 10.803 -10.528 1.00 51.22 314 ALA B N 1
ATOM 10756 C CA . ALA B 1 315 ? 7.883 10.917 -9.076 1.00 51.28 314 ALA B CA 1
ATOM 10757 C C . ALA B 1 315 ? 7.507 9.608 -8.397 1.00 50.33 314 ALA B C 1
ATOM 10758 O O . ALA B 1 315 ? 8.069 9.263 -7.350 1.00 50.05 314 ALA B O 1
ATOM 10765 N N . SER B 1 316 ? 6.561 8.867 -8.978 1.00 49.03 315 SER B N 1
ATOM 10766 C CA . SER B 1 316 ? 6.159 7.586 -8.409 1.00 47.91 315 SER B CA 1
ATOM 10767 C C . SER B 1 316 ? 7.339 6.627 -8.350 1.00 46.92 315 SER B C 1
ATOM 10768 O O . SER B 1 316 ? 7.589 5.991 -7.321 1.00 49.75 315 SER B O 1
ATOM 10776 N N . ALA B 1 317 ? 8.091 6.524 -9.447 1.00 42.46 316 ALA B N 1
ATOM 10777 C CA . ALA B 1 317 ? 9.284 5.684 -9.455 1.00 43.06 316 ALA B CA 1
ATOM 10778 C C . ALA B 1 317 ? 10.306 6.177 -8.440 1.00 44.06 316 ALA B C 1
ATOM 10779 O O . ALA B 1 317 ? 10.866 5.387 -7.671 1.00 44.71 316 ALA B O 1
ATOM 10786 N N . VAL B 1 318 ? 10.575 7.486 -8.435 1.00 44.36 317 VAL B N 1
ATOM 10787 C CA . VAL B 1 318 ? 11.524 8.055 -7.479 1.00 45.46 317 VAL B CA 1
ATOM 10788 C C . VAL B 1 318 ? 11.147 7.645 -6.061 1.00 45.77 317 VAL B C 1
ATOM 10789 O O . VAL B 1 318 ? 11.986 7.178 -5.282 1.00 46.76 317 VAL B O 1
ATOM 10802 N N . MET B 1 319 ? 9.871 7.815 -5.707 1.00 54.10 318 MET B N 1
ATOM 10803 C CA . MET B 1 319 ? 9.436 7.520 -4.347 1.00 57.83 318 MET B CA 1
ATOM 10804 C C . MET B 1 319 ? 9.555 6.033 -4.038 1.00 58.40 318 MET B C 1
ATOM 10805 O O . MET B 1 319 ? 9.888 5.657 -2.908 1.00 59.73 318 MET B O 1
ATOM 10819 N N . GLY B 1 320 ? 9.290 5.170 -5.022 1.00 56.05 319 GLY B N 1
ATOM 10820 C CA . GLY B 1 320 ? 9.552 3.753 -4.829 1.00 56.38 319 GLY B CA 1
ATOM 10821 C C . GLY B 1 320 ? 10.977 3.498 -4.384 1.00 58.02 319 GLY B C 1
ATOM 10822 O O . GLY B 1 320 ? 11.225 2.753 -3.434 1.00 59.75 319 GLY B O 1
ATOM 10826 N N . ASP B 1 321 ? 11.938 4.132 -5.060 1.00 58.20 320 ASP B N 1
ATOM 10827 C CA . ASP B 1 321 ? 13.340 3.977 -4.692 1.00 59.26 320 ASP B CA 1
ATOM 10828 C C . ASP B 1 321 ? 13.643 4.607 -3.339 1.00 57.72 320 ASP B C 1
ATOM 10829 O O . ASP B 1 321 ? 14.490 4.102 -2.594 1.00 60.49 320 ASP B O 1
ATOM 10838 N N . VAL B 1 322 ? 12.974 5.710 -3.008 1.00 50.04 321 VAL B N 1
ATOM 10839 C CA . VAL B 1 322 ? 13.233 6.380 -1.739 1.00 50.06 321 VAL B CA 1
ATOM 10840 C C . VAL B 1 322 ? 12.754 5.519 -0.579 1.00 51.25 321 VAL B C 1
ATOM 10841 O O . VAL B 1 322 ? 13.440 5.390 0.442 1.00 52.10 321 VAL B O 1
ATOM 10854 N N . VAL B 1 323 ? 11.576 4.910 -0.715 1.00 53.47 322 VAL B N 1
ATOM 10855 C CA . VAL B 1 323 ? 11.078 4.017 0.327 1.00 56.71 322 VAL B CA 1
ATOM 10856 C C . VAL B 1 323 ? 12.021 2.834 0.511 1.00 60.37 322 VAL B C 1
ATOM 10857 O O . VAL B 1 323 ? 12.292 2.405 1.639 1.00 62.48 322 VAL B O 1
ATOM 10870 N N . MET B 1 324 ? 12.526 2.277 -0.590 1.00 60.58 323 MET B N 1
ATOM 10871 C CA . MET B 1 324 ? 13.447 1.153 -0.473 1.00 61.48 323 MET B CA 1
ATOM 10872 C C . MET B 1 324 ? 14.762 1.587 0.164 1.00 63.70 323 MET B C 1
ATOM 10873 O O . MET B 1 324 ? 15.285 0.896 1.047 1.00 63.17 323 MET B O 1
ATOM 10887 N N . ALA B 1 325 ? 15.300 2.740 -0.246 1.00 67.82 324 ALA B N 1
ATOM 10888 C CA . ALA B 1 325 ? 16.533 3.237 0.360 1.00 70.05 324 ALA B CA 1
ATOM 10889 C C . ALA B 1 325 ? 16.339 3.562 1.836 1.00 67.12 324 ALA B C 1
ATOM 10890 O O . ALA B 1 325 ? 17.263 3.382 2.639 1.00 70.00 324 ALA B O 1
ATOM 10897 N N . ALA B 1 326 ? 15.153 4.046 2.211 1.00 55.73 325 ALA B N 1
ATOM 10898 C CA . ALA B 1 326 ? 14.879 4.312 3.618 1.00 56.76 325 ALA B CA 1
ATOM 10899 C C . ALA B 1 326 ? 14.681 3.015 4.389 1.00 57.74 325 ALA B C 1
ATOM 10900 O O . ALA B 1 326 ? 15.189 2.870 5.507 1.00 59.61 325 ALA B O 1
ATOM 10907 N N . ARG B 1 327 ? 13.944 2.063 3.811 1.00 65.24 326 ARG B N 1
ATOM 10908 C CA . ARG B 1 327 ? 13.818 0.746 4.429 1.00 69.43 326 ARG B CA 1
ATOM 10909 C C . ARG B 1 327 ? 15.190 0.133 4.678 1.00 72.68 326 ARG B C 1
ATOM 10910 O O . ARG B 1 327 ? 15.483 -0.337 5.783 1.00 71.40 326 ARG B O 1
ATOM 10931 N N . ASN B 1 328 ? 16.050 0.132 3.653 1.00 79.21 327 ASN B N 1
ATOM 10932 C CA . ASN B 1 328 ? 17.376 -0.461 3.796 1.00 83.79 327 ASN B CA 1
ATOM 10933 C C . ASN B 1 328 ? 18.149 0.190 4.940 1.00 84.79 327 ASN B C 1
ATOM 10934 O O . ASN B 1 328 ? 18.752 -0.504 5.767 1.00 88.42 327 ASN B O 1
ATOM 10945 N N . ARG B 1 329 ? 18.143 1.526 5.012 1.00 80.39 328 ARG B N 1
ATOM 10946 C CA . ARG B 1 329 ? 18.888 2.198 6.073 1.00 80.30 328 ARG B CA 1
ATOM 10947 C C . ARG B 1 329 ? 18.303 1.907 7.449 1.00 79.20 328 ARG B C 1
ATOM 10948 O O . ARG B 1 329 ? 19.029 1.946 8.447 1.00 83.49 328 ARG B O 1
ATOM 10969 N N . VAL B 1 330 ? 17.001 1.628 7.530 1.00 71.07 329 VAL B N 1
ATOM 10970 C CA . VAL B 1 330 ? 16.416 1.238 8.808 1.00 70.63 329 VAL B CA 1
ATOM 10971 C C . VAL B 1 330 ? 16.817 -0.189 9.162 1.00 78.04 329 VAL B C 1
ATOM 10972 O O . VAL B 1 330 ? 17.204 -0.473 10.303 1.00 74.20 329 VAL B O 1
ATOM 10985 N N . GLN B 1 331 ? 16.750 -1.105 8.194 1.00 97.55 330 GLN B N 1
ATOM 10986 C CA . GLN B 1 331 ? 16.945 -2.529 8.439 1.00 106.71 330 GLN B CA 1
ATOM 10987 C C . GLN B 1 331 ? 18.370 -3.010 8.166 1.00 111.36 330 GLN B C 1
ATOM 10988 O O . GLN B 1 331 ? 18.611 -4.221 8.176 1.00 110.97 330 GLN B O 1
ATOM 11002 N N . GLY B 1 332 ? 19.312 -2.105 7.910 1.00 117.95 331 GLY B N 1
ATOM 11003 C CA . GLY B 1 332 ? 20.702 -2.492 7.747 1.00 121.46 331 GLY B CA 1
ATOM 11004 C C . GLY B 1 332 ? 20.965 -3.432 6.586 1.00 118.04 331 GLY B C 1
ATOM 11005 O O . GLY B 1 332 ? 21.337 -4.593 6.788 1.00 122.10 331 GLY B O 1
ATOM 11009 N N . GLY B 1 333 ? 20.788 -2.938 5.366 1.00 106.77 332 GLY B N 1
ATOM 11010 C CA . GLY B 1 333 ? 21.030 -3.731 4.184 1.00 103.21 332 GLY B CA 1
ATOM 11011 C C . GLY B 1 333 ? 21.347 -2.849 2.996 1.00 102.55 332 GLY B C 1
ATOM 11012 O O . GLY B 1 333 ? 21.614 -1.653 3.138 1.00 102.11 332 GLY B O 1
ATOM 11016 N N . ARG B 1 334 ? 21.316 -3.458 1.815 1.00 104.35 333 ARG B N 1
ATOM 11017 C CA . ARG B 1 334 ? 21.589 -2.748 0.572 1.00 104.03 333 ARG B CA 1
ATOM 11018 C C . ARG B 1 334 ? 20.755 -3.382 -0.538 1.00 99.26 333 ARG B C 1
ATOM 11019 O O . ARG B 1 334 ? 19.910 -4.247 -0.288 1.00 103.11 333 ARG B O 1
ATOM 11040 N N . GLY B 1 335 ? 20.989 -2.938 -1.771 1.00 86.43 334 GLY B N 1
ATOM 11041 C CA . GLY B 1 335 ? 20.321 -3.489 -2.925 1.00 81.79 334 GLY B CA 1
ATOM 11042 C C . GLY B 1 335 ? 21.252 -4.357 -3.744 1.00 87.31 334 GLY B C 1
ATOM 11043 O O . GLY B 1 335 ? 22.421 -4.555 -3.395 1.00 83.22 334 GLY B O 1
ATOM 11047 N N . PRO B 1 336 ? 20.751 -4.898 -4.853 1.00 104.29 335 PRO B N 1
ATOM 11048 C CA . PRO B 1 336 ? 21.591 -5.766 -5.694 1.00 110.37 335 PRO B CA 1
ATOM 11049 C C . PRO B 1 336 ? 22.806 -5.020 -6.223 1.00 111.20 335 PRO B C 1
ATOM 11050 O O . PRO B 1 336 ? 22.683 -3.983 -6.879 1.00 110.97 335 PRO B O 1
ATOM 11061 N N . ARG B 1 337 ? 23.990 -5.556 -5.931 1.00 112.02 336 ARG B N 1
ATOM 11062 C CA . ARG B 1 337 ? 25.214 -4.988 -6.475 1.00 111.56 336 ARG B CA 1
ATOM 11063 C C . ARG B 1 337 ? 25.133 -4.919 -7.995 1.00 106.58 336 ARG B C 1
ATOM 11064 O O . ARG B 1 337 ? 24.520 -5.767 -8.648 1.00 108.61 336 ARG B O 1
ATOM 11085 N N . GLU B 1 338 ? 25.758 -3.890 -8.558 1.00 96.57 337 GLU B N 1
ATOM 11086 C CA . GLU B 1 338 ? 25.889 -3.805 -10.004 1.00 92.23 337 GLU B CA 1
ATOM 11087 C C . GLU B 1 338 ? 26.597 -5.051 -10.522 1.00 90.92 337 GLU B C 1
ATOM 11088 O O . GLU B 1 338 ? 27.672 -5.414 -10.034 1.00 93.80 337 GLU B O 1
ATOM 11100 N N . SER B 1 339 ? 25.990 -5.714 -11.503 1.00 86.02 338 SER B N 1
ATOM 11101 C CA . SER B 1 339 ? 26.567 -6.914 -12.109 1.00 84.45 338 SER B CA 1
ATOM 11102 C C . SER B 1 339 ? 26.779 -6.645 -13.597 1.00 82.74 338 SER B C 1
ATOM 11103 O O . SER B 1 339 ? 25.842 -6.747 -14.394 1.00 79.77 338 SER B O 1
ATOM 11111 N N . LYS B 1 340 ? 28.013 -6.290 -13.962 1.00 86.05 339 LYS B N 1
ATOM 11112 C CA . LYS B 1 340 ? 28.385 -6.095 -15.359 1.00 85.32 339 LYS B CA 1
ATOM 11113 C C . LYS B 1 340 ? 29.555 -7.014 -15.695 1.00 80.97 339 LYS B C 1
ATOM 11114 O O . LYS B 1 340 ? 30.586 -6.564 -16.206 1.00 83.31 339 LYS B O 1
ATOM 11133 N N . TYR B 1 341 ? 29.392 -8.308 -15.418 1.00 69.39 340 TYR B N 1
ATOM 11134 C CA . TYR B 1 341 ? 30.473 -9.280 -15.496 1.00 66.01 340 TYR B CA 1
ATOM 11135 C C . TYR B 1 341 ? 30.663 -9.893 -16.877 1.00 64.43 340 TYR B C 1
ATOM 11136 O O . TYR B 1 341 ? 31.688 -10.540 -17.108 1.00 64.62 340 TYR B O 1
ATOM 11154 N N . ALA B 1 342 ? 29.711 -9.727 -17.794 1.00 63.75 341 ALA B N 1
ATOM 11155 C CA . ALA B 1 342 ? 29.755 -10.496 -19.033 1.00 63.39 341 ALA B CA 1
ATOM 11156 C C . ALA B 1 342 ? 30.791 -9.961 -20.014 1.00 65.07 341 ALA B C 1
ATOM 11157 O O . ALA B 1 342 ? 31.291 -10.724 -20.849 1.00 63.97 341 ALA B O 1
ATOM 11164 N N . LYS B 1 343 ? 31.126 -8.674 -19.935 1.00 70.71 342 LYS B N 1
ATOM 11165 C CA . LYS B 1 343 ? 32.145 -8.081 -20.801 1.00 72.07 342 LYS B CA 1
ATOM 11166 C C . LYS B 1 343 ? 31.889 -8.429 -22.266 1.00 69.39 342 LYS B C 1
ATOM 11167 O O . LYS B 1 343 ? 32.807 -8.750 -23.024 1.00 70.47 342 LYS B O 1
ATOM 11186 N N . LEU B 1 344 ? 30.623 -8.360 -22.667 1.00 63.88 343 LEU B N 1
ATOM 11187 C CA . LEU B 1 344 ? 30.255 -8.715 -24.028 1.00 61.30 343 LEU B CA 1
ATOM 11188 C C . LEU B 1 344 ? 30.683 -7.618 -25.001 1.00 61.40 343 LEU B C 1
ATOM 11189 O O . LEU B 1 344 ? 30.527 -6.427 -24.707 1.00 60.39 343 LEU B O 1
ATOM 11205 N N . PRO B 1 345 ? 31.210 -7.982 -26.166 1.00 63.33 344 PRO B N 1
ATOM 11206 C CA . PRO B 1 345 ? 31.524 -6.971 -27.180 1.00 63.15 344 PRO B CA 1
ATOM 11207 C C . PRO B 1 345 ? 30.258 -6.409 -27.803 1.00 61.58 344 PRO B C 1
ATOM 11208 O O . PRO B 1 345 ? 29.180 -7.005 -27.749 1.00 60.41 344 PRO B O 1
ATOM 11219 N N . ILE B 1 346 ? 30.412 -5.242 -28.418 1.00 60.94 345 ILE B N 1
ATOM 11220 C CA . ILE B 1 346 ? 29.295 -4.494 -28.979 1.00 59.48 345 ILE B CA 1
ATOM 11221 C C . ILE B 1 346 ? 29.179 -4.829 -30.457 1.00 60.12 345 ILE B C 1
ATOM 11222 O O . ILE B 1 346 ? 30.159 -4.718 -31.204 1.00 60.40 345 ILE B O 1
ATOM 11238 N N . SER B 1 347 ? 27.986 -5.238 -30.881 1.00 61.55 346 SER B N 1
ATOM 11239 C CA . SER B 1 347 ? 27.728 -5.490 -32.293 1.00 62.20 346 SER B CA 1
ATOM 11240 C C . SER B 1 347 ? 27.308 -4.195 -32.973 1.00 61.03 346 SER B C 1
ATOM 11241 O O . SER B 1 347 ? 26.321 -3.577 -32.548 1.00 60.47 346 SER B O 1
ATOM 11249 N N . PRO B 1 348 ? 28.007 -3.752 -34.014 1.00 59.41 347 PRO B N 1
ATOM 11250 C CA . PRO B 1 348 ? 27.560 -2.555 -34.735 1.00 59.29 347 PRO B CA 1
ATOM 11251 C C . PRO B 1 348 ? 26.272 -2.814 -35.497 1.00 62.13 347 PRO B C 1
ATOM 11252 O O . PRO B 1 348 ? 25.699 -3.904 -35.422 1.00 59.07 347 PRO B O 1
ATOM 11263 N N . ILE B 1 349 ? 25.832 -1.818 -36.261 1.00 71.07 348 ILE B N 1
ATOM 11264 C CA . ILE B 1 349 ? 24.503 -1.843 -36.855 1.00 73.41 348 ILE B CA 1
ATOM 11265 C C . ILE B 1 349 ? 24.505 -2.609 -38.162 1.00 72.09 348 ILE B C 1
ATOM 11266 O O . ILE B 1 349 ? 23.541 -3.317 -38.479 1.00 74.37 348 ILE B O 1
ATOM 11282 N N . GLY B 1 350 ? 25.569 -2.464 -38.947 1.00 65.53 349 GLY B N 1
ATOM 11283 C CA . GLY B 1 350 ? 25.644 -3.146 -40.220 1.00 63.01 349 GLY B CA 1
ATOM 11284 C C . GLY B 1 350 ? 25.378 -4.629 -40.106 1.00 64.69 349 GLY B C 1
ATOM 11285 O O . GLY B 1 350 ? 24.792 -5.226 -41.010 1.00 63.08 349 GLY B O 1
ATOM 11289 N N . ASP B 1 351 ? 25.783 -5.241 -38.992 1.00 72.78 350 ASP B N 1
ATOM 11290 C CA . ASP B 1 351 ? 25.632 -6.678 -38.805 1.00 75.08 350 ASP B CA 1
ATOM 11291 C C . ASP B 1 351 ? 24.204 -7.098 -38.484 1.00 75.09 350 ASP B C 1
ATOM 11292 O O . ASP B 1 351 ? 23.900 -8.293 -38.546 1.00 71.93 350 ASP B O 1
ATOM 11301 N N . ILE B 1 352 ? 23.329 -6.161 -38.153 1.00 80.24 351 ILE B N 1
ATOM 11302 C CA . ILE B 1 352 ? 22.003 -6.510 -37.640 1.00 81.74 351 ILE B CA 1
ATOM 11303 C C . ILE B 1 352 ? 21.065 -6.762 -38.817 1.00 80.28 351 ILE B C 1
ATOM 11304 O O . ILE B 1 352 ? 21.004 -5.931 -39.736 1.00 84.19 351 ILE B O 1
ATOM 11320 N N . PRO B 1 353 ? 20.322 -7.871 -38.832 1.00 71.61 352 PRO B N 1
ATOM 11321 C CA . PRO B 1 353 ? 19.310 -8.057 -39.878 1.00 69.11 352 PRO B CA 1
ATOM 11322 C C . PRO B 1 353 ? 18.069 -7.221 -39.606 1.00 67.37 352 PRO B C 1
ATOM 11323 O O . PRO B 1 353 ? 17.598 -7.118 -38.471 1.00 68.18 352 PRO B O 1
ATOM 11334 N N . THR B 1 354 ? 17.541 -6.624 -40.669 1.00 63.86 353 THR B N 1
ATOM 11335 C CA . THR B 1 354 ? 16.370 -5.759 -40.586 1.00 62.49 353 THR B CA 1
ATOM 11336 C C . THR B 1 354 ? 15.741 -5.699 -41.975 1.00 62.78 353 THR B C 1
ATOM 11337 O O . THR B 1 354 ? 16.166 -6.402 -42.897 1.00 63.41 353 THR B O 1
ATOM 11348 N N . ARG B 1 355 ? 14.729 -4.853 -42.127 1.00 62.88 354 ARG B N 1
ATOM 11349 C CA . ARG B 1 355 ? 14.062 -4.651 -43.403 1.00 62.87 354 ARG B CA 1
ATOM 11350 C C . ARG B 1 355 ? 13.949 -3.157 -43.661 1.00 63.38 354 ARG B C 1
ATOM 11351 O O . ARG B 1 355 ? 13.894 -2.355 -42.725 1.00 63.72 354 ARG B O 1
ATOM 11372 N N . TYR B 1 356 ? 13.919 -2.785 -44.937 1.00 61.36 355 TYR B N 1
ATOM 11373 C CA . TYR B 1 356 ? 13.852 -1.387 -45.330 1.00 61.39 355 TYR B CA 1
ATOM 11374 C C . TYR B 1 356 ? 12.565 -1.099 -46.091 1.00 60.35 355 TYR B C 1
ATOM 11375 O O . TYR B 1 356 ? 12.106 -1.914 -46.899 1.00 60.29 355 TYR B O 1
ATOM 11393 N N . TYR B 1 357 ? 11.979 0.056 -45.792 1.00 56.74 356 TYR B N 1
ATOM 11394 C CA . TYR B 1 357 ? 11.003 0.710 -46.653 1.00 56.45 356 TYR B CA 1
ATOM 11395 C C . TYR B 1 357 ? 11.714 1.878 -47.323 1.00 59.40 356 TYR B C 1
ATOM 11396 O O . TYR B 1 357 ? 12.281 2.733 -46.636 1.00 58.43 356 TYR B O 1
ATOM 11414 N N . VAL B 1 358 ? 11.706 1.905 -48.654 1.00 67.71 357 VAL B N 1
ATOM 11415 C CA . VAL B 1 358 ? 12.403 2.935 -49.420 1.00 71.68 357 VAL B CA 1
ATOM 11416 C C . VAL B 1 358 ? 11.420 3.550 -50.407 1.00 70.70 357 VAL B C 1
ATOM 11417 O O . VAL B 1 358 ? 10.900 2.853 -51.285 1.00 72.57 357 VAL B O 1
ATOM 11430 N N . SER B 1 359 ? 11.174 4.850 -50.264 1.00 63.94 358 SER B N 1
ATOM 11431 C CA . SER B 1 359 ? 10.286 5.599 -51.147 1.00 63.70 358 SER B CA 1
ATOM 11432 C C . SER B 1 359 ? 11.131 6.523 -52.016 1.00 67.67 358 SER B C 1
ATOM 11433 O O . SER B 1 359 ? 11.897 7.340 -51.494 1.00 65.87 358 SER B O 1
ATOM 11441 N N . MET B 1 360 ? 10.992 6.394 -53.335 1.00 76.64 359 MET B N 1
ATOM 11442 C CA . MET B 1 360 ? 11.813 7.137 -54.277 1.00 81.35 359 MET B CA 1
ATOM 11443 C C . MET B 1 360 ? 10.944 7.799 -55.336 1.00 85.66 359 MET B C 1
ATOM 11444 O O . MET B 1 360 ? 9.803 7.397 -55.579 1.00 83.49 359 MET B O 1
ATOM 11458 N N . ARG B 1 361 ? 11.508 8.824 -55.967 1.00 93.38 360 ARG B N 1
ATOM 11459 C CA . ARG B 1 361 ? 10.956 9.409 -57.182 1.00 97.29 360 ARG B CA 1
ATOM 11460 C C . ARG B 1 361 ? 11.888 9.052 -58.329 1.00 96.13 360 ARG B C 1
ATOM 11461 O O . ARG B 1 361 ? 13.077 9.390 -58.295 1.00 98.70 360 ARG B O 1
ATOM 11482 N N . VAL B 1 362 ? 11.350 8.364 -59.330 1.00 90.30 361 VAL B N 1
ATOM 11483 C CA . VAL B 1 362 ? 12.130 7.808 -60.418 1.00 88.91 361 VAL B CA 1
ATOM 11484 C C . VAL B 1 362 ? 11.521 8.269 -61.738 1.00 91.27 361 VAL B C 1
ATOM 11485 O O . VAL B 1 362 ? 10.496 8.949 -61.771 1.00 90.76 361 VAL B O 1
ATOM 11498 N N . ALA B 1 363 ? 12.170 7.887 -62.832 1.00 95.21 362 ALA B N 1
ATOM 11499 C CA . ALA B 1 363 ? 11.651 8.199 -64.154 1.00 97.74 362 ALA B CA 1
ATOM 11500 C C . ALA B 1 363 ? 10.364 7.424 -64.407 1.00 94.15 362 ALA B C 1
ATOM 11501 O O . ALA B 1 363 ? 10.218 6.274 -63.982 1.00 94.52 362 ALA B O 1
ATOM 11508 N N . ASP B 1 364 ? 9.424 8.064 -65.101 1.00 87.73 363 ASP B N 1
ATOM 11509 C CA . ASP B 1 364 ? 8.138 7.445 -65.424 1.00 84.63 363 ASP B CA 1
ATOM 11510 C C . ASP B 1 364 ? 8.236 6.679 -66.746 1.00 88.15 363 ASP B C 1
ATOM 11511 O O . ASP B 1 364 ? 7.485 6.899 -67.696 1.00 87.30 363 ASP B O 1
ATOM 11520 N N . ARG B 1 365 ? 9.194 5.764 -66.787 1.00 97.59 364 ARG B N 1
ATOM 11521 C CA . ARG B 1 365 ? 9.399 4.867 -67.910 1.00 101.68 364 ARG B CA 1
ATOM 11522 C C . ARG B 1 365 ? 9.307 3.425 -67.430 1.00 103.57 364 ARG B C 1
ATOM 11523 O O . ARG B 1 365 ? 9.508 3.142 -66.243 1.00 98.88 364 ARG B O 1
ATOM 11544 N N . PRO B 1 366 ? 8.984 2.486 -68.322 1.00 112.62 365 PRO B N 1
ATOM 11545 C CA . PRO B 1 366 ? 8.700 1.113 -67.887 1.00 113.29 365 PRO B CA 1
ATOM 11546 C C . PRO B 1 366 ? 9.925 0.294 -67.510 1.00 107.77 365 PRO B C 1
ATOM 11547 O O . PRO B 1 366 ? 9.772 -0.889 -67.186 1.00 112.01 365 PRO B O 1
ATOM 11558 N N . GLY B 1 367 ? 11.123 0.874 -67.527 1.00 91.98 366 GLY B N 1
ATOM 11559 C CA . GLY B 1 367 ? 12.325 0.107 -67.266 1.00 85.52 366 GLY B CA 1
ATOM 11560 C C . GLY B 1 367 ? 12.932 0.320 -65.893 1.00 86.92 366 GLY B C 1
ATOM 11561 O O . GLY B 1 367 ? 13.823 -0.433 -65.486 1.00 82.00 366 GLY B O 1
ATOM 11565 N N . VAL B 1 368 ? 12.461 1.332 -65.161 1.00 98.27 367 VAL B N 1
ATOM 11566 C CA . VAL B 1 368 ? 13.124 1.708 -63.915 1.00 101.47 367 VAL B CA 1
ATOM 11567 C C . VAL B 1 368 ? 13.059 0.569 -62.906 1.00 95.65 367 VAL B C 1
ATOM 11568 O O . VAL B 1 368 ? 14.017 0.327 -62.161 1.00 98.04 367 VAL B O 1
ATOM 11581 N N . LEU B 1 369 ? 11.936 -0.152 -62.866 1.00 85.24 368 LEU B N 1
ATOM 11582 C CA . LEU B 1 369 ? 11.755 -1.170 -61.836 1.00 78.47 368 LEU B CA 1
ATOM 11583 C C . LEU B 1 369 ? 12.826 -2.249 -61.928 1.00 77.34 368 LEU B C 1
ATOM 11584 O O . LEU B 1 369 ? 13.343 -2.710 -60.903 1.00 74.22 368 LEU B O 1
ATOM 11600 N N . ALA B 1 370 ? 13.167 -2.671 -63.147 1.00 81.64 369 ALA B N 1
ATOM 11601 C CA . ALA B 1 370 ? 14.204 -3.682 -63.310 1.00 82.08 369 ALA B CA 1
ATOM 11602 C C . ALA B 1 370 ? 15.551 -3.171 -62.818 1.00 83.02 369 ALA B C 1
ATOM 11603 O O . ALA B 1 370 ? 16.349 -3.934 -62.262 1.00 81.32 369 ALA B O 1
ATOM 11610 N N . ALA B 1 371 ? 15.820 -1.878 -63.010 1.00 85.77 370 ALA B N 1
ATOM 11611 C CA . ALA B 1 371 ? 17.087 -1.306 -62.566 1.00 88.31 370 ALA B CA 1
ATOM 11612 C C . ALA B 1 371 ? 17.189 -1.310 -61.047 1.00 87.00 370 ALA B C 1
ATOM 11613 O O . ALA B 1 371 ? 18.200 -1.745 -60.482 1.00 87.42 370 ALA B O 1
ATOM 11620 N N . VAL B 1 372 ? 16.152 -0.816 -60.368 1.00 85.31 371 VAL B N 1
ATOM 11621 C CA . VAL B 1 372 ? 16.148 -0.818 -58.909 1.00 83.54 371 VAL B CA 1
ATOM 11622 C C . VAL B 1 372 ? 16.241 -2.247 -58.389 1.00 80.97 371 VAL B C 1
ATOM 11623 O O . VAL B 1 372 ? 16.987 -2.534 -57.445 1.00 80.57 371 VAL B O 1
ATOM 11636 N N . ALA B 1 373 ? 15.509 -3.172 -59.015 1.00 79.52 372 ALA B N 1
ATOM 11637 C CA . ALA B 1 373 ? 15.519 -4.562 -58.569 1.00 77.84 372 ALA B CA 1
ATOM 11638 C C . ALA B 1 373 ? 16.919 -5.160 -58.653 1.00 77.95 372 ALA B C 1
ATOM 11639 O O . ALA B 1 373 ? 17.382 -5.817 -57.713 1.00 77.80 372 ALA B O 1
ATOM 11646 N N . THR B 1 374 ? 17.609 -4.955 -59.778 1.00 78.45 373 THR B N 1
ATOM 11647 C CA . THR B 1 374 ? 18.957 -5.498 -59.916 1.00 77.97 373 THR B CA 1
ATOM 11648 C C . THR B 1 374 ? 19.886 -4.938 -58.844 1.00 77.17 373 THR B C 1
ATOM 11649 O O . THR B 1 374 ? 20.695 -5.675 -58.268 1.00 76.59 373 THR B O 1
ATOM 11660 N N . GLU B 1 375 ? 19.782 -3.636 -58.559 1.00 76.89 374 GLU B N 1
ATOM 11661 C CA . GLU B 1 375 ? 20.599 -3.051 -57.501 1.00 77.67 374 GLU B CA 1
ATOM 11662 C C . GLU B 1 375 ? 20.361 -3.763 -56.176 1.00 76.43 374 GLU B C 1
ATOM 11663 O O . GLU B 1 375 ? 21.309 -4.055 -55.438 1.00 77.32 374 GLU B O 1
ATOM 11675 N N . PHE B 1 376 ? 19.098 -4.052 -55.857 1.00 74.97 375 PHE B N 1
ATOM 11676 C CA . PHE B 1 376 ? 18.799 -4.833 -54.662 1.00 73.70 375 PHE B CA 1
ATOM 11677 C C . PHE B 1 376 ? 19.363 -6.244 -54.776 1.00 75.44 375 PHE B C 1
ATOM 11678 O O . PHE B 1 376 ? 19.907 -6.785 -53.806 1.00 73.58 375 PHE B O 1
ATOM 11695 N N . GLY B 1 377 ? 19.246 -6.854 -55.956 1.00 81.09 376 GLY B N 1
ATOM 11696 C CA . GLY B 1 377 ? 19.620 -8.251 -56.098 1.00 82.47 376 GLY B CA 1
ATOM 11697 C C . GLY B 1 377 ? 21.120 -8.464 -56.103 1.00 82.84 376 GLY B C 1
ATOM 11698 O O . GLY B 1 377 ? 21.621 -9.417 -55.500 1.00 83.82 376 GLY B O 1
ATOM 11702 N N . ASN B 1 378 ? 21.861 -7.586 -56.784 1.00 81.26 377 ASN B N 1
ATOM 11703 C CA . ASN B 1 378 ? 23.310 -7.732 -56.842 1.00 81.74 377 ASN B CA 1
ATOM 11704 C C . ASN B 1 378 ? 23.944 -7.725 -55.459 1.00 81.13 377 ASN B C 1
ATOM 11705 O O . ASN B 1 378 ? 25.069 -8.210 -55.303 1.00 83.79 377 ASN B O 1
ATOM 11716 N N . ARG B 1 379 ? 23.254 -7.185 -54.456 1.00 77.80 378 ARG B N 1
ATOM 11717 C CA . ARG B 1 379 ? 23.674 -7.304 -53.067 1.00 77.93 378 ARG B CA 1
ATOM 11718 C C . ARG B 1 379 ? 22.872 -8.364 -52.324 1.00 78.07 378 ARG B C 1
ATOM 11719 O O . ARG B 1 379 ? 22.788 -8.325 -51.091 1.00 75.93 378 ARG B O 1
ATOM 11740 N N . SER B 1 380 ? 22.277 -9.307 -53.058 1.00 81.30 379 SER B N 1
ATOM 11741 C CA . SER B 1 380 ? 21.591 -10.456 -52.471 1.00 81.15 379 SER B CA 1
ATOM 11742 C C . SER B 1 380 ? 20.516 -10.013 -51.479 1.00 78.48 379 SER B C 1
ATOM 11743 O O . SER B 1 380 ? 20.480 -10.448 -50.328 1.00 78.50 379 SER B O 1
ATOM 11751 N N . VAL B 1 381 ? 19.630 -9.135 -51.942 1.00 77.19 380 VAL B N 1
ATOM 11752 C CA . VAL B 1 381 ? 18.496 -8.660 -51.155 1.00 75.30 380 VAL B CA 1
ATOM 11753 C C . VAL B 1 381 ? 17.230 -8.940 -51.953 1.00 73.61 380 VAL B C 1
ATOM 11754 O O . VAL B 1 381 ? 17.059 -8.415 -53.061 1.00 74.77 380 VAL B O 1
ATOM 11767 N N . SER B 1 382 ? 16.352 -9.772 -51.397 1.00 70.81 381 SER B N 1
ATOM 11768 C CA . SER B 1 382 ? 15.063 -10.033 -52.017 1.00 68.80 381 SER B CA 1
ATOM 11769 C C . SER B 1 382 ? 14.078 -8.935 -51.652 1.00 67.01 381 SER B C 1
ATOM 11770 O O . SER B 1 382 ? 14.111 -8.380 -50.549 1.00 68.01 381 SER B O 1
ATOM 11778 N N . ILE B 1 383 ? 13.195 -8.628 -52.589 1.00 61.30 382 ILE B N 1
ATOM 11779 C CA . ILE B 1 383 ? 12.158 -7.626 -52.383 1.00 58.37 382 ILE B CA 1
ATOM 11780 C C . ILE B 1 383 ? 10.860 -8.338 -52.039 1.00 57.39 382 ILE B C 1
ATOM 11781 O O . ILE B 1 383 ? 10.504 -9.350 -52.659 1.00 56.04 382 ILE B O 1
ATOM 11797 N N . ALA B 1 38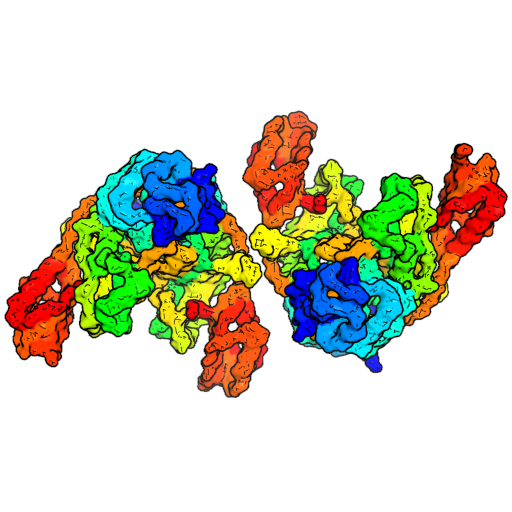4 ? 10.156 -7.813 -51.039 1.00 58.50 383 ALA B N 1
ATOM 11798 C CA . ALA B 1 384 ? 8.900 -8.391 -50.584 1.00 58.84 383 ALA B CA 1
ATOM 11799 C C . ALA B 1 384 ? 7.681 -7.714 -51.188 1.00 60.01 383 ALA B C 1
ATOM 11800 O O . ALA B 1 384 ? 6.639 -8.359 -51.340 1.00 59.76 383 ALA B O 1
ATOM 11807 N N . GLU B 1 385 ? 7.784 -6.438 -51.546 1.00 62.81 384 GLU B N 1
ATOM 11808 C CA . GLU B 1 385 ? 6.638 -5.715 -52.074 1.00 64.95 384 GLU B CA 1
ATOM 11809 C C . GLU B 1 385 ? 7.125 -4.465 -52.787 1.00 63.75 384 GLU B C 1
ATOM 11810 O O . GLU B 1 385 ? 8.109 -3.854 -52.367 1.00 66.31 384 GLU B O 1
ATOM 11822 N N . VAL B 1 386 ? 6.437 -4.096 -53.871 1.00 59.48 385 VAL B N 1
ATOM 11823 C CA . VAL B 1 386 ? 6.723 -2.860 -54.591 1.00 60.26 385 VAL B CA 1
ATOM 11824 C C . VAL B 1 386 ? 5.410 -2.205 -54.998 1.00 62.35 385 VAL B C 1
ATOM 11825 O O . VAL B 1 386 ? 4.409 -2.880 -55.252 1.00 61.55 385 VAL B O 1
ATOM 11838 N N . ARG B 1 387 ? 5.424 -0.872 -55.053 1.00 65.63 386 ARG B N 1
ATOM 11839 C CA . ARG B 1 387 ? 4.282 -0.096 -55.520 1.00 68.37 386 ARG B CA 1
ATOM 11840 C C . ARG B 1 387 ? 4.782 1.074 -56.350 1.00 68.99 386 ARG B C 1
ATOM 11841 O O . ARG B 1 387 ? 5.690 1.793 -55.926 1.00 69.68 386 ARG B O 1
ATOM 11862 N N . GLN B 1 388 ? 4.183 1.261 -57.526 1.00 68.70 387 GLN B N 1
ATOM 11863 C CA . GLN B 1 388 ? 4.645 2.254 -58.488 1.00 70.51 387 GLN B CA 1
ATOM 11864 C C . GLN B 1 388 ? 3.448 2.930 -59.137 1.00 76.17 387 GLN B C 1
ATOM 11865 O O . GLN B 1 388 ? 2.512 2.257 -59.576 1.00 73.21 387 GLN B O 1
ATOM 11879 N N . GLU B 1 389 ? 3.488 4.258 -59.191 1.00 88.00 388 GLU B N 1
ATOM 11880 C CA . GLU B 1 389 ? 2.448 5.051 -59.831 1.00 94.63 388 GLU B CA 1
ATOM 11881 C C . GLU B 1 389 ? 3.083 6.353 -60.304 1.00 92.39 388 GLU B C 1
ATOM 11882 O O . GLU B 1 389 ? 4.249 6.636 -60.022 1.00 96.96 388 GLU B O 1
ATOM 11894 N N . GLY B 1 390 ? 2.298 7.143 -61.041 1.00 79.44 389 GLY B N 1
ATOM 11895 C CA . GLY B 1 390 ? 2.780 8.396 -61.576 1.00 76.38 389 GLY B CA 1
ATOM 11896 C C . GLY B 1 390 ? 2.444 9.581 -60.690 1.00 76.05 389 GLY B C 1
ATOM 11897 O O . GLY B 1 390 ? 1.516 9.536 -59.886 1.00 76.98 389 GLY B O 1
ATOM 11901 N N . ILE B 1 391 ? 3.230 10.646 -60.841 1.00 75.49 390 ILE B N 1
ATOM 11902 C CA . ILE B 1 391 ? 2.985 11.905 -60.153 1.00 76.48 390 ILE B CA 1
ATOM 11903 C C . ILE B 1 391 ? 2.379 12.890 -61.147 1.00 86.67 390 ILE B C 1
ATOM 11904 O O . ILE B 1 391 ? 2.529 12.761 -62.366 1.00 80.71 390 ILE B O 1
ATOM 11920 N N . ASP B 1 392 ? 1.675 13.889 -60.618 1.00 109.05 391 ASP B N 1
ATOM 11921 C CA . ASP B 1 392 ? 1.102 14.965 -61.418 1.00 120.16 391 ASP B CA 1
ATOM 11922 C C . ASP B 1 392 ? 1.979 16.207 -61.316 1.00 123.33 391 ASP B C 1
ATOM 11923 O O . ASP B 1 392 ? 2.366 16.610 -60.213 1.00 121.59 391 ASP B O 1
ATOM 11932 N N . ASP B 1 393 ? 2.284 16.810 -62.464 1.00 129.91 392 ASP B N 1
ATOM 11933 C CA . ASP B 1 393 ? 3.072 18.040 -62.511 1.00 133.10 392 ASP B CA 1
ATOM 11934 C C . ASP B 1 393 ? 2.316 19.192 -61.853 1.00 134.37 392 ASP B C 1
ATOM 11935 O O . ASP B 1 393 ? 2.045 19.168 -60.653 1.00 132.92 392 ASP B O 1
ATOM 11944 N N . ALA B 1 400 ? 7.609 9.463 -61.459 1.00 87.10 399 ALA B N 1
ATOM 11945 C CA . ALA B 1 400 ? 6.956 8.268 -60.934 1.00 85.39 399 ALA B CA 1
ATOM 11946 C C . ALA B 1 400 ? 7.340 8.021 -59.475 1.00 81.43 399 ALA B C 1
ATOM 11947 O O . ALA B 1 400 ? 8.489 8.221 -59.082 1.00 83.97 399 ALA B O 1
ATOM 11953 N N . ARG B 1 401 ? 6.361 7.598 -58.676 1.00 71.66 400 ARG B N 1
ATOM 11954 C CA . ARG B 1 401 ? 6.559 7.301 -57.262 1.00 67.20 400 ARG B CA 1
ATOM 11955 C C . ARG B 1 401 ? 6.810 5.807 -57.106 1.00 66.03 400 ARG B C 1
ATOM 11956 O O . ARG B 1 401 ? 5.961 4.992 -57.481 1.00 64.23 400 ARG B O 1
ATOM 11977 N N . LEU B 1 402 ? 7.962 5.452 -56.541 1.00 69.28 401 LEU B N 1
ATOM 11978 C CA . LEU B 1 402 ? 8.370 4.059 -56.399 1.00 67.98 401 LEU B CA 1
ATOM 11979 C C . LEU B 1 402 ? 8.622 3.762 -54.929 1.00 67.41 401 LEU B C 1
ATOM 11980 O O . LEU B 1 402 ? 9.478 4.396 -54.302 1.00 66.98 401 LEU B O 1
ATOM 11996 N N . VAL B 1 403 ? 7.875 2.801 -54.388 1.00 67.11 402 VAL B N 1
ATOM 11997 C CA . VAL B 1 403 ? 8.008 2.366 -53.002 1.00 65.79 402 VAL B CA 1
ATOM 11998 C C . VAL B 1 403 ? 8.417 0.900 -53.002 1.00 63.23 402 VAL B C 1
ATOM 11999 O O . VAL B 1 403 ? 7.804 0.080 -53.696 1.00 61.69 402 VAL B O 1
ATOM 12012 N N . VAL B 1 404 ? 9.434 0.572 -52.210 1.00 62.72 403 VAL B N 1
ATOM 12013 C CA . VAL B 1 404 ? 9.996 -0.772 -52.159 1.00 61.37 403 VAL B CA 1
ATOM 12014 C C . VAL B 1 404 ? 10.136 -1.189 -50.703 1.00 61.37 403 VAL B C 1
ATOM 12015 O O . VAL B 1 404 ? 10.644 -0.423 -49.877 1.00 60.89 403 VAL B O 1
ATOM 12028 N N . VAL B 1 405 ? 9.687 -2.400 -50.393 1.00 64.18 404 VAL B N 1
ATOM 12029 C CA . VAL B 1 405 ? 9.865 -3.000 -49.078 1.00 64.64 404 VAL B CA 1
ATOM 12030 C C . VAL B 1 405 ? 10.645 -4.292 -49.260 1.00 64.05 404 VAL B C 1
ATOM 12031 O O . VAL B 1 405 ? 10.245 -5.155 -50.049 1.00 63.24 404 VAL B O 1
ATOM 12044 N N . THR B 1 406 ? 11.744 -4.425 -48.528 1.00 64.76 405 THR B N 1
ATOM 12045 C CA . THR B 1 406 ? 12.633 -5.564 -48.675 1.00 64.35 405 THR B CA 1
ATOM 12046 C C . THR B 1 406 ? 12.284 -6.656 -47.670 1.00 62.59 405 THR B C 1
ATOM 12047 O O . THR B 1 406 ? 11.527 -6.448 -46.719 1.00 62.34 405 THR B O 1
ATOM 12058 N N . HIS B 1 407 ? 12.842 -7.842 -47.902 1.00 62.43 406 HIS B N 1
ATOM 12059 C CA . HIS B 1 407 ? 12.869 -8.881 -46.887 1.00 61.78 406 HIS B CA 1
ATOM 12060 C C . HIS B 1 407 ? 14.035 -8.619 -45.937 1.00 62.74 406 HIS B C 1
ATOM 12061 O O . HIS B 1 407 ? 14.760 -7.626 -46.062 1.00 64.01 406 HIS B O 1
ATOM 12075 N N . LYS B 1 408 ? 14.235 -9.521 -44.979 1.00 62.11 407 LYS B N 1
ATOM 12076 C CA . LYS B 1 408 ? 15.300 -9.324 -44.006 1.00 63.25 407 LYS B CA 1
ATOM 12077 C C . LYS B 1 408 ? 16.658 -9.343 -44.697 1.00 63.04 407 LYS B C 1
ATOM 12078 O O . LYS B 1 408 ? 16.875 -10.072 -45.669 1.00 63.59 407 LYS B O 1
ATOM 12097 N N . ALA B 1 409 ? 17.565 -8.514 -44.193 1.00 60.67 408 ALA B N 1
ATOM 12098 C CA . ALA B 1 409 ? 18.912 -8.373 -44.722 1.00 61.02 408 ALA B CA 1
ATOM 12099 C C . ALA B 1 409 ? 19.690 -7.505 -43.746 1.00 62.67 408 ALA B C 1
ATOM 12100 O O . ALA B 1 409 ? 19.104 -6.790 -42.928 1.00 62.84 408 ALA B O 1
ATOM 12107 N N . THR B 1 410 ? 21.013 -7.574 -43.839 1.00 64.19 409 THR B N 1
ATOM 12108 C CA . THR B 1 410 ? 21.854 -6.816 -42.924 1.00 65.49 409 THR B CA 1
ATOM 12109 C C . THR B 1 410 ? 21.713 -5.327 -43.202 1.00 65.71 409 THR B C 1
ATOM 12110 O O . THR B 1 410 ? 21.561 -4.905 -44.352 1.00 66.37 409 THR B O 1
ATOM 12121 N N . ASP B 1 411 ? 21.764 -4.525 -42.136 1.00 64.75 410 ASP B N 1
ATOM 12122 C CA . ASP B 1 411 ? 21.683 -3.079 -42.303 1.00 65.78 410 ASP B CA 1
ATOM 12123 C C . ASP B 1 411 ? 22.735 -2.591 -43.288 1.00 68.82 410 ASP B C 1
ATOM 12124 O O . ASP B 1 411 ? 22.486 -1.665 -44.068 1.00 68.61 410 ASP B O 1
ATOM 12133 N N . ALA B 1 412 ? 23.913 -3.221 -43.282 1.00 73.29 411 ALA B N 1
ATOM 12134 C CA . ALA B 1 412 ? 25.002 -2.785 -44.150 1.00 76.02 411 ALA B CA 1
ATOM 12135 C C . ALA B 1 412 ? 24.646 -2.971 -45.620 1.00 76.37 411 ALA B C 1
ATOM 12136 O O . ALA B 1 412 ? 24.871 -2.076 -46.444 1.00 76.66 411 ALA B O 1
ATOM 12143 N N . ALA B 1 413 ? 24.103 -4.139 -45.974 1.00 78.68 412 ALA B N 1
ATOM 12144 C CA . ALA B 1 413 ? 23.701 -4.371 -47.357 1.00 78.99 412 ALA B CA 1
ATOM 12145 C C . ALA B 1 413 ? 22.622 -3.386 -47.779 1.00 77.65 412 ALA B C 1
ATOM 12146 O O . ALA B 1 413 ? 22.665 -2.834 -48.886 1.00 77.23 412 ALA B O 1
ATOM 12153 N N . LEU B 1 414 ? 21.647 -3.148 -46.903 1.00 75.79 413 LEU B N 1
ATOM 12154 C CA . LEU B 1 414 ? 20.563 -2.233 -47.229 1.00 75.98 413 LEU B CA 1
ATOM 12155 C C . LEU B 1 414 ? 21.078 -0.808 -47.381 1.00 79.86 413 LEU B C 1
ATOM 12156 O O . LEU B 1 414 ? 20.625 -0.071 -48.264 1.00 79.19 413 LEU B O 1
ATOM 12172 N N . SER B 1 415 ? 22.041 -0.406 -46.547 1.00 85.98 414 SER B N 1
ATOM 12173 C CA . SER B 1 415 ? 22.652 0.910 -46.710 1.00 90.02 414 SER B CA 1
ATOM 12174 C C . SER B 1 415 ? 23.372 1.013 -48.049 1.00 95.21 414 SER B C 1
ATOM 12175 O O . SER B 1 415 ? 23.242 2.020 -48.756 1.00 93.25 414 SER B O 1
ATOM 12183 N N . GLU B 1 416 ? 24.137 -0.020 -48.413 1.00 106.36 415 GLU B N 1
ATOM 12184 C CA . GLU B 1 416 ? 24.837 -0.013 -49.694 1.00 110.79 415 GLU B CA 1
ATOM 12185 C C . GLU B 1 416 ? 23.856 0.098 -50.854 1.00 106.17 415 GLU B C 1
ATOM 12186 O O . GLU B 1 416 ? 24.097 0.840 -51.813 1.00 110.25 415 GLU B O 1
ATOM 12198 N N . THR B 1 417 ? 22.741 -0.631 -50.784 1.00 92.46 416 THR B N 1
ATOM 12199 C CA . THR B 1 417 ? 21.753 -0.564 -51.852 1.00 87.99 416 THR B CA 1
ATOM 12200 C C . THR B 1 417 ? 21.150 0.833 -51.952 1.00 86.19 416 THR B C 1
ATOM 12201 O O . THR B 1 417 ? 21.000 1.373 -53.054 1.00 88.52 416 THR B O 1
ATOM 12212 N N . VAL B 1 418 ? 20.806 1.441 -50.812 1.00 80.98 417 VAL B N 1
ATOM 12213 C CA . VAL B 1 418 ? 20.244 2.790 -50.831 1.00 79.33 417 VAL B CA 1
ATOM 12214 C C . VAL B 1 418 ? 21.210 3.752 -51.512 1.00 82.79 417 VAL B C 1
ATOM 12215 O O . VAL B 1 418 ? 20.817 4.561 -52.362 1.00 82.12 417 VAL B O 1
ATOM 12228 N N . LYS B 1 419 ? 22.491 3.686 -51.143 1.00 87.57 418 LYS B N 1
ATOM 12229 C CA . LYS B 1 419 ? 23.487 4.525 -51.797 1.00 90.57 418 LYS B CA 1
ATOM 12230 C C . LYS B 1 419 ? 23.506 4.274 -53.299 1.00 88.01 418 LYS B C 1
ATOM 12231 O O . LYS B 1 419 ? 23.478 5.217 -54.099 1.00 91.64 418 LYS B O 1
ATOM 12250 N N . ALA B 1 420 ? 23.546 3.004 -53.704 1.00 79.57 419 ALA B N 1
ATOM 12251 C CA . ALA B 1 420 ? 23.520 2.686 -55.127 1.00 77.30 419 ALA B CA 1
ATOM 12252 C C . ALA B 1 420 ? 22.283 3.270 -55.797 1.00 78.27 419 ALA B C 1
ATOM 12253 O O . ALA B 1 420 ? 22.362 3.790 -56.915 1.00 78.19 419 ALA B O 1
ATOM 12260 N N . LEU B 1 421 ? 21.131 3.203 -55.124 1.00 82.24 420 LEU B N 1
ATOM 12261 C CA . LEU B 1 421 ? 19.905 3.747 -55.700 1.00 84.82 420 LEU B CA 1
ATOM 12262 C C . LEU B 1 421 ? 20.002 5.255 -55.884 1.00 86.77 420 LEU B C 1
ATOM 12263 O O . LEU B 1 421 ? 19.609 5.787 -56.929 1.00 88.87 420 LEU B O 1
ATOM 12279 N N . ALA B 1 422 ? 20.512 5.964 -54.874 1.00 84.64 421 ALA B N 1
ATOM 12280 C CA . ALA B 1 422 ? 20.627 7.415 -54.977 1.00 85.47 421 ALA B CA 1
ATOM 12281 C C . ALA B 1 422 ? 21.497 7.811 -56.162 1.00 90.22 421 ALA B C 1
ATOM 12282 O O . ALA B 1 422 ? 21.222 8.809 -56.839 1.00 88.03 421 ALA B O 1
ATOM 12289 N N . SER B 1 423 ? 22.545 7.035 -56.433 1.00 101.67 422 SER B N 1
ATOM 12290 C CA . SER B 1 423 ? 23.455 7.309 -57.537 1.00 107.67 422 SER B CA 1
ATOM 12291 C C . SER B 1 423 ? 22.937 6.805 -58.877 1.00 105.50 422 SER B C 1
ATOM 12292 O O . SER B 1 423 ? 23.602 7.022 -59.896 1.00 110.95 422 SER B O 1
ATOM 12300 N N . LEU B 1 424 ? 21.788 6.135 -58.909 1.00 93.03 423 LEU B N 1
ATOM 12301 C CA . LEU B 1 424 ? 21.243 5.671 -60.175 1.00 90.25 423 LEU B CA 1
ATOM 12302 C C . LEU B 1 424 ? 20.696 6.842 -60.980 1.00 94.65 423 LEU B C 1
ATOM 12303 O O . LEU B 1 424 ? 20.179 7.820 -60.432 1.00 91.66 423 LEU B O 1
ATOM 12319 N N . ASP B 1 425 ? 20.811 6.726 -62.302 1.00 107.59 424 ASP B N 1
ATOM 12320 C CA . ASP B 1 425 ? 20.294 7.764 -63.184 1.00 112.74 424 ASP B CA 1
ATOM 12321 C C . ASP B 1 425 ? 18.772 7.820 -63.134 1.00 107.75 424 ASP B C 1
ATOM 12322 O O . ASP B 1 425 ? 18.187 8.907 -63.045 1.00 110.79 424 ASP B O 1
ATOM 12331 N N . VAL B 1 426 ? 18.114 6.658 -63.169 1.00 96.35 425 VAL B N 1
ATOM 12332 C CA . VAL B 1 426 ? 16.659 6.623 -63.191 1.00 91.60 425 VAL B CA 1
ATOM 12333 C C . VAL B 1 426 ? 16.047 7.134 -61.893 1.00 88.95 425 VAL B C 1
ATOM 12334 O O . VAL B 1 426 ? 14.852 7.451 -61.862 1.00 89.42 425 VAL B O 1
ATOM 12347 N N . VAL B 1 427 ? 16.826 7.221 -60.818 1.00 84.19 426 VAL B N 1
ATOM 12348 C CA . VAL B 1 427 ? 16.311 7.624 -59.513 1.00 81.24 426 VAL B CA 1
ATOM 12349 C C . VAL B 1 427 ? 16.523 9.126 -59.363 1.00 83.33 426 VAL B C 1
ATOM 12350 O O . VAL B 1 427 ? 17.658 9.596 -59.252 1.00 84.95 426 VAL B O 1
ATOM 12363 N N . GLN B 1 428 ? 15.423 9.882 -59.351 1.00 83.23 427 GLN B N 1
ATOM 12364 C CA . GLN B 1 428 ? 15.524 11.327 -59.175 1.00 85.40 427 GLN B CA 1
ATOM 12365 C C . GLN B 1 428 ? 15.947 11.679 -57.754 1.00 88.43 427 GLN B C 1
ATOM 12366 O O . GLN B 1 428 ? 16.737 12.610 -57.551 1.00 86.86 427 GLN B O 1
ATOM 12380 N N . SER B 1 429 ? 15.445 10.947 -56.760 1.00 95.93 428 SER B N 1
ATOM 12381 C CA . SER B 1 429 ? 15.786 11.223 -55.369 1.00 99.55 428 SER B CA 1
ATOM 12382 C C . SER B 1 429 ? 15.248 10.114 -54.477 1.00 97.05 428 SER B C 1
ATOM 12383 O O . SER B 1 429 ? 14.179 9.556 -54.737 1.00 95.85 428 SER B O 1
ATOM 12391 N N . VAL B 1 430 ? 16.002 9.807 -53.422 1.00 96.38 429 VAL B N 1
ATOM 12392 C CA . VAL B 1 430 ? 15.534 8.929 -52.355 1.00 94.04 429 VAL B CA 1
ATOM 12393 C C . VAL B 1 430 ? 14.856 9.813 -51.311 1.00 91.52 429 VAL B C 1
ATOM 12394 O O . VAL B 1 430 ? 15.517 10.563 -50.589 1.00 95.98 429 VAL B O 1
ATOM 12407 N N . ASP B 1 431 ? 13.528 9.743 -51.243 1.00 80.10 430 ASP B N 1
ATOM 12408 C CA . ASP B 1 431 ? 12.769 10.653 -50.395 1.00 76.54 430 ASP B CA 1
ATOM 12409 C C . ASP B 1 431 ? 12.605 10.152 -48.966 1.00 72.87 430 ASP B C 1
ATOM 12410 O O . ASP B 1 431 ? 12.510 10.967 -48.042 1.00 74.17 430 ASP B O 1
ATOM 12419 N N . SER B 1 432 ? 12.569 8.841 -48.750 1.00 67.73 431 SER B N 1
ATOM 12420 C CA . SER B 1 432 ? 12.373 8.327 -47.403 1.00 65.47 431 SER B CA 1
ATOM 12421 C C . SER B 1 432 ? 12.940 6.918 -47.305 1.00 63.06 431 SER B C 1
ATOM 12422 O O . SER B 1 432 ? 12.752 6.099 -48.209 1.00 60.41 431 SER B O 1
ATOM 12430 N N . VAL B 1 433 ? 13.636 6.650 -46.201 1.00 65.16 432 VAL B N 1
ATOM 12431 C CA . VAL B 1 433 ? 14.179 5.327 -45.905 1.00 65.36 432 VAL B CA 1
ATOM 12432 C C . VAL B 1 433 ? 13.922 5.057 -44.429 1.00 64.41 432 VAL B C 1
ATOM 12433 O O . VAL B 1 433 ? 14.498 5.726 -43.563 1.00 65.87 432 VAL B O 1
ATOM 12446 N N . ILE B 1 434 ? 13.066 4.081 -44.139 1.00 61.29 433 ILE B N 1
ATOM 12447 C CA . ILE B 1 434 ? 12.686 3.747 -42.773 1.00 60.02 433 ILE B CA 1
ATOM 12448 C C . ILE B 1 434 ? 12.733 2.237 -42.621 1.00 57.64 433 ILE B C 1
ATOM 12449 O O . ILE B 1 434 ? 12.254 1.500 -43.489 1.00 56.33 433 ILE B O 1
ATOM 12465 N N . ARG B 1 435 ? 13.314 1.775 -41.516 1.00 58.22 434 ARG B N 1
ATOM 12466 C CA . ARG B 1 435 ? 13.364 0.353 -41.229 1.00 57.29 434 ARG B CA 1
ATOM 12467 C C . ARG B 1 435 ? 11.964 -0.167 -40.902 1.00 58.54 434 ARG B C 1
ATOM 12468 O O . ARG B 1 435 ? 11.022 0.596 -40.674 1.00 56.95 434 ARG B O 1
ATOM 12489 N N . MET B 1 436 ? 11.833 -1.492 -40.885 1.00 64.11 435 MET B N 1
ATOM 12490 C CA . MET B 1 436 ? 10.560 -2.136 -40.584 1.00 64.76 435 MET B CA 1
ATOM 12491 C C . MET B 1 436 ? 10.814 -3.307 -39.646 1.00 64.27 435 MET B C 1
ATOM 12492 O O . MET B 1 436 ? 11.545 -4.240 -39.994 1.00 63.79 435 MET B O 1
ATOM 12506 N N . GLU B 1 437 ? 10.211 -3.249 -38.464 1.00 62.98 436 GLU B N 1
ATOM 12507 C CA . GLU B 1 437 ? 10.383 -4.237 -37.409 1.00 63.03 436 GLU B CA 1
ATOM 12508 C C . GLU B 1 437 ? 9.030 -4.861 -37.080 1.00 64.35 436 GLU B C 1
ATOM 12509 O O . GLU B 1 437 ? 7.998 -4.498 -37.647 1.00 61.30 436 GLU B O 1
ATOM 12521 N N . GLY B 1 438 ? 9.037 -5.801 -36.140 1.00 72.96 437 GLY B N 1
ATOM 12522 C CA . GLY B 1 438 ? 7.840 -6.559 -35.843 1.00 75.52 437 GLY B CA 1
ATOM 12523 C C . G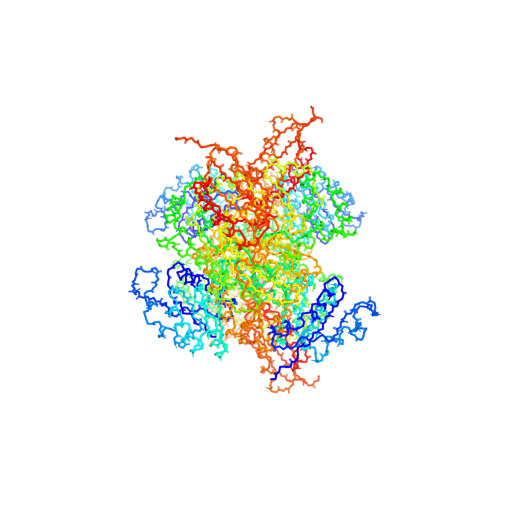LY B 1 438 ? 7.662 -7.686 -36.838 1.00 73.95 437 GLY B C 1
ATOM 12524 O O . GLY B 1 438 ? 8.470 -8.619 -36.866 1.00 78.42 437 GLY B O 1
ATOM 12528 N N . THR B 1 439 ? 6.621 -7.608 -37.662 1.00 65.34 438 THR B N 1
ATOM 12529 C CA . THR B 1 439 ? 6.412 -8.566 -38.748 1.00 61.66 438 THR B CA 1
ATOM 12530 C C . THR B 1 439 ? 6.702 -9.997 -38.304 1.00 61.29 438 THR B C 1
ATOM 12531 O O . THR B 1 439 ? 6.915 -10.883 -39.130 1.00 61.10 438 THR B O 1
ATOM 12542 N N . LYS C 1 7 ? -65.437 -5.072 19.229 1.00 83.92 6 LYS C N 1
ATOM 12543 C CA . LYS C 1 7 ? -65.314 -6.492 18.918 1.00 85.30 6 LYS C CA 1
ATOM 12544 C C . LYS C 1 7 ? -64.184 -7.139 19.721 1.00 84.63 6 LYS C C 1
ATOM 12545 O O . LYS C 1 7 ? -63.155 -6.507 19.961 1.00 82.47 6 LYS C O 1
ATOM 12563 N N . PRO C 1 8 ? -64.363 -8.396 20.135 1.00 85.85 7 PRO C N 1
ATOM 12564 C CA . PRO C 1 8 ? -63.315 -9.057 20.922 1.00 85.73 7 PRO C CA 1
ATOM 12565 C C . PRO C 1 8 ? -62.021 -9.212 20.138 1.00 85.80 7 PRO C C 1
ATOM 12566 O O . PRO C 1 8 ? -61.991 -9.140 18.907 1.00 85.52 7 PRO C O 1
ATOM 12577 N N . ILE C 1 9 ? -60.938 -9.430 20.881 1.00 86.64 8 ILE C N 1
ATOM 12578 C CA . ILE C 1 9 ? -59.621 -9.699 20.315 1.00 87.69 8 ILE C CA 1
ATOM 12579 C C . ILE C 1 9 ? -59.234 -11.117 20.706 1.00 88.19 8 ILE C C 1
ATOM 12580 O O . ILE C 1 9 ? -59.242 -11.462 21.895 1.00 87.69 8 ILE C O 1
ATOM 12596 N N . GLY C 1 10 ? -58.891 -11.931 19.711 1.00 87.53 9 GLY C N 1
ATOM 12597 C CA . GLY C 1 10 ? -58.548 -13.321 19.951 1.00 88.00 9 GLY C CA 1
ATOM 12598 C C . GLY C 1 10 ? -57.048 -13.505 20.110 1.00 87.01 9 GLY C C 1
ATOM 12599 O O . GLY C 1 10 ? -56.254 -12.876 19.414 1.00 86.41 9 GLY C O 1
ATOM 12603 N N . VAL C 1 11 ? -56.674 -14.381 21.040 1.00 86.85 10 VAL C N 1
ATOM 12604 C CA . VAL C 1 11 ? -55.279 -14.664 21.345 1.00 86.45 10 VAL C CA 1
ATOM 12605 C C . VAL C 1 11 ? -55.039 -16.153 21.170 1.00 85.76 10 VAL C C 1
ATOM 12606 O O . VAL C 1 11 ? -55.905 -16.974 21.488 1.00 87.45 10 VAL C O 1
ATOM 12619 N N . ALA C 1 12 ? -53.857 -16.495 20.669 1.00 82.90 11 ALA C N 1
ATOM 12620 C CA . ALA C 1 12 ? -53.419 -17.878 20.552 1.00 82.55 11 ALA C CA 1
ATOM 12621 C C . ALA C 1 12 ? -52.036 -17.982 21.174 1.00 79.98 11 ALA C C 1
ATOM 12622 O O . ALA C 1 12 ? -51.087 -17.358 20.689 1.00 80.79 11 ALA C O 1
ATOM 12629 N N . VAL C 1 13 ? -51.927 -18.753 22.251 1.00 75.53 12 VAL C N 1
ATOM 12630 C CA . VAL C 1 13 ? -50.673 -18.920 22.974 1.00 72.83 12 VAL C CA 1
ATOM 12631 C C . VAL C 1 13 ? -50.057 -20.247 22.558 1.00 72.70 12 VAL C C 1
ATOM 12632 O O . VAL C 1 13 ? -50.631 -21.314 22.804 1.00 73.88 12 VAL C O 1
ATOM 12645 N N . LEU C 1 14 ? -48.883 -20.183 21.937 1.00 70.78 13 LEU C N 1
ATOM 12646 C CA . LEU C 1 14 ? -48.174 -21.373 21.482 1.00 71.23 13 LEU C CA 1
ATOM 12647 C C . LEU C 1 14 ? -47.175 -21.782 22.557 1.00 70.83 13 LEU C C 1
ATOM 12648 O O . LEU C 1 14 ? -46.141 -21.130 22.737 1.00 69.09 13 LEU C O 1
ATOM 12664 N N . GLY C 1 15 ? -47.482 -22.857 23.261 1.00 72.85 14 GLY C N 1
ATOM 12665 C CA . GLY C 1 15 ? -46.641 -23.344 24.338 1.00 73.12 14 GLY C CA 1
ATOM 12666 C C . GLY C 1 15 ? -47.347 -23.140 25.666 1.00 72.64 14 GLY C C 1
ATOM 12667 O O . GLY C 1 15 ? -47.978 -22.103 25.906 1.00 73.34 14 GLY C O 1
ATOM 12671 N N . LEU C 1 16 ? -47.248 -24.138 26.534 1.00 70.84 15 LEU C N 1
ATOM 12672 C CA . LEU C 1 16 ? -47.867 -24.092 27.854 1.00 70.30 15 LEU C CA 1
ATOM 12673 C C . LEU C 1 16 ? -46.862 -24.521 28.910 1.00 71.24 15 LEU C C 1
ATOM 12674 O O . LEU C 1 16 ? -47.156 -25.311 29.810 1.00 71.03 15 LEU C O 1
ATOM 12690 N N . GLY C 1 17 ? -45.651 -23.995 28.805 1.00 74.39 16 GLY C N 1
ATOM 12691 C CA . GLY C 1 17 ? -44.561 -24.319 29.709 1.00 75.47 16 GLY C CA 1
ATOM 12692 C C . GLY C 1 17 ? -44.413 -23.302 30.820 1.00 74.85 16 GLY C C 1
ATOM 12693 O O . GLY C 1 17 ? -45.400 -22.765 31.335 1.00 74.75 16 GLY C O 1
ATOM 12697 N N . ASN C 1 18 ? -43.159 -23.034 31.194 1.00 74.38 17 ASN C N 1
ATOM 12698 C CA . ASN C 1 18 ? -42.888 -22.101 32.282 1.00 74.28 17 ASN C CA 1
ATOM 12699 C C . ASN C 1 18 ? -43.543 -20.749 32.032 1.00 72.58 17 ASN C C 1
ATOM 12700 O O . ASN C 1 18 ? -44.137 -20.161 32.944 1.00 72.19 17 ASN C O 1
ATOM 12711 N N . VAL C 1 19 ? -43.447 -20.240 30.806 1.00 71.16 18 VAL C N 1
ATOM 12712 C CA . VAL C 1 19 ? -43.984 -18.921 30.484 1.00 69.91 18 VAL C CA 1
ATOM 12713 C C . VAL C 1 19 ? -45.405 -19.016 29.942 1.00 70.34 18 VAL C C 1
ATOM 12714 O O . VAL C 1 19 ? -46.270 -18.219 30.315 1.00 69.51 18 VAL C O 1
ATOM 12727 N N . GLY C 1 20 ? -45.673 -19.980 29.061 1.00 72.64 19 GLY C N 1
ATOM 12728 C CA . GLY C 1 20 ? -47.011 -20.109 28.510 1.00 73.97 19 GLY C CA 1
ATOM 12729 C C . GLY C 1 20 ? -48.072 -20.286 29.579 1.00 76.09 19 GLY C C 1
ATOM 12730 O O . GLY C 1 20 ? -49.142 -19.676 29.512 1.00 74.73 19 GLY C O 1
ATOM 12734 N N . SER C 1 21 ? -47.791 -21.122 30.581 1.00 81.13 20 SER C N 1
ATOM 12735 C CA . SER C 1 21 ? -48.757 -21.347 31.651 1.00 83.79 20 SER C CA 1
ATOM 12736 C C . SER C 1 21 ? -49.105 -20.046 32.364 1.00 81.86 20 SER C C 1
ATOM 12737 O O . SER C 1 21 ? -50.277 -19.789 32.665 1.00 83.38 20 SER C O 1
ATOM 12745 N N . GLU C 1 22 ? -48.100 -19.212 32.645 1.00 77.40 21 GLU C N 1
ATOM 12746 C CA . GLU C 1 22 ? -48.357 -17.937 33.307 1.00 74.73 21 GLU C CA 1
ATOM 12747 C C . GLU C 1 22 ? -49.154 -16.999 32.411 1.00 72.68 21 GLU C C 1
ATOM 12748 O O . GLU C 1 22 ? -50.054 -16.298 32.886 1.00 72.21 21 GLU C O 1
ATOM 12760 N N . VAL C 1 23 ? -48.840 -16.972 31.114 1.00 71.58 22 VAL C N 1
ATOM 12761 C CA . VAL C 1 23 ? -49.561 -16.103 30.187 1.00 71.36 22 VAL C CA 1
ATOM 12762 C C . VAL C 1 23 ? -51.043 -16.459 30.172 1.00 71.36 22 VAL C C 1
ATOM 12763 O O . VAL C 1 23 ? -51.911 -15.594 30.341 1.00 70.67 22 VAL C O 1
ATOM 12776 N N . VAL C 1 24 ? -51.353 -17.741 29.969 1.00 71.78 23 VAL C N 1
ATOM 12777 C CA . VAL C 1 24 ? -52.745 -18.179 29.979 1.00 72.39 23 VAL C CA 1
ATOM 12778 C C . VAL C 1 24 ? -53.399 -17.824 31.308 1.00 73.20 23 VAL C C 1
ATOM 12779 O O . VAL C 1 24 ? -54.504 -17.272 31.347 1.00 73.68 23 VAL C O 1
ATOM 12792 N N . ARG C 1 25 ? -52.725 -18.134 32.420 1.00 76.11 24 ARG C N 1
ATOM 12793 C CA . ARG C 1 25 ? -53.287 -17.836 33.734 1.00 77.53 24 ARG C CA 1
ATOM 12794 C C . ARG C 1 25 ? -53.657 -16.365 33.850 1.00 77.04 24 ARG C C 1
ATOM 12795 O O . ARG C 1 25 ? -54.683 -16.018 34.448 1.00 76.11 24 ARG C O 1
ATOM 12816 N N . ILE C 1 26 ? -52.832 -15.485 33.281 1.00 77.92 25 ILE C N 1
ATOM 12817 C CA . ILE C 1 26 ? -53.092 -14.053 33.366 1.00 77.66 25 ILE C CA 1
ATOM 12818 C C . ILE C 1 26 ? -54.256 -13.669 32.461 1.00 76.00 25 ILE C C 1
ATOM 12819 O O . ILE C 1 26 ? -55.158 -12.926 32.866 1.00 77.39 25 ILE C O 1
ATOM 12835 N N . ILE C 1 27 ? -54.259 -14.171 31.221 1.00 71.03 26 ILE C N 1
ATOM 12836 C CA . ILE C 1 27 ? -55.337 -13.844 30.291 1.00 70.03 26 ILE C CA 1
ATOM 12837 C C . ILE C 1 27 ? -56.690 -14.223 30.878 1.00 72.96 26 ILE C C 1
ATOM 12838 O O . ILE C 1 27 ? -57.716 -13.626 30.530 1.00 70.72 26 ILE C O 1
ATOM 12854 N N . ASP C 1 28 ? -56.720 -15.214 31.770 1.00 82.04 27 ASP C N 1
ATOM 12855 C CA . ASP C 1 28 ? -57.962 -15.661 32.392 1.00 86.50 27 ASP C CA 1
ATOM 12856 C C . ASP C 1 28 ? -58.276 -14.878 33.665 1.00 86.09 27 ASP C C 1
ATOM 12857 O O . ASP C 1 28 ? -59.356 -14.293 33.793 1.00 87.43 27 ASP C O 1
ATOM 12866 N N . GLU C 1 29 ? -57.336 -14.863 34.613 1.00 83.69 28 GLU C N 1
ATOM 12867 C CA . GLU C 1 29 ? -57.609 -14.332 35.943 1.00 83.36 28 GLU C CA 1
ATOM 12868 C C . GLU C 1 29 ? -57.777 -12.819 35.959 1.00 82.50 28 GLU C C 1
ATOM 12869 O O . GLU C 1 29 ? -58.403 -12.292 36.884 1.00 81.90 28 GLU C O 1
ATOM 12881 N N . SER C 1 30 ? -57.233 -12.113 34.970 1.00 83.78 29 SER C N 1
ATOM 12882 C CA . SER C 1 30 ? -57.336 -10.661 34.892 1.00 83.52 29 SER C CA 1
ATOM 12883 C C . SER C 1 30 ? -58.089 -10.224 33.639 1.00 83.15 29 SER C C 1
ATOM 12884 O O . SER C 1 30 ? -57.892 -9.113 33.145 1.00 82.58 29 SER C O 1
ATOM 12892 N N . ALA C 1 31 ? -58.963 -11.092 33.122 1.00 83.63 30 ALA C N 1
ATOM 12893 C CA . ALA C 1 31 ? -59.662 -10.798 31.876 1.00 83.76 30 ALA C CA 1
ATOM 12894 C C . ALA C 1 31 ? -60.400 -9.467 31.937 1.00 81.99 30 ALA C C 1
ATOM 12895 O O . ALA C 1 31 ? -60.514 -8.772 30.920 1.00 82.91 30 ALA C O 1
ATOM 12902 N N . THR C 1 32 ? -60.901 -9.092 33.116 1.00 78.36 31 THR C N 1
ATOM 12903 C CA . THR C 1 32 ? -61.656 -7.849 33.243 1.00 76.58 31 THR C CA 1
ATOM 12904 C C . THR C 1 32 ? -60.748 -6.636 33.086 1.00 78.07 31 THR C C 1
ATOM 12905 O O . THR C 1 32 ? -61.031 -5.736 32.284 1.00 75.71 31 THR C O 1
ATOM 12916 N N . ASP C 1 33 ? -59.656 -6.584 33.854 1.00 85.09 32 ASP C N 1
ATOM 12917 C CA . ASP C 1 33 ? -58.719 -5.471 33.729 1.00 86.78 32 ASP C CA 1
ATOM 12918 C C . ASP C 1 33 ? -58.145 -5.403 32.319 1.00 84.11 32 ASP C C 1
ATOM 12919 O O . ASP C 1 33 ? -58.074 -4.326 31.714 1.00 85.36 32 ASP C O 1
ATOM 12928 N N . LEU C 1 34 ? -57.729 -6.550 31.778 1.00 77.06 33 LEU C N 1
ATOM 12929 C CA . LEU C 1 34 ? -57.170 -6.579 30.431 1.00 74.90 33 LEU C CA 1
ATOM 12930 C C . LEU C 1 34 ? -58.133 -5.957 29.426 1.00 76.18 33 LEU C C 1
ATOM 12931 O O . LEU C 1 34 ? -57.744 -5.108 28.617 1.00 74.98 33 LEU C O 1
ATOM 12947 N N . ALA C 1 35 ? -59.402 -6.372 29.462 1.00 81.01 34 ALA C N 1
ATOM 12948 C CA . ALA C 1 35 ? -60.393 -5.785 28.566 1.00 82.09 34 ALA C CA 1
ATOM 12949 C C . ALA C 1 35 ? -60.503 -4.283 28.794 1.00 80.69 34 ALA C C 1
ATOM 12950 O O . ALA C 1 35 ? -60.472 -3.492 27.843 1.00 80.41 34 ALA C O 1
ATOM 12957 N N . ALA C 1 36 ? -60.610 -3.868 30.060 1.00 79.34 35 ALA C N 1
ATOM 12958 C CA . ALA C 1 36 ? -60.770 -2.452 30.367 1.00 78.76 35 ALA C CA 1
ATOM 12959 C C . ALA C 1 36 ? -59.607 -1.625 29.841 1.00 77.83 35 ALA C C 1
ATOM 12960 O O . ALA C 1 36 ? -59.798 -0.472 29.436 1.00 77.76 35 ALA C O 1
ATOM 12967 N N . ARG C 1 37 ? -58.399 -2.185 29.838 1.00 77.12 36 ARG C N 1
ATOM 12968 C CA . ARG C 1 37 ? -57.238 -1.462 29.343 1.00 76.49 36 ARG C CA 1
ATOM 12969 C C . ARG C 1 37 ? -57.071 -1.576 27.836 1.00 74.23 36 ARG C C 1
ATOM 12970 O O . ARG C 1 37 ? -56.376 -0.747 27.240 1.00 76.12 36 ARG C O 1
ATOM 12991 N N . ILE C 1 38 ? -57.690 -2.572 27.205 1.00 68.22 37 ILE C N 1
ATOM 12992 C CA . ILE C 1 38 ? -57.579 -2.723 25.760 1.00 66.13 37 ILE C CA 1
ATOM 12993 C C . ILE C 1 38 ? -58.699 -1.991 25.028 1.00 68.08 37 ILE C C 1
ATOM 12994 O O . ILE C 1 38 ? -58.517 -1.581 23.878 1.00 66.00 37 ILE C O 1
ATOM 13010 N N . GLY C 1 39 ? -59.855 -1.824 25.665 1.00 75.98 38 GLY C N 1
ATOM 13011 C CA . GLY C 1 39 ? -61.016 -1.249 25.023 1.00 80.11 38 GLY C CA 1
ATOM 13012 C C . GLY C 1 39 ? -62.005 -2.266 24.499 1.00 82.09 38 GLY C C 1
ATOM 13013 O O . GLY C 1 39 ? -63.145 -1.897 24.191 1.00 82.88 38 GLY C O 1
ATOM 13017 N N . ALA C 1 40 ? -61.606 -3.527 24.392 1.00 82.39 39 ALA C N 1
ATOM 13018 C CA . ALA C 1 40 ? -62.497 -4.591 23.955 1.00 84.48 39 ALA C CA 1
ATOM 13019 C C . ALA C 1 40 ? -62.029 -5.892 24.586 1.00 84.26 39 ALA C C 1
ATOM 13020 O O . ALA C 1 40 ? -60.858 -6.017 24.963 1.00 82.91 39 ALA C O 1
ATOM 13027 N N . PRO C 1 41 ? -62.916 -6.878 24.719 1.00 86.70 40 PRO C N 1
ATOM 13028 C CA . PRO C 1 41 ? -62.554 -8.099 25.452 1.00 86.91 40 PRO C CA 1
ATOM 13029 C C . PRO C 1 41 ? -61.397 -8.846 24.804 1.00 85.05 40 PRO C C 1
ATOM 13030 O O . PRO C 1 41 ? -61.297 -8.940 23.579 1.00 87.43 40 PRO C O 1
ATOM 13041 N N . LEU C 1 42 ? -60.524 -9.390 25.655 1.00 77.87 41 LEU C N 1
ATOM 13042 C CA . LEU C 1 42 ? -59.401 -10.220 25.227 1.00 75.43 41 LEU C CA 1
ATOM 13043 C C . LEU C 1 42 ? -59.753 -11.677 25.513 1.00 76.15 41 LEU C C 1
ATOM 13044 O O . LEU C 1 42 ? -59.807 -12.092 26.676 1.00 76.41 41 LEU C O 1
ATOM 13060 N N . GLN C 1 43 ? -59.979 -12.455 24.457 1.00 76.70 42 GLN C N 1
ATOM 13061 C CA . GLN C 1 43 ? -60.495 -13.814 24.582 1.00 77.28 42 GLN C CA 1
ATOM 13062 C C . GLN C 1 43 ? -59.488 -14.808 24.022 1.00 77.04 42 GLN C C 1
ATOM 13063 O O . GLN C 1 43 ? -59.078 -14.698 22.862 1.00 76.17 42 GLN C O 1
ATOM 13077 N N . LEU C 1 44 ? -59.097 -15.776 24.847 1.00 77.53 43 LEU C N 1
ATOM 13078 C CA . LEU C 1 44 ? -58.180 -16.819 24.411 1.00 78.63 43 LEU C CA 1
ATOM 13079 C C . LEU C 1 44 ? -58.904 -17.813 23.511 1.00 81.60 43 LEU C C 1
ATOM 13080 O O . LEU C 1 44 ? -59.995 -18.287 23.845 1.00 81.77 43 LEU C O 1
ATOM 13096 N N . ARG C 1 45 ? -58.290 -18.138 22.373 1.00 85.31 44 ARG C N 1
ATOM 13097 C CA . ARG C 1 45 ? -58.901 -19.026 21.393 1.00 87.46 44 ARG C CA 1
ATOM 13098 C C . ARG C 1 45 ? -58.324 -20.435 21.409 1.00 87.16 44 ARG C C 1
ATOM 13099 O O . ARG C 1 45 ? -59.048 -21.388 21.102 1.00 89.25 44 ARG C O 1
ATOM 13120 N N . GLY C 1 46 ? -57.050 -20.596 21.752 1.00 82.84 45 GLY C N 1
ATOM 13121 C CA . GLY C 1 46 ? -56.446 -21.917 21.763 1.00 82.54 45 GLY C CA 1
ATOM 13122 C C . GLY C 1 46 ? -55.037 -21.859 22.308 1.00 79.44 45 GLY C C 1
ATOM 13123 O O . GLY C 1 46 ? -54.444 -20.786 22.448 1.00 80.96 45 GLY C O 1
ATOM 13127 N N . ILE C 1 47 ? -54.507 -23.043 22.613 1.00 72.75 46 ILE C N 1
ATOM 13128 C CA . ILE C 1 47 ? -53.174 -23.190 23.191 1.00 69.38 46 ILE C CA 1
ATOM 13129 C C . ILE C 1 47 ? -52.432 -24.249 22.386 1.00 69.87 46 ILE C C 1
ATOM 13130 O O . ILE C 1 47 ? -52.814 -25.426 22.398 1.00 70.61 46 ILE C O 1
ATOM 13146 N N . GLY C 1 48 ? -51.366 -23.838 21.700 1.00 68.62 47 GLY C N 1
ATOM 13147 C CA . GLY C 1 48 ? -50.573 -24.770 20.915 1.00 69.53 47 GLY C CA 1
ATOM 13148 C C . GLY C 1 48 ? -49.630 -25.562 21.799 1.00 70.94 47 GLY C C 1
ATOM 13149 O O . GLY C 1 48 ? -48.897 -24.993 22.615 1.00 68.86 47 GLY C O 1
ATOM 13153 N N . VAL C 1 49 ? -49.639 -26.883 21.632 1.00 76.77 48 VAL C N 1
ATOM 13154 C CA . VAL C 1 49 ? -48.865 -27.791 22.471 1.00 78.92 48 VAL C CA 1
ATOM 13155 C C . VAL C 1 49 ? -48.585 -29.059 21.671 1.00 79.66 48 VAL C C 1
ATOM 13156 O O . VAL C 1 49 ? -49.162 -29.287 20.607 1.00 81.08 48 VAL C O 1
ATOM 13169 N N . ARG C 1 50 ? -47.676 -29.888 22.183 1.00 76.84 49 ARG C N 1
ATOM 13170 C CA . ARG C 1 50 ? -47.380 -31.180 21.574 1.00 77.73 49 ARG C CA 1
ATOM 13171 C C . ARG C 1 50 ? -48.183 -32.308 22.215 1.00 80.92 49 ARG C C 1
ATOM 13172 O O . ARG C 1 50 ? -48.757 -33.144 21.510 1.00 80.22 49 ARG C O 1
ATOM 13193 N N . ARG C 1 51 ? -48.225 -32.349 23.543 1.00 87.56 50 ARG C N 1
ATOM 13194 C CA . ARG C 1 51 ? -48.965 -33.367 24.279 1.00 91.13 50 ARG C CA 1
ATOM 13195 C C . ARG C 1 51 ? -50.329 -32.808 24.669 1.00 88.21 50 ARG C C 1
ATOM 13196 O O . ARG C 1 51 ? -50.413 -31.840 25.432 1.00 89.20 50 ARG C O 1
ATOM 13217 N N . VAL C 1 52 ? -51.388 -33.415 24.143 1.00 82.40 51 VAL C N 1
ATOM 13218 C CA . VAL C 1 52 ? -52.760 -32.992 24.405 1.00 79.92 51 VAL C CA 1
ATOM 13219 C C . VAL C 1 52 ? -53.313 -33.874 25.520 1.00 82.45 51 VAL C C 1
ATOM 13220 O O . VAL C 1 52 ? -53.593 -35.058 25.306 1.00 82.63 51 VAL C O 1
ATOM 13233 N N . SER C 1 53 ? -53.491 -33.295 26.707 1.00 86.31 52 SER C N 1
ATOM 13234 C CA . SER C 1 53 ? -53.908 -34.052 27.879 1.00 88.79 52 SER C CA 1
ATOM 13235 C C . SER C 1 53 ? -54.809 -33.182 28.746 1.00 87.03 52 SER C C 1
ATOM 13236 O O . SER C 1 53 ? -54.876 -31.961 28.582 1.00 87.69 52 SER C O 1
ATOM 13244 N N . ALA C 1 54 ? -55.498 -33.830 29.686 1.00 83.31 53 ALA C N 1
ATOM 13245 C CA . ALA C 1 54 ? -56.372 -33.142 30.628 1.00 82.52 53 ALA C CA 1
ATOM 13246 C C . ALA C 1 54 ? -55.685 -32.811 31.945 1.00 82.54 53 ALA C C 1
ATOM 13247 O O . ALA C 1 54 ? -56.311 -32.194 32.814 1.00 81.85 53 ALA C O 1
ATOM 13254 N N . ASP C 1 55 ? -54.425 -33.206 32.118 1.00 84.88 54 ASP C N 1
ATOM 13255 C CA . ASP C 1 55 ? -53.676 -32.949 33.346 1.00 86.20 54 ASP C CA 1
ATOM 13256 C C . ASP C 1 55 ? -52.675 -31.820 33.158 1.00 83.94 54 ASP C C 1
ATOM 13257 O O . ASP C 1 55 ? -51.527 -31.912 33.602 1.00 84.02 54 ASP C O 1
ATOM 13266 N N . ARG C 1 56 ? -53.091 -30.747 32.488 1.00 82.53 55 ARG C N 1
ATOM 13267 C CA . ARG C 1 56 ? -52.240 -29.591 32.237 1.00 80.41 55 ARG C CA 1
ATOM 13268 C C . ARG C 1 56 ? -52.870 -28.313 32.781 1.00 81.42 55 ARG C C 1
ATOM 13269 O O . ARG C 1 56 ? -52.644 -27.227 32.250 1.00 78.68 55 ARG C O 1
ATOM 13290 N N . GLY C 1 57 ? -53.675 -28.436 33.834 1.00 90.15 56 GLY C N 1
ATOM 13291 C CA . GLY C 1 57 ? -54.295 -27.279 34.456 1.00 91.97 56 GLY C CA 1
ATOM 13292 C C . GLY C 1 57 ? -55.180 -26.489 33.524 1.00 92.79 56 GLY C C 1
ATOM 13293 O O . GLY C 1 57 ? -55.544 -25.345 33.830 1.00 92.47 56 GLY C O 1
ATOM 13297 N N . VAL C 1 58 ? -55.547 -27.064 32.386 1.00 94.21 57 VAL C N 1
ATOM 13298 C CA . VAL C 1 58 ? -56.360 -26.376 31.395 1.00 94.37 57 VAL C CA 1
ATOM 13299 C C . VAL C 1 58 ? -57.322 -27.366 30.754 1.00 95.58 57 VAL C C 1
ATOM 13300 O O . VAL C 1 58 ? -56.968 -28.547 30.556 1.00 97.32 57 VAL C O 1
ATOM 13313 N N . PRO C 1 59 ? -58.533 -26.941 30.422 1.00 94.96 58 PRO C N 1
ATOM 13314 C CA . PRO C 1 59 ? -59.448 -27.834 29.711 1.00 96.12 58 PRO C CA 1
ATOM 13315 C C . PRO C 1 59 ? -58.834 -28.316 28.407 1.00 94.76 58 PRO C C 1
ATOM 13316 O O . PRO C 1 59 ? -58.145 -27.569 27.709 1.00 95.01 58 PRO C O 1
ATOM 13327 N N . VAL C 1 60 ? -59.089 -29.587 28.083 1.00 91.41 59 VAL C N 1
ATOM 13328 C CA . VAL C 1 60 ? -58.484 -30.183 26.900 1.00 90.00 59 VAL C CA 1
ATOM 13329 C C . VAL C 1 60 ? -59.023 -29.550 25.628 1.00 93.21 59 VAL C C 1
ATOM 13330 O O . VAL C 1 60 ? -58.351 -29.576 24.590 1.00 88.39 59 VAL C O 1
ATOM 13343 N N . GLU C 1 61 ? -60.225 -28.974 25.683 1.00 107.41 60 GLU C N 1
ATOM 13344 C CA . GLU C 1 61 ? -60.820 -28.368 24.500 1.00 112.72 60 GLU C CA 1
ATOM 13345 C C . GLU C 1 61 ? -59.953 -27.258 23.923 1.00 108.72 60 GLU C C 1
ATOM 13346 O O . GLU C 1 61 ? -60.113 -26.911 22.749 1.00 111.34 60 GLU C O 1
ATOM 13358 N N . LEU C 1 62 ? -59.043 -26.695 24.717 1.00 98.82 61 LEU C N 1
ATOM 13359 C CA . LEU C 1 62 ? -58.171 -25.629 24.244 1.00 94.32 61 LEU C CA 1
ATOM 13360 C C . LEU C 1 62 ? -56.879 -26.147 23.632 1.00 91.79 61 LEU C C 1
ATOM 13361 O O . LEU C 1 62 ? -56.307 -25.484 22.759 1.00 92.63 61 LEU C O 1
ATOM 13377 N N . LEU C 1 63 ? -56.399 -27.305 24.071 1.00 86.19 62 LEU C N 1
ATOM 13378 C CA . LEU C 1 63 ? -55.118 -27.803 23.596 1.00 84.19 62 LEU C CA 1
ATOM 13379 C C . LEU C 1 63 ? -55.228 -28.275 22.152 1.00 88.49 62 LEU C C 1
ATOM 13380 O O . LEU C 1 63 ? -56.234 -28.863 21.747 1.00 87.37 62 LEU C O 1
ATOM 13396 N N . THR C 1 64 ? -54.181 -28.006 21.376 1.00 98.45 63 THR C N 1
ATOM 13397 C CA . THR C 1 64 ? -54.136 -28.360 19.964 1.00 102.59 63 THR C CA 1
ATOM 13398 C C . THR C 1 64 ? -52.675 -28.491 19.560 1.00 97.79 63 THR C C 1
ATOM 13399 O O . THR C 1 64 ? -51.834 -27.706 20.006 1.00 100.37 63 THR C O 1
ATOM 13410 N N . ASP C 1 65 ? -52.375 -29.488 18.729 1.00 85.13 64 ASP C N 1
ATOM 13411 C CA . ASP C 1 65 ? -51.024 -29.678 18.219 1.00 80.23 64 ASP C CA 1
ATOM 13412 C C . ASP C 1 65 ? -50.875 -29.251 16.764 1.00 80.28 64 ASP C C 1
ATOM 13413 O O . ASP C 1 65 ? -49.767 -29.326 16.221 1.00 80.19 64 ASP C O 1
ATOM 13422 N N . ASN C 1 66 ? -51.952 -28.799 16.123 1.00 82.33 65 ASN C N 1
ATOM 13423 C CA . ASN C 1 66 ? -51.891 -28.231 14.775 1.00 82.46 65 ASN C CA 1
ATOM 13424 C C . ASN C 1 66 ? -51.640 -26.733 14.914 1.00 79.62 65 ASN C C 1
ATOM 13425 O O . ASN C 1 66 ? -52.570 -25.931 15.010 1.00 79.64 65 ASN C O 1
ATOM 13436 N N . ILE C 1 67 ? -50.360 -26.349 14.927 1.00 75.80 66 ILE C N 1
ATOM 13437 C CA . ILE C 1 67 ? -50.006 -24.948 15.137 1.00 74.42 66 ILE C CA 1
ATOM 13438 C C . ILE C 1 67 ? -50.463 -24.097 13.957 1.00 78.00 66 ILE C C 1
ATOM 13439 O O . ILE C 1 67 ? -50.957 -22.977 14.136 1.00 74.15 66 ILE C O 1
ATOM 13455 N N . GLU C 1 68 ? -50.305 -24.613 12.735 1.00 90.08 67 GLU C N 1
ATOM 13456 C CA . GLU C 1 68 ? -50.637 -23.835 11.545 1.00 94.30 67 GLU C CA 1
ATOM 13457 C C . GLU C 1 68 ? -52.115 -23.466 11.518 1.00 92.96 67 GLU C C 1
ATOM 13458 O O . GLU C 1 68 ? -52.475 -22.340 11.155 1.00 93.49 67 GLU C O 1
ATOM 13470 N N . GLU C 1 69 ? -52.990 -24.400 11.899 1.00 90.00 68 GLU C N 1
ATOM 13471 C CA . GLU C 1 69 ? -54.415 -24.093 11.952 1.00 89.33 68 GLU C CA 1
ATOM 13472 C C . GLU C 1 69 ? -54.703 -23.002 12.974 1.00 85.34 68 GLU C C 1
ATOM 13473 O O . GLU C 1 69 ? -55.495 -22.090 12.712 1.00 87.78 68 GLU C O 1
ATOM 13485 N N . LEU C 1 70 ? -54.071 -23.079 14.147 1.00 77.67 69 LEU C N 1
ATOM 13486 C CA . LEU C 1 70 ? -54.383 -22.150 15.229 1.00 74.20 69 LEU C CA 1
ATOM 13487 C C . LEU C 1 70 ? -54.001 -20.723 14.857 1.00 73.25 69 LEU C C 1
ATOM 13488 O O . LEU C 1 70 ? -54.807 -19.797 15.002 1.00 72.99 69 LEU C O 1
ATOM 13504 N N . VAL C 1 71 ? -52.774 -20.522 14.372 1.00 74.44 70 VAL C N 1
ATOM 13505 C CA . VAL C 1 71 ? -52.342 -19.187 13.973 1.00 75.14 70 VAL C CA 1
ATOM 13506 C C . VAL C 1 71 ? -53.059 -18.689 12.726 1.00 77.30 70 VAL C C 1
ATOM 13507 O O . VAL C 1 71 ? -52.966 -17.499 12.403 1.00 76.90 70 VAL C O 1
ATOM 13520 N N . SER C 1 72 ? -53.779 -19.566 12.023 1.00 79.64 71 SER C N 1
ATOM 13521 C CA . SER C 1 72 ? -54.495 -19.204 10.807 1.00 81.71 71 SER C CA 1
ATOM 13522 C C . SER C 1 72 ? -55.975 -18.923 11.038 1.00 87.21 71 SER C C 1
ATOM 13523 O O . SER C 1 72 ? -56.632 -18.380 10.143 1.00 84.07 71 SER C O 1
ATOM 13531 N N . ARG C 1 73 ? -56.516 -19.286 12.200 1.00 100.42 72 ARG C N 1
ATOM 13532 C CA . ARG C 1 73 ? -57.921 -19.034 12.483 1.00 105.40 72 ARG C CA 1
ATOM 13533 C C . ARG C 1 73 ? -58.247 -17.562 12.268 1.00 101.77 72 ARG C C 1
ATOM 13534 O O . ARG C 1 73 ? -57.400 -16.682 12.449 1.00 103.48 72 ARG C O 1
ATOM 13555 N N . ASP C 1 74 ? -59.491 -17.297 11.866 1.00 94.15 73 ASP C N 1
ATOM 13556 C CA . ASP C 1 74 ? -59.925 -15.923 11.643 1.00 91.02 73 ASP C CA 1
ATOM 13557 C C . ASP C 1 74 ? -60.299 -15.223 12.944 1.00 90.01 73 ASP C C 1
ATOM 13558 O O . ASP C 1 74 ? -60.074 -14.014 13.078 1.00 88.68 73 ASP C O 1
ATOM 13567 N N . ASP C 1 75 ? -60.856 -15.956 13.906 1.00 90.55 74 ASP C N 1
ATOM 13568 C CA . ASP C 1 75 ? -61.224 -15.377 15.195 1.00 90.75 74 ASP C CA 1
ATOM 13569 C C . ASP C 1 75 ? -60.015 -15.088 16.084 1.00 91.62 74 ASP C C 1
ATOM 13570 O O . ASP C 1 75 ? -60.198 -14.691 17.241 1.00 87.32 74 ASP C O 1
ATOM 13579 N N . VAL C 1 76 ? -58.803 -15.280 15.574 1.00 98.10 75 VAL C N 1
ATOM 13580 C CA . VAL C 1 76 ? -57.584 -14.932 16.284 1.00 100.37 75 VAL C CA 1
ATOM 13581 C C . VAL C 1 76 ? -57.094 -13.590 15.756 1.00 102.11 75 VAL C C 1
ATOM 13582 O O . VAL C 1 76 ? -57.407 -13.178 14.635 1.00 101.79 75 VAL C O 1
ATOM 13595 N N . ASP C 1 77 ? -56.334 -12.887 16.583 1.00 106.64 76 ASP C N 1
ATOM 13596 C CA . ASP C 1 77 ? -55.725 -11.614 16.210 1.00 107.07 76 ASP C CA 1
ATOM 13597 C C . ASP C 1 77 ? -54.260 -11.533 16.605 1.00 101.19 76 ASP C C 1
ATOM 13598 O O . ASP C 1 77 ? -53.465 -10.938 15.876 1.00 103.61 76 ASP C O 1
ATOM 13607 N N . ILE C 1 78 ? -53.885 -12.125 17.734 1.00 89.82 77 ILE C N 1
ATOM 13608 C CA . ILE C 1 78 ? -52.516 -12.106 18.228 1.00 84.37 77 ILE C CA 1
ATOM 13609 C C . ILE C 1 78 ? -52.061 -13.541 18.446 1.00 83.79 77 ILE C C 1
ATOM 13610 O O . ILE C 1 78 ? -52.832 -14.383 18.921 1.00 86.26 77 ILE C O 1
ATOM 13626 N N . VAL C 1 79 ? -50.807 -13.816 18.101 1.00 79.91 78 VAL C N 1
ATOM 13627 C CA . VAL C 1 79 ? -50.188 -15.118 18.321 1.00 79.19 78 VAL C CA 1
ATOM 13628 C C . VAL C 1 79 ? -49.003 -14.917 19.253 1.00 76.81 78 VAL C C 1
ATOM 13629 O O . VAL C 1 79 ? -48.118 -14.099 18.973 1.00 76.25 78 VAL C O 1
ATOM 13642 N N . VAL C 1 80 ? -48.989 -15.655 20.355 1.00 76.08 79 VAL C N 1
ATOM 13643 C CA . VAL C 1 80 ? -47.946 -15.542 21.369 1.00 73.62 79 VAL C CA 1
ATOM 13644 C C . VAL C 1 80 ? -47.073 -16.784 21.247 1.00 72.61 79 VAL C C 1
ATOM 13645 O O . VAL C 1 80 ? -47.462 -17.878 21.673 1.00 73.42 79 VAL C O 1
ATOM 13658 N N . GLU C 1 81 ? -45.887 -16.621 20.665 1.00 69.88 80 GLU C N 1
ATOM 13659 C CA . GLU C 1 81 ? -44.961 -17.729 20.455 1.00 70.44 80 GLU C CA 1
ATOM 13660 C C . GLU C 1 81 ? -44.131 -17.930 21.717 1.00 69.78 80 GLU C C 1
ATOM 13661 O O . GLU C 1 81 ? -43.263 -17.111 22.034 1.00 68.81 80 GLU C O 1
ATOM 13673 N N . LEU C 1 82 ? -44.395 -19.024 22.434 1.00 70.94 81 LEU C N 1
ATOM 13674 C CA . LEU C 1 82 ? -43.637 -19.383 23.627 1.00 70.33 81 LEU C CA 1
ATOM 13675 C C . LEU C 1 82 ? -43.158 -20.825 23.543 1.00 74.17 81 LEU C C 1
ATOM 13676 O O . LEU C 1 82 ? -43.072 -21.525 24.556 1.00 72.36 81 LEU C O 1
ATOM 13692 N N . MET C 1 83 ? -42.855 -21.279 22.334 1.00 81.73 82 MET C N 1
ATOM 13693 C CA . MET C 1 83 ? -42.228 -22.571 22.117 1.00 86.12 82 MET C CA 1
ATOM 13694 C C . MET C 1 83 ? -40.719 -22.384 22.058 1.00 88.52 82 MET C C 1
ATOM 13695 O O . MET C 1 83 ? -40.225 -21.374 21.547 1.00 87.01 82 MET C O 1
ATOM 13709 N N . GLY C 1 84 ? -39.990 -23.360 22.582 1.00 94.10 83 GLY C N 1
ATOM 13710 C CA . GLY C 1 84 ? -38.550 -23.277 22.634 1.00 95.82 83 GLY C CA 1
ATOM 13711 C C . GLY C 1 84 ? -37.895 -23.178 21.269 1.00 94.83 83 GLY C C 1
ATOM 13712 O O . GLY C 1 84 ? -37.348 -22.137 20.890 1.00 94.49 83 GLY C O 1
ATOM 13716 N N . PRO C 1 85 ? -37.953 -24.264 20.496 1.00 91.85 84 PRO C N 1
ATOM 13717 C CA . PRO C 1 85 ? -37.112 -24.364 19.296 1.00 92.41 84 PRO C CA 1
ATOM 13718 C C . PRO C 1 85 ? -37.361 -23.230 18.312 1.00 93.34 84 PRO C C 1
ATOM 13719 O O . PRO C 1 85 ? -38.408 -22.580 18.315 1.00 91.97 84 PRO C O 1
ATOM 13730 N N . VAL C 1 86 ? -36.370 -23.007 17.449 1.00 96.79 85 VAL C N 1
ATOM 13731 C CA . VAL C 1 86 ? -36.388 -21.846 16.567 1.00 98.23 85 VAL C CA 1
ATOM 13732 C C . VAL C 1 86 ? -37.063 -22.137 15.228 1.00 100.53 85 VAL C C 1
ATOM 13733 O O . VAL C 1 86 ? -37.664 -21.235 14.635 1.00 99.09 85 VAL C O 1
ATOM 13746 N N . GLU C 1 87 ? -36.982 -23.375 14.729 1.00 105.96 86 GLU C N 1
ATOM 13747 C CA . GLU C 1 87 ? -37.580 -23.665 13.426 1.00 107.78 86 GLU C CA 1
ATOM 13748 C C . GLU C 1 87 ? -39.099 -23.657 13.495 1.00 100.31 86 GLU C C 1
ATOM 13749 O O . GLU C 1 87 ? -39.733 -23.001 12.648 1.00 104.78 86 GLU C O 1
ATOM 13761 N N . PRO C 1 88 ? -39.748 -24.339 14.444 1.00 81.06 87 PRO C N 1
ATOM 13762 C CA . PRO C 1 88 ? -41.205 -24.176 14.566 1.00 75.40 87 PRO C CA 1
ATOM 13763 C C . PRO C 1 88 ? -41.603 -22.747 14.873 1.00 74.59 87 PRO C C 1
ATOM 13764 O O . PRO C 1 88 ? -42.601 -22.253 14.334 1.00 73.89 87 PRO C O 1
ATOM 13775 N N . ALA C 1 89 ? -40.838 -22.062 15.727 1.00 76.42 88 ALA C N 1
ATOM 13776 C CA . ALA C 1 89 ? -41.152 -20.676 16.050 1.00 75.96 88 ALA C CA 1
ATOM 13777 C C . ALA C 1 89 ? -41.117 -19.806 14.799 1.00 78.93 88 ALA C C 1
ATOM 13778 O O . ALA C 1 89 ? -42.031 -19.009 14.558 1.00 75.19 88 ALA C O 1
ATOM 13785 N N . ARG C 1 90 ? -40.073 -19.954 13.981 1.00 89.38 89 ARG C N 1
ATOM 13786 C CA . ARG C 1 90 ? -39.994 -19.185 12.742 1.00 93.94 89 ARG C CA 1
ATOM 13787 C C . ARG C 1 90 ? -41.147 -19.536 11.807 1.00 94.22 89 ARG C C 1
ATOM 13788 O O . ARG C 1 90 ? -41.785 -18.648 11.229 1.00 94.87 89 ARG C O 1
ATOM 13809 N N . LYS C 1 91 ? -41.436 -20.833 11.650 1.00 92.14 90 LYS C N 1
ATOM 13810 C CA . LYS C 1 91 ? -42.512 -21.245 10.754 1.00 91.71 90 LYS C CA 1
ATOM 13811 C C . LYS C 1 91 ? -43.851 -20.679 11.207 1.00 88.52 90 LYS C C 1
ATOM 13812 O O . LYS C 1 91 ? -44.630 -20.174 10.389 1.00 90.60 90 LYS C O 1
ATOM 13831 N N . ALA C 1 92 ? -44.137 -20.752 12.508 1.00 82.81 91 ALA C N 1
ATOM 13832 C CA . ALA C 1 92 ? -45.416 -20.265 13.013 1.00 80.35 91 ALA C CA 1
ATOM 13833 C C . ALA C 1 92 ? -45.510 -18.748 12.917 1.00 76.98 91 ALA C C 1
ATOM 13834 O O . ALA C 1 92 ? -46.556 -18.208 12.536 1.00 79.18 91 ALA C O 1
ATOM 13841 N N . ILE C 1 93 ? -44.433 -18.042 13.266 1.00 69.74 92 ILE C N 1
ATOM 13842 C CA . ILE C 1 93 ? -44.462 -16.584 13.215 1.00 66.73 92 ILE C CA 1
ATOM 13843 C C . ILE C 1 93 ? -44.639 -16.108 11.778 1.00 70.61 92 ILE C C 1
ATOM 13844 O O . ILE C 1 93 ? -45.375 -15.149 11.516 1.00 68.59 92 ILE C O 1
ATOM 13860 N N . LEU C 1 94 ? -43.992 -16.778 10.820 1.00 82.53 93 LEU C N 1
ATOM 13861 C CA . LEU C 1 94 ? -44.117 -16.376 9.421 1.00 88.17 93 LEU C CA 1
ATOM 13862 C C . LEU C 1 94 ? -45.546 -16.559 8.919 1.00 90.59 93 LEU C C 1
ATOM 13863 O O . LEU C 1 94 ? -46.169 -15.614 8.423 1.00 89.32 93 LEU C O 1
ATOM 13879 N N . THR C 1 95 ? -46.085 -17.776 9.030 1.00 96.14 94 THR C N 1
ATOM 13880 C CA . THR C 1 95 ? -47.440 -18.015 8.547 1.00 98.69 94 THR C CA 1
ATOM 13881 C C . THR C 1 95 ? -48.470 -17.207 9.327 1.00 94.73 94 THR C C 1
ATOM 13882 O O . THR C 1 95 ? -49.558 -16.937 8.807 1.00 97.92 94 THR C O 1
ATOM 13893 N N . ALA C 1 96 ? -48.149 -16.807 10.558 1.00 84.31 95 ALA C N 1
ATOM 13894 C CA . ALA C 1 96 ? -49.056 -15.970 11.334 1.00 81.15 95 ALA C CA 1
ATOM 13895 C C . ALA C 1 96 ? -49.018 -14.525 10.852 1.00 81.27 95 ALA C C 1
ATOM 13896 O O . ALA C 1 96 ? -50.065 -13.895 10.670 1.00 80.76 95 ALA C O 1
ATOM 13903 N N . LEU C 1 97 ? -47.816 -13.980 10.652 1.00 84.11 96 LEU C N 1
ATOM 13904 C CA . LEU C 1 97 ? -47.702 -12.627 10.123 1.00 85.38 96 LEU C CA 1
ATOM 13905 C C . LEU C 1 97 ? -48.278 -12.543 8.715 1.00 91.71 96 LEU C C 1
ATOM 13906 O O . LEU C 1 97 ? -48.998 -11.592 8.386 1.00 89.10 96 LEU C O 1
ATOM 13922 N N . GLU C 1 98 ? -47.983 -13.538 7.871 1.00 104.05 97 GLU C N 1
ATOM 13923 C CA . GLU C 1 98 ? -48.467 -13.517 6.495 1.00 110.12 97 GLU C CA 1
ATOM 13924 C C . GLU C 1 98 ? -49.986 -13.504 6.432 1.00 107.32 97 GLU C C 1
ATOM 13925 O O . GLU C 1 98 ? -50.563 -12.983 5.470 1.00 111.82 97 GLU C O 1
ATOM 13937 N N . GLN C 1 99 ? -50.651 -14.064 7.443 1.00 96.43 98 GLN C N 1
ATOM 13938 C CA . GLN C 1 99 ? -52.104 -14.081 7.506 1.00 93.97 98 GLN C CA 1
ATOM 13939 C C . GLN C 1 99 ? -52.660 -12.999 8.424 1.00 92.07 98 GLN C C 1
ATOM 13940 O O . GLN C 1 99 ? -53.780 -13.134 8.928 1.00 92.11 98 GLN C O 1
ATOM 13954 N N . GLY C 1 100 ? -51.898 -11.930 8.649 1.00 90.14 99 GLY C N 1
ATOM 13955 C CA . GLY C 1 100 ? -52.388 -10.765 9.360 1.00 89.54 99 GLY C CA 1
ATOM 13956 C C . GLY C 1 100 ? -52.596 -10.962 10.847 1.00 90.54 99 GLY C C 1
ATOM 13957 O O . GLY C 1 100 ? -53.625 -10.549 11.391 1.00 88.60 99 GLY C O 1
ATOM 13961 N N . LYS C 1 101 ? -51.627 -11.576 11.520 1.00 97.06 100 LYS C N 1
ATOM 13962 C CA . LYS C 1 101 ? -51.694 -11.810 12.958 1.00 97.92 100 LYS C CA 1
ATOM 13963 C C . LYS C 1 101 ? -50.503 -11.131 13.619 1.00 90.71 100 LYS C C 1
ATOM 13964 O O . LYS C 1 101 ? -49.352 -11.416 13.271 1.00 94.37 100 LYS C O 1
ATOM 13983 N N . SER C 1 102 ? -50.775 -10.231 14.563 1.00 74.53 101 SER C N 1
ATOM 13984 C CA . SER C 1 102 ? -49.701 -9.666 15.366 1.00 66.62 101 SER C CA 1
ATOM 13985 C C . SER C 1 102 ? -49.040 -10.771 16.176 1.00 66.18 101 SER C C 1
ATOM 13986 O O . SER C 1 102 ? -49.706 -11.681 16.677 1.00 65.08 101 SER C O 1
ATOM 13994 N N . VAL C 1 103 ? -47.722 -10.690 16.303 1.00 70.97 102 VAL C N 1
ATOM 13995 C CA . VAL C 1 103 ? -46.932 -11.723 16.956 1.00 72.21 102 VAL C CA 1
ATOM 13996 C C . VAL C 1 103 ? -46.264 -11.116 18.181 1.00 69.22 102 VAL C C 1
ATOM 13997 O O . VAL C 1 103 ? -45.656 -10.042 18.101 1.00 68.22 102 VAL C O 1
ATOM 14010 N N . VAL C 1 104 ? -46.393 -11.803 19.310 1.00 65.29 103 VAL C N 1
ATOM 14011 C CA . VAL C 1 104 ? -45.686 -11.470 20.538 1.00 62.68 103 VAL C CA 1
ATOM 14012 C C . VAL C 1 104 ? -44.836 -12.678 20.893 1.00 63.82 103 VAL C C 1
ATOM 14013 O O . VAL C 1 104 ? -45.370 -13.768 21.134 1.00 64.47 103 VAL C O 1
ATOM 14026 N N . THR C 1 105 ? -43.521 -12.495 20.917 1.00 66.62 104 THR C N 1
ATOM 14027 C CA . THR C 1 105 ? -42.603 -13.589 21.186 1.00 67.65 104 THR C CA 1
ATOM 14028 C C . THR C 1 105 ? -41.682 -13.219 22.341 1.00 65.98 104 THR C C 1
ATOM 14029 O O . THR C 1 105 ? -41.585 -12.059 22.751 1.00 66.15 104 THR C O 1
ATOM 14040 N N . ALA C 1 106 ? -41.011 -14.242 22.873 1.00 61.85 105 ALA C N 1
ATOM 14041 C CA . ALA C 1 106 ? -39.975 -14.072 23.884 1.00 59.79 105 ALA C CA 1
ATOM 14042 C C . ALA C 1 106 ? -38.700 -14.801 23.481 1.00 61.70 105 ALA C C 1
ATOM 14043 O O . ALA C 1 106 ? -37.866 -15.103 24.338 1.00 61.44 105 ALA C O 1
ATOM 14050 N N . ASN C 1 107 ? -38.531 -15.075 22.192 1.00 65.78 106 ASN C N 1
ATOM 14051 C CA . ASN C 1 107 ? -37.527 -16.021 21.713 1.00 69.68 106 ASN C CA 1
ATOM 14052 C C . ASN C 1 107 ? -36.198 -15.302 21.509 1.00 73.29 106 ASN C C 1
ATOM 14053 O O . ASN C 1 107 ? -35.995 -14.612 20.508 1.00 70.99 106 ASN C O 1
ATOM 14064 N N . LYS C 1 108 ? -35.280 -15.483 22.463 1.00 83.86 107 LYS C N 1
ATOM 14065 C CA . LYS C 1 108 ? -33.951 -14.890 22.351 1.00 87.40 107 LYS C CA 1
ATOM 14066 C C . LYS C 1 108 ? -33.230 -15.388 21.109 1.00 86.62 107 LYS C C 1
ATOM 14067 O O . LYS C 1 108 ? -32.693 -14.596 20.327 1.00 89.10 107 LYS C O 1
ATOM 14086 N N . ALA C 1 109 ? -33.180 -16.710 20.928 1.00 79.54 108 ALA C N 1
ATOM 14087 C CA . ALA C 1 109 ? -32.388 -17.273 19.842 1.00 79.29 108 ALA C CA 1
ATOM 14088 C C . ALA C 1 109 ? -32.933 -16.844 18.490 1.00 80.64 108 ALA C C 1
ATOM 14089 O O . ALA C 1 109 ? -32.165 -16.495 17.589 1.00 82.68 108 ALA C O 1
ATOM 14096 N N . LEU C 1 110 ? -34.257 -16.852 18.332 1.00 80.97 109 LEU C N 1
ATOM 14097 C CA . LEU C 1 110 ? -34.848 -16.471 17.053 1.00 81.78 109 LEU C CA 1
ATOM 14098 C C . LEU C 1 110 ? -34.499 -15.030 16.696 1.00 80.30 109 LEU C C 1
ATOM 14099 O O . LEU C 1 110 ? -34.034 -14.749 15.584 1.00 81.83 109 LEU C O 1
ATOM 14115 N N . MET C 1 111 ? -34.706 -14.098 17.632 1.00 76.24 110 MET C N 1
ATOM 14116 C CA . MET C 1 111 ? -34.417 -12.694 17.356 1.00 74.03 110 MET C CA 1
ATOM 14117 C C . MET C 1 111 ? -32.922 -12.438 17.190 1.00 73.46 110 MET C C 1
ATOM 14118 O O . MET C 1 111 ? -32.532 -11.521 16.461 1.00 73.82 110 MET C O 1
ATOM 14132 N N . SER C 1 112 ? -32.073 -13.226 17.853 1.00 73.01 111 SER C N 1
ATOM 14133 C CA . SER C 1 112 ? -30.635 -12.988 17.805 1.00 73.56 111 SER C CA 1
ATOM 14134 C C . SER C 1 112 ? -30.002 -13.452 16.501 1.00 74.69 111 SER C C 1
ATOM 14135 O O . SER C 1 112 ? -28.935 -12.949 16.138 1.00 77.70 111 SER C O 1
ATOM 14143 N N . VAL C 1 113 ? -30.621 -14.404 15.801 1.00 70.35 112 VAL C N 1
ATOM 14144 C CA . VAL C 1 113 ? -30.142 -14.814 14.487 1.00 72.50 112 VAL C CA 1
ATOM 14145 C C . VAL C 1 113 ? -30.941 -14.168 13.359 1.00 77.46 112 VAL C C 1
ATOM 14146 O O . VAL C 1 113 ? -30.440 -14.096 12.227 1.00 73.92 112 VAL C O 1
ATOM 14159 N N . SER C 1 114 ? -32.156 -13.691 13.635 1.00 93.07 113 SER C N 1
ATOM 14160 C CA . SER C 1 114 ? -33.004 -13.120 12.598 1.00 99.48 113 SER C CA 1
ATOM 14161 C C . SER C 1 114 ? -32.252 -12.062 11.801 1.00 103.13 113 SER C C 1
ATOM 14162 O O . SER C 1 114 ? -31.552 -11.215 12.361 1.00 98.79 113 SER C O 1
ATOM 14170 N N . THR C 1 115 ? -32.410 -12.122 10.480 1.00 113.11 114 THR C N 1
ATOM 14171 C CA . THR C 1 115 ? -31.742 -11.211 9.563 1.00 117.42 114 THR C CA 1
ATOM 14172 C C . THR C 1 115 ? -32.651 -10.078 9.105 1.00 115.14 114 THR C C 1
ATOM 14173 O O . THR C 1 115 ? -32.317 -9.376 8.145 1.00 117.42 114 THR C O 1
ATOM 14184 N N . GLY C 1 116 ? -33.785 -9.881 9.775 1.00 108.89 115 GLY C N 1
ATOM 14185 C CA . GLY C 1 116 ? -34.755 -8.885 9.380 1.00 106.56 115 GLY C CA 1
ATOM 14186 C C . GLY C 1 116 ? -35.936 -9.427 8.610 1.00 106.71 115 GLY C C 1
ATOM 14187 O O . GLY C 1 116 ? -36.860 -8.660 8.307 1.00 106.47 115 GLY C O 1
ATOM 14191 N N . GLU C 1 117 ? -35.942 -10.723 8.288 1.00 107.79 116 GLU C N 1
ATOM 14192 C CA . GLU C 1 117 ? -37.033 -11.281 7.498 1.00 108.12 116 GLU C CA 1
ATOM 14193 C C . GLU C 1 117 ? -38.359 -11.179 8.243 1.00 102.12 116 GLU C C 1
ATOM 14194 O O . GLU C 1 117 ? -39.387 -10.836 7.649 1.00 104.54 116 GLU C O 1
ATOM 14206 N N . LEU C 1 118 ? -38.355 -11.456 9.550 1.00 90.05 117 LEU C N 1
ATOM 14207 C CA . LEU C 1 118 ? -39.600 -11.435 10.312 1.00 85.21 117 LEU C CA 1
ATOM 14208 C C . LEU C 1 118 ? -40.175 -10.027 10.395 1.00 84.95 117 LEU C C 1
ATOM 14209 O O . LEU C 1 118 ? -41.386 -9.835 10.235 1.00 82.79 117 LEU C O 1
ATOM 14225 N N . ALA C 1 119 ? -39.325 -9.031 10.655 1.00 89.40 118 ALA C N 1
ATOM 14226 C CA . ALA C 1 119 ? -39.798 -7.652 10.681 1.00 91.31 118 ALA C CA 1
ATOM 14227 C C . ALA C 1 119 ? -40.278 -7.215 9.303 1.00 94.89 118 ALA C C 1
ATOM 14228 O O . ALA C 1 119 ? -41.262 -6.475 9.185 1.00 93.21 118 ALA C O 1
ATOM 14235 N N . GLN C 1 120 ? -39.598 -7.667 8.247 1.00 103.57 119 GLN C N 1
ATOM 14236 C CA . GLN C 1 120 ? -40.050 -7.369 6.892 1.00 107.81 119 GLN C CA 1
ATOM 14237 C C . GLN C 1 120 ? -41.447 -7.929 6.647 1.00 104.04 119 GLN C C 1
ATOM 14238 O O . GLN C 1 120 ? -42.310 -7.244 6.086 1.00 108.92 119 GLN C O 1
ATOM 14252 N N . ALA C 1 121 ? -41.690 -9.172 7.069 1.00 90.10 120 ALA C N 1
ATOM 14253 C CA . ALA C 1 121 ? -43.000 -9.781 6.870 1.00 86.15 120 ALA C CA 1
ATOM 14254 C C . ALA C 1 121 ? -44.080 -9.033 7.639 1.00 82.48 120 ALA C C 1
ATOM 14255 O O . ALA C 1 121 ? -45.169 -8.781 7.109 1.00 85.76 120 ALA C O 1
ATOM 14262 N N . ALA C 1 122 ? -43.799 -8.672 8.892 1.00 72.92 121 ALA C N 1
ATOM 14263 C CA . ALA C 1 122 ? -44.790 -7.969 9.699 1.00 71.16 121 ALA C CA 1
ATOM 14264 C C . ALA C 1 122 ? -45.109 -6.605 9.103 1.00 80.10 121 ALA C C 1
ATOM 14265 O O . ALA C 1 122 ? -46.278 -6.214 9.006 1.00 72.65 121 ALA C O 1
ATOM 14272 N N . GLU C 1 123 ? -44.077 -5.860 8.700 1.00 108.60 122 GLU C N 1
ATOM 14273 C CA . GLU C 1 123 ? -44.309 -4.558 8.084 1.00 116.95 122 GLU C CA 1
ATOM 14274 C C . GLU C 1 123 ? -45.110 -4.697 6.795 1.00 115.76 122 GLU C C 1
ATOM 14275 O O . GLU C 1 123 ? -45.936 -3.832 6.477 1.00 120.11 122 GLU C O 1
ATOM 14287 N N . ALA C 1 124 ? -44.891 -5.779 6.050 1.00 105.33 123 ALA C N 1
ATOM 14288 C CA . ALA C 1 124 ? -45.658 -6.013 4.832 1.00 103.64 123 ALA C CA 1
ATOM 14289 C C . ALA C 1 124 ? -47.143 -6.169 5.140 1.00 98.84 123 ALA C C 1
ATOM 14290 O O . ALA C 1 124 ? -47.994 -5.556 4.486 1.00 105.25 123 ALA C O 1
ATOM 14297 N N . ALA C 1 125 ? -47.473 -6.990 6.134 1.00 82.31 124 ALA C N 1
ATOM 14298 C CA . ALA C 1 125 ? -48.864 -7.225 6.496 1.00 77.72 124 ALA C CA 1
ATOM 14299 C C . ALA C 1 125 ? -49.464 -6.095 7.323 1.00 78.27 124 ALA C C 1
ATOM 14300 O O . ALA C 1 125 ? -50.628 -6.197 7.724 1.00 76.93 124 ALA C O 1
ATOM 14307 N N . HIS C 1 126 ? -48.710 -5.029 7.589 1.00 87.62 125 HIS C N 1
ATOM 14308 C CA . HIS C 1 126 ? -49.182 -3.923 8.422 1.00 90.61 125 HIS C CA 1
ATOM 14309 C C . HIS C 1 126 ? -49.650 -4.447 9.782 1.00 89.76 125 HIS C C 1
ATOM 14310 O O . HIS C 1 126 ? -50.809 -4.308 10.180 1.00 89.06 125 HIS C O 1
ATOM 14324 N N . VAL C 1 127 ? -48.699 -5.042 10.505 1.00 90.86 126 VAL C N 1
ATOM 14325 C CA . VAL C 1 127 ? -48.981 -5.699 11.774 1.00 90.48 126 VAL C CA 1
ATOM 14326 C C . VAL C 1 127 ? -47.767 -5.583 12.690 1.00 88.92 126 VAL C C 1
ATOM 14327 O O . VAL C 1 127 ? -46.645 -5.332 12.245 1.00 87.52 126 VAL C O 1
ATOM 14340 N N . ASP C 1 128 ? -48.007 -5.770 13.990 1.00 90.18 127 ASP C N 1
ATOM 14341 C CA . ASP C 1 128 ? -46.985 -5.605 15.015 1.00 88.63 127 ASP C CA 1
ATOM 14342 C C . ASP C 1 128 ? -46.183 -6.885 15.208 1.00 83.82 127 ASP C C 1
ATOM 14343 O O . ASP C 1 128 ? -46.686 -7.993 15.009 1.00 87.80 127 ASP C O 1
ATOM 14352 N N . LEU C 1 129 ? -44.928 -6.718 15.624 1.00 72.30 128 LEU C N 1
ATOM 14353 C CA . LEU C 1 129 ? -44.073 -7.837 16.025 1.00 67.86 128 LEU C CA 1
ATOM 14354 C C . LEU C 1 129 ? -43.320 -7.409 17.283 1.00 67.18 128 LEU C C 1
ATOM 14355 O O . LEU C 1 129 ? -42.270 -6.766 17.195 1.00 65.67 128 LEU C O 1
ATOM 14371 N N . TYR C 1 130 ? -43.850 -7.777 18.445 1.00 69.48 129 TYR C N 1
ATOM 14372 C CA . TYR C 1 130 ? -43.293 -7.371 19.727 1.00 69.23 129 TYR C CA 1
ATOM 14373 C C . TYR C 1 130 ? -42.510 -8.519 20.354 1.00 68.87 129 TYR C C 1
ATOM 14374 O O . TYR C 1 130 ? -42.932 -9.677 20.296 1.00 69.47 129 TYR C O 1
ATOM 14392 N N . PHE C 1 131 ? -41.365 -8.188 20.962 1.00 68.64 130 PHE C N 1
ATOM 14393 C CA . PHE C 1 131 ? -40.478 -9.203 21.521 1.00 68.74 130 PHE C CA 1
ATOM 14394 C C . PHE C 1 131 ? -39.760 -8.668 22.759 1.00 67.49 130 PHE C C 1
ATOM 14395 O O . PHE C 1 131 ? -38.562 -8.905 22.950 1.00 66.89 130 PHE C O 1
ATOM 14412 N N . GLU C 1 132 ? -40.488 -7.954 23.625 1.00 66.96 131 GLU C N 1
ATOM 14413 C CA . GLU C 1 132 ? -39.871 -7.391 24.824 1.00 66.12 131 GLU C CA 1
ATOM 14414 C C . GLU C 1 132 ? -39.362 -8.487 25.750 1.00 65.71 131 GLU C C 1
ATOM 14415 O O . GLU C 1 132 ? -38.267 -8.379 26.314 1.00 64.62 131 GLU C O 1
ATOM 14427 N N . ALA C 1 133 ? -40.150 -9.548 25.925 1.00 66.28 132 ALA C N 1
ATOM 14428 C CA . ALA C 1 133 ? -39.788 -10.619 26.841 1.00 67.17 132 ALA C CA 1
ATOM 14429 C C . ALA C 1 133 ? -38.491 -11.313 26.457 1.00 68.81 132 ALA C C 1
ATOM 14430 O O . ALA C 1 133 ? -37.981 -12.114 27.248 1.00 68.27 132 ALA C O 1
ATOM 14437 N N . ALA C 1 134 ? -37.944 -11.026 25.275 1.00 73.80 133 ALA C N 1
ATOM 14438 C CA . ALA C 1 134 ? -36.724 -11.693 24.839 1.00 76.33 133 ALA C CA 1
ATOM 14439 C C . ALA C 1 134 ? -35.517 -11.284 25.671 1.00 75.41 133 ALA C C 1
ATOM 14440 O O . ALA C 1 134 ? -34.549 -12.044 25.755 1.00 78.43 133 ALA C O 1
ATOM 14447 N N . VAL C 1 135 ? -35.534 -10.102 26.279 1.00 69.56 134 VAL C N 1
ATOM 14448 C CA . VAL C 1 135 ? -34.365 -9.615 27.003 1.00 68.34 134 VAL C CA 1
ATOM 14449 C C . VAL C 1 135 ? -34.791 -9.068 28.356 1.00 69.24 134 VAL C C 1
ATOM 14450 O O . VAL C 1 135 ? -35.627 -8.158 28.432 1.00 67.31 134 VAL C O 1
ATOM 14463 N N . ALA C 1 136 ? -34.220 -9.642 29.420 1.00 73.75 135 ALA C N 1
ATOM 14464 C CA . ALA C 1 136 ? -34.259 -9.103 30.774 1.00 75.17 135 ALA C CA 1
ATOM 14465 C C . ALA C 1 136 ? -35.550 -9.450 31.502 1.00 76.65 135 ALA C C 1
ATOM 14466 O O . ALA C 1 136 ? -35.977 -8.714 32.396 1.00 76.27 135 ALA C O 1
ATOM 14473 N N . GLY C 1 137 ? -36.168 -10.571 31.145 1.00 80.41 136 GLY C N 1
ATOM 14474 C CA . GLY C 1 137 ? -37.346 -11.037 31.850 1.00 81.63 136 GLY C CA 1
ATOM 14475 C C . GLY C 1 137 ? -38.445 -9.999 31.937 1.00 79.47 136 GLY C C 1
ATOM 14476 O O . GLY C 1 137 ? -39.119 -9.724 30.941 1.00 81.32 136 GLY C O 1
ATOM 14480 N N . ALA C 1 138 ? -38.638 -9.413 33.123 1.00 74.18 137 ALA C N 1
ATOM 14481 C CA . ALA C 1 138 ? -39.656 -8.389 33.319 1.00 71.94 137 ALA C CA 1
ATOM 14482 C C . ALA C 1 138 ? -39.115 -6.970 33.222 1.00 70.42 137 ALA C C 1
ATOM 14483 O O . ALA C 1 138 ? -39.909 -6.024 33.220 1.00 71.90 137 ALA C O 1
ATOM 14490 N N . ILE C 1 139 ? -37.801 -6.793 33.155 1.00 65.94 138 ILE C N 1
ATOM 14491 C CA . ILE C 1 139 ? -37.217 -5.458 33.073 1.00 64.74 138 ILE C CA 1
ATOM 14492 C C . ILE C 1 139 ? -37.571 -4.870 31.713 1.00 65.17 138 ILE C C 1
ATOM 14493 O O . ILE C 1 139 ? -37.259 -5.480 30.680 1.00 64.02 138 ILE C O 1
ATOM 14509 N N . PRO C 1 140 ? -38.237 -3.715 31.653 1.00 70.30 139 PRO C N 1
ATOM 14510 C CA . PRO C 1 140 ? -38.418 -3.048 30.356 1.00 70.77 139 PRO C CA 1
ATOM 14511 C C . PRO C 1 140 ? -37.106 -2.484 29.833 1.00 67.91 139 PRO C C 1
ATOM 14512 O O . PRO C 1 140 ? -36.590 -1.504 30.378 1.00 69.09 139 PRO C O 1
ATOM 14523 N N . VAL C 1 141 ? -36.553 -3.101 28.786 1.00 62.46 140 VAL C N 1
ATOM 14524 C CA . VAL C 1 141 ? -35.312 -2.650 28.173 1.00 61.34 140 VAL C CA 1
ATOM 14525 C C . VAL C 1 141 ? -35.486 -2.368 26.688 1.00 61.83 140 VAL C C 1
ATOM 14526 O O . VAL C 1 141 ? -35.012 -1.343 26.186 1.00 62.17 140 VAL C O 1
ATOM 14539 N N . ILE C 1 142 ? -36.173 -3.255 25.967 1.00 56.75 141 ILE C N 1
ATOM 14540 C CA . ILE C 1 142 ? -36.352 -3.066 24.530 1.00 58.60 141 ILE C CA 1
ATOM 14541 C C . ILE C 1 142 ? -37.261 -1.873 24.257 1.00 60.69 141 ILE C C 1
ATOM 14542 O O . ILE C 1 142 ? -36.935 -1.000 23.445 1.00 58.25 141 ILE C O 1
ATOM 14558 N N . ARG C 1 143 ? -38.412 -1.812 24.926 1.00 66.88 142 ARG C N 1
ATOM 14559 C CA . ARG C 1 143 ? -39.344 -0.722 24.663 1.00 70.55 142 ARG C CA 1
ATOM 14560 C C . ARG C 1 143 ? -38.746 0.636 25.004 1.00 71.05 142 ARG C C 1
ATOM 14561 O O . ARG C 1 143 ? -38.994 1.596 24.253 1.00 70.54 142 ARG C O 1
ATOM 14582 N N . PRO C 1 144 ? -37.979 0.796 26.087 1.00 72.88 143 PRO C N 1
ATOM 14583 C CA . PRO C 1 144 ? -37.284 2.078 26.293 1.00 72.86 143 PRO C CA 1
ATOM 14584 C C . PRO C 1 144 ? -36.249 2.402 25.223 1.00 69.98 143 PRO C C 1
ATOM 14585 O O . PRO C 1 144 ? -36.144 3.565 24.811 1.00 71.52 143 PRO C O 1
ATOM 14596 N N . LEU C 1 145 ? -35.471 1.415 24.766 1.00 62.79 144 LEU C N 1
ATOM 14597 C CA . LEU C 1 145 ? -34.429 1.692 23.782 1.00 59.10 144 LEU C CA 1
ATOM 14598 C C . LEU C 1 145 ? -34.989 1.947 22.388 1.00 59.12 144 LEU C C 1
ATOM 14599 O O . LEU C 1 145 ? -34.306 2.570 21.569 1.00 60.10 144 LEU C O 1
ATOM 14615 N N . THR C 1 146 ? -36.205 1.482 22.092 1.00 57.83 145 THR C N 1
ATOM 14616 C CA . THR C 1 146 ? -36.811 1.721 20.789 1.00 58.25 145 THR C CA 1
ATOM 14617 C C . THR C 1 146 ? -37.694 2.959 20.765 1.00 60.51 145 THR C C 1
ATOM 14618 O O . THR C 1 146 ? -37.921 3.520 19.687 1.00 58.99 145 THR C O 1
ATOM 14629 N N . GLN C 1 147 ? -38.203 3.385 21.920 1.00 66.46 146 GLN C N 1
ATOM 14630 C CA . GLN C 1 147 ? -39.152 4.490 21.986 1.00 70.53 146 GLN C CA 1
ATOM 14631 C C . GLN C 1 147 ? -38.639 5.639 22.843 1.00 68.55 146 GLN C C 1
ATOM 14632 O O . GLN C 1 147 ? -38.554 6.771 22.356 1.00 70.82 146 GLN C O 1
ATOM 14646 N N . SER C 1 148 ? -38.279 5.390 24.102 1.00 62.42 147 SER C N 1
ATOM 14647 C CA . SER C 1 148 ? -37.939 6.488 25.001 1.00 60.14 147 SER C CA 1
ATOM 14648 C C . SER C 1 148 ? -36.619 7.145 24.613 1.00 58.25 147 SER C C 1
ATOM 14649 O O . SER C 1 148 ? -36.467 8.365 24.746 1.00 58.97 147 SER C O 1
ATOM 14657 N N . LEU C 1 149 ? -35.654 6.360 24.137 1.00 56.45 148 LEU C N 1
ATOM 14658 C CA . LEU C 1 149 ? -34.366 6.883 23.705 1.00 55.76 148 LEU C CA 1
ATOM 14659 C C . LEU C 1 149 ? -34.289 7.063 22.191 1.00 56.07 148 LEU C C 1
ATOM 14660 O O . LEU C 1 149 ? -33.189 7.189 21.643 1.00 55.45 148 LEU C O 1
ATOM 14676 N N . ALA C 1 150 ? -35.433 7.073 21.503 1.00 56.54 149 ALA C N 1
ATOM 14677 C CA . ALA C 1 150 ? -35.427 7.150 20.048 1.00 57.41 149 ALA C CA 1
ATOM 14678 C C . ALA C 1 150 ? -34.980 8.512 19.537 1.00 56.21 149 ALA C C 1
ATOM 14679 O O . ALA C 1 150 ? -34.595 8.622 18.368 1.00 57.30 149 ALA C O 1
ATOM 14686 N N . GLY C 1 151 ? -35.026 9.543 20.377 1.00 52.86 150 GLY C N 1
ATOM 14687 C CA . GLY C 1 151 ? -34.597 10.868 19.981 1.00 52.52 150 GLY C CA 1
ATOM 14688 C C . GLY C 1 151 ? -33.256 11.240 20.576 1.00 52.59 150 GLY C C 1
ATOM 14689 O O . GLY C 1 151 ? -32.876 12.415 20.595 1.00 51.54 150 GLY C O 1
ATOM 14693 N N . ASP C 1 152 ? -32.531 10.237 21.056 1.00 54.50 151 ASP C N 1
ATOM 14694 C CA . ASP C 1 152 ? -31.250 10.407 21.725 1.00 55.69 151 ASP C CA 1
ATOM 14695 C C . ASP C 1 152 ? -30.192 9.569 21.007 1.00 56.67 151 ASP C C 1
ATOM 14696 O O . ASP C 1 152 ? -30.474 8.868 20.033 1.00 55.72 151 ASP C O 1
ATOM 14705 N N . THR C 1 153 ? -28.960 9.645 21.503 1.00 60.38 152 THR C N 1
ATOM 14706 C CA . THR C 1 153 ? -27.834 8.888 20.960 1.00 60.98 152 THR C CA 1
ATOM 14707 C C . THR C 1 153 ? -27.293 7.985 22.065 1.00 59.07 152 THR C C 1
ATOM 14708 O O . THR C 1 153 ? -26.584 8.449 22.964 1.00 59.03 152 THR C O 1
ATOM 14719 N N . VAL C 1 154 ? -27.628 6.701 22.000 1.00 55.92 153 VAL C N 1
ATOM 14720 C CA . VAL C 1 154 ? -27.098 5.732 22.953 1.00 53.85 153 VAL C CA 1
ATOM 14721 C C . VAL C 1 154 ? -25.678 5.377 22.542 1.00 54.00 153 VAL C C 1
ATOM 14722 O O . VAL C 1 154 ? -25.404 5.120 21.364 1.00 55.80 153 VAL C O 1
ATOM 14735 N N . THR C 1 155 ? -24.769 5.367 23.514 1.00 51.97 154 THR C N 1
ATOM 14736 C CA . THR C 1 155 ? -23.369 5.081 23.253 1.00 51.97 154 THR C CA 1
ATOM 14737 C C . THR C 1 155 ? -22.880 3.801 23.911 1.00 53.74 154 THR C C 1
ATOM 14738 O O . THR C 1 155 ? -21.813 3.303 23.532 1.00 50.27 154 THR C O 1
ATOM 14749 N N . ARG C 1 156 ? -23.625 3.253 24.868 1.00 62.61 155 ARG C N 1
ATOM 14750 C CA . ARG C 1 156 ? -23.180 2.085 25.617 1.00 65.02 155 ARG C CA 1
ATOM 14751 C C . ARG C 1 156 ? -24.391 1.415 26.243 1.00 63.16 155 ARG C C 1
ATOM 14752 O O . ARG C 1 156 ? -25.226 2.086 26.857 1.00 64.70 155 ARG C O 1
ATOM 14773 N N . VAL C 1 157 ? -24.484 0.101 26.076 1.00 57.04 156 VAL C N 1
ATOM 14774 C CA . VAL C 1 157 ? -25.478 -0.717 26.758 1.00 54.53 156 VAL C CA 1
ATOM 14775 C C . VAL C 1 157 ? -24.741 -1.909 27.343 1.00 54.30 156 VAL C C 1
ATOM 14776 O O . VAL C 1 157 ? -24.186 -2.727 26.599 1.00 55.66 156 VAL C O 1
ATOM 14789 N N . ALA C 1 158 ? -24.719 -2.002 28.667 1.00 52.36 157 ALA C N 1
ATOM 14790 C CA . ALA C 1 158 ? -23.950 -3.038 29.332 1.00 51.56 157 ALA C CA 1
ATOM 14791 C C . ALA C 1 158 ? -24.663 -3.436 30.611 1.00 52.08 157 ALA C C 1
ATOM 14792 O O . ALA C 1 158 ? -25.430 -2.653 31.178 1.00 52.42 157 ALA C O 1
ATOM 14799 N N . GLY C 1 159 ? -24.415 -4.660 31.055 1.00 52.33 158 GLY C N 1
ATOM 14800 C CA . GLY C 1 159 ? -24.925 -5.076 32.346 1.00 54.36 158 GLY C CA 1
ATOM 14801 C C . GLY C 1 159 ? -24.938 -6.590 32.482 1.00 58.01 158 GLY C C 1
ATOM 14802 O O . GLY C 1 159 ? -24.238 -7.303 31.763 1.00 57.47 158 GLY C O 1
ATOM 14806 N N . ILE C 1 160 ? -25.747 -7.043 33.436 1.00 63.07 159 ILE C N 1
ATOM 14807 C CA . ILE C 1 160 ? -25.909 -8.453 33.771 1.00 64.60 159 ILE C CA 1
ATOM 14808 C C . ILE C 1 160 ? -27.259 -8.897 33.225 1.00 62.22 159 ILE C C 1
ATOM 14809 O O . ILE C 1 160 ? -28.298 -8.353 33.618 1.00 66.49 159 ILE C O 1
ATOM 14825 N N . VAL C 1 161 ? -27.251 -9.893 32.335 1.00 50.86 160 VAL C N 1
ATOM 14826 C CA . VAL C 1 161 ? -28.453 -10.228 31.577 1.00 48.20 160 VAL C CA 1
ATOM 14827 C C . VAL C 1 161 ? -28.775 -11.711 31.660 1.00 52.55 160 VAL C C 1
ATOM 14828 O O . VAL C 1 161 ? -29.597 -12.218 30.889 1.00 50.90 160 VAL C O 1
ATOM 14841 N N . ASN C 1 162 ? -28.133 -12.417 32.585 1.00 63.92 161 ASN C N 1
ATOM 14842 C CA . ASN C 1 162 ? -28.345 -13.853 32.745 1.00 68.93 161 ASN C CA 1
ATOM 14843 C C . ASN C 1 162 ? -28.430 -14.149 34.233 1.00 66.52 161 ASN C C 1
ATOM 14844 O O . ASN C 1 162 ? -27.444 -13.981 34.958 1.00 68.61 161 ASN C O 1
ATOM 14855 N N . GLY C 1 163 ? -29.604 -14.587 34.687 1.00 58.62 162 GLY C N 1
ATOM 14856 C CA . GLY C 1 163 ? -29.786 -14.850 36.104 1.00 56.93 162 GLY C CA 1
ATOM 14857 C C . GLY C 1 163 ? -28.970 -16.030 36.599 1.00 61.27 162 GLY C C 1
ATOM 14858 O O . GLY C 1 163 ? -28.371 -15.971 37.678 1.00 57.34 162 GLY C O 1
ATOM 14862 N N . THR C 1 164 ? -28.932 -17.116 35.823 1.00 74.88 163 THR C N 1
ATOM 14863 C CA . THR C 1 164 ? -28.275 -18.335 36.285 1.00 79.58 163 THR C CA 1
ATOM 14864 C C . THR C 1 164 ? -26.810 -18.075 36.616 1.00 76.73 163 THR C C 1
ATOM 14865 O O . THR C 1 164 ? -26.352 -18.343 37.732 1.00 79.08 163 THR C O 1
ATOM 14876 N N . THR C 1 165 ? -26.055 -17.550 35.652 1.00 68.83 164 THR C N 1
ATOM 14877 C CA . THR C 1 165 ? -24.639 -17.303 35.891 1.00 65.42 164 THR C CA 1
ATOM 14878 C C . THR C 1 165 ? -24.424 -16.299 37.018 1.00 62.11 164 THR C C 1
ATOM 14879 O O . THR C 1 165 ? -23.459 -16.422 37.780 1.00 61.85 164 THR C O 1
ATOM 14890 N N . ASN C 1 166 ? -25.309 -15.309 37.154 1.00 59.23 165 ASN C N 1
ATOM 14891 C CA . ASN C 1 166 ? -25.137 -14.328 38.221 1.00 57.73 165 ASN C CA 1
ATOM 14892 C C . ASN C 1 166 ? -25.361 -14.963 39.588 1.00 59.09 165 ASN C C 1
ATOM 14893 O O . ASN C 1 166 ? -24.671 -14.625 40.557 1.00 57.91 165 ASN C O 1
ATOM 14904 N N . TYR C 1 167 ? -26.322 -15.884 39.684 1.00 62.68 166 TYR C N 1
ATOM 14905 C CA . TYR C 1 167 ? -26.543 -16.597 40.937 1.00 64.39 166 TYR C CA 1
ATOM 14906 C C . TYR C 1 167 ? -25.347 -17.475 41.288 1.00 63.96 166 TYR C C 1
ATOM 14907 O O . TYR C 1 167 ? -24.918 -17.519 42.448 1.00 63.68 166 TYR C O 1
ATOM 14925 N N . ILE C 1 168 ? -24.793 -18.179 40.300 1.00 63.27 167 ILE C N 1
ATOM 14926 C CA . ILE C 1 168 ? -23.611 -19.003 40.540 1.00 63.71 167 ILE C CA 1
ATOM 14927 C C . ILE C 1 168 ? -22.464 -18.140 41.054 1.00 64.04 167 ILE C C 1
ATOM 14928 O O . ILE C 1 168 ? -21.901 -18.395 42.125 1.00 63.87 167 ILE C O 1
ATOM 14944 N N . LEU C 1 169 ? -22.102 -17.100 40.296 1.00 64.95 168 LEU C N 1
ATOM 14945 C CA . LEU C 1 169 ? -20.957 -16.280 40.677 1.00 64.62 168 LEU C CA 1
ATOM 14946 C C . LEU C 1 169 ? -21.188 -15.604 42.019 1.00 63.45 168 LEU C C 1
ATOM 14947 O O . LEU C 1 169 ? -20.270 -15.514 42.842 1.00 65.38 168 LEU C O 1
ATOM 14963 N N . SER C 1 170 ? -22.406 -15.115 42.257 1.00 59.12 169 SER C N 1
ATOM 14964 C CA . SER C 1 170 ? -22.715 -14.518 43.550 1.00 57.20 169 SER C CA 1
ATOM 14965 C C . SER C 1 170 ? -22.487 -15.517 44.676 1.00 60.73 169 SER C C 1
ATOM 14966 O O . SER C 1 170 ? -21.889 -15.179 45.704 1.00 59.40 169 SER C O 1
ATOM 14974 N N . ALA C 1 171 ? -22.941 -16.758 44.494 1.00 68.29 170 ALA C N 1
ATOM 14975 C CA . ALA C 1 171 ? -22.725 -17.776 45.515 1.00 72.05 170 ALA C CA 1
ATOM 14976 C C . ALA C 1 171 ? -21.239 -18.025 45.736 1.00 71.02 170 ALA C C 1
ATOM 14977 O O . ALA C 1 171 ? -20.786 -18.149 46.880 1.00 74.03 170 ALA C O 1
ATOM 14984 N N . MET C 1 172 ? -20.460 -18.097 44.653 1.00 64.30 171 MET C N 1
ATOM 14985 C CA . MET C 1 172 ? -19.025 -18.313 44.793 1.00 63.08 171 MET C CA 1
ATOM 14986 C C . MET C 1 172 ? -18.366 -17.173 45.556 1.00 64.91 171 MET C C 1
ATOM 14987 O O . MET C 1 172 ? -17.396 -17.398 46.289 1.00 63.86 171 MET C O 1
ATOM 15001 N N . ASP C 1 173 ? -18.886 -15.951 45.410 1.00 70.85 172 ASP C N 1
ATOM 15002 C CA . ASP C 1 173 ? -18.305 -14.788 46.072 1.00 72.61 172 ASP C CA 1
ATOM 15003 C C . ASP C 1 173 ? -18.699 -14.724 47.543 1.00 75.39 172 ASP C C 1
ATOM 15004 O O . ASP C 1 173 ? -17.902 -14.292 48.384 1.00 73.52 172 ASP C O 1
ATOM 15013 N N . SER C 1 174 ? -19.923 -15.142 47.872 1.00 82.67 173 SER C N 1
ATOM 15014 C CA . SER C 1 174 ? -20.386 -15.082 49.253 1.00 85.39 173 SER C CA 1
ATOM 15015 C C . SER C 1 174 ? -19.824 -16.225 50.083 1.00 82.63 173 SER C C 1
ATOM 15016 O O . SER C 1 174 ? -19.423 -16.022 51.235 1.00 86.92 173 SER C O 1
ATOM 15024 N N . THR C 1 175 ? -19.791 -17.430 49.515 1.00 70.34 174 THR C N 1
ATOM 15025 C CA . THR C 1 175 ? -19.464 -18.633 50.260 1.00 67.53 174 THR C CA 1
ATOM 15026 C C . THR C 1 175 ? -18.071 -19.167 49.969 1.00 66.21 174 THR C C 1
ATOM 15027 O O . THR C 1 175 ? -17.642 -20.116 50.634 1.00 67.59 174 THR C O 1
ATOM 15038 N N . GLY C 1 176 ? -17.354 -18.589 49.007 1.00 63.65 175 GLY C N 1
ATOM 15039 C CA . GLY C 1 176 ? -16.057 -19.108 48.635 1.00 64.24 175 GLY C CA 1
ATOM 15040 C C . GLY C 1 176 ? -16.087 -20.489 48.027 1.00 67.39 175 GLY C C 1
ATOM 15041 O O . GLY C 1 176 ? -15.030 -21.112 47.886 1.00 67.02 175 GLY C O 1
ATOM 15045 N N . ALA C 1 177 ? -17.267 -20.984 47.660 1.00 71.08 176 ALA C N 1
ATOM 15046 C CA . ALA C 1 177 ? -17.397 -22.311 47.087 1.00 73.95 176 ALA C CA 1
ATOM 15047 C C . ALA C 1 177 ? -16.701 -22.385 45.734 1.00 75.92 176 ALA C C 1
ATOM 15048 O O . ALA C 1 177 ? -16.502 -21.380 45.045 1.00 74.02 176 ALA C O 1
ATOM 15055 N N . ASP C 1 178 ? -16.326 -23.603 45.357 1.00 81.54 177 ASP C N 1
ATOM 15056 C CA . ASP C 1 178 ? -15.755 -23.841 44.044 1.00 82.67 177 ASP C CA 1
ATOM 15057 C C . ASP C 1 178 ? -16.855 -23.827 42.988 1.00 80.03 177 ASP C C 1
ATOM 15058 O O . ASP C 1 178 ? -18.044 -23.961 43.289 1.00 81.49 177 ASP C O 1
ATOM 15067 N N . TYR C 1 179 ? -16.442 -23.659 41.732 1.00 73.39 178 TYR C N 1
ATOM 15068 C CA . TYR C 1 179 ? -17.408 -23.580 40.641 1.00 71.06 178 TYR C CA 1
ATOM 15069 C C . TYR C 1 179 ? -18.344 -24.784 40.645 1.00 70.08 178 TYR C C 1
ATOM 15070 O O . TYR C 1 179 ? -19.566 -24.636 40.527 1.00 71.38 178 TYR C O 1
ATOM 15088 N N . GLY C 1 180 ? -17.785 -25.988 40.795 1.00 65.39 179 GLY C N 1
ATOM 15089 C CA . GLY C 1 180 ? -18.605 -27.187 40.732 1.00 64.82 179 GLY C CA 1
ATOM 15090 C C . GLY C 1 180 ? -19.681 -27.227 41.801 1.00 70.54 179 GLY C C 1
ATOM 15091 O O . GLY C 1 180 ? -20.827 -27.594 41.528 1.00 65.82 179 GLY C O 1
ATOM 15095 N N . ASP C 1 181 ? -19.327 -26.852 43.033 1.00 88.40 180 ASP C N 1
ATOM 15096 C CA . ASP C 1 181 ? -20.300 -26.872 44.120 1.00 94.38 180 ASP C CA 1
ATOM 15097 C C . ASP C 1 181 ? -21.376 -25.813 43.916 1.00 90.23 180 ASP C C 1
ATOM 15098 O O . ASP C 1 181 ? -22.563 -26.070 44.153 1.00 94.88 180 ASP C O 1
ATOM 15107 N N . ALA C 1 182 ? -20.985 -24.614 43.479 1.00 74.68 181 ALA C N 1
ATOM 15108 C CA . ALA C 1 182 ? -21.964 -23.558 43.249 1.00 68.76 181 ALA C CA 1
ATOM 15109 C C . ALA C 1 182 ? -22.944 -23.954 42.152 1.00 69.31 181 ALA C C 1
ATOM 15110 O O . ALA C 1 182 ? -24.162 -23.809 42.308 1.00 68.22 181 ALA C O 1
ATOM 15117 N N . LEU C 1 183 ? -22.429 -24.458 41.027 1.00 73.54 182 LEU C N 1
ATOM 15118 C CA . LEU C 1 183 ? -23.311 -24.925 39.963 1.00 75.47 182 LEU C CA 1
ATOM 15119 C C . LEU C 1 183 ? -24.225 -26.036 40.459 1.00 79.04 182 LEU C C 1
ATOM 15120 O O . LEU C 1 183 ? -25.401 -26.102 40.080 1.00 79.03 182 LEU C O 1
ATOM 15136 N N . ALA C 1 184 ? -23.702 -26.923 41.309 1.00 81.90 183 ALA C N 1
ATOM 15137 C CA . ALA C 1 184 ? -24.512 -28.009 41.846 1.00 84.33 183 ALA C CA 1
ATOM 15138 C C . ALA C 1 184 ? -25.678 -27.464 42.662 1.00 88.02 183 ALA C C 1
ATOM 15139 O O . ALA C 1 184 ? -26.844 -27.761 42.382 1.00 84.70 183 ALA C O 1
ATOM 15146 N N . GLU C 1 185 ? -25.378 -26.655 43.682 1.00 101.10 184 GLU C N 1
ATOM 15147 C CA . GLU C 1 185 ? -26.440 -26.078 44.499 1.00 106.07 184 GLU C CA 1
ATOM 15148 C C . GLU C 1 185 ? -27.427 -25.299 43.640 1.00 102.75 184 GLU C C 1
ATOM 15149 O O . GLU C 1 185 ? -28.636 -25.316 43.899 1.00 105.82 184 GLU C O 1
ATOM 15161 N N . ALA C 1 186 ? -26.932 -24.616 42.607 1.00 91.65 185 ALA C N 1
ATOM 15162 C CA . ALA C 1 186 ? -27.812 -23.856 41.728 1.00 87.90 185 ALA C CA 1
ATOM 15163 C C . ALA C 1 186 ? -28.806 -24.774 41.030 1.00 87.43 185 ALA C C 1
ATOM 15164 O O . ALA C 1 186 ? -30.022 -24.574 41.111 1.00 89.27 185 ALA C O 1
ATOM 15171 N N . SER C 1 187 ? -28.300 -25.796 40.334 1.00 85.63 186 SER C N 1
ATOM 15172 C CA . SER C 1 187 ? -29.181 -26.715 39.622 1.00 85.84 186 SER C CA 1
ATOM 15173 C C . SER C 1 187 ? -30.174 -27.373 40.572 1.00 86.02 186 SER C C 1
ATOM 15174 O O . SER C 1 187 ? -31.343 -27.576 40.221 1.00 86.33 186 SER C O 1
ATOM 15182 N N . ALA C 1 188 ? -29.729 -27.701 41.788 1.00 84.89 187 ALA C N 1
ATOM 15183 C CA . ALA C 1 188 ? -30.602 -28.365 42.750 1.00 86.00 187 ALA C CA 1
ATOM 15184 C C . ALA C 1 188 ? -31.775 -27.476 43.141 1.00 87.86 187 ALA C C 1
ATOM 15185 O O . ALA C 1 188 ? -32.903 -27.957 43.305 1.00 86.89 187 ALA C O 1
ATOM 15192 N N . LEU C 1 189 ? -31.527 -26.177 43.303 1.00 93.34 188 LEU C N 1
ATOM 15193 C CA . LEU C 1 189 ? -32.560 -25.217 43.660 1.00 95.40 188 LEU C CA 1
ATOM 15194 C C . LEU C 1 189 ? -33.270 -24.640 42.438 1.00 92.94 188 LEU C C 1
ATOM 15195 O O . LEU C 1 189 ? -33.929 -23.600 42.548 1.00 94.15 188 LEU C O 1
ATOM 15211 N N . GLY C 1 190 ? -33.147 -25.290 41.281 1.00 87.04 189 GLY C N 1
ATOM 15212 C CA . GLY C 1 190 ? -33.898 -24.919 40.101 1.00 85.59 189 GLY C CA 1
ATOM 15213 C C . GLY C 1 190 ? -33.390 -23.706 39.355 1.00 86.69 189 GLY C C 1
ATOM 15214 O O . GLY C 1 190 ? -34.022 -23.299 38.372 1.00 84.65 189 GLY C O 1
ATOM 15218 N N . TYR C 1 191 ? -32.270 -23.116 39.781 1.00 94.22 190 TYR C N 1
ATOM 15219 C CA . TYR C 1 191 ? -31.745 -21.926 39.123 1.00 95.14 190 TYR C CA 1
ATOM 15220 C C . TYR C 1 191 ? -31.076 -22.229 37.790 1.00 94.33 190 TYR C C 1
ATOM 15221 O O . TYR C 1 191 ? -30.944 -21.324 36.960 1.00 94.78 190 TYR C O 1
ATOM 15239 N N . ALA C 1 192 ? -30.645 -23.470 37.573 1.00 91.35 191 ALA C N 1
ATOM 15240 C CA . ALA C 1 192 ? -29.999 -23.868 36.327 1.00 90.66 191 ALA C CA 1
ATOM 15241 C C . ALA C 1 192 ? -30.578 -25.203 35.897 1.00 96.32 191 ALA C C 1
ATOM 15242 O O . ALA C 1 192 ? -30.520 -26.176 36.654 1.00 93.56 191 ALA C O 1
ATOM 15249 N N . GLU C 1 193 ? -31.128 -25.255 34.692 1.00 109.24 192 GLU C N 1
ATOM 15250 C CA . GLU C 1 193 ? -31.693 -26.501 34.207 1.00 115.83 192 GLU C CA 1
ATOM 15251 C C . GLU C 1 193 ? -30.575 -27.500 33.903 1.00 112.44 192 GLU C C 1
ATOM 15252 O O . GLU C 1 193 ? -29.383 -27.184 33.958 1.00 114.81 192 GLU C O 1
ATOM 15264 N N . ALA C 1 194 ? -30.984 -28.734 33.591 1.00 102.10 193 ALA C N 1
ATOM 15265 C CA . ALA C 1 194 ? -30.068 -29.872 33.632 1.00 98.10 193 ALA C CA 1
ATOM 15266 C C . ALA C 1 194 ? -28.815 -29.640 32.799 1.00 97.51 193 ALA C C 1
ATOM 15267 O O . ALA C 1 194 ? -27.705 -29.979 33.225 1.00 96.08 193 ALA C O 1
ATOM 15274 N N . ASP C 1 195 ? -28.975 -29.091 31.599 1.00 100.32 194 ASP C N 1
ATOM 15275 C CA . ASP C 1 195 ? -27.858 -28.824 30.702 1.00 99.84 194 ASP C CA 1
ATOM 15276 C C . ASP C 1 195 ? -27.637 -27.319 30.636 1.00 95.72 194 ASP C C 1
ATOM 15277 O O . ASP C 1 195 ? -28.109 -26.666 29.698 1.00 97.42 194 ASP C O 1
ATOM 15286 N N . PRO C 1 196 ? -26.922 -26.733 31.597 1.00 87.96 195 PRO C N 1
ATOM 15287 C CA . PRO C 1 196 ? -26.841 -25.273 31.685 1.00 84.09 195 PRO C CA 1
ATOM 15288 C C . PRO C 1 196 ? -25.876 -24.630 30.702 1.00 84.17 195 PRO C C 1
ATOM 15289 O O . PRO C 1 196 ? -25.595 -23.437 30.842 1.00 82.01 195 PRO C O 1
ATOM 15300 N N . THR C 1 197 ? -25.370 -25.379 29.718 1.00 89.08 196 THR C N 1
ATOM 15301 C CA . THR C 1 197 ? -24.397 -24.824 28.784 1.00 89.22 196 THR C CA 1
ATOM 15302 C C . THR C 1 197 ? -24.885 -23.511 28.183 1.00 86.53 196 THR C C 1
ATOM 15303 O O . THR C 1 197 ? -24.098 -22.580 27.985 1.00 85.94 196 THR C O 1
ATOM 15314 N N . ALA C 1 198 ? -26.185 -23.413 27.896 1.00 82.76 197 ALA C N 1
ATOM 15315 C CA . ALA C 1 198 ? -26.722 -22.172 27.349 1.00 79.87 197 ALA C CA 1
ATOM 15316 C C . ALA C 1 198 ? -26.435 -20.988 28.265 1.00 79.06 197 ALA C C 1
ATOM 15317 O O . ALA C 1 198 ? -26.296 -19.854 27.792 1.00 76.98 197 ALA C O 1
ATOM 15324 N N . ASP C 1 199 ? -26.329 -21.227 29.571 1.00 81.13 198 ASP C N 1
ATOM 15325 C CA . ASP C 1 199 ? -26.080 -20.162 30.536 1.00 80.29 198 ASP C CA 1
ATOM 15326 C C . ASP C 1 199 ? -24.598 -20.022 30.866 1.00 75.72 198 ASP C C 1
ATOM 15327 O O . ASP C 1 199 ? -24.017 -18.944 30.693 1.00 76.27 198 ASP C O 1
ATOM 15336 N N . VAL C 1 200 ? -23.961 -21.105 31.327 1.00 66.59 199 VAL C N 1
ATOM 15337 C CA . VAL C 1 200 ? -22.584 -21.027 31.801 1.00 62.28 199 VAL C CA 1
ATOM 15338 C C . VAL C 1 200 ? -21.579 -20.842 30.668 1.00 63.91 199 VAL C C 1
ATOM 15339 O O . VAL C 1 200 ? -20.420 -20.492 30.929 1.00 59.11 199 VAL C O 1
ATOM 15352 N N . GLU C 1 201 ? -21.975 -21.084 29.417 1.00 75.26 200 GLU C N 1
ATOM 15353 C CA . GLU C 1 201 ? -21.103 -20.825 28.277 1.00 78.31 200 GLU C CA 1
ATOM 15354 C C . GLU C 1 201 ? -21.368 -19.474 27.628 1.00 76.12 200 GLU C C 1
ATOM 15355 O O . GLU C 1 201 ? -20.585 -19.054 26.770 1.00 75.29 200 GLU C O 1
ATOM 15367 N N . GLY C 1 202 ? -22.452 -18.800 28.000 1.00 74.71 201 GLY C N 1
ATOM 15368 C CA . GLY C 1 202 ? -22.692 -17.438 27.584 1.00 72.94 201 GLY C CA 1
ATOM 15369 C C . GLY C 1 202 ? -23.559 -17.259 26.359 1.00 71.34 201 GLY C C 1
ATOM 15370 O O . GLY C 1 202 ? -23.688 -16.127 25.878 1.00 71.94 201 GLY C O 1
ATOM 15374 N N . TYR C 1 203 ? -24.162 -18.327 25.837 1.00 66.91 202 TYR C N 1
ATOM 15375 C CA . TYR C 1 203 ? -24.992 -18.181 24.647 1.00 65.61 202 TYR C CA 1
ATOM 15376 C C . TYR C 1 203 ? -26.195 -17.291 24.930 1.00 65.43 202 TYR C C 1
ATOM 15377 O O . TYR C 1 203 ? -26.516 -16.391 24.145 1.00 64.60 202 TYR C O 1
ATOM 15395 N N . ASP C 1 204 ? -26.874 -17.525 26.053 1.00 67.53 203 ASP C N 1
ATOM 15396 C CA . ASP C 1 204 ? -28.003 -16.681 26.424 1.00 68.55 203 ASP C CA 1
ATOM 15397 C C . ASP C 1 204 ? -27.594 -15.214 26.437 1.00 66.86 203 ASP C C 1
ATOM 15398 O O . ASP C 1 204 ? -28.282 -14.354 25.875 1.00 65.38 203 ASP C O 1
ATOM 15407 N N . ALA C 1 205 ? -26.458 -14.912 27.067 1.00 67.75 204 ALA C N 1
ATOM 15408 C CA . ALA C 1 205 ? -26.001 -13.531 27.144 1.00 66.37 204 ALA C CA 1
ATOM 15409 C C . ALA C 1 205 ? -25.646 -12.988 25.766 1.00 64.91 204 ALA C C 1
ATOM 15410 O O . ALA C 1 205 ? -25.977 -11.842 25.440 1.00 65.80 204 ALA C O 1
ATOM 15417 N N . ALA C 1 206 ? -24.977 -13.794 24.941 1.00 60.05 205 ALA C N 1
ATOM 15418 C CA . ALA C 1 206 ? -24.570 -13.318 23.623 1.00 57.59 205 ALA C CA 1
ATOM 15419 C C . ALA C 1 206 ? -25.780 -13.011 22.753 1.00 57.70 205 ALA C C 1
ATOM 15420 O O . ALA C 1 206 ? -25.777 -12.039 21.989 1.00 55.10 205 ALA C O 1
ATOM 15427 N N . ALA C 1 207 ? -26.828 -13.829 22.854 1.00 62.23 206 ALA C N 1
ATOM 15428 C CA . ALA C 1 207 ? -28.039 -13.573 22.084 1.00 64.60 206 ALA C CA 1
ATOM 15429 C C . ALA C 1 207 ? -28.695 -12.272 22.527 1.00 64.21 206 ALA C C 1
ATOM 15430 O O . ALA C 1 207 ? -29.092 -11.446 21.697 1.00 63.70 206 ALA C O 1
ATOM 15437 N N . LYS C 1 208 ? -28.814 -12.070 23.842 1.00 64.51 207 LYS C N 1
ATOM 15438 C CA . LYS C 1 208 ? -29.395 -10.834 24.350 1.00 64.37 207 LYS C CA 1
ATOM 15439 C C . LYS C 1 208 ? -28.536 -9.634 23.973 1.00 61.37 207 LYS C C 1
ATOM 15440 O O . LYS C 1 208 ? -29.061 -8.560 23.654 1.00 62.71 207 LYS C O 1
ATOM 15459 N N . ALA C 1 209 ? -27.212 -9.800 23.985 1.00 54.73 208 ALA C N 1
ATOM 15460 C CA . ALA C 1 209 ? -26.326 -8.688 23.656 1.00 51.03 208 ALA C CA 1
ATOM 15461 C C . ALA C 1 209 ? -26.498 -8.256 22.207 1.00 54.00 208 ALA C C 1
ATOM 15462 O O . ALA C 1 209 ? -26.483 -7.057 21.906 1.00 51.53 208 ALA C O 1
ATOM 15469 N N . ALA C 1 210 ? -26.650 -9.216 21.294 1.00 63.99 209 ALA C N 1
ATOM 15470 C CA . ALA C 1 210 ? -26.873 -8.874 19.894 1.00 67.14 209 ALA C CA 1
ATOM 15471 C C . ALA C 1 210 ? -28.169 -8.090 19.729 1.00 65.60 209 ALA C C 1
ATOM 15472 O O . ALA C 1 210 ? -28.208 -7.072 19.029 1.00 66.40 209 ALA C O 1
ATOM 15479 N N . ILE C 1 211 ? -29.243 -8.547 20.378 1.00 60.47 210 ILE C N 1
ATOM 15480 C CA . ILE C 1 211 ? -30.516 -7.836 20.300 1.00 59.49 210 ILE C CA 1
ATOM 15481 C C . ILE C 1 211 ? -30.353 -6.408 20.804 1.00 60.80 210 ILE C C 1
ATOM 15482 O O . ILE C 1 211 ? -30.778 -5.447 20.151 1.00 61.17 210 ILE C O 1
ATOM 15498 N N . LEU C 1 212 ? -29.731 -6.246 21.974 1.00 62.58 211 LEU C N 1
ATOM 15499 C CA . LEU C 1 212 ? -29.629 -4.926 22.587 1.00 62.69 211 LEU C CA 1
ATOM 15500 C C . LEU C 1 212 ? -28.800 -3.977 21.726 1.00 61.90 211 LEU C C 1
ATOM 15501 O O . LEU C 1 212 ? -29.206 -2.838 21.467 1.00 61.15 211 LEU C O 1
ATOM 15517 N N . ALA C 1 213 ? -27.625 -4.429 21.281 1.00 61.02 212 ALA C N 1
ATOM 15518 C CA . ALA C 1 213 ? -26.762 -3.573 20.477 1.00 60.86 212 ALA C CA 1
ATOM 15519 C C . ALA C 1 213 ? -27.486 -3.083 19.232 1.00 62.78 212 ALA C C 1
ATOM 15520 O O . ALA C 1 213 ? -27.405 -1.900 18.878 1.00 61.97 212 ALA C O 1
ATOM 15527 N N . SER C 1 214 ? -28.205 -3.981 18.557 1.00 64.71 213 SER C N 1
ATOM 15528 C CA . SER C 1 214 ? -28.921 -3.602 17.345 1.00 66.78 213 SER C CA 1
ATOM 15529 C C . SER C 1 214 ? -29.942 -2.508 17.631 1.00 68.32 213 SER C C 1
ATOM 15530 O O . SER C 1 214 ? -30.036 -1.519 16.896 1.00 67.30 213 SER C O 1
ATOM 15538 N N . ILE C 1 215 ? -30.715 -2.670 18.704 1.00 71.59 214 ILE C N 1
ATOM 15539 C CA . ILE C 1 215 ? -31.778 -1.722 19.013 1.00 72.78 214 ILE C CA 1
ATOM 15540 C C . ILE C 1 215 ? -31.196 -0.390 19.472 1.00 70.99 214 ILE C C 1
ATOM 15541 O O . ILE C 1 215 ? -31.739 0.679 19.165 1.00 71.96 214 ILE C O 1
ATOM 15557 N N . ALA C 1 216 ? -30.085 -0.426 20.209 1.00 67.39 215 ALA C N 1
ATOM 15558 C CA . ALA C 1 216 ? -29.525 0.800 20.766 1.00 65.98 215 ALA C CA 1
ATOM 15559 C C . ALA C 1 216 ? -28.785 1.626 19.723 1.00 65.57 215 ALA C C 1
ATOM 15560 O O . ALA C 1 216 ? -28.808 2.860 19.787 1.00 67.47 215 ALA C O 1
ATOM 15567 N N . PHE C 1 217 ? -28.129 0.974 18.765 1.00 61.75 216 PHE C N 1
ATOM 15568 C CA . PHE C 1 217 ? -27.306 1.652 17.772 1.00 59.84 216 PHE C CA 1
ATOM 15569 C C . PHE C 1 217 ? -27.940 1.660 16.386 1.00 60.59 216 PHE C C 1
ATOM 15570 O O . PHE C 1 217 ? -27.302 2.103 15.425 1.00 61.58 216 PHE C O 1
ATOM 15587 N N . HIS C 1 218 ? -29.174 1.174 16.258 1.00 59.71 217 HIS C N 1
ATOM 15588 C CA . HIS C 1 218 ? -29.925 1.249 15.006 1.00 59.97 217 HIS C CA 1
ATOM 15589 C C . HIS C 1 218 ? -29.145 0.621 13.849 1.00 62.50 217 HIS C C 1
ATOM 15590 O O . HIS C 1 218 ? -29.046 1.183 12.757 1.00 61.99 217 HIS C O 1
ATOM 15604 N N . THR C 1 219 ? -28.591 -0.565 14.097 1.00 67.68 218 THR C N 1
ATOM 15605 C CA . THR C 1 219 ? -27.836 -1.295 13.087 1.00 70.64 218 THR C CA 1
ATOM 15606 C C . THR C 1 219 ? -27.991 -2.789 13.335 1.00 70.92 218 THR C C 1
ATOM 15607 O O . THR C 1 219 ? -28.349 -3.218 14.432 1.00 70.56 218 THR C O 1
ATOM 15618 N N . ARG C 1 220 ? -27.716 -3.586 12.305 1.00 73.99 219 ARG C N 1
ATOM 15619 C CA . ARG C 1 220 ? -27.926 -5.027 12.393 1.00 74.46 219 ARG C CA 1
ATOM 15620 C C . ARG C 1 220 ? -26.719 -5.704 13.032 1.00 72.58 219 ARG C C 1
ATOM 15621 O O . ARG C 1 220 ? -25.603 -5.636 12.504 1.00 73.76 219 ARG C O 1
ATOM 15642 N N . VAL C 1 221 ? -26.952 -6.358 14.169 1.00 67.57 220 VAL C N 1
ATOM 15643 C CA . VAL C 1 221 ? -25.950 -7.163 14.856 1.00 64.74 220 VAL C CA 1
ATOM 15644 C C . VAL C 1 221 ? -26.561 -8.532 15.128 1.00 63.71 220 VAL C C 1
ATOM 15645 O O . VAL C 1 221 ? -27.730 -8.634 15.515 1.00 63.80 220 VAL C O 1
ATOM 15658 N N . THR C 1 222 ? -25.773 -9.581 14.922 1.00 63.14 221 THR C N 1
ATOM 15659 C CA . THR C 1 222 ? -26.223 -10.954 15.097 1.00 63.83 221 THR C CA 1
ATOM 15660 C C . THR C 1 222 ? -25.354 -11.644 16.141 1.00 64.73 221 THR C C 1
ATOM 15661 O O . THR C 1 222 ? -24.254 -11.185 16.465 1.00 64.26 221 THR C O 1
ATOM 15672 N N . ALA C 1 223 ? -25.877 -12.745 16.690 1.00 66.66 222 ALA C N 1
ATOM 15673 C CA . ALA C 1 223 ? -25.131 -13.525 17.674 1.00 67.42 222 ALA C CA 1
ATOM 15674 C C . ALA C 1 223 ? -23.722 -13.839 17.185 1.00 70.06 222 ALA C C 1
ATOM 15675 O O . ALA C 1 223 ? -22.769 -13.859 17.975 1.00 66.49 222 ALA C O 1
ATOM 15682 N N . ASP C 1 224 ? -23.573 -14.083 15.881 1.00 79.00 223 ASP C N 1
ATOM 15683 C CA . ASP C 1 224 ? -22.270 -14.393 15.308 1.00 82.47 223 ASP C CA 1
ATOM 15684 C C . ASP C 1 224 ? -21.304 -13.214 15.367 1.00 79.50 223 ASP C C 1
ATOM 15685 O O . ASP C 1 224 ? -20.088 -13.426 15.305 1.00 80.05 223 ASP C O 1
ATOM 15694 N N . ASP C 1 225 ? -21.807 -11.984 15.479 1.00 75.11 224 ASP C N 1
ATOM 15695 C CA . ASP C 1 225 ? -20.942 -10.826 15.671 1.00 73.36 224 ASP C CA 1
ATOM 15696 C C . ASP C 1 225 ? -20.450 -10.686 17.105 1.00 71.56 224 ASP C C 1
ATOM 15697 O O . ASP C 1 225 ? -19.530 -9.898 17.350 1.00 71.71 224 ASP C O 1
ATOM 15706 N N . VAL C 1 226 ? -21.031 -11.432 18.044 1.00 67.88 225 VAL C N 1
ATOM 15707 C CA . VAL C 1 226 ? -20.832 -11.215 19.473 1.00 64.46 225 VAL C CA 1
ATOM 15708 C C . VAL C 1 226 ? -19.797 -12.204 19.990 1.00 63.54 225 VAL C C 1
ATOM 15709 O O . VAL C 1 226 ? -20.026 -13.419 19.980 1.00 66.06 225 VAL C O 1
ATOM 15722 N N . TYR C 1 227 ? -18.667 -11.682 20.456 1.00 60.83 226 TYR C N 1
ATOM 15723 C CA . TYR C 1 227 ? -17.698 -12.500 21.173 1.00 61.09 226 TYR C CA 1
ATOM 15724 C C . TYR C 1 227 ? -18.331 -13.085 22.427 1.00 61.24 226 TYR C C 1
ATOM 15725 O O . TYR C 1 227 ? -18.971 -12.371 23.203 1.00 60.47 226 TYR C O 1
ATOM 15743 N N . ARG C 1 228 ? -18.130 -14.386 22.633 1.00 62.62 227 ARG C N 1
ATOM 15744 C CA . ARG C 1 228 ? -18.839 -15.141 23.659 1.00 63.06 227 ARG C CA 1
ATOM 15745 C C . ARG C 1 228 ? -17.840 -15.899 24.520 1.00 64.50 227 ARG C C 1
ATOM 15746 O O . ARG C 1 228 ? -17.062 -16.705 24.003 1.00 65.86 227 ARG C O 1
ATOM 15767 N N . GLU C 1 229 ? -17.878 -15.658 25.830 1.00 65.08 228 GLU C N 1
ATOM 15768 C CA . GLU C 1 229 ? -17.025 -16.369 26.778 1.00 66.38 228 GLU C CA 1
ATOM 15769 C C . GLU C 1 229 ? -17.803 -16.614 28.061 1.00 66.10 228 GLU C C 1
ATOM 15770 O O . GLU C 1 229 ? -18.440 -15.695 28.584 1.00 65.92 228 GLU C O 1
ATOM 15782 N N . GLY C 1 230 ? -17.737 -17.846 28.566 1.00 65.84 229 GLY C N 1
ATOM 15783 C CA . GLY C 1 230 ? -18.499 -18.250 29.730 1.00 65.86 229 GLY C CA 1
ATOM 15784 C C . GLY C 1 230 ? -17.717 -18.124 31.025 1.00 64.95 229 GLY C C 1
ATOM 15785 O O . GLY C 1 230 ? -16.649 -17.511 31.090 1.00 64.74 229 GLY C O 1
ATOM 15789 N N . ILE C 1 231 ? -18.268 -18.729 32.076 1.00 63.69 230 ILE C N 1
ATOM 15790 C CA . ILE C 1 231 ? -17.692 -18.664 33.418 1.00 62.50 230 ILE C CA 1
ATOM 15791 C C . ILE C 1 231 ? -17.011 -19.957 33.823 1.00 63.35 230 ILE C C 1
ATOM 15792 O O . ILE C 1 231 ? -16.486 -20.041 34.945 1.00 64.37 230 ILE C O 1
ATOM 15808 N N . THR C 1 232 ? -17.003 -20.970 32.959 1.00 63.64 231 THR C N 1
ATOM 15809 C CA . THR C 1 232 ? -16.605 -22.308 33.380 1.00 65.44 231 THR C CA 1
ATOM 15810 C C . THR C 1 232 ? -15.192 -22.339 33.952 1.00 65.54 231 THR C C 1
ATOM 15811 O O . THR C 1 232 ? -14.879 -23.208 34.774 1.00 66.44 231 THR C O 1
ATOM 15822 N N . LYS C 1 233 ? -14.330 -21.407 33.545 1.00 64.99 232 LYS C N 1
ATOM 15823 C CA . LYS C 1 233 ? -12.954 -21.368 34.022 1.00 64.49 232 LYS C CA 1
ATOM 15824 C C . LYS C 1 233 ? -12.754 -20.380 35.166 1.00 62.07 232 LYS C C 1
ATOM 15825 O O . LYS C 1 233 ? -11.610 -20.059 35.501 1.00 63.73 232 LYS C O 1
ATOM 15844 N N . VAL C 1 234 ? -13.834 -19.902 35.776 1.00 55.45 233 VAL C N 1
ATOM 15845 C CA . VAL C 1 234 ? -13.755 -18.995 36.917 1.00 54.43 233 VAL C CA 1
ATOM 15846 C C . VAL C 1 234 ? -13.712 -19.833 38.189 1.00 59.38 233 VAL C C 1
ATOM 15847 O O . VAL C 1 234 ? -14.655 -20.574 38.488 1.00 57.84 233 VAL C O 1
ATOM 15860 N N . THR C 1 235 ? -12.629 -19.701 38.945 1.00 71.23 234 THR C N 1
ATOM 15861 C CA . THR C 1 235 ? -12.363 -20.540 40.103 1.00 76.17 234 THR C CA 1
ATOM 15862 C C . THR C 1 235 ? -12.597 -19.762 41.390 1.00 74.31 234 THR C C 1
ATOM 15863 O O . THR C 1 235 ? -12.791 -18.544 41.388 1.00 75.80 234 THR C O 1
ATOM 15874 N N . ALA C 1 236 ? -12.577 -20.490 42.509 1.00 67.48 235 ALA C N 1
ATOM 15875 C CA . ALA C 1 236 ? -12.655 -19.835 43.808 1.00 64.78 235 ALA C CA 1
ATOM 15876 C C . ALA C 1 236 ? -11.414 -18.994 44.073 1.00 64.69 235 ALA C C 1
ATOM 15877 O O . ALA C 1 236 ? -11.505 -17.941 44.716 1.00 62.97 235 ALA C O 1
ATOM 15884 N N . ALA C 1 237 ? -10.253 -19.439 43.585 1.00 66.84 236 ALA C N 1
ATOM 15885 C CA . ALA C 1 237 ? -9.036 -18.648 43.720 1.00 66.89 236 ALA C CA 1
ATOM 15886 C C . ALA C 1 237 ? -9.156 -17.327 42.975 1.00 65.62 236 ALA C C 1
ATOM 15887 O O . ALA C 1 237 ? -8.622 -16.303 43.421 1.00 64.72 236 ALA C O 1
ATOM 15894 N N . ASP C 1 238 ? -9.845 -17.335 41.831 1.00 64.82 237 ASP C N 1
ATOM 15895 C CA . ASP C 1 238 ? -10.087 -16.095 41.101 1.00 63.18 237 ASP C CA 1
ATOM 15896 C C . ASP C 1 238 ? -10.864 -15.102 41.961 1.00 61.68 237 ASP C C 1
ATOM 15897 O O . ASP C 1 238 ? -10.500 -13.924 42.050 1.00 60.34 237 ASP C O 1
ATOM 15906 N N . PHE C 1 239 ? -11.936 -15.563 42.612 1.00 61.93 238 PHE C N 1
ATOM 15907 C CA . PHE C 1 239 ? -12.689 -14.684 43.503 1.00 60.68 238 PHE C CA 1
ATOM 15908 C C . PHE C 1 239 ? -11.833 -14.221 44.676 1.00 61.12 238 PHE C C 1
ATOM 15909 O O . PHE C 1 239 ? -11.961 -13.080 45.137 1.00 60.13 238 PHE C O 1
ATOM 15926 N N . ALA C 1 240 ? -10.956 -15.094 45.177 1.00 63.08 239 ALA C N 1
ATOM 15927 C CA . ALA C 1 240 ? -10.033 -14.694 46.233 1.00 63.06 239 ALA C CA 1
ATOM 15928 C C . ALA C 1 240 ? -9.141 -13.549 45.769 1.00 61.63 239 ALA C C 1
ATOM 15929 O O . ALA C 1 240 ? -9.010 -12.529 46.457 1.00 61.33 239 ALA C O 1
ATOM 15936 N N . SER C 1 241 ? -8.509 -13.704 44.601 1.00 59.24 240 SER C N 1
ATOM 15937 C CA . SER C 1 241 ? -7.691 -12.626 44.055 1.00 57.80 240 SER C CA 1
ATOM 15938 C C . SER C 1 241 ? -8.529 -11.380 43.806 1.00 58.02 240 SER C C 1
ATOM 15939 O O . SER C 1 241 ? -8.081 -10.259 44.074 1.00 56.13 240 SER C O 1
ATOM 15947 N N . ALA C 1 242 ? -9.751 -11.553 43.296 1.00 61.52 241 ALA C N 1
ATOM 15948 C CA . ALA C 1 242 ? -10.620 -10.408 43.047 1.00 62.55 241 ALA C CA 1
ATOM 15949 C C . ALA C 1 242 ? -10.929 -9.666 44.342 1.00 65.50 241 ALA C C 1
ATOM 15950 O O . ALA C 1 242 ? -10.856 -8.433 44.396 1.00 62.50 241 ALA C O 1
ATOM 15957 N N . ARG C 1 243 ? -11.282 -10.403 45.399 1.00 75.24 242 ARG C N 1
ATOM 15958 C CA . ARG C 1 243 ? -11.491 -9.781 46.704 1.00 78.35 242 ARG C CA 1
ATOM 15959 C C . ARG C 1 243 ? -10.261 -8.989 47.129 1.00 73.42 242 ARG C C 1
ATOM 15960 O O . ARG C 1 243 ? -10.367 -7.834 47.555 1.00 76.49 242 ARG C O 1
ATOM 15981 N N . ALA C 1 244 ? -9.079 -9.601 47.014 1.00 60.41 243 ALA C N 1
ATOM 15982 C CA . ALA C 1 244 ? -7.840 -8.916 47.365 1.00 55.50 243 ALA C CA 1
ATOM 15983 C C . ALA C 1 244 ? -7.623 -7.675 46.515 1.00 55.74 243 ALA C C 1
ATOM 15984 O O . ALA C 1 244 ? -6.954 -6.733 46.951 1.00 54.29 243 ALA C O 1
ATOM 15991 N N . LEU C 1 245 ? -8.159 -7.661 45.300 1.00 62.71 244 LEU C N 1
ATOM 15992 C CA . LEU C 1 245 ? -8.067 -6.508 44.419 1.00 64.23 244 LEU C CA 1
ATOM 15993 C C . LEU C 1 245 ? -9.271 -5.583 44.554 1.00 63.34 244 LEU C C 1
ATOM 15994 O O . LEU C 1 245 ? -9.447 -4.684 43.726 1.00 63.62 244 LEU C O 1
ATOM 16010 N N . GLY C 1 246 ? -10.095 -5.780 45.578 1.00 59.91 245 GLY C N 1
ATOM 16011 C CA . GLY C 1 246 ? -11.272 -4.949 45.759 1.00 57.14 245 GLY C CA 1
ATOM 16012 C C . GLY C 1 246 ? -12.285 -5.103 44.648 1.00 57.36 245 GLY C C 1
ATOM 16013 O O . GLY C 1 246 ? -12.941 -4.125 44.269 1.00 55.71 245 GLY C O 1
ATOM 16017 N N . CYS C 1 247 ? -12.427 -6.314 44.117 1.00 64.26 246 CYS C N 1
ATOM 16018 C CA . CYS C 1 247 ? -13.336 -6.586 43.016 1.00 65.56 246 CYS C CA 1
ATOM 16019 C C . CYS C 1 247 ? -14.153 -7.835 43.312 1.00 64.42 246 CYS C C 1
ATOM 16020 O O . CYS C 1 247 ? -13.776 -8.673 44.135 1.00 67.30 246 CYS C O 1
ATOM 16028 N N . THR C 1 248 ? -15.283 -7.942 42.626 1.00 57.98 247 THR C N 1
ATOM 16029 C CA . THR C 1 248 ? -15.995 -9.197 42.453 1.00 57.04 247 THR C CA 1
ATOM 16030 C C . THR C 1 248 ? -15.846 -9.622 40.993 1.00 57.12 247 THR C C 1
ATOM 16031 O O . THR C 1 248 ? -15.131 -8.988 40.211 1.00 56.58 247 THR C O 1
ATOM 16042 N N . ILE C 1 249 ? -16.520 -10.710 40.624 1.00 56.98 248 ILE C N 1
ATOM 16043 C CA . ILE C 1 249 ? -16.513 -11.198 39.250 1.00 56.68 248 ILE C CA 1
ATOM 16044 C C . ILE C 1 249 ? -17.955 -11.338 38.784 1.00 56.44 248 ILE C C 1
ATOM 16045 O O . ILE C 1 249 ? -18.806 -11.856 39.516 1.00 57.43 248 ILE C O 1
ATOM 16061 N N . LYS C 1 250 ? -18.226 -10.872 37.565 1.00 56.34 249 LYS C N 1
ATOM 16062 C CA . LYS C 1 250 ? -19.561 -10.908 36.987 1.00 57.29 249 LYS C CA 1
ATOM 16063 C C . LYS C 1 250 ? -19.460 -11.258 35.508 1.00 57.90 249 LYS C C 1
ATOM 16064 O O . LYS C 1 250 ? -18.440 -10.999 34.862 1.00 57.67 249 LYS C O 1
ATOM 16083 N N . LEU C 1 251 ? -20.529 -11.853 34.975 1.00 57.81 250 LEU C N 1
ATOM 16084 C CA . LEU C 1 251 ? -20.623 -12.130 33.541 1.00 58.30 250 LEU C CA 1
ATOM 16085 C C . LEU C 1 251 ? -21.279 -10.924 32.881 1.00 58.71 250 LEU C C 1
ATOM 16086 O O . LEU C 1 251 ? -22.495 -10.733 32.973 1.00 59.15 250 LEU C O 1
ATOM 16102 N N . LEU C 1 252 ? -20.476 -10.115 32.202 1.00 57.79 251 LEU C N 1
ATOM 16103 C CA . LEU C 1 252 ? -20.945 -8.860 31.640 1.00 56.80 251 LEU C CA 1
ATOM 16104 C C . LEU C 1 252 ? -21.257 -9.016 30.159 1.00 56.86 251 LEU C C 1
ATOM 16105 O O . LEU C 1 252 ? -20.591 -9.770 29.444 1.00 56.10 251 LEU C O 1
ATOM 16121 N N . ALA C 1 253 ? -22.289 -8.308 29.718 1.00 58.02 252 ALA C N 1
ATOM 16122 C CA . ALA C 1 253 ? -22.547 -8.052 28.308 1.00 58.45 252 ALA C CA 1
ATOM 16123 C C . ALA C 1 253 ? -22.306 -6.570 28.059 1.00 57.71 252 ALA C C 1
ATOM 16124 O O . ALA C 1 253 ? -22.784 -5.728 28.826 1.00 57.12 252 ALA C O 1
ATOM 16131 N N . ILE C 1 254 ? -21.555 -6.249 27.009 1.00 58.47 253 ILE C N 1
ATOM 16132 C CA . ILE C 1 254 ? -21.145 -4.875 26.742 1.00 58.41 253 ILE C CA 1
ATOM 16133 C C . ILE C 1 254 ? -21.394 -4.560 25.273 1.00 59.90 253 ILE C C 1
ATOM 16134 O O . ILE C 1 254 ? -20.967 -5.309 24.388 1.00 60.68 253 ILE C O 1
ATOM 16150 N N . CYS C 1 255 ? -22.082 -3.449 25.016 1.00 60.22 254 CYS C N 1
ATOM 16151 C CA . CYS C 1 255 ? -22.384 -3.002 23.660 1.00 60.80 254 CYS C CA 1
ATOM 16152 C C . CYS C 1 255 ? -21.952 -1.547 23.544 1.00 61.36 254 CYS C C 1
ATOM 16153 O O . CYS C 1 255 ? -22.570 -0.665 24.150 1.00 60.43 254 CYS C O 1
ATOM 16161 N N . GLU C 1 256 ? -20.896 -1.301 22.769 1.00 63.42 255 GLU C N 1
ATOM 16162 C CA . GLU C 1 256 ? -20.257 0.004 22.697 1.00 64.87 255 GLU C CA 1
ATOM 16163 C C . GLU C 1 256 ? -20.343 0.575 21.291 1.00 65.21 255 GLU C C 1
ATOM 16164 O O . GLU C 1 256 ? -20.155 -0.141 20.303 1.00 65.33 255 GLU C O 1
ATOM 16176 N N . ARG C 1 257 ? -20.612 1.872 21.214 1.00 65.75 256 ARG C N 1
ATOM 16177 C CA . ARG C 1 257 ? -20.393 2.647 19.998 1.00 67.00 256 ARG C CA 1
ATOM 16178 C C . ARG C 1 257 ? -18.968 3.189 20.075 1.00 65.24 256 ARG C C 1
ATOM 16179 O O . ARG C 1 257 ? -18.669 4.045 20.914 1.00 67.26 256 ARG C O 1
ATOM 16200 N N . LEU C 1 258 ? -18.081 2.664 19.235 1.00 60.64 257 LEU C N 1
ATOM 16201 C CA . LEU C 1 258 ? -16.673 3.030 19.262 1.00 58.91 257 LEU C CA 1
ATOM 16202 C C . LEU C 1 258 ? -16.331 4.005 18.143 1.00 59.11 257 LEU C C 1
ATOM 16203 O O . LEU C 1 258 ? -16.979 4.037 17.093 1.00 59.94 257 LEU C O 1
ATOM 16219 N N . THR C 1 259 ? -15.285 4.793 18.378 1.00 57.07 258 THR C N 1
ATOM 16220 C CA . THR C 1 259 ? -14.729 5.690 17.374 1.00 57.65 258 THR C CA 1
ATOM 16221 C C . THR C 1 259 ? -13.230 5.450 17.283 1.00 56.61 258 THR C C 1
ATOM 16222 O O . THR C 1 259 ? -12.533 5.450 18.301 1.00 56.72 258 THR C O 1
ATOM 16233 N N . SER C 1 260 ? -12.740 5.238 16.069 1.00 55.73 259 SER C N 1
ATOM 16234 C CA . SER C 1 260 ? -11.331 4.960 15.865 1.00 57.74 259 SER C CA 1
ATOM 16235 C C . SER C 1 260 ? -10.505 6.236 15.994 1.00 64.79 259 SER C C 1
ATOM 16236 O O . SER C 1 260 ? -11.022 7.356 15.944 1.00 61.22 259 SER C O 1
ATOM 16244 N N . ASP C 1 261 ? -9.192 6.050 16.151 1.00 80.83 260 ASP C N 1
ATOM 16245 C CA . ASP C 1 261 ? -8.291 7.194 16.203 1.00 86.69 260 ASP C CA 1
ATOM 16246 C C . ASP C 1 261 ? -8.408 8.046 14.947 1.00 86.25 260 ASP C C 1
ATOM 16247 O O . ASP C 1 261 ? -8.256 9.271 15.011 1.00 89.36 260 ASP C O 1
ATOM 16256 N N . ASP C 1 262 ? -8.691 7.423 13.802 1.00 79.93 261 ASP C N 1
ATOM 16257 C CA . ASP C 1 262 ? -8.913 8.164 12.568 1.00 78.77 261 ASP C CA 1
ATOM 16258 C C . ASP C 1 262 ? -10.292 8.810 12.502 1.00 75.51 261 ASP C C 1
ATOM 16259 O O . ASP C 1 262 ? -10.557 9.565 11.562 1.00 77.76 261 ASP C O 1
ATOM 16268 N N . GLY C 1 263 ? -11.171 8.530 13.456 1.00 68.88 262 GLY C N 1
ATOM 16269 C CA . GLY C 1 263 ? -12.433 9.228 13.561 1.00 66.47 262 GLY C CA 1
ATOM 16270 C C . GLY C 1 263 ? -13.636 8.542 12.952 1.00 64.26 262 GLY C C 1
ATOM 16271 O O . GLY C 1 263 ? -14.663 9.202 12.760 1.00 64.68 262 GLY C O 1
ATOM 16275 N N . HIS C 1 264 ? -13.550 7.250 12.655 1.00 61.50 263 HIS C N 1
ATOM 16276 C CA . HIS C 1 264 ? -14.656 6.509 12.065 1.00 58.45 263 HIS C CA 1
ATOM 16277 C C . HIS C 1 264 ? -15.357 5.684 13.133 1.00 59.02 263 HIS C C 1
ATOM 16278 O O . HIS C 1 264 ? -14.744 5.267 14.118 1.00 56.66 263 HIS C O 1
ATOM 16292 N N . GLN C 1 265 ? -16.655 5.465 12.941 1.00 65.35 264 GLN C N 1
ATOM 16293 C CA . GLN C 1 265 ? -17.483 4.830 13.956 1.00 66.68 264 GLN C CA 1
ATOM 16294 C C . GLN C 1 265 ? -17.724 3.360 13.642 1.00 65.66 264 GLN C C 1
ATOM 16295 O O . GLN C 1 265 ? -17.823 2.954 12.482 1.00 65.15 264 GLN C O 1
ATOM 16309 N N . SER C 1 266 ? -17.826 2.569 14.709 1.00 66.47 265 SER C N 1
ATOM 16310 C CA . SER C 1 266 ? -18.097 1.143 14.623 1.00 67.23 265 SER C CA 1
ATOM 16311 C C . SER C 1 266 ? -18.865 0.728 15.873 1.00 66.67 265 SER C C 1
ATOM 16312 O O . SER C 1 266 ? -19.065 1.524 16.794 1.00 64.31 265 SER C O 1
ATOM 16320 N N . VAL C 1 267 ? -19.283 -0.533 15.907 1.00 70.82 266 VAL C N 1
ATOM 16321 C CA . VAL C 1 267 ? -20.082 -1.066 17.003 1.00 71.15 266 VAL C CA 1
ATOM 16322 C C . VAL C 1 267 ? -19.446 -2.357 17.499 1.00 69.91 266 VAL C C 1
ATOM 16323 O O . VAL C 1 267 ? -18.991 -3.183 16.700 1.00 72.96 266 VAL C O 1
ATOM 16336 N N . SER C 1 268 ? -19.421 -2.530 18.819 1.00 63.38 267 SER C N 1
ATOM 16337 C CA . SER C 1 268 ? -18.885 -3.726 19.451 1.00 60.84 267 SER C CA 1
ATOM 16338 C C . SER C 1 268 ? -19.954 -4.375 20.317 1.00 57.12 267 SER C C 1
ATOM 16339 O O . SER C 1 268 ? -20.744 -3.683 20.966 1.00 58.08 267 SER C O 1
ATOM 16347 N N . ALA C 1 269 ? -19.973 -5.708 20.321 1.00 50.33 268 ALA C N 1
ATOM 16348 C CA . ALA C 1 269 ? -20.860 -6.482 21.181 1.00 47.52 268 ALA C CA 1
ATOM 16349 C C . ALA C 1 269 ? -20.108 -7.711 21.670 1.00 48.78 268 ALA C C 1
ATOM 16350 O O . ALA C 1 269 ? -19.560 -8.468 20.862 1.00 47.30 268 ALA C O 1
ATOM 16357 N N . ARG C 1 270 ? -20.082 -7.902 22.988 1.00 53.37 269 ARG C N 1
ATOM 16358 C CA . ARG C 1 270 ? -19.255 -8.930 23.603 1.00 56.00 269 ARG C CA 1
ATOM 16359 C C . ARG C 1 270 ? -19.818 -9.275 24.974 1.00 57.12 269 ARG C C 1
ATOM 16360 O O . ARG C 1 270 ? -20.393 -8.421 25.654 1.00 54.25 269 ARG C O 1
ATOM 16381 N N . VAL C 1 271 ? -19.645 -10.539 25.363 1.00 62.00 270 VAL C N 1
ATOM 16382 C CA . VAL C 1 271 ? -19.985 -11.025 26.697 1.00 63.95 270 VAL C CA 1
ATOM 16383 C C . VAL C 1 271 ? -18.790 -11.817 27.214 1.00 63.31 270 VAL C C 1
ATOM 16384 O O . VAL C 1 271 ? -18.237 -12.645 26.482 1.00 65.43 270 VAL C O 1
ATOM 16397 N N . TYR C 1 272 ? -18.391 -11.576 28.457 1.00 58.54 271 TYR C N 1
ATOM 16398 C CA . TYR C 1 272 ? -17.284 -12.332 29.031 1.00 57.97 271 TYR C CA 1
ATOM 16399 C C . TYR C 1 272 ? -17.255 -12.118 30.546 1.00 57.79 271 TYR C C 1
ATOM 16400 O O . TYR C 1 272 ? -17.897 -11.197 31.058 1.00 57.32 271 TYR C O 1
ATOM 16418 N N . PRO C 1 273 ? -16.525 -12.967 31.270 1.00 58.25 272 PRO C N 1
ATOM 16419 C CA . PRO C 1 273 ? -16.292 -12.712 32.694 1.00 57.41 272 PRO C CA 1
ATOM 16420 C C . PRO C 1 273 ? -15.380 -11.511 32.880 1.00 55.67 272 PRO C C 1
ATOM 16421 O O . PRO C 1 273 ? -14.429 -11.307 32.123 1.00 56.73 272 PRO C O 1
ATOM 16432 N N . ALA C 1 274 ? -15.659 -10.731 33.919 1.00 51.35 273 ALA C N 1
ATOM 16433 C CA . ALA C 1 274 ? -14.905 -9.509 34.144 1.00 50.75 273 ALA C CA 1
ATOM 16434 C C . ALA C 1 274 ? -14.824 -9.207 35.631 1.00 51.60 273 ALA C C 1
ATOM 16435 O O . ALA C 1 274 ? -15.831 -9.286 36.341 1.00 50.71 273 ALA C O 1
ATOM 16442 N N . LEU C 1 275 ? -13.625 -8.864 36.094 1.00 53.77 274 LEU C N 1
ATOM 16443 C CA . LEU C 1 275 ? -13.477 -8.315 37.432 1.00 55.10 274 LEU C CA 1
ATOM 16444 C C . LEU C 1 275 ? -14.087 -6.921 37.472 1.00 55.96 274 LEU C C 1
ATOM 16445 O O . LEU C 1 275 ? -13.787 -6.074 36.624 1.00 56.40 274 LEU C O 1
ATOM 16461 N N . VAL C 1 276 ? -14.952 -6.688 38.450 1.00 56.46 275 VAL C N 1
ATOM 16462 C CA . VAL C 1 276 ? -15.624 -5.402 38.605 1.00 54.95 275 VAL C CA 1
ATOM 16463 C C . VAL C 1 276 ? -15.352 -4.902 40.017 1.00 54.48 275 VAL C C 1
ATOM 16464 O O . VAL C 1 276 ? -15.464 -5.678 40.975 1.00 55.20 275 VAL C O 1
ATOM 16477 N N . PRO C 1 277 ? -14.983 -3.638 40.200 1.00 54.03 276 PRO C N 1
ATOM 16478 C CA . PRO C 1 277 ? -14.715 -3.154 41.559 1.00 54.29 276 PRO C CA 1
ATOM 16479 C C . PRO C 1 277 ? -15.975 -3.195 42.410 1.00 53.80 276 PRO C C 1
ATOM 16480 O O . PRO C 1 277 ? -17.084 -2.950 41.929 1.00 53.39 276 PRO C O 1
ATOM 16491 N N . LEU C 1 278 ? -15.793 -3.524 43.692 1.00 52.63 277 LEU C N 1
ATOM 16492 C CA . LEU C 1 278 ? -16.924 -3.701 44.594 1.00 51.93 277 LEU C CA 1
ATOM 16493 C C . LEU C 1 278 ? -17.735 -2.427 44.765 1.00 52.98 277 LEU C C 1
ATOM 16494 O O . LEU C 1 278 ? -18.877 -2.491 45.234 1.00 51.09 277 LEU C O 1
ATOM 16510 N N . THR C 1 279 ? -17.176 -1.275 44.403 1.00 59.56 278 THR C N 1
ATOM 16511 C CA . THR C 1 279 ? -17.923 -0.027 44.450 1.00 62.76 278 THR C CA 1
ATOM 16512 C C . THR C 1 279 ? -18.836 0.149 43.244 1.00 62.44 278 THR C C 1
ATOM 16513 O O . THR C 1 279 ? -19.736 0.994 43.281 1.00 63.62 278 THR C O 1
ATOM 16524 N N . HIS C 1 280 ? -18.628 -0.626 42.185 1.00 60.74 279 HIS C N 1
ATOM 16525 C CA . HIS C 1 280 ? -19.431 -0.477 40.983 1.00 59.68 279 HIS C CA 1
ATOM 16526 C C . HIS C 1 280 ? -20.876 -0.902 41.249 1.00 59.32 279 HIS C C 1
ATOM 16527 O O . HIS C 1 280 ? -21.130 -1.819 42.035 1.00 59.07 279 HIS C O 1
ATOM 16541 N N . PRO C 1 281 ? -21.847 -0.243 40.607 1.00 59.29 280 PRO C N 1
ATOM 16542 C CA . PRO C 1 281 ? -23.253 -0.618 40.837 1.00 59.26 280 PRO C CA 1
ATOM 16543 C C . PRO C 1 281 ? -23.579 -2.051 40.469 1.00 57.92 280 PRO C C 1
ATOM 16544 O O . PRO C 1 281 ? -24.434 -2.664 41.120 1.00 59.95 280 PRO C O 1
ATOM 16555 N N . LEU C 1 282 ? -22.943 -2.603 39.435 1.00 52.83 281 LEU C N 1
ATOM 16556 C CA . LEU C 1 282 ? -23.234 -3.974 39.037 1.00 52.96 281 LEU C CA 1
ATOM 16557 C C . LEU C 1 282 ? -22.708 -4.991 40.043 1.00 55.19 281 LEU C C 1
ATOM 16558 O O . LEU C 1 282 ? -23.234 -6.106 40.105 1.00 53.82 281 LEU C O 1
ATOM 16574 N N . ALA C 1 283 ? -21.692 -4.634 40.833 1.00 61.18 282 ALA C N 1
ATOM 16575 C CA . ALA C 1 283 ? -21.209 -5.538 41.869 1.00 63.66 282 ALA C CA 1
ATOM 16576 C C . ALA C 1 283 ? -22.268 -5.801 42.930 1.00 63.70 282 ALA C C 1
ATOM 16577 O O . ALA C 1 283 ? -22.197 -6.821 43.624 1.00 66.37 282 ALA C O 1
ATOM 16584 N N . ALA C 1 284 ? -23.245 -4.904 43.066 1.00 59.09 283 ALA C N 1
ATOM 16585 C CA . ALA C 1 284 ? -24.326 -5.052 44.029 1.00 58.06 283 ALA C CA 1
ATOM 16586 C C . ALA C 1 284 ? -25.495 -5.866 43.495 1.00 58.21 283 ALA C C 1
ATOM 16587 O O . ALA C 1 284 ? -26.402 -6.198 44.266 1.00 60.15 283 ALA C O 1
ATOM 16594 N N . VAL C 1 285 ? -25.504 -6.187 42.205 1.00 56.05 284 VAL C N 1
ATOM 16595 C CA . VAL C 1 285 ? -26.560 -7.006 41.618 1.00 56.93 284 VAL C CA 1
ATOM 16596 C C . VAL C 1 285 ? -26.196 -8.469 41.849 1.00 59.13 284 VAL C C 1
ATOM 16597 O O . VAL C 1 285 ? -25.293 -9.004 41.201 1.00 56.38 284 VAL C O 1
ATOM 16610 N N . ASN C 1 286 ? -26.904 -9.119 42.766 1.00 68.28 285 ASN C N 1
ATOM 16611 C CA . ASN C 1 286 ? -26.565 -10.462 43.208 1.00 72.36 285 ASN C CA 1
ATOM 16612 C C . ASN C 1 286 ? -27.751 -11.401 43.032 1.00 72.11 285 ASN C C 1
ATOM 16613 O O . ASN C 1 286 ? -28.857 -10.995 42.670 1.00 73.42 285 ASN C O 1
ATOM 16624 N N . GLY C 1 287 ? -27.503 -12.681 43.293 1.00 69.77 286 GLY C N 1
ATOM 16625 C CA . GLY C 1 287 ? -28.544 -13.673 43.113 1.00 70.77 286 GLY C CA 1
ATOM 16626 C C . GLY C 1 287 ? -28.895 -13.829 41.647 1.00 71.71 286 GLY C C 1
ATOM 16627 O O . GLY C 1 287 ? -28.032 -13.778 40.764 1.00 71.35 286 GLY C O 1
ATOM 16631 N N . ALA C 1 288 ? -30.188 -14.013 41.381 1.00 73.93 287 ALA C N 1
ATOM 16632 C CA . ALA C 1 288 ? -30.688 -14.242 40.032 1.00 74.36 287 ALA C CA 1
ATOM 16633 C C . ALA C 1 288 ? -31.291 -12.985 39.416 1.00 73.12 287 ALA C C 1
ATOM 16634 O O . ALA C 1 288 ? -32.157 -13.077 38.541 1.00 75.43 287 ALA C O 1
ATOM 16641 N N . PHE C 1 289 ? -30.851 -11.812 39.853 1.00 67.92 288 PHE C N 1
ATOM 16642 C CA . PHE C 1 289 ? -31.367 -10.563 39.318 1.00 65.08 288 PHE C CA 1
ATOM 16643 C C . PHE C 1 289 ? -30.485 -10.069 38.176 1.00 63.27 288 PHE C C 1
ATOM 16644 O O . PHE C 1 289 ? -29.316 -10.440 38.053 1.00 61.80 288 PHE C O 1
ATOM 16661 N N . ASN C 1 290 ? -31.071 -9.230 37.326 1.00 64.22 289 ASN C N 1
ATOM 16662 C CA . ASN C 1 290 ? -30.368 -8.624 36.206 1.00 63.16 289 ASN C CA 1
ATOM 16663 C C . ASN C 1 290 ? -30.380 -7.109 36.354 1.00 61.89 289 ASN C C 1
ATOM 16664 O O . ASN C 1 290 ? -31.174 -6.541 37.108 1.00 61.80 289 ASN C O 1
ATOM 16675 N N . ALA C 1 291 ? -29.473 -6.456 35.630 1.00 61.59 290 ALA C N 1
ATOM 16676 C CA . ALA C 1 291 ? -29.406 -4.999 35.630 1.00 61.25 290 ALA C CA 1
ATOM 16677 C C . ALA C 1 291 ? -28.754 -4.539 34.338 1.00 58.99 290 ALA C C 1
ATOM 16678 O O . ALA C 1 291 ? -27.706 -5.062 33.950 1.00 59.67 290 ALA C O 1
ATOM 16685 N N . VAL C 1 292 ? -29.368 -3.557 33.687 1.00 55.26 291 VAL C N 1
ATOM 16686 C CA . VAL C 1 292 ? -28.904 -3.040 32.405 1.00 52.47 291 VAL C CA 1
ATOM 16687 C C . VAL C 1 292 ? -28.535 -1.576 32.592 1.00 51.08 291 VAL C C 1
ATOM 16688 O O . VAL C 1 292 ? -29.312 -0.803 33.165 1.00 51.49 291 VAL C O 1
ATOM 16701 N N . VAL C 1 293 ? -27.346 -1.203 32.123 1.00 49.90 292 VAL C N 1
ATOM 16702 C CA . VAL C 1 293 ? -26.848 0.166 32.199 1.00 49.34 292 VAL C CA 1
ATOM 16703 C C . VAL C 1 293 ? -26.831 0.733 30.789 1.00 50.73 292 VAL C C 1
ATOM 16704 O O . VAL C 1 293 ? -26.191 0.166 29.895 1.00 51.24 292 VAL C O 1
ATOM 16717 N N . VAL C 1 294 ? -27.511 1.857 30.594 1.00 51.69 293 VAL C N 1
ATOM 16718 C CA . VAL C 1 294 ? -27.552 2.542 29.309 1.00 53.05 293 VAL C CA 1
ATOM 16719 C C . VAL C 1 294 ? -26.965 3.931 29.495 1.00 56.01 293 VAL C C 1
ATOM 16720 O O . VAL C 1 294 ? -27.378 4.668 30.397 1.00 53.78 293 VAL C O 1
ATOM 16733 N N . GLU C 1 295 ? -25.998 4.280 28.650 1.00 65.00 294 GLU C N 1
ATOM 16734 C CA . GLU C 1 295 ? -25.397 5.607 28.643 1.00 69.35 294 GLU C CA 1
ATOM 16735 C C . GLU C 1 295 ? -25.708 6.273 27.311 1.00 65.89 294 GLU C C 1
ATOM 16736 O O . GLU C 1 295 ? -25.406 5.716 26.250 1.00 70.58 294 GLU C O 1
ATOM 16748 N N . ALA C 1 296 ? -26.316 7.454 27.370 1.00 53.05 295 ALA C N 1
ATOM 16749 C CA . ALA C 1 296 ? -26.662 8.217 26.182 1.00 49.30 295 ALA C CA 1
ATOM 16750 C C . ALA C 1 296 ? -26.119 9.632 26.311 1.00 50.86 295 ALA C C 1
ATOM 16751 O O . ALA C 1 296 ? -25.766 10.090 27.401 1.00 50.31 295 ALA C O 1
ATOM 16758 N N . GLU C 1 297 ? -26.072 10.329 25.175 1.00 65.26 296 GLU C N 1
ATOM 16759 C CA . GLU C 1 297 ? -25.479 11.660 25.147 1.00 67.44 296 GLU C CA 1
ATOM 16760 C C . GLU C 1 297 ? -26.355 12.669 25.878 1.00 65.25 296 GLU C C 1
ATOM 16761 O O . GLU C 1 297 ? -25.881 13.390 26.763 1.00 67.21 296 GLU C O 1
ATOM 16773 N N . ALA C 1 298 ? -27.638 12.732 25.529 1.00 57.34 297 ALA C N 1
ATOM 16774 C CA . ALA C 1 298 ? -28.540 13.662 26.198 1.00 54.78 297 ALA C CA 1
ATOM 16775 C C . ALA C 1 298 ? -28.997 13.124 27.549 1.00 55.32 297 ALA C C 1
ATOM 16776 O O . ALA C 1 298 ? -28.964 13.841 28.554 1.00 53.05 297 ALA C O 1
ATOM 16783 N N . ALA C 1 299 ? -29.412 11.854 27.592 1.00 61.45 298 ALA C N 1
ATOM 16784 C CA . ALA C 1 299 ? -30.133 11.344 28.755 1.00 62.64 298 ALA C CA 1
ATOM 16785 C C . ALA C 1 299 ? -29.227 11.158 29.964 1.00 62.33 298 ALA C C 1
ATOM 16786 O O . ALA C 1 299 ? -29.677 11.330 31.103 1.00 62.74 298 ALA C O 1
ATOM 16793 N N . GLY C 1 300 ? -27.967 10.798 29.747 1.00 61.18 299 GLY C N 1
ATOM 16794 C CA . GLY C 1 300 ? -27.063 10.541 30.848 1.00 61.24 299 GLY C CA 1
ATOM 16795 C C . GLY C 1 300 ? -26.803 9.062 31.032 1.00 61.46 299 GLY C C 1
ATOM 16796 O O . GLY C 1 300 ? -26.763 8.304 30.058 1.00 61.75 299 GLY C O 1
ATOM 16800 N N . ARG C 1 301 ? -26.620 8.645 32.278 1.00 62.30 300 ARG C N 1
ATOM 16801 C CA . ARG C 1 301 ? -26.502 7.238 32.633 1.00 61.52 300 ARG C CA 1
ATOM 16802 C C . ARG C 1 301 ? -27.819 6.782 33.250 1.00 59.81 300 ARG C C 1
ATOM 16803 O O . ARG C 1 301 ? -28.378 7.470 34.111 1.00 61.52 300 ARG C O 1
ATOM 16824 N N . LEU C 1 302 ? -28.327 5.642 32.785 1.00 53.63 301 LEU C N 1
ATOM 16825 C CA . LEU C 1 302 ? -29.568 5.067 33.284 1.00 51.42 301 LEU C CA 1
ATOM 16826 C C . LEU C 1 302 ? -29.331 3.617 33.683 1.00 53.12 301 LEU C C 1
ATOM 16827 O O . LEU C 1 302 ? -28.471 2.937 33.117 1.00 50.59 301 LEU C O 1
ATOM 16843 N N . MET C 1 303 ? -30.102 3.147 34.664 1.00 60.78 302 MET C N 1
ATOM 16844 C CA . MET C 1 303 ? -30.038 1.759 35.105 1.00 64.89 302 MET C CA 1
ATOM 16845 C C . MET C 1 303 ? -31.439 1.185 35.233 1.00 64.18 302 MET C C 1
ATOM 16846 O O . MET C 1 303 ? -32.331 1.828 35.796 1.00 65.37 302 MET C O 1
ATOM 16860 N N . PHE C 1 304 ? -31.620 -0.027 34.710 1.00 59.71 303 PHE C N 1
ATOM 16861 C CA . PHE C 1 304 ? -32.859 -0.784 34.836 1.00 57.30 303 PHE C CA 1
ATOM 16862 C C . PHE C 1 304 ? -32.543 -2.079 35.573 1.00 58.59 303 PHE C C 1
ATOM 16863 O O . PHE C 1 304 ? -31.714 -2.868 35.111 1.00 58.60 303 PHE C O 1
ATOM 16880 N N . TYR C 1 305 ? -33.202 -2.294 36.708 1.00 61.45 304 TYR C N 1
ATOM 16881 C CA . TYR C 1 305 ? -32.961 -3.440 37.575 1.00 63.57 304 TYR C CA 1
ATOM 16882 C C . TYR C 1 305 ? -34.261 -4.202 37.789 1.00 62.94 304 TYR C C 1
ATOM 16883 O O . TYR C 1 305 ? -35.334 -3.600 37.899 1.00 65.56 304 TYR C O 1
ATOM 16901 N N . GLY C 1 306 ? -34.169 -5.525 37.845 1.00 56.28 305 GLY C N 1
ATOM 16902 C CA . GLY C 1 306 ? -35.357 -6.328 38.070 1.00 55.90 305 GLY C CA 1
ATOM 16903 C C . GLY C 1 306 ? -35.037 -7.805 38.004 1.00 60.49 305 GLY C C 1
ATOM 16904 O O . GLY C 1 306 ? -33.901 -8.212 37.736 1.00 57.62 305 GLY C O 1
ATOM 16908 N N . GLN C 1 307 ? -36.072 -8.607 38.256 1.00 73.01 306 GLN C N 1
ATOM 16909 C CA . GLN C 1 307 ? -35.923 -10.057 38.259 1.00 79.71 306 GLN C CA 1
ATOM 16910 C C . GLN C 1 307 ? -35.294 -10.531 36.957 1.00 89.42 306 GLN C C 1
ATOM 16911 O O . GLN C 1 307 ? -35.715 -10.135 35.866 1.00 79.89 306 GLN C O 1
ATOM 16925 N N . GLY C 1 308 ? -34.284 -11.388 37.082 1.00 120.88 307 GLY C N 1
ATOM 16926 C CA . GLY C 1 308 ? -33.499 -11.821 35.943 1.00 130.10 307 GLY C CA 1
ATOM 16927 C C . GLY C 1 308 ? -34.355 -12.362 34.822 1.00 127.20 307 GLY C C 1
ATOM 16928 O O . GLY C 1 308 ? -34.533 -11.715 33.784 1.00 130.57 307 GLY C O 1
ATOM 16932 N N . ALA C 1 309 ? -34.884 -13.562 35.024 1.00 112.88 308 ALA C N 1
ATOM 16933 C CA . ALA C 1 309 ? -35.871 -14.130 34.119 1.00 107.00 308 ALA C CA 1
ATOM 16934 C C . ALA C 1 309 ? -36.851 -14.934 34.962 1.00 104.44 308 ALA C C 1
ATOM 16935 O O . ALA C 1 309 ? -37.426 -14.402 35.916 1.00 107.56 308 ALA C O 1
ATOM 16942 N N . GLY C 1 310 ? -37.019 -16.214 34.661 1.00 97.02 309 GLY C N 1
ATOM 16943 C CA . GLY C 1 310 ? -38.041 -16.998 35.320 1.00 93.34 309 GLY C CA 1
ATOM 16944 C C . GLY C 1 310 ? -39.356 -16.932 34.575 1.00 87.63 309 GLY C C 1
ATOM 16945 O O . GLY C 1 310 ? -39.483 -16.332 33.504 1.00 89.38 309 GLY C O 1
ATOM 16949 N N . GLY C 1 311 ? -40.368 -17.558 35.169 1.00 78.19 310 GLY C N 1
ATOM 16950 C CA . GLY C 1 311 ? -41.637 -17.735 34.492 1.00 73.09 310 GLY C CA 1
ATOM 16951 C C . GLY C 1 311 ? -42.569 -16.546 34.584 1.00 69.56 310 GLY C C 1
ATOM 16952 O O . GLY C 1 311 ? -43.039 -16.037 33.565 1.00 69.77 310 GLY C O 1
ATOM 16956 N N . ALA C 1 312 ? -42.844 -16.095 35.810 1.00 65.65 311 ALA C N 1
ATOM 16957 C CA . ALA C 1 312 ? -43.808 -15.012 36.000 1.00 64.83 311 ALA C CA 1
ATOM 16958 C C . ALA C 1 312 ? -43.346 -13.694 35.395 1.00 64.46 311 ALA C C 1
ATOM 16959 O O . ALA C 1 312 ? -44.118 -13.081 34.637 1.00 61.90 311 ALA C O 1
ATOM 16966 N N . PRO C 1 313 ? -42.146 -13.184 35.688 1.00 75.17 312 PRO C N 1
ATOM 16967 C CA . PRO C 1 313 ? -41.764 -11.886 35.108 1.00 76.48 312 PRO C CA 1
ATOM 16968 C C . PRO C 1 313 ? -41.705 -11.896 33.590 1.00 73.61 312 PRO C C 1
ATOM 16969 O O . PRO C 1 313 ? -42.130 -10.920 32.956 1.00 74.60 312 PRO C O 1
ATOM 16980 N N . THR C 1 314 ? -41.187 -12.967 32.982 1.00 67.93 313 THR C N 1
ATOM 16981 C CA . THR C 1 314 ? -41.225 -13.064 31.527 1.00 65.04 313 THR C CA 1
ATOM 16982 C C . THR C 1 314 ? -42.661 -12.988 31.022 1.00 64.86 313 THR C C 1
ATOM 16983 O O . THR C 1 314 ? -42.937 -12.352 29.998 1.00 63.58 313 THR C O 1
ATOM 16994 N N . ALA C 1 315 ? -43.591 -13.624 31.736 1.00 65.28 314 ALA C N 1
ATOM 16995 C CA . ALA C 1 315 ? -44.999 -13.526 31.369 1.00 65.56 314 ALA C CA 1
ATOM 16996 C C . ALA C 1 315 ? -45.502 -12.093 31.499 1.00 64.07 314 ALA C C 1
ATOM 16997 O O . ALA C 1 315 ? -46.345 -11.650 30.709 1.00 63.99 314 ALA C O 1
ATOM 17004 N N . SER C 1 316 ? -45.002 -11.351 32.490 1.00 64.37 315 SER C N 1
ATOM 17005 C CA . SER C 1 316 ? -45.406 -9.957 32.640 1.00 65.06 315 SER C CA 1
ATOM 17006 C C . SER C 1 316 ? -45.013 -9.144 31.415 1.00 64.23 315 SER C C 1
ATOM 17007 O O . SER C 1 316 ? -45.804 -8.337 30.911 1.00 64.55 315 SER C O 1
ATOM 17015 N N . ALA C 1 317 ? -43.790 -9.349 30.919 1.00 62.05 316 ALA C N 1
ATOM 17016 C CA . ALA C 1 317 ? -43.342 -8.652 29.720 1.00 60.68 316 ALA C CA 1
ATOM 17017 C C . ALA C 1 317 ? -44.166 -9.063 28.508 1.00 62.30 316 ALA C C 1
ATOM 17018 O O . ALA C 1 317 ? -44.624 -8.214 27.736 1.00 62.48 316 ALA C O 1
ATOM 17025 N N . VAL C 1 318 ? -44.356 -10.371 28.318 1.00 64.20 317 VAL C N 1
ATOM 17026 C CA . VAL C 1 318 ? -45.167 -10.857 27.206 1.00 65.93 317 VAL C CA 1
ATOM 17027 C C . VAL C 1 318 ? -46.541 -10.203 27.228 1.00 68.18 317 VAL C C 1
ATOM 17028 O O . VAL C 1 318 ? -47.055 -9.764 26.192 1.00 68.38 317 VAL C O 1
ATOM 17041 N N . MET C 1 319 ? -47.158 -10.122 28.409 1.00 71.58 318 MET C N 1
ATOM 17042 C CA . MET C 1 319 ? -48.516 -9.595 28.487 1.00 74.13 318 MET C CA 1
ATOM 17043 C C . MET C 1 319 ? -48.554 -8.097 28.225 1.00 72.49 318 MET C C 1
ATOM 17044 O O . MET C 1 319 ? -49.540 -7.594 27.677 1.00 74.46 318 MET C O 1
ATOM 17058 N N . GLY C 1 320 ? -47.503 -7.369 28.608 1.00 67.17 319 GLY C N 1
ATOM 17059 C CA . GLY C 1 320 ? -47.427 -5.963 28.250 1.00 64.77 319 GLY C CA 1
ATOM 17060 C C . GLY C 1 320 ? -47.383 -5.755 26.748 1.00 65.10 319 GLY C C 1
ATOM 17061 O O . GLY C 1 320 ? -48.024 -4.845 26.217 1.00 63.87 319 GLY C O 1
ATOM 17065 N N . ASP C 1 321 ? -46.625 -6.595 26.043 1.00 70.05 320 ASP C N 1
ATOM 17066 C CA . ASP C 1 321 ? -46.623 -6.543 24.587 1.00 72.45 320 ASP C CA 1
ATOM 17067 C C . ASP C 1 321 ? -47.981 -6.946 24.018 1.00 72.73 320 ASP C C 1
ATOM 17068 O O . ASP C 1 321 ? -48.465 -6.335 23.058 1.00 74.42 320 ASP C O 1
ATOM 17077 N N . VAL C 1 322 ? -48.611 -7.973 24.592 1.00 68.46 321 VAL C N 1
ATOM 17078 C CA . VAL C 1 322 ? -49.913 -8.415 24.096 1.00 68.73 321 VAL C CA 1
ATOM 17079 C C . VAL C 1 322 ? -50.937 -7.293 24.232 1.00 69.88 321 VAL C C 1
ATOM 17080 O O . VAL C 1 322 ? -51.703 -7.010 23.303 1.00 69.65 321 VAL C O 1
ATOM 17093 N N . VAL C 1 323 ? -50.963 -6.635 25.393 1.00 72.97 322 VAL C N 1
ATOM 17094 C CA . VAL C 1 323 ? -51.902 -5.538 25.609 1.00 75.05 322 VAL C CA 1
ATOM 17095 C C . VAL C 1 323 ? -51.653 -4.423 24.601 1.00 76.45 322 VAL C C 1
ATOM 17096 O O . VAL C 1 323 ? -52.594 -3.780 24.119 1.00 76.70 322 VAL C O 1
ATOM 17109 N N . MET C 1 324 ? -50.387 -4.174 24.267 1.00 79.32 323 MET C N 1
ATOM 17110 C CA . MET C 1 324 ? -50.071 -3.145 23.282 1.00 80.77 323 MET C CA 1
ATOM 17111 C C . MET C 1 324 ? -50.537 -3.560 21.892 1.00 79.84 323 MET C C 1
ATOM 17112 O O . MET C 1 324 ? -51.146 -2.766 21.166 1.00 82.68 323 MET C O 1
ATOM 17126 N N . ALA C 1 325 ? -50.263 -4.807 21.504 1.00 72.46 324 ALA C N 1
ATOM 17127 C CA . ALA C 1 325 ? -50.719 -5.287 20.206 1.00 71.81 324 ALA C CA 1
ATOM 17128 C C . ALA C 1 325 ? -52.236 -5.214 20.101 1.00 76.97 324 ALA C C 1
ATOM 17129 O O . ALA C 1 325 ? -52.778 -4.853 19.048 1.00 75.94 324 ALA C O 1
ATOM 17136 N N . ALA C 1 326 ? -52.938 -5.545 21.189 1.00 88.92 325 ALA C N 1
ATOM 17137 C CA . ALA C 1 326 ? -54.396 -5.494 21.180 1.00 94.91 325 ALA C CA 1
ATOM 17138 C C . ALA C 1 326 ? -54.900 -4.058 21.103 1.00 93.07 325 ALA C C 1
ATOM 17139 O O . ALA C 1 326 ? -55.826 -3.760 20.338 1.00 97.60 325 ALA C O 1
ATOM 17146 N N . ARG C 1 327 ? -54.309 -3.154 21.888 1.00 82.81 326 ARG C N 1
ATOM 17147 C CA . ARG C 1 327 ? -54.682 -1.746 21.804 1.00 80.05 326 ARG C CA 1
ATOM 17148 C C . ARG C 1 327 ? -54.495 -1.214 20.390 1.00 81.98 326 ARG C C 1
ATOM 17149 O O . ARG C 1 327 ? -55.352 -0.486 19.873 1.00 83.17 326 ARG C O 1
ATOM 17170 N N . ASN C 1 328 ? -53.380 -1.564 19.747 1.00 85.03 327 ASN C N 1
ATOM 17171 C CA . ASN C 1 328 ? -53.151 -1.133 18.373 1.00 88.05 327 ASN C CA 1
ATOM 17172 C C . ASN C 1 328 ? -54.237 -1.667 17.450 1.00 91.94 327 ASN C C 1
ATOM 17173 O O . ASN C 1 328 ? -54.854 -0.909 16.693 1.00 93.18 327 ASN C O 1
ATOM 17184 N N . ARG C 1 329 ? -54.487 -2.977 17.503 1.00 95.50 328 ARG C N 1
ATOM 17185 C CA . ARG C 1 329 ? -55.493 -3.577 16.634 1.00 99.80 328 ARG C CA 1
ATOM 17186 C C . ARG C 1 329 ? -56.853 -2.921 16.834 1.00 101.61 328 ARG C C 1
ATOM 17187 O O . ARG C 1 329 ? -57.602 -2.717 15.871 1.00 104.77 328 ARG C O 1
ATOM 17208 N N . VAL C 1 330 ? -57.185 -2.571 18.077 1.00 99.90 329 VAL C N 1
ATOM 17209 C CA . VAL C 1 330 ? -58.462 -1.920 18.357 1.00 102.67 329 VAL C CA 1
ATOM 17210 C C . VAL C 1 330 ? -58.469 -0.502 17.793 1.00 108.88 329 VAL C C 1
ATOM 17211 O O . VAL C 1 330 ? -59.245 -0.178 16.887 1.00 108.48 329 VAL C O 1
ATOM 17224 N N . GLN C 1 331 ? -57.595 0.362 18.319 1.00 113.28 330 GLN C N 1
ATOM 17225 C CA . GLN C 1 331 ? -57.586 1.765 17.916 1.00 119.04 330 GLN C CA 1
ATOM 17226 C C . GLN C 1 331 ? -57.070 1.967 16.497 1.00 117.75 330 GLN C C 1
ATOM 17227 O O . GLN C 1 331 ? -57.413 2.968 15.860 1.00 119.19 330 GLN C O 1
ATOM 17241 N N . GLY C 1 332 ? -56.253 1.054 15.993 1.00 112.87 331 GLY C N 1
ATOM 17242 C CA . GLY C 1 332 ? -55.723 1.155 14.648 1.00 111.56 331 GLY C CA 1
ATOM 17243 C C . GLY C 1 332 ? -54.297 1.674 14.630 1.00 109.09 331 GLY C C 1
ATOM 17244 O O . GLY C 1 332 ? -53.876 2.459 15.488 1.00 110.90 331 GLY C O 1
ATOM 17248 N N . GLY C 1 333 ? -53.539 1.234 13.628 1.00 102.74 332 GLY C N 1
ATOM 17249 C CA . GLY C 1 333 ? -52.139 1.581 13.513 1.00 100.13 332 GLY C CA 1
ATOM 17250 C C . GLY C 1 333 ? -51.242 0.577 14.214 1.00 105.38 332 GLY C C 1
ATOM 17251 O O . GLY C 1 333 ? -51.678 -0.258 15.008 1.00 99.11 332 GLY C O 1
ATOM 17255 N N . ARG C 1 334 ? -49.954 0.661 13.898 1.00 125.96 333 ARG C N 1
ATOM 17256 C CA . ARG C 1 334 ? -48.949 -0.218 14.469 1.00 130.61 333 ARG C CA 1
ATOM 17257 C C . ARG C 1 334 ? -48.084 0.545 15.470 1.00 123.25 333 ARG C C 1
ATOM 17258 O O . ARG C 1 334 ? -48.401 1.670 15.876 1.00 130.67 333 ARG C O 1
ATOM 17279 N N . GLY C 1 335 ? -46.971 -0.077 15.854 1.00 97.80 334 GLY C N 1
ATOM 17280 C CA . GLY C 1 335 ? -46.015 0.524 16.748 1.00 89.31 334 GLY C CA 1
ATOM 17281 C C . GLY C 1 335 ? -44.741 0.909 16.025 1.00 89.48 334 GLY C C 1
ATOM 17282 O O . GLY C 1 335 ? -44.731 1.125 14.808 1.00 87.70 334 GLY C O 1
ATOM 17286 N N . PRO C 1 336 ? -43.637 1.004 16.764 1.00 93.71 335 PRO C N 1
ATOM 17287 C CA . PRO C 1 336 ? -42.370 1.401 16.139 1.00 94.44 335 PRO C CA 1
ATOM 17288 C C . PRO C 1 336 ? -41.924 0.394 15.089 1.00 95.62 335 PRO C C 1
ATOM 17289 O O . PRO C 1 336 ? -42.095 -0.816 15.248 1.00 92.21 335 PRO C O 1
ATOM 17300 N N . ARG C 1 337 ? -41.350 0.910 14.008 1.00 104.30 336 ARG C N 1
ATOM 17301 C CA . ARG C 1 337 ? -40.823 0.081 12.936 1.00 106.78 336 ARG C CA 1
ATOM 17302 C C . ARG C 1 337 ? -39.357 -0.241 13.191 1.00 104.81 336 ARG C C 1
ATOM 17303 O O . ARG C 1 337 ? -38.644 0.508 13.865 1.00 106.08 336 ARG C O 1
ATOM 17324 N N . GLU C 1 338 ? -38.910 -1.369 12.643 1.00 99.25 337 GLU C N 1
ATOM 17325 C CA . GLU C 1 338 ? -37.505 -1.739 12.751 1.00 95.92 337 GLU C CA 1
ATOM 17326 C C . GLU C 1 338 ? -36.643 -0.604 12.208 1.00 93.68 337 GLU C C 1
ATOM 17327 O O . GLU C 1 338 ? -36.894 -0.090 11.113 1.00 96.94 337 GLU C O 1
ATOM 17339 N N . SER C 1 339 ? -35.642 -0.193 12.987 1.00 85.52 338 SER C N 1
ATOM 17340 C CA . SER C 1 339 ? -34.733 0.888 12.598 1.00 82.68 338 SER C CA 1
ATOM 17341 C C . SER C 1 339 ? -33.307 0.341 12.617 1.00 81.98 338 SER C C 1
ATOM 17342 O O . SER C 1 339 ? -32.561 0.535 13.579 1.00 79.57 338 SER C O 1
ATOM 17350 N N . LYS C 1 340 ? -32.937 -0.355 11.540 1.00 85.95 339 LYS C N 1
ATOM 17351 C CA . LYS C 1 340 ? -31.569 -0.811 11.327 1.00 86.27 339 LYS C CA 1
ATOM 17352 C C . LYS C 1 340 ? -30.977 -0.057 10.143 1.00 84.39 339 LYS C C 1
ATOM 17353 O O . LYS C 1 340 ? -30.640 -0.662 9.119 1.00 86.07 339 LYS C O 1
ATOM 17372 N N . TYR C 1 341 ? -30.845 1.262 10.278 1.00 79.87 340 TYR C N 1
ATOM 17373 C CA . TYR C 1 341 ? -30.506 2.141 9.168 1.00 78.13 340 TYR C CA 1
ATOM 17374 C C . TYR C 1 341 ? -29.054 2.603 9.177 1.00 76.66 340 TYR C C 1
ATOM 17375 O O . TYR C 1 341 ? -28.612 3.210 8.198 1.00 77.54 340 TYR C O 1
ATOM 17393 N N . ALA C 1 342 ? -28.302 2.329 10.245 1.00 72.62 341 ALA C N 1
ATOM 17394 C CA . ALA C 1 342 ? -26.980 2.925 10.399 1.00 72.87 341 ALA C CA 1
ATOM 17395 C C . ALA C 1 342 ? -25.897 2.170 9.635 1.00 77.58 341 ALA C C 1
ATOM 17396 O O . ALA C 1 342 ? -24.927 2.788 9.183 1.00 73.93 341 ALA C O 1
ATOM 17403 N N . LYS C 1 343 ? -26.031 0.853 9.487 1.00 91.76 342 LYS C N 1
ATOM 17404 C CA . LYS C 1 343 ? -25.046 0.046 8.764 1.00 96.34 342 LYS C CA 1
ATOM 17405 C C . LYS C 1 343 ? -23.649 0.198 9.366 1.00 93.27 342 LYS C C 1
ATOM 17406 O O . LYS C 1 343 ? -22.654 0.314 8.649 1.00 96.03 342 LYS C O 1
ATOM 17425 N N . LEU C 1 344 ? -23.566 0.190 10.690 1.00 84.86 343 LEU C N 1
ATOM 17426 C CA . LEU C 1 344 ? -22.280 0.384 11.342 1.00 81.90 343 LEU C CA 1
ATOM 17427 C C . LEU C 1 344 ? -21.418 -0.868 11.194 1.00 78.60 343 LEU C C 1
ATOM 17428 O O . LEU C 1 344 ? -21.930 -1.990 11.272 1.00 79.66 343 LEU C O 1
ATOM 17444 N N . PRO C 1 345 ? -20.111 -0.715 10.986 1.00 71.96 344 PRO C N 1
ATOM 17445 C CA . PRO C 1 345 ? -19.241 -1.895 10.924 1.00 69.31 344 PRO C CA 1
ATOM 17446 C C . PRO C 1 345 ? -19.028 -2.507 12.300 1.00 67.81 344 PRO C C 1
ATOM 17447 O O . PRO C 1 345 ? -19.014 -1.816 13.321 1.00 66.16 344 PRO C O 1
ATOM 17458 N N . ILE C 1 346 ? -18.861 -3.827 12.310 1.00 69.52 345 ILE C N 1
ATOM 17459 C CA . ILE C 1 346 ? -18.696 -4.592 13.542 1.00 68.10 345 ILE C CA 1
ATOM 17460 C C . ILE C 1 346 ? -17.219 -4.604 13.913 1.00 67.17 345 ILE C C 1
ATOM 17461 O O . ILE C 1 346 ? -16.375 -5.033 13.120 1.00 69.09 345 ILE C O 1
ATOM 17477 N N . SER C 1 347 ? -16.905 -4.151 15.116 1.00 63.35 346 SER C N 1
ATOM 17478 C CA . SER C 1 347 ? -15.526 -4.226 15.587 1.00 62.40 346 SER C CA 1
ATOM 17479 C C . SER C 1 347 ? -15.240 -5.622 16.125 1.00 61.71 346 SER C C 1
ATOM 17480 O O . SER C 1 347 ? -16.048 -6.164 16.886 1.00 60.39 346 SER C O 1
ATOM 17488 N N . PRO C 1 348 ? -14.115 -6.227 15.766 1.00 62.45 347 PRO C N 1
ATOM 17489 C CA . PRO C 1 348 ? -13.765 -7.520 16.359 1.00 62.72 347 PRO C CA 1
ATOM 17490 C C . PRO C 1 348 ? -13.312 -7.355 17.795 1.00 64.58 347 PRO C C 1
ATOM 17491 O O . PRO C 1 348 ? -13.370 -6.259 18.358 1.00 61.97 347 PRO C O 1
ATOM 17502 N N . ILE C 1 349 ? -12.830 -8.442 18.386 1.00 73.92 348 ILE C N 1
ATOM 17503 C CA . ILE C 1 349 ? -12.465 -8.424 19.793 1.00 76.13 348 ILE C CA 1
ATOM 17504 C C . ILE C 1 349 ? -11.097 -7.795 19.977 1.00 78.55 348 ILE C C 1
ATOM 17505 O O . ILE C 1 349 ? -10.881 -7.010 20.907 1.00 77.00 348 ILE C O 1
ATOM 17521 N N . GLY C 1 350 ? -10.156 -8.132 19.094 1.00 83.71 349 GLY C N 1
ATOM 17522 C CA . GLY C 1 350 ? -8.797 -7.658 19.252 1.00 85.23 349 GLY C CA 1
ATOM 17523 C C . GLY C 1 350 ? -8.699 -6.150 19.258 1.00 83.65 349 GLY C C 1
ATOM 17524 O O . GLY C 1 350 ? -7.800 -5.586 19.886 1.00 85.66 349 GLY C O 1
ATOM 17528 N N . ASP C 1 351 ? -9.623 -5.475 18.578 1.00 78.47 350 ASP C N 1
ATOM 17529 C CA . ASP C 1 351 ? -9.580 -4.025 18.472 1.00 76.41 350 ASP C CA 1
ATOM 17530 C C . ASP C 1 351 ? -10.130 -3.317 19.703 1.00 73.92 350 ASP C C 1
ATOM 17531 O O . ASP C 1 351 ? -9.898 -2.114 19.854 1.00 75.07 350 ASP C O 1
ATOM 17540 N N . ILE C 1 352 ? -10.821 -4.024 20.586 1.00 70.56 351 ILE C N 1
ATOM 17541 C CA . ILE C 1 352 ? -11.493 -3.384 21.721 1.00 68.25 351 ILE C CA 1
ATOM 17542 C C . ILE C 1 352 ? -10.463 -3.099 22.811 1.00 67.10 351 ILE C C 1
ATOM 17543 O O . ILE C 1 352 ? -9.669 -3.990 23.149 1.00 66.87 351 ILE C O 1
ATOM 17559 N N . PRO C 1 353 ? -10.459 -1.904 23.396 1.00 66.74 352 PRO C N 1
ATOM 17560 C CA . PRO C 1 353 ? -9.600 -1.662 24.561 1.00 65.91 352 PRO C CA 1
ATOM 17561 C C . PRO C 1 353 ? -10.197 -2.271 25.820 1.00 64.44 352 PRO C C 1
ATOM 17562 O O . PRO C 1 353 ? -11.396 -2.155 26.085 1.00 64.35 352 PRO C O 1
ATOM 17573 N N . THR C 1 354 ? -9.344 -2.931 26.597 1.00 62.52 353 THR C N 1
ATOM 17574 C CA . THR C 1 354 ? -9.766 -3.575 27.835 1.00 61.53 353 THR C CA 1
ATOM 17575 C C . THR C 1 354 ? -8.541 -3.726 28.731 1.00 62.65 353 THR C C 1
ATOM 17576 O O . THR C 1 354 ? -7.444 -3.267 28.399 1.00 62.09 353 THR C O 1
ATOM 17587 N N . ARG C 1 355 ? -8.741 -4.375 29.878 1.00 64.50 354 ARG C N 1
ATOM 17588 C CA . ARG C 1 355 ? -7.681 -4.617 30.845 1.00 65.09 354 ARG C CA 1
ATOM 17589 C C . ARG C 1 355 ? -7.701 -6.085 31.240 1.00 64.71 354 ARG C C 1
ATOM 17590 O O . ARG C 1 355 ? -8.758 -6.719 31.261 1.00 64.99 354 ARG C O 1
ATOM 17611 N N . TYR C 1 356 ? -6.526 -6.620 31.562 1.00 64.28 355 TYR C N 1
ATOM 17612 C CA . TYR C 1 356 ? -6.381 -8.030 31.889 1.00 64.88 355 TYR C CA 1
ATOM 17613 C C . TYR C 1 356 ? -5.903 -8.212 33.324 1.00 64.70 355 TYR C C 1
ATOM 17614 O O . TYR C 1 356 ? -5.016 -7.492 33.793 1.00 64.20 355 TYR C O 1
ATOM 17632 N N . TYR C 1 357 ? -6.513 -9.174 34.011 1.00 63.72 356 TYR C N 1
ATOM 17633 C CA . TYR C 1 357 ? -5.969 -9.771 35.224 1.00 64.30 356 TYR C CA 1
ATOM 17634 C C . TYR C 1 357 ? -5.350 -11.111 34.845 1.00 65.73 356 TYR C C 1
ATOM 17635 O O . TYR C 1 357 ? -5.995 -11.928 34.178 1.00 65.14 356 TYR C O 1
ATOM 17653 N N . VAL C 1 358 ? -4.098 -11.327 35.246 1.00 68.99 357 VAL C N 1
ATOM 17654 C CA . VAL C 1 358 ? -3.349 -12.523 34.870 1.00 71.63 357 VAL C CA 1
ATOM 17655 C C . VAL C 1 358 ? -2.730 -13.122 36.125 1.00 72.91 357 VAL C C 1
ATOM 17656 O O . VAL C 1 358 ? -1.914 -12.471 36.789 1.00 73.50 357 VAL C O 1
ATOM 17669 N N . SER C 1 359 ? -3.106 -14.361 36.440 1.00 71.51 358 SER C N 1
ATOM 17670 C CA . SER C 1 359 ? -2.567 -15.096 37.580 1.00 72.26 358 SER C CA 1
ATOM 17671 C C . SER C 1 359 ? -1.707 -16.242 37.063 1.00 73.74 358 SER C C 1
ATOM 17672 O O . SER C 1 359 ? -2.196 -17.106 36.328 1.00 74.45 358 SER C O 1
ATOM 17680 N N . MET C 1 360 ? -0.436 -16.251 37.457 1.00 75.38 359 MET C N 1
ATOM 17681 C CA . MET C 1 360 ? 0.522 -17.237 36.985 1.00 76.98 359 MET C CA 1
ATOM 17682 C C . MET C 1 360 ? 1.268 -17.847 38.162 1.00 78.95 359 MET C C 1
ATOM 17683 O O . MET C 1 360 ? 1.336 -17.271 39.251 1.00 77.34 359 MET C O 1
ATOM 17697 N N . ARG C 1 361 ? 1.833 -19.026 37.923 1.00 82.84 360 ARG C N 1
ATOM 17698 C CA . ARG C 1 361 ? 2.825 -19.618 38.808 1.00 85.06 360 ARG C CA 1
ATOM 17699 C C . ARG C 1 361 ? 4.185 -19.485 38.143 1.00 83.21 360 ARG C C 1
ATOM 17700 O O . ARG C 1 361 ? 4.348 -19.859 36.978 1.00 84.84 360 ARG C O 1
ATOM 17721 N N . VAL C 1 362 ? 5.150 -18.935 38.877 1.00 78.16 361 VAL C N 1
ATOM 17722 C CA . VAL C 1 362 ? 6.460 -18.618 38.331 1.00 77.21 361 VAL C CA 1
ATOM 17723 C C . VAL C 1 362 ? 7.523 -19.102 39.304 1.00 78.61 361 VAL C C 1
ATOM 17724 O O . VAL C 1 362 ? 7.247 -19.401 40.468 1.00 76.66 361 VAL C O 1
ATOM 17737 N N . ALA C 1 363 ? 8.753 -19.178 38.807 1.00 85.50 362 ALA C N 1
ATOM 17738 C CA . ALA C 1 363 ? 9.875 -19.528 39.663 1.00 88.09 362 ALA C CA 1
ATOM 17739 C C . ALA C 1 363 ? 10.009 -18.507 40.784 1.00 86.28 362 ALA C C 1
ATOM 17740 O O . ALA C 1 363 ? 9.822 -17.304 40.578 1.00 86.00 362 ALA C O 1
ATOM 17747 N N . ASP C 1 364 ? 10.324 -18.996 41.983 1.00 83.43 363 ASP C N 1
ATOM 17748 C CA . ASP C 1 364 ? 10.507 -18.130 43.147 1.00 82.10 363 ASP C CA 1
ATOM 17749 C C . ASP C 1 364 ? 11.944 -17.605 43.148 1.00 84.57 363 ASP C C 1
ATOM 17750 O O . ASP C 1 364 ? 12.772 -17.937 43.998 1.00 83.82 363 ASP C O 1
ATOM 17759 N N . ARG C 1 365 ? 12.232 -16.776 42.153 1.00 90.11 364 ARG C N 1
ATOM 17760 C CA . ARG C 1 365 ? 13.512 -16.105 42.012 1.00 92.46 364 ARG C CA 1
ATOM 17761 C C . ARG C 1 365 ? 13.288 -14.601 41.921 1.00 92.76 364 ARG C C 1
ATOM 17762 O O . ARG C 1 365 ? 12.179 -14.147 41.613 1.00 90.78 364 ARG C O 1
ATOM 17783 N N . PRO C 1 366 ? 14.316 -13.794 42.196 1.00 96.25 365 PRO C N 1
ATOM 17784 C CA . PRO C 1 366 ? 14.121 -12.341 42.271 1.00 96.40 365 PRO C CA 1
ATOM 17785 C C . PRO C 1 366 ? 14.109 -11.629 40.928 1.00 98.45 365 PRO C C 1
ATOM 17786 O O . PRO C 1 366 ? 13.906 -10.409 40.902 1.00 95.78 365 PRO C O 1
ATOM 17797 N N . GLY C 1 367 ? 14.312 -12.340 39.821 1.00 104.74 366 GLY C N 1
ATOM 17798 C CA . GLY C 1 367 ? 14.403 -11.706 38.521 1.00 106.11 366 GLY C CA 1
ATOM 17799 C C . GLY C 1 367 ? 13.243 -12.013 37.598 1.00 104.97 366 GLY C C 1
ATOM 17800 O O . GLY C 1 367 ? 13.164 -11.461 36.496 1.00 105.76 366 GLY C O 1
ATOM 17804 N N . VAL C 1 368 ? 12.328 -12.883 38.032 1.00 102.02 367 VAL C N 1
ATOM 17805 C CA . VAL C 1 368 ? 11.218 -13.276 37.169 1.00 100.86 367 VAL C CA 1
ATOM 17806 C C . VAL C 1 368 ? 10.310 -12.086 36.883 1.00 95.35 367 VAL C C 1
ATOM 17807 O O . VAL C 1 368 ? 9.839 -11.907 35.753 1.00 98.73 367 VAL C O 1
ATOM 17820 N N . LEU C 1 369 ? 10.047 -11.251 37.893 1.00 83.50 368 LEU C N 1
ATOM 17821 C CA . LEU C 1 369 ? 9.169 -10.107 37.675 1.00 77.35 368 LEU C CA 1
ATOM 17822 C C . LEU C 1 369 ? 9.726 -9.181 36.604 1.00 75.46 368 LEU C C 1
ATOM 17823 O O . LEU C 1 369 ? 8.960 -8.584 35.839 1.00 75.19 368 LEU C O 1
ATOM 17839 N N . ALA C 1 370 ? 11.052 -9.049 36.530 1.00 73.78 369 ALA C N 1
ATOM 17840 C CA . ALA C 1 370 ? 11.654 -8.237 35.479 1.00 72.95 369 ALA C CA 1
ATOM 17841 C C . ALA C 1 370 ? 11.348 -8.813 34.104 1.00 74.48 369 ALA C C 1
ATOM 17842 O O . ALA C 1 370 ? 11.066 -8.067 33.159 1.00 71.85 369 ALA C O 1
ATOM 17849 N N . ALA C 1 371 ? 11.396 -10.142 33.973 1.00 80.45 370 ALA C N 1
ATOM 17850 C CA . ALA C 1 371 ? 11.126 -10.781 32.690 1.00 83.16 370 ALA C CA 1
ATOM 17851 C C . ALA C 1 371 ? 9.668 -10.610 32.282 1.00 82.83 370 ALA C C 1
ATOM 17852 O O . ALA C 1 371 ? 9.369 -10.266 31.132 1.00 83.22 370 ALA C O 1
ATOM 17859 N N . VAL C 1 372 ? 8.740 -10.860 33.208 1.00 81.85 371 VAL C N 1
ATOM 17860 C CA . VAL C 1 372 ? 7.324 -10.735 32.879 1.00 80.93 371 VAL C CA 1
ATOM 17861 C C . VAL C 1 372 ? 6.998 -9.293 32.519 1.00 80.71 371 VAL C C 1
ATOM 17862 O O . VAL C 1 372 ? 6.269 -9.026 31.556 1.00 80.47 371 VAL C O 1
ATOM 17875 N N . ALA C 1 373 ? 7.545 -8.340 33.277 1.00 81.50 372 ALA C N 1
ATOM 17876 C CA . ALA C 1 373 ? 7.292 -6.931 32.995 1.00 80.76 372 ALA C CA 1
ATOM 17877 C C . ALA C 1 373 ? 7.779 -6.553 31.603 1.00 82.06 372 ALA C C 1
ATOM 17878 O O . ALA C 1 373 ? 7.119 -5.783 30.894 1.00 81.70 372 ALA C O 1
ATOM 17885 N N . THR C 1 374 ? 8.934 -7.082 31.192 1.00 84.04 373 THR C N 1
ATOM 17886 C CA . THR C 1 374 ? 9.451 -6.782 29.861 1.00 85.35 373 THR C CA 1
ATOM 17887 C C . THR C 1 374 ? 8.536 -7.340 28.776 1.00 83.88 373 THR C C 1
ATOM 17888 O O . THR C 1 374 ? 8.339 -6.702 27.736 1.00 85.33 373 THR C O 1
ATOM 17899 N N . GLU C 1 375 ? 7.960 -8.525 29.000 1.00 80.83 374 GLU C N 1
ATOM 17900 C CA . GLU C 1 375 ? 7.048 -9.098 28.014 1.00 79.90 374 GLU C CA 1
ATOM 17901 C C . GLU C 1 375 ? 5.804 -8.230 27.848 1.00 78.29 374 GLU C C 1
ATOM 17902 O O . GLU C 1 375 ? 5.284 -8.083 26.735 1.00 79.00 374 GLU C O 1
ATOM 17914 N N . PHE C 1 376 ? 5.317 -7.640 28.945 1.00 74.99 375 PHE C N 1
ATOM 17915 C CA . PHE C 1 376 ? 4.198 -6.707 28.858 1.00 72.75 375 PHE C CA 1
ATOM 17916 C C . PHE C 1 376 ? 4.590 -5.454 28.087 1.00 75.17 375 PHE C C 1
ATOM 17917 O O . PHE C 1 376 ? 3.848 -4.988 27.214 1.00 72.61 375 PHE C O 1
ATOM 17934 N N . GLY C 1 377 ? 5.757 -4.890 28.404 1.00 82.81 376 GLY C N 1
ATOM 17935 C CA . GLY C 1 377 ? 6.180 -3.659 27.765 1.00 86.51 376 GLY C CA 1
ATOM 17936 C C . GLY C 1 377 ? 6.472 -3.812 26.287 1.00 89.37 376 GLY C C 1
ATOM 17937 O O . GLY C 1 377 ? 6.273 -2.871 25.514 1.00 89.80 376 GLY C O 1
ATOM 17941 N N . ASN C 1 378 ? 6.949 -4.988 25.869 1.00 92.06 377 ASN C N 1
ATOM 17942 C CA . ASN C 1 378 ? 7.235 -5.202 24.454 1.00 93.69 377 ASN C CA 1
ATOM 17943 C C . ASN C 1 378 ? 6.010 -4.960 23.581 1.00 91.91 377 ASN C C 1
ATOM 17944 O O . ASN C 1 378 ? 6.161 -4.653 22.394 1.00 94.27 377 ASN C O 1
ATOM 17955 N N . ARG C 1 379 ? 4.807 -5.094 24.136 1.00 87.16 378 ARG C N 1
ATOM 17956 C CA . ARG C 1 379 ? 3.577 -4.766 23.431 1.00 85.74 378 ARG C CA 1
ATOM 17957 C C . ARG C 1 379 ? 3.031 -3.396 23.824 1.00 83.84 378 ARG C C 1
ATOM 17958 O O . ARG C 1 379 ? 1.895 -3.066 23.467 1.00 83.69 378 ARG C O 1
ATOM 17979 N N . SER C 1 380 ? 3.813 -2.597 24.553 1.00 81.63 379 SER C N 1
ATOM 17980 C CA . SER C 1 380 ? 3.411 -1.249 24.964 1.00 80.70 379 SER C CA 1
ATOM 17981 C C . SER C 1 380 ? 2.204 -1.297 25.901 1.00 79.85 379 SER C C 1
ATOM 17982 O O . SER C 1 380 ? 1.239 -0.544 25.755 1.00 77.84 379 SER C O 1
ATOM 17990 N N . VAL C 1 381 ? 2.275 -2.189 26.886 1.00 83.01 380 VAL C N 1
ATOM 17991 C CA . VAL C 1 381 ? 1.210 -2.387 27.863 1.00 82.92 380 VAL C CA 1
ATOM 17992 C C . VAL C 1 381 ? 1.770 -2.061 29.239 1.00 80.70 380 VAL C C 1
ATOM 17993 O O . VAL C 1 381 ? 2.667 -2.758 29.732 1.00 82.58 380 VAL C O 1
ATOM 18006 N N . SER C 1 382 ? 1.243 -1.011 29.863 1.00 74.44 381 SER C N 1
ATOM 18007 C CA . SER C 1 382 ? 1.659 -0.637 31.205 1.00 71.67 381 SER C CA 1
ATOM 18008 C C . SER C 1 382 ? 0.947 -1.505 32.232 1.00 70.45 381 SER C C 1
ATOM 18009 O O . SER C 1 382 ? -0.210 -1.892 32.054 1.00 70.31 381 SER C O 1
ATOM 18017 N N . ILE C 1 383 ? 1.653 -1.811 33.316 1.00 68.79 382 ILE C N 1
ATOM 18018 C CA . ILE C 1 383 ? 1.104 -2.610 34.405 1.00 67.06 382 ILE C CA 1
ATOM 18019 C C . ILE C 1 383 ? 0.593 -1.665 35.481 1.00 67.40 382 ILE C C 1
ATOM 18020 O O . ILE C 1 383 ? 1.275 -0.702 35.853 1.00 66.57 382 ILE C O 1
ATOM 18036 N N . ALA C 1 384 ? -0.616 -1.936 35.970 1.00 68.63 383 ALA C N 1
ATOM 18037 C CA . ALA C 1 384 ? -1.241 -1.122 37.001 1.00 68.79 383 ALA C CA 1
ATOM 18038 C C . ALA C 1 384 ? -1.016 -1.666 38.402 1.00 68.46 383 ALA C C 1
ATOM 18039 O O . ALA C 1 384 ? -0.904 -0.881 39.349 1.00 67.95 383 ALA C O 1
ATOM 18046 N N . GLU C 1 385 ? -0.943 -2.985 38.557 1.00 69.37 384 GLU C N 1
ATOM 18047 C CA . GLU C 1 385 ? -0.756 -3.574 39.874 1.00 69.01 384 GLU C CA 1
ATOM 18048 C C . GLU C 1 385 ? -0.170 -4.969 39.721 1.00 65.03 384 GLU C C 1
ATOM 18049 O O . GLU C 1 385 ? -0.496 -5.683 38.771 1.00 66.21 384 GLU C O 1
ATOM 18061 N N . VAL C 1 386 ? 0.703 -5.341 40.656 1.00 57.76 385 VAL C N 1
ATOM 18062 C CA . VAL C 1 386 ? 1.316 -6.663 40.687 1.00 56.69 385 VAL C CA 1
ATOM 18063 C C . VAL C 1 386 ? 1.251 -7.193 42.111 1.00 58.24 385 VAL C C 1
ATOM 18064 O O . VAL C 1 386 ? 1.394 -6.432 43.074 1.00 55.40 385 VAL C O 1
ATOM 18077 N N . ARG C 1 387 ? 1.031 -8.500 42.241 1.00 65.43 386 ARG C N 1
ATOM 18078 C CA . ARG C 1 387 ? 1.084 -9.191 43.523 1.00 68.84 386 ARG C CA 1
ATOM 18079 C C . ARG C 1 387 ? 1.933 -10.442 43.354 1.00 69.92 386 ARG C C 1
ATOM 18080 O O . ARG C 1 387 ? 1.668 -11.254 42.463 1.00 71.81 386 ARG C O 1
ATOM 18101 N N . GLN C 1 388 ? 2.946 -10.597 44.204 1.00 68.08 387 GLN C N 1
ATOM 18102 C CA . GLN C 1 388 ? 3.859 -11.730 44.119 1.00 69.69 387 GLN C CA 1
ATOM 18103 C C . GLN C 1 388 ? 4.168 -12.225 45.524 1.00 72.88 387 GLN C C 1
ATOM 18104 O O . GLN C 1 388 ? 4.553 -11.435 46.391 1.00 72.43 387 GLN C O 1
ATOM 18118 N N . GLU C 1 389 ? 3.986 -13.527 45.747 1.00 77.20 388 GLU C N 1
ATOM 18119 C CA . GLU C 1 389 ? 4.304 -14.146 47.027 1.00 79.11 388 GLU C CA 1
ATOM 18120 C C . GLU C 1 389 ? 4.662 -15.604 46.789 1.00 77.82 388 GLU C C 1
ATOM 18121 O O . GLU C 1 389 ? 4.301 -16.196 45.769 1.00 81.43 388 GLU C O 1
ATOM 18133 N N . GLY C 1 390 ? 5.375 -16.181 47.751 1.00 69.37 389 GLY C N 1
ATOM 18134 C CA . GLY C 1 390 ? 5.807 -17.556 47.622 1.00 67.87 389 GLY C CA 1
ATOM 18135 C C . GLY C 1 390 ? 4.691 -18.549 47.896 1.00 70.06 389 GLY C C 1
ATOM 18136 O O . GLY C 1 390 ? 3.718 -18.263 48.593 1.00 67.08 389 GLY C O 1
ATOM 18140 N N . ILE C 1 391 ? 4.845 -19.734 47.314 1.00 76.48 390 ILE C N 1
ATOM 18141 C CA . ILE C 1 391 ? 3.982 -20.876 47.587 1.00 80.90 390 ILE C CA 1
ATOM 18142 C C . ILE C 1 391 ? 4.785 -21.883 48.399 1.00 89.47 390 ILE C C 1
ATOM 18143 O O . ILE C 1 391 ? 6.010 -21.983 48.260 1.00 84.20 390 ILE C O 1
ATOM 18159 N N . ASP C 1 392 ? 4.090 -22.630 49.257 1.00 110.38 391 ASP C N 1
ATOM 18160 C CA . ASP C 1 392 ? 4.728 -23.640 50.097 1.00 119.27 391 ASP C CA 1
ATOM 18161 C C . ASP C 1 392 ? 4.571 -25.056 49.559 1.00 120.48 391 ASP C C 1
ATOM 18162 O O . ASP C 1 392 ? 5.532 -25.833 49.587 1.00 123.11 391 ASP C O 1
ATOM 18171 N N . ASP C 1 393 ? 3.384 -25.415 49.077 1.00 116.30 392 ASP C N 1
ATOM 18172 C CA . ASP C 1 393 ? 3.160 -26.736 48.499 1.00 116.59 392 ASP C CA 1
ATOM 18173 C C . ASP C 1 393 ? 2.403 -26.627 47.179 1.00 116.61 392 ASP C C 1
ATOM 18174 O O . ASP C 1 393 ? 2.951 -26.911 46.113 1.00 117.34 392 ASP C O 1
ATOM 18183 N N . GLY C 1 399 ? 7.913 -22.939 43.959 1.00 76.64 398 GLY C N 1
ATOM 18184 C CA . GLY C 1 399 ? 7.067 -22.111 43.120 1.00 75.99 398 GLY C CA 1
ATOM 18185 C C . GLY C 1 399 ? 6.579 -20.849 43.811 1.00 78.87 398 GLY C C 1
ATOM 18186 O O . GLY C 1 399 ? 6.584 -20.762 45.041 1.00 76.26 398 GLY C O 1
ATOM 18189 N N . ALA C 1 400 ? 6.157 -19.868 43.010 1.00 88.05 399 ALA C N 1
ATOM 18190 C CA . ALA C 1 400 ? 5.635 -18.604 43.512 1.00 89.51 399 ALA C CA 1
ATOM 18191 C C . ALA C 1 400 ? 4.420 -18.194 42.691 1.00 85.10 399 ALA C C 1
ATOM 18192 O O . ALA C 1 400 ? 4.298 -18.549 41.517 1.00 88.49 399 ALA C O 1
ATOM 18199 N N . ARG C 1 401 ? 3.527 -17.431 43.321 1.00 72.43 400 ARG C N 1
ATOM 18200 C CA . ARG C 1 401 ? 2.305 -16.946 42.689 1.00 66.69 400 ARG C CA 1
ATOM 18201 C C . ARG C 1 401 ? 2.496 -15.501 42.242 1.00 66.02 400 ARG C C 1
ATOM 18202 O O . ARG C 1 401 ? 2.885 -14.646 43.044 1.00 62.82 400 ARG C O 1
ATOM 18223 N N . LEU C 1 402 ? 2.210 -15.228 40.968 1.00 71.81 401 LEU C N 1
ATOM 18224 C CA . LEU C 1 402 ? 2.396 -13.898 40.394 1.00 71.76 401 LEU C CA 1
ATOM 18225 C C . LEU C 1 402 ? 1.109 -13.456 39.713 1.00 69.25 401 LEU C C 1
ATOM 18226 O O . LEU C 1 402 ? 0.678 -14.068 38.729 1.00 70.09 401 LEU C O 1
ATOM 18242 N N . VAL C 1 403 ? 0.508 -12.387 40.229 1.00 63.51 402 VAL C N 1
ATOM 18243 C CA . VAL C 1 403 ? -0.741 -11.839 39.713 1.00 61.07 402 VAL C CA 1
ATOM 18244 C C . VAL C 1 403 ? -0.458 -10.445 39.173 1.00 59.86 402 VAL C C 1
ATOM 18245 O O . VAL C 1 403 ? 0.073 -9.592 39.894 1.00 58.27 402 VAL C O 1
ATOM 18258 N N . VAL C 1 404 ? -0.817 -10.214 37.912 1.00 62.63 403 VAL C N 1
ATOM 18259 C CA . VAL C 1 404 ? -0.584 -8.938 37.248 1.00 62.30 403 VAL C CA 1
ATOM 18260 C C . VAL C 1 404 ? -1.910 -8.394 36.738 1.00 60.59 403 VAL C C 1
ATOM 18261 O O . VAL C 1 404 ? -2.711 -9.129 36.151 1.00 60.89 403 VAL C O 1
ATOM 18274 N N . VAL C 1 405 ? -2.133 -7.103 36.965 1.00 59.07 404 VAL C N 1
ATOM 18275 C CA . VAL C 1 405 ? -3.266 -6.376 36.406 1.00 58.44 404 VAL C CA 1
ATOM 18276 C C . VAL C 1 405 ? -2.711 -5.276 35.515 1.00 59.46 404 VAL C C 1
ATOM 18277 O O . VAL C 1 405 ? -1.816 -4.528 35.929 1.00 59.38 404 VAL C O 1
ATOM 18290 N N . THR C 1 406 ? -3.242 -5.175 34.303 1.00 60.97 405 THR C N 1
ATOM 18291 C CA . THR C 1 406 ? -2.754 -4.226 33.316 1.00 61.25 405 THR C CA 1
ATOM 18292 C C . THR C 1 406 ? -3.612 -2.969 33.301 1.00 61.92 405 THR C C 1
ATOM 18293 O O . THR C 1 406 ? -4.716 -2.930 33.850 1.00 60.98 405 THR C O 1
ATOM 18304 N N . HIS C 1 407 ? -3.074 -1.927 32.673 1.00 64.98 406 HIS C N 1
ATOM 18305 C CA . HIS C 1 407 ? -3.861 -0.760 32.304 1.00 65.67 406 HIS C CA 1
ATOM 18306 C C . HIS C 1 407 ? -4.585 -1.078 30.995 1.00 65.65 406 HIS C C 1
ATOM 18307 O O . HIS C 1 407 ? -4.586 -2.221 30.527 1.00 65.15 406 HIS C O 1
ATOM 18321 N N . LYS C 1 408 ? -5.206 -0.077 30.380 1.00 66.33 407 LYS C N 1
ATOM 18322 C CA . LYS C 1 408 ? -6.002 -0.330 29.189 1.00 67.36 407 LYS C CA 1
ATOM 18323 C C . LYS C 1 408 ? -5.112 -0.557 27.974 1.00 68.13 407 LYS C C 1
ATOM 18324 O O . LYS C 1 408 ? -4.025 0.014 27.847 1.00 67.18 407 LYS C O 1
ATOM 18343 N N . ALA C 1 409 ? -5.587 -1.422 27.085 1.00 71.03 408 ALA C N 1
ATOM 18344 C CA . ALA C 1 409 ? -4.912 -1.751 25.838 1.00 72.52 408 ALA C CA 1
ATOM 18345 C C . ALA C 1 409 ? -5.886 -2.585 25.018 1.00 71.86 408 ALA C C 1
ATOM 18346 O O . ALA C 1 409 ? -6.917 -3.038 25.521 1.00 71.80 408 ALA C O 1
ATOM 18353 N N . THR C 1 410 ? -5.550 -2.781 23.746 1.00 70.28 409 THR C N 1
ATOM 18354 C CA . THR C 1 410 ? -6.385 -3.599 22.878 1.00 69.55 409 THR C CA 1
ATOM 18355 C C . THR C 1 410 ? -6.300 -5.062 23.297 1.00 69.63 409 THR C C 1
ATOM 18356 O O . THR C 1 410 ? -5.246 -5.542 23.722 1.00 70.41 409 THR C O 1
ATOM 18367 N N . ASP C 1 411 ? -7.422 -5.775 23.171 1.00 68.07 410 ASP C N 1
ATOM 18368 C CA . ASP C 1 411 ? -7.436 -7.186 23.540 1.00 67.79 410 ASP C CA 1
ATOM 18369 C C . ASP C 1 411 ? -6.382 -7.975 22.772 1.00 70.12 410 ASP C C 1
ATOM 18370 O O . ASP C 1 411 ? -5.852 -8.966 23.286 1.00 69.23 410 ASP C O 1
ATOM 18379 N N . ALA C 1 412 ? -6.065 -7.557 21.546 1.00 75.11 411 ALA C N 1
ATOM 18380 C CA . ALA C 1 412 ? -5.040 -8.253 20.776 1.00 78.12 411 ALA C CA 1
ATOM 18381 C C . ALA C 1 412 ? -3.693 -8.181 21.481 1.00 77.26 411 ALA C C 1
ATOM 18382 O O . ALA C 1 412 ? -3.034 -9.206 21.697 1.00 80.12 411 ALA C O 1
ATOM 18389 N N . ALA C 1 413 ? -3.270 -6.973 21.859 1.00 70.75 412 ALA C N 1
ATOM 18390 C CA . ALA C 1 413 ? -1.982 -6.811 22.526 1.00 69.12 412 ALA C CA 1
ATOM 18391 C C . ALA C 1 413 ? -1.922 -7.631 23.808 1.00 69.02 412 ALA C C 1
ATOM 18392 O O . ALA C 1 413 ? -0.936 -8.329 24.068 1.00 69.16 412 ALA C O 1
ATOM 18399 N N . LEU C 1 414 ? -2.973 -7.557 24.627 1.00 71.19 413 LEU C N 1
ATOM 18400 C CA . LEU C 1 414 ? -2.994 -8.323 25.868 1.00 72.87 413 LEU C CA 1
ATOM 18401 C C . LEU C 1 414 ? -3.015 -9.823 25.587 1.00 77.35 413 LEU C C 1
ATOM 18402 O O . LEU C 1 414 ? -2.354 -10.600 26.288 1.00 75.85 413 LEU C O 1
ATOM 18418 N N . SER C 1 415 ? -3.760 -10.249 24.562 1.00 85.42 414 SER C N 1
ATOM 18419 C CA . SER C 1 415 ? -3.799 -11.668 24.223 1.00 89.14 414 SER C CA 1
ATOM 18420 C C . SER C 1 415 ? -2.431 -12.158 23.759 1.00 91.73 414 SER C C 1
ATOM 18421 O O . SER C 1 415 ? -2.010 -13.266 24.108 1.00 91.08 414 SER C O 1
ATOM 18429 N N . GLU C 1 416 ? -1.721 -11.347 22.972 1.00 96.30 415 GLU C N 1
ATOM 18430 C CA . GLU C 1 416 ? -0.377 -11.724 22.547 1.00 99.43 415 GLU C CA 1
ATOM 18431 C C . GLU C 1 416 ? 0.580 -11.791 23.732 1.00 96.49 415 GLU C C 1
ATOM 18432 O O . GLU C 1 416 ? 1.446 -12.672 23.788 1.00 100.00 415 GLU C O 1
ATOM 18444 N N . THR C 1 417 ? 0.442 -10.870 24.690 1.00 86.35 416 THR C N 1
ATOM 18445 C CA . THR C 1 417 ? 1.347 -10.860 25.834 1.00 82.95 416 THR C CA 1
ATOM 18446 C C . THR C 1 417 ? 1.163 -12.106 26.692 1.00 81.77 416 THR C C 1
ATOM 18447 O O . THR C 1 417 ? 2.148 -12.703 27.142 1.00 84.40 416 THR C O 1
ATOM 18458 N N . VAL C 1 418 ? -0.084 -12.515 26.937 1.00 75.94 417 VAL C N 1
ATOM 18459 C CA . VAL C 1 418 ? -0.306 -13.713 27.743 1.00 74.38 417 VAL C CA 1
ATOM 18460 C C . VAL C 1 418 ? 0.257 -14.938 27.031 1.00 76.91 417 VAL C C 1
ATOM 18461 O O . VAL C 1 418 ? 0.850 -15.823 27.661 1.00 75.90 417 VAL C O 1
ATOM 18474 N N . LYS C 1 419 ? 0.104 -14.999 25.705 1.00 82.90 418 LYS C N 1
ATOM 18475 C CA . LYS C 1 419 ? 0.664 -16.115 24.949 1.00 86.29 418 LYS C CA 1
ATOM 18476 C C . LYS C 1 419 ? 2.181 -16.154 25.072 1.00 86.18 418 LYS C C 1
ATOM 18477 O O . LYS C 1 419 ? 2.777 -17.231 25.190 1.00 87.63 418 LYS C O 1
ATOM 18496 N N . ALA C 1 420 ? 2.824 -14.986 25.039 1.00 82.60 419 ALA C N 1
ATOM 18497 C CA . ALA C 1 420 ? 4.273 -14.930 25.194 1.00 83.15 419 ALA C CA 1
ATOM 18498 C C . ALA C 1 420 ? 4.694 -15.360 26.594 1.00 83.70 419 ALA C C 1
ATOM 18499 O O . ALA C 1 420 ? 5.676 -16.093 26.754 1.00 84.13 419 ALA C O 1
ATOM 18506 N N . LEU C 1 421 ? 3.970 -14.909 27.620 1.00 85.70 420 LEU C N 1
ATOM 18507 C CA . LEU C 1 421 ? 4.279 -15.331 28.981 1.00 86.60 420 LEU C CA 1
ATOM 18508 C C . LEU C 1 421 ? 4.134 -16.838 29.126 1.00 85.82 420 LEU C C 1
ATOM 18509 O O . LEU C 1 421 ? 4.969 -17.492 29.762 1.00 88.14 420 LEU C O 1
ATOM 18525 N N . ALA C 1 422 ? 3.078 -17.407 28.544 1.00 79.61 421 ALA C N 1
ATOM 18526 C CA . ALA C 1 422 ? 2.924 -18.856 28.555 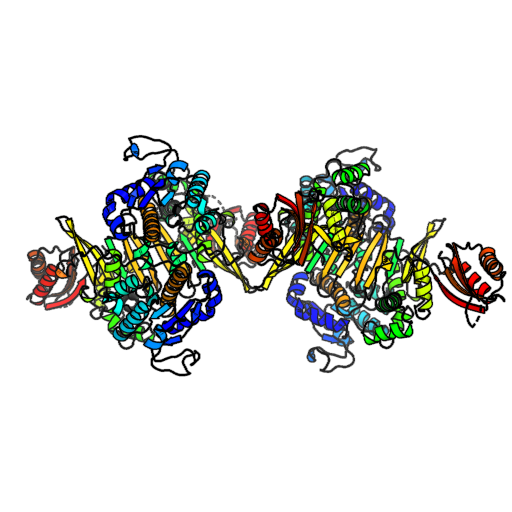1.00 79.22 421 ALA C CA 1
ATOM 18527 C C . ALA C 1 422 ? 4.131 -19.536 27.921 1.00 82.75 421 ALA C C 1
ATOM 18528 O O . ALA C 1 422 ? 4.651 -20.523 28.456 1.00 82.70 421 ALA C O 1
ATOM 18535 N N . SER C 1 423 ? 4.595 -19.016 26.784 1.00 87.57 422 SER C N 1
ATOM 18536 C CA . SER C 1 423 ? 5.778 -19.541 26.114 1.00 90.69 422 SER C CA 1
ATOM 18537 C C . SER C 1 423 ? 7.075 -19.144 26.809 1.00 92.65 422 SER C C 1
ATOM 18538 O O . SER C 1 423 ? 8.151 -19.549 26.356 1.00 92.53 422 SER C O 1
ATOM 18546 N N . LEU C 1 424 ? 7.000 -18.369 27.887 1.00 95.88 423 LEU C N 1
ATOM 18547 C CA . LEU C 1 424 ? 8.190 -17.925 28.596 1.00 97.53 423 LEU C CA 1
ATOM 18548 C C . LEU C 1 424 ? 8.675 -19.011 29.550 1.00 99.08 423 LEU C C 1
ATOM 18549 O O . LEU C 1 424 ? 7.890 -19.800 30.085 1.00 97.19 423 LEU C O 1
ATOM 18565 N N . ASP C 1 425 ? 9.992 -19.041 29.761 1.00 104.69 424 ASP C N 1
ATOM 18566 C CA . ASP C 1 425 ? 10.607 -20.121 30.525 1.00 106.98 424 ASP C CA 1
ATOM 18567 C C . ASP C 1 425 ? 10.392 -19.943 32.024 1.00 100.81 424 ASP C C 1
ATOM 18568 O O . ASP C 1 425 ? 10.031 -20.897 32.722 1.00 105.59 424 ASP C O 1
ATOM 18577 N N . VAL C 1 426 ? 10.612 -18.731 32.542 1.00 84.12 425 VAL C N 1
ATOM 18578 C CA . VAL C 1 426 ? 10.471 -18.503 33.974 1.00 77.49 425 VAL C CA 1
ATOM 18579 C C . VAL C 1 426 ? 9.038 -18.716 34.433 1.00 75.22 425 VAL C C 1
ATOM 18580 O O . VAL C 1 426 ? 8.795 -18.925 35.626 1.00 73.89 425 VAL C O 1
ATOM 18593 N N . VAL C 1 427 ? 8.078 -18.656 33.518 1.00 75.00 426 VAL C N 1
ATOM 18594 C CA . VAL C 1 427 ? 6.672 -18.826 33.859 1.00 74.09 426 VAL C CA 1
ATOM 18595 C C . VAL C 1 427 ? 6.350 -20.314 33.813 1.00 75.94 426 VAL C C 1
ATOM 18596 O O . VAL C 1 427 ? 6.550 -20.972 32.785 1.00 77.19 426 VAL C O 1
ATOM 18609 N N . GLN C 1 428 ? 5.863 -20.848 34.935 1.00 76.43 427 GLN C N 1
ATOM 18610 C CA . GLN C 1 428 ? 5.517 -22.263 35.013 1.00 78.23 427 GLN C CA 1
ATOM 18611 C C . GLN C 1 428 ? 4.179 -22.547 34.342 1.00 79.54 427 GLN C C 1
ATOM 18612 O O . GLN C 1 428 ? 4.007 -23.606 33.728 1.00 79.20 427 GLN C O 1
ATOM 18626 N N . SER C 1 429 ? 3.225 -21.622 34.446 1.00 82.95 428 SER C N 1
ATOM 18627 C CA . SER C 1 429 ? 1.918 -21.799 33.826 1.00 84.71 428 SER C CA 1
ATOM 18628 C C . SER C 1 429 ? 1.099 -20.528 33.999 1.00 79.60 428 SER C C 1
ATOM 18629 O O . SER C 1 429 ? 1.315 -19.760 34.941 1.00 82.47 428 SER C O 1
ATOM 18637 N N . VAL C 1 430 ? 0.161 -20.322 33.078 1.00 67.49 429 VAL C N 1
ATOM 18638 C CA . VAL C 1 430 ? -0.826 -19.252 33.163 1.00 61.29 429 VAL C CA 1
ATOM 18639 C C . VAL C 1 430 ? -2.121 -19.889 33.648 1.00 62.86 429 VAL C C 1
ATOM 18640 O O . VAL C 1 430 ? -2.815 -20.572 32.887 1.00 61.04 429 VAL C O 1
ATOM 18653 N N . ASP C 1 431 ? -2.454 -19.663 34.916 1.00 69.40 430 ASP C N 1
ATOM 18654 C CA . ASP C 1 431 ? -3.567 -20.357 35.552 1.00 72.77 430 ASP C CA 1
ATOM 18655 C C . ASP C 1 431 ? -4.905 -19.647 35.380 1.00 71.36 430 ASP C C 1
ATOM 18656 O O . ASP C 1 431 ? -5.951 -20.307 35.418 1.00 70.78 430 ASP C O 1
ATOM 18665 N N . SER C 1 432 ? -4.912 -18.328 35.195 1.00 70.66 431 SER C N 1
ATOM 18666 C CA . SER C 1 432 ? -6.164 -17.605 35.024 1.00 68.64 431 SER C CA 1
ATOM 18667 C C . SER C 1 432 ? -5.917 -16.323 34.245 1.00 64.78 431 SER C C 1
ATOM 18668 O O . SER C 1 432 ? -4.915 -15.638 34.462 1.00 64.49 431 SER C O 1
ATOM 18676 N N . VAL C 1 433 ? -6.843 -16.005 33.341 1.00 60.79 432 VAL C N 1
ATOM 18677 C CA . VAL C 1 433 ? -6.792 -14.776 32.554 1.00 58.08 432 VAL C CA 1
ATOM 18678 C C . VAL C 1 433 ? -8.218 -14.259 32.427 1.00 57.44 432 VAL C C 1
ATOM 18679 O O . VAL C 1 433 ? -9.046 -14.876 31.746 1.00 57.00 432 VAL C O 1
ATOM 18692 N N . ILE C 1 434 ? -8.504 -13.128 33.064 1.00 59.24 433 ILE C N 1
ATOM 18693 C CA . ILE C 1 434 ? -9.846 -12.561 33.091 1.00 59.65 433 ILE C CA 1
ATOM 18694 C C . ILE C 1 434 ? -9.738 -11.062 32.860 1.00 58.12 433 ILE C C 1
ATOM 18695 O O . ILE C 1 434 ? -8.805 -10.414 33.346 1.00 58.46 433 ILE C O 1
ATOM 18711 N N . ARG C 1 435 ? -10.695 -10.510 32.120 1.00 58.08 434 ARG C N 1
ATOM 18712 C CA . ARG C 1 435 ? -10.699 -9.086 31.819 1.00 57.31 434 ARG C CA 1
ATOM 18713 C C . ARG C 1 435 ? -11.287 -8.294 32.983 1.00 58.02 434 ARG C C 1
ATOM 18714 O O . ARG C 1 435 ? -11.925 -8.841 33.884 1.00 54.89 434 ARG C O 1
ATOM 18735 N N . MET C 1 436 ? -11.054 -6.984 32.959 1.00 65.33 435 MET C N 1
ATOM 18736 C CA . MET C 1 436 ? -11.439 -6.107 34.056 1.00 67.97 435 MET C CA 1
ATOM 18737 C C . MET C 1 436 ? -12.139 -4.880 33.497 1.00 67.93 435 MET C C 1
ATOM 18738 O O . MET C 1 436 ? -11.595 -4.188 32.631 1.00 70.05 435 MET C O 1
ATOM 18752 N N . GLU C 1 437 ? -13.339 -4.615 34.000 1.00 64.83 436 GLU C N 1
ATOM 18753 C CA . GLU C 1 437 ? -14.184 -3.522 33.543 1.00 63.70 436 GLU C CA 1
ATOM 18754 C C . GLU C 1 437 ? -14.541 -2.627 34.727 1.00 61.66 436 GLU C C 1
ATOM 18755 O O . GLU C 1 437 ? -14.156 -2.886 35.869 1.00 63.39 436 GLU C O 1
ATOM 18767 N N . GLY C 1 438 ? -15.289 -1.563 34.444 1.00 55.09 437 GLY C N 1
ATOM 18768 C CA . GLY C 1 438 ? -15.646 -0.605 35.472 1.00 54.86 437 GLY C CA 1
ATOM 18769 C C . GLY C 1 438 ? -14.540 0.401 35.713 1.00 58.48 437 GLY C C 1
ATOM 18770 O O . GLY C 1 438 ? -14.294 1.278 34.877 1.00 58.74 437 GLY C O 1
ATOM 18774 N N . THR C 1 439 ? -13.868 0.289 36.855 1.00 64.71 438 THR C N 1
ATOM 18775 C CA . THR C 1 439 ? -12.675 1.085 37.136 1.00 67.52 438 THR C CA 1
ATOM 18776 C C . THR C 1 439 ? -12.935 2.581 36.959 1.00 67.43 438 THR C C 1
ATOM 18777 O O . THR C 1 439 ? -12.610 3.164 35.924 1.00 66.41 438 THR C O 1
ATOM 18788 N N . LYS D 1 7 ? -43.309 13.272 3.074 1.00 92.60 6 LYS D N 1
ATOM 18789 C CA . LYS D 1 7 ? -43.775 14.581 3.530 1.00 93.02 6 LYS D CA 1
ATOM 18790 C C . LYS D 1 7 ? -43.180 14.961 4.892 1.00 90.78 6 LYS D C 1
ATOM 18791 O O . LYS D 1 7 ? -43.099 14.119 5.783 1.00 90.81 6 LYS D O 1
ATOM 18809 N N . PRO D 1 8 ? -42.792 16.227 5.066 1.00 87.42 7 PRO D N 1
ATOM 18810 C CA . PRO D 1 8 ? -42.200 16.644 6.344 1.00 83.99 7 PRO D CA 1
ATOM 18811 C C . PRO D 1 8 ? -43.201 16.655 7.493 1.00 80.11 7 PRO D C 1
ATOM 18812 O O . PRO D 1 8 ? -44.420 16.702 7.306 1.00 82.54 7 PRO D O 1
ATOM 18823 N N . ILE D 1 9 ? -42.647 16.616 8.706 1.00 70.97 8 ILE D N 1
ATOM 18824 C CA . ILE D 1 9 ? -43.403 16.693 9.954 1.00 67.22 8 ILE D CA 1
ATOM 18825 C C . ILE D 1 9 ? -43.003 17.988 10.652 1.00 67.56 8 ILE D C 1
ATOM 18826 O O . ILE D 1 9 ? -41.845 18.143 11.064 1.00 67.21 8 ILE D O 1
ATOM 18842 N N . GLY D 1 10 ? -43.954 18.907 10.806 1.00 69.17 9 GLY D N 1
ATOM 18843 C CA . GLY D 1 10 ? -43.659 20.222 11.358 1.00 69.44 9 GLY D CA 1
ATOM 18844 C C . GLY D 1 10 ? -43.805 20.266 12.872 1.00 67.92 9 GLY D C 1
ATOM 18845 O O . GLY D 1 10 ? -44.769 19.751 13.432 1.00 67.70 9 GLY D O 1
ATOM 18849 N N . VAL D 1 11 ? -42.837 20.911 13.524 1.00 66.08 10 VAL D N 1
ATOM 18850 C CA . VAL D 1 11 ? -42.791 21.005 14.978 1.00 65.28 10 VAL D CA 1
ATOM 18851 C C . VAL D 1 11 ? -42.778 22.471 15.387 1.00 66.53 10 VAL D C 1
ATOM 18852 O O . VAL D 1 11 ? -42.108 23.299 14.760 1.00 66.25 10 VAL D O 1
ATOM 18865 N N . ALA D 1 12 ? -43.515 22.780 16.451 1.00 68.44 11 ALA D N 1
ATOM 18866 C CA . ALA D 1 12 ? -43.500 24.090 17.087 1.00 70.50 11 ALA D CA 1
ATOM 18867 C C . ALA D 1 12 ? -43.114 23.891 18.545 1.00 72.28 11 ALA D C 1
ATOM 18868 O O . ALA D 1 12 ? -43.786 23.148 19.270 1.00 70.60 11 ALA D O 1
ATOM 18875 N N . VAL D 1 13 ? -42.031 24.534 18.969 1.00 76.00 12 VAL D N 1
ATOM 18876 C CA . VAL D 1 13 ? -41.529 24.414 20.333 1.00 76.60 12 VAL D CA 1
ATOM 18877 C C . VAL D 1 13 ? -41.921 25.674 21.093 1.00 76.52 12 VAL D C 1
ATOM 18878 O O . VAL D 1 13 ? -41.526 26.783 20.716 1.00 80.59 12 VAL D O 1
ATOM 18891 N N . LEU D 1 14 ? -42.699 25.507 22.162 1.00 70.05 13 LEU D N 1
ATOM 18892 C CA . LEU D 1 14 ? -43.132 26.617 23.004 1.00 69.24 13 LEU D CA 1
ATOM 18893 C C . LEU D 1 14 ? -42.201 26.703 24.209 1.00 69.98 13 LEU D C 1
ATOM 18894 O O . LEU D 1 14 ? -42.257 25.859 25.109 1.00 66.23 13 LEU D O 1
ATOM 18910 N N . GLY D 1 15 ? -41.357 27.721 24.228 1.00 76.13 14 GLY D N 1
ATOM 18911 C CA . GLY D 1 15 ? -40.398 27.904 25.303 1.00 77.72 14 GLY D CA 1
ATOM 18912 C C . GLY D 1 15 ? -38.987 27.637 24.811 1.00 75.61 14 GLY D C 1
ATOM 18913 O O . GLY D 1 15 ? -38.740 26.697 24.045 1.00 74.16 14 GLY D O 1
ATOM 18917 N N . LEU D 1 16 ? -38.050 28.476 25.251 1.00 73.78 15 LEU D N 1
ATOM 18918 C CA . LEU D 1 16 ? -36.650 28.342 24.866 1.00 72.49 15 LEU D CA 1
ATOM 18919 C C . LEU D 1 16 ? -35.740 28.428 26.087 1.00 72.01 15 LEU D C 1
ATOM 18920 O O . LEU D 1 16 ? -34.600 28.890 25.989 1.00 73.97 15 LEU D O 1
ATOM 18936 N N . GLY D 1 17 ? -36.226 27.973 27.242 1.00 68.96 16 GLY D N 1
ATOM 18937 C CA . GLY D 1 17 ? -35.450 28.008 28.465 1.00 67.84 16 GLY D CA 1
ATOM 18938 C C . GLY D 1 17 ? -34.452 26.873 28.584 1.00 67.51 16 GLY D C 1
ATOM 18939 O O . GLY D 1 17 ? -33.864 26.448 27.585 1.00 64.91 16 GLY D O 1
ATOM 18943 N N . ASN D 1 18 ? -34.253 26.373 29.807 1.00 71.68 17 ASN D N 1
ATOM 18944 C CA . ASN D 1 18 ? -33.276 25.310 30.026 1.00 72.84 17 ASN D CA 1
ATOM 18945 C C . ASN D 1 18 ? -33.580 24.086 29.172 1.00 69.18 17 ASN D C 1
ATOM 18946 O O . ASN D 1 18 ? -32.662 23.417 28.681 1.00 68.77 17 ASN D O 1
ATOM 18957 N N . VAL D 1 19 ? -34.860 23.770 28.994 1.00 64.45 18 VAL D N 1
ATOM 18958 C CA . VAL D 1 19 ? -35.262 22.583 28.245 1.00 61.14 18 VAL D CA 1
ATOM 18959 C C . VAL D 1 19 ? -35.529 22.913 26.783 1.00 59.84 18 VAL D C 1
ATOM 18960 O O . VAL D 1 19 ? -35.115 22.171 25.889 1.00 58.44 18 VAL D O 1
ATOM 18973 N N . GLY D 1 20 ? -36.218 24.023 26.514 1.00 61.02 19 GLY D N 1
ATOM 18974 C CA . GLY D 1 20 ? -36.527 24.372 25.137 1.00 61.45 19 GLY D CA 1
ATOM 18975 C C . GLY D 1 20 ? -35.288 24.515 24.273 1.00 61.57 19 GLY D C 1
ATOM 18976 O O . GLY D 1 20 ? -35.245 24.022 23.144 1.00 61.24 19 GLY D O 1
ATOM 18980 N N . SER D 1 21 ? -34.264 25.194 24.789 1.00 61.44 20 SER D N 1
ATOM 18981 C CA . SER D 1 21 ? -33.047 25.389 24.009 1.00 62.48 20 SER D CA 1
ATOM 18982 C C . SER D 1 21 ? -32.401 24.055 23.650 1.00 62.51 20 SER D C 1
ATOM 18983 O O . SER D 1 21 ? -31.871 23.892 22.545 1.00 61.46 20 SER D O 1
ATOM 18991 N N . GLU D 1 22 ? -32.443 23.083 24.566 1.00 67.29 21 GLU D N 1
ATOM 18992 C CA . GLU D 1 22 ? -31.851 21.777 24.289 1.00 68.11 21 GLU D CA 1
ATOM 18993 C C . GLU D 1 22 ? -32.669 21.004 23.261 1.00 66.55 21 GLU D C 1
ATOM 18994 O O . GLU D 1 22 ? -32.104 20.305 22.412 1.00 67.70 21 GLU D O 1
ATOM 19006 N N . VAL D 1 23 ? -33.998 21.115 23.321 1.00 63.17 22 VAL D N 1
ATOM 19007 C CA . VAL D 1 23 ? -34.855 20.424 22.360 1.00 61.73 22 VAL D CA 1
ATOM 19008 C C . VAL D 1 23 ? -34.611 20.956 20.953 1.00 63.64 22 VAL D C 1
ATOM 19009 O O . VAL D 1 23 ? -34.496 20.187 19.991 1.00 63.62 22 VAL D O 1
ATOM 19022 N N . VAL D 1 24 ? -34.538 22.282 20.809 1.00 66.28 23 VAL D N 1
ATOM 19023 C CA . VAL D 1 24 ? -34.275 22.874 19.499 1.00 68.25 23 VAL D CA 1
ATOM 19024 C C . VAL D 1 24 ? -32.899 22.458 18.993 1.00 70.31 23 VAL D C 1
ATOM 19025 O O . VAL D 1 24 ? -32.713 22.198 17.798 1.00 70.32 23 VAL D O 1
ATOM 19038 N N . ARG D 1 25 ? -31.910 22.397 19.889 1.00 73.30 24 ARG D N 1
ATOM 19039 C CA . ARG D 1 25 ? -30.563 22.013 19.482 1.00 74.80 24 ARG D CA 1
ATOM 19040 C C . ARG D 1 25 ? -30.531 20.581 18.963 1.00 71.67 24 ARG D C 1
ATOM 19041 O O . ARG D 1 25 ? -29.840 20.282 17.981 1.00 74.55 24 ARG D O 1
ATOM 19062 N N . ILE D 1 26 ? -31.266 19.677 19.616 1.00 62.95 25 ILE D N 1
ATOM 19063 C CA . ILE D 1 26 ? -31.287 18.283 19.188 1.00 59.55 25 ILE D CA 1
ATOM 19064 C C . ILE D 1 26 ? -32.018 18.144 17.857 1.00 59.99 25 ILE D C 1
ATOM 19065 O O . ILE D 1 26 ? -31.584 17.397 16.971 1.00 60.26 25 ILE D O 1
ATOM 19081 N N . ILE D 1 27 ? -33.133 18.863 17.688 1.00 61.04 26 ILE D N 1
ATOM 19082 C CA . ILE D 1 27 ? -33.867 18.812 16.426 1.00 62.00 26 ILE D CA 1
ATOM 19083 C C . ILE D 1 27 ? -32.984 19.266 15.271 1.00 65.94 26 ILE D C 1
ATOM 19084 O O . ILE D 1 27 ? -33.133 18.788 14.138 1.00 64.29 26 ILE D O 1
ATOM 19100 N N . ASP D 1 28 ? -32.059 20.192 15.530 1.00 74.01 27 ASP D N 1
ATOM 19101 C CA . ASP D 1 28 ? -31.190 20.710 14.480 1.00 78.84 27 ASP D CA 1
ATOM 19102 C C . ASP D 1 28 ? -29.983 19.805 14.258 1.00 79.93 27 ASP D C 1
ATOM 19103 O O . ASP D 1 28 ? -29.685 19.422 13.121 1.00 81.09 27 ASP D O 1
ATOM 19112 N N . GLU D 1 29 ? -29.280 19.451 15.336 1.00 79.71 28 GLU D N 1
ATOM 19113 C CA . GLU D 1 29 ? -28.042 18.693 15.221 1.00 80.58 28 GLU D CA 1
ATOM 19114 C C . GLU D 1 29 ? -28.270 17.221 14.892 1.00 78.44 28 GLU D C 1
ATOM 19115 O O . GLU D 1 29 ? -27.357 16.572 14.371 1.00 80.74 28 GLU D O 1
ATOM 19127 N N . SER D 1 30 ? -29.455 16.679 15.182 1.00 72.28 29 SER D N 1
ATOM 19128 C CA . SER D 1 30 ? -29.761 15.277 14.920 1.00 70.65 29 SER D CA 1
ATOM 19129 C C . SER D 1 30 ? -30.770 15.105 13.785 1.00 70.39 29 SER D C 1
ATOM 19130 O O . SER D 1 30 ? -31.418 14.057 13.686 1.00 69.31 29 SER D O 1
ATOM 19138 N N . ALA D 1 31 ? -30.897 16.111 12.914 1.00 70.96 30 ALA D N 1
ATOM 19139 C CA . ALA D 1 31 ? -31.950 16.104 11.903 1.00 71.04 30 ALA D CA 1
ATOM 19140 C C . ALA D 1 31 ? -31.895 14.851 11.039 1.00 72.67 30 ALA D C 1
ATOM 19141 O O . ALA D 1 31 ? -32.935 14.336 10.613 1.00 70.55 30 ALA D O 1
ATOM 19148 N N . THR D 1 32 ? -30.691 14.353 10.759 1.00 77.96 31 THR D N 1
ATOM 19149 C CA . THR D 1 32 ? -30.553 13.184 9.898 1.00 81.05 31 THR D CA 1
ATOM 19150 C C . THR D 1 32 ? -31.029 11.920 10.607 1.00 81.18 31 THR D C 1
ATOM 19151 O O . THR D 1 32 ? -31.906 11.206 10.105 1.00 81.09 31 THR D O 1
ATOM 19162 N N . ASP D 1 33 ? -30.460 11.623 11.780 1.00 81.82 32 ASP D N 1
ATOM 19163 C CA . ASP D 1 33 ? -30.892 10.447 12.532 1.00 80.93 32 ASP D CA 1
ATOM 19164 C C . ASP D 1 33 ? -32.388 10.508 12.817 1.00 77.29 32 ASP D C 1
ATOM 19165 O O . ASP D 1 33 ? -33.109 9.520 12.638 1.00 77.52 32 ASP D O 1
ATOM 19174 N N . LEU D 1 34 ? -32.871 11.671 13.260 1.00 73.67 33 LEU D N 1
ATOM 19175 C CA . LEU D 1 34 ? -34.286 11.817 13.586 1.00 70.66 33 LEU D CA 1
ATOM 19176 C C . LEU D 1 34 ? -35.161 11.519 12.375 1.00 69.50 33 LEU D C 1
ATOM 19177 O O . LEU D 1 34 ? -36.134 10.762 12.468 1.00 71.22 33 LEU D O 1
ATOM 19193 N N . ALA D 1 35 ? -34.831 12.107 11.225 1.00 64.78 34 ALA D N 1
ATOM 19194 C CA . ALA D 1 35 ? -35.634 11.881 10.028 1.00 64.01 34 ALA D CA 1
ATOM 19195 C C . ALA D 1 35 ? -35.643 10.406 9.647 1.00 65.35 34 ALA D C 1
ATOM 19196 O O . ALA D 1 35 ? -36.696 9.845 9.318 1.00 63.68 34 ALA D O 1
ATOM 19203 N N . ALA D 1 36 ? -34.481 9.755 9.701 1.00 71.19 35 ALA D N 1
ATOM 19204 C CA . ALA D 1 36 ? -34.408 8.345 9.339 1.00 74.66 35 ALA D CA 1
ATOM 19205 C C . ALA D 1 36 ? -35.172 7.469 10.323 1.00 72.67 35 ALA D C 1
ATOM 19206 O O . ALA D 1 36 ? -35.672 6.406 9.941 1.00 74.45 35 ALA D O 1
ATOM 19213 N N . ARG D 1 37 ? -35.277 7.891 11.585 1.00 68.59 36 ARG D N 1
ATOM 19214 C CA . ARG D 1 37 ? -36.026 7.119 12.570 1.00 66.84 36 ARG D CA 1
ATOM 19215 C C . ARG D 1 37 ? -37.526 7.360 12.469 1.00 66.72 36 ARG D C 1
ATOM 19216 O O . ARG D 1 37 ? -38.314 6.450 12.748 1.00 67.37 36 ARG D O 1
ATOM 19237 N N . ILE D 1 38 ? -37.939 8.571 12.091 1.00 67.97 37 ILE D N 1
ATOM 19238 C CA . ILE D 1 38 ? -39.360 8.855 11.939 1.00 67.97 37 ILE D CA 1
ATOM 19239 C C . ILE D 1 38 ? -39.881 8.309 10.618 1.00 71.06 37 ILE D C 1
ATOM 19240 O O . ILE D 1 38 ? -41.035 7.873 10.536 1.00 69.98 37 ILE D O 1
ATOM 19256 N N . GLY D 1 39 ? -39.050 8.314 9.576 1.00 76.14 38 GLY D N 1
ATOM 19257 C CA . GLY D 1 39 ? -39.480 7.997 8.234 1.00 79.90 38 GLY D CA 1
ATOM 19258 C C . GLY D 1 39 ? -39.721 9.211 7.369 1.00 79.15 38 GLY D C 1
ATOM 19259 O O . GLY D 1 39 ? -39.854 9.069 6.147 1.00 82.73 38 GLY D O 1
ATOM 19263 N N . ALA D 1 40 ? -39.778 10.393 7.969 1.00 72.75 39 ALA D N 1
ATOM 19264 C CA . ALA D 1 40 ? -39.909 11.648 7.245 1.00 72.62 39 ALA D CA 1
ATOM 19265 C C . ALA D 1 40 ? -39.127 12.710 7.997 1.00 72.51 39 ALA D C 1
ATOM 19266 O O . ALA D 1 40 ? -38.851 12.554 9.192 1.00 69.51 39 ALA D O 1
ATOM 19273 N N . PRO D 1 41 ? -38.753 13.800 7.331 1.00 77.61 40 PRO D N 1
ATOM 19274 C CA . PRO D 1 41 ? -37.973 14.842 8.011 1.00 78.61 40 PRO D CA 1
ATOM 19275 C C . PRO D 1 41 ? -38.739 15.486 9.161 1.00 79.64 40 PRO D C 1
ATOM 19276 O O . PRO D 1 41 ? -39.972 15.509 9.184 1.00 77.22 40 PRO D O 1
ATOM 19287 N N . LEU D 1 42 ? -37.980 16.015 10.127 1.00 86.03 41 LEU D N 1
ATOM 19288 C CA . LEU D 1 42 ? -38.519 16.706 11.302 1.00 86.74 41 LEU D CA 1
ATOM 19289 C C . LEU D 1 42 ? -38.070 18.166 11.249 1.00 82.74 41 LEU D C 1
ATOM 19290 O O . LEU D 1 42 ? -36.925 18.480 11.589 1.00 86.60 41 LEU D O 1
ATOM 19306 N N . GLN D 1 43 ? -38.979 19.059 10.861 1.00 69.97 42 GLN D N 1
ATOM 19307 C CA . GLN D 1 43 ? -38.647 20.437 10.519 1.00 65.91 42 GLN D CA 1
ATOM 19308 C C . GLN D 1 43 ? -39.230 21.402 11.543 1.00 65.74 42 GLN D C 1
ATOM 19309 O O . GLN D 1 43 ? -40.441 21.399 11.787 1.00 64.12 42 GLN D O 1
ATOM 19323 N N . LEU D 1 44 ? -38.369 22.239 12.123 1.00 68.70 43 LEU D N 1
ATOM 19324 C CA . LEU D 1 44 ? -38.815 23.236 13.089 1.00 69.28 43 LEU D CA 1
ATOM 19325 C C . LEU D 1 44 ? -39.524 24.379 12.373 1.00 70.61 43 LEU D C 1
ATOM 19326 O O . LEU D 1 44 ? -39.021 24.913 11.380 1.00 72.20 43 LEU D O 1
ATOM 19342 N N . ARG D 1 45 ? -40.695 24.757 12.881 1.00 70.82 44 ARG D N 1
ATOM 19343 C CA . ARG D 1 45 ? -41.500 25.814 12.285 1.00 72.27 44 ARG D CA 1
ATOM 19344 C C . ARG D 1 45 ? -41.417 27.127 13.046 1.00 73.31 44 ARG D C 1
ATOM 19345 O O . ARG D 1 45 ? -41.449 28.195 12.431 1.00 75.03 44 ARG D O 1
ATOM 19366 N N . GLY D 1 46 ? -41.318 27.078 14.369 1.00 72.36 45 GLY D N 1
ATOM 19367 C CA . GLY D 1 46 ? -41.266 28.301 15.148 1.00 74.42 45 GLY D CA 1
ATOM 19368 C C . GLY D 1 46 ? -40.978 27.995 16.599 1.00 72.09 45 GLY D C 1
ATOM 19369 O O . GLY D 1 46 ? -41.027 26.844 17.040 1.00 72.68 45 GLY D O 1
ATOM 19373 N N . ILE D 1 47 ? -40.679 29.057 17.340 1.00 67.62 46 ILE D N 1
ATOM 19374 C CA . ILE D 1 47 ? -40.339 28.965 18.753 1.00 65.93 46 ILE D CA 1
ATOM 19375 C C . ILE D 1 47 ? -41.138 30.031 19.487 1.00 68.55 46 ILE D C 1
ATOM 19376 O O . ILE D 1 47 ? -40.897 31.232 19.303 1.00 70.45 46 ILE D O 1
ATOM 19392 N N . GLY D 1 48 ? -42.086 29.600 20.313 1.00 67.68 47 GLY D N 1
ATOM 19393 C CA . GLY D 1 48 ? -42.824 30.539 21.134 1.00 69.84 47 GLY D CA 1
ATOM 19394 C C . GLY D 1 48 ? -41.965 31.058 22.272 1.00 72.42 47 GLY D C 1
ATOM 19395 O O . GLY D 1 48 ? -41.165 30.329 22.861 1.00 69.98 47 GLY D O 1
ATOM 19399 N N . VAL D 1 49 ? -42.134 32.340 22.582 1.00 80.32 48 VAL D N 1
ATOM 19400 C CA . VAL D 1 49 ? -41.340 32.981 23.623 1.00 83.56 48 VAL D CA 1
ATOM 19401 C C . VAL D 1 49 ? -42.057 34.246 24.074 1.00 86.19 48 VAL D C 1
ATOM 19402 O O . VAL D 1 49 ? -42.997 34.708 23.418 1.00 87.36 48 VAL D O 1
ATOM 19415 N N . ARG D 1 50 ? -41.635 34.802 25.208 1.00 86.73 49 ARG D N 1
ATOM 19416 C CA . ARG D 1 50 ? -42.159 36.082 25.675 1.00 90.16 49 ARG D CA 1
ATOM 19417 C C . ARG D 1 50 ? -41.321 37.244 25.149 1.00 98.06 49 ARG D C 1
ATOM 19418 O O . ARG D 1 50 ? -41.846 38.155 24.500 1.00 93.24 49 ARG D O 1
ATOM 19439 N N . ARG D 1 51 ? -40.019 37.221 25.419 1.00 116.11 50 ARG D N 1
ATOM 19440 C CA . ARG D 1 51 ? -39.107 38.258 24.950 1.00 125.05 50 ARG D CA 1
ATOM 19441 C C . ARG D 1 51 ? -38.500 37.813 23.624 1.00 116.33 50 ARG D C 1
ATOM 19442 O O . ARG D 1 51 ? -37.749 36.833 23.572 1.00 121.37 50 ARG D O 1
ATOM 19463 N N . VAL D 1 52 ? -38.826 38.532 22.556 1.00 93.67 51 VAL D N 1
ATOM 19464 C CA . VAL D 1 52 ? -38.267 38.267 21.236 1.00 84.44 51 VAL D CA 1
ATOM 19465 C C . VAL D 1 52 ? -37.029 39.138 21.067 1.00 88.99 51 VAL D C 1
ATOM 19466 O O . VAL D 1 52 ? -37.113 40.368 21.136 1.00 86.60 51 VAL D O 1
ATOM 19479 N N . SER D 1 53 ? -35.878 38.501 20.851 1.00 102.46 52 SER D N 1
ATOM 19480 C CA . SER D 1 53 ? -34.615 39.218 20.769 1.00 108.05 52 SER D CA 1
ATOM 19481 C C . SER D 1 53 ? -33.639 38.434 19.906 1.00 103.41 52 SER D C 1
ATOM 19482 O O . SER D 1 53 ? -33.810 37.236 19.667 1.00 103.63 52 SER D O 1
ATOM 19490 N N . ALA D 1 54 ? -32.602 39.129 19.448 1.00 96.04 53 ALA D N 1
ATOM 19491 C CA . ALA D 1 54 ? -31.553 38.517 18.647 1.00 92.05 53 ALA D CA 1
ATOM 19492 C C . ALA D 1 54 ? -30.447 37.898 19.493 1.00 92.20 53 ALA D C 1
ATOM 19493 O O . ALA D 1 54 ? -29.508 37.323 18.931 1.00 90.46 53 ALA D O 1
ATOM 19500 N N . ASP D 1 55 ? -30.530 37.999 20.819 1.00 95.12 54 ASP D N 1
ATOM 19501 C CA . ASP D 1 55 ? -29.533 37.421 21.719 1.00 96.07 54 ASP D CA 1
ATOM 19502 C C . ASP D 1 55 ? -30.003 36.090 22.286 1.00 92.84 54 ASP D C 1
ATOM 19503 O O . ASP D 1 55 ? -29.737 35.762 23.447 1.00 92.28 54 ASP D O 1
ATOM 19512 N N . ARG D 1 56 ? -30.708 35.304 21.472 1.00 90.36 55 ARG D N 1
ATOM 19513 C CA . ARG D 1 56 ? -31.263 34.026 21.898 1.00 87.32 55 ARG D CA 1
ATOM 19514 C C . ARG D 1 56 ? -30.718 32.860 21.084 1.00 87.03 55 ARG D C 1
ATOM 19515 O O . ARG D 1 56 ? -31.276 31.758 21.146 1.00 82.59 55 ARG D O 1
ATOM 19536 N N . GLY D 1 57 ? -29.642 33.070 20.327 1.00 94.63 56 GLY D N 1
ATOM 19537 C CA . GLY D 1 57 ? -28.986 31.987 19.624 1.00 95.06 56 GLY D CA 1
ATOM 19538 C C . GLY D 1 57 ? -29.802 31.338 18.534 1.00 91.17 56 GLY D C 1
ATOM 19539 O O . GLY D 1 57 ? -29.418 30.270 18.047 1.00 92.42 56 GLY D O 1
ATOM 19543 N N . VAL D 1 58 ? -30.915 31.947 18.134 1.00 84.51 57 VAL D N 1
ATOM 19544 C CA . VAL D 1 58 ? -31.766 31.388 17.082 1.00 81.63 57 VAL D CA 1
ATOM 19545 C C . VAL D 1 58 ? -32.272 32.512 16.201 1.00 86.04 57 VAL D C 1
ATOM 19546 O O . VAL D 1 58 ? -32.452 33.654 16.648 1.00 84.16 57 VAL D O 1
ATOM 19559 N N . PRO D 1 59 ? -32.508 32.216 14.923 1.00 96.65 58 PRO D N 1
ATOM 19560 C CA . PRO D 1 59 ? -32.983 33.264 14.013 1.00 102.60 58 PRO D CA 1
ATOM 19561 C C . PRO D 1 59 ? -34.264 33.895 14.533 1.00 105.31 58 PRO D C 1
ATOM 19562 O O . PRO D 1 59 ? -35.163 33.208 15.021 1.00 102.93 58 PRO D O 1
ATOM 19573 N N . VAL D 1 60 ? -34.338 35.224 14.433 1.00 111.24 59 VAL D N 1
ATOM 19574 C CA . VAL D 1 60 ? -35.547 35.916 14.854 1.00 113.83 59 VAL D CA 1
ATOM 19575 C C . VAL D 1 60 ? -36.726 35.534 13.969 1.00 113.79 59 VAL D C 1
ATOM 19576 O O . VAL D 1 60 ? -37.883 35.700 14.373 1.00 113.95 59 VAL D O 1
ATOM 19589 N N . GLU D 1 61 ? -36.460 35.017 12.767 1.00 113.96 60 GLU D N 1
ATOM 19590 C CA . GLU D 1 61 ? -37.540 34.563 11.899 1.00 113.22 60 GLU D CA 1
ATOM 19591 C C . GLU D 1 61 ? -38.345 33.446 12.550 1.00 106.29 60 GLU D C 1
ATOM 19592 O O . GLU D 1 61 ? -39.546 33.314 12.291 1.00 109.80 60 GLU D O 1
ATOM 19604 N N . LEU D 1 62 ? -37.704 32.639 13.400 1.00 92.72 61 LEU D N 1
ATOM 19605 C CA . LEU D 1 62 ? -38.401 31.569 14.104 1.00 86.34 61 LEU D CA 1
ATOM 19606 C C . LEU D 1 62 ? -39.074 32.056 15.381 1.00 84.42 61 LEU D C 1
ATOM 19607 O O . LEU D 1 62 ? -40.123 31.522 15.759 1.00 84.65 61 LEU D O 1
ATOM 19623 N N . LEU D 1 63 ? -38.496 33.048 16.054 1.00 80.86 62 LEU D N 1
ATOM 19624 C CA . LEU D 1 63 ? -39.058 33.528 17.308 1.00 79.82 62 LEU D CA 1
ATOM 19625 C C . LEU D 1 63 ? -40.392 34.221 17.067 1.00 83.32 62 LEU D C 1
ATOM 19626 O O . LEU D 1 63 ? -40.572 34.937 16.078 1.00 82.33 62 LEU D O 1
ATOM 19642 N N . THR D 1 64 ? -41.325 34.006 17.990 1.00 91.50 63 THR D N 1
ATOM 19643 C CA . THR D 1 64 ? -42.660 34.576 17.891 1.00 95.24 63 THR D CA 1
ATOM 19644 C C . THR D 1 64 ? -43.233 34.682 19.296 1.00 91.67 63 THR D C 1
ATOM 19645 O O . THR D 1 64 ? -42.978 33.819 20.139 1.00 93.39 63 THR D O 1
ATOM 19656 N N . ASP D 1 65 ? -43.997 35.745 19.540 1.00 81.79 64 ASP D N 1
ATOM 19657 C CA . ASP D 1 65 ? -44.621 35.970 20.835 1.00 78.25 64 ASP D CA 1
ATOM 19658 C C . ASP D 1 65 ? -46.108 35.644 20.845 1.00 77.19 64 ASP D C 1
ATOM 19659 O O . ASP D 1 65 ? -46.724 35.666 21.916 1.00 78.28 64 ASP D O 1
ATOM 19668 N N . ASN D 1 66 ? -46.693 35.345 19.687 1.00 75.84 65 ASN D N 1
ATOM 19669 C CA . ASN D 1 66 ? -48.103 34.978 19.575 1.00 74.54 65 ASN D CA 1
ATOM 19670 C C . ASN D 1 66 ? -48.201 33.456 19.578 1.00 73.99 65 ASN D C 1
ATOM 19671 O O . ASN D 1 66 ? -48.068 32.810 18.535 1.00 70.29 65 ASN D O 1
ATOM 19682 N N . ILE D 1 67 ? -48.451 32.886 20.758 1.00 80.20 66 ILE D N 1
ATOM 19683 C CA . ILE D 1 67 ? -48.449 31.434 20.906 1.00 80.67 66 ILE D CA 1
ATOM 19684 C C . ILE D 1 67 ? -49.606 30.809 20.134 1.00 83.66 66 ILE D C 1
ATOM 19685 O O . ILE D 1 67 ? -49.442 29.773 19.480 1.00 80.35 66 ILE D O 1
ATOM 19701 N N . GLU D 1 68 ? -50.794 31.418 20.196 1.00 93.52 67 GLU D N 1
ATOM 19702 C CA . GLU D 1 68 ? -51.959 30.813 19.558 1.00 96.82 67 GLU D CA 1
ATOM 19703 C C . GLU D 1 68 ? -51.781 30.735 18.047 1.00 100.20 67 GLU D C 1
ATOM 19704 O O . GLU D 1 68 ? -52.168 29.742 17.419 1.00 97.62 67 GLU D O 1
ATOM 19716 N N . GLU D 1 69 ? -51.191 31.770 17.443 1.00 108.98 68 GLU D N 1
ATOM 19717 C CA . GLU D 1 69 ? -50.907 31.724 16.013 1.00 111.85 68 GLU D CA 1
ATOM 19718 C C . GLU D 1 69 ? -49.966 30.574 15.678 1.00 102.84 68 GLU D C 1
ATOM 19719 O O . GLU D 1 69 ? -50.156 29.877 14.675 1.00 108.77 68 GLU D O 1
ATOM 19731 N N . LEU D 1 70 ? -48.946 30.357 16.511 1.00 80.13 69 LEU D N 1
ATOM 19732 C CA . LEU D 1 70 ? -47.944 29.338 16.217 1.00 71.12 69 LEU D CA 1
ATOM 19733 C C . LEU D 1 70 ? -48.539 27.934 16.281 1.00 70.24 69 LEU D C 1
ATOM 19734 O O . LEU D 1 70 ? -48.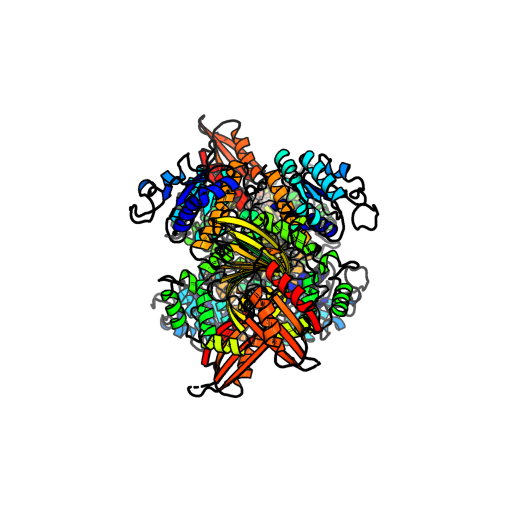333 27.122 15.372 1.00 66.67 69 LEU D O 1
ATOM 19750 N N . VAL D 1 71 ? -49.275 27.622 17.351 1.00 78.68 70 VAL D N 1
ATOM 19751 C CA . VAL D 1 71 ? -49.851 26.289 17.484 1.00 79.95 70 VAL D CA 1
ATOM 19752 C C . VAL D 1 71 ? -50.992 26.041 16.508 1.00 78.35 70 VAL D C 1
ATOM 19753 O O . VAL D 1 71 ? -51.426 24.893 16.360 1.00 80.21 70 VAL D O 1
ATOM 19766 N N . SER D 1 72 ? -51.488 27.082 15.838 1.00 70.72 71 SER D N 1
ATOM 19767 C CA . SER D 1 72 ? -52.606 26.957 14.912 1.00 69.56 71 SER D CA 1
ATOM 19768 C C . SER D 1 72 ? -52.168 26.872 13.457 1.00 73.91 71 SER D C 1
ATOM 19769 O O . SER D 1 72 ? -53.018 26.686 12.580 1.00 72.59 71 SER D O 1
ATOM 19777 N N . ARG D 1 73 ? -50.874 27.004 13.177 1.00 85.93 72 ARG D N 1
ATOM 19778 C CA . ARG D 1 73 ? -50.397 26.977 11.803 1.00 91.44 72 ARG D CA 1
ATOM 19779 C C . ARG D 1 73 ? -50.739 25.642 11.146 1.00 88.83 72 ARG D C 1
ATOM 19780 O O . ARG D 1 73 ? -50.922 24.619 11.809 1.00 88.87 72 ARG D O 1
ATOM 19801 N N . ASP D 1 74 ? -50.831 25.666 9.815 1.00 84.64 73 ASP D N 1
ATOM 19802 C CA . ASP D 1 74 ? -51.193 24.460 9.080 1.00 82.26 73 ASP D CA 1
ATOM 19803 C C . ASP D 1 74 ? -50.001 23.526 8.919 1.00 81.10 73 ASP D C 1
ATOM 19804 O O . ASP D 1 74 ? -50.158 22.301 8.978 1.00 79.36 73 ASP D O 1
ATOM 19813 N N . ASP D 1 75 ? -48.807 24.079 8.721 1.00 83.33 74 ASP D N 1
ATOM 19814 C CA . ASP D 1 75 ? -47.609 23.269 8.539 1.00 83.82 74 ASP D CA 1
ATOM 19815 C C . ASP D 1 75 ? -47.033 22.752 9.852 1.00 78.61 74 ASP D C 1
ATOM 19816 O O . ASP D 1 75 ? -45.991 22.089 9.830 1.00 79.49 74 ASP D O 1
ATOM 19825 N N . VAL D 1 76 ? -47.671 23.041 10.981 1.00 70.40 75 VAL D N 1
ATOM 19826 C CA . VAL D 1 76 ? -47.280 22.478 12.267 1.00 66.00 75 VAL D CA 1
ATOM 19827 C C . VAL D 1 76 ? -48.081 21.208 12.501 1.00 68.79 75 VAL D C 1
ATOM 19828 O O . VAL D 1 76 ? -49.295 21.168 12.267 1.00 66.66 75 VAL D O 1
ATOM 19841 N N . ASP D 1 77 ? -47.398 20.165 12.963 1.00 79.37 76 ASP D N 1
ATOM 19842 C CA . ASP D 1 77 ? -48.029 18.901 13.314 1.00 82.69 76 ASP D CA 1
ATOM 19843 C C . ASP D 1 77 ? -47.859 18.529 14.776 1.00 78.52 76 ASP D C 1
ATOM 19844 O O . ASP D 1 77 ? -48.759 17.915 15.351 1.00 78.81 76 ASP D O 1
ATOM 19853 N N . ILE D 1 78 ? -46.738 18.892 15.390 1.00 72.53 77 ILE D N 1
ATOM 19854 C CA . ILE D 1 78 ? -46.448 18.561 16.777 1.00 70.21 77 ILE D CA 1
ATOM 19855 C C . ILE D 1 78 ? -46.120 19.846 17.521 1.00 68.74 77 ILE D C 1
ATOM 19856 O O . ILE D 1 78 ? -45.363 20.689 17.025 1.00 68.66 77 ILE D O 1
ATOM 19872 N N . VAL D 1 79 ? -46.684 19.988 18.715 1.00 68.29 78 VAL D N 1
ATOM 19873 C CA . VAL D 1 79 ? -46.493 21.163 19.555 1.00 68.11 78 VAL D CA 1
ATOM 19874 C C . VAL D 1 79 ? -45.821 20.701 20.839 1.00 66.44 78 VAL D C 1
ATOM 19875 O O . VAL D 1 79 ? -46.416 19.959 21.630 1.00 66.57 78 VAL D O 1
ATOM 19888 N N . VAL D 1 80 ? -44.587 21.140 21.047 1.00 63.80 79 VAL D N 1
ATOM 19889 C CA . VAL D 1 80 ? -43.817 20.803 22.236 1.00 62.34 79 VAL D CA 1
ATOM 19890 C C . VAL D 1 80 ? -43.981 21.956 23.218 1.00 64.21 79 VAL D C 1
ATOM 19891 O O . VAL D 1 80 ? -43.423 23.040 23.020 1.00 63.94 79 VAL D O 1
ATOM 19904 N N . GLU D 1 81 ? -44.758 21.729 24.274 1.00 67.60 80 GLU D N 1
ATOM 19905 C CA . GLU D 1 81 ? -45.037 22.755 25.275 1.00 69.85 80 GLU D CA 1
ATOM 19906 C C . GLU D 1 81 ? -43.960 22.691 26.350 1.00 67.84 80 GLU D C 1
ATOM 19907 O O . GLU D 1 81 ? -43.879 21.713 27.100 1.00 68.75 80 GLU D O 1
ATOM 19919 N N . LEU D 1 82 ? -43.137 23.732 26.430 1.00 63.06 81 LEU D N 1
ATOM 19920 C CA . LEU D 1 82 ? -42.067 23.814 27.417 1.00 61.99 81 LEU D CA 1
ATOM 19921 C C . LEU D 1 82 ? -42.054 25.185 28.080 1.00 66.24 81 LEU D C 1
ATOM 19922 O O . LEU D 1 82 ? -40.997 25.734 28.402 1.00 65.23 81 LEU D O 1
ATOM 19938 N N . MET D 1 83 ? -43.239 25.753 28.287 1.00 73.27 82 MET D N 1
ATOM 19939 C CA . MET D 1 83 ? -43.421 26.954 29.087 1.00 77.24 82 MET D CA 1
ATOM 19940 C C . MET D 1 83 ? -43.815 26.566 30.507 1.00 75.52 82 MET D C 1
ATOM 19941 O O . MET D 1 83 ? -44.519 25.578 30.727 1.00 77.86 82 MET D O 1
ATOM 19955 N N . GLY D 1 84 ? -43.377 27.365 31.469 1.00 68.16 83 GLY D N 1
ATOM 19956 C CA . GLY D 1 84 ? -43.631 27.077 32.859 1.00 66.54 83 GLY D CA 1
ATOM 19957 C C . GLY D 1 84 ? -45.102 27.089 33.227 1.00 69.31 83 GLY D C 1
ATOM 19958 O O . GLY D 1 84 ? -45.735 26.041 33.392 1.00 64.95 83 GLY D O 1
ATOM 19962 N N . PRO D 1 85 ? -45.677 28.287 33.342 1.00 80.53 84 PRO D N 1
ATOM 19963 C CA . PRO D 1 85 ? -46.986 28.426 33.996 1.00 84.30 84 PRO D CA 1
ATOM 19964 C C . PRO D 1 85 ? -48.049 27.525 33.385 1.00 84.13 84 PRO D C 1
ATOM 19965 O O . PRO D 1 85 ? -47.984 27.157 32.210 1.00 81.68 84 PRO D O 1
ATOM 19976 N N . VAL D 1 86 ? -49.049 27.185 34.198 1.00 88.28 85 VAL D N 1
ATOM 19977 C CA . VAL D 1 86 ? -50.050 26.207 33.786 1.00 88.33 85 VAL D CA 1
ATOM 19978 C C . VAL D 1 86 ? -51.190 26.837 32.988 1.00 90.05 85 VAL D C 1
ATOM 19979 O O . VAL D 1 86 ? -51.810 26.156 32.165 1.00 88.88 85 VAL D O 1
ATOM 19992 N N . GLU D 1 87 ? -51.494 28.122 33.209 1.00 93.57 86 GLU D N 1
ATOM 19993 C CA . GLU D 1 87 ? -52.599 28.731 32.471 1.00 95.02 86 GLU D CA 1
ATOM 19994 C C . GLU D 1 87 ? -52.249 28.933 31.003 1.00 90.96 86 GLU D C 1
ATOM 19995 O O . GLU D 1 87 ? -53.025 28.490 30.138 1.00 92.59 86 GLU D O 1
ATOM 20007 N N . PRO D 1 88 ? -51.130 29.569 30.641 1.00 81.76 87 PRO D N 1
ATOM 20008 C CA . PRO D 1 88 ? -50.761 29.608 29.217 1.00 77.88 87 PRO D CA 1
ATOM 20009 C C . PRO D 1 88 ? -50.497 28.231 28.641 1.00 75.71 87 PRO D C 1
ATOM 20010 O O . PRO D 1 88 ? -50.772 28.000 27.457 1.00 73.90 87 PRO D O 1
ATOM 20021 N N . ALA D 1 89 ? -49.972 27.304 29.446 1.00 79.04 88 ALA D N 1
ATOM 20022 C CA . ALA D 1 89 ? -49.725 25.951 28.960 1.00 78.30 88 ALA D CA 1
ATOM 20023 C C . ALA D 1 89 ? -51.031 25.249 28.606 1.00 79.62 88 ALA D C 1
ATOM 20024 O O . ALA D 1 89 ? -51.167 24.678 27.517 1.00 77.31 88 ALA D O 1
ATOM 20031 N N . ARG D 1 90 ? -52.008 25.281 29.517 1.00 85.36 89 ARG D N 1
ATOM 20032 C CA . ARG D 1 90 ? -53.295 24.652 29.239 1.00 86.91 89 ARG D CA 1
ATOM 20033 C C . ARG D 1 90 ? -53.931 25.242 27.985 1.00 84.19 89 ARG D C 1
ATOM 20034 O O . ARG D 1 90 ? -54.374 24.505 27.095 1.00 85.04 89 ARG D O 1
ATOM 20055 N N . LYS D 1 91 ? -53.979 26.575 27.892 1.00 78.53 90 LYS D N 1
ATOM 20056 C CA . LYS D 1 91 ? -54.616 27.211 26.744 1.00 77.79 90 LYS D CA 1
ATOM 20057 C C . LYS D 1 91 ? -53.957 26.769 25.444 1.00 76.19 90 LYS D C 1
ATOM 20058 O O . LYS D 1 91 ? -54.640 26.416 24.474 1.00 75.98 90 LYS D O 1
ATOM 20077 N N . ALA D 1 92 ? -52.624 26.781 25.405 1.00 75.97 91 ALA D N 1
ATOM 20078 C CA . ALA D 1 92 ? -51.921 26.384 24.191 1.00 74.56 91 ALA D CA 1
ATOM 20079 C C . ALA D 1 92 ? -52.179 24.921 23.858 1.00 70.54 91 ALA D C 1
ATOM 20080 O O . ALA D 1 92 ? -52.425 24.575 22.697 1.00 72.19 91 ALA D O 1
ATOM 20087 N N . ILE D 1 93 ? -52.136 24.046 24.867 1.00 62.95 92 ILE D N 1
ATOM 20088 C CA . ILE D 1 93 ? -52.319 22.619 24.619 1.00 60.34 92 ILE D CA 1
ATOM 20089 C C . ILE D 1 93 ? -53.743 22.333 24.161 1.00 63.57 92 ILE D C 1
ATOM 20090 O O . ILE D 1 93 ? -53.966 21.492 23.282 1.00 61.57 92 ILE D O 1
ATOM 20106 N N . LEU D 1 94 ? -54.729 23.013 24.750 1.00 73.75 93 LEU D N 1
ATOM 20107 C CA . LEU D 1 94 ? -56.107 22.855 24.294 1.00 79.38 93 LEU D CA 1
ATOM 20108 C C . LEU D 1 94 ? -56.251 23.297 22.843 1.00 83.37 93 LEU D C 1
ATOM 20109 O O . LEU D 1 94 ? -56.742 22.544 21.995 1.00 80.89 93 LEU D O 1
ATOM 20125 N N . THR D 1 95 ? -55.817 24.523 22.538 1.00 92.63 94 THR D N 1
ATOM 20126 C CA . THR D 1 95 ? -55.938 25.029 21.175 1.00 96.78 94 THR D CA 1
ATOM 20127 C C . THR D 1 95 ? -55.189 24.137 20.192 1.00 90.55 94 THR D C 1
ATOM 20128 O O . THR D 1 95 ? -55.671 23.880 19.083 1.00 96.02 94 THR D O 1
ATOM 20139 N N . ALA D 1 96 ? -54.010 23.650 20.582 1.00 73.69 95 ALA D N 1
ATOM 20140 C CA . ALA D 1 96 ? -53.241 22.788 19.692 1.00 68.01 95 ALA D CA 1
ATOM 20141 C C . ALA D 1 96 ? -53.962 21.468 19.452 1.00 70.19 95 ALA D C 1
ATOM 20142 O O . ALA D 1 96 ? -54.114 21.031 18.305 1.00 68.44 95 ALA D O 1
ATOM 20149 N N . LEU D 1 97 ? -54.414 20.815 20.525 1.00 78.18 96 LEU D N 1
ATOM 20150 C CA . LEU D 1 97 ? -55.149 19.566 20.368 1.00 81.74 96 LEU D CA 1
ATOM 20151 C C . LEU D 1 97 ? -56.411 19.779 19.547 1.00 86.33 96 LEU D C 1
ATOM 20152 O O . LEU D 1 97 ? -56.750 18.954 18.691 1.00 85.85 96 LEU D O 1
ATOM 20168 N N . GLU D 1 98 ? -57.116 20.887 19.789 1.00 92.98 97 GLU D N 1
ATOM 20169 C CA . GLU D 1 98 ? -58.366 21.140 19.083 1.00 97.06 97 GLU D CA 1
ATOM 20170 C C . GLU D 1 98 ? -58.156 21.248 17.580 1.00 95.18 97 GLU D C 1
ATOM 20171 O O . GLU D 1 98 ? -59.060 20.916 16.804 1.00 98.55 97 GLU D O 1
ATOM 20183 N N . GLN D 1 99 ? -56.981 21.706 17.147 1.00 88.09 98 GLN D N 1
ATOM 20184 C CA . GLN D 1 99 ? -56.674 21.836 15.728 1.00 86.94 98 GLN D CA 1
ATOM 20185 C C . GLN D 1 99 ? -55.813 20.685 15.218 1.00 84.88 98 GLN D C 1
ATOM 20186 O O . GLN D 1 99 ? -55.014 20.865 14.292 1.00 84.84 98 GLN D O 1
ATOM 20200 N N . GLY D 1 100 ? -55.965 19.502 15.812 1.00 83.29 99 GLY D N 1
ATOM 20201 C CA . GLY D 1 100 ? -55.370 18.293 15.275 1.00 82.60 99 GLY D CA 1
ATOM 20202 C C . GLY D 1 100 ? -53.868 18.213 15.396 1.00 82.08 99 GLY D C 1
ATOM 20203 O O . GLY D 1 100 ? -53.221 17.563 14.569 1.00 80.95 99 GLY D O 1
ATOM 20207 N N . LYS D 1 101 ? -53.294 18.849 16.410 1.00 84.44 100 LYS D N 1
ATOM 20208 C CA . LYS D 1 101 ? -51.852 18.865 16.620 1.00 83.82 100 LYS D CA 1
ATOM 20209 C C . LYS D 1 101 ? -51.513 17.946 17.785 1.00 81.44 100 LYS D C 1
ATOM 20210 O O . LYS D 1 101 ? -52.068 18.099 18.879 1.00 82.04 100 LYS D O 1
ATOM 20229 N N . SER D 1 102 ? -50.623 16.986 17.549 1.00 78.24 101 SER D N 1
ATOM 20230 C CA . SER D 1 102 ? -50.087 16.196 18.648 1.00 75.44 101 SER D CA 1
ATOM 20231 C C . SER D 1 102 ? -49.313 17.103 19.597 1.00 71.19 101 SER D C 1
ATOM 20232 O O . SER D 1 102 ? -48.700 18.093 19.185 1.00 74.55 101 SER D O 1
ATOM 20240 N N . VAL D 1 103 ? -49.348 16.764 20.882 1.00 60.67 102 VAL D N 1
ATOM 20241 C CA . VAL D 1 103 ? -48.775 17.604 21.924 1.00 56.64 102 VAL D CA 1
ATOM 20242 C C . VAL D 1 103 ? -47.791 16.786 22.745 1.00 55.89 102 VAL D C 1
ATOM 20243 O O . VAL D 1 103 ? -48.111 15.680 23.195 1.00 54.75 102 VAL D O 1
ATOM 20256 N N . VAL D 1 104 ? -46.598 17.335 22.941 1.00 57.72 103 VAL D N 1
ATOM 20257 C CA . VAL D 1 104 ? -45.608 16.794 23.860 1.00 57.77 103 VAL D CA 1
ATOM 20258 C C . VAL D 1 104 ? -45.337 17.860 24.913 1.00 57.73 103 VAL D C 1
ATOM 20259 O O . VAL D 1 104 ? -45.108 19.027 24.575 1.00 58.79 103 VAL D O 1
ATOM 20272 N N . THR D 1 105 ? -45.382 17.465 26.182 1.00 54.93 104 THR D N 1
ATOM 20273 C CA . THR D 1 105 ? -45.200 18.408 27.272 1.00 55.52 104 THR D CA 1
ATOM 20274 C C . THR D 1 105 ? -44.328 17.791 28.354 1.00 56.07 104 THR D C 1
ATOM 20275 O O . THR D 1 105 ? -44.127 16.575 28.414 1.00 53.94 104 THR D O 1
ATOM 20286 N N . ALA D 1 106 ? -43.813 18.667 29.214 1.00 58.83 105 ALA D N 1
ATOM 20287 C CA . ALA D 1 106 ? -43.082 18.274 30.411 1.00 60.17 105 ALA D CA 1
ATOM 20288 C C . ALA D 1 106 ? -43.656 18.964 31.642 1.00 63.14 105 ALA D C 1
ATOM 20289 O O . ALA D 1 106 ? -42.975 19.070 32.666 1.00 63.99 105 ALA D O 1
ATOM 20296 N N . ASN D 1 107 ? -44.902 19.424 31.560 1.00 65.96 106 ASN D N 1
ATOM 20297 C CA . ASN D 1 107 ? -45.489 20.293 32.578 1.00 68.17 106 ASN D CA 1
ATOM 20298 C C . ASN D 1 107 ? -45.972 19.446 33.751 1.00 70.65 106 ASN D C 1
ATOM 20299 O O . ASN D 1 107 ? -47.040 18.830 33.695 1.00 69.23 106 ASN D O 1
ATOM 20310 N N . LYS D 1 108 ? -45.177 19.423 34.827 1.00 75.68 107 LYS D N 1
ATOM 20311 C CA . LYS D 1 108 ? -45.557 18.694 36.033 1.00 78.20 107 LYS D CA 1
ATOM 20312 C C . LYS D 1 108 ? -46.837 19.254 36.633 1.00 76.16 107 LYS D C 1
ATOM 20313 O O . LYS D 1 108 ? -47.770 18.509 36.952 1.00 79.03 107 LYS D O 1
ATOM 20332 N N . ALA D 1 109 ? -46.882 20.574 36.827 1.00 68.15 108 ALA D N 1
ATOM 20333 C CA . ALA D 1 109 ? -48.018 21.187 37.503 1.00 67.20 108 ALA D CA 1
ATOM 20334 C C . ALA D 1 109 ? -49.306 20.964 36.726 1.00 66.99 108 ALA D C 1
ATOM 20335 O O . ALA D 1 109 ? -50.364 20.724 37.320 1.00 68.05 108 ALA D O 1
ATOM 20342 N N . LEU D 1 110 ? -49.239 21.038 35.397 1.00 66.62 109 LEU D N 1
ATOM 20343 C CA . LEU D 1 110 ? -50.438 20.846 34.591 1.00 66.81 109 LEU D CA 1
ATOM 20344 C C . LEU D 1 110 ? -50.938 19.409 34.690 1.00 67.58 109 LEU D C 1
ATOM 20345 O O . LEU D 1 110 ? -52.130 19.169 34.915 1.00 67.43 109 LEU D O 1
ATOM 20361 N N . MET D 1 111 ? -50.036 18.437 34.540 1.00 70.18 110 MET D N 1
ATOM 20362 C CA . MET D 1 111 ? -50.450 17.039 34.528 1.00 71.46 110 MET D CA 1
ATOM 20363 C C . MET D 1 111 ? -50.892 16.559 35.905 1.00 71.44 110 MET D C 1
ATOM 20364 O O . MET D 1 111 ? -51.731 15.656 36.000 1.00 73.65 110 MET D O 1
ATOM 20378 N N . SER D 1 112 ? -50.349 17.136 36.978 1.00 67.52 111 SER D N 1
ATOM 20379 C CA . SER D 1 112 ? -50.803 16.769 38.316 1.00 68.26 111 SER D CA 1
ATOM 20380 C C . SER D 1 112 ? -52.180 17.356 38.609 1.00 70.72 111 SER D C 1
ATOM 20381 O O . SER D 1 112 ? -52.999 16.724 39.284 1.00 71.90 111 SER D O 1
ATOM 20389 N N . VAL D 1 113 ? -52.448 18.568 38.113 1.00 72.35 112 VAL D N 1
ATOM 20390 C CA . VAL D 1 113 ? -53.773 19.169 38.239 1.00 75.55 112 VAL D CA 1
ATOM 20391 C C . VAL D 1 113 ? -54.721 18.671 37.155 1.00 80.94 112 VAL D C 1
ATOM 20392 O O . VAL D 1 113 ? -55.944 18.758 37.326 1.00 77.48 112 VAL D O 1
ATOM 20405 N N . SER D 1 114 ? -54.186 18.145 36.049 1.00 95.80 113 SER D N 1
ATOM 20406 C CA . SER D 1 114 ? -54.977 17.693 34.910 1.00 101.93 113 SER D CA 1
ATOM 20407 C C . SER D 1 114 ? -56.231 16.939 35.332 1.00 105.36 113 SER D C 1
ATOM 20408 O O . SER D 1 114 ? -56.158 15.797 35.796 1.00 104.77 113 SER D O 1
ATOM 20416 N N . THR D 1 115 ? -57.392 17.576 35.165 1.00 110.00 114 THR D N 1
ATOM 20417 C CA . THR D 1 115 ? -58.657 16.938 35.504 1.00 113.31 114 THR D CA 1
ATOM 20418 C C . THR D 1 115 ? -59.030 15.834 34.524 1.00 112.85 114 THR D C 1
ATOM 20419 O O . THR D 1 115 ? -59.809 14.942 34.881 1.00 114.87 114 THR D O 1
ATOM 20430 N N . GLY D 1 116 ? -58.495 15.872 33.306 1.00 108.92 115 GLY D N 1
ATOM 20431 C CA . GLY D 1 116 ? -58.816 14.881 32.299 1.00 108.19 115 GLY D CA 1
ATOM 20432 C C . GLY D 1 116 ? -59.289 15.512 31.006 1.00 109.94 115 GLY D C 1
ATOM 20433 O O . GLY D 1 116 ? -59.286 14.868 29.952 1.00 107.68 115 GLY D O 1
ATOM 20437 N N . GLU D 1 117 ? -59.701 16.781 31.082 1.00 116.93 116 GLU D N 1
ATOM 20438 C CA . GLU D 1 117 ? -60.162 17.493 29.894 1.00 119.08 116 GLU D CA 1
ATOM 20439 C C . GLU D 1 117 ? -59.129 17.431 28.776 1.00 113.99 116 GLU D C 1
ATOM 20440 O O . GLU D 1 117 ? -59.483 17.311 27.598 1.00 116.13 116 GLU D O 1
ATOM 20452 N N . LEU D 1 118 ? -57.842 17.509 29.128 1.00 103.99 117 LEU D N 1
ATOM 20453 C CA . LEU D 1 118 ? -56.792 17.508 28.114 1.00 98.77 117 LEU D CA 1
ATOM 20454 C C . LEU D 1 118 ? -56.755 16.181 27.365 1.00 95.54 117 LEU D C 1
ATOM 20455 O O . LEU D 1 118 ? -56.745 16.153 26.128 1.00 97.86 117 LEU D O 1
ATOM 20471 N N . ALA D 1 119 ? -56.721 15.066 28.099 1.00 87.49 118 ALA D N 1
ATOM 20472 C CA . ALA D 1 119 ? -56.767 13.757 27.455 1.00 84.18 118 ALA D CA 1
ATOM 20473 C C . ALA D 1 119 ? -57.993 13.630 26.562 1.00 88.10 118 ALA D C 1
ATOM 20474 O O . ALA D 1 119 ? -57.905 13.119 25.439 1.00 84.13 118 ALA D O 1
ATOM 20481 N N . GLN D 1 120 ? -59.148 14.092 27.048 1.00 101.50 119 GLN D N 1
ATOM 20482 C CA . GLN D 1 120 ? -60.378 14.042 26.266 1.00 107.57 119 GLN D CA 1
ATOM 20483 C C . GLN D 1 120 ? -60.205 14.726 24.914 1.00 105.08 119 GLN D C 1
ATOM 20484 O O . GLN D 1 120 ? -60.535 14.156 23.867 1.00 108.31 119 GLN D O 1
ATOM 20498 N N . ALA D 1 121 ? -59.690 15.958 24.919 1.00 96.77 120 ALA D N 1
ATOM 20499 C CA . ALA D 1 121 ? -59.473 16.684 23.671 1.00 93.34 120 ALA D CA 1
ATOM 20500 C C . ALA D 1 121 ? -58.576 15.895 22.725 1.00 90.68 120 ALA D C 1
ATOM 20501 O O . ALA D 1 121 ? -58.880 15.750 21.534 1.00 91.69 120 ALA D O 1
ATOM 20508 N N . ALA D 1 122 ? -57.458 15.378 23.238 1.00 86.33 121 ALA D N 1
ATOM 20509 C CA . ALA D 1 122 ? -56.559 14.586 22.407 1.00 84.48 121 ALA D CA 1
ATOM 20510 C C . ALA D 1 122 ? -57.285 13.386 21.807 1.00 87.33 121 ALA D C 1
ATOM 20511 O O . ALA D 1 122 ? -57.178 13.119 20.604 1.00 85.43 121 ALA D O 1
ATOM 20518 N N . GLU D 1 123 ? -58.038 12.650 22.632 1.00 94.15 122 GLU D N 1
ATOM 20519 C CA . GLU D 1 123 ? -58.799 11.514 22.121 1.00 97.00 122 GLU D CA 1
ATOM 20520 C C . GLU D 1 123 ? -59.825 11.964 21.090 1.00 96.24 122 GLU D C 1
ATOM 20521 O O . GLU D 1 123 ? -60.070 11.267 20.098 1.00 98.44 122 GLU D O 1
ATOM 20533 N N . ALA D 1 124 ? -60.440 13.128 21.313 1.00 91.46 123 ALA D N 1
ATOM 20534 C CA . ALA D 1 124 ? -61.413 13.655 20.363 1.00 92.29 123 ALA D CA 1
ATOM 20535 C C . ALA D 1 124 ? -60.768 13.927 19.010 1.00 90.94 123 ALA D C 1
ATOM 20536 O O . ALA D 1 124 ? -61.290 13.521 17.966 1.00 94.06 123 ALA D O 1
ATOM 20543 N N . ALA D 1 125 ? -59.629 14.615 19.009 1.00 84.94 124 ALA D N 1
ATOM 20544 C CA . ALA D 1 125 ? -58.944 14.960 17.771 1.00 84.60 124 ALA D CA 1
ATOM 20545 C C . ALA D 1 125 ? -58.206 13.782 17.147 1.00 89.25 124 ALA D C 1
ATOM 20546 O O . ALA D 1 125 ? -57.583 13.956 16.093 1.00 84.78 124 ALA D O 1
ATOM 20553 N N . HIS D 1 126 ? -58.267 12.599 17.756 1.00 106.87 125 HIS D N 1
ATOM 20554 C CA . HIS D 1 126 ? -57.503 11.433 17.309 1.00 112.09 125 HIS D CA 1
ATOM 20555 C C . HIS D 1 126 ? -56.024 11.795 17.169 1.00 107.49 125 HIS D C 1
ATOM 20556 O O . HIS D 1 126 ? -55.397 11.618 16.122 1.00 110.73 125 HIS D O 1
ATOM 20570 N N . VAL D 1 127 ? -55.472 12.307 18.270 1.00 94.22 126 VAL D N 1
ATOM 20571 C CA . VAL D 1 127 ? -54.120 12.844 18.298 1.00 87.99 126 VAL D CA 1
ATOM 20572 C C . VAL D 1 127 ? -53.476 12.483 19.629 1.00 85.17 126 VAL D C 1
ATOM 20573 O O . VAL D 1 127 ? -54.154 12.219 20.623 1.00 86.64 126 VAL D O 1
ATOM 20586 N N . ASP D 1 128 ? -52.146 12.479 19.642 1.00 81.57 127 ASP D N 1
ATOM 20587 C CA . ASP D 1 128 ? -51.397 12.038 20.808 1.00 78.82 127 ASP D CA 1
ATOM 20588 C C . ASP D 1 128 ? -51.198 13.170 21.810 1.00 75.57 127 ASP D C 1
ATOM 20589 O O . ASP D 1 128 ? -51.185 14.353 21.458 1.00 76.90 127 ASP D O 1
ATOM 20598 N N . LEU D 1 129 ? -51.041 12.781 23.075 1.00 68.31 128 LEU D N 1
ATOM 20599 C CA . LEU D 1 129 ? -50.656 13.692 24.153 1.00 64.60 128 LEU D CA 1
ATOM 20600 C C . LEU D 1 129 ? -49.676 12.914 25.028 1.00 63.24 128 LEU D C 1
ATOM 20601 O O . LEU D 1 129 ? -50.089 12.084 25.843 1.00 63.39 128 LEU D O 1
ATOM 20617 N N . TYR D 1 130 ? -48.383 13.169 24.840 1.00 62.66 129 TYR D N 1
ATOM 20618 C CA . TYR D 1 130 ? -47.323 12.481 25.564 1.00 62.26 129 TYR D CA 1
ATOM 20619 C C . TYR D 1 130 ? -46.706 13.417 26.594 1.00 61.54 129 TYR D C 1
ATOM 20620 O O . TYR D 1 130 ? -46.498 14.602 26.320 1.00 61.14 129 TYR D O 1
ATOM 20638 N N . PHE D 1 131 ? -46.395 12.884 27.775 1.00 60.96 130 PHE D N 1
ATOM 20639 C CA . PHE D 1 131 ? -45.840 13.707 28.845 1.00 61.80 130 PHE D CA 1
ATOM 20640 C C . PHE D 1 131 ? -44.793 12.942 29.649 1.00 60.52 130 PHE D C 1
ATOM 20641 O O . PHE D 1 131 ? -44.674 13.115 30.866 1.00 60.21 130 PHE D O 1
ATOM 20658 N N . GLU D 1 132 ? -43.991 12.112 28.974 1.00 59.86 131 GLU D N 1
ATOM 20659 C CA . GLU D 1 132 ? -42.978 11.325 29.675 1.00 59.82 131 GLU D CA 1
ATOM 20660 C C . GLU D 1 132 ? -42.010 12.220 30.439 1.00 60.41 131 GLU D C 1
ATOM 20661 O O . GLU D 1 132 ? -41.625 11.907 31.572 1.00 61.52 131 GLU D O 1
ATOM 20673 N N . ALA D 1 133 ? -41.602 13.339 29.837 1.00 59.56 132 ALA D N 1
ATOM 20674 C CA . ALA D 1 133 ? -40.600 14.192 30.462 1.00 59.57 132 ALA D CA 1
ATOM 20675 C C . ALA D 1 133 ? -41.087 14.791 31.772 1.00 61.64 132 ALA D C 1
ATOM 20676 O O . ALA D 1 133 ? -40.268 15.262 32.570 1.00 61.06 132 ALA D O 1
ATOM 20683 N N . ALA D 1 134 ? -42.400 14.776 32.016 1.00 64.87 133 ALA D N 1
ATOM 20684 C CA . ALA D 1 134 ? -42.949 15.396 33.213 1.00 66.92 133 ALA D CA 1
ATOM 20685 C C . ALA D 1 134 ? -42.513 14.698 34.494 1.00 67.54 133 ALA D C 1
ATOM 20686 O O . ALA D 1 134 ? -42.551 15.318 35.561 1.00 70.04 133 ALA D O 1
ATOM 20693 N N . VAL D 1 135 ? -42.107 13.433 34.427 1.00 64.40 134 VAL D N 1
ATOM 20694 C CA . VAL D 1 135 ? -41.771 12.675 35.625 1.00 64.49 134 VAL D CA 1
ATOM 20695 C C . VAL D 1 135 ? -40.470 11.922 35.397 1.00 65.83 134 VAL D C 1
ATOM 20696 O O . VAL D 1 135 ? -40.329 11.195 34.406 1.00 61.85 134 VAL D O 1
ATOM 20709 N N . ALA D 1 136 ? -39.524 12.110 36.320 1.00 76.11 135 ALA D N 1
ATOM 20710 C CA . ALA D 1 136 ? -38.290 11.343 36.426 1.00 78.83 135 ALA D CA 1
ATOM 20711 C C . ALA D 1 136 ? -37.208 11.830 35.472 1.00 77.73 135 ALA D C 1
ATOM 20712 O O . ALA D 1 136 ? -36.293 11.070 35.134 1.00 77.53 135 ALA D O 1
ATOM 20719 N N . GLY D 1 137 ? -37.274 13.088 35.046 1.00 75.63 136 GLY D N 1
ATOM 20720 C CA . GLY D 1 137 ? -36.270 13.637 34.159 1.00 74.79 136 GLY D CA 1
ATOM 20721 C C . GLY D 1 137 ? -35.980 12.712 33.000 1.00 75.08 136 GLY D C 1
ATOM 20722 O O . GLY D 1 137 ? -36.839 12.501 32.137 1.00 74.65 136 GLY D O 1
ATOM 20726 N N . ALA D 1 138 ? -34.782 12.127 32.980 1.00 76.61 137 ALA D N 1
ATOM 20727 C CA . ALA D 1 138 ? -34.407 11.225 31.901 1.00 76.12 137 ALA D CA 1
ATOM 20728 C C . ALA D 1 138 ? -34.874 9.797 32.128 1.00 73.05 137 ALA D C 1
ATOM 20729 O O . ALA D 1 138 ? -34.904 9.012 31.175 1.00 74.80 137 ALA D O 1
ATOM 20736 N N . ILE D 1 139 ? -35.227 9.436 33.357 1.00 64.30 138 ILE D N 1
ATOM 20737 C CA . ILE D 1 139 ? -35.582 8.054 33.665 1.00 62.36 138 ILE D CA 1
ATOM 20738 C C . ILE D 1 139 ? -36.920 7.749 33.003 1.00 60.97 138 ILE D C 1
ATOM 20739 O O . ILE D 1 139 ? -37.920 8.413 33.310 1.00 61.55 138 ILE D O 1
ATOM 20755 N N . PRO D 1 140 ? -36.993 6.777 32.088 1.00 61.42 139 PRO D N 1
ATOM 20756 C CA . PRO D 1 140 ? -38.300 6.382 31.542 1.00 60.82 139 PRO D CA 1
ATOM 20757 C C . PRO D 1 140 ? -39.153 5.662 32.576 1.00 60.20 139 PRO D C 1
ATOM 20758 O O . PRO D 1 140 ? -38.859 4.513 32.919 1.00 61.89 139 PRO D O 1
ATOM 20769 N N . VAL D 1 141 ? -40.201 6.321 33.079 1.00 56.59 140 VAL D N 1
ATOM 20770 C CA . VAL D 1 141 ? -41.078 5.721 34.084 1.00 58.10 140 VAL D CA 1
ATOM 20771 C C . VAL D 1 141 ? -42.539 5.739 33.635 1.00 61.28 140 VAL D C 1
ATOM 20772 O O . VAL D 1 141 ? -43.291 4.808 33.939 1.00 60.76 140 VAL D O 1
ATOM 20785 N N . ILE D 1 142 ? -42.953 6.780 32.911 1.00 63.80 141 ILE D N 1
ATOM 20786 C CA . ILE D 1 142 ? -44.349 6.859 32.492 1.00 68.23 141 ILE D CA 1
ATOM 20787 C C . ILE D 1 142 ? -44.622 5.881 31.359 1.00 69.33 141 ILE D C 1
ATOM 20788 O O . ILE D 1 142 ? -45.690 5.258 31.306 1.00 71.02 141 ILE D O 1
ATOM 20804 N N . ARG D 1 143 ? -43.675 5.727 30.435 1.00 67.36 142 ARG D N 1
ATOM 20805 C CA . ARG D 1 143 ? -43.903 4.832 29.307 1.00 68.29 142 ARG D CA 1
ATOM 20806 C C . ARG D 1 143 ? -43.885 3.384 29.789 1.00 69.37 142 ARG D C 1
ATOM 20807 O O . ARG D 1 143 ? -44.706 2.578 29.331 1.00 70.19 142 ARG D O 1
ATOM 20828 N N . PRO D 1 144 ? -42.980 3.003 30.701 1.00 71.44 143 PRO D N 1
ATOM 20829 C CA . PRO D 1 144 ? -43.064 1.641 31.260 1.00 72.13 143 PRO D CA 1
ATOM 20830 C C . PRO D 1 144 ? -44.345 1.369 32.032 1.00 71.41 143 PRO D C 1
ATOM 20831 O O . PRO D 1 144 ? -44.886 0.260 31.938 1.00 72.81 143 PRO D O 1
ATOM 20842 N N . LEU D 1 145 ? -44.845 2.342 32.801 1.00 69.77 144 LEU D N 1
ATOM 20843 C CA . LEU D 1 145 ? -46.060 2.118 33.582 1.00 69.48 144 LEU D CA 1
ATOM 20844 C C . LEU D 1 145 ? -47.315 2.111 32.708 1.00 68.56 144 LEU D C 1
ATOM 20845 O O . LEU D 1 145 ? -48.319 1.496 33.085 1.00 72.26 144 LEU D O 1
ATOM 20861 N N . THR D 1 146 ? -47.289 2.781 31.551 1.00 59.67 145 THR D N 1
ATOM 20862 C CA . THR D 1 146 ? -48.448 2.799 30.667 1.00 57.65 145 THR D CA 1
ATOM 20863 C C . THR D 1 146 ? -48.424 1.703 29.613 1.00 60.21 145 THR D C 1
ATOM 20864 O O . THR D 1 146 ? -49.488 1.333 29.106 1.00 60.55 145 THR D O 1
ATOM 20875 N N . GLN D 1 147 ? -47.247 1.183 29.261 1.00 65.90 146 GLN D N 1
ATOM 20876 C CA . GLN D 1 147 ? -47.135 0.211 28.178 1.00 70.15 146 GLN D CA 1
ATOM 20877 C C . GLN D 1 147 ? -46.517 -1.103 28.640 1.00 69.72 146 GLN D C 1
ATOM 20878 O O . GLN D 1 147 ? -47.152 -2.152 28.500 1.00 71.38 146 GLN D O 1
ATOM 20892 N N . SER D 1 148 ? -45.304 -1.085 29.198 1.00 67.06 147 SER D N 1
ATOM 20893 C CA . SER D 1 148 ? -44.628 -2.336 29.529 1.00 66.79 147 SER D CA 1
ATOM 20894 C C . SER D 1 148 ? -45.339 -3.097 30.642 1.00 63.69 147 SER D C 1
ATOM 20895 O O . SER D 1 148 ? -45.315 -4.333 30.656 1.00 67.38 147 SER D O 1
ATOM 20903 N N . LEU D 1 149 ? -45.974 -2.388 31.576 1.00 53.73 148 LEU D N 1
ATOM 20904 C CA . LEU D 1 149 ? -46.667 -3.006 32.698 1.00 50.83 148 LEU D CA 1
ATOM 20905 C C . LEU D 1 149 ? -48.181 -2.962 32.537 1.00 55.54 148 LEU D C 1
ATOM 20906 O O . LEU D 1 149 ? -48.910 -3.168 33.512 1.00 52.83 148 LEU D O 1
ATOM 20922 N N . ALA D 1 150 ? -48.673 -2.690 31.329 1.00 70.70 149 ALA D N 1
ATOM 20923 C CA . ALA D 1 150 ? -50.113 -2.632 31.113 1.00 77.16 149 ALA D CA 1
ATOM 20924 C C . ALA D 1 150 ? -50.778 -3.990 31.283 1.00 78.25 149 ALA D C 1
ATOM 20925 O O . ALA D 1 150 ? -51.981 -4.047 31.559 1.00 80.01 149 ALA D O 1
ATOM 20932 N N . GLY D 1 151 ? -50.032 -5.078 31.120 1.00 75.24 150 GLY D N 1
ATOM 20933 C CA . GLY D 1 151 ? -50.596 -6.403 31.276 1.00 76.41 150 GLY D CA 1
ATOM 20934 C C . GLY D 1 151 ? -50.341 -6.974 32.653 1.00 74.85 150 GLY D C 1
ATOM 20935 O O . GLY D 1 151 ? -50.279 -8.195 32.826 1.00 76.14 150 GLY D O 1
ATOM 20939 N N . ASP D 1 152 ? -50.195 -6.099 33.645 1.00 71.02 151 ASP D N 1
ATOM 20940 C CA . ASP D 1 152 ? -49.875 -6.519 35.000 1.00 70.15 151 ASP D CA 1
ATOM 20941 C C . ASP D 1 152 ? -50.625 -5.639 35.991 1.00 66.34 151 ASP D C 1
ATOM 20942 O O . ASP D 1 152 ? -51.178 -4.594 35.639 1.00 69.08 151 ASP D O 1
ATOM 20951 N N . THR D 1 153 ? -50.650 -6.085 37.246 1.00 57.23 152 THR D N 1
ATOM 20952 C CA . THR D 1 153 ? -51.312 -5.359 38.328 1.00 55.15 152 THR D CA 1
ATOM 20953 C C . THR D 1 153 ? -50.233 -4.700 39.183 1.00 55.50 152 THR D C 1
ATOM 20954 O O . THR D 1 153 ? -49.676 -5.311 40.096 1.00 52.22 152 THR D O 1
ATOM 20965 N N . VAL D 1 154 ? -49.935 -3.435 38.880 1.00 65.48 153 VAL D N 1
ATOM 20966 C CA . VAL D 1 154 ? -48.974 -2.688 39.682 1.00 67.49 153 VAL D CA 1
ATOM 20967 C C . VAL D 1 154 ? -49.581 -2.403 41.049 1.00 66.56 153 VAL D C 1
ATOM 20968 O O . VAL D 1 154 ? -50.755 -2.023 41.164 1.00 68.73 153 VAL D O 1
ATOM 20981 N N . THR D 1 155 ? -48.778 -2.594 42.097 1.00 61.31 154 THR D N 1
ATOM 20982 C CA . THR D 1 155 ? -49.248 -2.467 43.467 1.00 60.46 154 THR D CA 1
ATOM 20983 C C . THR D 1 155 ? -48.534 -1.391 44.270 1.00 60.98 154 THR D C 1
ATOM 20984 O O . THR D 1 155 ? -49.094 -0.928 45.269 1.00 59.34 154 THR D O 1
ATOM 20995 N N . ARG D 1 156 ? -47.332 -0.979 43.872 1.00 67.09 155 ARG D N 1
ATOM 20996 C CA . ARG D 1 156 ? -46.586 0.030 44.615 1.00 68.17 155 ARG D CA 1
ATOM 20997 C C . ARG D 1 156 ? -45.618 0.719 43.665 1.00 64.04 155 ARG D C 1
ATOM 20998 O O . ARG D 1 156 ? -44.946 0.055 42.871 1.00 66.29 155 ARG D O 1
ATOM 21019 N N . VAL D 1 157 ? -45.565 2.045 43.737 1.00 55.34 156 VAL D N 1
ATOM 21020 C CA . VAL D 1 157 ? -44.582 2.847 43.020 1.00 51.51 156 VAL D CA 1
ATOM 21021 C C . VAL D 1 157 ? -44.013 3.837 44.028 1.00 51.99 156 VAL D C 1
ATOM 21022 O O . VAL D 1 157 ? -44.746 4.689 44.545 1.00 51.20 156 VAL D O 1
ATOM 21035 N N . ALA D 1 158 ? -42.721 3.711 44.322 1.00 53.81 157 ALA D N 1
ATOM 21036 C CA . ALA D 1 158 ? -42.090 4.546 45.334 1.00 54.07 157 ALA D CA 1
ATOM 21037 C C . ALA D 1 158 ? -40.648 4.818 44.941 1.00 51.91 157 ALA D C 1
ATOM 21038 O O . ALA D 1 158 ? -40.021 4.022 44.237 1.00 52.91 157 ALA D O 1
ATOM 21045 N N . GLY D 1 159 ? -40.128 5.947 45.403 1.00 48.20 158 GLY D N 1
ATOM 21046 C CA . GLY D 1 159 ? -38.722 6.237 45.223 1.00 47.88 158 GLY D CA 1
ATOM 21047 C C . GLY D 1 159 ? -38.418 7.711 45.405 1.00 48.83 158 GLY D C 1
ATOM 21048 O O . GLY D 1 159 ? -39.220 8.479 45.938 1.00 47.00 158 GLY D O 1
ATOM 21052 N N . ILE D 1 160 ? -37.221 8.076 44.953 1.00 53.37 159 ILE D N 1
ATOM 21053 C CA . ILE D 1 160 ? -36.722 9.445 45.000 1.00 55.84 159 ILE D CA 1
ATOM 21054 C C . ILE D 1 160 ? -36.993 10.074 43.642 1.00 57.24 159 ILE D C 1
ATOM 21055 O O . ILE D 1 160 ? -36.527 9.570 42.614 1.00 57.32 159 ILE D O 1
ATOM 21071 N N . VAL D 1 161 ? -37.739 11.177 43.633 1.00 57.98 160 VAL D N 1
ATOM 21072 C CA . VAL D 1 161 ? -38.231 11.750 42.386 1.00 57.93 160 VAL D CA 1
ATOM 21073 C C . VAL D 1 161 ? -37.950 13.242 42.344 1.00 58.13 160 VAL D C 1
ATOM 21074 O O . VAL D 1 161 ? -38.496 13.963 41.503 1.00 59.82 160 VAL D O 1
ATOM 21087 N N . ASN D 1 162 ? -37.097 13.716 43.246 1.00 54.77 161 ASN D N 1
ATOM 21088 C CA . ASN D 1 162 ? -36.683 15.116 43.254 1.00 54.94 161 ASN D CA 1
ATOM 21089 C C . ASN D 1 162 ? -35.183 15.155 43.490 1.00 56.64 161 ASN D C 1
ATOM 21090 O O . ASN D 1 162 ? -34.717 14.842 44.590 1.00 56.25 161 ASN D O 1
ATOM 21101 N N . GLY D 1 163 ? -34.430 15.546 42.463 1.00 59.34 162 GLY D N 1
ATOM 21102 C CA . GLY D 1 163 ? -32.984 15.566 42.589 1.00 61.42 162 GLY D CA 1
ATOM 21103 C C . GLY D 1 163 ? -32.499 16.556 43.631 1.00 62.83 162 GLY D C 1
ATOM 21104 O O . GLY D 1 163 ? -31.614 16.244 44.434 1.00 61.94 162 GLY D O 1
ATOM 21108 N N . THR D 1 164 ? -33.080 17.758 43.643 1.00 64.77 163 THR D N 1
ATOM 21109 C CA . THR D 1 164 ? -32.584 18.821 44.510 1.00 65.82 163 THR D CA 1
ATOM 21110 C C . THR D 1 164 ? -32.598 18.388 45.973 1.00 65.26 163 THR D C 1
ATOM 21111 O O . THR D 1 164 ? -31.557 18.371 46.640 1.00 64.83 163 THR D O 1
ATOM 21122 N N . THR D 1 165 ? -33.777 18.042 46.494 1.00 65.53 164 THR D N 1
ATOM 21123 C CA . THR D 1 165 ? -33.867 17.612 47.885 1.00 63.61 164 THR D CA 1
ATOM 21124 C C . THR D 1 165 ? -32.958 16.425 48.162 1.00 62.06 164 THR D C 1
ATOM 21125 O O . THR D 1 165 ? -32.437 16.289 49.274 1.00 61.66 164 THR D O 1
ATOM 21136 N N . ASN D 1 166 ? -32.750 15.560 47.168 1.00 60.95 165 ASN D N 1
ATOM 21137 C CA . ASN D 1 166 ? -31.884 14.407 47.376 1.00 60.05 165 ASN D CA 1
ATOM 21138 C C . ASN D 1 166 ? -30.420 14.816 47.454 1.00 60.79 165 ASN D C 1
ATOM 21139 O O . ASN D 1 166 ? -29.642 14.193 48.185 1.00 61.83 165 ASN D O 1
ATOM 21150 N N . TYR D 1 167 ? -30.022 15.848 46.706 1.00 58.81 166 TYR D N 1
ATOM 21151 C CA . TYR D 1 167 ? -28.654 16.344 46.809 1.00 58.97 166 TYR D CA 1
ATOM 21152 C C . TYR D 1 167 ? -28.398 16.945 48.184 1.00 59.21 166 TYR D C 1
ATOM 21153 O O . TYR D 1 167 ? -27.348 16.703 48.791 1.00 58.53 166 TYR D O 1
ATOM 21171 N N . ILE D 1 168 ? -29.350 17.728 48.692 1.00 62.82 167 ILE D N 1
ATOM 21172 C CA . ILE D 1 168 ? -29.192 18.349 50.004 1.00 63.64 167 ILE D CA 1
ATOM 21173 C C . ILE D 1 168 ? -29.091 17.279 51.083 1.00 61.11 167 ILE D C 1
ATOM 21174 O O . ILE D 1 168 ? -28.165 17.283 51.901 1.00 62.55 167 ILE D O 1
ATOM 21190 N N . LEU D 1 169 ? -30.041 16.341 51.098 1.00 57.18 168 LEU D N 1
ATOM 21191 C CA . LEU D 1 169 ? -30.040 15.305 52.124 1.00 55.47 168 LEU D CA 1
ATOM 21192 C C . LEU D 1 169 ? -28.767 14.469 52.068 1.00 55.74 168 LEU D C 1
ATOM 21193 O O . LEU D 1 169 ? -28.183 14.150 53.110 1.00 55.30 168 LEU D O 1
ATOM 21209 N N . SER D 1 170 ? -28.323 14.097 50.864 1.00 58.14 169 SER D N 1
ATOM 21210 C CA . SER D 1 170 ? -27.084 13.336 50.742 1.00 59.99 169 SER D CA 1
ATOM 21211 C C . SER D 1 170 ? -25.898 14.134 51.267 1.00 60.74 169 SER D C 1
ATOM 21212 O O . SER D 1 170 ? -24.975 13.570 51.865 1.00 62.25 169 SER D O 1
ATOM 21220 N N . ALA D 1 171 ? -25.904 15.451 51.048 1.00 57.99 170 ALA D N 1
ATOM 21221 C CA . ALA D 1 171 ? -24.821 16.289 51.545 1.00 58.51 170 ALA D CA 1
ATOM 21222 C C . ALA D 1 171 ? -24.827 16.348 53.067 1.00 59.33 170 ALA D C 1
ATOM 21223 O O . ALA D 1 171 ? -23.768 16.291 53.703 1.00 59.83 170 ALA D O 1
ATOM 21230 N N . MET D 1 172 ? -26.013 16.462 53.667 1.00 60.82 171 MET D N 1
ATOM 21231 C CA . MET D 1 172 ? -26.109 16.467 55.122 1.00 61.22 171 MET D CA 1
ATOM 21232 C C . MET D 1 172 ? -25.626 15.146 55.706 1.00 62.87 171 MET D C 1
ATOM 21233 O O . MET D 1 172 ? -24.999 15.120 56.770 1.00 62.25 171 MET D O 1
ATOM 21247 N N . ASP D 1 173 ? -25.905 14.036 55.018 1.00 66.62 172 ASP D N 1
ATOM 21248 C CA . ASP D 1 173 ? -25.508 12.725 55.519 1.00 68.58 172 ASP D CA 1
ATOM 21249 C C . ASP D 1 173 ? -24.004 12.515 55.416 1.00 70.69 172 ASP D C 1
ATOM 21250 O O . ASP D 1 173 ? -23.412 11.856 56.279 1.00 71.72 172 ASP D O 1
ATOM 21259 N N . SER D 1 174 ? -23.371 13.066 54.379 1.00 71.66 173 SER D N 1
ATOM 21260 C CA . SER D 1 174 ? -21.951 12.833 54.142 1.00 73.33 173 SER D CA 1
ATOM 21261 C C . SER D 1 174 ? -21.082 13.715 55.026 1.00 72.00 173 SER D C 1
ATOM 21262 O O . SER D 1 174 ? -20.099 13.247 55.610 1.00 74.89 173 SER D O 1
ATOM 21270 N N . THR D 1 175 ? -21.426 14.999 55.122 1.00 65.41 174 THR D N 1
ATOM 21271 C CA . THR D 1 175 ? -20.590 15.987 55.784 1.00 63.85 174 THR D CA 1
ATOM 21272 C C . THR D 1 175 ? -21.118 16.418 57.143 1.00 63.10 174 THR D C 1
ATOM 21273 O O . THR D 1 175 ? -20.423 17.149 57.852 1.00 64.83 174 THR D O 1
ATOM 21284 N N . GLY D 1 176 ? -22.316 15.987 57.528 1.00 62.66 175 GLY D N 1
ATOM 21285 C CA . GLY D 1 176 ? -22.913 16.448 58.763 1.00 62.26 175 GLY D CA 1
ATOM 21286 C C . GLY D 1 176 ? -23.364 17.887 58.743 1.00 63.56 175 GLY D C 1
ATOM 21287 O O . GLY D 1 176 ? -23.725 18.424 59.795 1.00 63.89 175 GLY D O 1
ATOM 21291 N N . ALA D 1 177 ? -23.358 18.529 57.579 1.00 65.16 176 ALA D N 1
ATOM 21292 C CA . ALA D 1 177 ? -23.746 19.924 57.492 1.00 66.87 176 ALA D CA 1
ATOM 21293 C C . ALA D 1 177 ? -25.169 20.119 58.001 1.00 67.53 176 ALA D C 1
ATOM 21294 O O . ALA D 1 177 ? -25.990 19.200 58.013 1.00 64.05 176 ALA D O 1
ATOM 21301 N N . ASP D 1 178 ? -25.454 21.343 58.430 1.00 76.40 177 ASP D N 1
ATOM 21302 C CA . ASP D 1 178 ? -26.810 21.717 58.785 1.00 78.34 177 ASP D CA 1
ATOM 21303 C C . ASP D 1 178 ? -27.649 21.877 57.519 1.00 77.26 177 ASP D C 1
ATOM 21304 O O . ASP D 1 178 ? -27.140 21.854 56.394 1.00 77.89 177 ASP D O 1
ATOM 21313 N N . TYR D 1 179 ? -28.960 22.038 57.707 1.00 74.63 178 TYR D N 1
ATOM 21314 C CA . TYR D 1 179 ? -29.839 22.213 56.556 1.00 73.07 178 TYR D CA 1
ATOM 21315 C C . TYR D 1 179 ? -29.531 23.512 55.821 1.00 75.39 178 TYR D C 1
ATOM 21316 O O . TYR D 1 179 ? -29.484 23.539 54.585 1.00 75.46 178 TYR D O 1
ATOM 21334 N N . GLY D 1 180 ? -29.309 24.600 56.563 1.00 77.29 179 GLY D N 1
ATOM 21335 C CA . GLY D 1 180 ? -29.106 25.891 55.926 1.00 79.51 179 GLY D CA 1
ATOM 21336 C C . GLY D 1 180 ? -27.816 25.967 55.133 1.00 80.81 179 GLY D C 1
ATOM 21337 O O . GLY D 1 180 ? -27.780 26.544 54.042 1.00 82.20 179 GLY D O 1
ATOM 21341 N N . ASP D 1 181 ? -26.736 25.398 55.671 1.00 80.93 180 ASP D N 1
ATOM 21342 C CA . ASP D 1 181 ? -25.465 25.412 54.957 1.00 82.33 180 ASP D CA 1
ATOM 21343 C C . ASP D 1 181 ? -25.514 24.511 53.731 1.00 80.57 180 ASP D C 1
ATOM 21344 O O . ASP D 1 181 ? -24.956 24.850 52.681 1.00 82.89 180 ASP D O 1
ATOM 21353 N N . ALA D 1 182 ? -26.182 23.359 53.844 1.00 75.71 181 ALA D N 1
ATOM 21354 C CA . ALA D 1 182 ? -26.287 22.448 52.710 1.00 73.00 181 ALA D CA 1
ATOM 21355 C C . ALA D 1 182 ? -27.131 23.050 51.594 1.00 72.27 181 ALA D C 1
ATOM 21356 O O . ALA D 1 182 ? -26.794 22.912 50.412 1.00 73.33 181 ALA D O 1
ATOM 21363 N N . LEU D 1 183 ? -28.233 23.718 51.944 1.00 70.72 182 LEU D N 1
ATOM 21364 C CA . LEU D 1 183 ? -29.033 24.397 50.929 1.00 71.25 182 LEU D CA 1
ATOM 21365 C C . LEU D 1 183 ? -28.237 25.513 50.265 1.00 76.11 182 LEU D C 1
ATOM 21366 O O . LEU D 1 183 ? -28.395 25.772 49.066 1.00 75.36 182 LEU D O 1
ATOM 21382 N N . ALA D 1 184 ? -27.377 26.189 51.033 1.00 81.70 183 ALA D N 1
ATOM 21383 C CA . ALA D 1 184 ? -26.519 27.222 50.461 1.00 86.58 183 ALA D CA 1
ATOM 21384 C C . ALA D 1 184 ? -25.551 26.626 49.446 1.00 91.14 183 ALA D C 1
ATOM 21385 O O . ALA D 1 184 ? -25.395 27.149 48.337 1.00 89.60 183 ALA D O 1
ATOM 21392 N N . GLU D 1 185 ? -24.883 25.530 49.812 1.00 102.14 184 GLU D N 1
ATOM 21393 C CA . GLU D 1 185 ? -24.022 24.836 48.862 1.00 106.55 184 GLU D CA 1
ATOM 21394 C C . GLU D 1 185 ? -24.797 24.470 47.600 1.00 102.05 184 GLU D C 1
ATOM 21395 O O . GLU D 1 185 ? -24.339 24.718 46.480 1.00 107.13 184 GLU D O 1
ATOM 21407 N N . ALA D 1 186 ? -25.981 23.877 47.770 1.00 86.33 185 ALA D N 1
ATOM 21408 C CA . ALA D 1 186 ? -26.794 23.491 46.621 1.00 81.23 185 ALA D CA 1
ATOM 21409 C C . ALA D 1 186 ? -27.054 24.683 45.711 1.00 83.22 185 ALA D C 1
ATOM 21410 O O . ALA D 1 186 ? -26.835 24.613 44.496 1.00 84.29 185 ALA D O 1
ATOM 21417 N N . SER D 1 187 ? -27.526 25.792 46.284 1.00 85.12 186 SER D N 1
ATOM 21418 C CA . SER D 1 187 ? -27.797 26.982 45.486 1.00 86.14 186 SER D CA 1
ATOM 21419 C C . SER D 1 187 ? -26.541 27.464 44.773 1.00 86.83 186 SER D C 1
ATOM 21420 O O . SER D 1 187 ? -26.597 27.878 43.609 1.00 88.61 186 SER D O 1
ATOM 21428 N N . ALA D 1 188 ? -25.395 27.412 45.455 1.00 82.84 187 ALA D N 1
ATOM 21429 C CA . ALA D 1 188 ? -24.149 27.871 44.853 1.00 84.72 187 ALA D CA 1
ATOM 21430 C C . ALA D 1 188 ? -23.791 27.040 43.627 1.00 88.92 187 ALA D C 1
ATOM 21431 O O . ALA D 1 188 ? -23.476 27.585 42.563 1.00 85.94 187 ALA D O 1
ATOM 21438 N N . LEU D 1 189 ? -23.835 25.715 43.756 1.00 102.79 188 LEU D N 1
ATOM 21439 C CA . LEU D 1 189 ? -23.432 24.825 42.673 1.00 108.88 188 LEU D CA 1
ATOM 21440 C C . LEU D 1 189 ? -24.516 24.631 41.620 1.00 105.43 188 LEU D C 1
ATOM 21441 O O . LEU D 1 189 ? -24.292 23.886 40.659 1.00 108.24 188 LEU D O 1
ATOM 21457 N N . GLY D 1 190 ? -25.673 25.270 41.771 1.00 95.89 189 GLY D N 1
ATOM 21458 C CA . GLY D 1 190 ? -26.699 25.245 40.751 1.00 92.37 189 GLY D CA 1
ATOM 21459 C C . GLY D 1 190 ? -27.722 24.139 40.865 1.00 90.31 189 GLY D C 1
ATOM 21460 O O . GLY D 1 190 ? -28.551 23.995 39.958 1.00 89.85 189 GLY D O 1
ATOM 21464 N N . TYR D 1 191 ? -27.701 23.352 41.944 1.00 89.50 190 TYR D N 1
ATOM 21465 C CA . TYR D 1 191 ? -28.681 22.282 42.097 1.00 87.98 190 TYR D CA 1
ATOM 21466 C C . TYR D 1 191 ? -30.003 22.786 42.668 1.00 87.97 190 TYR D C 1
ATOM 21467 O O . TYR D 1 191 ? -31.053 22.190 42.400 1.00 86.55 190 TYR D O 1
ATOM 21485 N N . ALA D 1 192 ? -29.974 23.863 43.451 1.00 90.74 191 ALA D N 1
ATOM 21486 C CA . ALA D 1 192 ? -31.175 24.470 44.009 1.00 90.98 191 ALA D CA 1
ATOM 21487 C C . ALA D 1 192 ? -31.325 25.885 43.471 1.00 95.98 191 ALA D C 1
ATOM 21488 O O . ALA D 1 192 ? -30.332 26.594 43.276 1.00 95.01 191 ALA D O 1
ATOM 21495 N N . GLU D 1 193 ? -32.567 26.296 43.246 1.00 105.52 192 GLU D N 1
ATOM 21496 C CA . GLU D 1 193 ? -32.845 27.591 42.650 1.00 110.26 192 GLU D CA 1
ATOM 21497 C C . GLU D 1 193 ? -32.981 28.666 43.726 1.00 110.21 192 GLU D C 1
ATOM 21498 O O . GLU D 1 193 ? -32.973 28.392 44.928 1.00 109.31 192 GLU D O 1
ATOM 21510 N N . ALA D 1 194 ? -33.096 29.917 43.270 1.00 109.29 193 ALA D N 1
ATOM 21511 C CA . ALA D 1 194 ? -33.192 31.044 44.192 1.00 109.05 193 ALA D CA 1
ATOM 21512 C C . ALA D 1 194 ? -34.363 30.871 45.152 1.00 105.01 193 ALA D C 1
ATOM 21513 O O . ALA D 1 194 ? -34.223 31.078 46.363 1.00 106.80 193 ALA D O 1
ATOM 21520 N N . ASP D 1 195 ? -35.532 30.505 44.624 1.00 97.28 194 ASP D N 1
ATOM 21521 C CA . ASP D 1 195 ? -36.704 30.199 45.434 1.00 92.51 194 ASP D CA 1
ATOM 21522 C C . ASP D 1 195 ? -36.928 28.692 45.391 1.00 88.39 194 ASP D C 1
ATOM 21523 O O . ASP D 1 195 ? -37.761 28.213 44.611 1.00 88.05 194 ASP D O 1
ATOM 21532 N N . PRO D 1 196 ? -36.203 27.910 46.192 1.00 85.73 195 PRO D N 1
ATOM 21533 C CA . PRO D 1 196 ? -36.305 26.449 46.106 1.00 82.94 195 PRO D CA 1
ATOM 21534 C C . PRO D 1 196 ? -37.512 25.854 46.813 1.00 81.02 195 PRO D C 1
ATOM 21535 O O . PRO D 1 196 ? -37.562 24.631 46.979 1.00 78.58 195 PRO D O 1
ATOM 21546 N N . THR D 1 197 ? -38.481 26.678 47.222 1.00 83.13 196 THR D N 1
ATOM 21547 C CA . THR D 1 197 ? -39.638 26.169 47.951 1.00 81.34 196 THR D CA 1
ATOM 21548 C C . THR D 1 197 ? -40.273 24.986 47.229 1.00 77.71 196 THR D C 1
ATOM 21549 O O . THR D 1 197 ? -40.639 23.986 47.857 1.00 77.30 196 THR D O 1
ATOM 21560 N N . ALA D 1 198 ? -40.399 25.073 45.902 1.00 72.17 197 ALA D N 1
ATOM 21561 C CA . ALA D 1 198 ? -41.012 23.986 45.151 1.00 68.85 197 ALA D CA 1
ATOM 21562 C C . ALA D 1 198 ? -40.323 22.659 45.425 1.00 68.15 197 ALA D C 1
ATOM 21563 O O . ALA D 1 198 ? -40.977 21.610 45.444 1.00 65.56 197 ALA D O 1
ATOM 21570 N N . ASP D 1 199 ? -39.010 22.682 45.646 1.00 72.51 198 ASP D N 1
ATOM 21571 C CA . ASP D 1 199 ? -38.261 21.464 45.930 1.00 73.30 198 ASP D CA 1
ATOM 21572 C C . ASP D 1 199 ? -38.275 21.138 47.423 1.00 73.41 198 ASP D C 1
ATOM 21573 O O . ASP D 1 199 ? -38.809 20.103 47.832 1.00 70.67 198 ASP D O 1
ATOM 21582 N N . VAL D 1 200 ? -37.713 22.029 48.248 1.00 76.92 199 VAL D N 1
ATOM 21583 C CA . VAL D 1 200 ? -37.508 21.736 49.662 1.00 76.37 199 VAL D CA 1
ATOM 21584 C C . VAL D 1 200 ? -38.796 21.639 50.464 1.00 75.53 199 VAL D C 1
ATOM 21585 O O . VAL D 1 200 ? -38.750 21.249 51.636 1.00 76.03 199 VAL D O 1
ATOM 21598 N N . GLU D 1 201 ? -39.940 21.997 49.887 1.00 75.76 200 GLU D N 1
ATOM 21599 C CA . GLU D 1 201 ? -41.216 21.833 50.569 1.00 75.06 200 GLU D CA 1
ATOM 21600 C C . GLU D 1 201 ? -42.101 20.781 49.920 1.00 70.75 200 GLU D C 1
ATOM 21601 O O . GLU D 1 201 ? -43.245 20.601 50.351 1.00 73.63 200 GLU D O 1
ATOM 21613 N N . GLY D 1 202 ? -41.605 20.085 48.902 1.00 59.74 201 GLY D N 1
ATOM 21614 C CA . GLY D 1 202 ? -42.235 18.878 48.419 1.00 55.84 201 GLY D CA 1
ATOM 21615 C C . GLY D 1 202 ? -43.308 19.050 47.370 1.00 59.17 201 GLY D C 1
ATOM 21616 O O . GLY D 1 202 ? -43.989 18.067 47.050 1.00 56.50 201 GLY D O 1
ATOM 21620 N N . TYR D 1 203 ? -43.490 20.256 46.821 1.00 67.86 202 TYR D N 1
ATOM 21621 C CA . TYR D 1 203 ? -44.491 20.435 45.773 1.00 71.53 202 TYR D CA 1
ATOM 21622 C C . TYR D 1 203 ? -44.101 19.681 44.509 1.00 71.90 202 TYR D C 1
ATOM 21623 O O . TYR D 1 203 ? -44.955 19.078 43.849 1.00 72.07 202 TYR D O 1
ATOM 21641 N N . ASP D 1 204 ? -42.817 19.721 44.150 1.00 71.26 203 ASP D N 1
ATOM 21642 C CA . ASP D 1 204 ? -42.340 18.972 42.993 1.00 71.34 203 ASP D CA 1
ATOM 21643 C C . ASP D 1 204 ? -42.644 17.487 43.148 1.00 68.17 203 ASP D C 1
ATOM 21644 O O . ASP D 1 204 ? -43.268 16.873 42.273 1.00 69.90 203 ASP D O 1
ATOM 21653 N N . ALA D 1 205 ? -42.228 16.895 44.271 1.00 61.97 204 ALA D N 1
ATOM 21654 C CA . ALA D 1 205 ? -42.442 15.466 44.479 1.00 57.88 204 ALA D CA 1
ATOM 21655 C C . ALA D 1 205 ? -43.925 15.129 44.531 1.00 56.98 204 ALA D C 1
ATOM 21656 O O . ALA D 1 205 ? -44.362 14.126 43.957 1.00 57.68 204 ALA D O 1
ATOM 21663 N N . ALA D 1 206 ? -44.716 15.949 45.224 1.00 55.41 205 ALA D N 1
ATOM 21664 C CA . ALA D 1 206 ? -46.142 15.668 45.339 1.00 54.60 205 ALA D CA 1
ATOM 21665 C C . ALA D 1 206 ? -46.799 15.613 43.967 1.00 54.95 205 ALA D C 1
ATOM 21666 O O . ALA D 1 206 ? -47.629 14.736 43.701 1.00 54.72 205 ALA D O 1
ATOM 21673 N N . ALA D 1 207 ? -46.438 16.539 43.078 1.00 56.59 206 ALA D N 1
ATOM 21674 C CA . ALA D 1 207 ? -46.999 16.526 41.732 1.00 58.27 206 ALA D CA 1
ATOM 21675 C C . ALA D 1 207 ? -46.616 15.249 41.001 1.00 57.13 206 ALA D C 1
ATOM 21676 O O . ALA D 1 207 ? -47.466 14.581 40.401 1.00 56.68 206 ALA D O 1
ATOM 21683 N N . LYS D 1 208 ? -45.330 14.894 41.040 1.00 56.96 207 LYS D N 1
ATOM 21684 C CA . LYS D 1 208 ? -44.883 13.675 40.377 1.00 57.11 207 LYS D CA 1
ATOM 21685 C C . LYS D 1 208 ? -45.545 12.445 40.981 1.00 57.46 207 LYS D C 1
ATOM 21686 O O . LYS D 1 208 ? -45.813 11.474 40.268 1.00 56.22 207 LYS D O 1
ATOM 21705 N N . ALA D 1 209 ? -45.835 12.474 42.284 1.00 62.12 208 ALA D N 1
ATOM 21706 C CA . ALA D 1 209 ? -46.473 11.329 42.925 1.00 64.49 208 ALA D CA 1
ATOM 21707 C C . ALA D 1 209 ? -47.920 11.177 42.476 1.00 66.59 208 ALA D C 1
ATOM 21708 O O . ALA D 1 209 ? -48.399 10.055 42.278 1.00 67.47 208 ALA D O 1
ATOM 21715 N N . ALA D 1 210 ? -48.638 12.291 42.325 1.00 66.86 209 ALA D N 1
ATOM 21716 C CA . ALA D 1 210 ? -49.987 12.226 41.773 1.00 68.11 209 ALA D CA 1
ATOM 21717 C C . ALA D 1 210 ? -49.972 11.579 40.394 1.00 68.74 209 ALA D C 1
ATOM 21718 O O . ALA D 1 210 ? -50.777 10.688 40.103 1.00 68.38 209 ALA D O 1
ATOM 21725 N N . ILE D 1 211 ? -49.044 12.009 39.536 1.00 70.92 210 ILE D N 1
ATOM 21726 C CA . ILE D 1 211 ? -48.970 11.476 38.178 1.00 72.34 210 ILE D CA 1
ATOM 21727 C C . ILE D 1 211 ? -48.655 9.985 38.210 1.00 70.28 210 ILE D C 1
ATOM 21728 O O . ILE D 1 211 ? -49.342 9.175 37.576 1.00 73.96 210 ILE D O 1
ATOM 21744 N N . LEU D 1 212 ? -47.605 9.600 38.939 1.00 62.18 211 LEU D N 1
ATOM 21745 C CA . LEU D 1 212 ? -47.219 8.193 38.980 1.00 59.05 211 LEU D CA 1
ATOM 21746 C C . LEU D 1 212 ? -48.360 7.323 39.492 1.00 61.72 211 LEU D C 1
ATOM 21747 O O . LEU D 1 212 ? -48.645 6.261 38.925 1.00 60.69 211 LEU D O 1
ATOM 21763 N N . ALA D 1 213 ? -49.032 7.759 40.560 1.00 68.36 212 ALA D N 1
ATOM 21764 C CA . ALA D 1 213 ? -50.123 6.968 41.118 1.00 70.90 212 ALA D CA 1
ATOM 21765 C C . ALA D 1 213 ? -51.250 6.798 40.109 1.00 69.71 212 ALA D C 1
ATOM 21766 O O . ALA D 1 213 ? -51.777 5.694 39.939 1.00 73.93 212 ALA D O 1
ATOM 21773 N N . SER D 1 214 ? -51.634 7.880 39.427 1.00 60.57 213 SER D N 1
ATOM 21774 C CA . SER D 1 214 ? -52.741 7.790 38.481 1.00 59.03 213 SER D CA 1
ATOM 21775 C C . SER D 1 214 ? -52.398 6.872 37.318 1.00 61.78 213 SER D C 1
ATOM 21776 O O . SER D 1 214 ? -53.280 6.194 36.780 1.00 59.38 213 SER D O 1
ATOM 21784 N N . ILE D 1 215 ? -51.124 6.824 36.929 1.00 71.16 214 ILE D N 1
ATOM 21785 C CA . ILE D 1 215 ? -50.718 6.009 35.791 1.00 75.69 214 ILE D CA 1
ATOM 21786 C C . ILE D 1 215 ? -50.531 4.550 36.197 1.00 74.51 214 ILE D C 1
ATOM 21787 O O . ILE D 1 215 ? -50.733 3.643 35.380 1.00 76.51 214 ILE D O 1
ATOM 21803 N N . ALA D 1 216 ? -50.151 4.294 37.450 1.00 70.11 215 ALA D N 1
ATOM 21804 C CA . ALA D 1 216 ? -49.869 2.931 37.884 1.00 68.09 215 ALA D CA 1
ATOM 21805 C C . ALA D 1 216 ? -51.140 2.186 38.269 1.00 67.23 215 ALA D C 1
ATOM 21806 O O . ALA D 1 216 ? -51.268 0.986 37.998 1.00 69.46 215 ALA D O 1
ATOM 21813 N N . PHE D 1 217 ? -52.089 2.880 38.893 1.00 62.41 216 PHE D N 1
ATOM 21814 C CA . PHE D 1 217 ? -53.310 2.265 39.392 1.00 62.23 216 PHE D CA 1
ATOM 21815 C C . PHE D 1 217 ? -54.524 2.586 38.528 1.00 65.06 216 PHE D C 1
ATOM 21816 O O . PHE D 1 217 ? -55.653 2.270 38.920 1.00 66.18 216 PHE D O 1
ATOM 21833 N N . HIS D 1 218 ? -54.322 3.209 37.368 1.00 67.46 217 HIS D N 1
ATOM 21834 C CA . HIS D 1 218 ? -55.397 3.436 36.402 1.00 70.12 217 HIS D CA 1
ATOM 21835 C C . HIS D 1 218 ? -56.582 4.153 37.042 1.00 73.86 217 HIS D C 1
ATOM 21836 O O . HIS D 1 218 ? -57.744 3.836 36.781 1.00 74.30 217 HIS D O 1
ATOM 21850 N N . THR D 1 219 ? -56.284 5.137 37.886 1.00 79.73 218 THR D N 1
ATOM 21851 C CA . THR D 1 219 ? -57.309 5.947 38.527 1.00 83.63 218 THR D CA 1
ATOM 21852 C C . THR D 1 219 ? -56.875 7.406 38.480 1.00 83.34 218 THR D C 1
ATOM 21853 O O . THR D 1 219 ? -55.697 7.716 38.299 1.00 81.54 218 THR D O 1
ATOM 21864 N N . ARG D 1 220 ? -57.842 8.305 38.636 1.00 86.38 219 ARG D N 1
ATOM 21865 C CA . ARG D 1 220 ? -57.556 9.733 38.591 1.00 86.21 219 ARG D CA 1
ATOM 21866 C C . ARG D 1 220 ? -57.088 10.204 39.963 1.00 82.96 219 ARG D C 1
ATOM 21867 O O . ARG D 1 220 ? -57.821 10.089 40.951 1.00 85.19 219 ARG D O 1
ATOM 21888 N N . VAL D 1 221 ? -55.863 10.723 40.021 1.00 75.24 220 VAL D N 1
ATOM 21889 C CA . VAL D 1 221 ? -55.275 11.242 41.249 1.00 73.76 220 VAL D CA 1
ATOM 21890 C C . VAL D 1 221 ? -54.690 12.615 40.952 1.00 75.26 220 VAL D C 1
ATOM 21891 O O . VAL D 1 221 ? -53.917 12.773 40.001 1.00 71.98 220 VAL D O 1
ATOM 21904 N N . THR D 1 222 ? -55.049 13.597 41.772 1.00 83.41 221 THR D N 1
ATOM 21905 C CA . THR D 1 222 ? -54.608 14.975 41.622 1.00 86.02 221 THR D CA 1
ATOM 21906 C C . THR D 1 222 ? -53.609 15.318 42.719 1.00 82.72 221 THR D C 1
ATOM 21907 O O . THR D 1 222 ? -53.528 14.642 43.747 1.00 85.17 221 THR D O 1
ATOM 21918 N N . ALA D 1 223 ? -52.831 16.378 42.482 1.00 73.26 222 ALA D N 1
ATOM 21919 C CA . ALA D 1 223 ? -51.918 16.875 43.507 1.00 69.22 222 ALA D CA 1
ATOM 21920 C C . ALA D 1 223 ? -52.650 17.184 44.806 1.00 75.35 222 ALA D C 1
ATOM 21921 O O . ALA D 1 223 ? -52.081 17.026 45.892 1.00 70.50 222 ALA D O 1
ATOM 21928 N N . ASP D 1 224 ? -53.907 17.624 44.718 1.00 94.96 223 ASP D N 1
ATOM 21929 C CA . ASP D 1 224 ? -54.696 17.909 45.909 1.00 102.45 223 ASP D CA 1
ATOM 21930 C C . ASP D 1 224 ? -54.934 16.674 46.767 1.00 96.53 223 ASP D C 1
ATOM 21931 O O . ASP D 1 224 ? -55.348 16.812 47.923 1.00 102.87 223 ASP D O 1
ATOM 21940 N N . ASP D 1 225 ? -54.684 15.480 46.233 1.00 77.96 224 ASP D N 1
ATOM 21941 C CA . ASP D 1 225 ? -54.906 14.230 46.943 1.00 70.93 224 ASP D CA 1
ATOM 21942 C C . ASP D 1 225 ? -53.644 13.673 47.585 1.00 68.60 224 ASP D C 1
ATOM 21943 O O . ASP D 1 225 ? -53.693 12.590 48.174 1.00 65.99 224 ASP D O 1
ATOM 21952 N N . VAL D 1 226 ? -52.520 14.376 47.481 1.00 73.13 225 VAL D N 1
ATOM 21953 C CA . VAL D 1 226 ? -51.231 13.876 47.943 1.00 73.40 225 VAL D CA 1
ATOM 21954 C C . VAL D 1 226 ? -50.844 14.635 49.202 1.00 73.30 225 VAL D C 1
ATOM 21955 O O . VAL D 1 226 ? -50.754 15.870 49.189 1.00 74.63 225 VAL D O 1
ATOM 21968 N N . TYR D 1 227 ? -50.611 13.899 50.286 1.00 70.33 226 TYR D N 1
ATOM 21969 C CA . TYR D 1 227 ? -50.039 14.498 51.483 1.00 69.02 226 TYR D CA 1
ATOM 21970 C C . TYR D 1 227 ? -48.611 14.929 51.186 1.00 66.90 226 TYR D C 1
ATOM 21971 O O . TYR D 1 227 ? -47.825 14.160 50.623 1.00 65.29 22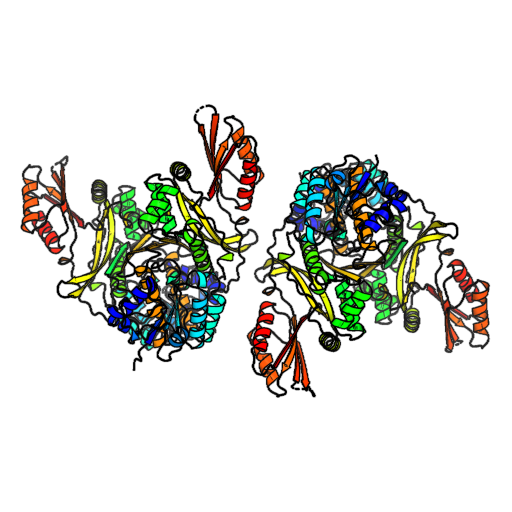6 TYR D O 1
ATOM 21989 N N . ARG D 1 228 ? -48.278 16.161 51.555 1.00 66.88 227 ARG D N 1
ATOM 21990 C CA . ARG D 1 228 ? -46.997 16.758 51.208 1.00 65.38 227 ARG D CA 1
ATOM 21991 C C . ARG D 1 228 ? -46.271 17.203 52.467 1.00 66.49 227 ARG D C 1
ATOM 21992 O O . ARG D 1 228 ? -46.858 17.869 53.327 1.00 66.71 227 ARG D O 1
ATOM 22013 N N . GLU D 1 229 ? -44.994 16.844 52.563 1.00 66.33 228 GLU D N 1
ATOM 22014 C CA . GLU D 1 229 ? -44.136 17.314 53.638 1.00 67.42 228 GLU D CA 1
ATOM 22015 C C . GLU D 1 229 ? -42.716 17.417 53.106 1.00 66.67 228 GLU D C 1
ATOM 22016 O O . GLU D 1 229 ? -42.240 16.512 52.417 1.00 63.97 228 GLU D O 1
ATOM 22028 N N . GLY D 1 230 ? -42.047 18.527 53.427 1.00 70.75 229 GLY D N 1
ATOM 22029 C CA . GLY D 1 230 ? -40.725 18.807 52.917 1.00 71.16 229 GLY D CA 1
ATOM 22030 C C . GLY D 1 230 ? -39.626 18.470 53.909 1.00 69.91 229 GLY D C 1
ATOM 22031 O O . GLY D 1 230 ? -39.854 17.894 54.975 1.00 71.48 229 GLY D O 1
ATOM 22035 N N . ILE D 1 231 ? -38.406 18.863 53.542 1.00 65.45 230 ILE D N 1
ATOM 22036 C CA . ILE D 1 231 ? -37.208 18.522 54.300 1.00 64.00 230 ILE D CA 1
ATOM 22037 C C . ILE D 1 231 ? -36.734 19.677 55.175 1.00 64.41 230 ILE D C 1
ATOM 22038 O O . ILE D 1 231 ? -35.676 19.583 55.804 1.00 64.03 230 ILE D O 1
ATOM 22054 N N . THR D 1 232 ? -37.498 20.764 55.236 1.00 66.19 231 THR D N 1
ATOM 22055 C CA . THR D 1 232 ? -37.016 21.970 55.896 1.00 68.54 231 THR D CA 1
ATOM 22056 C C . THR D 1 232 ? -36.794 21.755 57.386 1.00 70.59 231 THR D C 1
ATOM 22057 O O . THR D 1 232 ? -35.888 22.361 57.967 1.00 71.53 231 THR D O 1
ATOM 22068 N N . LYS D 1 233 ? -37.590 20.901 58.020 1.00 74.26 232 LYS D N 1
ATOM 22069 C CA . LYS D 1 233 ? -37.426 20.625 59.442 1.00 75.95 232 LYS D CA 1
ATOM 22070 C C . LYS D 1 233 ? -36.376 19.558 59.721 1.00 75.45 232 LYS D C 1
ATOM 22071 O O . LYS D 1 233 ? -36.228 19.137 60.874 1.00 76.26 232 LYS D O 1
ATOM 22090 N N . VAL D 1 234 ? -35.660 19.102 58.705 1.00 72.39 233 VAL D N 1
ATOM 22091 C CA . VAL D 1 234 ? -34.635 18.086 58.895 1.00 71.33 233 VAL D CA 1
ATOM 22092 C C . VAL D 1 234 ? -33.363 18.763 59.374 1.00 71.04 233 VAL D C 1
ATOM 22093 O O . VAL D 1 234 ? -32.966 19.814 58.855 1.00 74.58 233 VAL D O 1
ATOM 22106 N N . THR D 1 235 ? -32.718 18.163 60.368 1.00 64.90 234 THR D N 1
ATOM 22107 C CA . THR D 1 235 ? -31.549 18.750 60.999 1.00 63.88 234 THR D CA 1
ATOM 22108 C C . THR D 1 235 ? -30.398 17.757 60.979 1.00 63.54 234 THR D C 1
ATOM 22109 O O . THR D 1 235 ? -30.558 16.584 60.632 1.00 62.20 234 THR D O 1
ATOM 22120 N N . ALA D 1 236 ? -29.221 18.247 61.363 1.00 65.34 235 ALA D N 1
ATOM 22121 C CA . ALA D 1 236 ? -28.063 17.370 61.458 1.00 65.41 235 ALA D CA 1
ATOM 22122 C C . ALA D 1 236 ? -28.201 16.392 62.617 1.00 64.78 235 ALA D C 1
ATOM 22123 O O . ALA D 1 236 ? -27.663 15.281 62.555 1.00 63.74 235 ALA D O 1
ATOM 22130 N N . ALA D 1 237 ? -28.915 16.781 63.677 1.00 66.40 236 ALA D N 1
ATOM 22131 C CA . ALA D 1 237 ? -29.163 15.858 64.778 1.00 67.40 236 ALA D CA 1
ATOM 22132 C C . ALA D 1 237 ? -30.070 14.717 64.344 1.00 65.76 236 ALA D C 1
ATOM 22133 O O . ALA D 1 237 ? -29.957 13.603 64.866 1.00 66.04 236 ALA D O 1
ATOM 22140 N N . ASP D 1 238 ? -30.978 14.980 63.401 1.00 63.42 237 ASP D N 1
ATOM 22141 C CA . ASP D 1 238 ? -31.780 13.908 62.825 1.00 61.04 237 ASP D CA 1
ATOM 22142 C C . ASP D 1 238 ? -30.887 12.873 62.152 1.00 59.33 237 ASP D C 1
ATOM 22143 O O . ASP D 1 238 ? -31.010 11.669 62.405 1.00 61.12 237 ASP D O 1
ATOM 22152 N N . PHE D 1 239 ? -29.967 13.327 61.300 1.00 54.38 238 PHE D N 1
ATOM 22153 C CA . PHE D 1 239 ? -29.082 12.394 60.610 1.00 52.20 238 PHE D CA 1
ATOM 22154 C C . PHE D 1 239 ? -28.201 11.633 61.592 1.00 54.01 238 PHE D C 1
ATOM 22155 O O . PHE D 1 239 ? -27.934 10.443 61.398 1.00 52.36 238 PHE D O 1
ATOM 22172 N N . ALA D 1 240 ? -27.732 12.299 62.648 1.00 58.63 239 ALA D N 1
ATOM 22173 C CA . ALA D 1 240 ? -26.972 11.595 63.677 1.00 59.80 239 ALA D CA 1
ATOM 22174 C C . ALA D 1 240 ? -27.807 10.480 64.294 1.00 61.95 239 ALA D C 1
ATOM 22175 O O . ALA D 1 240 ? -27.360 9.331 64.383 1.00 59.49 239 ALA D O 1
ATOM 22182 N N . SER D 1 241 ? -29.035 10.800 64.713 1.00 71.73 240 SER D N 1
ATOM 22183 C CA . SER D 1 241 ? -29.904 9.788 65.307 1.00 75.36 240 SER D CA 1
ATOM 22184 C C . SER D 1 241 ? -30.198 8.663 64.321 1.00 72.83 240 SER D C 1
ATOM 22185 O O . SER D 1 241 ? -30.222 7.486 64.701 1.00 73.99 240 SER D O 1
ATOM 22193 N N . ALA D 1 242 ? -30.432 9.002 63.051 1.00 65.63 241 ALA D N 1
ATOM 22194 C CA . ALA D 1 242 ? -30.726 7.975 62.058 1.00 62.95 241 ALA D CA 1
ATOM 22195 C C . ALA D 1 242 ? -29.530 7.052 61.865 1.00 63.29 241 ALA D C 1
ATOM 22196 O O . ALA D 1 242 ? -29.667 5.823 61.880 1.00 63.02 241 ALA D O 1
ATOM 22203 N N . ARG D 1 243 ? -28.344 7.636 61.676 1.00 65.70 242 ARG D N 1
ATOM 22204 C CA . ARG D 1 243 ? -27.120 6.850 61.573 1.00 66.81 242 ARG D CA 1
ATOM 22205 C C . ARG D 1 243 ? -27.001 5.866 62.732 1.00 64.71 242 ARG D C 1
ATOM 22206 O O . ARG D 1 243 ? -26.695 4.686 62.533 1.00 65.80 242 ARG D O 1
ATOM 22227 N N . ALA D 1 244 ? -27.253 6.339 63.956 1.00 59.39 243 ALA D N 1
ATOM 22228 C CA . ALA D 1 244 ? -27.174 5.469 65.124 1.00 59.07 243 ALA D CA 1
ATOM 22229 C C . ALA D 1 244 ? -28.175 4.322 65.047 1.00 58.30 243 ALA D C 1
ATOM 22230 O O . ALA D 1 244 ? -27.933 3.249 65.613 1.00 59.35 243 ALA D O 1
ATOM 22237 N N . LEU D 1 245 ? -29.302 4.532 64.371 1.00 56.97 244 LEU D N 1
ATOM 22238 C CA . LEU D 1 245 ? -30.313 3.502 64.189 1.00 55.89 244 LEU D CA 1
ATOM 22239 C C . LEU D 1 245 ? -30.148 2.747 62.877 1.00 54.39 244 LEU D C 1
ATOM 22240 O O . LEU D 1 245 ? -31.050 2.000 62.489 1.00 55.60 244 LEU D O 1
ATOM 22256 N N . GLY D 1 246 ? -29.029 2.931 62.184 1.00 50.52 245 GLY D N 1
ATOM 22257 C CA . GLY D 1 246 ? -28.798 2.221 60.942 1.00 49.08 245 GLY D CA 1
ATOM 22258 C C . GLY D 1 246 ? -29.630 2.705 59.778 1.00 49.94 245 GLY D C 1
ATOM 22259 O O . GLY D 1 246 ? -29.987 1.906 58.905 1.00 47.73 245 GLY D O 1
ATOM 22263 N N . CYS D 1 247 ? -29.939 3.999 59.730 1.00 55.89 246 CYS D N 1
ATOM 22264 C CA . CYS D 1 247 ? -30.760 4.568 58.675 1.00 56.71 246 CYS D CA 1
ATOM 22265 C C . CYS D 1 247 ? -30.097 5.821 58.124 1.00 55.16 246 CYS D C 1
ATOM 22266 O O . CYS D 1 247 ? -29.181 6.381 58.727 1.00 58.16 246 CYS D O 1
ATOM 22274 N N . THR D 1 248 ? -30.563 6.241 56.955 1.00 51.72 247 THR D N 1
ATOM 22275 C CA . THR D 1 248 ? -30.351 7.583 56.443 1.00 50.80 247 THR D CA 1
ATOM 22276 C C . THR D 1 248 ? -31.714 8.273 56.361 1.00 52.76 247 THR D C 1
ATOM 22277 O O . THR D 1 248 ? -32.721 7.760 56.864 1.00 52.69 247 THR D O 1
ATOM 22288 N N . ILE D 1 249 ? -31.753 9.441 55.727 1.00 56.47 248 ILE D N 1
ATOM 22289 C CA . ILE D 1 249 ? -32.997 10.172 55.520 1.00 57.28 248 ILE D CA 1
ATOM 22290 C C . ILE D 1 249 ? -33.127 10.480 54.036 1.00 56.10 248 ILE D C 1
ATOM 22291 O O . ILE D 1 249 ? -32.146 10.851 53.382 1.00 57.10 248 ILE D O 1
ATOM 22307 N N . LYS D 1 250 ? -34.340 10.315 53.504 1.00 53.24 249 LYS D N 1
ATOM 22308 C CA . LYS D 1 250 ? -34.628 10.587 52.103 1.00 51.40 249 LYS D CA 1
ATOM 22309 C C . LYS D 1 250 ? -36.027 11.163 51.973 1.00 51.41 249 LYS D C 1
ATOM 22310 O O . LYS D 1 250 ? -36.941 10.761 52.698 1.00 51.79 249 LYS D O 1
ATOM 22329 N N . LEU D 1 251 ? -36.192 12.100 51.043 1.00 51.61 250 LEU D N 1
ATOM 22330 C CA . LEU D 1 251 ? -37.517 12.585 50.680 1.00 51.22 250 LEU D CA 1
ATOM 22331 C C . LEU D 1 251 ? -38.142 11.562 49.744 1.00 51.92 250 LEU D C 1
ATOM 22332 O O . LEU D 1 251 ? -37.733 11.436 48.584 1.00 50.42 250 LEU D O 1
ATOM 22348 N N . LEU D 1 252 ? -39.126 10.831 50.245 1.00 56.29 251 LEU D N 1
ATOM 22349 C CA . LEU D 1 252 ? -39.742 9.744 49.506 1.00 58.02 251 LEU D CA 1
ATOM 22350 C C . LEU D 1 252 ? -41.084 10.170 48.926 1.00 58.42 251 LEU D C 1
ATOM 22351 O O . LEU D 1 252 ? -41.808 10.983 49.506 1.00 59.54 251 LEU D O 1
ATOM 22367 N N . ALA D 1 253 ? -41.395 9.619 47.759 1.00 57.05 252 ALA D N 1
ATOM 22368 C CA . ALA D 1 253 ? -42.748 9.610 47.222 1.00 57.66 252 ALA D CA 1
ATOM 22369 C C . ALA D 1 253 ? -43.225 8.165 47.200 1.00 56.53 252 ALA D C 1
ATOM 22370 O O . ALA D 1 253 ? -42.497 7.279 46.740 1.00 55.84 252 ALA D O 1
ATOM 22377 N N . ILE D 1 254 ? -44.428 7.926 47.716 1.00 55.15 253 ILE D N 1
ATOM 22378 C CA . ILE D 1 254 ? -44.958 6.575 47.852 1.00 54.43 253 ILE D CA 1
ATOM 22379 C C . ILE D 1 254 ? -46.373 6.552 47.300 1.00 57.47 253 ILE D C 1
ATOM 22380 O O . ILE D 1 254 ? -47.193 7.411 47.643 1.00 57.90 253 ILE D O 1
ATOM 22396 N N . CYS D 1 255 ? -46.654 5.568 46.450 1.00 61.61 254 CYS D N 1
ATOM 22397 C CA . CYS D 1 255 ? -47.976 5.364 45.872 1.00 64.30 254 CYS D CA 1
ATOM 22398 C C . CYS D 1 255 ? -48.314 3.889 46.020 1.00 64.86 254 CYS D C 1
ATOM 22399 O O . CYS D 1 255 ? -47.575 3.033 45.525 1.00 64.66 254 CYS D O 1
ATOM 22407 N N . GLU D 1 256 ? -49.413 3.591 46.713 1.00 66.38 255 GLU D N 1
ATOM 22408 C CA . GLU D 1 256 ? -49.762 2.220 47.063 1.00 66.53 255 GLU D CA 1
ATOM 22409 C C . GLU D 1 256 ? -51.184 1.900 46.626 1.00 70.65 255 GLU D C 1
ATOM 22410 O O . GLU D 1 256 ? -52.075 2.751 46.697 1.00 70.05 255 GLU D O 1
ATOM 22422 N N . ARG D 1 257 ? -51.385 0.664 46.169 1.00 76.97 256 ARG D N 1
ATOM 22423 C CA . ARG D 1 257 ? -52.715 0.115 45.910 1.00 81.52 256 ARG D CA 1
ATOM 22424 C C . ARG D 1 257 ? -53.118 -0.654 47.163 1.00 82.78 256 ARG D C 1
ATOM 22425 O O . ARG D 1 257 ? -52.700 -1.797 47.363 1.00 82.93 256 ARG D O 1
ATOM 22446 N N . LEU D 1 258 ? -53.921 -0.022 48.008 1.00 84.75 257 LEU D N 1
ATOM 22447 C CA . LEU D 1 258 ? -54.349 -0.627 49.259 1.00 86.25 257 LEU D CA 1
ATOM 22448 C C . LEU D 1 258 ? -55.592 -1.482 49.035 1.00 90.76 257 LEU D C 1
ATOM 22449 O O . LEU D 1 258 ? -56.381 -1.239 48.119 1.00 91.15 257 LEU D O 1
ATOM 22465 N N . THR D 1 259 ? -55.747 -2.505 49.875 1.00 94.63 258 THR D N 1
ATOM 22466 C CA . THR D 1 259 ? -56.911 -3.383 49.844 1.00 99.34 258 THR D CA 1
ATOM 22467 C C . THR D 1 259 ? -57.420 -3.567 51.266 1.00 107.27 258 THR D C 1
ATOM 22468 O O . THR D 1 259 ? -56.645 -3.896 52.170 1.00 99.71 258 THR D O 1
ATOM 22479 N N . SER D 1 260 ? -58.719 -3.350 51.459 1.00 131.15 259 SER D N 1
ATOM 22480 C CA . SER D 1 260 ? -59.331 -3.447 52.773 1.00 141.27 259 SER D CA 1
ATOM 22481 C C . SER D 1 260 ? -59.634 -4.902 53.124 1.00 139.44 259 SER D C 1
ATOM 22482 O O . SER D 1 260 ? -59.529 -5.810 52.294 1.00 142.41 259 SER D O 1
ATOM 22490 N N . ASP D 1 261 ? -60.026 -5.114 54.384 1.00 129.91 260 ASP D N 1
ATOM 22491 C CA . ASP D 1 261 ? -60.373 -6.456 54.841 1.00 129.03 260 ASP D CA 1
ATOM 22492 C C . ASP D 1 261 ? -61.463 -7.071 53.970 1.00 134.08 260 ASP D C 1
ATOM 22493 O O . ASP D 1 261 ? -61.396 -8.257 53.625 1.00 132.26 260 ASP D O 1
ATOM 22502 N N . ASP D 1 262 ? -62.471 -6.281 53.597 1.00 144.17 261 ASP D N 1
ATOM 22503 C CA . ASP D 1 262 ? -63.575 -6.775 52.782 1.00 148.98 261 ASP D CA 1
ATOM 22504 C C . ASP D 1 262 ? -63.238 -6.858 51.296 1.00 143.11 261 ASP D C 1
ATOM 22505 O O . ASP D 1 262 ? -64.111 -7.227 50.503 1.00 148.53 261 ASP D O 1
ATOM 22514 N N . GLY D 1 263 ? -62.012 -6.530 50.897 1.00 127.74 262 GLY D N 1
ATOM 22515 C CA . GLY D 1 263 ? -61.576 -6.714 49.529 1.00 121.24 262 GLY D CA 1
ATOM 22516 C C . GLY D 1 263 ? -61.696 -5.510 48.622 1.00 115.71 262 GLY D C 1
ATOM 22517 O O . GLY D 1 263 ? -61.432 -5.639 47.420 1.00 118.04 262 GLY D O 1
ATOM 22521 N N . HIS D 1 264 ? -62.078 -4.351 49.147 1.00 106.15 263 HIS D N 1
ATOM 22522 C CA . HIS D 1 264 ? -62.207 -3.156 48.327 1.00 100.89 263 HIS D CA 1
ATOM 22523 C C . HIS D 1 264 ? -60.848 -2.501 48.123 1.00 99.99 263 HIS D C 1
ATOM 22524 O O . HIS D 1 264 ? -60.029 -2.437 49.043 1.00 95.38 263 HIS D O 1
ATOM 22538 N N . GLN D 1 265 ? -60.616 -2.006 46.911 1.00 108.65 264 GLN D N 1
ATOM 22539 C CA . GLN D 1 265 ? -59.351 -1.372 46.573 1.00 108.91 264 GLN D CA 1
ATOM 22540 C C . GLN D 1 265 ? -59.431 0.139 46.773 1.00 103.02 264 GLN D C 1
ATOM 22541 O O . GLN D 1 265 ? -60.487 0.756 46.612 1.00 108.81 264 GLN D O 1
ATOM 22555 N N . SER D 1 266 ? -58.293 0.725 47.142 1.00 85.57 265 SER D N 1
ATOM 22556 C CA . SER D 1 266 ? -58.155 2.170 47.254 1.00 79.36 265 SER D CA 1
ATOM 22557 C C . SER D 1 266 ? -56.724 2.537 46.889 1.00 76.22 265 SER D C 1
ATOM 22558 O O . SER D 1 266 ? -55.869 1.668 46.693 1.00 74.48 265 SER D O 1
ATOM 22566 N N . VAL D 1 267 ? -56.463 3.838 46.809 1.00 77.31 266 VAL D N 1
ATOM 22567 C CA . VAL D 1 267 ? -55.162 4.347 46.397 1.00 75.40 266 VAL D CA 1
ATOM 22568 C C . VAL D 1 267 ? -54.670 5.349 47.431 1.00 73.00 266 VAL D C 1
ATOM 22569 O O . VAL D 1 267 ? -55.456 6.124 47.986 1.00 74.81 266 VAL D O 1
ATOM 22582 N N . SER D 1 268 ? -53.364 5.321 47.696 1.00 66.96 267 SER D N 1
ATOM 22583 C CA . SER D 1 268 ? -52.707 6.302 48.545 1.00 64.30 267 SER D CA 1
ATOM 22584 C C . SER D 1 268 ? -51.532 6.906 47.792 1.00 62.58 267 SER D C 1
ATOM 22585 O O . SER D 1 268 ? -50.789 6.194 47.109 1.00 60.90 267 SER D O 1
ATOM 22593 N N . ALA D 1 269 ? -51.368 8.218 47.923 1.00 63.20 268 ALA D N 1
ATOM 22594 C CA . ALA D 1 269 ? -50.255 8.928 47.309 1.00 61.59 268 ALA D CA 1
ATOM 22595 C C . ALA D 1 269 ? -49.778 9.985 48.289 1.00 62.32 268 ALA D C 1
ATOM 22596 O O . ALA D 1 269 ? -50.573 10.812 48.747 1.00 62.98 268 ALA D O 1
ATOM 22603 N N . ARG D 1 270 ? -48.488 9.951 48.612 1.00 62.78 269 ARG D N 1
ATOM 22604 C CA . ARG D 1 270 ? -47.954 10.785 49.676 1.00 64.16 269 ARG D CA 1
ATOM 22605 C C . ARG D 1 270 ? -46.473 11.013 49.438 1.00 60.54 269 ARG D C 1
ATOM 22606 O O . ARG D 1 270 ? -45.795 10.194 48.809 1.00 60.13 269 ARG D O 1
ATOM 22627 N N . VAL D 1 271 ? -45.986 12.139 49.946 1.00 57.00 270 VAL D N 1
ATOM 22628 C CA . VAL D 1 271 ? -44.572 12.483 49.902 1.00 55.72 270 VAL D CA 1
ATOM 22629 C C . VAL D 1 271 ? -44.202 13.066 51.258 1.00 57.21 270 VAL D C 1
ATOM 22630 O O . VAL D 1 271 ? -44.942 13.884 51.816 1.00 57.05 270 VAL D O 1
ATOM 22643 N N . TYR D 1 272 ? -43.068 12.641 51.796 1.00 58.79 271 TYR D N 1
ATOM 22644 C CA . TYR D 1 272 ? -42.591 13.194 53.055 1.00 60.50 271 TYR D CA 1
ATOM 22645 C C . TYR D 1 272 ? -41.175 12.699 53.303 1.00 59.81 271 TYR D C 1
ATOM 22646 O O . TYR D 1 272 ? -40.732 11.739 52.669 1.00 58.22 271 TYR D O 1
ATOM 22664 N N . PRO D 1 273 ? -40.453 13.346 54.213 1.00 62.66 272 PRO D N 1
ATOM 22665 C CA . PRO D 1 273 ? -39.176 12.790 54.666 1.00 62.46 272 PRO D CA 1
ATOM 22666 C C . PRO D 1 273 ? -39.399 11.470 55.385 1.00 62.32 272 PRO D C 1
ATOM 22667 O O . PRO D 1 273 ? -40.434 11.251 56.019 1.00 64.41 272 PRO D O 1
ATOM 22678 N N . ALA D 1 274 ? -38.410 10.584 55.284 1.00 58.18 273 ALA D N 1
ATOM 22679 C CA . ALA D 1 274 ? -38.515 9.269 55.893 1.00 58.36 273 ALA D CA 1
ATOM 22680 C C . ALA D 1 274 ? -37.130 8.739 56.225 1.00 56.52 273 ALA D C 1
ATOM 22681 O O . ALA D 1 274 ? -36.190 8.896 55.442 1.00 56.34 273 ALA D O 1
ATOM 22688 N N . LEU D 1 275 ? -37.015 8.111 57.389 1.00 54.27 274 LEU D N 1
ATOM 22689 C CA . LEU D 1 275 ? -35.838 7.308 57.677 1.00 53.64 274 LEU D CA 1
ATOM 22690 C C . LEU D 1 275 ? -35.881 6.050 56.822 1.00 53.82 274 LEU D C 1
ATOM 22691 O O . LEU D 1 275 ? -36.919 5.388 56.728 1.00 53.81 274 LEU D O 1
ATOM 22707 N N . VAL D 1 276 ? -34.757 5.728 56.192 1.00 53.52 275 VAL D N 1
ATOM 22708 C CA . VAL D 1 276 ? -34.648 4.528 55.368 1.00 53.67 275 VAL D CA 1
ATOM 22709 C C . VAL D 1 276 ? -33.442 3.720 55.831 1.00 54.20 275 VAL D C 1
ATOM 22710 O O . VAL D 1 276 ? -32.359 4.288 56.022 1.00 54.74 275 VAL D O 1
ATOM 22723 N N . PRO D 1 277 ? -33.567 2.407 56.021 1.00 54.24 276 PRO D N 1
ATOM 22724 C CA . PRO D 1 277 ? -32.397 1.620 56.426 1.00 54.15 276 PRO D CA 1
ATOM 22725 C C . PRO D 1 277 ? -31.298 1.692 55.377 1.00 53.34 276 PRO D C 1
ATOM 22726 O O . PRO D 1 277 ? -31.562 1.725 54.174 1.00 53.74 276 PRO D O 1
ATOM 22737 N N . LEU D 1 278 ? -30.051 1.731 55.849 1.00 53.26 277 LEU D N 1
ATOM 22738 C CA . LEU D 1 278 ? -28.917 1.861 54.940 1.00 52.83 277 LEU D CA 1
ATOM 22739 C C . LEU D 1 278 ? -28.859 0.712 53.942 1.00 53.24 277 LEU D C 1
ATOM 22740 O O . LEU D 1 278 ? -28.307 0.867 52.846 1.00 53.19 277 LEU D O 1
ATOM 22756 N N . THR D 1 279 ? -29.431 -0.441 54.292 1.00 54.03 278 THR D N 1
ATOM 22757 C CA . THR D 1 279 ? -29.430 -1.599 53.408 1.00 54.93 278 THR D CA 1
ATOM 22758 C C . THR D 1 279 ? -30.410 -1.468 52.251 1.00 54.91 278 THR D C 1
ATOM 22759 O O . THR D 1 279 ? -30.323 -2.254 51.302 1.00 54.77 278 THR D O 1
ATOM 22770 N N . HIS D 1 280 ? -31.334 -0.519 52.311 1.00 58.45 279 HIS D N 1
ATOM 22771 C CA . HIS D 1 280 ? -32.338 -0.377 51.268 1.00 60.81 279 HIS D CA 1
ATOM 22772 C C . HIS D 1 280 ? -31.710 0.204 50.003 1.00 61.74 279 HIS D C 1
ATOM 22773 O O . HIS D 1 280 ? -30.794 1.035 50.085 1.00 61.73 279 HIS D O 1
ATOM 22787 N N . PRO D 1 281 ? -32.163 -0.214 48.818 1.00 62.08 280 PRO D N 1
ATOM 22788 C CA . PRO D 1 281 ? -31.549 0.304 47.584 1.00 61.45 280 PRO D CA 1
ATOM 22789 C C . PRO D 1 281 ? -31.613 1.815 47.452 1.00 58.55 280 PRO D C 1
ATOM 22790 O O . PRO D 1 281 ? -30.655 2.430 46.965 1.00 59.12 280 PRO D O 1
ATOM 22801 N N . LEU D 1 282 ? -32.725 2.434 47.852 1.00 53.97 281 LEU D N 1
ATOM 22802 C CA . LEU D 1 282 ? -32.830 3.886 47.783 1.00 52.26 281 LEU D CA 1
ATOM 22803 C C . LEU D 1 282 ? -31.799 4.581 48.662 1.00 52.32 281 LEU D C 1
ATOM 22804 O O . LEU D 1 282 ? -31.442 5.732 48.385 1.00 52.14 281 LEU D O 1
ATOM 22820 N N . ALA D 1 283 ? -31.305 3.911 49.707 1.00 54.07 282 ALA D N 1
ATOM 22821 C CA . ALA D 1 283 ? -30.300 4.511 50.575 1.00 54.58 282 ALA D CA 1
ATOM 22822 C C . ALA D 1 283 ? -28.987 4.761 49.848 1.00 54.61 282 ALA D C 1
ATOM 22823 O O . ALA D 1 283 ? -28.186 5.582 50.304 1.00 56.38 282 ALA D O 1
ATOM 22830 N N . ALA D 1 284 ? -28.748 4.068 48.737 1.00 51.36 283 ALA D N 1
ATOM 22831 C CA . ALA D 1 284 ? -27.547 4.267 47.940 1.00 51.36 283 ALA D CA 1
ATOM 22832 C C . ALA D 1 284 ? -27.710 5.350 46.886 1.00 53.11 283 ALA D C 1
ATOM 22833 O O . ALA D 1 284 ? -26.722 5.725 46.247 1.00 51.99 283 ALA D O 1
ATOM 22840 N N . VAL D 1 285 ? -28.925 5.851 46.687 1.00 59.63 284 VAL D N 1
ATOM 22841 C CA . VAL D 1 285 ? -29.194 6.870 45.677 1.00 63.29 284 VAL D CA 1
ATOM 22842 C C . VAL D 1 285 ? -28.804 8.222 46.266 1.00 64.15 284 VAL D C 1
ATOM 22843 O O . VAL D 1 285 ? -29.467 8.729 47.173 1.00 63.67 284 VAL D O 1
ATOM 22856 N N . ASN D 1 286 ? -27.728 8.810 45.753 1.00 66.81 285 ASN D N 1
ATOM 22857 C CA . ASN D 1 286 ? -27.166 10.025 46.321 1.00 69.41 285 ASN D CA 1
ATOM 22858 C C . ASN D 1 286 ? -27.016 11.088 45.245 1.00 69.70 285 ASN D C 1
ATOM 22859 O O . ASN D 1 286 ? -27.165 10.826 44.049 1.00 71.54 285 ASN D O 1
ATOM 22870 N N . GLY D 1 287 ? -26.710 12.303 45.690 1.00 66.85 286 GLY D N 1
ATOM 22871 C CA . GLY D 1 287 ? -26.596 13.418 44.779 1.00 67.43 286 GLY D CA 1
ATOM 22872 C C . GLY D 1 287 ? -27.952 13.788 44.202 1.00 67.79 286 GLY D C 1
ATOM 22873 O O . GLY D 1 287 ? -29.009 13.509 44.773 1.00 66.00 286 GLY D O 1
ATOM 22877 N N . ALA D 1 288 ? -27.904 14.424 43.033 1.00 72.90 287 ALA D N 1
ATOM 22878 C CA . ALA D 1 288 ? -29.103 14.877 42.346 1.00 73.43 287 ALA D CA 1
ATOM 22879 C C . ALA D 1 288 ? -29.720 13.799 41.466 1.00 70.54 287 ALA D C 1
ATOM 22880 O O . ALA D 1 288 ? -30.459 14.124 40.531 1.00 72.51 287 ALA D O 1
ATOM 22887 N N . PHE D 1 289 ? -29.430 12.534 41.734 1.00 63.76 288 PHE D N 1
ATOM 22888 C CA . PHE D 1 289 ? -30.013 11.447 40.967 1.00 61.85 288 PHE D CA 1
ATOM 22889 C C . PHE D 1 289 ? -31.325 10.997 41.602 1.00 59.91 288 PHE D C 1
ATOM 22890 O O . PHE D 1 289 ? -31.598 11.254 42.775 1.00 59.88 288 PHE D O 1
ATOM 22907 N N . ASN D 1 290 ? -32.138 10.318 40.800 1.00 58.59 289 ASN D N 1
ATOM 22908 C CA . ASN D 1 290 ? -33.429 9.809 41.231 1.00 56.31 289 ASN D CA 1
ATOM 22909 C C . ASN D 1 290 ? -33.487 8.303 41.017 1.00 55.01 289 ASN D C 1
ATOM 22910 O O . ASN D 1 290 ? -32.687 7.724 40.276 1.00 55.36 289 ASN D O 1
ATOM 22921 N N . ALA D 1 291 ? -34.451 7.669 41.679 1.00 53.89 290 ALA D N 1
ATOM 22922 C CA . ALA D 1 291 ? -34.659 6.235 41.523 1.00 52.58 290 ALA D CA 1
ATOM 22923 C C . ALA D 1 291 ? -36.100 5.911 41.883 1.00 51.90 290 ALA D C 1
ATOM 22924 O O . ALA D 1 291 ? -36.608 6.385 42.902 1.00 50.88 290 ALA D O 1
ATOM 22931 N N . VAL D 1 292 ? -36.747 5.108 41.045 1.00 54.19 291 VAL D N 1
ATOM 22932 C CA . VAL D 1 292 ? -38.148 4.745 41.208 1.00 55.28 291 VAL D CA 1
ATOM 22933 C C . VAL D 1 292 ? -38.231 3.232 41.336 1.00 56.47 291 VAL D C 1
ATOM 22934 O O . VAL D 1 292 ? -37.692 2.504 40.494 1.00 56.91 291 VAL D O 1
ATOM 22947 N N . VAL D 1 293 ? -38.899 2.764 42.391 1.00 55.88 292 VAL D N 1
ATOM 22948 C CA . VAL D 1 293 ? -39.136 1.342 42.614 1.00 55.62 292 VAL D CA 1
ATOM 22949 C C . VAL D 1 293 ? -40.582 1.040 42.253 1.00 56.31 292 VAL D C 1
ATOM 22950 O O . VAL D 1 293 ? -41.495 1.766 42.662 1.00 57.22 292 VAL D O 1
ATOM 22963 N N . VAL D 1 294 ? -40.792 -0.031 41.495 1.00 54.78 293 VAL D N 1
ATOM 22964 C CA . VAL D 1 294 ? -42.120 -0.438 41.053 1.00 56.18 293 VAL D CA 1
ATOM 22965 C C . VAL D 1 294 ? -42.340 -1.879 41.484 1.00 59.30 293 VAL D C 1
ATOM 22966 O O . VAL D 1 294 ? -41.537 -2.762 41.156 1.00 59.27 293 VAL D O 1
ATOM 22979 N N . GLU D 1 295 ? -43.420 -2.114 42.221 1.00 64.78 294 GLU D N 1
ATOM 22980 C CA . GLU D 1 295 ? -43.827 -3.451 42.626 1.00 67.58 294 GLU D CA 1
ATOM 22981 C C . GLU D 1 295 ? -45.023 -3.862 41.778 1.00 66.73 294 GLU D C 1
ATOM 22982 O O . GLU D 1 295 ? -45.985 -3.098 41.645 1.00 67.86 294 GLU D O 1
ATOM 22994 N N . ALA D 1 296 ? -44.957 -5.054 41.200 1.00 63.07 295 ALA D N 1
ATOM 22995 C CA . ALA D 1 296 ? -46.063 -5.618 40.441 1.00 63.82 295 ALA D CA 1
ATOM 22996 C C . ALA D 1 296 ? -46.257 -7.066 40.862 1.00 65.58 295 ALA D C 1
ATOM 22997 O O . ALA D 1 296 ? -45.416 -7.657 41.542 1.00 66.79 295 ALA D O 1
ATOM 23004 N N . GLU D 1 297 ? -47.378 -7.648 40.448 1.00 69.41 296 GLU D N 1
ATOM 23005 C CA . GLU D 1 297 ? -47.675 -9.017 40.856 1.00 71.59 296 GLU D CA 1
ATOM 23006 C C . GLU D 1 297 ? -46.855 -10.019 40.050 1.00 71.77 296 GLU D C 1
ATOM 23007 O O . GLU D 1 297 ? -46.127 -10.838 40.619 1.00 72.79 296 GLU D O 1
ATOM 23019 N N . ALA D 1 298 ? -46.943 -9.956 38.721 1.00 68.12 297 ALA D N 1
ATOM 23020 C CA . ALA D 1 298 ? -46.205 -10.900 37.892 1.00 68.59 297 ALA D CA 1
ATOM 23021 C C . ALA D 1 298 ? -44.741 -10.507 37.724 1.00 68.67 297 ALA D C 1
ATOM 23022 O O . ALA D 1 298 ? -43.899 -11.380 37.492 1.00 68.29 297 ALA D O 1
ATOM 23029 N N . ALA D 1 299 ? -44.410 -9.220 37.848 1.00 73.49 298 ALA D N 1
ATOM 23030 C CA . ALA D 1 299 ? -43.048 -8.772 37.570 1.00 74.00 298 ALA D CA 1
ATOM 23031 C C . ALA D 1 299 ? -42.139 -8.848 38.790 1.00 71.11 298 ALA D C 1
ATOM 23032 O O . ALA D 1 299 ? -40.970 -9.230 38.666 1.00 74.61 298 ALA D O 1
ATOM 23039 N N . GLY D 1 300 ? -42.647 -8.488 39.962 1.00 59.74 299 GLY D N 1
ATOM 23040 C CA . GLY D 1 300 ? -41.830 -8.446 41.157 1.00 56.63 299 GLY D CA 1
ATOM 23041 C C . GLY D 1 300 ? -41.383 -7.031 41.442 1.00 56.90 299 GLY D C 1
ATOM 23042 O O . GLY D 1 300 ? -42.146 -6.084 41.230 1.00 53.10 299 GLY D O 1
ATOM 23046 N N . ARG D 1 301 ? -40.154 -6.867 41.914 1.00 66.93 300 ARG D N 1
ATOM 23047 C CA . ARG D 1 301 ? -39.597 -5.540 42.108 1.00 68.58 300 ARG D CA 1
ATOM 23048 C C . ARG D 1 301 ? -38.828 -5.120 40.862 1.00 65.96 300 ARG D C 1
ATOM 23049 O O . ARG D 1 301 ? -38.114 -5.921 40.253 1.00 68.49 300 ARG D O 1
ATOM 23070 N N . LEU D 1 302 ? -39.009 -3.862 40.476 1.00 57.43 301 LEU D N 1
ATOM 23071 C CA . LEU D 1 302 ? -38.220 -3.223 39.435 1.00 54.64 301 LEU D CA 1
ATOM 23072 C C . LEU D 1 302 ? -37.681 -1.912 39.990 1.00 55.33 301 LEU D C 1
ATOM 23073 O O . LEU D 1 302 ? -38.301 -1.291 40.858 1.00 51.64 301 LEU D O 1
ATOM 23089 N N . MET D 1 303 ? -36.515 -1.498 39.502 1.00 64.06 302 MET D N 1
ATOM 23090 C CA . MET D 1 303 ? -35.957 -0.210 39.890 1.00 66.58 302 MET D CA 1
ATOM 23091 C C . MET D 1 303 ? -35.419 0.501 38.658 1.00 63.20 302 MET D C 1
ATOM 23092 O O . MET D 1 303 ? -34.717 -0.104 37.843 1.00 64.82 302 MET D O 1
ATOM 23106 N N . PHE D 1 304 ? -35.761 1.783 38.533 1.00 55.14 303 PHE D N 1
ATOM 23107 C CA . PHE D 1 304 ? -35.303 2.638 37.445 1.00 52.01 303 PHE D CA 1
ATOM 23108 C C . PHE D 1 304 ? -34.500 3.783 38.044 1.00 53.33 303 PHE D C 1
ATOM 23109 O O . PHE D 1 304 ? -34.995 4.490 38.926 1.00 52.11 303 PHE D O 1
ATOM 23126 N N . TYR D 1 305 ? -33.273 3.971 37.560 1.00 59.78 304 TYR D N 1
ATOM 23127 C CA . TYR D 1 305 ? -32.343 4.942 38.123 1.00 61.91 304 TYR D CA 1
ATOM 23128 C C . TYR D 1 305 ? -31.809 5.848 37.025 1.00 61.58 304 TYR D C 1
ATOM 23129 O O . TYR D 1 305 ? -31.681 5.442 35.867 1.00 62.66 304 TYR D O 1
ATOM 23147 N N . GLY D 1 306 ? -31.505 7.086 37.398 1.00 59.67 305 GLY D N 1
ATOM 23148 C CA . GLY D 1 306 ? -30.953 8.032 36.447 1.00 60.83 305 GLY D CA 1
ATOM 23149 C C . GLY D 1 306 ? -30.967 9.436 37.016 1.00 61.78 305 GLY D C 1
ATOM 23150 O O . GLY D 1 306 ? -31.082 9.630 38.226 1.00 62.76 305 GLY D O 1
ATOM 23154 N N . GLN D 1 307 ? -30.856 10.409 36.118 1.00 61.25 306 GLN D N 1
ATOM 23155 C CA . GLN D 1 307 ? -30.826 11.811 36.506 1.00 62.75 306 GLN D CA 1
ATOM 23156 C C . GLN D 1 307 ? -32.236 12.374 36.564 1.00 73.85 306 GLN D C 1
ATOM 23157 O O . GLN D 1 307 ? -33.020 12.215 35.625 1.00 65.32 306 GLN D O 1
ATOM 23171 N N . GLY D 1 308 ? -32.551 13.045 37.677 1.00 107.38 307 GLY D N 1
ATOM 23172 C CA . GLY D 1 308 ? -33.795 13.757 37.816 1.00 116.53 307 GLY D CA 1
ATOM 23173 C C . GLY D 1 308 ? -33.575 15.228 37.538 1.00 112.86 307 GLY D C 1
ATOM 23174 O O . GLY D 1 308 ? -32.739 15.872 38.175 1.00 121.35 307 GLY D O 1
ATOM 23178 N N . ALA D 1 309 ? -34.314 15.751 36.560 1.00 85.50 308 ALA D N 1
ATOM 23179 C CA . ALA D 1 309 ? -34.251 17.160 36.193 1.00 76.30 308 ALA D CA 1
ATOM 23180 C C . ALA D 1 309 ? -32.940 17.501 35.496 1.00 73.54 308 ALA D C 1
ATOM 23181 O O . ALA D 1 309 ? -31.968 16.740 35.561 1.00 75.31 308 ALA D O 1
ATOM 23188 N N . GLY D 1 310 ? -32.914 18.657 34.836 1.00 66.69 309 GLY D N 1
ATOM 23189 C CA . GLY D 1 310 ? -31.803 19.064 34.002 1.00 64.05 309 GLY D CA 1
ATOM 23190 C C . GLY D 1 310 ? -32.268 19.253 32.575 1.00 64.32 309 GLY D C 1
ATOM 23191 O O . GLY D 1 310 ? -33.112 18.493 32.095 1.00 62.30 309 GLY D O 1
ATOM 23195 N N . GLY D 1 311 ? -31.741 20.264 31.885 1.00 57.65 310 GLY D N 1
ATOM 23196 C CA . GLY D 1 311 ? -32.189 20.526 30.528 1.00 59.70 310 GLY D CA 1
ATOM 23197 C C . GLY D 1 311 ? -31.881 19.386 29.577 1.00 61.47 310 GLY D C 1
ATOM 23198 O O . GLY D 1 311 ? -32.722 19.001 28.760 1.00 61.93 310 GLY D O 1
ATOM 23202 N N . ALA D 1 312 ? -30.669 18.830 29.668 1.00 63.44 311 ALA D N 1
ATOM 23203 C CA . ALA D 1 312 ? -30.284 17.766 28.744 1.00 64.87 311 ALA D CA 1
ATOM 23204 C C . ALA D 1 312 ? -31.098 16.503 28.976 1.00 66.07 311 ALA D C 1
ATOM 23205 O O . ALA D 1 312 ? -31.709 16.000 28.017 1.00 68.50 311 ALA D O 1
ATOM 23212 N N . PRO D 1 313 ? -31.161 15.943 30.186 1.00 63.52 312 PRO D N 1
ATOM 23213 C CA . PRO D 1 313 ? -31.940 14.708 30.365 1.00 63.67 312 PRO D CA 1
ATOM 23214 C C . PRO D 1 313 ? -33.424 14.879 30.087 1.00 62.20 312 PRO D C 1
ATOM 23215 O O . PRO D 1 313 ? -34.029 14.010 29.448 1.00 63.98 312 PRO D O 1
ATOM 23226 N N . THR D 1 314 ? -34.035 15.970 30.549 1.00 59.57 313 THR D N 1
ATOM 23227 C CA . THR D 1 314 ? -35.447 16.197 30.254 1.00 59.63 313 THR D CA 1
ATOM 23228 C C . THR D 1 314 ? -35.675 16.332 28.752 1.00 60.78 313 THR D C 1
ATOM 23229 O O . THR D 1 314 ? -36.700 15.881 28.230 1.00 61.58 313 THR D O 1
ATOM 23240 N N . ALA D 1 315 ? -34.726 16.943 28.040 1.00 59.63 314 ALA D N 1
ATOM 23241 C CA . ALA D 1 315 ? -34.862 17.084 26.594 1.00 60.59 314 ALA D CA 1
ATOM 23242 C C . ALA D 1 315 ? -34.824 15.727 25.901 1.00 60.81 314 ALA D C 1
ATOM 23243 O O . ALA D 1 315 ? -35.523 15.516 24.904 1.00 60.55 314 ALA D O 1
ATOM 23250 N N . SER D 1 316 ? -34.013 14.798 26.411 1.00 63.10 315 SER D N 1
ATOM 23251 C CA . SER D 1 316 ? -33.989 13.448 25.859 1.00 64.35 315 SER D CA 1
ATOM 23252 C C . SER D 1 316 ? -35.367 12.806 25.927 1.00 63.96 315 SER D C 1
ATOM 23253 O O . SER D 1 316 ? -35.822 12.181 24.961 1.00 64.87 315 SER D O 1
ATOM 23261 N N . ALA D 1 317 ? -36.045 12.942 27.067 1.00 63.05 316 ALA D N 1
ATOM 23262 C CA . ALA D 1 317 ? -37.385 12.387 27.200 1.00 63.34 316 ALA D CA 1
ATOM 23263 C C . ALA D 1 317 ? -38.367 13.096 26.278 1.00 62.70 316 ALA D C 1
ATOM 23264 O O . ALA D 1 317 ? -39.211 12.450 25.647 1.00 64.40 316 ALA D O 1
ATOM 23271 N N . VAL D 1 318 ? -38.274 14.426 26.190 1.00 59.15 317 VAL D N 1
ATOM 23272 C CA . VAL D 1 318 ? -39.133 15.175 25.278 1.00 59.03 317 VAL D CA 1
ATOM 23273 C C . VAL D 1 318 ? -38.941 14.686 23.850 1.00 61.92 317 VAL D C 1
ATOM 23274 O O . VAL D 1 318 ? -39.912 14.502 23.105 1.00 61.11 317 VAL D O 1
ATOM 23287 N N . MET D 1 319 ? -37.689 14.465 23.443 1.00 66.46 318 MET D N 1
ATOM 23288 C CA . MET D 1 319 ? -37.428 14.064 22.065 1.00 69.65 318 MET D CA 1
ATOM 23289 C C . MET D 1 319 ? -37.865 12.630 21.805 1.00 68.73 318 MET D C 1
ATOM 23290 O O . MET D 1 319 ? -38.284 12.307 20.688 1.00 70.83 318 MET D O 1
ATOM 23304 N N . GLY D 1 320 ? -37.776 11.758 22.811 1.00 64.45 319 GLY D N 1
ATOM 23305 C CA . GLY D 1 320 ? -38.340 10.426 22.667 1.00 62.74 319 GLY D CA 1
ATOM 23306 C C . GLY D 1 320 ? -39.822 10.471 22.353 1.00 62.93 319 GLY D C 1
ATOM 23307 O O . GLY D 1 320 ? -40.307 9.775 21.458 1.00 62.77 319 GLY D O 1
ATOM 23311 N N . ASP D 1 321 ? -40.563 11.303 23.086 1.00 65.19 320 ASP D N 1
ATOM 23312 C CA . ASP D 1 321 ? -41.979 11.483 22.790 1.00 66.42 320 ASP D CA 1
ATOM 23313 C C . ASP D 1 321 ? -42.178 12.097 21.410 1.00 65.81 320 ASP D C 1
ATOM 23314 O O . ASP D 1 321 ? -43.073 11.685 20.663 1.00 66.94 320 ASP D O 1
ATOM 23323 N N . VAL D 1 322 ? -41.351 13.081 21.050 1.00 63.10 321 VAL D N 1
ATOM 23324 C CA . VAL D 1 322 ? -41.508 13.753 19.762 1.00 63.84 321 VAL D CA 1
ATOM 23325 C C . VAL D 1 322 ? -41.342 12.762 18.619 1.00 65.22 321 VAL D C 1
ATOM 23326 O O . VAL D 1 322 ? -42.116 12.770 17.653 1.00 66.52 321 VAL D O 1
ATOM 23339 N N . VAL D 1 323 ? -40.327 11.898 18.700 1.00 65.22 322 VAL D N 1
ATOM 23340 C CA . VAL D 1 323 ? -40.103 10.919 17.640 1.00 66.42 322 VAL D CA 1
ATOM 23341 C C . VAL D 1 323 ? -41.269 9.942 17.564 1.00 67.89 322 VAL D C 1
ATOM 23342 O O . VAL D 1 323 ? -41.687 9.535 16.473 1.00 68.24 322 VAL D O 1
ATOM 23355 N N . MET D 1 324 ? -41.816 9.551 18.716 1.00 70.31 323 MET D N 1
ATOM 23356 C CA . MET D 1 324 ? -42.944 8.626 18.721 1.00 71.55 323 MET D CA 1
ATOM 23357 C C . MET D 1 324 ? -44.184 9.271 18.113 1.00 70.34 323 MET D C 1
ATOM 23358 O O . MET D 1 324 ? -44.876 8.656 17.295 1.00 72.54 323 MET D O 1
ATOM 23372 N N . ALA D 1 325 ? -44.477 10.516 18.497 1.00 65.15 324 ALA D N 1
ATOM 23373 C CA . ALA D 1 325 ? -45.630 11.210 17.932 1.00 66.20 324 ALA D CA 1
ATOM 23374 C C . ALA D 1 325 ? -45.468 11.426 16.433 1.00 67.36 324 ALA D C 1
ATOM 23375 O O . ALA D 1 325 ? -46.443 11.338 15.679 1.00 68.97 324 ALA D O 1
ATOM 23382 N N . ALA D 1 326 ? -44.244 11.718 15.982 1.00 70.48 325 ALA D N 1
ATOM 23383 C CA . ALA D 1 326 ? -44.003 11.893 14.553 1.00 73.79 325 ALA D CA 1
ATOM 23384 C C . ALA D 1 326 ? -44.132 10.573 13.803 1.00 75.68 325 ALA D C 1
ATOM 23385 O O . ALA D 1 326 ? -44.692 10.532 12.701 1.00 76.89 325 ALA D O 1
ATOM 23392 N N . ARG D 1 327 ? -43.609 9.485 14.375 1.00 77.18 326 ARG D N 1
ATOM 23393 C CA . ARG D 1 327 ? -43.807 8.168 13.780 1.00 78.53 326 ARG D CA 1
ATOM 23394 C C . ARG D 1 327 ? -45.290 7.876 13.591 1.00 78.98 326 ARG D C 1
ATOM 23395 O O . ARG D 1 327 ? -45.729 7.523 12.491 1.00 82.47 326 ARG D O 1
ATOM 23416 N N . ASN D 1 328 ? -46.079 8.021 14.659 1.00 74.56 327 ASN D N 1
ATOM 23417 C CA . ASN D 1 328 ? -47.505 7.730 14.568 1.00 74.94 327 ASN D CA 1
ATOM 23418 C C . ASN D 1 328 ? -48.155 8.526 13.441 1.00 79.23 327 ASN D C 1
ATOM 23419 O O . ASN D 1 328 ? -48.918 7.978 12.637 1.00 78.81 327 ASN D O 1
ATOM 23430 N N . ARG D 1 329 ? -47.854 9.826 13.356 1.00 86.38 328 ARG D N 1
ATOM 23431 C CA . ARG D 1 329 ? -48.474 10.650 12.322 1.00 89.69 328 ARG D CA 1
ATOM 23432 C C . ARG D 1 329 ? -48.064 10.201 10.925 1.00 88.66 328 ARG D C 1
ATOM 23433 O O . ARG D 1 329 ? -48.831 10.370 9.970 1.00 91.95 328 ARG D O 1
ATOM 23454 N N . VAL D 1 330 ? -46.871 9.620 10.783 1.00 80.37 329 VAL D N 1
ATOM 23455 C CA . VAL D 1 330 ? -46.475 9.046 9.500 1.00 80.50 329 VAL D CA 1
ATOM 23456 C C . VAL D 1 330 ? -47.266 7.773 9.224 1.00 87.40 329 VAL D C 1
ATOM 23457 O O . VAL D 1 330 ? -47.816 7.590 8.132 1.00 84.86 329 VAL D O 1
ATOM 23470 N N . GLN D 1 331 ? -47.331 6.875 10.207 1.00 104.57 330 GLN D N 1
ATOM 23471 C CA . GLN D 1 331 ? -48.056 5.617 10.083 1.00 112.82 330 GLN D CA 1
ATOM 23472 C C . GLN D 1 331 ? -49.529 5.733 10.462 1.00 113.40 330 GLN D C 1
ATOM 23473 O O . GLN D 1 331 ? -50.207 4.707 10.576 1.00 116.47 330 GLN D O 1
ATOM 23487 N N . GLY D 1 332 ? -50.034 6.946 10.668 1.00 108.29 331 GLY D N 1
ATOM 23488 C CA . GLY D 1 332 ? -51.420 7.137 11.051 1.00 107.81 331 GLY D CA 1
ATOM 23489 C C . GLY D 1 332 ? -51.849 6.291 12.233 1.00 108.53 331 GLY D C 1
ATOM 23490 O O . GLY D 1 332 ? -52.917 5.673 12.207 1.00 109.09 331 GLY D O 1
ATOM 23494 N N . GLY D 1 333 ? -51.020 6.251 13.272 1.00 109.20 332 GLY D N 1
ATOM 23495 C CA . GLY D 1 333 ? -51.339 5.565 14.503 1.00 108.66 332 GLY D CA 1
ATOM 23496 C C . GLY D 1 333 ? -51.816 6.516 15.582 1.00 112.22 332 GLY D C 1
ATOM 23497 O O . GLY D 1 333 ? -52.266 7.635 15.313 1.00 104.78 332 GLY D O 1
ATOM 23501 N N . ARG D 1 334 ? -51.711 6.061 16.829 1.00 131.43 333 ARG D N 1
ATOM 23502 C CA . ARG D 1 334 ? -52.175 6.833 17.973 1.00 137.17 333 ARG D CA 1
ATOM 23503 C C . ARG D 1 334 ? -51.483 6.303 19.223 1.00 133.70 333 ARG D C 1
ATOM 23504 O O . ARG D 1 334 ? -51.051 5.149 19.273 1.00 138.03 333 ARG D O 1
ATOM 23525 N N . GLY D 1 335 ? -51.378 7.168 20.229 1.00 121.86 334 GLY D N 1
ATOM 23526 C CA . GLY D 1 335 ? -50.828 6.781 21.509 1.00 116.82 334 GLY D CA 1
ATOM 23527 C C . GLY D 1 335 ? -51.845 6.046 22.348 1.00 114.21 334 GLY D C 1
ATOM 23528 O O . GLY D 1 335 ? -53.025 5.911 21.991 1.00 117.73 334 GLY D O 1
ATOM 23532 N N . PRO D 1 336 ? -51.402 5.552 23.502 1.00 105.91 335 PRO D N 1
ATOM 23533 C CA . PRO D 1 336 ? -52.331 4.829 24.376 1.00 103.86 335 PRO D CA 1
ATOM 23534 C C . PRO D 1 336 ? -53.418 5.765 24.878 1.00 105.76 335 PRO D C 1
ATOM 23535 O O . PRO D 1 336 ? -53.156 6.917 25.229 1.00 102.11 335 PRO D O 1
ATOM 23546 N N . ARG D 1 337 ? -54.650 5.270 24.886 1.00 115.42 336 ARG D N 1
ATOM 23547 C CA . ARG D 1 337 ? -55.752 6.047 25.430 1.00 118.28 336 ARG D CA 1
ATOM 23548 C C . ARG D 1 337 ? -55.567 6.218 26.933 1.00 116.68 336 ARG D C 1
ATOM 23549 O O . ARG D 1 337 ? -55.205 5.271 27.637 1.00 116.83 336 ARG D O 1
ATOM 23570 N N . GLU D 1 338 ? -55.797 7.438 27.423 1.00 113.96 337 GLU D N 1
ATOM 23571 C CA . GLU D 1 338 ? -55.935 7.645 28.861 1.00 111.83 337 GLU D CA 1
ATOM 23572 C C . GLU D 1 338 ? -56.806 6.524 29.418 1.00 115.46 337 GLU D C 1
ATOM 23573 O O . GLU D 1 338 ? -58.009 6.471 29.138 1.00 114.22 337 GLU D O 1
ATOM 23585 N N . SER D 1 339 ? -56.208 5.613 30.180 1.00 122.42 338 SER D N 1
ATOM 23586 C CA . SER D 1 339 ? -56.898 4.419 30.665 1.00 124.83 338 SER D CA 1
ATOM 23587 C C . SER D 1 339 ? -57.021 4.547 32.181 1.00 116.94 338 SER D C 1
ATOM 23588 O O . SER D 1 339 ? -56.222 4.002 32.944 1.00 120.81 338 SER D O 1
ATOM 23596 N N . LYS D 1 340 ? -58.046 5.293 32.614 1.00 101.10 339 LYS D N 1
ATOM 23597 C CA . LYS D 1 340 ? -58.272 5.608 34.025 1.00 92.88 339 LYS D CA 1
ATOM 23598 C C . LYS D 1 340 ? -59.711 5.208 34.373 1.00 91.30 339 LYS D C 1
ATOM 23599 O O . LYS D 1 340 ? -60.554 6.049 34.689 1.00 91.30 339 LYS D O 1
ATOM 23618 N N . TYR D 1 341 ? -59.981 3.906 34.312 1.00 90.36 340 TYR D N 1
ATOM 23619 C CA . TYR D 1 341 ? -61.314 3.361 34.529 1.00 90.37 340 TYR D CA 1
ATOM 23620 C C . TYR D 1 341 ? -61.571 2.961 35.975 1.00 87.04 340 TYR D C 1
ATOM 23621 O O . TYR D 1 341 ? -62.715 2.646 36.322 1.00 89.65 340 TYR D O 1
ATOM 23639 N N . ALA D 1 342 ? -60.538 2.959 36.819 1.00 78.71 341 ALA D N 1
ATOM 23640 C CA . ALA D 1 342 ? -60.645 2.321 38.125 1.00 75.68 341 ALA D CA 1
ATOM 23641 C C . ALA D 1 342 ? -61.533 3.118 39.071 1.00 76.50 341 ALA D C 1
ATOM 23642 O O . ALA D 1 342 ? -62.319 2.535 39.827 1.00 74.23 341 ALA D O 1
ATOM 23649 N N . LYS D 1 343 ? -61.425 4.445 39.043 1.00 84.26 342 LYS D N 1
ATOM 23650 C CA . LYS D 1 343 ? -62.171 5.309 39.955 1.00 86.35 342 LYS D CA 1
ATOM 23651 C C . LYS D 1 343 ? -62.080 4.782 41.387 1.00 83.62 342 LYS D C 1
ATOM 23652 O O . LYS D 1 343 ? -63.073 4.685 42.112 1.00 84.75 342 LYS D O 1
ATOM 23671 N N . LEU D 1 344 ? -60.864 4.424 41.788 1.00 76.77 343 LEU D N 1
ATOM 23672 C CA . LEU D 1 344 ? -60.636 3.963 43.147 1.00 74.68 343 LEU D CA 1
ATOM 23673 C C . LEU D 1 344 ? -60.698 5.144 44.112 1.00 74.68 343 LEU D C 1
ATOM 23674 O O . LEU D 1 344 ? -60.149 6.211 43.824 1.00 71.44 343 LEU D O 1
ATOM 23690 N N . PRO D 1 345 ? -61.348 4.987 45.264 1.00 81.19 344 PRO D N 1
ATOM 23691 C CA . PRO D 1 345 ? -61.342 6.068 46.254 1.00 82.44 344 PRO D CA 1
ATOM 23692 C C . PRO D 1 345 ? -59.928 6.335 46.746 1.00 82.05 344 PRO D C 1
ATOM 23693 O O . PRO D 1 345 ? -59.024 5.511 46.599 1.00 82.30 344 PRO D O 1
ATOM 23704 N N . ILE D 1 346 ? -59.742 7.512 47.334 1.00 81.69 345 ILE D N 1
ATOM 23705 C CA . ILE D 1 346 ? -58.426 7.981 47.754 1.00 80.37 345 ILE D CA 1
ATOM 23706 C C . ILE D 1 346 ? -58.362 7.946 49.273 1.00 78.40 345 ILE D C 1
ATOM 23707 O O . ILE D 1 346 ? -59.154 8.612 49.952 1.00 79.27 345 ILE D O 1
ATOM 23723 N N . SER D 1 347 ? -57.411 7.190 49.801 1.00 74.90 346 SER D N 1
ATOM 23724 C CA . SER D 1 347 ? -57.234 7.108 51.246 1.00 73.17 346 SER D CA 1
ATOM 23725 C C . SER D 1 347 ? -56.425 8.302 51.738 1.00 73.18 346 SER D C 1
ATOM 23726 O O . SER D 1 347 ? -55.369 8.604 51.168 1.00 71.87 346 SER D O 1
ATOM 23734 N N . PRO D 1 348 ? -56.873 9.001 52.777 1.00 76.80 347 PRO D N 1
ATOM 23735 C CA . PRO D 1 348 ? -56.100 10.129 53.304 1.00 76.67 347 PRO D CA 1
ATOM 23736 C C . PRO D 1 348 ? -54.894 9.653 54.110 1.00 76.14 347 PRO D C 1
ATOM 23737 O O . PRO D 1 348 ? -54.710 8.463 54.366 1.00 76.28 347 PRO D O 1
ATOM 23748 N N . ILE D 1 349 ? -54.072 10.623 54.519 1.00 75.05 348 ILE D N 1
ATOM 23749 C CA . ILE D 1 349 ? -52.835 10.300 55.229 1.00 73.95 348 ILE D CA 1
ATOM 23750 C C . ILE D 1 349 ? -53.135 9.601 56.551 1.00 71.91 348 ILE D C 1
ATOM 23751 O O . ILE D 1 349 ? -52.458 8.637 56.927 1.00 72.51 348 ILE D O 1
ATOM 23767 N N . GLY D 1 350 ? -54.154 10.069 57.275 1.00 68.30 349 GLY D N 1
ATOM 23768 C CA . GLY D 1 350 ? -54.413 9.537 58.602 1.00 66.95 349 GLY D CA 1
ATOM 23769 C C . GLY D 1 350 ? -54.670 8.043 58.620 1.00 68.53 349 GLY D C 1
ATOM 23770 O O . GLY D 1 350 ? -54.396 7.374 59.622 1.00 67.64 349 GLY D O 1
ATOM 23774 N N . ASP D 1 351 ? -55.191 7.497 57.525 1.00 71.57 350 ASP D N 1
ATOM 23775 C CA . ASP D 1 351 ? -55.575 6.094 57.478 1.00 73.38 350 ASP D CA 1
ATOM 23776 C C . ASP D 1 351 ? -54.434 5.176 57.066 1.00 74.32 350 ASP D C 1
ATOM 23777 O O . ASP D 1 351 ? -54.602 3.951 57.103 1.00 72.84 350 ASP D O 1
ATOM 23786 N N . ILE D 1 352 ? -53.284 5.730 56.693 1.00 77.62 351 ILE D N 1
ATOM 23787 C CA . ILE D 1 352 ? -52.171 4.948 56.161 1.00 79.93 351 ILE D CA 1
ATOM 23788 C C . ILE D 1 352 ? -51.315 4.406 57.300 1.00 78.44 351 ILE D C 1
ATOM 23789 O O . ILE D 1 352 ? -50.957 5.159 58.218 1.00 79.85 351 ILE D O 1
ATOM 23805 N N . PRO D 1 353 ? -50.951 3.124 57.280 1.00 72.42 352 PRO D N 1
ATOM 23806 C CA . PRO D 1 353 ? -49.999 2.616 58.275 1.00 70.21 352 PRO D CA 1
ATOM 23807 C C . PRO D 1 353 ? -48.566 3.002 57.939 1.00 68.87 352 PRO D C 1
ATOM 23808 O O . PRO D 1 353 ? -48.142 2.964 56.781 1.00 69.18 352 PRO D O 1
ATOM 23819 N N . THR D 1 354 ? -47.821 3.370 58.975 1.00 68.15 353 THR D N 1
ATOM 23820 C CA . THR D 1 354 ? -46.435 3.812 58.846 1.00 66.74 353 THR D CA 1
ATOM 23821 C C . THR D 1 354 ? -45.781 3.667 60.220 1.00 64.20 353 THR D C 1
ATOM 23822 O O . THR D 1 354 ? -46.385 3.134 61.156 1.00 66.43 353 THR D O 1
ATOM 23833 N N . ARG D 1 355 ? -44.541 4.138 60.345 1.00 56.47 354 ARG D N 1
ATOM 23834 C CA . ARG D 1 355 ? -43.806 4.072 61.602 1.00 53.31 354 ARG D CA 1
ATOM 23835 C C . ARG D 1 355 ? -43.167 5.422 61.898 1.00 53.33 354 ARG D C 1
ATOM 23836 O O . ARG D 1 355 ? -42.663 6.088 60.989 1.00 52.02 354 ARG D O 1
ATOM 23857 N N . TYR D 1 356 ? -43.173 5.814 63.174 1.00 57.18 355 TYR D N 1
ATOM 23858 C CA . TYR D 1 356 ? -42.671 7.116 63.601 1.00 58.88 355 TYR D CA 1
ATOM 23859 C C . TYR D 1 356 ? -41.345 6.984 64.341 1.00 57.45 355 TYR D C 1
ATOM 23860 O O . TYR D 1 356 ? -41.200 6.124 65.216 1.00 56.77 355 TYR D O 1
ATOM 23878 N N . TYR D 1 357 ? -40.390 7.846 63.987 1.00 57.41 356 TYR D N 1
ATOM 23879 C CA . TYR D 1 357 ? -39.227 8.146 64.817 1.00 56.67 356 TYR D CA 1
ATOM 23880 C C . TYR D 1 357 ? -39.537 9.427 65.584 1.00 55.69 356 TYR D C 1
ATOM 23881 O O . TYR D 1 357 ? -39.871 10.446 64.972 1.00 57.26 356 TYR D O 1
ATOM 23899 N N . VAL D 1 358 ? -39.440 9.377 66.912 1.00 53.80 357 VAL D N 1
ATOM 23900 C CA . VAL D 1 358 ? -39.782 10.514 67.764 1.00 53.98 357 VAL D CA 1
ATOM 23901 C C . VAL D 1 358 ? -38.614 10.793 68.702 1.00 54.53 357 VAL D C 1
ATOM 23902 O O . VAL D 1 358 ? -38.261 9.944 69.529 1.00 53.79 357 VAL D O 1
ATOM 23915 N N . SER D 1 359 ? -38.029 11.984 68.580 1.00 56.67 358 SER D N 1
ATOM 23916 C CA . SER D 1 359 ? -36.938 12.434 69.437 1.00 57.60 358 SER D CA 1
ATOM 23917 C C . SER D 1 359 ? -37.486 13.480 70.398 1.00 59.43 358 SER D C 1
ATOM 23918 O O . SER D 1 359 ? -38.076 14.476 69.963 1.00 59.29 358 SER D O 1
ATOM 23926 N N . MET D 1 360 ? -37.304 13.248 71.696 1.00 61.73 359 MET D N 1
ATOM 23927 C CA . MET D 1 360 ? -37.818 14.141 72.721 1.00 63.66 359 MET D CA 1
ATOM 23928 C C . MET D 1 360 ? -36.732 14.459 73.733 1.00 64.61 359 MET D C 1
ATOM 23929 O O . MET D 1 360 ? -35.752 13.725 73.885 1.00 63.27 359 MET D O 1
ATOM 23943 N N . ARG D 1 361 ? -36.930 15.568 74.434 1.00 68.15 360 ARG D N 1
ATOM 23944 C CA . ARG D 1 361 ? -36.227 15.856 75.675 1.00 69.86 360 ARG D CA 1
ATOM 23945 C C . ARG D 1 361 ? -37.234 15.741 76.808 1.00 69.00 360 ARG D C 1
ATOM 23946 O O . ARG D 1 361 ? -38.328 16.308 76.730 1.00 69.99 360 ARG D O 1
ATOM 23967 N N . VAL D 1 362 ? -36.875 14.982 77.840 1.00 65.82 361 VAL D N 1
ATOM 23968 C CA . VAL D 1 362 ? -37.801 14.615 78.900 1.00 66.86 361 VAL D CA 1
ATOM 23969 C C . VAL D 1 362 ? -37.097 14.770 80.241 1.00 69.36 361 VAL D C 1
ATOM 23970 O O . VAL D 1 362 ? -35.892 15.022 80.315 1.00 69.69 361 VAL D O 1
ATOM 23983 N N . ALA D 1 363 ? -37.874 14.622 81.308 1.00 70.95 362 ALA D N 1
ATOM 23984 C CA . ALA D 1 363 ? -37.316 14.644 82.649 1.00 72.22 362 ALA D CA 1
ATOM 23985 C C . ALA D 1 363 ? -36.411 13.439 82.863 1.00 71.01 362 ALA D C 1
ATOM 23986 O O . ALA D 1 363 ? -36.702 12.332 82.400 1.00 69.78 362 ALA D O 1
ATOM 23993 N N . ASP D 1 364 ? -35.303 13.660 83.567 1.00 71.81 363 ASP D N 1
ATOM 23994 C CA . ASP D 1 364 ? -34.403 12.572 83.943 1.00 71.15 363 ASP D CA 1
ATOM 23995 C C . ASP D 1 364 ? -34.851 12.005 85.290 1.00 74.10 363 ASP D C 1
ATOM 23996 O O . ASP D 1 364 ? -34.238 12.214 86.337 1.00 72.91 363 ASP D O 1
ATOM 24005 N N . ARG D 1 365 ? -35.966 11.286 85.240 1.00 80.24 364 ARG D N 1
ATOM 24006 C CA . ARG D 1 365 ? -36.522 10.591 86.388 1.00 84.58 364 ARG D CA 1
ATOM 24007 C C . ARG D 1 365 ? -36.939 9.199 85.943 1.00 83.36 364 ARG D C 1
ATOM 24008 O O . ARG D 1 365 ? -37.247 8.988 84.765 1.00 83.13 364 ARG D O 1
ATOM 24029 N N . PRO D 1 366 ? -36.956 8.230 86.860 1.00 83.11 365 PRO D N 1
ATOM 24030 C CA . PRO D 1 366 ? -37.051 6.824 86.434 1.00 81.26 365 PRO D CA 1
ATOM 24031 C C . PRO D 1 366 ? -38.420 6.413 85.911 1.00 78.54 365 PRO D C 1
ATOM 24032 O O . PRO D 1 366 ? -38.516 5.371 85.251 1.00 80.94 365 PRO D O 1
ATOM 24043 N N . GLY D 1 367 ? -39.472 7.186 86.165 1.00 68.75 366 GLY D N 1
ATOM 24044 C CA . GLY D 1 367 ? -40.799 6.812 85.722 1.00 65.36 366 GLY D CA 1
ATOM 24045 C C . GLY D 1 367 ? -41.247 7.388 84.398 1.00 68.01 366 GLY D C 1
ATOM 24046 O O . GLY D 1 367 ? -42.395 7.167 83.999 1.00 63.51 366 GLY D O 1
ATOM 24050 N N . VAL D 1 368 ? -40.376 8.110 83.687 1.00 82.84 367 VAL D N 1
ATOM 24051 C CA . VAL D 1 368 ? -40.814 8.832 82.497 1.00 86.84 367 VAL D CA 1
ATOM 24052 C C . VAL D 1 368 ? -41.072 7.871 81.344 1.00 80.37 367 VAL D C 1
ATOM 24053 O O . VAL D 1 368 ? -42.008 8.064 80.560 1.00 84.35 367 VAL D O 1
ATOM 24066 N N . LEU D 1 369 ? -40.244 6.831 81.208 1.00 64.00 368 LEU D N 1
ATOM 24067 C CA . LEU D 1 369 ? -40.396 5.928 80.073 1.00 56.96 368 LEU D CA 1
ATOM 24068 C C . LEU D 1 369 ? -41.727 5.193 80.137 1.00 57.05 368 LEU D C 1
ATOM 24069 O O . LEU D 1 369 ? -42.356 4.935 79.105 1.00 54.39 368 LEU D O 1
ATOM 24085 N N . ALA D 1 370 ? -42.170 4.845 81.344 1.00 62.39 369 ALA D N 1
ATOM 24086 C CA . ALA D 1 370 ? -43.486 4.241 81.502 1.00 64.33 369 ALA D CA 1
ATOM 24087 C C . ALA D 1 370 ? -44.577 5.180 81.007 1.00 64.21 369 ALA D C 1
ATOM 24088 O O . ALA D 1 370 ? -45.490 4.765 80.284 1.00 64.70 369 ALA D O 1
ATOM 24095 N N . ALA D 1 371 ? -44.497 6.458 81.388 1.00 63.34 370 ALA D N 1
ATOM 24096 C CA . ALA D 1 371 ? -45.513 7.420 80.975 1.00 62.27 370 ALA D CA 1
ATOM 24097 C C . ALA D 1 371 ? -45.555 7.567 79.460 1.00 60.34 370 ALA D C 1
ATOM 24098 O O . ALA D 1 371 ? -46.636 7.611 78.864 1.00 62.13 370 ALA D O 1
ATOM 24105 N N . VAL D 1 372 ? -44.390 7.655 78.817 1.00 56.35 371 VAL D N 1
ATOM 24106 C CA . VAL D 1 372 ? -44.369 7.779 77.365 1.00 55.78 371 VAL D CA 1
ATOM 24107 C C . VAL D 1 372 ? -44.914 6.512 76.721 1.00 57.11 371 VAL D C 1
ATOM 24108 O O . VAL D 1 372 ? -45.698 6.574 75.767 1.00 55.27 371 VAL D O 1
ATOM 24121 N N . ALA D 1 373 ? -44.513 5.343 77.232 1.00 63.41 372 ALA D N 1
ATOM 24122 C CA . ALA D 1 373 ? -44.994 4.085 76.670 1.00 65.58 372 ALA D CA 1
ATOM 24123 C C . ALA D 1 373 ? -46.512 3.992 76.757 1.00 67.70 372 ALA D C 1
ATOM 24124 O O . ALA D 1 373 ? -47.171 3.573 75.798 1.00 68.58 372 ALA D O 1
ATOM 24131 N N . THR D 1 374 ? -47.088 4.386 77.895 1.00 68.93 373 THR D N 1
ATOM 24132 C CA . THR D 1 374 ? -48.540 4.336 78.042 1.00 70.25 373 THR D CA 1
ATOM 24133 C C . THR D 1 374 ? -49.227 5.256 77.037 1.00 69.33 373 THR D C 1
ATOM 24134 O O . THR D 1 374 ? -50.278 4.909 76.486 1.00 70.46 373 THR D O 1
ATOM 24145 N N . GLU D 1 375 ? -48.649 6.433 76.782 1.00 67.75 374 GLU D N 1
ATOM 24146 C CA . GLU D 1 375 ? -49.224 7.331 75.785 1.00 67.78 374 GLU D CA 1
ATOM 24147 C C . GLU D 1 375 ? -49.274 6.660 74.419 1.00 66.25 374 GLU D C 1
ATOM 24148 O O . GLU D 1 375 ? -50.228 6.853 73.656 1.00 68.56 374 GLU D O 1
ATOM 24160 N N . PHE D 1 376 ? -48.253 5.864 74.094 1.00 61.29 375 PHE D N 1
ATOM 24161 C CA . PHE D 1 376 ? -48.277 5.085 72.861 1.00 59.54 375 PHE D CA 1
ATOM 24162 C C . PHE D 1 376 ? -49.263 3.926 72.965 1.00 61.37 375 PHE D C 1
ATOM 24163 O O . PHE D 1 376 ? -50.056 3.687 72.047 1.00 61.02 375 PHE D O 1
ATOM 24180 N N . GLY D 1 377 ? -49.229 3.199 74.084 1.00 63.41 376 GLY D N 1
ATOM 24181 C CA . GLY D 1 377 ? -50.035 1.996 74.203 1.00 65.11 376 GLY D CA 1
ATOM 24182 C C . GLY D 1 377 ? -51.525 2.273 74.219 1.00 67.80 376 GLY D C 1
ATOM 24183 O O . GLY D 1 377 ? -52.311 1.524 73.632 1.00 67.45 376 GLY D O 1
ATOM 24187 N N . ASN D 1 378 ? -51.940 3.347 74.896 1.00 72.21 377 ASN D N 1
ATOM 24188 C CA . ASN D 1 378 ? -53.358 3.679 74.951 1.00 75.11 377 ASN D CA 1
ATOM 24189 C C . ASN D 1 378 ? -53.945 3.912 73.568 1.00 75.46 377 ASN D C 1
ATOM 24190 O O . ASN D 1 378 ? -55.160 3.773 73.393 1.00 77.74 377 ASN D O 1
ATOM 24201 N N . ARG D 1 379 ? -53.114 4.262 72.586 1.00 73.96 378 ARG D N 1
ATOM 24202 C CA . ARG D 1 379 ? -53.555 4.434 71.209 1.00 74.06 378 ARG D CA 1
ATOM 24203 C C . ARG D 1 379 ? -53.193 3.236 70.341 1.00 71.16 378 ARG D C 1
ATOM 24204 O O . ARG D 1 379 ? -53.174 3.349 69.110 1.00 72.96 378 ARG D O 1
ATOM 24225 N N . SER D 1 380 ? -52.905 2.091 70.965 1.00 63.72 379 SER D N 1
ATOM 24226 C CA . SER D 1 380 ? -52.670 0.832 70.259 1.00 61.75 379 SER D CA 1
ATOM 24227 C C . SER D 1 380 ? -51.395 0.884 69.421 1.00 61.53 379 SER D C 1
ATOM 24228 O O . SER D 1 380 ? -51.339 0.333 68.322 1.00 61.15 379 SER D O 1
ATOM 24236 N N . VAL D 1 381 ? -50.362 1.537 69.944 1.00 63.27 380 VAL D N 1
ATOM 24237 C CA . VAL D 1 381 ? -49.095 1.697 69.240 1.00 63.39 380 VAL D CA 1
ATOM 24238 C C . VAL D 1 381 ? -48.031 0.950 70.030 1.00 64.40 380 VAL D C 1
ATOM 24239 O O . VAL D 1 381 ? -47.692 1.340 71.155 1.00 62.23 380 VAL D O 1
ATOM 24252 N N . SER D 1 382 ? -47.510 -0.124 69.446 1.00 71.29 381 SER D N 1
ATOM 24253 C CA . SER D 1 382 ? -46.405 -0.856 70.040 1.00 72.81 381 SER D CA 1
ATOM 24254 C C . SER D 1 382 ? -45.089 -0.189 69.665 1.00 68.77 381 SER D C 1
ATOM 24255 O O . SER D 1 382 ? -44.910 0.270 68.534 1.00 70.87 381 SER D O 1
ATOM 24263 N N . ILE D 1 383 ? -44.174 -0.134 70.613 1.00 60.13 382 ILE D N 1
ATOM 24264 C CA . ILE D 1 383 ? -42.870 0.474 70.386 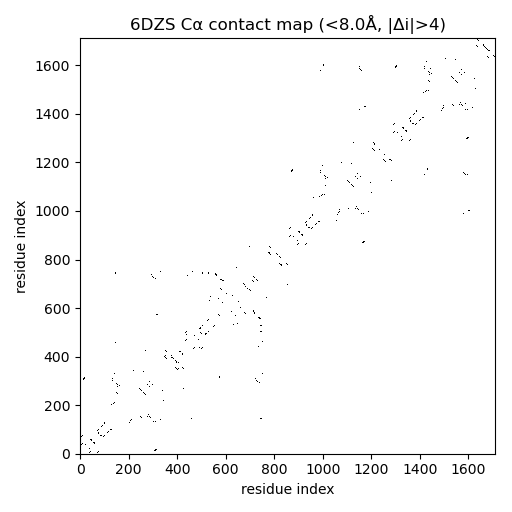1.00 55.90 382 ILE D CA 1
ATOM 24265 C C . ILE D 1 383 ? -41.892 -0.607 69.957 1.00 54.72 382 ILE D C 1
ATOM 24266 O O . ILE D 1 383 ? -41.950 -1.748 70.432 1.00 57.11 382 ILE D O 1
ATOM 24282 N N . ALA D 1 384 ? -41.000 -0.252 69.036 1.00 49.86 383 ALA D N 1
ATOM 24283 C CA . ALA D 1 384 ? -40.007 -1.183 68.523 1.00 48.82 383 ALA D CA 1
ATOM 24284 C C . ALA D 1 384 ? -38.621 -0.954 69.100 1.00 51.23 383 ALA D C 1
ATOM 24285 O O . ALA D 1 384 ? -37.883 -1.921 69.303 1.00 49.85 383 ALA D O 1
ATOM 24292 N N . GLU D 1 385 ? -38.247 0.293 69.369 1.00 60.27 384 GLU D N 1
ATOM 24293 C CA . GLU D 1 385 ? -36.925 0.585 69.898 1.00 62.54 384 GLU D CA 1
ATOM 24294 C C . GLU D 1 385 ? -36.983 1.859 70.730 1.00 58.24 384 GLU D C 1
ATOM 24295 O O . GLU D 1 385 ? -37.772 2.765 70.451 1.00 60.10 384 GLU D O 1
ATOM 24307 N N . VAL D 1 386 ? -36.146 1.910 71.767 1.00 48.74 385 VAL D N 1
ATOM 24308 C CA . VAL D 1 386 ? -36.059 3.066 72.652 1.00 45.63 385 VAL D CA 1
ATOM 24309 C C . VAL D 1 386 ? -34.594 3.363 72.941 1.00 47.36 385 VAL D C 1
ATOM 24310 O O . VAL D 1 386 ? -33.785 2.446 73.109 1.00 44.64 385 VAL D O 1
ATOM 24323 N N . ARG D 1 387 ? -34.259 4.652 73.005 1.00 57.63 386 ARG D N 1
ATOM 24324 C CA . ARG D 1 387 ? -32.927 5.107 73.394 1.00 61.27 386 ARG D CA 1
ATOM 24325 C C . ARG D 1 387 ? -33.089 6.274 74.358 1.00 59.56 386 ARG D C 1
ATOM 24326 O O . ARG D 1 387 ? -33.699 7.284 74.003 1.00 61.69 386 ARG D O 1
ATOM 24347 N N . GLN D 1 388 ? -32.547 6.146 75.568 1.00 53.98 387 GLN D N 1
ATOM 24348 C CA . GLN D 1 388 ? -32.648 7.197 76.574 1.00 53.08 387 GLN D CA 1
ATOM 24349 C C . GLN D 1 388 ? -31.270 7.467 77.157 1.00 56.88 387 GLN D C 1
ATOM 24350 O O . GLN D 1 388 ? -30.549 6.528 77.509 1.00 54.55 387 GLN D O 1
ATOM 24364 N N . GLU D 1 389 ? -30.908 8.748 77.254 1.00 66.72 388 GLU D N 1
ATOM 24365 C CA . GLU D 1 389 ? -29.609 9.159 77.770 1.00 71.14 388 GLU D CA 1
ATOM 24366 C C . GLU D 1 389 ? -29.724 10.567 78.337 1.00 72.44 388 GLU D C 1
ATOM 24367 O O . GLU D 1 389 ? -30.530 11.374 77.868 1.00 71.71 388 GLU D O 1
ATOM 24379 N N . GLY D 1 390 ? -28.898 10.859 79.345 1.00 75.74 389 GLY D N 1
ATOM 24380 C CA . GLY D 1 390 ? -28.924 12.164 79.968 1.00 77.68 389 GLY D CA 1
ATOM 24381 C C . GLY D 1 390 ? -28.147 13.210 79.187 1.00 77.04 389 GLY D C 1
ATOM 24382 O O . GLY D 1 390 ? -27.322 12.903 78.326 1.00 78.71 389 GLY D O 1
ATOM 24386 N N . ILE D 1 391 ? -28.429 14.473 79.502 1.00 72.53 390 ILE D N 1
ATOM 24387 C CA . ILE D 1 391 ? -27.737 15.603 78.887 1.00 71.01 390 ILE D CA 1
ATOM 24388 C C . ILE D 1 391 ? -26.924 16.327 79.956 1.00 71.80 390 ILE D C 1
ATOM 24389 O O . ILE D 1 391 ? -25.753 16.642 79.753 1.00 72.42 390 ILE D O 1
ATOM 24405 N N . GLY D 1 399 ? -32.160 17.340 82.316 1.00 77.75 398 GLY D N 1
ATOM 24406 C CA . GLY D 1 399 ? -33.056 16.512 81.529 1.00 76.36 398 GLY D CA 1
ATOM 24407 C C . GLY D 1 399 ? -32.349 15.384 80.798 1.00 74.77 398 GLY D C 1
ATOM 24408 O O . GLY D 1 399 ? -31.143 15.195 80.956 1.00 74.99 398 GLY D O 1
ATOM 24411 N N . ALA D 1 400 ? -33.098 14.632 79.989 1.00 73.00 399 ALA D N 1
ATOM 24412 C CA . ALA D 1 400 ? -32.553 13.496 79.260 1.00 71.11 399 ALA D CA 1
ATOM 24413 C C . ALA D 1 400 ? -33.179 13.413 77.875 1.00 69.17 399 ALA D C 1
ATOM 24414 O O . ALA D 1 400 ? -34.340 13.781 77.678 1.00 70.80 399 ALA D O 1
ATOM 24421 N N . ARG D 1 401 ? -32.398 12.913 76.917 1.00 64.94 400 ARG D N 1
ATOM 24422 C CA . ARG D 1 401 ? -32.874 12.713 75.553 1.00 61.79 400 ARG D CA 1
ATOM 24423 C C . ARG D 1 401 ? -33.523 11.341 75.421 1.00 58.69 400 ARG D C 1
ATOM 24424 O O . ARG D 1 401 ? -32.932 10.329 75.807 1.00 58.87 400 ARG D O 1
ATOM 24445 N N . LEU D 1 402 ? -34.733 11.314 74.867 1.00 55.91 401 LEU D N 1
ATOM 24446 C CA . LEU D 1 402 ? -35.495 10.086 74.673 1.00 54.80 401 LEU D CA 1
ATOM 24447 C C . LEU D 1 402 ? -35.847 9.950 73.200 1.00 55.25 401 LEU D C 1
ATOM 24448 O O . LEU D 1 402 ? -36.555 10.801 72.649 1.00 56.88 401 LEU D O 1
ATOM 24464 N N . VAL D 1 403 ? -35.355 8.885 72.569 1.00 53.06 402 VAL D N 1
ATOM 24465 C CA . VAL D 1 403 ? -35.678 8.554 71.184 1.00 51.77 402 VAL D CA 1
ATOM 24466 C C . VAL D 1 403 ? -36.537 7.298 71.181 1.00 49.34 402 VAL D C 1
ATOM 24467 O O . VAL D 1 403 ? -36.237 6.325 71.884 1.00 48.72 402 VAL D O 1
ATOM 24480 N N . VAL D 1 404 ? -37.599 7.318 70.382 1.00 46.89 403 VAL D N 1
ATOM 24481 C CA . VAL D 1 404 ? -38.556 6.221 70.312 1.00 47.67 403 VAL D CA 1
ATOM 24482 C C . VAL D 1 404 ? -38.849 5.931 68.849 1.00 50.70 403 VAL D C 1
ATOM 24483 O O . VAL D 1 404 ? -39.117 6.854 68.071 1.00 50.36 403 VAL D O 1
ATOM 24496 N N . VAL D 1 405 ? -38.800 4.656 68.477 1.00 54.75 404 VAL D N 1
ATOM 24497 C CA . VAL D 1 405 ? -39.237 4.199 67.164 1.00 57.43 404 VAL D CA 1
ATOM 24498 C C . VAL D 1 405 ? -40.407 3.250 67.373 1.00 59.31 404 VAL D C 1
ATOM 24499 O O . VAL D 1 405 ? -40.330 2.335 68.202 1.00 58.81 404 VAL D O 1
ATOM 24512 N N . THR D 1 406 ? -41.484 3.471 66.631 1.00 62.39 405 THR D N 1
ATOM 24513 C CA . THR D 1 406 ? -42.691 2.681 66.785 1.00 63.84 405 THR D CA 1
ATOM 24514 C C . THR D 1 406 ? -42.702 1.520 65.795 1.00 62.11 405 THR D C 1
ATOM 24515 O O . THR D 1 406 ? -41.882 1.438 64.878 1.00 64.11 405 THR D O 1
ATOM 24526 N N . HIS D 1 407 ? -43.641 0.603 66.006 1.00 56.00 406 HIS D N 1
ATOM 24527 C CA . HIS D 1 407 ? -44.011 -0.363 64.987 1.00 54.73 406 HIS D CA 1
ATOM 24528 C C . HIS D 1 407 ? -45.079 0.259 64.086 1.00 59.48 406 HIS D C 1
ATOM 24529 O O . HIS D 1 407 ? -45.475 1.415 64.257 1.00 56.35 406 HIS D O 1
ATOM 24543 N N . LYS D 1 408 ? -45.562 -0.515 63.119 1.00 70.67 407 LYS D N 1
ATOM 24544 C CA . LYS D 1 408 ? -46.539 0.006 62.174 1.00 75.73 407 LYS D CA 1
ATOM 24545 C C . LYS D 1 408 ? -47.848 0.347 62.876 1.00 73.50 407 LYS D C 1
ATOM 24546 O O . LYS D 1 408 ? -48.312 -0.384 63.755 1.00 75.97 407 LYS D O 1
ATOM 24565 N N . ALA D 1 409 ? -48.439 1.470 62.474 1.00 66.41 408 ALA D N 1
ATOM 24566 C CA . ALA D 1 409 ? -49.719 1.943 62.988 1.00 64.35 408 ALA D CA 1
ATOM 24567 C C . ALA D 1 409 ? -50.194 3.053 62.060 1.00 64.45 408 ALA D C 1
ATOM 24568 O O . ALA D 1 409 ? -49.433 3.553 61.227 1.00 64.62 408 ALA D O 1
ATOM 24575 N N . THR D 1 410 ? -51.460 3.440 62.214 1.00 63.12 409 THR D N 1
ATOM 24576 C CA . THR D 1 410 ? -52.025 4.483 61.368 1.00 63.31 409 THR D CA 1
ATOM 24577 C C . THR D 1 410 ? -51.407 5.836 61.705 1.00 64.30 409 THR D C 1
ATOM 24578 O O . THR D 1 410 ? -51.135 6.140 62.870 1.00 61.07 409 THR D O 1
ATOM 24589 N N . ASP D 1 411 ? -51.192 6.654 60.671 1.00 72.26 410 ASP D N 1
ATOM 24590 C CA . ASP D 1 411 ? -50.655 7.995 60.883 1.00 73.38 410 ASP D CA 1
ATOM 24591 C C . ASP D 1 411 ? -51.496 8.773 61.892 1.00 71.96 410 ASP D C 1
ATOM 24592 O O . ASP D 1 411 ? -50.960 9.541 62.698 1.00 72.78 410 ASP D O 1
ATOM 24601 N N . ALA D 1 412 ? -52.817 8.584 61.865 1.00 66.45 411 ALA D N 1
ATOM 24602 C CA . ALA D 1 412 ? -53.686 9.289 62.801 1.00 65.28 411 ALA D CA 1
ATOM 24603 C C . ALA D 1 412 ? -53.331 8.943 64.242 1.00 64.09 411 ALA D C 1
ATOM 24604 O O . ALA D 1 412 ? -53.174 9.833 65.085 1.00 63.70 411 ALA D O 1
ATOM 24611 N N . ALA D 1 413 ? -53.195 7.649 64.542 1.00 66.47 412 ALA D N 1
ATOM 24612 C CA . ALA D 1 413 ? -52.869 7.235 65.902 1.00 67.08 412 ALA D CA 1
ATOM 24613 C C . ALA D 1 413 ? -51.519 7.785 66.337 1.00 65.82 412 ALA D C 1
ATOM 24614 O O . ALA D 1 413 ? -51.363 8.244 67.474 1.00 67.16 412 ALA D O 1
ATOM 24621 N N . LEU D 1 414 ? -50.525 7.736 65.449 1.00 62.80 413 LEU D N 1
ATOM 24622 C CA . LEU D 1 414 ? -49.201 8.242 65.794 1.00 60.60 413 LEU D CA 1
ATOM 24623 C C . LEU D 1 414 ? -49.216 9.758 65.963 1.00 62.49 413 LEU D C 1
ATOM 24624 O O . LEU D 1 414 ? -48.629 10.286 66.915 1.00 60.08 413 LEU D O 1
ATOM 24640 N N . SER D 1 415 ? -49.887 10.476 65.057 1.00 68.62 414 SER D N 1
ATOM 24641 C CA . SER D 1 415 ? -49.994 11.925 65.200 1.00 71.60 414 SER D CA 1
ATOM 24642 C C . SER D 1 415 ? -50.667 12.297 66.515 1.00 75.73 414 SER D C 1
ATOM 24643 O O . SER D 1 415 ? -50.226 13.223 67.206 1.00 72.84 414 SER D O 1
ATOM 24651 N N . GLU D 1 416 ? -51.745 11.593 66.874 1.00 87.06 415 GLU D N 1
ATOM 24652 C CA . GLU D 1 416 ? -52.395 11.836 68.157 1.00 91.98 415 GLU D CA 1
ATOM 24653 C C . GLU D 1 416 ? -51.434 11.588 69.310 1.00 86.29 415 GLU D C 1
ATOM 24654 O O . GLU D 1 416 ? -51.409 12.351 70.283 1.00 91.28 415 GLU D O 1
ATOM 24666 N N . THR D 1 417 ? -50.639 10.518 69.220 1.00 69.42 416 THR D N 1
ATOM 24667 C CA . THR D 1 417 ? -49.701 10.195 70.288 1.00 63.00 416 THR D CA 1
ATOM 24668 C C . THR D 1 417 ? -48.692 11.316 70.486 1.00 63.85 416 THR D C 1
ATOM 24669 O O . THR D 1 417 ? -48.361 11.672 71.623 1.00 60.45 416 THR D O 1
ATOM 24680 N N . VAL D 1 418 ? -48.189 11.886 69.391 1.00 73.40 417 VAL D N 1
ATOM 24681 C CA . VAL D 1 418 ? -47.196 12.949 69.499 1.00 76.39 417 VAL D CA 1
ATOM 24682 C C . VAL D 1 418 ? -47.820 14.202 70.104 1.00 76.52 417 VAL D C 1
ATOM 24683 O O . VAL D 1 418 ? -47.238 14.837 70.991 1.00 78.80 417 VAL D O 1
ATOM 24696 N N . LYS D 1 419 ? -49.012 14.582 69.635 1.00 71.93 418 LYS D N 1
ATOM 24697 C CA . LYS D 1 419 ? -49.688 15.738 70.213 1.00 72.13 418 LYS D CA 1
ATOM 24698 C C . LYS D 1 419 ? -49.934 15.551 71.704 1.00 73.06 418 LYS D C 1
ATOM 24699 O O . LYS D 1 419 ? -49.946 16.530 72.460 1.00 74.89 418 LYS D O 1
ATOM 24718 N N . ALA D 1 420 ? -50.146 14.309 72.143 1.00 71.50 419 ALA D N 1
ATOM 24719 C CA . ALA D 1 420 ? -50.277 14.044 73.570 1.00 71.39 419 ALA D CA 1
ATOM 24720 C C . ALA D 1 420 ? -48.937 14.198 74.276 1.00 69.99 419 ALA D C 1
ATOM 24721 O O . ALA D 1 420 ? -48.857 14.818 75.344 1.00 71.78 419 ALA D O 1
ATOM 24728 N N . LEU D 1 421 ? -47.871 13.651 73.688 1.00 66.31 420 LEU D N 1
ATOM 24729 C CA . LEU D 1 421 ? -46.556 13.729 74.312 1.00 65.13 420 LEU D CA 1
ATOM 24730 C C . LEU D 1 421 ? -46.124 15.175 74.511 1.00 66.95 420 LEU D C 1
ATOM 24731 O O . LEU D 1 421 ? -45.564 15.524 75.557 1.00 67.83 420 LEU D O 1
ATOM 24747 N N . ALA D 1 422 ? -46.379 16.035 73.520 1.00 68.30 421 ALA D N 1
ATOM 24748 C CA . ALA D 1 422 ? -45.962 17.430 73.624 1.00 69.08 421 ALA D CA 1
ATOM 24749 C C . ALA D 1 422 ? -46.609 18.128 74.813 1.00 72.55 421 ALA D C 1
ATOM 24750 O O . ALA D 1 422 ? -45.985 18.993 75.440 1.00 71.50 421 ALA D O 1
ATOM 24757 N N . SER D 1 423 ? -47.850 17.776 75.134 1.00 79.46 422 SER D N 1
ATOM 24758 C CA . SER D 1 423 ? -48.554 18.357 76.268 1.00 83.90 422 SER D CA 1
ATOM 24759 C C . SER D 1 423 ? -48.329 17.584 77.561 1.00 84.08 422 SER D C 1
ATOM 24760 O O . SER D 1 423 ? -48.892 17.962 78.595 1.00 86.06 422 SER D O 1
ATOM 24768 N N . LEU D 1 424 ? -47.523 16.525 77.530 1.00 80.72 423 LEU D N 1
ATOM 24769 C CA . LEU D 1 424 ? -47.286 15.696 78.704 1.00 80.89 423 LEU D CA 1
ATOM 24770 C C . LEU D 1 424 ? -46.284 16.369 79.637 1.00 82.91 423 LEU D C 1
ATOM 24771 O O . LEU D 1 424 ? -45.345 17.034 79.196 1.00 81.60 423 LEU D O 1
ATOM 24787 N N . ASP D 1 425 ? -46.490 16.178 80.947 1.00 88.42 424 ASP D N 1
ATOM 24788 C CA . ASP D 1 425 ? -45.666 16.870 81.935 1.00 90.74 424 ASP D CA 1
ATOM 24789 C C . ASP D 1 425 ? -44.239 16.335 81.951 1.00 86.50 424 ASP D C 1
ATOM 24790 O O . ASP D 1 425 ? -43.282 17.111 82.063 1.00 89.49 424 ASP D O 1
ATOM 24799 N N . VAL D 1 426 ? -44.072 15.012 81.852 1.00 75.09 425 VAL D N 1
ATOM 24800 C CA . VAL D 1 426 ? -42.735 14.433 81.863 1.00 69.54 425 VAL D CA 1
ATOM 24801 C C . VAL D 1 426 ? -41.973 14.764 80.589 1.00 66.32 425 VAL D C 1
ATOM 24802 O O . VAL D 1 426 ? -40.741 14.664 80.564 1.00 65.48 425 VAL D O 1
ATOM 24815 N N . VAL D 1 427 ? -42.670 15.158 79.531 1.00 65.57 426 VAL D N 1
ATOM 24816 C CA . VAL D 1 427 ? -42.027 15.557 78.286 1.00 63.42 426 VAL D CA 1
ATOM 24817 C C . VAL D 1 427 ? -41.733 17.050 78.367 1.00 64.49 426 VAL D C 1
ATOM 24818 O O . VAL D 1 427 ? -42.638 17.859 78.600 1.00 65.30 426 VAL D O 1
ATOM 24831 N N . GLN D 1 428 ? -40.461 17.413 78.200 1.00 64.76 427 GLN D N 1
ATOM 24832 C CA . GLN D 1 428 ? -40.091 18.819 78.130 1.00 65.70 427 GLN D CA 1
ATOM 24833 C C . GLN D 1 428 ? -40.375 19.392 76.749 1.00 64.79 427 GLN D C 1
ATOM 24834 O O . GLN D 1 428 ? -40.767 20.557 76.627 1.00 66.31 427 GLN D O 1
ATOM 24848 N N . SER D 1 429 ? -40.193 18.591 75.700 1.00 62.84 428 SER D N 1
ATOM 24849 C CA . SER D 1 429 ? -40.437 19.051 74.341 1.00 63.60 428 SER D CA 1
ATOM 24850 C C . SER D 1 429 ? -40.266 17.899 73.369 1.00 60.89 428 SER D C 1
ATOM 24851 O O . SER D 1 429 ? -39.416 17.017 73.571 1.00 58.91 428 SER D O 1
ATOM 24859 N N . VAL D 1 430 ? -41.065 17.906 72.310 1.00 61.82 429 VAL D N 1
ATOM 24860 C CA . VAL D 1 430 ? -40.883 17.009 71.179 1.00 61.51 429 VAL D CA 1
ATOM 24861 C C . VAL D 1 430 ? -40.036 17.750 70.151 1.00 63.11 429 VAL D C 1
ATOM 24862 O O . VAL D 1 430 ? -40.499 18.707 69.525 1.00 62.67 429 VAL D O 1
ATOM 24875 N N . ASP D 1 431 ? -38.793 17.302 69.974 1.00 65.87 430 ASP D N 1
ATOM 24876 C CA . ASP D 1 431 ? -37.828 18.019 69.153 1.00 67.88 430 ASP D CA 1
ATOM 24877 C C . ASP D 1 431 ? -37.861 17.617 67.687 1.00 67.11 430 ASP D C 1
ATOM 24878 O O . ASP D 1 431 ? -37.551 18.445 66.825 1.00 68.12 430 ASP D O 1
ATOM 24887 N N . SER D 1 432 ? -38.213 16.373 67.375 1.00 67.60 431 SER D N 1
ATOM 24888 C CA . SER D 1 432 ? -38.246 15.943 65.985 1.00 68.23 431 SER D CA 1
ATOM 24889 C C . SER D 1 432 ? -39.167 14.741 65.840 1.00 66.00 431 SER D C 1
ATOM 24890 O O . SER D 1 432 ? -39.196 13.863 66.706 1.00 65.71 431 SER D O 1
ATOM 24898 N N . VAL D 1 433 ? -39.910 14.711 64.736 1.00 62.84 432 VAL D N 1
ATOM 24899 C CA . VAL D 1 433 ? -40.788 13.592 64.412 1.00 60.96 432 VAL D CA 1
ATOM 24900 C C . VAL D 1 433 ? -40.685 13.337 62.916 1.00 60.39 432 VAL D C 1
ATOM 24901 O O . VAL D 1 433 ? -41.006 14.217 62.110 1.00 62.99 432 VAL D O 1
ATOM 24914 N N . ILE D 1 434 ? -40.236 12.140 62.548 1.00 55.83 433 ILE D N 1
ATOM 24915 C CA . ILE D 1 434 ? -40.007 11.765 61.158 1.00 54.88 433 ILE D CA 1
ATOM 24916 C C . ILE D 1 434 ? -40.533 10.351 60.961 1.00 55.08 433 ILE D C 1
ATOM 24917 O O . ILE D 1 434 ? -40.386 9.497 61.842 1.00 52.28 433 ILE D O 1
ATOM 24933 N N . ARG D 1 435 ? -41.155 10.108 59.812 1.00 60.05 434 ARG D N 1
ATOM 24934 C CA . ARG D 1 435 ? -41.661 8.782 59.498 1.00 62.82 434 ARG D CA 1
ATOM 24935 C C . ARG D 1 435 ? -40.516 7.868 59.075 1.00 65.79 434 ARG D C 1
ATOM 24936 O O . ARG D 1 435 ? -39.420 8.318 58.732 1.00 65.55 434 ARG D O 1
ATOM 24957 N N . MET D 1 436 ? -40.782 6.565 59.114 1.00 69.27 435 MET D N 1
ATOM 24958 C CA . MET D 1 436 ? -39.790 5.553 58.777 1.00 70.97 435 MET D CA 1
ATOM 24959 C C . MET D 1 436 ? -40.397 4.580 57.780 1.00 70.85 435 MET D C 1
ATOM 24960 O O . MET D 1 436 ? -41.459 4.004 58.041 1.00 72.11 435 MET D O 1
ATOM 24974 N N . GLU D 1 437 ? -39.728 4.405 56.641 1.00 68.51 436 GLU D N 1
ATOM 24975 C CA . GLU D 1 437 ? -40.207 3.544 55.568 1.00 69.49 436 GLU D CA 1
ATOM 24976 C C . GLU D 1 437 ? -39.121 2.543 55.195 1.00 72.67 436 GLU D C 1
ATOM 24977 O O . GLU D 1 437 ? -37.953 2.687 55.565 1.00 69.50 436 GLU D O 1
ATOM 24989 N N . GLY D 1 438 ? -39.522 1.520 54.442 1.00 82.71 437 GLY D N 1
ATOM 24990 C CA . GLY D 1 438 ? -38.635 0.423 54.109 1.00 86.71 437 GLY D CA 1
ATOM 24991 C C . GLY D 1 438 ? -38.833 -0.751 55.045 1.00 86.37 437 GLY D C 1
ATOM 24992 O O . GLY D 1 438 ? -39.934 -1.305 55.131 1.00 89.30 437 GLY D O 1
ATOM 24996 N N . THR D 1 439 ? -37.778 -1.141 55.753 1.00 81.07 438 THR D N 1
ATOM 24997 C CA . THR D 1 439 ? -37.891 -2.154 56.800 1.00 78.45 438 THR D CA 1
ATOM 24998 C C . THR D 1 439 ? -38.323 -3.503 56.231 1.00 79.21 438 THR D C 1
ATOM 24999 O O . THR D 1 439 ? -39.223 -4.153 56.766 1.00 78.48 438 THR D O 1
#

Foldseek 3Di:
DAQEAEEEEEDCPFASVQLVVCCPPVQPVLCVLQVHTYHYQAYADCDQDCPRPDHSVRYDPPLLVRLQDPSHAEYEYEDADQVVSVVNLQSNLQNLHAYEYQHLQNVQADPPVSQVSNVVSVAYYHHQLNFQQQFRDLCCQQPVCVVFAWFKKKKAGFQLQQQLQLCCLPPVDWSVVSNVVCCVVPNADPCNCCAQFCVSVLSNQQNNLCSNHLAHGHSVLEATGGCPLPTSVNSVVLVVVQWGKGWMWMKGFDADPVGATAIHTYTYIATEHCPDPNVPDHHRKMKMWIAIDVPGIDMTIDHRDTNNSSSNRSSVVVSQSSNCVRVPDYDDHRRNPPHHHYDHQQQDKFKKKWKFKFAPDPCVVVVLCCLCVVLPWAWDDWDWDDDPNGTIIIITITDIDGNNSVVVSQVVLQPDPRTPHTSDMHIHDDD/DEAEEEEEDPPFANPLLVVCLPVVQVVLCVLQVHTYDYQAYEDCDQDDPRPDDRVRYDPPLLVRLQDPNHAEYEYEDADQPVSVVSLLSNLLSLHAYEYQHLQNCQADPDVSLVSNVVSQHEHHHQLNWQQQWRDLCCLQPVCVVFAWFKKKWATFLLQQQLQLCCLPPLDWSVVSNVVCCVVVVAHPCNCCRQFFVSVLSNQQVNQCSNHLAHGHSVQEATGGCPLPTSVNSVVLVVVQWGKGWMWMKGFDADPVGATAIETYTYIATEHCPDPSVPQHHQKIKMWIATDVVGIDMIIDHNDTNNSSSNSSVVVVSVSSSCVVVVHYDDRRGNPPNHHRDDQQADKFKKKWKFDFDPDPCVVVVLCVLCPVLPWAWDDWDWDDDDCTIIITITDIDGPNSVVSSVVVLQPDPRTPHTSDMHIHDDD/DEAEEEEEDCPLASVLLVVCCPPVQPVLCVLQVHGYYYQAYADDDQDCPSPDHSVRYDPPLLCRLQDPSHAEYEYPDADQPVSVVSLQSNLQNHHAYFYQHLQNLQADPCPSLVSNVVSQAHHHHQLVWQQQWRDLCCLQPVCVVFAWFKKKKAQFLLQQQLQQCCLVPLDWSVVSNVVCCVVVNAPPPNCCRQFAVSVLSNQQNNLCSNHLAHGHSVLEATGGCPLPTSVNSVVLVVVQWGKGWMWMWGFDADPVGATAIETYTYIATEHCPDPNVPQHHRKMKMWIATDPPGIDMIIDGNHTHNSSSNRSVVVVSQSSSCVVVHGYDGRRRNPPHGHRDHQQADKFKKKWKFFFDPDPCVVVVLCVLLPVLPWAWDDWDWDCDDVRIIIITITDIDGPNSVVVSVVVLQVDDRTPHTSDMHIHDDD/DEAEEEEEDCPQANVQLVVCLVVVQPVLCVLLVHTYDYQAYADCDQDPPRPDDSNRYDPPLLVRLQDPRHAEYEYEDADQPVSVVSLLSNLQNNHAYEYQHLQNLQAPPCVSLVSNVVSLAEYHHQLVWQQQWRDLCCLQPVCVVFQWFKKKKATFLLLQQLQQVCLPPVDWSVVSNVVCCVVVNADPPNCCRQFFVSVLSNQQNNQCSNRLAHGHSVLEATGGCPLPTSVNQVVLVVVQWGKGWMWMKGFDADPVGATAIETYTYIATEHCPDPNVPDHHSKMKMWIATDVPGIDMIIDHHDGNNSSSNSSVVVVSVSSSCVVVVHYDDRSRRPRNHHYDHQQADKFKKKWKFQFAPDDCLVVVLCVLQVVLPKAWDDWDWQPVNIIIITITDIDGNNSVVSSQVVLQVDPRTPHTSDMHIHDDD